Protein 2JTR (pdb70)

Secondary structure (DSSP, 8-state):
-EEEEE-S-HHHHTT-EETT-EE--HHHHTTTHHHH---TTSEEEEEESSSHHHHHHHHHHHHHT-S-EEEEEETTT--S-EE--

Radius of gyration: 11.5 Å; Cα contacts (8 Å, |Δi|>4): 166; chains: 1; bounding box: 31×26×20 Å

Structure (mmCIF, N/CA/C/O backbone):
data_2JTR
#
_entry.id   2JTR
#
loop_
_atom_site.group_PDB
_atom_site.id
_atom_site.type_symbol
_atom_site.label_atom_id
_atom_site.label_alt_id
_atom_site.label_comp_id
_atom_site.label_asym_id
_atom_site.label_entity_id
_atom_site.label_seq_id
_atom_site.pdbx_PDB_ins_code
_atom_site.Cartn_x
_atom_site.Cartn_y
_atom_site.Cartn_z
_atom_site.occupancy
_atom_site.B_iso_or_equiv
_atom_site.auth_seq_id
_atom_site.auth_comp_id
_atom_site.auth_asym_id
_atom_site.auth_atom_id
_atom_site.pdbx_PDB_model_num
ATOM 1 N N . ALA A 1 1 ? 4.697 -0.699 -2.823 1.00 0.00 1 ALA A N 1
ATOM 2 C CA . ALA A 1 1 ? 3.298 -0.469 -2.401 1.00 0.00 1 ALA A CA 1
ATOM 3 C C . ALA A 1 1 ? 2.579 0.070 -3.635 1.00 0.00 1 ALA A C 1
ATOM 4 O O . ALA A 1 1 ? 3.186 0.055 -4.714 1.00 0.00 1 ALA A O 1
ATOM 13 N N . GLU A 1 2 ? 1.297 0.423 -3.531 1.00 0.00 2 GLU A N 1
ATOM 14 C CA . GLU A 1 2 ? 0.595 1.076 -4.618 1.00 0.00 2 GLU A CA 1
ATOM 15 C C . GLU A 1 2 ? -0.521 1.927 -4.023 1.00 0.00 2 GLU A C 1
ATOM 16 O O . GLU A 1 2 ? -0.946 1.677 -2.890 1.00 0.00 2 GLU A O 1
ATOM 28 N N . HIS A 1 3 ? -1.050 2.851 -4.821 1.00 0.00 3 HIS A N 1
ATOM 29 C CA . HIS A 1 3 ? -2.237 3.635 -4.515 1.00 0.00 3 HIS A CA 1
ATOM 30 C C . HIS A 1 3 ? -3.106 3.705 -5.774 1.00 0.00 3 HIS A C 1
ATOM 31 O O . HIS A 1 3 ? -2.584 3.856 -6.879 1.00 0.00 3 HIS A O 1
ATOM 45 N N . TRP A 1 4 ? -4.432 3.656 -5.615 1.00 0.00 4 TRP A N 1
ATOM 46 C CA . TRP A 1 4 ? -5.392 3.870 -6.691 1.00 0.00 4 TRP A CA 1
ATOM 47 C C . TRP A 1 4 ? -5.855 5.314 -6.590 1.00 0.00 4 TRP A C 1
ATOM 48 O O . TRP A 1 4 ? -6.409 5.706 -5.563 1.00 0.00 4 TRP A O 1
ATOM 69 N N . ILE A 1 5 ? -5.636 6.113 -7.628 1.00 0.00 5 ILE A N 1
ATOM 70 C CA . ILE A 1 5 ? -5.933 7.542 -7.645 1.00 0.00 5 ILE A CA 1
ATOM 71 C C . ILE A 1 5 ? -6.824 7.748 -8.863 1.00 0.00 5 ILE A C 1
ATOM 72 O O . ILE A 1 5 ? -6.410 7.581 -10.007 1.00 0.00 5 ILE A O 1
ATOM 88 N N . ASP A 1 6 ? -8.090 8.041 -8.610 1.00 0.00 6 ASP A N 1
ATOM 89 C CA . ASP A 1 6 ? -8.994 8.516 -9.641 1.00 0.00 6 ASP A CA 1
ATOM 90 C C . ASP A 1 6 ? -8.549 9.944 -9.986 1.00 0.00 6 ASP A C 1
ATOM 91 O O . ASP A 1 6 ? -8.340 10.753 -9.074 1.00 0.00 6 ASP A O 1
ATOM 100 N N . VAL A 1 7 ? -8.420 10.270 -11.272 1.00 0.00 7 VAL A N 1
ATOM 101 C CA . VAL A 1 7 ? -7.976 11.588 -11.732 1.00 0.00 7 VAL A CA 1
ATOM 102 C C . VAL A 1 7 ? -9.042 12.276 -12.598 1.00 0.00 7 VAL A C 1
ATOM 103 O O . VAL A 1 7 ? -8.738 13.296 -13.228 1.00 0.00 7 VAL A O 1
ATOM 116 N N . ARG A 1 8 ? -10.289 11.768 -12.672 1.00 0.00 8 ARG A N 1
ATOM 117 C CA . ARG A 1 8 ? -11.319 12.531 -13.394 1.00 0.00 8 ARG A CA 1
ATOM 118 C C . ARG A 1 8 ? -11.621 13.808 -12.612 1.00 0.00 8 ARG A C 1
ATOM 119 O O . ARG A 1 8 ? -11.152 13.984 -11.488 1.00 0.00 8 ARG A O 1
ATOM 140 N N . VAL A 1 9 ? -12.384 14.725 -13.191 1.00 0.00 9 VAL A N 1
ATOM 141 C CA . VAL A 1 9 ? -12.780 15.956 -12.521 1.00 0.00 9 VAL A CA 1
ATOM 142 C C . VAL A 1 9 ? -13.538 15.650 -11.203 1.00 0.00 9 VAL A C 1
ATOM 143 O O . VAL A 1 9 ? -14.235 14.634 -11.127 1.00 0.00 9 VAL A O 1
ATOM 156 N N . PRO A 1 10 ? -13.478 16.512 -10.168 1.00 0.00 10 PRO A N 1
ATOM 157 C CA . PRO A 1 10 ? -13.942 16.160 -8.822 1.00 0.00 10 PRO A CA 1
ATOM 158 C C . PRO A 1 10 ? -15.451 15.875 -8.769 1.00 0.00 10 PRO A C 1
ATOM 159 O O . PRO A 1 10 ? -15.908 14.998 -8.031 1.00 0.00 10 PRO A O 1
ATOM 170 N N . GLU A 1 11 ? -16.243 16.583 -9.578 1.00 0.00 11 GLU A N 1
ATOM 171 C CA . GLU A 1 11 ? -17.685 16.374 -9.653 1.00 0.00 11 GLU A CA 1
ATOM 172 C C . GLU A 1 11 ? -18.015 14.994 -10.218 1.00 0.00 11 GLU A C 1
ATOM 173 O O . GLU A 1 11 ? -19.041 14.424 -9.862 1.00 0.00 11 GLU A O 1
ATOM 185 N N . GLN A 1 12 ? -17.146 14.410 -11.048 1.00 0.00 12 GLN A N 1
ATOM 186 C CA . GLN A 1 12 ? -17.389 13.098 -11.626 1.00 0.00 12 GLN A CA 1
ATOM 187 C C . GLN A 1 12 ? -16.882 11.958 -10.748 1.00 0.00 12 GLN A C 1
ATOM 188 O O . GLN A 1 12 ? -17.473 10.876 -10.772 1.00 0.00 12 GLN A O 1
ATOM 202 N N . TYR A 1 13 ? -15.814 12.184 -9.981 1.00 0.00 13 TYR A N 1
ATOM 203 C CA . TYR A 1 13 ? -15.365 11.255 -8.957 1.00 0.00 13 TYR A CA 1
ATOM 204 C C . TYR A 1 13 ? -16.531 10.942 -8.014 1.00 0.00 13 TYR A C 1
ATOM 205 O O . TYR A 1 13 ? -16.837 9.772 -7.784 1.00 0.00 13 TYR A O 1
ATOM 223 N N . GLN A 1 14 ? -17.240 11.986 -7.559 1.00 0.00 14 GLN A N 1
ATOM 224 C CA . GLN A 1 14 ? -18.313 11.841 -6.584 1.00 0.00 14 GLN A CA 1
ATOM 225 C C . GLN A 1 14 ? -19.477 11.035 -7.132 1.00 0.00 14 GLN A C 1
ATOM 226 O O . GLN A 1 14 ? -20.235 10.492 -6.344 1.00 0.00 14 GLN A O 1
ATOM 240 N N . GLN A 1 15 ? -19.631 10.897 -8.448 1.00 0.00 15 GLN A N 1
ATOM 241 C CA . GLN A 1 15 ? -20.758 10.127 -8.948 1.00 0.00 15 GLN A CA 1
ATOM 242 C C . GLN A 1 15 ? -20.555 8.673 -8.500 1.00 0.00 15 GLN A C 1
ATOM 243 O O . GLN A 1 15 ? -21.463 8.082 -7.924 1.00 0.00 15 GLN A O 1
ATOM 257 N N . GLU A 1 16 ? -19.361 8.105 -8.724 1.00 0.00 16 GLU A N 1
ATOM 258 C CA . GLU A 1 16 ? -19.062 6.693 -8.512 1.00 0.00 16 GLU A CA 1
ATOM 259 C C . GLU A 1 16 ? -17.585 6.475 -8.861 1.00 0.00 16 GLU A C 1
ATOM 260 O O . GLU A 1 16 ? -17.118 6.991 -9.879 1.00 0.00 16 GLU A O 1
ATOM 272 N N . HIS A 1 17 ? -16.830 5.752 -8.030 1.00 0.00 17 HIS A N 1
ATOM 273 C CA . HIS A 1 17 ? -15.406 5.503 -8.212 1.00 0.00 17 HIS A CA 1
ATOM 274 C C . HIS A 1 17 ? -15.037 4.128 -7.649 1.00 0.00 17 HIS A C 1
ATOM 275 O O . HIS A 1 17 ? -15.773 3.544 -6.847 1.00 0.00 17 HIS A O 1
ATOM 289 N N . VAL A 1 18 ? -13.891 3.599 -8.085 1.00 0.00 18 VAL A N 1
ATOM 290 C CA . VAL A 1 18 ? -13.390 2.340 -7.562 1.00 0.00 18 VAL A CA 1
ATOM 291 C C . VAL A 1 18 ? -13.136 2.537 -6.072 1.00 0.00 18 VAL A C 1
ATOM 292 O O . VAL A 1 18 ? -12.507 3.501 -5.637 1.00 0.00 18 VAL A O 1
ATOM 305 N N . GLN A 1 19 ? -13.660 1.578 -5.323 1.00 0.00 19 GLN A N 1
ATOM 306 C CA . GLN A 1 19 ? -13.617 1.473 -3.885 1.00 0.00 19 GLN A CA 1
ATOM 307 C C . GLN A 1 19 ? -12.168 1.491 -3.404 1.00 0.00 19 GLN A C 1
ATOM 308 O O . GLN A 1 19 ? -11.305 0.842 -3.992 1.00 0.00 19 GLN A O 1
ATOM 322 N N . GLY A 1 20 ? -11.937 2.179 -2.285 1.00 0.00 20 GLY A N 1
ATOM 323 C CA . GLY A 1 20 ? -10.650 2.161 -1.604 1.00 0.00 20 GLY A CA 1
ATOM 324 C C . GLY A 1 20 ? -9.613 3.015 -2.329 1.00 0.00 20 GLY A C 1
ATOM 325 O O . GLY A 1 20 ? -8.432 2.903 -2.014 1.00 0.00 20 GLY A O 1
ATOM 329 N N . ALA A 1 21 ? -10.029 3.844 -3.292 1.00 0.00 21 ALA A N 1
ATOM 330 C CA . ALA A 1 21 ? -9.168 4.779 -3.997 1.00 0.00 21 ALA A CA 1
ATOM 331 C C . ALA A 1 21 ? -9.260 6.161 -3.339 1.00 0.00 21 ALA A C 1
ATOM 332 O O . ALA A 1 21 ? -10.129 6.427 -2.512 1.00 0.00 21 ALA A O 1
ATOM 339 N N . ILE A 1 22 ? -8.411 7.075 -3.791 1.00 0.00 22 ILE A N 1
ATOM 340 C CA . ILE A 1 22 ? -8.482 8.509 -3.507 1.00 0.00 22 ILE A CA 1
ATOM 341 C C . ILE A 1 22 ? -8.813 9.213 -4.838 1.00 0.00 22 ILE A C 1
ATOM 342 O O . ILE A 1 22 ? -8.769 8.578 -5.895 1.00 0.00 22 ILE A O 1
ATOM 358 N N . ASN A 1 23 ? -9.114 10.512 -4.809 1.00 0.00 23 ASN A N 1
ATOM 359 C CA . ASN A 1 23 ? -9.328 11.323 -6.006 1.00 0.00 23 ASN A CA 1
ATOM 360 C C . ASN A 1 23 ? -8.382 12.498 -5.959 1.00 0.00 23 ASN A C 1
ATOM 361 O O . ASN A 1 23 ? -8.332 13.220 -4.963 1.00 0.00 23 ASN A O 1
ATOM 372 N N . ILE A 1 24 ? -7.631 12.682 -7.036 1.00 0.00 24 ILE A N 1
ATOM 373 C CA . ILE A 1 24 ? -6.784 13.832 -7.242 1.00 0.00 24 ILE A CA 1
ATOM 374 C C . ILE A 1 24 ? -7.000 14.225 -8.707 1.00 0.00 24 ILE A C 1
ATOM 375 O O . ILE A 1 24 ? -6.275 13.729 -9.563 1.00 0.00 24 ILE A O 1
ATOM 391 N N . PRO A 1 25 ? -8.012 15.049 -9.026 1.00 0.00 25 PRO A N 1
ATOM 392 C CA . PRO A 1 25 ? -8.337 15.400 -10.401 1.00 0.00 25 PRO A CA 1
ATOM 393 C C . PRO A 1 25 ? -7.108 15.859 -11.178 1.00 0.00 25 PRO A C 1
ATOM 394 O O . PRO A 1 25 ? -6.248 16.521 -10.602 1.00 0.00 25 PRO A O 1
ATOM 405 N N . LEU A 1 26 ? -7.064 15.624 -12.496 1.00 0.00 26 LEU A N 1
ATOM 406 C CA . LEU A 1 26 ? -5.968 16.064 -13.374 1.00 0.00 26 LEU A CA 1
ATOM 407 C C . LEU A 1 26 ? -5.574 17.538 -13.141 1.00 0.00 26 LEU A C 1
ATOM 408 O O . LEU A 1 26 ? -4.397 17.894 -13.144 1.00 0.00 26 LEU A O 1
ATOM 424 N N . LYS A 1 27 ? -6.582 18.374 -12.883 1.00 0.00 27 LYS A N 1
ATOM 425 C CA . LYS A 1 27 ? -6.429 19.802 -12.615 1.00 0.00 27 LYS A CA 1
ATOM 426 C C . LYS A 1 27 ? -5.613 20.132 -11.371 1.00 0.00 27 LYS A C 1
ATOM 427 O O . LYS A 1 27 ? -5.006 21.195 -11.322 1.00 0.00 27 LYS A O 1
ATOM 446 N N . GLU A 1 28 ? -5.624 19.237 -10.398 1.00 0.00 28 GLU A N 1
ATOM 447 C CA . GLU A 1 28 ? -5.165 19.439 -9.036 1.00 0.00 28 GLU A CA 1
ATOM 448 C C . GLU A 1 28 ? -3.927 18.569 -8.802 1.00 0.00 28 GLU A C 1
ATOM 449 O O . GLU A 1 28 ? -3.205 18.745 -7.821 1.00 0.00 28 GLU A O 1
ATOM 461 N N . VAL A 1 29 ? -3.704 17.573 -9.673 1.00 0.00 29 VAL A N 1
ATOM 462 C CA . VAL A 1 29 ? -2.730 16.517 -9.457 1.00 0.00 29 VAL A CA 1
ATOM 463 C C . VAL A 1 29 ? -1.349 17.110 -9.196 1.00 0.00 29 VAL A C 1
ATOM 464 O O . VAL A 1 29 ? -0.676 16.688 -8.259 1.00 0.00 29 VAL A O 1
ATOM 477 N N . LYS A 1 30 ? -0.960 18.149 -9.942 1.00 0.00 30 LYS A N 1
ATOM 478 C CA . LYS A 1 30 ? 0.351 18.791 -9.837 1.00 0.00 30 LYS A CA 1
ATOM 479 C C . LYS A 1 30 ? 0.661 19.315 -8.446 1.00 0.00 30 LYS A C 1
ATOM 480 O O . LYS A 1 30 ? 1.824 19.327 -8.044 1.00 0.00 30 LYS A O 1
ATOM 499 N N . GLU A 1 31 ? -0.369 19.782 -7.756 1.00 0.00 31 GLU A N 1
ATOM 500 C CA . GLU A 1 31 ? -0.230 20.511 -6.508 1.00 0.00 31 GLU A CA 1
ATOM 501 C C . GLU A 1 31 ? -0.191 19.516 -5.334 1.00 0.00 31 GLU A C 1
ATOM 502 O O . GLU A 1 31 ? 0.003 19.905 -4.184 1.00 0.00 31 GLU A O 1
ATOM 514 N N . ARG A 1 32 ? -0.424 18.216 -5.586 1.00 0.00 32 ARG A N 1
ATOM 515 C CA . ARG A 1 32 ? -0.959 17.337 -4.541 1.00 0.00 32 ARG A CA 1
ATOM 516 C C . ARG A 1 32 ? -0.517 15.894 -4.621 1.00 0.00 32 ARG A C 1
ATOM 517 O O . ARG A 1 32 ? -0.552 15.185 -3.615 1.00 0.00 32 ARG A O 1
ATOM 538 N N . ILE A 1 33 ? -0.153 15.427 -5.809 1.00 0.00 33 ILE A N 1
ATOM 539 C CA . ILE A 1 33 ? 0.345 14.079 -5.944 1.00 0.00 33 ILE A CA 1
ATOM 540 C C . ILE A 1 33 ? 1.568 13.910 -5.042 1.00 0.00 33 ILE A C 1
ATOM 541 O O . ILE A 1 33 ? 1.690 12.880 -4.393 1.00 0.00 33 ILE A O 1
ATOM 557 N N . ALA A 1 34 ? 2.391 14.960 -4.910 1.00 0.00 34 ALA A N 1
ATOM 558 C CA . ALA A 1 34 ? 3.558 14.967 -4.041 1.00 0.00 34 ALA A CA 1
ATOM 559 C C . ALA A 1 34 ? 3.190 14.741 -2.568 1.00 0.00 34 ALA A C 1
ATOM 560 O O . ALA A 1 34 ? 4.023 14.267 -1.805 1.00 0.00 34 ALA A O 1
ATOM 567 N N . THR A 1 35 ? 1.968 15.084 -2.158 1.00 0.00 35 THR A N 1
ATOM 568 C CA . THR A 1 35 ? 1.500 14.928 -0.789 1.00 0.00 35 THR A CA 1
ATOM 569 C C . THR A 1 35 ? 0.889 13.536 -0.605 1.00 0.00 35 THR A C 1
ATOM 570 O O . THR A 1 35 ? 1.071 12.923 0.443 1.00 0.00 35 THR A O 1
ATOM 581 N N . ALA A 1 36 ? 0.149 13.044 -1.607 1.00 0.00 36 ALA A N 1
ATOM 582 C CA . ALA A 1 36 ? -0.512 11.743 -1.565 1.00 0.00 36 ALA A CA 1
ATOM 583 C C . ALA A 1 36 ? 0.475 10.583 -1.753 1.00 0.00 36 ALA A C 1
ATOM 584 O O . ALA A 1 36 ? 0.248 9.498 -1.225 1.00 0.00 36 ALA A O 1
ATOM 591 N N . VAL A 1 37 ? 1.540 10.811 -2.523 1.00 0.00 37 VAL A N 1
ATOM 592 C CA . VAL A 1 37 ? 2.519 9.826 -2.951 1.00 0.00 37 VAL A CA 1
ATOM 593 C C . VAL A 1 37 ? 3.903 10.507 -2.874 1.00 0.00 37 VAL A C 1
ATOM 594 O O . VAL A 1 37 ? 4.440 10.962 -3.894 1.00 0.00 37 VAL A O 1
ATOM 607 N N . PRO A 1 38 ? 4.453 10.681 -1.651 1.00 0.00 38 PRO A N 1
ATOM 608 C CA . PRO A 1 38 ? 5.678 11.449 -1.435 1.00 0.00 38 PRO A CA 1
ATOM 609 C C . PRO A 1 38 ? 6.928 10.749 -1.991 1.00 0.00 38 PRO A C 1
ATOM 610 O O . PRO A 1 38 ? 7.950 11.410 -2.182 1.00 0.00 38 PRO A O 1
ATOM 621 N N . ASP A 1 39 ? 6.850 9.436 -2.258 1.00 0.00 39 ASP A N 1
ATOM 622 C CA . ASP A 1 39 ? 7.933 8.623 -2.803 1.00 0.00 39 ASP A CA 1
ATOM 623 C C . ASP A 1 39 ? 7.507 8.190 -4.199 1.00 0.00 39 ASP A C 1
ATOM 624 O O . ASP A 1 39 ? 6.445 7.605 -4.399 1.00 0.00 39 ASP A O 1
ATOM 633 N N . LYS A 1 40 ? 8.348 8.527 -5.164 1.00 0.00 40 LYS A N 1
ATOM 634 C CA . LYS A 1 40 ? 8.113 8.335 -6.584 1.00 0.00 40 LYS A CA 1
ATOM 635 C C . LYS A 1 40 ? 8.170 6.893 -7.005 1.00 0.00 40 LYS A C 1
ATOM 636 O O . LYS A 1 40 ? 7.672 6.575 -8.085 1.00 0.00 40 LYS A O 1
ATOM 655 N N . ASN A 1 41 ? 8.933 6.119 -6.235 1.00 0.00 41 ASN A N 1
ATOM 656 C CA . ASN A 1 41 ? 9.165 4.727 -6.529 1.00 0.00 41 ASN A CA 1
ATOM 657 C C . ASN A 1 41 ? 7.874 3.946 -6.253 1.00 0.00 41 ASN A C 1
ATOM 658 O O . ASN A 1 41 ? 7.764 2.796 -6.672 1.00 0.00 41 ASN A O 1
ATOM 669 N N . ASP A 1 42 ? 6.903 4.544 -5.542 1.00 0.00 42 ASP A N 1
ATOM 670 C CA . ASP A 1 42 ? 5.631 3.892 -5.262 1.00 0.00 42 ASP A CA 1
ATOM 671 C C . ASP A 1 42 ? 4.805 3.740 -6.544 1.00 0.00 42 ASP A C 1
ATOM 672 O O . ASP A 1 42 ? 4.870 4.590 -7.435 1.00 0.00 42 ASP A O 1
ATOM 681 N N . THR A 1 43 ? 4.029 2.662 -6.657 1.00 0.00 43 THR A N 1
ATOM 682 C CA . THR A 1 43 ? 3.233 2.374 -7.840 1.00 0.00 43 THR A CA 1
ATOM 683 C C . THR A 1 43 ? 1.911 3.171 -7.820 1.00 0.00 43 THR A C 1
ATOM 684 O O . THR A 1 43 ? 1.004 2.939 -7.013 1.00 0.00 43 THR A O 1
ATOM 695 N N . VAL A 1 44 ? 1.734 4.041 -8.812 1.00 0.00 44 VAL A N 1
ATOM 696 C CA . VAL A 1 44 ? 0.581 4.924 -8.880 1.00 0.00 44 VAL A CA 1
ATOM 697 C C . VAL A 1 44 ? -0.362 4.377 -9.949 1.00 0.00 44 VAL A C 1
ATOM 698 O O . VAL A 1 44 ? -0.044 4.420 -11.138 1.00 0.00 44 VAL A O 1
ATOM 711 N N . LYS A 1 45 ? -1.525 3.855 -9.563 1.00 0.00 45 LYS A N 1
ATOM 712 C CA . LYS A 1 45 ? -2.514 3.358 -10.511 1.00 0.00 45 LYS A CA 1
ATOM 713 C C . LYS A 1 45 ? -3.499 4.481 -10.743 1.00 0.00 45 LYS A C 1
ATOM 714 O O . LYS A 1 45 ? -4.135 4.910 -9.781 1.00 0.00 45 LYS A O 1
ATOM 733 N N . VAL A 1 46 ? -3.630 4.951 -11.977 1.00 0.00 46 VAL A N 1
ATOM 734 C CA . VAL A 1 46 ? -4.498 6.068 -12.306 1.00 0.00 46 VAL A CA 1
ATOM 735 C C . VAL A 1 46 ? -5.637 5.542 -13.162 1.00 0.00 46 VAL A C 1
ATOM 736 O O . VAL A 1 46 ? -5.437 4.694 -14.039 1.00 0.00 46 VAL A O 1
ATOM 749 N N . TYR A 1 47 ? -6.847 6.047 -12.946 1.00 0.00 47 TYR A N 1
ATOM 750 C CA . TYR A 1 47 ? -7.988 5.800 -13.818 1.00 0.00 47 TYR A CA 1
ATOM 751 C C . TYR A 1 47 ? -8.910 7.020 -13.775 1.00 0.00 47 TYR A C 1
ATOM 752 O O . TYR A 1 47 ? -8.711 7.947 -12.987 1.00 0.00 47 TYR A O 1
ATOM 770 N N . CYS A 1 48 ? -9.917 7.022 -14.648 1.00 0.00 48 CYS A N 1
ATOM 771 C CA . CYS A 1 48 ? -10.939 8.049 -14.729 1.00 0.00 48 CYS A CA 1
ATOM 772 C C . CYS A 1 48 ? -12.092 7.525 -15.595 1.00 0.00 48 CYS A C 1
ATOM 773 O O . CYS A 1 48 ? -12.102 6.369 -16.045 1.00 0.00 48 CYS A O 1
ATOM 781 N N . ASN A 1 49 ? -13.035 8.408 -15.929 1.00 0.00 49 ASN A N 1
ATOM 782 C CA . ASN A 1 49 ? -13.940 8.207 -17.057 1.00 0.00 49 ASN A CA 1
ATOM 783 C C . ASN A 1 49 ? -13.099 8.246 -18.323 1.00 0.00 49 ASN A C 1
ATOM 784 O O . ASN A 1 49 ? -12.683 9.362 -18.735 1.00 0.00 49 ASN A O 1
ATOM 795 N N . ALA A 1 50 ? -12.913 6.961 -18.857 1.00 0.00 50 ALA A N 1
ATOM 796 C CA . ALA A 1 50 ? -12.608 6.865 -20.325 1.00 0.00 50 ALA A CA 1
ATOM 797 C C . ALA A 1 50 ? -11.113 7.024 -20.592 1.00 0.00 50 ALA A C 1
ATOM 798 O O . ALA A 1 50 ? -10.680 7.082 -21.740 1.00 0.00 50 ALA A O 1
ATOM 805 N N . GLY A 1 51 ? -10.331 7.098 -19.511 1.00 0.00 51 GLY A N 1
ATOM 806 C CA . GLY A 1 51 ? -8.888 6.882 -19.527 1.00 0.00 51 GLY A CA 1
ATOM 807 C C . GLY A 1 51 ? -8.103 8.170 -19.724 1.00 0.00 51 GLY A C 1
ATOM 808 O O . GLY A 1 51 ? -6.909 8.214 -19.457 1.00 0.00 51 GLY A O 1
ATOM 812 N N . ARG A 1 52 ? -8.763 9.244 -20.153 1.00 0.00 52 ARG A N 1
ATOM 813 C CA . ARG A 1 52 ? -8.055 10.430 -20.661 1.00 0.00 52 ARG A CA 1
ATOM 814 C C . ARG A 1 52 ? -7.277 11.154 -19.606 1.00 0.00 52 ARG A C 1
ATOM 815 O O . ARG A 1 52 ? -6.094 11.419 -19.779 1.00 0.00 52 ARG A O 1
ATOM 836 N N . GLN A 1 53 ? -7.977 11.463 -18.520 1.00 0.00 53 GLN A N 1
ATOM 837 C CA . GLN A 1 53 ? -7.384 12.188 -17.436 1.00 0.00 53 GLN A CA 1
ATOM 838 C C . GLN A 1 53 ? -6.220 11.327 -16.899 1.00 0.00 53 GLN A C 1
ATOM 839 O O . GLN A 1 53 ? -5.222 11.879 -16.466 1.00 0.00 53 GLN A O 1
ATOM 853 N N . SER A 1 54 ? -6.292 9.994 -17.000 1.00 0.00 54 SER A N 1
ATOM 854 C CA . SER A 1 54 ? -5.221 9.102 -16.590 1.00 0.00 54 SER A CA 1
ATOM 855 C C . SER A 1 54 ? -4.038 9.134 -17.543 1.00 0.00 54 SER A C 1
ATOM 856 O O . SER A 1 54 ? -2.913 9.217 -17.065 1.00 0.00 54 SER A O 1
ATOM 864 N N . GLY A 1 55 ? -4.266 9.075 -18.860 1.00 0.00 55 GLY A N 1
ATOM 865 C CA . GLY A 1 55 ? -3.200 9.131 -19.845 1.00 0.00 55 GLY A CA 1
ATOM 866 C C . GLY A 1 55 ? -2.459 10.461 -19.697 1.00 0.00 55 GLY A C 1
ATOM 867 O O . GLY A 1 55 ? -1.242 10.471 -19.585 1.00 0.00 55 GLY A O 1
ATOM 871 N N . GLN A 1 56 ? -3.211 11.557 -19.572 1.00 0.00 56 GLN A N 1
ATOM 872 C CA . GLN A 1 56 ? -2.706 12.908 -19.345 1.00 0.00 56 GLN A CA 1
ATOM 873 C C . GLN A 1 56 ? -1.960 13.019 -18.015 1.00 0.00 56 GLN A C 1
ATOM 874 O O . GLN A 1 56 ? -0.874 13.599 -17.954 1.00 0.00 56 GLN A O 1
ATOM 888 N N . ALA A 1 57 ? -2.532 12.469 -16.939 1.00 0.00 57 ALA A N 1
ATOM 889 C CA . ALA A 1 57 ? -1.869 12.503 -15.650 1.00 0.00 57 ALA A CA 1
ATOM 890 C C . ALA A 1 57 ? -0.562 11.733 -15.774 1.00 0.00 57 ALA A C 1
ATOM 891 O O . ALA A 1 57 ? 0.459 12.146 -15.243 1.00 0.00 57 ALA A O 1
ATOM 898 N N . LYS A 1 58 ? -0.564 10.629 -16.521 1.00 0.00 58 LYS A N 1
ATOM 899 C CA . LYS A 1 58 ? 0.625 9.832 -16.711 1.00 0.00 58 LYS A CA 1
ATOM 900 C C . LYS A 1 58 ? 1.762 10.653 -17.336 1.00 0.00 58 LYS A C 1
ATOM 901 O O . LYS A 1 58 ? 2.895 10.506 -16.890 1.00 0.00 58 LYS A O 1
ATOM 920 N N . GLU A 1 59 ? 1.492 11.498 -18.333 1.00 0.00 59 GLU A N 1
ATOM 921 C CA . GLU A 1 59 ? 2.516 12.323 -18.977 1.00 0.00 59 GLU A CA 1
ATOM 922 C C . GLU A 1 59 ? 3.179 13.239 -17.945 1.00 0.00 59 GLU A C 1
ATOM 923 O O . GLU A 1 59 ? 4.392 13.173 -17.744 1.00 0.00 59 GLU A O 1
ATOM 935 N N . ILE A 1 60 ? 2.385 14.053 -17.243 1.00 0.00 60 ILE A N 1
ATOM 936 C CA . ILE A 1 60 ? 2.923 15.056 -16.326 1.00 0.00 60 ILE A CA 1
ATOM 937 C C . ILE A 1 60 ? 3.612 14.377 -15.138 1.00 0.00 60 ILE A C 1
ATOM 938 O O . ILE A 1 60 ? 4.599 14.896 -14.632 1.00 0.00 60 ILE A O 1
ATOM 954 N N . LEU A 1 61 ? 3.136 13.203 -14.711 1.00 0.00 61 LEU A N 1
ATOM 955 C CA . LEU A 1 61 ? 3.738 12.476 -13.608 1.00 0.00 61 LEU A CA 1
ATOM 956 C C . LEU A 1 61 ? 5.082 11.882 -14.010 1.00 0.00 61 LEU A C 1
ATOM 957 O O . LEU A 1 61 ? 6.027 12.005 -13.230 1.00 0.00 61 LEU A O 1
ATOM 973 N N . SER A 1 62 ? 5.205 11.315 -15.217 1.00 0.00 62 SER A N 1
ATOM 974 C CA . SER A 1 62 ? 6.504 10.913 -15.747 1.00 0.00 62 SER A CA 1
ATOM 975 C C . SER A 1 62 ? 7.441 12.125 -15.781 1.00 0.00 62 SER A C 1
ATOM 976 O O . SER A 1 62 ? 8.601 11.985 -15.393 1.00 0.00 62 SER A O 1
ATOM 984 N N . GLU A 1 63 ? 6.949 13.305 -16.180 1.00 0.00 63 GLU A N 1
ATOM 985 C CA . GLU A 1 63 ? 7.784 14.505 -16.247 1.00 0.00 63 GLU A CA 1
ATOM 986 C C . GLU A 1 63 ? 8.215 14.945 -14.838 1.00 0.00 63 GLU A C 1
ATOM 987 O O . GLU A 1 63 ? 9.373 15.289 -14.608 1.00 0.00 63 GLU A O 1
ATOM 999 N N . MET A 1 64 ? 7.319 14.845 -13.848 1.00 0.00 64 MET A N 1
ATOM 1000 C CA . MET A 1 64 ? 7.618 15.106 -12.440 1.00 0.00 64 MET A CA 1
ATOM 1001 C C . MET A 1 64 ? 8.569 14.043 -11.865 1.00 0.00 64 MET A C 1
ATOM 1002 O O . MET A 1 64 ? 9.105 14.217 -10.765 1.00 0.00 64 MET A O 1
ATOM 1016 N N . GLY A 1 65 ? 8.815 12.962 -12.606 1.00 0.00 65 GLY A N 1
ATOM 1017 C CA . GLY A 1 65 ? 9.811 11.948 -12.316 1.00 0.00 65 GLY A CA 1
ATOM 1018 C C . GLY A 1 65 ? 9.238 10.722 -11.601 1.00 0.00 65 GLY A C 1
ATOM 1019 O O . GLY A 1 65 ? 10.021 9.977 -11.014 1.00 0.00 65 GLY A O 1
ATOM 1023 N N . TYR A 1 66 ? 7.914 10.547 -11.544 1.00 0.00 66 TYR A N 1
ATOM 1024 C CA . TYR A 1 66 ? 7.331 9.271 -11.134 1.00 0.00 66 TYR A CA 1
ATOM 1025 C C . TYR A 1 66 ? 7.598 8.268 -12.246 1.00 0.00 66 TYR A C 1
ATOM 1026 O O . TYR A 1 66 ? 7.290 8.550 -13.401 1.00 0.00 66 TYR A O 1
ATOM 1044 N N . THR A 1 67 ? 8.124 7.093 -11.915 1.00 0.00 67 THR A N 1
ATOM 1045 C CA . THR A 1 67 ? 8.581 6.117 -12.903 1.00 0.00 67 THR A CA 1
ATOM 1046 C C . THR A 1 67 ? 7.647 4.883 -12.960 1.00 0.00 67 THR A C 1
ATOM 1047 O O . THR A 1 67 ? 7.823 4.021 -13.820 1.00 0.00 67 THR A O 1
ATOM 1058 N N . HIS A 1 68 ? 6.604 4.825 -12.114 1.00 0.00 68 HIS A N 1
ATOM 1059 C CA . HIS A 1 68 ? 5.761 3.647 -11.873 1.00 0.00 68 HIS A CA 1
ATOM 1060 C C . HIS A 1 68 ? 4.281 4.031 -11.946 1.00 0.00 68 HIS A C 1
ATOM 1061 O O . HIS A 1 68 ? 3.464 3.522 -11.182 1.00 0.00 68 HIS A O 1
ATOM 1075 N N . VAL A 1 69 ? 3.928 4.976 -12.814 1.00 0.00 69 VAL A N 1
ATOM 1076 C CA . VAL A 1 69 ? 2.530 5.321 -13.021 1.00 0.00 69 VAL A CA 1
ATOM 1077 C C . VAL A 1 69 ? 1.999 4.342 -14.063 1.00 0.00 69 VAL A C 1
ATOM 1078 O O . VAL A 1 69 ? 2.676 4.089 -15.063 1.00 0.00 69 VAL A O 1
ATOM 1091 N N . GLU A 1 70 ? 0.780 3.849 -13.872 1.00 0.00 70 GLU A N 1
ATOM 1092 C CA . GLU A 1 70 ? 0.127 2.911 -14.764 1.00 0.00 70 GLU A CA 1
ATOM 1093 C C . GLU A 1 70 ? -1.348 3.283 -14.860 1.00 0.00 70 GLU A C 1
ATOM 1094 O O . GLU A 1 70 ? -2.018 3.490 -13.847 1.00 0.00 70 GLU A O 1
ATOM 1106 N N . ASN A 1 71 ? -1.858 3.408 -16.082 1.00 0.00 71 ASN A N 1
ATOM 1107 C CA . ASN A 1 71 ? -3.287 3.573 -16.266 1.00 0.00 71 ASN A CA 1
ATOM 1108 C C . ASN A 1 71 ? -3.927 2.203 -16.081 1.00 0.00 71 ASN A C 1
ATOM 1109 O O . ASN A 1 71 ? -3.743 1.335 -16.924 1.00 0.00 71 ASN A O 1
ATOM 1120 N N . ALA A 1 72 ? -4.657 2.014 -14.978 1.00 0.00 72 ALA A N 1
ATOM 1121 C CA . ALA A 1 72 ? -5.357 0.760 -14.695 1.00 0.00 72 ALA A CA 1
ATOM 1122 C C . ALA A 1 72 ? -6.466 0.474 -15.708 1.00 0.00 72 ALA A C 1
ATOM 1123 O O . ALA A 1 72 ? -6.832 -0.684 -15.870 1.00 0.00 72 ALA A O 1
ATOM 1130 N N . GLY A 1 73 ? -7.044 1.522 -16.304 1.00 0.00 73 GLY A N 1
ATOM 1131 C CA . GLY A 1 73 ? -8.149 1.432 -17.247 1.00 0.00 73 GLY A CA 1
ATOM 1132 C C . GLY A 1 73 ? -9.030 2.669 -17.116 1.00 0.00 73 GLY A C 1
ATOM 1133 O O . GLY A 1 73 ? -8.582 3.729 -16.657 1.00 0.00 73 GLY A O 1
ATOM 1137 N N . GLY A 1 74 ? -10.310 2.521 -17.454 1.00 0.00 74 GLY A N 1
ATOM 1138 C CA . GLY A 1 74 ? -11.348 3.489 -17.125 1.00 0.00 74 GLY A CA 1
ATOM 1139 C C . GLY A 1 74 ? -12.373 2.855 -16.184 1.00 0.00 74 GLY A C 1
ATOM 1140 O O . GLY A 1 74 ? -12.461 1.632 -16.122 1.00 0.00 74 GLY A O 1
ATOM 1144 N N . LEU A 1 75 ? -13.182 3.687 -15.498 1.00 0.00 75 LEU A N 1
ATOM 1145 C CA . LEU A 1 75 ? -14.172 3.310 -14.463 1.00 0.00 75 LEU A CA 1
ATOM 1146 C C . LEU A 1 75 ? -14.862 1.987 -14.824 1.00 0.00 75 LEU A C 1
ATOM 1147 O O . LEU A 1 75 ? -14.958 1.056 -14.026 1.00 0.00 75 LEU A O 1
ATOM 1163 N N . LYS A 1 76 ? -15.365 1.963 -16.054 1.00 0.00 76 LYS A N 1
ATOM 1164 C CA . LYS A 1 76 ? -16.211 0.907 -16.591 1.00 0.00 76 LYS A CA 1
ATOM 1165 C C . LYS A 1 76 ? -15.533 -0.426 -16.807 1.00 0.00 76 LYS A C 1
ATOM 1166 O O . LYS A 1 76 ? -16.153 -1.481 -16.710 1.00 0.00 76 LYS A O 1
ATOM 1185 N N . ASP A 1 77 ? -14.320 -0.310 -17.302 1.00 0.00 77 ASP A N 1
ATOM 1186 C CA . ASP A 1 77 ? -13.558 -1.421 -17.813 1.00 0.00 77 ASP A CA 1
ATOM 1187 C C . ASP A 1 77 ? -12.928 -2.125 -16.614 1.00 0.00 77 ASP A C 1
ATOM 1188 O O . ASP A 1 77 ? -12.858 -3.349 -16.546 1.00 0.00 77 ASP A O 1
ATOM 1197 N N . ILE A 1 78 ? -12.579 -1.343 -15.585 1.00 0.00 78 ILE A N 1
ATOM 1198 C CA . ILE A 1 78 ? -11.998 -1.853 -14.364 1.00 0.00 78 ILE A CA 1
ATOM 1199 C C . ILE A 1 78 ? -13.019 -2.786 -13.703 1.00 0.00 78 ILE A C 1
ATOM 1200 O O . ILE A 1 78 ? -14.137 -2.382 -13.378 1.00 0.00 78 ILE A O 1
ATOM 1216 N N . ALA A 1 79 ? -12.611 -4.030 -13.452 1.00 0.00 79 ALA A N 1
ATOM 1217 C CA . ALA A 1 79 ? -13.482 -5.075 -12.916 1.00 0.00 79 ALA A CA 1
ATOM 1218 C C . ALA A 1 79 ? -13.722 -4.950 -11.403 1.00 0.00 79 ALA A C 1
ATOM 1219 O O . ALA A 1 79 ? -14.536 -5.679 -10.839 1.00 0.00 79 ALA A O 1
ATOM 1226 N N . MET A 1 80 ? -12.994 -4.052 -10.733 1.00 0.00 80 MET A N 1
ATOM 1227 C CA . MET A 1 80 ? -13.102 -3.841 -9.290 1.00 0.00 80 MET A CA 1
ATOM 1228 C C . MET A 1 80 ? -14.482 -3.260 -8.920 1.00 0.00 80 MET A C 1
ATOM 1229 O O . MET A 1 80 ? -15.101 -2.594 -9.760 1.00 0.00 80 MET A O 1
ATOM 1243 N N . PRO A 1 81 ? -14.981 -3.505 -7.694 1.00 0.00 81 PRO A N 1
ATOM 1244 C CA . PRO A 1 81 ? -16.191 -2.873 -7.185 1.00 0.00 81 PRO A CA 1
ATOM 1245 C C . PRO A 1 81 ? -16.055 -1.344 -7.098 1.00 0.00 81 PRO A C 1
ATOM 1246 O O . PRO A 1 81 ? -14.955 -0.782 -7.098 1.00 0.00 81 PRO A O 1
ATOM 1257 N N . LYS A 1 82 ? -17.201 -0.661 -7.005 1.00 0.00 82 LYS A N 1
ATOM 1258 C CA . LYS A 1 82 ? -17.285 0.796 -6.973 1.00 0.00 82 LYS A CA 1
ATOM 1259 C C . LYS A 1 82 ? -18.165 1.206 -5.807 1.00 0.00 82 LYS A C 1
ATOM 1260 O O . LYS A 1 82 ? -19.033 0.440 -5.393 1.00 0.00 82 LYS A O 1
ATOM 1279 N N . VAL A 1 83 ? -17.977 2.427 -5.330 1.00 0.00 83 VAL A N 1
ATOM 1280 C CA . VAL A 1 83 ? -18.845 3.082 -4.370 1.00 0.00 83 VAL A CA 1
ATOM 1281 C C . VAL A 1 83 ? -19.060 4.514 -4.862 1.00 0.00 83 VAL A C 1
ATOM 1282 O O . VAL A 1 83 ? -18.300 5.018 -5.696 1.00 0.00 83 VAL A O 1
ATOM 1295 N N . LYS A 1 84 ? -20.092 5.160 -4.336 1.00 0.00 84 LYS A N 1
ATOM 1296 C CA . LYS A 1 84 ? -20.539 6.489 -4.728 1.00 0.00 84 LYS A CA 1
ATOM 1297 C C . LYS A 1 84 ? -19.896 7.484 -3.728 1.00 0.00 84 LYS A C 1
ATOM 1298 O O . LYS A 1 84 ? -19.440 7.061 -2.654 1.00 0.00 84 LYS A O 1
ATOM 1317 N N . GLY A 1 85 ? -19.779 8.752 -4.128 1.00 0.00 85 GLY A N 1
ATOM 1318 C CA . GLY A 1 85 ? -19.478 9.842 -3.209 1.00 0.00 85 GLY A CA 1
ATOM 1319 C C . GLY A 1 85 ? -20.734 10.078 -2.362 1.00 0.00 85 GLY A C 1
ATOM 1320 O O . GLY A 1 85 ? -21.836 9.972 -2.950 1.00 0.00 85 GLY A O 1
ATOM 1325 N N . ALA A 1 1 ? 4.535 0.353 -2.308 1.00 0.00 1 ALA A N 2
ATOM 1326 C CA . ALA A 1 1 ? 3.093 0.036 -2.265 1.00 0.00 1 ALA A CA 2
ATOM 1327 C C . ALA A 1 1 ? 2.453 0.421 -3.607 1.00 0.00 1 ALA A C 2
ATOM 1328 O O . ALA A 1 1 ? 3.157 0.570 -4.611 1.00 0.00 1 ALA A O 2
ATOM 1337 N N . GLU A 1 2 ? 1.126 0.566 -3.659 1.00 0.00 2 GLU A N 2
ATOM 1338 C CA . GLU A 1 2 ? 0.392 1.128 -4.786 1.00 0.00 2 GLU A CA 2
ATOM 1339 C C . GLU A 1 2 ? -0.861 1.823 -4.240 1.00 0.00 2 GLU A C 2
ATOM 1340 O O . GLU A 1 2 ? -1.271 1.546 -3.107 1.00 0.00 2 GLU A O 2
ATOM 1352 N N . HIS A 1 3 ? -1.482 2.693 -5.042 1.00 0.00 3 HIS A N 2
ATOM 1353 C CA . HIS A 1 3 ? -2.705 3.409 -4.691 1.00 0.00 3 HIS A CA 2
ATOM 1354 C C . HIS A 1 3 ? -3.555 3.585 -5.948 1.00 0.00 3 HIS A C 2
ATOM 1355 O O . HIS A 1 3 ? -3.015 3.881 -7.020 1.00 0.00 3 HIS A O 2
ATOM 1369 N N . TRP A 1 4 ? -4.874 3.433 -5.803 1.00 0.00 4 TRP A N 2
ATOM 1370 C CA . TRP A 1 4 ? -5.850 3.790 -6.823 1.00 0.00 4 TRP A CA 2
ATOM 1371 C C . TRP A 1 4 ? -6.049 5.297 -6.722 1.00 0.00 4 TRP A C 2
ATOM 1372 O O . TRP A 1 4 ? -6.719 5.766 -5.797 1.00 0.00 4 TRP A O 2
ATOM 1393 N N . ILE A 1 5 ? -5.448 6.048 -7.643 1.00 0.00 5 ILE A N 2
ATOM 1394 C CA . ILE A 1 5 ? -5.550 7.498 -7.697 1.00 0.00 5 ILE A CA 2
ATOM 1395 C C . ILE A 1 5 ? -6.343 7.793 -8.962 1.00 0.00 5 ILE A C 2
ATOM 1396 O O . ILE A 1 5 ? -5.799 7.802 -10.067 1.00 0.00 5 ILE A O 2
ATOM 1412 N N . ASP A 1 6 ? -7.654 7.954 -8.805 1.00 0.00 6 ASP A N 2
ATOM 1413 C CA . ASP A 1 6 ? -8.477 8.480 -9.881 1.00 0.00 6 ASP A CA 2
ATOM 1414 C C . ASP A 1 6 ? -8.047 9.937 -10.124 1.00 0.00 6 ASP A C 2
ATOM 1415 O O . ASP A 1 6 ? -7.485 10.589 -9.230 1.00 0.00 6 ASP A O 2
ATOM 1424 N N . VAL A 1 7 ? -8.292 10.453 -11.324 1.00 0.00 7 VAL A N 2
ATOM 1425 C CA . VAL A 1 7 ? -7.932 11.810 -11.726 1.00 0.00 7 VAL A CA 2
ATOM 1426 C C . VAL A 1 7 ? -9.063 12.486 -12.527 1.00 0.00 7 VAL A C 2
ATOM 1427 O O . VAL A 1 7 ? -8.837 13.493 -13.205 1.00 0.00 7 VAL A O 2
ATOM 1440 N N . ARG A 1 8 ? -10.284 11.943 -12.474 1.00 0.00 8 ARG A N 2
ATOM 1441 C CA . ARG A 1 8 ? -11.493 12.547 -13.034 1.00 0.00 8 ARG A CA 2
ATOM 1442 C C . ARG A 1 8 ? -11.721 13.957 -12.500 1.00 0.00 8 ARG A C 2
ATOM 1443 O O . ARG A 1 8 ? -11.255 14.306 -11.409 1.00 0.00 8 ARG A O 2
ATOM 1464 N N . VAL A 1 9 ? -12.519 14.737 -13.231 1.00 0.00 9 VAL A N 2
ATOM 1465 C CA . VAL A 1 9 ? -13.005 16.029 -12.756 1.00 0.00 9 VAL A CA 2
ATOM 1466 C C . VAL A 1 9 ? -13.696 15.834 -11.386 1.00 0.00 9 VAL A C 2
ATOM 1467 O O . VAL A 1 9 ? -14.331 14.796 -11.172 1.00 0.00 9 VAL A O 2
ATOM 1480 N N . PRO A 1 10 ? -13.616 16.801 -10.454 1.00 0.00 10 PRO A N 2
ATOM 1481 C CA . PRO A 1 10 ? -13.990 16.583 -9.056 1.00 0.00 10 PRO A CA 2
ATOM 1482 C C . PRO A 1 10 ? -15.445 16.155 -8.861 1.00 0.00 10 PRO A C 2
ATOM 1483 O O . PRO A 1 10 ? -15.723 15.283 -8.037 1.00 0.00 10 PRO A O 2
ATOM 1494 N N . GLU A 1 11 ? -16.376 16.704 -9.644 1.00 0.00 11 GLU A N 2
ATOM 1495 C CA . GLU A 1 11 ? -17.798 16.387 -9.521 1.00 0.00 11 GLU A CA 2
ATOM 1496 C C . GLU A 1 11 ? -18.111 14.929 -9.865 1.00 0.00 11 GLU A C 2
ATOM 1497 O O . GLU A 1 11 ? -19.179 14.437 -9.492 1.00 0.00 11 GLU A O 2
ATOM 1509 N N . GLN A 1 12 ? -17.211 14.222 -10.555 1.00 0.00 12 GLN A N 2
ATOM 1510 C CA . GLN A 1 12 ? -17.405 12.824 -10.902 1.00 0.00 12 GLN A CA 2
ATOM 1511 C C . GLN A 1 12 ? -16.880 11.906 -9.793 1.00 0.00 12 GLN A C 2
ATOM 1512 O O . GLN A 1 12 ? -17.161 10.712 -9.836 1.00 0.00 12 GLN A O 2
ATOM 1526 N N . TYR A 1 13 ? -16.149 12.404 -8.786 1.00 0.00 13 TYR A N 2
ATOM 1527 C CA . TYR A 1 13 ? -15.780 11.596 -7.614 1.00 0.00 13 TYR A CA 2
ATOM 1528 C C . TYR A 1 13 ? -16.997 11.354 -6.708 1.00 0.00 13 TYR A C 2
ATOM 1529 O O . TYR A 1 13 ? -17.036 10.380 -5.959 1.00 0.00 13 TYR A O 2
ATOM 1547 N N . GLN A 1 14 ? -18.032 12.194 -6.831 1.00 0.00 14 GLN A N 2
ATOM 1548 C CA . GLN A 1 14 ? -19.340 11.967 -6.219 1.00 0.00 14 GLN A CA 2
ATOM 1549 C C . GLN A 1 14 ? -20.048 10.754 -6.851 1.00 0.00 14 GLN A C 2
ATOM 1550 O O . GLN A 1 14 ? -21.062 10.292 -6.326 1.00 0.00 14 GLN A O 2
ATOM 1564 N N . GLN A 1 15 ? -19.544 10.253 -7.982 1.00 0.00 15 GLN A N 2
ATOM 1565 C CA . GLN A 1 15 ? -20.202 9.291 -8.852 1.00 0.00 15 GLN A CA 2
ATOM 1566 C C . GLN A 1 15 ? -19.392 7.981 -8.836 1.00 0.00 15 GLN A C 2
ATOM 1567 O O . GLN A 1 15 ? -18.494 7.820 -8.007 1.00 0.00 15 GLN A O 2
ATOM 1581 N N . GLU A 1 16 ? -19.744 7.017 -9.691 1.00 0.00 16 GLU A N 2
ATOM 1582 C CA . GLU A 1 16 ? -19.219 5.649 -9.652 1.00 0.00 16 GLU A CA 2
ATOM 1583 C C . GLU A 1 16 ? -17.689 5.633 -9.791 1.00 0.00 16 GLU A C 2
ATOM 1584 O O . GLU A 1 16 ? -17.163 6.050 -10.823 1.00 0.00 16 GLU A O 2
ATOM 1596 N N . HIS A 1 17 ? -16.964 5.151 -8.780 1.00 0.00 17 HIS A N 2
ATOM 1597 C CA . HIS A 1 17 ? -15.504 5.052 -8.775 1.00 0.00 17 HIS A CA 2
ATOM 1598 C C . HIS A 1 17 ? -15.078 3.829 -7.955 1.00 0.00 17 HIS A C 2
ATOM 1599 O O . HIS A 1 17 ? -15.875 3.304 -7.179 1.00 0.00 17 HIS A O 2
ATOM 1613 N N . VAL A 1 18 ? -13.848 3.346 -8.145 1.00 0.00 18 VAL A N 2
ATOM 1614 C CA . VAL A 1 18 ? -13.341 2.134 -7.503 1.00 0.00 18 VAL A CA 2
ATOM 1615 C C . VAL A 1 18 ? -13.391 2.299 -5.980 1.00 0.00 18 VAL A C 2
ATOM 1616 O O . VAL A 1 18 ? -13.068 3.364 -5.443 1.00 0.00 18 VAL A O 2
ATOM 1629 N N . GLN A 1 19 ? -13.792 1.224 -5.295 1.00 0.00 19 GLN A N 2
ATOM 1630 C CA . GLN A 1 19 ? -13.912 1.156 -3.846 1.00 0.00 19 GLN A CA 2
ATOM 1631 C C . GLN A 1 19 ? -12.616 1.645 -3.186 1.00 0.00 19 GLN A C 2
ATOM 1632 O O . GLN A 1 19 ? -11.546 1.074 -3.405 1.00 0.00 19 GLN A O 2
ATOM 1646 N N . GLY A 1 20 ? -12.724 2.701 -2.373 1.00 0.00 20 GLY A N 2
ATOM 1647 C CA . GLY A 1 20 ? -11.638 3.206 -1.541 1.00 0.00 20 GLY A CA 2
ATOM 1648 C C . GLY A 1 20 ? -10.580 4.015 -2.298 1.00 0.00 20 GLY A C 2
ATOM 1649 O O . GLY A 1 20 ? -9.581 4.400 -1.687 1.00 0.00 20 GLY A O 2
ATOM 1653 N N . ALA A 1 21 ? -10.755 4.273 -3.600 1.00 0.00 21 ALA A N 2
ATOM 1654 C CA . ALA A 1 21 ? -9.827 5.102 -4.362 1.00 0.00 21 ALA A CA 2
ATOM 1655 C C . ALA A 1 21 ? -9.886 6.559 -3.885 1.00 0.00 21 ALA A C 2
ATOM 1656 O O . ALA A 1 21 ? -10.935 7.039 -3.443 1.00 0.00 21 ALA A O 2
ATOM 1663 N N . ILE A 1 22 ? -8.768 7.273 -4.021 1.00 0.00 22 ILE A N 2
ATOM 1664 C CA . ILE A 1 22 ? -8.712 8.725 -3.857 1.00 0.00 22 ILE A CA 2
ATOM 1665 C C . ILE A 1 22 ? -8.964 9.336 -5.244 1.00 0.00 22 ILE A C 2
ATOM 1666 O O . ILE A 1 22 ? -8.750 8.667 -6.259 1.00 0.00 22 ILE A O 2
ATOM 1682 N N . ASN A 1 23 ? -9.374 10.605 -5.311 1.00 0.00 23 ASN A N 2
ATOM 1683 C CA . ASN A 1 23 ? -9.440 11.351 -6.562 1.00 0.00 23 ASN A CA 2
ATOM 1684 C C . ASN A 1 23 ? -8.651 12.634 -6.423 1.00 0.00 23 ASN A C 2
ATOM 1685 O O . ASN A 1 23 ? -8.805 13.355 -5.434 1.00 0.00 23 ASN A O 2
ATOM 1696 N N . ILE A 1 24 ? -7.818 12.917 -7.419 1.00 0.00 24 ILE A N 2
ATOM 1697 C CA . ILE A 1 24 ? -6.982 14.101 -7.484 1.00 0.00 24 ILE A CA 2
ATOM 1698 C C . ILE A 1 24 ? -7.115 14.585 -8.938 1.00 0.00 24 ILE A C 2
ATOM 1699 O O . ILE A 1 24 ? -6.380 14.098 -9.795 1.00 0.00 24 ILE A O 2
ATOM 1715 N N . PRO A 1 25 ? -8.109 15.439 -9.257 1.00 0.00 25 PRO A N 2
ATOM 1716 C CA . PRO A 1 25 ? -8.458 15.775 -10.634 1.00 0.00 25 PRO A CA 2
ATOM 1717 C C . PRO A 1 25 ? -7.265 16.214 -11.469 1.00 0.00 25 PRO A C 2
ATOM 1718 O O . PRO A 1 25 ? -6.427 16.960 -10.973 1.00 0.00 25 PRO A O 2
ATOM 1729 N N . LEU A 1 26 ? -7.233 15.872 -12.760 1.00 0.00 26 LEU A N 2
ATOM 1730 C CA . LEU A 1 26 ? -6.189 16.313 -13.692 1.00 0.00 26 LEU A CA 2
ATOM 1731 C C . LEU A 1 26 ? -5.993 17.841 -13.680 1.00 0.00 26 LEU A C 2
ATOM 1732 O O . LEU A 1 26 ? -4.874 18.319 -13.851 1.00 0.00 26 LEU A O 2
ATOM 1748 N N . LYS A 1 27 ? -7.059 18.614 -13.439 1.00 0.00 27 LYS A N 2
ATOM 1749 C CA . LYS A 1 27 ? -6.994 20.076 -13.350 1.00 0.00 27 LYS A CA 2
ATOM 1750 C C . LYS A 1 27 ? -6.223 20.572 -12.115 1.00 0.00 27 LYS A C 2
ATOM 1751 O O . LYS A 1 27 ? -5.855 21.745 -12.069 1.00 0.00 27 LYS A O 2
ATOM 1770 N N . GLU A 1 28 ? -5.979 19.714 -11.122 1.00 0.00 28 GLU A N 2
ATOM 1771 C CA . GLU A 1 28 ? -5.463 20.074 -9.800 1.00 0.00 28 GLU A CA 2
ATOM 1772 C C . GLU A 1 28 ? -4.281 19.180 -9.376 1.00 0.00 28 GLU A C 2
ATOM 1773 O O . GLU A 1 28 ? -3.557 19.522 -8.441 1.00 0.00 28 GLU A O 2
ATOM 1785 N N . VAL A 1 29 ? -4.068 18.047 -10.055 1.00 0.00 29 VAL A N 2
ATOM 1786 C CA . VAL A 1 29 ? -3.183 16.959 -9.642 1.00 0.00 29 VAL A CA 2
ATOM 1787 C C . VAL A 1 29 ? -1.777 17.412 -9.262 1.00 0.00 29 VAL A C 2
ATOM 1788 O O . VAL A 1 29 ? -1.278 16.986 -8.222 1.00 0.00 29 VAL A O 2
ATOM 1801 N N . LYS A 1 30 ? -1.149 18.312 -10.024 1.00 0.00 30 LYS A N 2
ATOM 1802 C CA . LYS A 1 30 ? 0.238 18.708 -9.767 1.00 0.00 30 LYS A CA 2
ATOM 1803 C C . LYS A 1 30 ? 0.408 19.386 -8.401 1.00 0.00 30 LYS A C 2
ATOM 1804 O O . LYS A 1 30 ? 1.516 19.394 -7.867 1.00 0.00 30 LYS A O 2
ATOM 1823 N N . GLU A 1 31 ? -0.662 19.938 -7.823 1.00 0.00 31 GLU A N 2
ATOM 1824 C CA . GLU A 1 31 ? -0.624 20.626 -6.537 1.00 0.00 31 GLU A CA 2
ATOM 1825 C C . GLU A 1 31 ? -0.720 19.645 -5.354 1.00 0.00 31 GLU A C 2
ATOM 1826 O O . GLU A 1 31 ? -0.367 20.010 -4.230 1.00 0.00 31 GLU A O 2
ATOM 1838 N N . ARG A 1 32 ? -1.183 18.406 -5.578 1.00 0.00 32 ARG A N 2
ATOM 1839 C CA . ARG A 1 32 ? -1.594 17.501 -4.494 1.00 0.00 32 ARG A CA 2
ATOM 1840 C C . ARG A 1 32 ? -1.080 16.068 -4.648 1.00 0.00 32 ARG A C 2
ATOM 1841 O O . ARG A 1 32 ? -1.040 15.338 -3.658 1.00 0.00 32 ARG A O 2
ATOM 1862 N N . ILE A 1 33 ? -0.628 15.655 -5.833 1.00 0.00 33 ILE A N 2
ATOM 1863 C CA . ILE A 1 33 ? -0.078 14.317 -6.038 1.00 0.00 33 ILE A CA 2
ATOM 1864 C C . ILE A 1 33 ? 1.148 14.080 -5.148 1.00 0.00 33 ILE A C 2
ATOM 1865 O O . ILE A 1 33 ? 1.311 12.977 -4.632 1.00 0.00 33 ILE A O 2
ATOM 1881 N N . ALA A 1 34 ? 1.960 15.114 -4.891 1.00 0.00 34 ALA A N 2
ATOM 1882 C CA . ALA A 1 34 ? 3.105 15.012 -3.992 1.00 0.00 34 ALA A CA 2
ATOM 1883 C C . ALA A 1 34 ? 2.676 14.646 -2.566 1.00 0.00 34 ALA A C 2
ATOM 1884 O O . ALA A 1 34 ? 3.383 13.906 -1.884 1.00 0.00 34 ALA A O 2
ATOM 1891 N N . THR A 1 35 ? 1.522 15.138 -2.110 1.00 0.00 35 THR A N 2
ATOM 1892 C CA . THR A 1 35 ? 0.979 14.819 -0.797 1.00 0.00 35 THR A CA 2
ATOM 1893 C C . THR A 1 35 ? 0.545 13.345 -0.761 1.00 0.00 35 THR A C 2
ATOM 1894 O O . THR A 1 35 ? 0.822 12.641 0.213 1.00 0.00 35 THR A O 2
ATOM 1905 N N . ALA A 1 36 ? -0.110 12.865 -1.827 1.00 0.00 36 ALA A N 2
ATOM 1906 C CA . ALA A 1 36 ? -0.611 11.496 -1.906 1.00 0.00 36 ALA A CA 2
ATOM 1907 C C . ALA A 1 36 ? 0.506 10.468 -2.134 1.00 0.00 36 ALA A C 2
ATOM 1908 O O . ALA A 1 36 ? 0.370 9.322 -1.704 1.00 0.00 36 ALA A O 2
ATOM 1915 N N . VAL A 1 37 ? 1.598 10.859 -2.796 1.00 0.00 37 VAL A N 2
ATOM 1916 C CA . VAL A 1 37 ? 2.679 9.976 -3.227 1.00 0.00 37 VAL A CA 2
ATOM 1917 C C . VAL A 1 37 ? 3.997 10.686 -2.862 1.00 0.00 37 VAL A C 2
ATOM 1918 O O . VAL A 1 37 ? 4.588 11.374 -3.701 1.00 0.00 37 VAL A O 2
ATOM 1931 N N . PRO A 1 38 ? 4.442 10.586 -1.594 1.00 0.00 38 PRO A N 2
ATOM 1932 C CA . PRO A 1 38 ? 5.538 11.392 -1.061 1.00 0.00 38 PRO A CA 2
ATOM 1933 C C . PRO A 1 38 ? 6.932 10.980 -1.556 1.00 0.00 38 PRO A C 2
ATOM 1934 O O . PRO A 1 38 ? 7.903 11.673 -1.244 1.00 0.00 38 PRO A O 2
ATOM 1945 N N . ASP A 1 39 ? 7.067 9.886 -2.313 1.00 0.00 39 ASP A N 2
ATOM 1946 C CA . ASP A 1 39 ? 8.341 9.446 -2.880 1.00 0.00 39 ASP A CA 2
ATOM 1947 C C . ASP A 1 39 ? 8.096 8.881 -4.276 1.00 0.00 39 ASP A C 2
ATOM 1948 O O . ASP A 1 39 ? 7.128 8.148 -4.498 1.00 0.00 39 ASP A O 2
ATOM 1957 N N . LYS A 1 40 ? 8.961 9.247 -5.226 1.00 0.00 40 LYS A N 2
ATOM 1958 C CA . LYS A 1 40 ? 8.760 8.967 -6.645 1.00 0.00 40 LYS A CA 2
ATOM 1959 C C . LYS A 1 40 ? 8.792 7.476 -6.980 1.00 0.00 40 LYS A C 2
ATOM 1960 O O . LYS A 1 40 ? 8.254 7.097 -8.021 1.00 0.00 40 LYS A O 2
ATOM 1979 N N . ASN A 1 41 ? 9.416 6.631 -6.148 1.00 0.00 41 ASN A N 2
ATOM 1980 C CA . ASN A 1 41 ? 9.513 5.200 -6.433 1.00 0.00 41 ASN A CA 2
ATOM 1981 C C . ASN A 1 41 ? 8.184 4.472 -6.198 1.00 0.00 41 ASN A C 2
ATOM 1982 O O . ASN A 1 41 ? 8.021 3.353 -6.685 1.00 0.00 41 ASN A O 2
ATOM 1993 N N . ASP A 1 42 ? 7.255 5.051 -5.428 1.00 0.00 42 ASP A N 2
ATOM 1994 C CA . ASP A 1 42 ? 6.021 4.358 -5.061 1.00 0.00 42 ASP A CA 2
ATOM 1995 C C . ASP A 1 42 ? 5.094 4.226 -6.273 1.00 0.00 42 ASP A C 2
ATOM 1996 O O . ASP A 1 42 ? 5.044 5.120 -7.124 1.00 0.00 42 ASP A O 2
ATOM 2005 N N . THR A 1 43 ? 4.377 3.108 -6.371 1.00 0.00 43 THR A N 2
ATOM 2006 C CA . THR A 1 43 ? 3.565 2.792 -7.544 1.00 0.00 43 THR A CA 2
ATOM 2007 C C . THR A 1 43 ? 2.262 3.600 -7.497 1.00 0.00 43 THR A C 2
ATOM 2008 O O . THR A 1 43 ? 1.751 3.898 -6.414 1.00 0.00 43 THR A O 2
ATOM 2019 N N . VAL A 1 44 ? 1.668 3.888 -8.657 1.00 0.00 44 VAL A N 2
ATOM 2020 C CA . VAL A 1 44 ? 0.361 4.528 -8.749 1.00 0.00 44 VAL A CA 2
ATOM 2021 C C . VAL A 1 44 ? -0.420 3.832 -9.861 1.00 0.00 44 VAL A C 2
ATOM 2022 O O . VAL A 1 44 ? 0.128 3.565 -10.933 1.00 0.00 44 VAL A O 2
ATOM 2035 N N . LYS A 1 45 ? -1.705 3.572 -9.619 1.00 0.00 45 LYS A N 2
ATOM 2036 C CA . LYS A 1 45 ? -2.634 3.057 -10.614 1.00 0.00 45 LYS A CA 2
ATOM 2037 C C . LYS A 1 45 ? -3.591 4.200 -10.906 1.00 0.00 45 LYS A C 2
ATOM 2038 O O . LYS A 1 45 ? -4.445 4.511 -10.071 1.00 0.00 45 LYS A O 2
ATOM 2057 N N . VAL A 1 46 ? -3.406 4.865 -12.045 1.00 0.00 46 VAL A N 2
ATOM 2058 C CA . VAL A 1 46 ? -4.287 5.948 -12.457 1.00 0.00 46 VAL A CA 2
ATOM 2059 C C . VAL A 1 46 ? -5.380 5.370 -13.347 1.00 0.00 46 VAL A C 2
ATOM 2060 O O . VAL A 1 46 ? -5.131 4.497 -14.182 1.00 0.00 46 VAL A O 2
ATOM 2073 N N . TYR A 1 47 ? -6.596 5.870 -13.191 1.00 0.00 47 TYR A N 2
ATOM 2074 C CA . TYR A 1 47 ? -7.745 5.583 -14.036 1.00 0.00 47 TYR A CA 2
ATOM 2075 C C . TYR A 1 47 ? -8.679 6.793 -13.918 1.00 0.00 47 TYR A C 2
ATOM 2076 O O . TYR A 1 47 ? -8.413 7.699 -13.120 1.00 0.00 47 TYR A O 2
ATOM 2094 N N . CYS A 1 48 ? -9.754 6.833 -14.702 1.00 0.00 48 CYS A N 2
ATOM 2095 C CA . CYS A 1 48 ? -10.827 7.803 -14.537 1.00 0.00 48 CYS A CA 2
ATOM 2096 C C . CYS A 1 48 ? -12.069 7.296 -15.262 1.00 0.00 48 CYS A C 2
ATOM 2097 O O . CYS A 1 48 ? -12.052 6.212 -15.853 1.00 0.00 48 CYS A O 2
ATOM 2105 N N . ASN A 1 49 ? -13.129 8.109 -15.256 1.00 0.00 49 ASN A N 2
ATOM 2106 C CA . ASN A 1 49 ? -14.417 7.819 -15.884 1.00 0.00 49 ASN A CA 2
ATOM 2107 C C . ASN A 1 49 ? -14.257 7.309 -17.323 1.00 0.00 49 ASN A C 2
ATOM 2108 O O . ASN A 1 49 ? -14.942 6.365 -17.709 1.00 0.00 49 ASN A O 2
ATOM 2119 N N . ALA A 1 50 ? -13.386 7.937 -18.117 1.00 0.00 50 ALA A N 2
ATOM 2120 C CA . ALA A 1 50 ? -13.268 7.702 -19.559 1.00 0.00 50 ALA A CA 2
ATOM 2121 C C . ALA A 1 50 ? -11.815 7.467 -20.011 1.00 0.00 50 ALA A C 2
ATOM 2122 O O . ALA A 1 50 ? -11.509 7.606 -21.196 1.00 0.00 50 ALA A O 2
ATOM 2129 N N . GLY A 1 51 ? -10.901 7.156 -19.087 1.00 0.00 51 GLY A N 2
ATOM 2130 C CA . GLY A 1 51 ? -9.495 6.844 -19.363 1.00 0.00 51 GLY A CA 2
ATOM 2131 C C . GLY A 1 51 ? -8.622 8.055 -19.724 1.00 0.00 51 GLY A C 2
ATOM 2132 O O . GLY A 1 51 ? -7.437 8.069 -19.385 1.00 0.00 51 GLY A O 2
ATOM 2136 N N . ARG A 1 52 ? -9.171 9.092 -20.368 1.00 0.00 52 ARG A N 2
ATOM 2137 C CA . ARG A 1 52 ? -8.380 10.218 -20.879 1.00 0.00 52 ARG A CA 2
ATOM 2138 C C . ARG A 1 52 ? -7.672 10.999 -19.796 1.00 0.00 52 ARG A C 2
ATOM 2139 O O . ARG A 1 52 ? -6.504 11.316 -20.000 1.00 0.00 52 ARG A O 2
ATOM 2160 N N . GLN A 1 53 ? -8.312 11.304 -18.666 1.00 0.00 53 GLN A N 2
ATOM 2161 C CA . GLN A 1 53 ? -7.645 12.071 -17.612 1.00 0.00 53 GLN A CA 2
ATOM 2162 C C . GLN A 1 53 ? -6.445 11.280 -17.088 1.00 0.00 53 GLN A C 2
ATOM 2163 O O . GLN A 1 53 ? -5.409 11.870 -16.798 1.00 0.00 53 GLN A O 2
ATOM 2177 N N . SER A 1 54 ? -6.560 9.955 -16.998 1.00 0.00 54 SER A N 2
ATOM 2178 C CA . SER A 1 54 ? -5.498 9.092 -16.492 1.00 0.00 54 SER A CA 2
ATOM 2179 C C . SER A 1 54 ? -4.366 8.896 -17.495 1.00 0.00 54 SER A C 2
ATOM 2180 O O . SER A 1 54 ? -3.208 8.885 -17.082 1.00 0.00 54 SER A O 2
ATOM 2188 N N . GLY A 1 55 ? -4.657 8.807 -18.797 1.00 0.00 55 GLY A N 2
ATOM 2189 C CA . GLY A 1 55 ? -3.615 8.803 -19.819 1.00 0.00 55 GLY A CA 2
ATOM 2190 C C . GLY A 1 55 ? -2.838 10.119 -19.772 1.00 0.00 55 GLY A C 2
ATOM 2191 O O . GLY A 1 55 ? -1.606 10.122 -19.755 1.00 0.00 55 GLY A O 2
ATOM 2195 N N . GLN A 1 56 ? -3.567 11.233 -19.659 1.00 0.00 56 GLN A N 2
ATOM 2196 C CA . GLN A 1 56 ? -3.009 12.568 -19.498 1.00 0.00 56 GLN A CA 2
ATOM 2197 C C . GLN A 1 56 ? -2.125 12.634 -18.241 1.00 0.00 56 GLN A C 2
ATOM 2198 O O . GLN A 1 56 ? -0.982 13.091 -18.309 1.00 0.00 56 GLN A O 2
ATOM 2212 N N . ALA A 1 57 ? -2.627 12.147 -17.101 1.00 0.00 57 ALA A N 2
ATOM 2213 C CA . ALA A 1 57 ? -1.903 12.168 -15.838 1.00 0.00 57 ALA A CA 2
ATOM 2214 C C . ALA A 1 57 ? -0.647 11.294 -15.894 1.00 0.00 57 ALA A C 2
ATOM 2215 O O . ALA A 1 57 ? 0.391 11.699 -15.378 1.00 0.00 57 ALA A O 2
ATOM 2222 N N . LYS A 1 58 ? -0.696 10.118 -16.531 1.00 0.00 58 LYS A N 2
ATOM 2223 C CA . LYS A 1 58 ? 0.475 9.249 -16.636 1.00 0.00 58 LYS A CA 2
ATOM 2224 C C . LYS A 1 58 ? 1.634 10.007 -17.280 1.00 0.00 58 LYS A C 2
ATOM 2225 O O . LYS A 1 58 ? 2.760 9.899 -16.794 1.00 0.00 58 LYS A O 2
ATOM 2244 N N . GLU A 1 59 ? 1.375 10.792 -18.329 1.00 0.00 59 GLU A N 2
ATOM 2245 C CA . GLU A 1 59 ? 2.428 11.532 -19.012 1.00 0.00 59 GLU A CA 2
ATOM 2246 C C . GLU A 1 59 ? 3.057 12.571 -18.080 1.00 0.00 59 GLU A C 2
ATOM 2247 O O . GLU A 1 59 ? 4.278 12.556 -17.907 1.00 0.00 59 GLU A O 2
ATOM 2259 N N . ILE A 1 60 ? 2.267 13.452 -17.446 1.00 0.00 60 ILE A N 2
ATOM 2260 C CA . ILE A 1 60 ? 2.843 14.516 -16.632 1.00 0.00 60 ILE A CA 2
ATOM 2261 C C . ILE A 1 60 ? 3.540 13.944 -15.395 1.00 0.00 60 ILE A C 2
ATOM 2262 O O . ILE A 1 60 ? 4.583 14.457 -15.003 1.00 0.00 60 ILE A O 2
ATOM 2278 N N . LEU A 1 61 ? 3.015 12.870 -14.794 1.00 0.00 61 LEU A N 2
ATOM 2279 C CA . LEU A 1 61 ? 3.623 12.294 -13.603 1.00 0.00 61 LEU A CA 2
ATOM 2280 C C . LEU A 1 61 ? 4.925 11.581 -13.958 1.00 0.00 61 LEU A C 2
ATOM 2281 O O . LEU A 1 61 ? 5.877 11.649 -13.179 1.00 0.00 61 LEU A O 2
ATOM 2297 N N . SER A 1 62 ? 5.009 10.959 -15.138 1.00 0.00 62 SER A N 2
ATOM 2298 C CA . SER A 1 62 ? 6.262 10.403 -15.632 1.00 0.00 62 SER A CA 2
ATOM 2299 C C . SER A 1 62 ? 7.285 11.524 -15.853 1.00 0.00 62 SER A C 2
ATOM 2300 O O . SER A 1 62 ? 8.447 11.367 -15.478 1.00 0.00 62 SER A O 2
ATOM 2308 N N . GLU A 1 63 ? 6.867 12.675 -16.394 1.00 0.00 63 GLU A N 2
ATOM 2309 C CA . GLU A 1 63 ? 7.741 13.834 -16.580 1.00 0.00 63 GLU A CA 2
ATOM 2310 C C . GLU A 1 63 ? 8.201 14.394 -15.222 1.00 0.00 63 GLU A C 2
ATOM 2311 O O . GLU A 1 63 ? 9.367 14.761 -15.067 1.00 0.00 63 GLU A O 2
ATOM 2323 N N . MET A 1 64 ? 7.318 14.393 -14.216 1.00 0.00 64 MET A N 2
ATOM 2324 C CA . MET A 1 64 ? 7.629 14.742 -12.827 1.00 0.00 64 MET A CA 2
ATOM 2325 C C . MET A 1 64 ? 8.496 13.674 -12.136 1.00 0.00 64 MET A C 2
ATOM 2326 O O . MET A 1 64 ? 8.888 13.865 -10.984 1.00 0.00 64 MET A O 2
ATOM 2340 N N . GLY A 1 65 ? 8.814 12.562 -12.804 1.00 0.00 65 GLY A N 2
ATOM 2341 C CA . GLY A 1 65 ? 9.797 11.588 -12.351 1.00 0.00 65 GLY A CA 2
ATOM 2342 C C . GLY A 1 65 ? 9.194 10.402 -11.602 1.00 0.00 65 GLY A C 2
ATOM 2343 O O . GLY A 1 65 ? 9.955 9.573 -11.106 1.00 0.00 65 GLY A O 2
ATOM 2347 N N . TYR A 1 66 ? 7.864 10.293 -11.498 1.00 0.00 66 TYR A N 2
ATOM 2348 C CA . TYR A 1 66 ? 7.214 9.111 -10.942 1.00 0.00 66 TYR A CA 2
ATOM 2349 C C . TYR A 1 66 ? 7.282 7.993 -11.984 1.00 0.00 66 TYR A C 2
ATOM 2350 O O . TYR A 1 66 ? 6.369 7.813 -12.789 1.00 0.00 66 TYR A O 2
ATOM 2368 N N . THR A 1 67 ? 8.378 7.243 -11.994 1.00 0.00 67 THR A N 2
ATOM 2369 C CA . THR A 1 67 ? 8.670 6.188 -12.960 1.00 0.00 67 THR A CA 2
ATOM 2370 C C . THR A 1 67 ? 7.796 4.923 -12.790 1.00 0.00 67 THR A C 2
ATOM 2371 O O . THR A 1 67 ? 8.074 3.903 -13.424 1.00 0.00 67 THR A O 2
ATOM 2382 N N . HIS A 1 68 ? 6.751 4.962 -11.948 1.00 0.00 68 HIS A N 2
ATOM 2383 C CA . HIS A 1 68 ? 5.967 3.794 -11.532 1.00 0.00 68 HIS A CA 2
ATOM 2384 C C . HIS A 1 68 ? 4.462 4.086 -11.548 1.00 0.00 68 HIS A C 2
ATOM 2385 O O . HIS A 1 68 ? 3.689 3.506 -10.784 1.00 0.00 68 HIS A O 2
ATOM 2399 N N . VAL A 1 69 ? 4.044 5.008 -12.409 1.00 0.00 69 VAL A N 2
ATOM 2400 C CA . VAL A 1 69 ? 2.634 5.238 -12.694 1.00 0.00 69 VAL A CA 2
ATOM 2401 C C . VAL A 1 69 ? 2.259 4.291 -13.835 1.00 0.00 69 VAL A C 2
ATOM 2402 O O . VAL A 1 69 ? 3.010 4.162 -14.806 1.00 0.00 69 VAL A O 2
ATOM 2415 N N . GLU A 1 70 ? 1.090 3.662 -13.748 1.00 0.00 70 GLU A N 2
ATOM 2416 C CA . GLU A 1 70 ? 0.513 2.887 -14.834 1.00 0.00 70 GLU A CA 2
ATOM 2417 C C . GLU A 1 70 ? -0.972 3.225 -14.913 1.00 0.00 70 GLU A C 2
ATOM 2418 O O . GLU A 1 70 ? -1.619 3.457 -13.887 1.00 0.00 70 GLU A O 2
ATOM 2430 N N . ASN A 1 71 ? -1.512 3.267 -16.132 1.00 0.00 71 ASN A N 2
ATOM 2431 C CA . ASN A 1 71 ? -2.938 3.446 -16.341 1.00 0.00 71 ASN A CA 2
ATOM 2432 C C . ASN A 1 71 ? -3.605 2.078 -16.256 1.00 0.00 71 ASN A C 2
ATOM 2433 O O . ASN A 1 71 ? -3.403 1.237 -17.133 1.00 0.00 71 ASN A O 2
ATOM 2444 N N . ALA A 1 72 ? -4.388 1.854 -15.198 1.00 0.00 72 ALA A N 2
ATOM 2445 C CA . ALA A 1 72 ? -5.098 0.596 -14.994 1.00 0.00 72 ALA A CA 2
ATOM 2446 C C . ALA A 1 72 ? -6.161 0.361 -16.077 1.00 0.00 72 ALA A C 2
ATOM 2447 O O . ALA A 1 72 ? -6.424 -0.789 -16.431 1.00 0.00 72 ALA A O 2
ATOM 2454 N N . GLY A 1 73 ? -6.769 1.431 -16.598 1.00 0.00 73 GLY A N 2
ATOM 2455 C CA . GLY A 1 73 ? -7.821 1.378 -17.603 1.00 0.00 73 GLY A CA 2
ATOM 2456 C C . GLY A 1 73 ? -8.726 2.596 -17.461 1.00 0.00 73 GLY A C 2
ATOM 2457 O O . GLY A 1 73 ? -8.302 3.633 -16.942 1.00 0.00 73 GLY A O 2
ATOM 2461 N N . GLY A 1 74 ? -9.973 2.458 -17.902 1.00 0.00 74 GLY A N 2
ATOM 2462 C CA . GLY A 1 74 ? -11.048 3.402 -17.632 1.00 0.00 74 GLY A CA 2
ATOM 2463 C C . GLY A 1 74 ? -12.068 2.702 -16.741 1.00 0.00 74 GLY A C 2
ATOM 2464 O O . GLY A 1 74 ? -12.073 1.473 -16.649 1.00 0.00 74 GLY A O 2
ATOM 2468 N N . LEU A 1 75 ? -12.932 3.476 -16.084 1.00 0.00 75 LEU A N 2
ATOM 2469 C CA . LEU A 1 75 ? -13.841 3.036 -15.021 1.00 0.00 75 LEU A CA 2
ATOM 2470 C C . LEU A 1 75 ? -14.552 1.707 -15.302 1.00 0.00 75 LEU A C 2
ATOM 2471 O O . LEU A 1 75 ? -14.579 0.828 -14.440 1.00 0.00 75 LEU A O 2
ATOM 2487 N N . LYS A 1 76 ? -15.138 1.556 -16.493 1.00 0.00 76 LYS A N 2
ATOM 2488 C CA . LYS A 1 76 ? -15.943 0.379 -16.822 1.00 0.00 76 LYS A CA 2
ATOM 2489 C C . LYS A 1 76 ? -15.081 -0.865 -17.060 1.00 0.00 76 LYS A C 2
ATOM 2490 O O . LYS A 1 76 ? -15.607 -1.977 -17.012 1.00 0.00 76 LYS A O 2
ATOM 2509 N N . ASP A 1 77 ? -13.782 -0.704 -17.321 1.00 0.00 77 ASP A N 2
ATOM 2510 C CA . ASP A 1 77 ? -12.866 -1.806 -17.609 1.00 0.00 77 ASP A CA 2
ATOM 2511 C C . ASP A 1 77 ? -12.203 -2.347 -16.338 1.00 0.00 77 ASP A C 2
ATOM 2512 O O . ASP A 1 77 ? -11.766 -3.498 -16.329 1.00 0.00 77 ASP A O 2
ATOM 2521 N N . ILE A 1 78 ? -12.133 -1.551 -15.260 1.00 0.00 78 ILE A N 2
ATOM 2522 C CA . ILE A 1 78 ? -11.509 -1.976 -14.006 1.00 0.00 78 ILE A CA 2
ATOM 2523 C C . ILE A 1 78 ? -12.314 -3.159 -13.446 1.00 0.00 78 ILE A C 2
ATOM 2524 O O . ILE A 1 78 ? -13.542 -3.081 -13.365 1.00 0.00 78 ILE A O 2
ATOM 2540 N N . ALA A 1 79 ? -11.640 -4.235 -13.026 1.00 0.00 79 ALA A N 2
ATOM 2541 C CA . ALA A 1 79 ? -12.298 -5.414 -12.459 1.00 0.00 79 ALA A CA 2
ATOM 2542 C C . ALA A 1 79 ? -12.759 -5.203 -11.005 1.00 0.00 79 ALA A C 2
ATOM 2543 O O . ALA A 1 79 ? -13.571 -5.981 -10.502 1.00 0.00 79 ALA A O 2
ATOM 2550 N N . MET A 1 80 ? -12.222 -4.190 -10.317 1.00 0.00 80 MET A N 2
ATOM 2551 C CA . MET A 1 80 ? -12.485 -3.926 -8.901 1.00 0.00 80 MET A CA 2
ATOM 2552 C C . MET A 1 80 ? -13.950 -3.517 -8.663 1.00 0.00 80 MET A C 2
ATOM 2553 O O . MET A 1 80 ? -14.587 -2.996 -9.587 1.00 0.00 80 MET A O 2
ATOM 2567 N N . PRO A 1 81 ? -14.491 -3.704 -7.442 1.00 0.00 81 PRO A N 2
ATOM 2568 C CA . PRO A 1 81 ? -15.775 -3.135 -7.032 1.00 0.00 81 PRO A CA 2
ATOM 2569 C C . PRO A 1 81 ? -15.781 -1.603 -7.118 1.00 0.00 81 PRO A C 2
ATOM 2570 O O . PRO A 1 81 ? -14.723 -0.964 -7.092 1.00 0.00 81 PRO A O 2
ATOM 2581 N N . LYS A 1 82 ? -16.975 -1.000 -7.138 1.00 0.00 82 LYS A N 2
ATOM 2582 C CA . LYS A 1 82 ? -17.157 0.451 -7.196 1.00 0.00 82 LYS A CA 2
ATOM 2583 C C . LYS A 1 82 ? -18.132 0.910 -6.114 1.00 0.00 82 LYS A C 2
ATOM 2584 O O . LYS A 1 82 ? -18.929 0.117 -5.608 1.00 0.00 82 LYS A O 2
ATOM 2603 N N . VAL A 1 83 ? -18.074 2.199 -5.796 1.00 0.00 83 VAL A N 2
ATOM 2604 C CA . VAL A 1 83 ? -18.893 2.911 -4.821 1.00 0.00 83 VAL A CA 2
ATOM 2605 C C . VAL A 1 83 ? -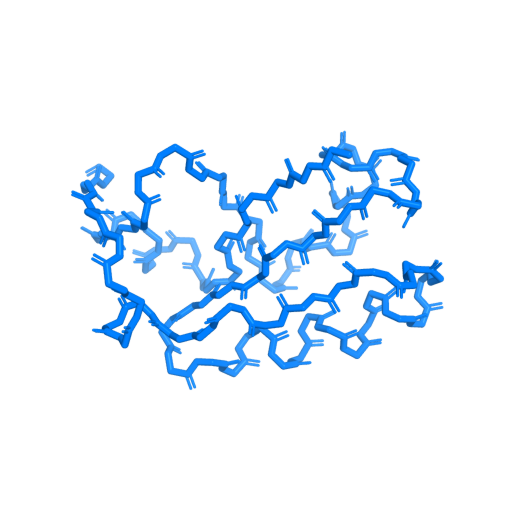19.217 4.297 -5.403 1.00 0.00 83 VAL A C 2
ATOM 2606 O O . VAL A 1 83 ? -18.757 4.636 -6.497 1.00 0.00 83 VAL A O 2
ATOM 2619 N N . LYS A 1 84 ? -19.989 5.111 -4.678 1.00 0.00 84 LYS A N 2
ATOM 2620 C CA . LYS A 1 84 ? -20.334 6.489 -5.039 1.00 0.00 84 LYS A CA 2
ATOM 2621 C C . LYS A 1 84 ? -20.110 7.385 -3.818 1.00 0.00 84 LYS A C 2
ATOM 2622 O O . LYS A 1 84 ? -19.805 6.882 -2.731 1.00 0.00 84 LYS A O 2
ATOM 2641 N N . GLY A 1 85 ? -20.237 8.702 -3.996 1.00 0.00 85 GLY A N 2
ATOM 2642 C CA . GLY A 1 85 ? -20.168 9.673 -2.910 1.00 0.00 85 GLY A CA 2
ATOM 2643 C C . GLY A 1 85 ? -21.209 9.344 -1.845 1.00 0.00 85 GLY A C 2
ATOM 2644 O O . GLY A 1 85 ? -22.373 9.074 -2.208 1.00 0.00 85 GLY A O 2
ATOM 2649 N N . ALA A 1 1 ? 3.677 -2.179 -3.849 1.00 0.00 1 ALA A N 3
ATOM 2650 C CA . ALA A 1 1 ? 3.079 -0.898 -3.410 1.00 0.00 1 ALA A CA 3
ATOM 2651 C C . ALA A 1 1 ? 2.301 -0.277 -4.569 1.00 0.00 1 ALA A C 3
ATOM 2652 O O . ALA A 1 1 ? 2.859 -0.080 -5.653 1.00 0.00 1 ALA A O 3
ATOM 2661 N N . GLU A 1 2 ? 1.017 0.028 -4.371 1.00 0.00 2 GLU A N 3
ATOM 2662 C CA . GLU A 1 2 ? 0.180 0.695 -5.362 1.00 0.00 2 GLU A CA 3
ATOM 2663 C C . GLU A 1 2 ? -0.794 1.642 -4.657 1.00 0.00 2 GLU A C 3
ATOM 2664 O O . GLU A 1 2 ? -1.142 1.422 -3.491 1.00 0.00 2 GLU A O 3
ATOM 2676 N N . HIS A 1 3 ? -1.288 2.639 -5.393 1.00 0.00 3 HIS A N 3
ATOM 2677 C CA . HIS A 1 3 ? -2.387 3.503 -4.989 1.00 0.00 3 HIS A CA 3
ATOM 2678 C C . HIS A 1 3 ? -3.248 3.726 -6.229 1.00 0.00 3 HIS A C 3
ATOM 2679 O O . HIS A 1 3 ? -2.754 4.200 -7.255 1.00 0.00 3 HIS A O 3
ATOM 2693 N N . TRP A 1 4 ? -4.528 3.362 -6.132 1.00 0.00 4 TRP A N 3
ATOM 2694 C CA . TRP A 1 4 ? -5.526 3.664 -7.147 1.00 0.00 4 TRP A CA 3
ATOM 2695 C C . TRP A 1 4 ? -5.922 5.117 -6.933 1.00 0.00 4 TRP A C 3
ATOM 2696 O O . TRP A 1 4 ? -6.399 5.472 -5.853 1.00 0.00 4 TRP A O 3
ATOM 2717 N N . ILE A 1 5 ? -5.694 5.957 -7.937 1.00 0.00 5 ILE A N 3
ATOM 2718 C CA . ILE A 1 5 ? -5.830 7.401 -7.848 1.00 0.00 5 ILE A CA 3
ATOM 2719 C C . ILE A 1 5 ? -6.742 7.788 -9.006 1.00 0.00 5 ILE A C 3
ATOM 2720 O O . ILE A 1 5 ? -6.347 7.767 -10.173 1.00 0.00 5 ILE A O 3
ATOM 2736 N N . ASP A 1 6 ? -7.993 8.087 -8.676 1.00 0.00 6 ASP A N 3
ATOM 2737 C CA . ASP A 1 6 ? -8.931 8.673 -9.611 1.00 0.00 6 ASP A CA 3
ATOM 2738 C C . ASP A 1 6 ? -8.458 10.097 -9.897 1.00 0.00 6 ASP A C 3
ATOM 2739 O O . ASP A 1 6 ? -8.292 10.879 -8.956 1.00 0.00 6 ASP A O 3
ATOM 2748 N N . VAL A 1 7 ? -8.247 10.456 -11.158 1.00 0.00 7 VAL A N 3
ATOM 2749 C CA . VAL A 1 7 ? -7.825 11.793 -11.567 1.00 0.00 7 VAL A CA 3
ATOM 2750 C C . VAL A 1 7 ? -8.946 12.518 -12.325 1.00 0.00 7 VAL A C 3
ATOM 2751 O O . VAL A 1 7 ? -8.724 13.619 -12.834 1.00 0.00 7 VAL A O 3
ATOM 2764 N N . ARG A 1 8 ? -10.157 11.946 -12.406 1.00 0.00 8 ARG A N 3
ATOM 2765 C CA . ARG A 1 8 ? -11.312 12.675 -12.930 1.00 0.00 8 ARG A CA 3
ATOM 2766 C C . ARG A 1 8 ? -11.635 13.860 -12.026 1.00 0.00 8 ARG A C 3
ATOM 2767 O O . ARG A 1 8 ? -11.214 13.900 -10.862 1.00 0.00 8 ARG A O 3
ATOM 2788 N N . VAL A 1 9 ? -12.374 14.824 -12.577 1.00 0.00 9 VAL A N 3
ATOM 2789 C CA . VAL A 1 9 ? -12.751 16.033 -11.855 1.00 0.00 9 VAL A CA 3
ATOM 2790 C C . VAL A 1 9 ? -13.507 15.633 -10.568 1.00 0.00 9 VAL A C 3
ATOM 2791 O O . VAL A 1 9 ? -14.218 14.622 -10.576 1.00 0.00 9 VAL A O 3
ATOM 2804 N N . PRO A 1 10 ? -13.407 16.394 -9.464 1.00 0.00 10 PRO A N 3
ATOM 2805 C CA . PRO A 1 10 ? -13.867 15.925 -8.157 1.00 0.00 10 PRO A CA 3
ATOM 2806 C C . PRO A 1 10 ? -15.374 15.669 -8.106 1.00 0.00 10 PRO A C 3
ATOM 2807 O O . PRO A 1 10 ? -15.829 14.750 -7.421 1.00 0.00 10 PRO A O 3
ATOM 2818 N N . GLU A 1 11 ? -16.165 16.444 -8.848 1.00 0.00 11 GLU A N 3
ATOM 2819 C CA . GLU A 1 11 ? -17.611 16.263 -8.918 1.00 0.00 11 GLU A CA 3
ATOM 2820 C C . GLU A 1 11 ? -17.989 14.987 -9.672 1.00 0.00 11 GLU A C 3
ATOM 2821 O O . GLU A 1 11 ? -19.041 14.416 -9.388 1.00 0.00 11 GLU A O 3
ATOM 2833 N N . GLN A 1 12 ? -17.154 14.521 -10.610 1.00 0.00 12 GLN A N 3
ATOM 2834 C CA . GLN A 1 12 ? -17.423 13.302 -11.362 1.00 0.00 12 GLN A CA 3
ATOM 2835 C C . GLN A 1 12 ? -16.943 12.109 -10.538 1.00 0.00 12 GLN A C 3
ATOM 2836 O O . GLN A 1 12 ? -17.586 11.062 -10.562 1.00 0.00 12 GLN A O 3
ATOM 2850 N N . TYR A 1 13 ? -15.846 12.261 -9.785 1.00 0.00 13 TYR A N 3
ATOM 2851 C CA . TYR A 1 13 ? -15.310 11.205 -8.931 1.00 0.00 13 TYR A CA 3
ATOM 2852 C C . TYR A 1 13 ? -16.381 10.702 -7.959 1.00 0.00 13 TYR A C 3
ATOM 2853 O O . TYR A 1 13 ? -16.585 9.495 -7.829 1.00 0.00 13 TYR A O 3
ATOM 2871 N N . GLN A 1 14 ? -17.098 11.631 -7.318 1.00 0.00 14 GLN A N 3
ATOM 2872 C CA . GLN A 1 14 ? -18.074 11.307 -6.282 1.00 0.00 14 GLN A CA 3
ATOM 2873 C C . GLN A 1 14 ? -19.242 10.461 -6.808 1.00 0.00 14 GLN A C 3
ATOM 2874 O O . GLN A 1 14 ? -19.897 9.789 -6.009 1.00 0.00 14 GLN A O 3
ATOM 2888 N N . GLN A 1 15 ? -19.522 10.492 -8.118 1.00 0.00 15 GLN A N 3
ATOM 2889 C CA . GLN A 1 15 ? -20.709 9.860 -8.680 1.00 0.00 15 GLN A CA 3
ATOM 2890 C C . GLN A 1 15 ? -20.645 8.337 -8.509 1.00 0.00 15 GLN A C 3
ATOM 2891 O O . GLN A 1 15 ? -21.628 7.744 -8.073 1.00 0.00 15 GLN A O 3
ATOM 2905 N N . GLU A 1 16 ? -19.495 7.715 -8.797 1.00 0.00 16 GLU A N 3
ATOM 2906 C CA . GLU A 1 16 ? -19.188 6.310 -8.525 1.00 0.00 16 GLU A CA 3
ATOM 2907 C C . GLU A 1 16 ? -17.708 6.104 -8.854 1.00 0.00 16 GLU A C 3
ATOM 2908 O O . GLU A 1 16 ? -17.244 6.620 -9.873 1.00 0.00 16 GLU A O 3
ATOM 2920 N N . HIS A 1 17 ? -16.958 5.362 -8.035 1.00 0.00 17 HIS A N 3
ATOM 2921 C CA . HIS A 1 17 ? -15.514 5.182 -8.177 1.00 0.00 17 HIS A CA 3
ATOM 2922 C C . HIS A 1 17 ? -15.093 3.789 -7.708 1.00 0.00 17 HIS A C 3
ATOM 2923 O O . HIS A 1 17 ? -15.835 3.138 -6.972 1.00 0.00 17 HIS A O 3
ATOM 2937 N N . VAL A 1 18 ? -13.914 3.331 -8.132 1.00 0.00 18 VAL A N 3
ATOM 2938 C CA . VAL A 1 18 ? -13.355 2.047 -7.724 1.00 0.00 18 VAL A CA 3
ATOM 2939 C C . VAL A 1 18 ? -13.139 2.095 -6.209 1.00 0.00 18 VAL A C 3
ATOM 2940 O O . VAL A 1 18 ? -12.522 3.036 -5.700 1.00 0.00 18 VAL A O 3
ATOM 2953 N N . GLN A 1 19 ? -13.661 1.101 -5.485 1.00 0.00 19 GLN A N 3
ATOM 2954 C CA . GLN A 1 19 ? -13.587 1.097 -4.028 1.00 0.00 19 GLN A CA 3
ATOM 2955 C C . GLN A 1 19 ? -12.127 1.073 -3.553 1.00 0.00 19 GLN A C 3
ATOM 2956 O O . GLN A 1 19 ? -11.265 0.455 -4.185 1.00 0.00 19 GLN A O 3
ATOM 2970 N N . GLY A 1 20 ? -11.853 1.741 -2.430 1.00 0.00 20 GLY A N 3
ATOM 2971 C CA . GLY A 1 20 ? -10.536 1.783 -1.800 1.00 0.00 20 GLY A CA 3
ATOM 2972 C C . GLY A 1 20 ? -9.556 2.760 -2.462 1.00 0.00 20 GLY A C 3
ATOM 2973 O O . GLY A 1 20 ? -8.467 2.973 -1.923 1.00 0.00 20 GLY A O 3
ATOM 2977 N N . ALA A 1 21 ? -9.909 3.358 -3.606 1.00 0.00 21 ALA A N 3
ATOM 2978 C CA . ALA A 1 21 ? -9.100 4.378 -4.264 1.00 0.00 21 ALA A CA 3
ATOM 2979 C C . ALA A 1 21 ? -9.130 5.705 -3.485 1.00 0.00 21 ALA A C 3
ATOM 2980 O O . ALA A 1 21 ? -9.909 5.883 -2.543 1.00 0.00 21 ALA A O 3
ATOM 2987 N N . ILE A 1 22 ? -8.316 6.658 -3.935 1.00 0.00 22 ILE A N 3
ATOM 2988 C CA . ILE A 1 22 ? -8.323 8.061 -3.523 1.00 0.00 22 ILE A CA 3
ATOM 2989 C C . ILE A 1 22 ? -8.627 8.883 -4.786 1.00 0.00 22 ILE A C 3
ATOM 2990 O O . ILE A 1 22 ? -8.535 8.354 -5.897 1.00 0.00 22 ILE A O 3
ATOM 3006 N N . ASN A 1 23 ? -8.961 10.170 -4.652 1.00 0.00 23 ASN A N 3
ATOM 3007 C CA . ASN A 1 23 ? -9.150 11.064 -5.791 1.00 0.00 23 ASN A CA 3
ATOM 3008 C C . ASN A 1 23 ? -8.235 12.257 -5.643 1.00 0.00 23 ASN A C 3
ATOM 3009 O O . ASN A 1 23 ? -8.211 12.913 -4.598 1.00 0.00 23 ASN A O 3
ATOM 3020 N N . ILE A 1 24 ? -7.487 12.526 -6.705 1.00 0.00 24 ILE A N 3
ATOM 3021 C CA . ILE A 1 24 ? -6.567 13.637 -6.822 1.00 0.00 24 ILE A CA 3
ATOM 3022 C C . ILE A 1 24 ? -6.789 14.129 -8.260 1.00 0.00 24 ILE A C 3
ATOM 3023 O O . ILE A 1 24 ? -6.129 13.632 -9.170 1.00 0.00 24 ILE A O 3
ATOM 3039 N N . PRO A 1 25 ? -7.798 14.988 -8.504 1.00 0.00 25 PRO A N 3
ATOM 3040 C CA . PRO A 1 25 ? -8.190 15.407 -9.847 1.00 0.00 25 PRO A CA 3
ATOM 3041 C C . PRO A 1 25 ? -7.017 15.931 -10.669 1.00 0.00 25 PRO A C 3
ATOM 3042 O O . PRO A 1 25 ? -6.096 16.517 -10.108 1.00 0.00 25 PRO A O 3
ATOM 3053 N N . LEU A 1 26 ? -7.092 15.842 -11.999 1.00 0.00 26 LEU A N 3
ATOM 3054 C CA . LEU A 1 26 ? -6.078 16.383 -12.911 1.00 0.00 26 LEU A CA 3
ATOM 3055 C C . LEU A 1 26 ? -5.749 17.858 -12.622 1.00 0.00 26 LEU A C 3
ATOM 3056 O O . LEU A 1 26 ? -4.593 18.264 -12.729 1.00 0.00 26 LEU A O 3
ATOM 3072 N N . LYS A 1 27 ? -6.745 18.659 -12.224 1.00 0.00 27 LYS A N 3
ATOM 3073 C CA . LYS A 1 27 ? -6.557 20.071 -11.880 1.00 0.00 27 LYS A CA 3
ATOM 3074 C C . LYS A 1 27 ? -5.701 20.259 -10.615 1.00 0.00 27 LYS A C 3
ATOM 3075 O O . LYS A 1 27 ? -5.098 21.317 -10.438 1.00 0.00 27 LYS A O 3
ATOM 3094 N N . GLU A 1 28 ? -5.623 19.248 -9.747 1.00 0.00 28 GLU A N 3
ATOM 3095 C CA . GLU A 1 28 ? -5.049 19.334 -8.406 1.00 0.00 28 GLU A CA 3
ATOM 3096 C C . GLU A 1 28 ? -3.785 18.472 -8.271 1.00 0.00 28 GLU A C 3
ATOM 3097 O O . GLU A 1 28 ? -2.910 18.786 -7.465 1.00 0.00 28 GLU A O 3
ATOM 3109 N N . VAL A 1 29 ? -3.667 17.392 -9.050 1.00 0.00 29 VAL A N 3
ATOM 3110 C CA . VAL A 1 29 ? -2.654 16.354 -8.874 1.00 0.00 29 VAL A CA 3
ATOM 3111 C C . VAL A 1 29 ? -1.230 16.903 -8.902 1.00 0.00 29 VAL A C 3
ATOM 3112 O O . VAL A 1 29 ? -0.427 16.502 -8.062 1.00 0.00 29 VAL A O 3
ATOM 3125 N N . LYS A 1 30 ? -0.922 17.877 -9.766 1.00 0.00 30 LYS A N 3
ATOM 3126 C CA . LYS A 1 30 ? 0.431 18.427 -9.865 1.00 0.00 30 LYS A CA 3
ATOM 3127 C C . LYS A 1 30 ? 0.881 19.115 -8.567 1.00 0.00 30 LYS A C 3
ATOM 3128 O O . LYS A 1 30 ? 2.080 19.280 -8.350 1.00 0.00 30 LYS A O 3
ATOM 3147 N N . GLU A 1 31 ? -0.057 19.492 -7.693 1.00 0.00 31 GLU A N 3
ATOM 3148 C CA . GLU A 1 31 ? 0.211 20.177 -6.432 1.00 0.00 31 GLU A CA 3
ATOM 3149 C C . GLU A 1 31 ? 0.088 19.230 -5.227 1.00 0.00 31 GLU A C 3
ATOM 3150 O O . GLU A 1 31 ? 0.377 19.646 -4.103 1.00 0.00 31 GLU A O 3
ATOM 3162 N N . ARG A 1 32 ? -0.340 17.974 -5.427 1.00 0.00 32 ARG A N 3
ATOM 3163 C CA . ARG A 1 32 ? -0.748 17.092 -4.326 1.00 0.00 32 ARG A CA 3
ATOM 3164 C C . ARG A 1 32 ? -0.192 15.674 -4.426 1.00 0.00 32 ARG A C 3
ATOM 3165 O O . ARG A 1 32 ? -0.107 15.005 -3.396 1.00 0.00 32 ARG A O 3
ATOM 3186 N N . ILE A 1 33 ? 0.217 15.198 -5.606 1.00 0.00 33 ILE A N 3
ATOM 3187 C CA . ILE A 1 33 ? 0.672 13.816 -5.747 1.00 0.00 33 ILE A CA 3
ATOM 3188 C C . ILE A 1 33 ? 1.886 13.531 -4.859 1.00 0.00 33 ILE A C 3
ATOM 3189 O O . ILE A 1 33 ? 1.922 12.478 -4.230 1.00 0.00 33 ILE A O 3
ATOM 3205 N N . ALA A 1 34 ? 2.826 14.475 -4.723 1.00 0.00 34 ALA A N 3
ATOM 3206 C CA . ALA A 1 34 ? 3.991 14.293 -3.860 1.00 0.00 34 ALA A CA 3
ATOM 3207 C C . ALA A 1 34 ? 3.589 14.085 -2.393 1.00 0.00 34 ALA A C 3
ATOM 3208 O O . ALA A 1 34 ? 4.243 13.327 -1.677 1.00 0.00 34 ALA A O 3
ATOM 3215 N N . THR A 1 35 ? 2.517 14.740 -1.941 1.00 0.00 35 THR A N 3
ATOM 3216 C CA . THR A 1 35 ? 1.999 14.602 -0.587 1.00 0.00 35 THR A CA 3
ATOM 3217 C C . THR A 1 35 ? 1.341 13.223 -0.424 1.00 0.00 35 THR A C 3
ATOM 3218 O O . THR A 1 35 ? 1.585 12.535 0.569 1.00 0.00 35 THR A O 3
ATOM 3229 N N . ALA A 1 36 ? 0.527 12.803 -1.402 1.00 0.00 36 ALA A N 3
ATOM 3230 C CA . ALA A 1 36 ? -0.195 11.535 -1.351 1.00 0.00 36 ALA A CA 3
ATOM 3231 C C . ALA A 1 36 ? 0.734 10.325 -1.528 1.00 0.00 36 ALA A C 3
ATOM 3232 O O . ALA A 1 36 ? 0.454 9.256 -0.985 1.00 0.00 36 ALA A O 3
ATOM 3239 N N . VAL A 1 37 ? 1.822 10.484 -2.283 1.00 0.00 37 VAL A N 3
ATOM 3240 C CA . VAL A 1 37 ? 2.712 9.419 -2.725 1.00 0.00 37 VAL A CA 3
ATOM 3241 C C . VAL A 1 37 ? 4.150 9.932 -2.525 1.00 0.00 37 VAL A C 3
ATOM 3242 O O . VAL A 1 37 ? 4.734 10.518 -3.440 1.00 0.00 37 VAL A O 3
ATOM 3255 N N . PRO A 1 38 ? 4.729 9.765 -1.321 1.00 0.00 38 PRO A N 3
ATOM 3256 C CA . PRO A 1 38 ? 6.041 10.312 -0.981 1.00 0.00 38 PRO A CA 3
ATOM 3257 C C . PRO A 1 38 ? 7.215 9.540 -1.612 1.00 0.00 38 PRO A C 3
ATOM 3258 O O . PRO A 1 38 ? 8.368 9.932 -1.416 1.00 0.00 38 PRO A O 3
ATOM 3269 N N . ASP A 1 39 ? 6.962 8.457 -2.357 1.00 0.00 39 ASP A N 3
ATOM 3270 C CA . ASP A 1 39 ? 7.987 7.608 -2.964 1.00 0.00 39 ASP A CA 3
ATOM 3271 C C . ASP A 1 39 ? 7.545 7.243 -4.379 1.00 0.00 39 ASP A C 3
ATOM 3272 O O . ASP A 1 39 ? 6.538 6.557 -4.567 1.00 0.00 39 ASP A O 3
ATOM 3281 N N . LYS A 1 40 ? 8.296 7.714 -5.380 1.00 0.00 40 LYS A N 3
ATOM 3282 C CA . LYS A 1 40 ? 7.988 7.522 -6.798 1.00 0.00 40 LYS A CA 3
ATOM 3283 C C . LYS A 1 40 ? 7.995 6.046 -7.215 1.00 0.00 40 LYS A C 3
ATOM 3284 O O . LYS A 1 40 ? 7.490 5.740 -8.294 1.00 0.00 40 LYS A O 3
ATOM 3303 N N . ASN A 1 41 ? 8.561 5.139 -6.408 1.00 0.00 41 ASN A N 3
ATOM 3304 C CA . ASN A 1 41 ? 8.538 3.700 -6.676 1.00 0.00 41 ASN A CA 3
ATOM 3305 C C . ASN A 1 41 ? 7.120 3.116 -6.602 1.00 0.00 41 ASN A C 3
ATOM 3306 O O . ASN A 1 41 ? 6.869 2.048 -7.161 1.00 0.00 41 ASN A O 3
ATOM 3317 N N . ASP A 1 42 ? 6.199 3.775 -5.891 1.00 0.00 42 ASP A N 3
ATOM 3318 C CA . ASP A 1 42 ? 4.811 3.329 -5.776 1.00 0.00 42 ASP A CA 3
ATOM 3319 C C . ASP A 1 42 ? 4.136 3.264 -7.147 1.00 0.00 42 ASP A C 3
ATOM 3320 O O . ASP A 1 42 ? 4.370 4.120 -8.001 1.00 0.00 42 ASP A O 3
ATOM 3329 N N . THR A 1 43 ? 3.287 2.259 -7.344 1.00 0.00 43 THR A N 3
ATOM 3330 C CA . THR A 1 43 ? 2.548 2.073 -8.586 1.00 0.00 43 THR A CA 3
ATOM 3331 C C . THR A 1 43 ? 1.366 3.052 -8.601 1.00 0.00 43 THR A C 3
ATOM 3332 O O . THR A 1 43 ? 0.324 2.789 -7.991 1.00 0.00 43 THR A O 3
ATOM 3343 N N . VAL A 1 44 ? 1.538 4.188 -9.278 1.00 0.00 44 VAL A N 3
ATOM 3344 C CA . VAL A 1 44 ? 0.541 5.245 -9.379 1.00 0.00 44 VAL A CA 3
ATOM 3345 C C . VAL A 1 44 ? -0.502 4.783 -10.406 1.00 0.00 44 VAL A C 3
ATOM 3346 O O . VAL A 1 44 ? -0.343 5.016 -11.607 1.00 0.00 44 VAL A O 3
ATOM 3359 N N . LYS A 1 45 ? -1.531 4.056 -9.960 1.00 0.00 45 LYS A N 3
ATOM 3360 C CA . LYS A 1 45 ? -2.569 3.513 -10.833 1.00 0.00 45 LYS A CA 3
ATOM 3361 C C . LYS A 1 45 ? -3.596 4.608 -11.107 1.00 0.00 45 LYS A C 3
ATOM 3362 O O . LYS A 1 45 ? -4.547 4.769 -10.338 1.00 0.00 45 LYS A O 3
ATOM 3381 N N . VAL A 1 46 ? -3.387 5.392 -12.162 1.00 0.00 46 VAL A N 3
ATOM 3382 C CA . VAL A 1 46 ? -4.282 6.483 -12.526 1.00 0.00 46 VAL A CA 3
ATOM 3383 C C . VAL A 1 46 ? -5.461 5.939 -13.337 1.00 0.00 46 VAL A C 3
ATOM 3384 O O . VAL A 1 46 ? -5.285 5.088 -14.217 1.00 0.00 46 VAL A O 3
ATOM 3397 N N . TYR A 1 47 ? -6.661 6.455 -13.081 1.00 0.00 47 TYR A N 3
ATOM 3398 C CA . TYR A 1 47 ? -7.845 6.225 -13.902 1.00 0.00 47 TYR A CA 3
ATOM 3399 C C . TYR A 1 47 ? -8.745 7.456 -13.811 1.00 0.00 47 TYR A C 3
ATOM 3400 O O . TYR A 1 47 ? -8.536 8.311 -12.950 1.00 0.00 47 TYR A O 3
ATOM 3418 N N . CYS A 1 48 ? -9.757 7.553 -14.670 1.00 0.00 48 CYS A N 3
ATOM 3419 C CA . CYS A 1 48 ? -10.776 8.591 -14.592 1.00 0.00 48 CYS A CA 3
ATOM 3420 C C . CYS A 1 48 ? -12.076 8.031 -15.163 1.00 0.00 48 CYS A C 3
ATOM 3421 O O . CYS A 1 48 ? -12.270 6.816 -15.143 1.00 0.00 48 CYS A O 3
ATOM 3429 N N . ASN A 1 49 ? -12.975 8.879 -15.677 1.00 0.00 49 ASN A N 3
ATOM 3430 C CA . ASN A 1 49 ? -14.241 8.412 -16.242 1.00 0.00 49 ASN A CA 3
ATOM 3431 C C . ASN A 1 49 ? -13.992 7.441 -17.403 1.00 0.00 49 ASN A C 3
ATOM 3432 O O . ASN A 1 49 ? -14.628 6.389 -17.455 1.00 0.00 49 ASN A O 3
ATOM 3443 N N . ALA A 1 50 ? -13.103 7.794 -18.339 1.00 0.00 50 ALA A N 3
ATOM 3444 C CA . ALA A 1 50 ? -12.910 7.046 -19.586 1.00 0.00 50 ALA A CA 3
ATOM 3445 C C . ALA A 1 50 ? -11.448 6.942 -20.052 1.00 0.00 50 ALA A C 3
ATOM 3446 O O . ALA A 1 50 ? -11.134 6.005 -20.788 1.00 0.00 50 ALA A O 3
ATOM 3453 N N . GLY A 1 51 ? -10.553 7.852 -19.642 1.00 0.00 51 GLY A N 3
ATOM 3454 C CA . GLY A 1 51 ? -9.115 7.735 -19.912 1.00 0.00 51 GLY A CA 3
ATOM 3455 C C . GLY A 1 51 ? -8.385 9.068 -20.093 1.00 0.00 51 GLY A C 3
ATOM 3456 O O . GLY A 1 51 ? -7.182 9.134 -19.843 1.00 0.00 51 GLY A O 3
ATOM 3460 N N . ARG A 1 52 ? -9.065 10.145 -20.515 1.00 0.00 52 ARG A N 3
ATOM 3461 C CA . ARG A 1 52 ? -8.368 11.388 -20.880 1.00 0.00 52 ARG A CA 3
ATOM 3462 C C . ARG A 1 52 ? -7.662 12.033 -19.709 1.00 0.00 52 ARG A C 3
ATOM 3463 O O . ARG A 1 52 ? -6.504 12.405 -19.878 1.00 0.00 52 ARG A O 3
ATOM 3484 N N . GLN A 1 53 ? -8.292 12.150 -18.539 1.00 0.00 53 GLN A N 3
ATOM 3485 C CA . GLN A 1 53 ? -7.602 12.732 -17.387 1.00 0.00 53 GLN A CA 3
ATOM 3486 C C . GLN A 1 53 ? -6.428 11.830 -16.986 1.00 0.00 53 GLN A C 3
ATOM 3487 O O . GLN A 1 53 ? -5.412 12.342 -16.533 1.00 0.00 53 GLN A O 3
ATOM 3501 N N . SER A 1 54 ? -6.537 10.514 -17.188 1.00 0.00 54 SER A N 3
ATOM 3502 C CA . SER A 1 54 ? -5.488 9.549 -16.861 1.00 0.00 54 SER A CA 3
ATOM 3503 C C . SER A 1 54 ? -4.246 9.776 -17.723 1.00 0.00 54 SER A C 3
ATOM 3504 O O . SER A 1 54 ? -3.142 9.882 -17.191 1.00 0.00 54 SER A O 3
ATOM 3512 N N . GLY A 1 55 ? -4.418 9.890 -19.045 1.00 0.00 55 GLY A N 3
ATOM 3513 C CA . GLY A 1 55 ? -3.308 10.121 -19.963 1.00 0.00 55 GLY A CA 3
ATOM 3514 C C . GLY A 1 55 ? -2.688 11.493 -19.714 1.00 0.00 55 GLY A C 3
ATOM 3515 O O . GLY A 1 55 ? -1.467 11.629 -19.645 1.00 0.00 55 GLY A O 3
ATOM 3519 N N . GLN A 1 56 ? -3.535 12.501 -19.497 1.00 0.00 56 GLN A N 3
ATOM 3520 C CA . GLN A 1 56 ? -3.107 13.852 -19.166 1.00 0.00 56 GLN A CA 3
ATOM 3521 C C . GLN A 1 56 ? -2.293 13.859 -17.862 1.00 0.00 56 GLN A C 3
ATOM 3522 O O . GLN A 1 56 ? -1.246 14.504 -17.796 1.00 0.00 56 GLN A O 3
ATOM 3536 N N . ALA A 1 57 ? -2.732 13.113 -16.842 1.00 0.00 57 ALA A N 3
ATOM 3537 C CA . ALA A 1 57 ? -2.006 12.979 -15.587 1.00 0.00 57 ALA A CA 3
ATOM 3538 C C . ALA A 1 57 ? -0.675 12.261 -15.816 1.00 0.00 57 ALA A C 3
ATOM 3539 O O . ALA A 1 57 ? 0.344 12.694 -15.287 1.00 0.00 57 ALA A O 3
ATOM 3546 N N . LYS A 1 58 ? -0.644 11.195 -16.624 1.00 0.00 58 LYS A N 3
ATOM 3547 C CA . LYS A 1 58 ? 0.592 10.466 -16.907 1.00 0.00 58 LYS A CA 3
ATOM 3548 C C . LYS A 1 58 ? 1.654 11.391 -17.501 1.00 0.00 58 LYS A C 3
ATOM 3549 O O . LYS A 1 58 ? 2.823 11.257 -17.140 1.00 0.00 58 LYS A O 3
ATOM 3568 N N . GLU A 1 59 ? 1.276 12.343 -18.359 1.00 0.00 59 GLU A N 3
ATOM 3569 C CA . GLU A 1 59 ? 2.231 13.283 -18.937 1.00 0.00 59 GLU A CA 3
ATOM 3570 C C . GLU A 1 59 ? 2.886 14.133 -17.842 1.00 0.00 59 GLU A C 3
ATOM 3571 O O . GLU A 1 59 ? 4.115 14.160 -17.753 1.00 0.00 59 GLU A O 3
ATOM 3583 N N . ILE A 1 60 ? 2.110 14.796 -16.975 1.00 0.00 60 ILE A N 3
ATOM 3584 C CA . ILE A 1 60 ? 2.689 15.640 -15.936 1.00 0.00 60 ILE A CA 3
ATOM 3585 C C . ILE A 1 60 ? 3.406 14.808 -14.870 1.00 0.00 60 ILE A C 3
ATOM 3586 O O . ILE A 1 60 ? 4.401 15.271 -14.323 1.00 0.00 60 ILE A O 3
ATOM 3602 N N . LEU A 1 61 ? 2.972 13.576 -14.597 1.00 0.00 61 LEU A N 3
ATOM 3603 C CA . LEU A 1 61 ? 3.670 12.694 -13.668 1.00 0.00 61 LEU A CA 3
ATOM 3604 C C . LEU A 1 61 ? 5.028 12.294 -14.242 1.00 0.00 61 LEU A C 3
ATOM 3605 O O . LEU A 1 61 ? 6.006 12.226 -13.497 1.00 0.00 61 LEU A O 3
ATOM 3621 N N . SER A 1 62 ? 5.115 12.082 -15.556 1.00 0.00 62 SER A N 3
ATOM 3622 C CA . SER A 1 62 ? 6.382 11.822 -16.224 1.00 0.00 62 SER A CA 3
ATOM 3623 C C . SER A 1 62 ? 7.281 13.065 -16.158 1.00 0.00 62 SER A C 3
ATOM 3624 O O . SER A 1 62 ? 8.481 12.934 -15.921 1.00 0.00 62 SER A O 3
ATOM 3632 N N . GLU A 1 63 ? 6.718 14.272 -16.295 1.00 0.00 63 GLU A N 3
ATOM 3633 C CA . GLU A 1 63 ? 7.463 15.522 -16.137 1.00 0.00 63 GLU A CA 3
ATOM 3634 C C . GLU A 1 63 ? 7.974 15.667 -14.693 1.00 0.00 63 GLU A C 3
ATOM 3635 O O . GLU A 1 63 ? 9.117 16.072 -14.477 1.00 0.00 63 GLU A O 3
ATOM 3647 N N . MET A 1 64 ? 7.165 15.265 -13.706 1.00 0.00 64 MET A N 3
ATOM 3648 C CA . MET A 1 64 ? 7.533 15.183 -12.291 1.00 0.00 64 MET A CA 3
ATOM 3649 C C . MET A 1 64 ? 8.437 13.972 -11.992 1.00 0.00 64 MET A C 3
ATOM 3650 O O . MET A 1 64 ? 8.734 13.699 -10.826 1.00 0.00 64 MET A O 3
ATOM 3664 N N . GLY A 1 65 ? 8.883 13.231 -13.010 1.00 0.00 65 GLY A N 3
ATOM 3665 C CA . GLY A 1 65 ? 9.909 12.208 -12.886 1.00 0.00 65 GLY A CA 3
ATOM 3666 C C . GLY A 1 65 ? 9.426 10.902 -12.257 1.00 0.00 65 GLY A C 3
ATOM 3667 O O . GLY A 1 65 ? 10.270 10.092 -11.871 1.00 0.00 65 GLY A O 3
ATOM 3671 N N . TYR A 1 66 ? 8.113 10.674 -12.124 1.00 0.00 66 TYR A N 3
ATOM 3672 C CA . TYR A 1 66 ? 7.617 9.356 -11.734 1.00 0.00 66 TYR A CA 3
ATOM 3673 C C . TYR A 1 66 ? 7.862 8.385 -12.891 1.00 0.00 66 TYR A C 3
ATOM 3674 O O . TYR A 1 66 ? 7.780 8.761 -14.064 1.00 0.00 66 TYR A O 3
ATOM 3692 N N . THR A 1 67 ? 8.115 7.123 -12.552 1.00 0.00 67 THR A N 3
ATOM 3693 C CA . THR A 1 67 ? 8.540 6.081 -13.487 1.00 0.00 67 THR A CA 3
ATOM 3694 C C . THR A 1 67 ? 7.723 4.788 -13.295 1.00 0.00 67 THR A C 3
ATOM 3695 O O . THR A 1 67 ? 8.032 3.760 -13.900 1.00 0.00 67 THR A O 3
ATOM 3706 N N . HIS A 1 68 ? 6.665 4.839 -12.472 1.00 0.00 68 HIS A N 3
ATOM 3707 C CA . HIS A 1 68 ? 5.829 3.699 -12.089 1.00 0.00 68 HIS A CA 3
ATOM 3708 C C . HIS A 1 68 ? 4.345 4.077 -12.193 1.00 0.00 68 HIS A C 3
ATOM 3709 O O . HIS A 1 68 ? 3.503 3.607 -11.426 1.00 0.00 68 HIS A O 3
ATOM 3723 N N . VAL A 1 69 ? 4.025 4.979 -13.119 1.00 0.00 69 VAL A N 3
ATOM 3724 C CA . VAL A 1 69 ? 2.648 5.332 -13.432 1.00 0.00 69 VAL A CA 3
ATOM 3725 C C . VAL A 1 69 ? 2.083 4.198 -14.291 1.00 0.00 69 VAL A C 3
ATOM 3726 O O . VAL A 1 69 ? 2.771 3.686 -15.178 1.00 0.00 69 VAL A O 3
ATOM 3739 N N . GLU A 1 70 ? 0.829 3.824 -14.058 1.00 0.00 70 GLU A N 3
ATOM 3740 C CA . GLU A 1 70 ? 0.113 2.826 -14.836 1.00 0.00 70 GLU A CA 3
ATOM 3741 C C . GLU A 1 70 ? -1.297 3.370 -15.022 1.00 0.00 70 GLU A C 3
ATOM 3742 O O . GLU A 1 70 ? -1.924 3.784 -14.047 1.00 0.00 70 GLU A O 3
ATOM 3754 N N . ASN A 1 71 ? -1.814 3.394 -16.252 1.00 0.00 71 ASN A N 3
ATOM 3755 C CA . ASN A 1 71 ? -3.226 3.692 -16.447 1.00 0.00 71 ASN A CA 3
ATOM 3756 C C . ASN A 1 71 ? -4.005 2.398 -16.236 1.00 0.00 71 ASN A C 3
ATOM 3757 O O . ASN A 1 71 ? -3.925 1.493 -17.068 1.00 0.00 71 ASN A O 3
ATOM 3768 N N . ALA A 1 72 ? -4.745 2.305 -15.127 1.00 0.00 72 ALA A N 3
ATOM 3769 C CA . ALA A 1 72 ? -5.579 1.141 -14.842 1.00 0.00 72 ALA A CA 3
ATOM 3770 C C . ALA A 1 72 ? -6.714 1.002 -15.869 1.00 0.00 72 ALA A C 3
ATOM 3771 O O . ALA A 1 72 ? -7.125 -0.118 -16.175 1.00 0.00 72 ALA A O 3
ATOM 3778 N N . GLY A 1 73 ? -7.209 2.123 -16.404 1.00 0.00 73 GLY A N 3
ATOM 3779 C CA . GLY A 1 73 ? -8.262 2.177 -17.407 1.00 0.00 73 GLY A CA 3
ATOM 3780 C C . GLY A 1 73 ? -9.109 3.420 -17.171 1.00 0.00 73 GLY A C 3
ATOM 3781 O O . GLY A 1 73 ? -8.580 4.482 -16.825 1.00 0.00 73 GLY A O 3
ATOM 3785 N N . GLY A 1 74 ? -10.421 3.270 -17.320 1.00 0.00 74 GLY A N 3
ATOM 3786 C CA . GLY A 1 74 ? -11.420 4.247 -16.921 1.00 0.00 74 GLY A CA 3
ATOM 3787 C C . GLY A 1 74 ? -12.528 3.505 -16.179 1.00 0.00 74 GLY A C 3
ATOM 3788 O O . GLY A 1 74 ? -12.608 2.279 -16.267 1.00 0.00 74 GLY A O 3
ATOM 3792 N N . LEU A 1 75 ? -13.368 4.234 -15.443 1.00 0.00 75 LEU A N 3
ATOM 3793 C CA . LEU A 1 75 ? -14.344 3.699 -14.491 1.00 0.00 75 LEU A CA 3
ATOM 3794 C C . LEU A 1 75 ? -15.179 2.563 -15.088 1.00 0.00 75 LEU A C 3
ATOM 3795 O O . LEU A 1 75 ? -15.312 1.506 -14.469 1.00 0.00 75 LEU A O 3
ATOM 3811 N N . LYS A 1 76 ? -15.718 2.764 -16.295 1.00 0.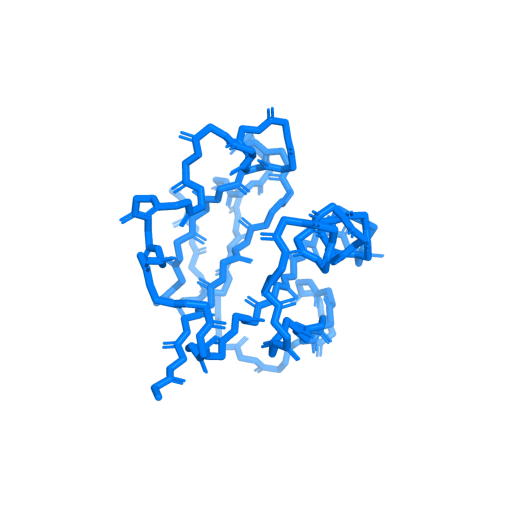00 76 LYS A N 3
ATOM 3812 C CA . LYS A 1 76 ? -16.562 1.771 -16.959 1.00 0.00 76 LYS A CA 3
ATOM 3813 C C . LYS A 1 76 ? -15.754 0.538 -17.379 1.00 0.00 76 LYS A C 3
ATOM 3814 O O . LYS A 1 76 ? -16.263 -0.580 -17.309 1.00 0.00 76 LYS A O 3
ATOM 3833 N N . ASP A 1 77 ? -14.516 0.735 -17.839 1.00 0.00 77 ASP A N 3
ATOM 3834 C CA . ASP A 1 77 ? -13.685 -0.325 -18.408 1.00 0.00 77 ASP A CA 3
ATOM 3835 C C . ASP A 1 77 ? -13.060 -1.208 -17.324 1.00 0.00 77 ASP A C 3
ATOM 3836 O O . ASP A 1 77 ? -12.938 -2.419 -17.514 1.00 0.00 77 ASP A O 3
ATOM 3845 N N . ILE A 1 78 ? -12.670 -0.614 -16.192 1.00 0.00 78 ILE A N 3
ATOM 3846 C CA . ILE A 1 78 ? -12.045 -1.306 -15.069 1.00 0.00 78 ILE A CA 3
ATOM 3847 C C . ILE A 1 78 ? -13.012 -2.376 -14.541 1.00 0.00 78 ILE A C 3
ATOM 3848 O O . ILE A 1 78 ? -14.190 -2.097 -14.309 1.00 0.00 78 ILE A O 3
ATOM 3864 N N . ALA A 1 79 ? -12.508 -3.597 -14.326 1.00 0.00 79 ALA A N 3
ATOM 3865 C CA . ALA A 1 79 ? -13.305 -4.736 -13.869 1.00 0.00 79 ALA A CA 3
ATOM 3866 C C . ALA A 1 79 ? -13.517 -4.756 -12.345 1.00 0.00 79 ALA A C 3
ATOM 3867 O O . ALA A 1 79 ? -14.353 -5.520 -11.859 1.00 0.00 79 ALA A O 3
ATOM 3874 N N . MET A 1 80 ? -12.759 -3.954 -11.587 1.00 0.00 80 MET A N 3
ATOM 3875 C CA . MET A 1 80 ? -12.863 -3.876 -10.126 1.00 0.00 80 MET A CA 3
ATOM 3876 C C . MET A 1 80 ? -14.260 -3.387 -9.705 1.00 0.00 80 MET A C 3
ATOM 3877 O O . MET A 1 80 ? -14.903 -2.669 -10.478 1.00 0.00 80 MET A O 3
ATOM 3891 N N . PRO A 1 81 ? -14.737 -3.730 -8.493 1.00 0.00 81 PRO A N 3
ATOM 3892 C CA . PRO A 1 81 ? -15.997 -3.220 -7.957 1.00 0.00 81 PRO A CA 3
ATOM 3893 C C . PRO A 1 81 ? -15.916 -1.722 -7.622 1.00 0.00 81 PRO A C 3
ATOM 3894 O O . PRO A 1 81 ? -14.829 -1.152 -7.470 1.00 0.00 81 PRO A O 3
ATOM 3905 N N . LYS A 1 82 ? -17.081 -1.078 -7.478 1.00 0.00 82 LYS A N 3
ATOM 3906 C CA . LYS A 1 82 ? -17.204 0.368 -7.296 1.00 0.00 82 LYS A CA 3
ATOM 3907 C C . LYS A 1 82 ? -18.166 0.691 -6.157 1.00 0.00 82 LYS A C 3
ATOM 3908 O O . LYS A 1 82 ? -19.030 -0.125 -5.830 1.00 0.00 82 LYS A O 3
ATOM 3927 N N . VAL A 1 83 ? -18.060 1.907 -5.618 1.00 0.00 83 VAL A N 3
ATOM 3928 C CA . VAL A 1 83 ? -18.978 2.488 -4.642 1.00 0.00 83 VAL A CA 3
ATOM 3929 C C . VAL A 1 83 ? -19.124 3.989 -4.934 1.00 0.00 83 VAL A C 3
ATOM 3930 O O . VAL A 1 83 ? -18.288 4.590 -5.620 1.00 0.00 83 VAL A O 3
ATOM 3943 N N . LYS A 1 84 ? -20.177 4.618 -4.406 1.00 0.00 84 LYS A N 3
ATOM 3944 C CA . LYS A 1 84 ? -20.324 6.077 -4.425 1.00 0.00 84 LYS A CA 3
ATOM 3945 C C . LYS A 1 84 ? -19.208 6.716 -3.587 1.00 0.00 84 LYS A C 3
ATOM 3946 O O . LYS A 1 84 ? -18.641 6.065 -2.703 1.00 0.00 84 LYS A O 3
ATOM 3965 N N . GLY A 1 85 ? -18.892 7.982 -3.873 1.00 0.00 85 GLY A N 3
ATOM 3966 C CA . GLY A 1 85 ? -17.946 8.768 -3.091 1.00 0.00 85 GLY A CA 3
ATOM 3967 C C . GLY A 1 85 ? -18.378 8.807 -1.628 1.00 0.00 85 GLY A C 3
ATOM 3968 O O . GLY A 1 85 ? -19.573 9.057 -1.363 1.00 0.00 85 GLY A O 3
ATOM 3973 N N . ALA A 1 1 ? 4.844 0.460 -1.852 1.00 0.00 1 ALA A N 4
ATOM 3974 C CA . ALA A 1 1 ? 3.399 0.291 -1.602 1.00 0.00 1 ALA A CA 4
ATOM 3975 C C . ALA A 1 1 ? 2.630 0.530 -2.911 1.00 0.00 1 ALA A C 4
ATOM 3976 O O . ALA A 1 1 ? 3.186 0.356 -4.001 1.00 0.00 1 ALA A O 4
ATOM 3985 N N . GLU A 1 2 ? 1.344 0.886 -2.836 1.00 0.00 2 GLU A N 4
ATOM 3986 C CA . GLU A 1 2 ? 0.487 1.178 -3.977 1.00 0.00 2 GLU A CA 4
ATOM 3987 C C . GLU A 1 2 ? -0.589 2.163 -3.504 1.00 0.00 2 GLU A C 4
ATOM 3988 O O . GLU A 1 2 ? -1.003 2.108 -2.341 1.00 0.00 2 GLU A O 4
ATOM 4000 N N . HIS A 1 3 ? -1.064 3.027 -4.403 1.00 0.00 3 HIS A N 4
ATOM 4001 C CA . HIS A 1 3 ? -2.214 3.903 -4.204 1.00 0.00 3 HIS A CA 4
ATOM 4002 C C . HIS A 1 3 ? -3.033 3.896 -5.493 1.00 0.00 3 HIS A C 4
ATOM 4003 O O . HIS A 1 3 ? -2.474 3.721 -6.579 1.00 0.00 3 HIS A O 4
ATOM 4017 N N . TRP A 1 4 ? -4.341 4.128 -5.373 1.00 0.00 4 TRP A N 4
ATOM 4018 C CA . TRP A 1 4 ? -5.264 4.225 -6.494 1.00 0.00 4 TRP A CA 4
ATOM 4019 C C . TRP A 1 4 ? -5.863 5.620 -6.440 1.00 0.00 4 TRP A C 4
ATOM 4020 O O . TRP A 1 4 ? -6.477 5.980 -5.433 1.00 0.00 4 TRP A O 4
ATOM 4041 N N . ILE A 1 5 ? -5.674 6.402 -7.501 1.00 0.00 5 ILE A N 4
ATOM 4042 C CA . ILE A 1 5 ? -6.112 7.787 -7.572 1.00 0.00 5 ILE A CA 4
ATOM 4043 C C . ILE A 1 5 ? -6.971 7.888 -8.830 1.00 0.00 5 ILE A C 4
ATOM 4044 O O . ILE A 1 5 ? -6.474 7.755 -9.948 1.00 0.00 5 ILE A O 4
ATOM 4060 N N . ASP A 1 6 ? -8.275 8.071 -8.648 1.00 0.00 6 ASP A N 4
ATOM 4061 C CA . ASP A 1 6 ? -9.170 8.463 -9.725 1.00 0.00 6 ASP A CA 4
ATOM 4062 C C . ASP A 1 6 ? -8.791 9.895 -10.100 1.00 0.00 6 ASP A C 4
ATOM 4063 O O . ASP A 1 6 ? -8.631 10.735 -9.210 1.00 0.00 6 ASP A O 4
ATOM 4072 N N . VAL A 1 7 ? -8.652 10.202 -11.385 1.00 0.00 7 VAL A N 4
ATOM 4073 C CA . VAL A 1 7 ? -8.143 11.497 -11.843 1.00 0.00 7 VAL A CA 4
ATOM 4074 C C . VAL A 1 7 ? -9.250 12.279 -12.573 1.00 0.00 7 VAL A C 4
ATOM 4075 O O . VAL A 1 7 ? -9.002 13.365 -13.103 1.00 0.00 7 VAL A O 4
ATOM 4088 N N . ARG A 1 8 ? -10.491 11.767 -12.579 1.00 0.00 8 ARG A N 4
ATOM 4089 C CA . ARG A 1 8 ? -11.640 12.475 -13.134 1.00 0.00 8 ARG A CA 4
ATOM 4090 C C . ARG A 1 8 ? -11.828 13.821 -12.461 1.00 0.00 8 ARG A C 4
ATOM 4091 O O . ARG A 1 8 ? -11.427 14.015 -11.308 1.00 0.00 8 ARG A O 4
ATOM 4112 N N . VAL A 1 9 ? -12.512 14.716 -13.177 1.00 0.00 9 VAL A N 4
ATOM 4113 C CA . VAL A 1 9 ? -13.015 15.955 -12.604 1.00 0.00 9 VAL A CA 4
ATOM 4114 C C . VAL A 1 9 ? -13.858 15.588 -11.363 1.00 0.00 9 VAL A C 4
ATOM 4115 O O . VAL A 1 9 ? -14.493 14.525 -11.350 1.00 0.00 9 VAL A O 4
ATOM 4128 N N . PRO A 1 10 ? -13.906 16.434 -10.321 1.00 0.00 10 PRO A N 4
ATOM 4129 C CA . PRO A 1 10 ? -14.442 16.037 -9.020 1.00 0.00 10 PRO A CA 4
ATOM 4130 C C . PRO A 1 10 ? -15.934 15.693 -9.057 1.00 0.00 10 PRO A C 4
ATOM 4131 O O . PRO A 1 10 ? -16.407 14.883 -8.258 1.00 0.00 10 PRO A O 4
ATOM 4142 N N . GLU A 1 11 ? -16.689 16.267 -9.992 1.00 0.00 11 GLU A N 4
ATOM 4143 C CA . GLU A 1 11 ? -18.100 15.952 -10.178 1.00 0.00 11 GLU A CA 4
ATOM 4144 C C . GLU A 1 11 ? -18.301 14.586 -10.842 1.00 0.00 11 GLU A C 4
ATOM 4145 O O . GLU A 1 11 ? -19.317 13.942 -10.585 1.00 0.00 11 GLU A O 4
ATOM 4157 N N . GLN A 1 12 ? -17.358 14.119 -11.672 1.00 0.00 12 GLN A N 4
ATOM 4158 C CA . GLN A 1 12 ? -17.456 12.818 -12.330 1.00 0.00 12 GLN A CA 4
ATOM 4159 C C . GLN A 1 12 ? -16.983 11.731 -11.366 1.00 0.00 12 GLN A C 4
ATOM 4160 O O . GLN A 1 12 ? -17.566 10.649 -11.345 1.00 0.00 12 GLN A O 4
ATOM 4174 N N . TYR A 1 13 ? -15.997 12.039 -10.515 1.00 0.00 13 TYR A N 4
ATOM 4175 C CA . TYR A 1 13 ? -15.557 11.165 -9.433 1.00 0.00 13 TYR A CA 4
ATOM 4176 C C . TYR A 1 13 ? -16.738 10.677 -8.591 1.00 0.00 13 TYR A C 4
ATOM 4177 O O . TYR A 1 13 ? -16.893 9.475 -8.370 1.00 0.00 13 TYR A O 4
ATOM 4195 N N . GLN A 1 14 ? -17.586 11.611 -8.146 1.00 0.00 14 GLN A N 4
ATOM 4196 C CA . GLN A 1 14 ? -18.656 11.327 -7.195 1.00 0.00 14 GLN A CA 4
ATOM 4197 C C . GLN A 1 14 ? -19.738 10.403 -7.766 1.00 0.00 14 GLN A C 4
ATOM 4198 O O . GLN A 1 14 ? -20.483 9.810 -6.983 1.00 0.00 14 GLN A O 4
ATOM 4212 N N . GLN A 1 15 ? -19.852 10.277 -9.096 1.00 0.00 15 GLN A N 4
ATOM 4213 C CA . GLN A 1 15 ? -20.933 9.516 -9.716 1.00 0.00 15 GLN A CA 4
ATOM 4214 C C . GLN A 1 15 ? -20.833 8.036 -9.328 1.00 0.00 15 GLN A C 4
ATOM 4215 O O . GLN A 1 15 ? -21.837 7.445 -8.936 1.00 0.00 15 GLN A O 4
ATOM 4229 N N . GLU A 1 16 ? -19.629 7.466 -9.384 1.00 0.00 16 GLU A N 4
ATOM 4230 C CA . GLU A 1 16 ? -19.230 6.152 -8.879 1.00 0.00 16 GLU A CA 4
ATOM 4231 C C . GLU A 1 16 ? -17.720 6.066 -9.119 1.00 0.00 16 GLU A C 4
ATOM 4232 O O . GLU A 1 16 ? -17.243 6.627 -10.108 1.00 0.00 16 GLU A O 4
ATOM 4244 N N . HIS A 1 17 ? -16.957 5.376 -8.272 1.00 0.00 17 HIS A N 4
ATOM 4245 C CA . HIS A 1 17 ? -15.520 5.166 -8.456 1.00 0.00 17 HIS A CA 4
ATOM 4246 C C . HIS A 1 17 ? -15.129 3.809 -7.870 1.00 0.00 17 HIS A C 4
ATOM 4247 O O . HIS A 1 17 ? -15.861 3.275 -7.036 1.00 0.00 17 HIS A O 4
ATOM 4261 N N . VAL A 1 18 ? -14.007 3.239 -8.311 1.00 0.00 18 VAL A N 4
ATOM 4262 C CA . VAL A 1 18 ? -13.533 1.936 -7.858 1.00 0.00 18 VAL A CA 4
ATOM 4263 C C . VAL A 1 18 ? -13.286 1.998 -6.346 1.00 0.00 18 VAL A C 4
ATOM 4264 O O . VAL A 1 18 ? -12.700 2.956 -5.837 1.00 0.00 18 VAL A O 4
ATOM 4277 N N . GLN A 1 19 ? -13.754 0.969 -5.634 1.00 0.00 19 GLN A N 4
ATOM 4278 C CA . GLN A 1 19 ? -13.618 0.844 -4.190 1.00 0.00 19 GLN A CA 4
ATOM 4279 C C . GLN A 1 19 ? -12.131 0.876 -3.793 1.00 0.00 19 GLN A C 4
ATOM 4280 O O . GLN A 1 19 ? -11.289 0.293 -4.482 1.00 0.00 19 GLN A O 4
ATOM 4294 N N . GLY A 1 20 ? -11.816 1.506 -2.655 1.00 0.00 20 GLY A N 4
ATOM 4295 C CA . GLY A 1 20 ? -10.469 1.502 -2.090 1.00 0.00 20 GLY A CA 4
ATOM 4296 C C . GLY A 1 20 ? -9.518 2.427 -2.852 1.00 0.00 20 GLY A C 4
ATOM 4297 O O . GLY A 1 20 ? -8.397 2.025 -3.169 1.00 0.00 20 GLY A O 4
ATOM 4301 N N . ALA A 1 21 ? -9.964 3.647 -3.169 1.00 0.00 21 ALA A N 4
ATOM 4302 C CA . ALA A 1 21 ? -9.200 4.658 -3.896 1.00 0.00 21 ALA A CA 4
ATOM 4303 C C . ALA A 1 21 ? -9.457 6.048 -3.293 1.00 0.00 21 ALA A C 4
ATOM 4304 O O . ALA A 1 21 ? -10.290 6.207 -2.396 1.00 0.00 21 ALA A O 4
ATOM 4311 N N . ILE A 1 22 ? -8.756 7.054 -3.814 1.00 0.00 22 ILE A N 4
ATOM 4312 C CA . ILE A 1 22 ? -8.976 8.479 -3.563 1.00 0.00 22 ILE A CA 4
ATOM 4313 C C . ILE A 1 22 ? -9.254 9.123 -4.931 1.00 0.00 22 ILE A C 4
ATOM 4314 O O . ILE A 1 22 ? -9.063 8.475 -5.963 1.00 0.00 22 ILE A O 4
ATOM 4330 N N . ASN A 1 23 ? -9.666 10.391 -4.975 1.00 0.00 23 ASN A N 4
ATOM 4331 C CA . ASN A 1 23 ? -9.735 11.162 -6.213 1.00 0.00 23 ASN A CA 4
ATOM 4332 C C . ASN A 1 23 ? -8.931 12.429 -6.035 1.00 0.00 23 ASN A C 4
ATOM 4333 O O . ASN A 1 23 ? -9.105 13.139 -5.044 1.00 0.00 23 ASN A O 4
ATOM 4344 N N . ILE A 1 24 ? -8.081 12.712 -7.016 1.00 0.00 24 ILE A N 4
ATOM 4345 C CA . ILE A 1 24 ? -7.373 13.969 -7.131 1.00 0.00 24 ILE A CA 4
ATOM 4346 C C . ILE A 1 24 ? -7.428 14.292 -8.632 1.00 0.00 24 ILE A C 4
ATOM 4347 O O . ILE A 1 24 ? -6.715 13.646 -9.399 1.00 0.00 24 ILE A O 4
ATOM 4363 N N . PRO A 1 25 ? -8.332 15.186 -9.075 1.00 0.00 25 PRO A N 4
ATOM 4364 C CA . PRO A 1 25 ? -8.546 15.493 -10.487 1.00 0.00 25 PRO A CA 4
ATOM 4365 C C . PRO A 1 25 ? -7.274 15.885 -11.240 1.00 0.00 25 PRO A C 4
ATOM 4366 O O . PRO A 1 25 ? -6.337 16.406 -10.642 1.00 0.00 25 PRO A O 4
ATOM 4377 N N . LEU A 1 26 ? -7.271 15.769 -12.572 1.00 0.00 26 LEU A N 4
ATOM 4378 C CA . LEU A 1 26 ? -6.144 16.205 -13.410 1.00 0.00 26 LEU A CA 4
ATOM 4379 C C . LEU A 1 26 ? -5.787 17.681 -13.176 1.00 0.00 26 LEU A C 4
ATOM 4380 O O . LEU A 1 26 ? -4.611 18.040 -13.170 1.00 0.00 26 LEU A O 4
ATOM 4396 N N . LYS A 1 27 ? -6.790 18.532 -12.931 1.00 0.00 27 LYS A N 4
ATOM 4397 C CA . LYS A 1 27 ? -6.596 19.959 -12.646 1.00 0.00 27 LYS A CA 4
ATOM 4398 C C . LYS A 1 27 ? -6.067 20.217 -11.225 1.00 0.00 27 LYS A C 4
ATOM 4399 O O . LYS A 1 27 ? -5.829 21.370 -10.868 1.00 0.00 27 LYS A O 4
ATOM 4418 N N . GLU A 1 28 ? -5.900 19.179 -10.402 1.00 0.00 28 GLU A N 4
ATOM 4419 C CA . GLU A 1 28 ? -5.642 19.280 -8.967 1.00 0.00 28 GLU A CA 4
ATOM 4420 C C . GLU A 1 28 ? -4.482 18.375 -8.517 1.00 0.00 28 GLU A C 4
ATOM 4421 O O . GLU A 1 28 ? -3.936 18.581 -7.431 1.00 0.00 28 GLU A O 4
ATOM 4433 N N . VAL A 1 29 ? -4.096 17.378 -9.323 1.00 0.00 29 VAL A N 4
ATOM 4434 C CA . VAL A 1 29 ? -3.131 16.348 -8.945 1.00 0.00 29 VAL A CA 4
ATOM 4435 C C . VAL A 1 29 ? -1.720 16.914 -8.796 1.00 0.00 29 VAL A C 4
ATOM 4436 O O . VAL A 1 29 ? -1.016 16.535 -7.861 1.00 0.00 29 VAL A O 4
ATOM 4449 N N . LYS A 1 30 ? -1.315 17.870 -9.640 1.00 0.00 30 LYS A N 4
ATOM 4450 C CA . LYS A 1 30 ? 0.026 18.458 -9.582 1.00 0.00 30 LYS A CA 4
ATOM 4451 C C . LYS A 1 30 ? 0.294 19.104 -8.217 1.00 0.00 30 LYS A C 4
ATOM 4452 O O . LYS A 1 30 ? 1.427 19.085 -7.740 1.00 0.00 30 LYS A O 4
ATOM 4471 N N . GLU A 1 31 ? -0.745 19.631 -7.567 1.00 0.00 31 GLU A N 4
ATOM 4472 C CA . GLU A 1 31 ? -0.631 20.316 -6.283 1.00 0.00 31 GLU A CA 4
ATOM 4473 C C . GLU A 1 31 ? -0.489 19.338 -5.106 1.00 0.00 31 GLU A C 4
ATOM 4474 O O . GLU A 1 31 ? -0.140 19.767 -4.004 1.00 0.00 31 GLU A O 4
ATOM 4486 N N . ARG A 1 32 ? -0.767 18.040 -5.303 1.00 0.00 32 ARG A N 4
ATOM 4487 C CA . ARG A 1 32 ? -0.936 17.077 -4.205 1.00 0.00 32 ARG A CA 4
ATOM 4488 C C . ARG A 1 32 ? -0.128 15.801 -4.381 1.00 0.00 32 ARG A C 4
ATOM 4489 O O . ARG A 1 32 ? 0.156 15.146 -3.382 1.00 0.00 32 ARG A O 4
ATOM 4510 N N . ILE A 1 33 ? 0.274 15.438 -5.601 1.00 0.00 33 ILE A N 4
ATOM 4511 C CA . ILE A 1 33 ? 1.022 14.209 -5.849 1.00 0.00 33 ILE A CA 4
ATOM 4512 C C . ILE A 1 33 ? 2.293 14.152 -4.986 1.00 0.00 33 ILE A C 4
ATOM 4513 O O . ILE A 1 33 ? 2.609 13.090 -4.453 1.00 0.00 33 ILE A O 4
ATOM 4529 N N . ALA A 1 34 ? 2.944 15.304 -4.767 1.00 0.00 34 ALA A N 4
ATOM 4530 C CA . ALA A 1 34 ? 4.167 15.440 -3.981 1.00 0.00 34 ALA A CA 4
ATOM 4531 C C . ALA A 1 34 ? 4.061 14.884 -2.552 1.00 0.00 34 ALA A C 4
ATOM 4532 O O . ALA A 1 34 ? 5.088 14.525 -1.973 1.00 0.00 34 ALA A O 4
ATOM 4539 N N . THR A 1 35 ? 2.859 14.813 -1.976 1.00 0.00 35 THR A N 4
ATOM 4540 C CA . THR A 1 35 ? 2.624 14.401 -0.600 1.00 0.00 35 THR A CA 4
ATOM 4541 C C . THR A 1 35 ? 1.667 13.204 -0.543 1.00 0.00 35 THR A C 4
ATOM 4542 O O . THR A 1 35 ? 1.811 12.353 0.337 1.00 0.00 35 THR A O 4
ATOM 4553 N N . ALA A 1 36 ? 0.743 13.079 -1.506 1.00 0.00 36 ALA A N 4
ATOM 4554 C CA . ALA A 1 36 ? -0.097 11.900 -1.675 1.00 0.00 36 ALA A CA 4
ATOM 4555 C C . ALA A 1 36 ? 0.751 10.660 -1.998 1.00 0.00 36 ALA A C 4
ATOM 4556 O O . ALA A 1 36 ? 0.391 9.554 -1.593 1.00 0.00 36 ALA A O 4
ATOM 4563 N N . VAL A 1 37 ? 1.882 10.843 -2.688 1.00 0.00 37 VAL A N 4
ATOM 4564 C CA . VAL A 1 37 ? 2.845 9.802 -3.023 1.00 0.00 37 VAL A CA 4
ATOM 4565 C C . VAL A 1 37 ? 4.218 10.423 -2.699 1.00 0.00 37 VAL A C 4
ATOM 4566 O O . VAL A 1 37 ? 4.790 11.129 -3.530 1.00 0.00 37 VAL A O 4
ATOM 4579 N N . PRO A 1 38 ? 4.735 10.241 -1.469 1.00 0.00 38 PRO A N 4
ATOM 4580 C CA . PRO A 1 38 ? 5.874 11.004 -0.961 1.00 0.00 38 PRO A CA 4
ATOM 4581 C C . PRO A 1 38 ? 7.234 10.679 -1.601 1.00 0.00 38 PRO A C 4
ATOM 4582 O O . PRO A 1 38 ? 8.210 11.370 -1.296 1.00 0.00 38 PRO A O 4
ATOM 4593 N N . ASP A 1 39 ? 7.343 9.665 -2.466 1.00 0.00 39 ASP A N 4
ATOM 4594 C CA . ASP A 1 39 ? 8.592 9.315 -3.146 1.00 0.00 39 ASP A CA 4
ATOM 4595 C C . ASP A 1 39 ? 8.275 8.777 -4.539 1.00 0.00 39 ASP A C 4
ATOM 4596 O O . ASP A 1 39 ? 7.311 8.024 -4.705 1.00 0.00 39 ASP A O 4
ATOM 4605 N N . LYS A 1 40 ? 9.071 9.166 -5.544 1.00 0.00 40 LYS A N 4
ATOM 4606 C CA . LYS A 1 40 ? 8.816 8.826 -6.945 1.00 0.00 40 LYS A CA 4
ATOM 4607 C C . LYS A 1 40 ? 8.783 7.326 -7.226 1.00 0.00 40 LYS A C 4
ATOM 4608 O O . LYS A 1 40 ? 8.187 6.935 -8.227 1.00 0.00 40 LYS A O 4
ATOM 4627 N N . ASN A 1 41 ? 9.432 6.497 -6.403 1.00 0.00 41 ASN A N 4
ATOM 4628 C CA . ASN A 1 41 ? 9.529 5.058 -6.635 1.00 0.00 41 ASN A CA 4
ATOM 4629 C C . ASN A 1 41 ? 8.223 4.341 -6.290 1.00 0.00 41 ASN A C 4
ATOM 4630 O O . ASN A 1 41 ? 7.988 3.232 -6.769 1.00 0.00 41 ASN A O 4
ATOM 4641 N N . ASP A 1 42 ? 7.396 4.929 -5.421 1.00 0.00 42 ASP A N 4
ATOM 4642 C CA . ASP A 1 42 ? 6.197 4.263 -4.923 1.00 0.00 42 ASP A CA 4
ATOM 4643 C C . ASP A 1 42 ? 5.151 4.127 -6.034 1.00 0.00 42 ASP A C 4
ATOM 4644 O O . ASP A 1 42 ? 5.034 5.000 -6.899 1.00 0.00 42 ASP A O 4
ATOM 4653 N N . THR A 1 43 ? 4.413 3.019 -6.033 1.00 0.00 43 THR A N 4
ATOM 4654 C CA . THR A 1 43 ? 3.535 2.649 -7.137 1.00 0.00 43 THR A CA 4
ATOM 4655 C C . THR A 1 43 ? 2.250 3.479 -7.076 1.00 0.00 43 THR A C 4
ATOM 4656 O O . THR A 1 43 ? 1.714 3.724 -5.990 1.00 0.00 43 THR A O 4
ATOM 4667 N N . VAL A 1 44 ? 1.699 3.842 -8.235 1.00 0.00 44 VAL A N 4
ATOM 4668 C CA . VAL A 1 44 ? 0.426 4.543 -8.336 1.00 0.00 44 VAL A CA 4
ATOM 4669 C C . VAL A 1 44 ? -0.348 3.909 -9.488 1.00 0.00 44 VAL A C 4
ATOM 4670 O O . VAL A 1 44 ? 0.233 3.595 -10.529 1.00 0.00 44 VAL A O 4
ATOM 4683 N N . LYS A 1 45 ? -1.660 3.755 -9.328 1.00 0.00 45 LYS A N 4
ATOM 4684 C CA . LYS A 1 45 ? -2.554 3.282 -10.373 1.00 0.00 45 LYS A CA 4
ATOM 4685 C C . LYS A 1 45 ? -3.638 4.329 -10.555 1.00 0.00 45 LYS A C 4
ATOM 4686 O O . LYS A 1 45 ? -4.133 4.887 -9.573 1.00 0.00 45 LYS A O 4
ATOM 4705 N N . VAL A 1 46 ? -3.980 4.624 -11.805 1.00 0.00 46 VAL A N 4
ATOM 4706 C CA . VAL A 1 46 ? -4.860 5.732 -12.150 1.00 0.00 46 VAL A CA 4
ATOM 4707 C C . VAL A 1 46 ? -5.853 5.266 -13.212 1.00 0.00 46 VAL A C 4
ATOM 4708 O O . VAL A 1 46 ? -5.496 4.488 -14.100 1.00 0.00 46 VAL A O 4
ATOM 4721 N N . TYR A 1 47 ? -7.098 5.729 -13.136 1.00 0.00 47 TYR A N 4
ATOM 4722 C CA . TYR A 1 47 ? -8.176 5.387 -14.060 1.00 0.00 47 TYR A CA 4
ATOM 4723 C C . TYR A 1 47 ? -9.190 6.529 -14.051 1.00 0.00 47 TYR A C 4
ATOM 4724 O O . TYR A 1 47 ? -9.273 7.248 -13.051 1.00 0.00 47 TYR A O 4
ATOM 4742 N N . CYS A 1 48 ? -9.951 6.681 -15.144 1.00 0.00 48 CYS A N 4
ATOM 4743 C CA . CYS A 1 48 ? -11.001 7.685 -15.336 1.00 0.00 48 CYS A CA 4
ATOM 4744 C C . CYS A 1 48 ? -11.998 7.186 -16.384 1.00 0.00 48 CYS A C 4
ATOM 4745 O O . CYS A 1 48 ? -11.873 6.073 -16.901 1.00 0.00 48 CYS A O 4
ATOM 4753 N N . ASN A 1 49 ? -12.950 8.043 -16.762 1.00 0.00 49 ASN A N 4
ATOM 4754 C CA . ASN A 1 49 ? -13.781 7.824 -17.938 1.00 0.00 49 ASN A CA 4
ATOM 4755 C C . ASN A 1 49 ? -12.860 7.811 -19.162 1.00 0.00 49 ASN A C 4
ATOM 4756 O O . ASN A 1 49 ? -12.026 8.712 -19.307 1.00 0.00 49 ASN A O 4
ATOM 4767 N N . ALA A 1 50 ? -12.971 6.775 -20.001 1.00 0.00 50 ALA A N 4
ATOM 4768 C CA . ALA A 1 50 ? -12.069 6.478 -21.119 1.00 0.00 50 ALA A CA 4
ATOM 4769 C C . ALA A 1 50 ? -10.568 6.516 -20.752 1.00 0.00 50 ALA A C 4
ATOM 4770 O O . ALA A 1 50 ? -9.723 6.643 -21.639 1.00 0.00 50 ALA A O 4
ATOM 4777 N N . GLY A 1 51 ? -10.224 6.435 -19.460 1.00 0.00 51 GLY A N 4
ATOM 4778 C CA . GLY A 1 51 ? -8.866 6.579 -18.947 1.00 0.00 51 GLY A CA 4
ATOM 4779 C C . GLY A 1 51 ? -8.183 7.915 -19.279 1.00 0.00 51 GLY A C 4
ATOM 4780 O O . GLY A 1 51 ? -6.972 8.013 -19.081 1.00 0.00 51 GLY A O 4
ATOM 4784 N N . ARG A 1 52 ? -8.888 8.944 -19.779 1.00 0.00 52 ARG A N 4
ATOM 4785 C CA . ARG A 1 52 ? -8.224 10.144 -20.308 1.00 0.00 52 ARG A CA 4
ATOM 4786 C C . ARG A 1 52 ? -7.526 10.959 -19.247 1.00 0.00 52 ARG A C 4
ATOM 4787 O O . ARG A 1 52 ? -6.325 11.165 -19.373 1.00 0.00 52 ARG A O 4
ATOM 4808 N N . GLN A 1 53 ? -8.231 11.425 -18.217 1.00 0.00 53 GLN A N 4
ATOM 4809 C CA . GLN A 1 53 ? -7.616 12.316 -17.231 1.00 0.00 53 GLN A CA 4
ATOM 4810 C C . GLN A 1 53 ? -6.448 11.594 -16.536 1.00 0.00 53 GLN A C 4
ATOM 4811 O O . GLN A 1 53 ? -5.454 12.222 -16.179 1.00 0.00 53 GLN A O 4
ATOM 4825 N N . SER A 1 54 ? -6.536 10.268 -16.406 1.00 0.00 54 SER A N 4
ATOM 4826 C CA . SER A 1 54 ? -5.509 9.431 -15.799 1.00 0.00 54 SER A CA 4
ATOM 4827 C C . SER A 1 54 ? -4.301 9.243 -16.716 1.00 0.00 54 SER A C 4
ATOM 4828 O O . SER A 1 54 ? -3.173 9.353 -16.244 1.00 0.00 54 SER A O 4
ATOM 4836 N N . GLY A 1 55 ? -4.499 9.004 -18.015 1.00 0.00 55 GLY A N 4
ATOM 4837 C CA . GLY A 1 55 ? -3.401 8.888 -18.970 1.00 0.00 55 GLY A CA 4
ATOM 4838 C C . GLY A 1 55 ? -2.722 10.242 -19.160 1.00 0.00 55 GLY A C 4
ATOM 4839 O O . GLY A 1 55 ? -1.495 10.335 -19.167 1.00 0.00 55 GLY A O 4
ATOM 4843 N N . GLN A 1 56 ? -3.522 11.307 -19.225 1.00 0.00 56 GLN A N 4
ATOM 4844 C CA . GLN A 1 56 ? -3.055 12.682 -19.263 1.00 0.00 56 GLN A CA 4
ATOM 4845 C C . GLN A 1 56 ? -2.201 12.987 -18.023 1.00 0.00 56 GLN A C 4
ATOM 4846 O O . GLN A 1 56 ? -1.131 13.581 -18.155 1.00 0.00 56 GLN A O 4
ATOM 4860 N N . ALA A 1 57 ? -2.610 12.532 -16.832 1.00 0.00 57 ALA A N 4
ATOM 4861 C CA . ALA A 1 57 ? -1.783 12.661 -15.639 1.00 0.00 57 ALA A CA 4
ATOM 4862 C C . ALA A 1 57 ? -0.541 11.770 -15.707 1.00 0.00 57 ALA A C 4
ATOM 4863 O O . ALA A 1 57 ? 0.527 12.218 -15.310 1.00 0.00 57 ALA A O 4
ATOM 4870 N N . LYS A 1 58 ? -0.623 10.538 -16.218 1.00 0.00 58 LYS A N 4
ATOM 4871 C CA . LYS A 1 58 ? 0.552 9.671 -16.330 1.00 0.00 58 LYS A CA 4
ATOM 4872 C C . LYS A 1 58 ? 1.665 10.386 -17.097 1.00 0.00 58 LYS A C 4
ATOM 4873 O O . LYS A 1 58 ? 2.822 10.278 -16.692 1.00 0.00 58 LYS A O 4
ATOM 4892 N N . GLU A 1 59 ? 1.335 11.147 -18.144 1.00 0.00 59 GLU A N 4
ATOM 4893 C CA . GLU A 1 59 ? 2.323 11.929 -18.878 1.00 0.00 59 GLU A CA 4
ATOM 4894 C C . GLU A 1 59 ? 2.995 12.958 -17.959 1.00 0.00 59 GLU A C 4
ATOM 4895 O O . GLU A 1 59 ? 4.217 12.898 -17.795 1.00 0.00 59 GLU A O 4
ATOM 4907 N N . ILE A 1 60 ? 2.243 13.877 -17.329 1.00 0.00 60 ILE A N 4
ATOM 4908 C CA . ILE A 1 60 ? 2.858 14.943 -16.544 1.00 0.00 60 ILE A CA 4
ATOM 4909 C C . ILE A 1 60 ? 3.609 14.362 -15.340 1.00 0.00 60 ILE A C 4
ATOM 4910 O O . ILE A 1 60 ? 4.684 14.847 -14.997 1.00 0.00 60 ILE A O 4
ATOM 4926 N N . LEU A 1 61 ? 3.077 13.307 -14.715 1.00 0.00 61 LEU A N 4
ATOM 4927 C CA . LEU A 1 61 ? 3.665 12.717 -13.525 1.00 0.00 61 LEU A CA 4
ATOM 4928 C C . LEU A 1 61 ? 4.970 12.008 -13.877 1.00 0.00 61 LEU A C 4
ATOM 4929 O O . LEU A 1 61 ? 5.929 12.118 -13.113 1.00 0.00 61 LEU A O 4
ATOM 4945 N N . SER A 1 62 ? 5.049 11.346 -15.036 1.00 0.00 62 SER A N 4
ATOM 4946 C CA . SER A 1 62 ? 6.296 10.751 -15.502 1.00 0.00 62 SER A CA 4
ATOM 4947 C C . SER A 1 62 ? 7.354 11.838 -15.728 1.00 0.00 62 SER A C 4
ATOM 4948 O O . SER A 1 62 ? 8.510 11.641 -15.352 1.00 0.00 62 SER A O 4
ATOM 4956 N N . GLU A 1 63 ? 6.973 12.996 -16.283 1.00 0.00 63 GLU A N 4
ATOM 4957 C CA . GLU A 1 63 ? 7.897 14.112 -16.485 1.00 0.00 63 GLU A CA 4
ATOM 4958 C C . GLU A 1 63 ? 8.331 14.723 -15.144 1.00 0.00 63 GLU A C 4
ATOM 4959 O O . GLU A 1 63 ? 9.500 15.082 -14.988 1.00 0.00 63 GLU A O 4
ATOM 4971 N N . MET A 1 64 ? 7.424 14.811 -14.162 1.00 0.00 64 MET A N 4
ATOM 4972 C CA . MET A 1 64 ? 7.742 15.267 -12.808 1.00 0.00 64 MET A CA 4
ATOM 4973 C C . MET A 1 64 ? 8.712 14.298 -12.116 1.00 0.00 64 MET A C 4
ATOM 4974 O O . MET A 1 64 ? 9.542 14.739 -11.318 1.00 0.00 64 MET A O 4
ATOM 4988 N N . GLY A 1 65 ? 8.641 13.001 -12.435 1.00 0.00 65 GLY A N 4
ATOM 4989 C CA . GLY A 1 65 ? 9.620 11.995 -12.035 1.00 0.00 65 GLY A CA 4
ATOM 4990 C C . GLY A 1 65 ? 8.994 10.668 -11.613 1.00 0.00 65 GLY A C 4
ATOM 4991 O O . GLY A 1 65 ? 9.723 9.700 -11.411 1.00 0.00 65 GLY A O 4
ATOM 4995 N N . TYR A 1 66 ? 7.670 10.595 -11.458 1.00 0.00 66 TYR A N 4
ATOM 4996 C CA . TYR A 1 66 ? 6.953 9.406 -11.012 1.00 0.00 66 TYR A CA 4
ATOM 4997 C C . TYR A 1 66 ? 6.839 8.402 -12.163 1.00 0.00 66 TYR A C 4
ATOM 4998 O O . TYR A 1 66 ? 5.766 8.193 -12.727 1.00 0.00 66 TYR A O 4
ATOM 5016 N N . THR A 1 67 ? 7.943 7.752 -12.517 1.00 0.00 67 THR A N 4
ATOM 5017 C CA . THR A 1 67 ? 8.025 6.728 -13.558 1.00 0.00 67 THR A CA 4
ATOM 5018 C C . THR A 1 67 ? 7.329 5.402 -13.156 1.00 0.00 67 THR A C 4
ATOM 5019 O O . THR A 1 67 ? 7.606 4.354 -13.742 1.00 0.00 67 THR A O 4
ATOM 5030 N N . HIS A 1 68 ? 6.448 5.427 -12.143 1.00 0.00 68 HIS A N 4
ATOM 5031 C CA . HIS A 1 68 ? 5.836 4.263 -11.496 1.00 0.00 68 HIS A CA 4
ATOM 5032 C C . HIS A 1 68 ? 4.316 4.446 -11.362 1.00 0.00 68 HIS A C 4
ATOM 5033 O O . HIS A 1 68 ? 3.670 3.868 -10.484 1.00 0.00 68 HIS A O 4
ATOM 5047 N N . VAL A 1 69 ? 3.754 5.275 -12.239 1.00 0.00 69 VAL A N 4
ATOM 5048 C CA . VAL A 1 69 ? 2.319 5.442 -12.430 1.00 0.00 69 VAL A CA 4
ATOM 5049 C C . VAL A 1 69 ? 1.922 4.463 -13.541 1.00 0.00 69 VAL A C 4
ATOM 5050 O O . VAL A 1 69 ? 2.657 4.317 -14.521 1.00 0.00 69 VAL A O 4
ATOM 5063 N N . GLU A 1 70 ? 0.759 3.823 -13.424 1.00 0.00 70 GLU A N 4
ATOM 5064 C CA . GLU A 1 70 ? 0.215 2.923 -14.434 1.00 0.00 70 GLU A CA 4
ATOM 5065 C C . GLU A 1 70 ? -1.259 3.266 -14.627 1.00 0.00 70 GLU A C 4
ATOM 5066 O O . GLU A 1 70 ? -1.994 3.423 -13.649 1.00 0.00 70 GLU A O 4
ATOM 5078 N N . ASN A 1 71 ? -1.713 3.379 -15.879 1.00 0.00 71 ASN A N 4
ATOM 5079 C CA . ASN A 1 71 ? -3.142 3.483 -16.146 1.00 0.00 71 ASN A CA 4
ATOM 5080 C C . ASN A 1 71 ? -3.747 2.089 -15.989 1.00 0.00 71 ASN A C 4
ATOM 5081 O O . ASN A 1 71 ? -3.472 1.205 -16.802 1.00 0.00 71 ASN A O 4
ATOM 5092 N N . ALA A 1 72 ? -4.540 1.887 -14.934 1.00 0.00 72 ALA A N 4
ATOM 5093 C CA . ALA A 1 72 ? -5.152 0.597 -14.635 1.00 0.00 72 ALA A CA 4
ATOM 5094 C C . ALA A 1 72 ? -6.199 0.210 -15.689 1.00 0.00 72 ALA A C 4
ATOM 5095 O O . ALA A 1 72 ? -6.400 -0.979 -15.941 1.00 0.00 72 ALA A O 4
ATOM 5102 N N . GLY A 1 73 ? -6.866 1.196 -16.294 1.00 0.00 73 GLY A N 4
ATOM 5103 C CA . GLY A 1 73 ? -7.931 0.996 -17.266 1.00 0.00 73 GLY A CA 4
ATOM 5104 C C . GLY A 1 73 ? -8.856 2.205 -17.267 1.00 0.00 73 GLY A C 4
ATOM 5105 O O . GLY A 1 73 ? -8.444 3.308 -16.893 1.00 0.00 73 GLY A O 4
ATOM 5109 N N . GLY A 1 74 ? -10.110 1.989 -17.659 1.00 0.00 74 GLY A N 4
ATOM 5110 C CA . GLY A 1 74 ? -11.175 2.975 -17.552 1.00 0.00 74 GLY A CA 4
ATOM 5111 C C . GLY A 1 74 ? -12.264 2.460 -16.618 1.00 0.00 74 GLY A C 4
ATOM 5112 O O . GLY A 1 74 ? -12.311 1.265 -16.315 1.00 0.00 74 GLY A O 4
ATOM 5116 N N . LEU A 1 75 ? -13.143 3.363 -16.177 1.00 0.00 75 LEU A N 4
ATOM 5117 C CA . LEU A 1 75 ? -14.130 3.135 -15.114 1.00 0.00 75 LEU A CA 4
ATOM 5118 C C . LEU A 1 75 ? -14.892 1.812 -15.256 1.00 0.00 75 LEU A C 4
ATOM 5119 O O . LEU A 1 75 ? -14.998 1.057 -14.289 1.00 0.00 75 LEU A O 4
ATOM 5135 N N . LYS A 1 76 ? -15.436 1.536 -16.446 1.00 0.00 76 LYS A N 4
ATOM 5136 C CA . LYS A 1 76 ? -16.259 0.347 -16.684 1.00 0.00 76 LYS A CA 4
ATOM 5137 C C . LYS A 1 76 ? -15.425 -0.840 -17.167 1.00 0.00 76 LYS A C 4
ATOM 5138 O O . LYS A 1 76 ? -15.883 -1.977 -17.065 1.00 0.00 76 LYS A O 4
ATOM 5157 N N . ASP A 1 77 ? -14.223 -0.599 -17.699 1.00 0.00 77 ASP A N 4
ATOM 5158 C CA . ASP A 1 77 ? -13.330 -1.664 -18.158 1.00 0.00 77 ASP A CA 4
ATOM 5159 C C . ASP A 1 77 ? -12.738 -2.416 -16.964 1.00 0.00 77 ASP A C 4
ATOM 5160 O O . ASP A 1 77 ? -12.601 -3.639 -17.008 1.00 0.00 77 ASP A O 4
ATOM 5169 N N . ILE A 1 78 ? -12.421 -1.693 -15.886 1.00 0.00 78 ILE A N 4
ATOM 5170 C CA . ILE A 1 78 ? -11.945 -2.261 -14.631 1.00 0.00 78 ILE A CA 4
ATOM 5171 C C . ILE A 1 78 ? -13.099 -3.072 -14.025 1.00 0.00 78 ILE A C 4
ATOM 5172 O O . ILE A 1 78 ? -14.190 -2.539 -13.812 1.00 0.00 78 ILE A O 4
ATOM 5188 N N . ALA A 1 79 ? -12.855 -4.355 -13.734 1.00 0.00 79 ALA A N 4
ATOM 5189 C CA . ALA A 1 79 ? -13.869 -5.282 -13.229 1.00 0.00 79 ALA A CA 4
ATOM 5190 C C . ALA A 1 79 ? -14.098 -5.166 -11.711 1.00 0.00 79 ALA A C 4
ATOM 5191 O O . ALA A 1 79 ? -15.031 -5.780 -11.190 1.00 0.00 79 ALA A O 4
ATOM 5198 N N . MET A 1 80 ? -13.250 -4.418 -10.995 1.00 0.00 80 MET A N 4
ATOM 5199 C CA . MET A 1 80 ? -13.362 -4.209 -9.547 1.00 0.00 80 MET A CA 4
ATOM 5200 C C . MET A 1 80 ? -14.696 -3.519 -9.200 1.00 0.00 80 MET A C 4
ATOM 5201 O O . MET A 1 80 ? -15.241 -2.803 -10.050 1.00 0.00 80 MET A O 4
ATOM 5215 N N . PRO A 1 81 ? -15.225 -3.694 -7.974 1.00 0.00 81 PRO A N 4
ATOM 5216 C CA . PRO A 1 81 ? -16.463 -3.051 -7.544 1.00 0.00 81 PRO A CA 4
ATOM 5217 C C . PRO A 1 81 ? -16.287 -1.538 -7.375 1.00 0.00 81 PRO A C 4
ATOM 5218 O O . PRO A 1 81 ? -15.165 -1.030 -7.271 1.00 0.00 81 PRO A O 4
ATOM 5229 N N . LYS A 1 82 ? -17.410 -0.816 -7.306 1.00 0.00 82 LYS A N 4
ATOM 5230 C CA . LYS A 1 82 ? -17.442 0.640 -7.202 1.00 0.00 82 LYS A CA 4
ATOM 5231 C C . LYS A 1 82 ? -18.287 1.060 -6.004 1.00 0.00 82 LYS A C 4
ATOM 5232 O O . LYS A 1 82 ? -19.170 0.316 -5.571 1.00 0.00 82 LYS A O 4
ATOM 5251 N N . VAL A 1 83 ? -18.044 2.273 -5.513 1.00 0.00 83 VAL A N 4
ATOM 5252 C CA . VAL A 1 83 ? -18.815 2.949 -4.475 1.00 0.00 83 VAL A CA 4
ATOM 5253 C C . VAL A 1 83 ? -18.995 4.410 -4.909 1.00 0.00 83 VAL A C 4
ATOM 5254 O O . VAL A 1 83 ? -18.231 4.915 -5.742 1.00 0.00 83 VAL A O 4
ATOM 5267 N N . LYS A 1 84 ? -20.002 5.097 -4.368 1.00 0.00 84 LYS A N 4
ATOM 5268 C CA . LYS A 1 84 ? -20.446 6.410 -4.846 1.00 0.00 84 LYS A CA 4
ATOM 5269 C C . LYS A 1 84 ? -20.109 7.492 -3.820 1.00 0.00 84 LYS A C 4
ATOM 5270 O O . LYS A 1 84 ? -19.855 7.185 -2.651 1.00 0.00 84 LYS A O 4
ATOM 5289 N N . GLY A 1 85 ? -20.098 8.752 -4.264 1.00 0.00 85 GLY A N 4
ATOM 5290 C CA . GLY A 1 85 ? -19.896 9.913 -3.408 1.00 0.00 85 GLY A CA 4
ATOM 5291 C C . GLY A 1 85 ? -20.941 9.934 -2.298 1.00 0.00 85 GLY A C 4
ATOM 5292 O O . GLY A 1 85 ? -22.140 9.756 -2.600 1.00 0.00 85 GLY A O 4
ATOM 5297 N N . ALA A 1 1 ? 4.577 -0.710 -2.805 1.00 0.00 1 ALA A N 5
ATOM 5298 C CA . ALA A 1 1 ? 3.115 -0.618 -2.610 1.00 0.00 1 ALA A CA 5
ATOM 5299 C C . ALA A 1 1 ? 2.485 0.062 -3.835 1.00 0.00 1 ALA A C 5
ATOM 5300 O O . ALA A 1 1 ? 3.108 0.128 -4.899 1.00 0.00 1 ALA A O 5
ATOM 5309 N N . GLU A 1 2 ? 1.245 0.550 -3.730 1.00 0.00 2 GLU A N 5
ATOM 5310 C CA . GLU A 1 2 ? 0.614 1.382 -4.744 1.00 0.00 2 GLU A CA 5
ATOM 5311 C C . GLU A 1 2 ? -0.403 2.319 -4.079 1.00 0.00 2 GLU A C 5
ATOM 5312 O O . GLU A 1 2 ? -0.721 2.160 -2.897 1.00 0.00 2 GLU A O 5
ATOM 5324 N N . HIS A 1 3 ? -0.950 3.251 -4.861 1.00 0.00 3 HIS A N 5
ATOM 5325 C CA . HIS A 1 3 ? -2.080 4.098 -4.502 1.00 0.00 3 HIS A CA 5
ATOM 5326 C C . HIS A 1 3 ? -3.000 4.128 -5.721 1.00 0.00 3 HIS A C 5
ATOM 5327 O O . HIS A 1 3 ? -2.517 4.343 -6.835 1.00 0.00 3 HIS A O 5
ATOM 5341 N N . TRP A 1 4 ? -4.301 3.913 -5.521 1.00 0.00 4 TRP A N 5
ATOM 5342 C CA . TRP A 1 4 ? -5.304 4.046 -6.571 1.00 0.00 4 TRP A CA 5
ATOM 5343 C C . TRP A 1 4 ? -5.875 5.451 -6.468 1.00 0.00 4 TRP A C 5
ATOM 5344 O O . TRP A 1 4 ? -6.501 5.792 -5.462 1.00 0.00 4 TRP A O 5
ATOM 5365 N N . ILE A 1 5 ? -5.651 6.262 -7.498 1.00 0.00 5 ILE A N 5
ATOM 5366 C CA . ILE A 1 5 ? -6.025 7.665 -7.530 1.00 0.00 5 ILE A CA 5
ATOM 5367 C C . ILE A 1 5 ? -6.828 7.843 -8.816 1.00 0.00 5 ILE A C 5
ATOM 5368 O O . ILE A 1 5 ? -6.278 7.776 -9.917 1.00 0.00 5 ILE A O 5
ATOM 5384 N N . ASP A 1 6 ? -8.142 8.013 -8.688 1.00 0.00 6 ASP A N 5
ATOM 5385 C CA . ASP A 1 6 ? -8.964 8.460 -9.803 1.00 0.00 6 ASP A CA 5
ATOM 5386 C C . ASP A 1 6 ? -8.530 9.896 -10.130 1.00 0.00 6 ASP A C 5
ATOM 5387 O O . ASP A 1 6 ? -8.236 10.667 -9.212 1.00 0.00 6 ASP A O 5
ATOM 5396 N N . VAL A 1 7 ? -8.492 10.280 -11.403 1.00 0.00 7 VAL A N 5
ATOM 5397 C CA . VAL A 1 7 ? -8.036 11.608 -11.825 1.00 0.00 7 VAL A CA 5
ATOM 5398 C C . VAL A 1 7 ? -9.093 12.342 -12.663 1.00 0.00 7 VAL A C 5
ATOM 5399 O O . VAL A 1 7 ? -8.799 13.374 -13.271 1.00 0.00 7 VAL A O 5
ATOM 5412 N N . ARG A 1 8 ? -10.331 11.838 -12.711 1.00 0.00 8 ARG A N 5
ATOM 5413 C CA . ARG A 1 8 ? -11.448 12.543 -13.340 1.00 0.00 8 ARG A CA 5
ATOM 5414 C C . ARG A 1 8 ? -11.770 13.808 -12.546 1.00 0.00 8 ARG A C 5
ATOM 5415 O O . ARG A 1 8 ? -11.337 13.955 -11.399 1.00 0.00 8 ARG A O 5
ATOM 5436 N N . VAL A 1 9 ? -12.507 14.732 -13.168 1.00 0.00 9 VAL A N 5
ATOM 5437 C CA . VAL A 1 9 ? -12.842 15.998 -12.525 1.00 0.00 9 VAL A CA 5
ATOM 5438 C C . VAL A 1 9 ? -13.617 15.703 -11.218 1.00 0.00 9 VAL A C 5
ATOM 5439 O O . VAL A 1 9 ? -14.346 14.705 -11.161 1.00 0.00 9 VAL A O 5
ATOM 5452 N N . PRO A 1 10 ? -13.510 16.535 -10.166 1.00 0.00 10 PRO A N 5
ATOM 5453 C CA . PRO A 1 10 ? -13.959 16.150 -8.826 1.00 0.00 10 PRO A CA 5
ATOM 5454 C C . PRO A 1 10 ? -15.464 15.901 -8.720 1.00 0.00 10 PRO A C 5
ATOM 5455 O O . PRO A 1 10 ? -15.898 15.037 -7.955 1.00 0.00 10 PRO A O 5
ATOM 5466 N N . GLU A 1 11 ? -16.279 16.625 -9.487 1.00 0.00 11 GLU A N 5
ATOM 5467 C CA . GLU A 1 11 ? -17.725 16.427 -9.497 1.00 0.00 11 GLU A CA 5
ATOM 5468 C C . GLU A 1 11 ? -18.102 15.100 -10.156 1.00 0.00 11 GLU A C 5
ATOM 5469 O O . GLU A 1 11 ? -19.104 14.495 -9.775 1.00 0.00 11 GLU A O 5
ATOM 5481 N N . GLN A 1 12 ? -17.303 14.627 -11.119 1.00 0.00 12 GLN A N 5
ATOM 5482 C CA . GLN A 1 12 ? -17.582 13.402 -11.854 1.00 0.00 12 GLN A CA 5
ATOM 5483 C C . GLN A 1 12 ? -17.113 12.219 -11.019 1.00 0.00 12 GLN A C 5
ATOM 5484 O O . GLN A 1 12 ? -17.732 11.158 -11.059 1.00 0.00 12 GLN A O 5
ATOM 5498 N N . TYR A 1 13 ? -16.027 12.393 -10.263 1.00 0.00 13 TYR A N 5
ATOM 5499 C CA . TYR A 1 13 ? -15.490 11.363 -9.380 1.00 0.00 13 TYR A CA 5
ATOM 5500 C C . TYR A 1 13 ? -16.559 10.845 -8.419 1.00 0.00 13 TYR A C 5
ATOM 5501 O O . TYR A 1 13 ? -16.754 9.634 -8.299 1.00 0.00 13 TYR A O 5
ATOM 5519 N N . GLN A 1 14 ? -17.271 11.768 -7.768 1.00 0.00 14 GLN A N 5
ATOM 5520 C CA . GLN A 1 14 ? -18.198 11.444 -6.688 1.00 0.00 14 GLN A CA 5
ATOM 5521 C C . GLN A 1 14 ? -19.346 10.542 -7.156 1.00 0.00 14 GLN A C 5
ATOM 5522 O O . GLN A 1 14 ? -19.973 9.877 -6.329 1.00 0.00 14 GLN A O 5
ATOM 5536 N N . GLN A 1 15 ? -19.626 10.516 -8.464 1.00 0.00 15 GLN A N 5
ATOM 5537 C CA . GLN A 1 15 ? -20.794 9.851 -9.012 1.00 0.00 15 GLN A CA 5
ATOM 5538 C C . GLN A 1 15 ? -20.712 8.323 -8.893 1.00 0.00 15 GLN A C 5
ATOM 5539 O O . GLN A 1 15 ? -21.769 7.699 -8.861 1.00 0.00 15 GLN A O 5
ATOM 5553 N N . GLU A 1 16 ? -19.505 7.738 -8.798 1.00 0.00 16 GLU A N 5
ATOM 5554 C CA . GLU A 1 16 ? -19.192 6.315 -8.578 1.00 0.00 16 GLU A CA 5
ATOM 5555 C C . GLU A 1 16 ? -17.698 6.137 -8.877 1.00 0.00 16 GLU A C 5
ATOM 5556 O O . GLU A 1 16 ? -17.223 6.651 -9.887 1.00 0.00 16 GLU A O 5
ATOM 5568 N N . HIS A 1 17 ? -16.938 5.410 -8.055 1.00 0.00 17 HIS A N 5
ATOM 5569 C CA . HIS A 1 17 ? -15.513 5.163 -8.278 1.00 0.00 17 HIS A CA 5
ATOM 5570 C C . HIS A 1 17 ? -15.119 3.791 -7.726 1.00 0.00 17 HIS A C 5
ATOM 5571 O O . HIS A 1 17 ? -15.872 3.202 -6.952 1.00 0.00 17 HIS A O 5
ATOM 5585 N N . VAL A 1 18 ? -13.970 3.260 -8.144 1.00 0.00 18 VAL A N 5
ATOM 5586 C CA . VAL A 1 18 ? -13.506 1.935 -7.749 1.00 0.00 18 VAL A CA 5
ATOM 5587 C C . VAL A 1 18 ? -13.277 1.924 -6.232 1.00 0.00 18 VAL A C 5
ATOM 5588 O O . VAL A 1 18 ? -12.744 2.879 -5.664 1.00 0.00 18 VAL A O 5
ATOM 5601 N N . GLN A 1 19 ? -13.701 0.840 -5.579 1.00 0.00 19 GLN A N 5
ATOM 5602 C CA . GLN A 1 19 ? -13.560 0.653 -4.142 1.00 0.00 19 GLN A CA 5
ATOM 5603 C C . GLN A 1 19 ? -12.071 0.677 -3.754 1.00 0.00 19 GLN A C 5
ATOM 5604 O O . GLN A 1 19 ? -11.230 0.132 -4.474 1.00 0.00 19 GLN A O 5
ATOM 5618 N N . GLY A 1 20 ? -11.752 1.264 -2.594 1.00 0.00 20 GLY A N 5
ATOM 5619 C CA . GLY A 1 20 ? -10.396 1.273 -2.054 1.00 0.00 20 GLY A CA 5
ATOM 5620 C C . GLY A 1 20 ? -9.472 2.216 -2.828 1.00 0.00 20 GLY A C 5
ATOM 5621 O O . GLY A 1 20 ? -8.345 1.837 -3.151 1.00 0.00 20 GLY A O 5
ATOM 5625 N N . ALA A 1 21 ? -9.949 3.423 -3.150 1.00 0.00 21 ALA A N 5
ATOM 5626 C CA . ALA A 1 21 ? -9.221 4.440 -3.902 1.00 0.00 21 ALA A CA 5
ATOM 5627 C C . ALA A 1 21 ? -9.485 5.832 -3.306 1.00 0.00 21 ALA A C 5
ATOM 5628 O O . ALA A 1 21 ? -10.251 5.979 -2.348 1.00 0.00 21 ALA A O 5
ATOM 5635 N N . ILE A 1 22 ? -8.864 6.851 -3.897 1.00 0.00 22 ILE A N 5
ATOM 5636 C CA . ILE A 1 22 ? -9.093 8.273 -3.644 1.00 0.00 22 ILE A CA 5
ATOM 5637 C C . ILE A 1 22 ? -9.285 8.936 -5.020 1.00 0.00 22 ILE A C 5
ATOM 5638 O O . ILE A 1 22 ? -9.140 8.269 -6.048 1.00 0.00 22 ILE A O 5
ATOM 5654 N N . ASN A 1 23 ? -9.570 10.238 -5.072 1.00 0.00 23 ASN A N 5
ATOM 5655 C CA . ASN A 1 23 ? -9.558 11.016 -6.307 1.00 0.00 23 ASN A CA 5
ATOM 5656 C C . ASN A 1 23 ? -8.721 12.262 -6.091 1.00 0.00 23 ASN A C 5
ATOM 5657 O O . ASN A 1 23 ? -8.831 12.918 -5.054 1.00 0.00 23 ASN A O 5
ATOM 5668 N N . ILE A 1 24 ? -7.904 12.575 -7.089 1.00 0.00 24 ILE A N 5
ATOM 5669 C CA . ILE A 1 24 ? -7.105 13.779 -7.178 1.00 0.00 24 ILE A CA 5
ATOM 5670 C C . ILE A 1 24 ? -7.202 14.155 -8.662 1.00 0.00 24 ILE A C 5
ATOM 5671 O O . ILE A 1 24 ? -6.516 13.537 -9.473 1.00 0.00 24 ILE A O 5
ATOM 5687 N N . PRO A 1 25 ? -8.099 15.078 -9.046 1.00 0.00 25 PRO A N 5
ATOM 5688 C CA . PRO A 1 25 ? -8.369 15.408 -10.442 1.00 0.00 25 PRO A CA 5
ATOM 5689 C C . PRO A 1 25 ? -7.111 15.766 -11.228 1.00 0.00 25 PRO A C 5
ATOM 5690 O O . PRO A 1 25 ? -6.154 16.277 -10.653 1.00 0.00 25 PRO A O 5
ATOM 5701 N N . LEU A 1 26 ? -7.140 15.633 -12.556 1.00 0.00 26 LEU A N 5
ATOM 5702 C CA . LEU A 1 26 ? -6.044 16.066 -13.430 1.00 0.00 26 LEU A CA 5
ATOM 5703 C C . LEU A 1 26 ? -5.647 17.534 -13.184 1.00 0.00 26 LEU A C 5
ATOM 5704 O O . LEU A 1 26 ? -4.463 17.866 -13.226 1.00 0.00 26 LEU A O 5
ATOM 5720 N N . LYS A 1 27 ? -6.616 18.409 -12.880 1.00 0.00 27 LYS A N 5
ATOM 5721 C CA . LYS A 1 27 ? -6.364 19.823 -12.569 1.00 0.00 27 LYS A CA 5
ATOM 5722 C C . LYS A 1 27 ? -5.644 20.032 -11.229 1.00 0.00 27 LYS A C 5
ATOM 5723 O O . LYS A 1 27 ? -5.162 21.134 -10.969 1.00 0.00 27 LYS A O 5
ATOM 5742 N N . GLU A 1 28 ? -5.571 19.011 -10.376 1.00 0.00 28 GLU A N 5
ATOM 5743 C CA . GLU A 1 28 ? -5.100 19.099 -8.996 1.00 0.00 28 GLU A CA 5
ATOM 5744 C C . GLU A 1 28 ? -3.833 18.254 -8.814 1.00 0.00 28 GLU A C 5
ATOM 5745 O O . GLU A 1 28 ? -2.922 18.643 -8.081 1.00 0.00 28 GLU A O 5
ATOM 5757 N N . VAL A 1 29 ? -3.750 17.106 -9.494 1.00 0.00 29 VAL A N 5
ATOM 5758 C CA . VAL A 1 29 ? -2.722 16.093 -9.279 1.00 0.00 29 VAL A CA 5
ATOM 5759 C C . VAL A 1 29 ? -1.319 16.661 -9.479 1.00 0.00 29 VAL A C 5
ATOM 5760 O O . VAL A 1 29 ? -0.418 16.281 -8.738 1.00 0.00 29 VAL A O 5
ATOM 5773 N N . LYS A 1 30 ? -1.140 17.624 -10.391 1.00 0.00 30 LYS A N 5
ATOM 5774 C CA . LYS A 1 30 ? 0.172 18.186 -10.704 1.00 0.00 30 LYS A CA 5
ATOM 5775 C C . LYS A 1 30 ? 0.838 18.865 -9.505 1.00 0.00 30 LYS A C 5
ATOM 5776 O O . LYS A 1 30 ? 2.064 18.968 -9.478 1.00 0.00 30 LYS A O 5
ATOM 5795 N N . GLU A 1 31 ? 0.066 19.293 -8.505 1.00 0.00 31 GLU A N 5
ATOM 5796 C CA . GLU A 1 31 ? 0.609 19.837 -7.264 1.00 0.00 31 GLU A CA 5
ATOM 5797 C C . GLU A 1 31 ? 0.325 18.893 -6.095 1.00 0.00 31 GLU A C 5
ATOM 5798 O O . GLU A 1 31 ? 1.124 18.814 -5.160 1.00 0.00 31 GLU A O 5
ATOM 5810 N N . ARG A 1 32 ? -0.788 18.151 -6.133 1.00 0.00 32 ARG A N 5
ATOM 5811 C CA . ARG A 1 32 ? -1.251 17.401 -4.962 1.00 0.00 32 ARG A CA 5
ATOM 5812 C C . ARG A 1 32 ? -0.574 16.039 -4.845 1.00 0.00 32 ARG A C 5
ATOM 5813 O O . ARG A 1 32 ? -0.426 15.543 -3.726 1.00 0.00 32 ARG A O 5
ATOM 5834 N N . ILE A 1 33 ? -0.108 15.436 -5.946 1.00 0.00 33 ILE A N 5
ATOM 5835 C CA . ILE A 1 33 ? 0.558 14.135 -5.877 1.00 0.00 33 ILE A CA 5
ATOM 5836 C C . ILE A 1 33 ? 1.822 14.214 -5.013 1.00 0.00 33 ILE A C 5
ATOM 5837 O O . ILE A 1 33 ? 2.090 13.284 -4.257 1.00 0.00 33 ILE A O 5
ATOM 5853 N N . ALA A 1 34 ? 2.526 15.352 -5.024 1.00 0.00 34 ALA A N 5
ATOM 5854 C CA . ALA A 1 34 ? 3.717 15.575 -4.209 1.00 0.00 34 ALA A CA 5
ATOM 5855 C C . ALA A 1 34 ? 3.436 15.544 -2.695 1.00 0.00 34 ALA A C 5
ATOM 5856 O O . ALA A 1 34 ? 4.385 15.544 -1.911 1.00 0.00 34 ALA A O 5
ATOM 5863 N N . THR A 1 35 ? 2.165 15.509 -2.276 1.00 0.00 35 THR A N 5
ATOM 5864 C CA . THR A 1 35 ? 1.756 15.411 -0.878 1.00 0.00 35 THR A CA 5
ATOM 5865 C C . THR A 1 35 ? 1.022 14.080 -0.639 1.00 0.00 35 THR A C 5
ATOM 5866 O O . THR A 1 35 ? 1.224 13.456 0.404 1.00 0.00 35 THR A O 5
ATOM 5877 N N . ALA A 1 36 ? 0.215 13.607 -1.600 1.00 0.00 36 ALA A N 5
ATOM 5878 C CA . ALA A 1 36 ? -0.496 12.335 -1.484 1.00 0.00 36 ALA A CA 5
ATOM 5879 C C . ALA A 1 36 ? 0.452 11.131 -1.582 1.00 0.00 36 ALA A C 5
ATOM 5880 O O . ALA A 1 36 ? 0.262 10.143 -0.872 1.00 0.00 36 ALA A O 5
ATOM 5887 N N . VAL A 1 37 ? 1.466 11.214 -2.448 1.00 0.00 37 VAL A N 5
ATOM 5888 C CA . VAL A 1 37 ? 2.434 10.160 -2.733 1.00 0.00 37 VAL A CA 5
ATOM 5889 C C . VAL A 1 37 ? 3.801 10.856 -2.871 1.00 0.00 37 VAL A C 5
ATOM 5890 O O . VAL A 1 37 ? 4.289 11.055 -3.986 1.00 0.00 37 VAL A O 5
ATOM 5903 N N . PRO A 1 38 ? 4.410 11.311 -1.759 1.00 0.00 38 PRO A N 5
ATOM 5904 C CA . PRO A 1 38 ? 5.650 12.078 -1.809 1.00 0.00 38 PRO A CA 5
ATOM 5905 C C . PRO A 1 38 ? 6.837 11.222 -2.276 1.00 0.00 38 PRO A C 5
ATOM 5906 O O . PRO A 1 38 ? 7.790 11.755 -2.847 1.00 0.00 38 PRO A O 5
ATOM 5917 N N . ASP A 1 39 ? 6.795 9.904 -2.043 1.00 0.00 39 ASP A N 5
ATOM 5918 C CA . ASP A 1 39 ? 7.797 8.967 -2.539 1.00 0.00 39 ASP A CA 5
ATOM 5919 C C . ASP A 1 39 ? 7.546 8.716 -4.027 1.00 0.00 39 ASP A C 5
ATOM 5920 O O . ASP A 1 39 ? 6.636 7.970 -4.396 1.00 0.00 39 ASP A O 5
ATOM 5929 N N . LYS A 1 40 ? 8.342 9.351 -4.893 1.00 0.00 40 LYS A N 5
ATOM 5930 C CA . LYS A 1 40 ? 8.217 9.204 -6.345 1.00 0.00 40 LYS A CA 5
ATOM 5931 C C . LYS A 1 40 ? 8.653 7.821 -6.846 1.00 0.00 40 LYS A C 5
ATOM 5932 O O . LYS A 1 40 ? 8.501 7.543 -8.036 1.00 0.00 40 LYS A O 5
ATOM 5951 N N . ASN A 1 41 ? 9.177 6.949 -5.979 1.00 0.00 41 ASN A N 5
ATOM 5952 C CA . ASN A 1 41 ? 9.620 5.603 -6.324 1.00 0.00 41 ASN A CA 5
ATOM 5953 C C . ASN A 1 41 ? 8.694 4.564 -5.679 1.00 0.00 41 ASN A C 5
ATOM 5954 O O . ASN A 1 41 ? 9.138 3.533 -5.170 1.00 0.00 41 ASN A O 5
ATOM 5965 N N . ASP A 1 42 ? 7.391 4.856 -5.676 1.00 0.00 42 ASP A N 5
ATOM 5966 C CA . ASP A 1 42 ? 6.326 3.924 -5.314 1.00 0.00 42 ASP A CA 5
ATOM 5967 C C . ASP A 1 42 ? 5.216 4.039 -6.360 1.00 0.00 42 ASP A C 5
ATOM 5968 O O . ASP A 1 42 ? 5.047 5.102 -6.969 1.00 0.00 42 ASP A O 5
ATOM 5977 N N . THR A 1 43 ? 4.493 2.947 -6.602 1.00 0.00 43 THR A N 5
ATOM 5978 C CA . THR A 1 43 ? 3.579 2.829 -7.728 1.00 0.00 43 THR A CA 5
ATOM 5979 C C . THR A 1 43 ? 2.363 3.747 -7.554 1.00 0.00 43 THR A C 5
ATOM 5980 O O . THR A 1 43 ? 1.912 4.002 -6.433 1.00 0.00 43 THR A O 5
ATOM 5991 N N . VAL A 1 44 ? 1.753 4.154 -8.668 1.00 0.00 44 VAL A N 5
ATOM 5992 C CA . VAL A 1 44 ? 0.460 4.824 -8.680 1.00 0.00 44 VAL A CA 5
ATOM 5993 C C . VAL A 1 44 ? -0.360 4.150 -9.780 1.00 0.00 44 VAL A C 5
ATOM 5994 O O . VAL A 1 44 ? 0.162 3.863 -10.862 1.00 0.00 44 VAL A O 5
ATOM 6007 N N . LYS A 1 45 ? -1.635 3.887 -9.505 1.00 0.00 45 LYS A N 5
ATOM 6008 C CA . LYS A 1 45 ? -2.593 3.371 -10.472 1.00 0.00 45 LYS A CA 5
ATOM 6009 C C . LYS A 1 45 ? -3.570 4.510 -10.721 1.00 0.00 45 LYS A C 5
ATOM 6010 O O . LYS A 1 45 ? -4.122 5.049 -9.757 1.00 0.00 45 LYS A O 5
ATOM 6029 N N . VAL A 1 46 ? -3.781 4.882 -11.982 1.00 0.00 46 VAL A N 5
ATOM 6030 C CA . VAL A 1 46 ? -4.631 6.012 -12.342 1.00 0.00 46 VAL A CA 5
ATOM 6031 C C . VAL A 1 46 ? -5.755 5.527 -13.247 1.00 0.00 46 VAL A C 5
ATOM 6032 O O . VAL A 1 46 ? -5.546 4.661 -14.102 1.00 0.00 46 VAL A O 5
ATOM 6045 N N . TYR A 1 47 ? -6.952 6.077 -13.068 1.00 0.00 47 TYR A N 5
ATOM 6046 C CA . TYR A 1 47 ? -8.119 5.801 -13.893 1.00 0.00 47 TYR A CA 5
ATOM 6047 C C . TYR A 1 47 ? -9.040 7.021 -13.834 1.00 0.00 47 TYR A C 5
ATOM 6048 O O . TYR A 1 47 ? -8.812 7.946 -13.050 1.00 0.00 47 TYR A O 5
ATOM 6066 N N . CYS A 1 48 ? -10.050 7.060 -14.695 1.00 0.00 48 CYS A N 5
ATOM 6067 C CA . CYS A 1 48 ? -11.078 8.086 -14.699 1.00 0.00 48 CYS A CA 5
ATOM 6068 C C . CYS A 1 48 ? -12.329 7.472 -15.329 1.00 0.00 48 CYS A C 5
ATOM 6069 O O . CYS A 1 48 ? -12.484 6.249 -15.325 1.00 0.00 48 CYS A O 5
ATOM 6077 N N . ASN A 1 49 ? -13.217 8.298 -15.890 1.00 0.00 49 ASN A N 5
ATOM 6078 C CA . ASN A 1 49 ? -14.428 7.834 -16.563 1.00 0.00 49 ASN A CA 5
ATOM 6079 C C . ASN A 1 49 ? -14.095 6.829 -17.676 1.00 0.00 49 ASN A C 5
ATOM 6080 O O . ASN A 1 49 ? -14.751 5.792 -17.769 1.00 0.00 49 ASN A O 5
ATOM 6091 N N . ALA A 1 50 ? -13.111 7.139 -18.527 1.00 0.00 50 ALA A N 5
ATOM 6092 C CA . ALA A 1 50 ? -12.799 6.355 -19.726 1.00 0.00 50 ALA A CA 5
ATOM 6093 C C . ALA A 1 50 ? -11.295 6.192 -19.996 1.00 0.00 50 ALA A C 5
ATOM 6094 O O . ALA A 1 50 ? -10.893 5.112 -20.430 1.00 0.00 50 ALA A O 5
ATOM 6101 N N . GLY A 1 51 ? -10.460 7.210 -19.738 1.00 0.00 51 GLY A N 5
ATOM 6102 C CA . GLY A 1 51 ? -9.002 7.068 -19.815 1.00 0.00 51 GLY A CA 5
ATOM 6103 C C . GLY A 1 51 ? -8.224 8.360 -20.085 1.00 0.00 51 GLY A C 5
ATOM 6104 O O . GLY A 1 51 ? -7.046 8.421 -19.738 1.00 0.00 51 GLY A O 5
ATOM 6108 N N . ARG A 1 52 ? -8.828 9.402 -20.681 1.00 0.00 52 ARG A N 5
ATOM 6109 C CA . ARG A 1 52 ? -8.091 10.618 -21.077 1.00 0.00 52 ARG A CA 5
ATOM 6110 C C . ARG A 1 52 ? -7.408 11.287 -19.906 1.00 0.00 52 ARG A C 5
ATOM 6111 O O . ARG A 1 52 ? -6.197 11.483 -19.975 1.00 0.00 52 ARG A O 5
ATOM 6132 N N . GLN A 1 53 ? -8.135 11.565 -18.823 1.00 0.00 53 GLN A N 5
ATOM 6133 C CA . GLN A 1 53 ? -7.534 12.198 -17.652 1.00 0.00 53 GLN A CA 5
ATOM 6134 C C . GLN A 1 53 ? -6.391 11.326 -17.108 1.00 0.00 53 GLN A C 5
ATOM 6135 O O . GLN A 1 53 ? -5.410 11.868 -16.614 1.00 0.00 53 GLN A O 5
ATOM 6149 N N . SER A 1 54 ? -6.478 9.997 -17.224 1.00 0.00 54 SER A N 5
ATOM 6150 C CA . SER A 1 54 ? -5.472 9.057 -16.739 1.00 0.00 54 SER A CA 5
ATOM 6151 C C . SER A 1 54 ? -4.210 9.058 -17.593 1.00 0.00 54 SER A C 5
ATOM 6152 O O . SER A 1 54 ? -3.113 9.106 -17.041 1.00 0.00 54 SER A O 5
ATOM 6160 N N . GLY A 1 55 ? -4.338 9.045 -18.922 1.00 0.00 55 GLY A N 5
ATOM 6161 C CA . GLY A 1 55 ? -3.190 9.141 -19.816 1.00 0.00 55 GLY A CA 5
ATOM 6162 C C . GLY A 1 55 ? -2.517 10.499 -19.642 1.00 0.00 55 GLY A C 5
ATOM 6163 O O . GLY A 1 55 ? -1.302 10.581 -19.462 1.00 0.00 55 GLY A O 5
ATOM 6167 N N . GLN A 1 56 ? -3.327 11.558 -19.601 1.00 0.00 56 GLN A N 5
ATOM 6168 C CA . GLN A 1 56 ? -2.885 12.919 -19.348 1.00 0.00 56 GLN A CA 5
ATOM 6169 C C . GLN A 1 56 ? -2.144 13.016 -18.003 1.00 0.00 56 GLN A C 5
ATOM 6170 O O . GLN A 1 56 ? -1.077 13.630 -17.935 1.00 0.00 56 GLN A O 5
ATOM 6184 N N . ALA A 1 57 ? -2.661 12.380 -16.944 1.00 0.00 57 ALA A N 5
ATOM 6185 C CA . ALA A 1 57 ? -2.009 12.349 -15.641 1.00 0.00 57 ALA A CA 5
ATOM 6186 C C . ALA A 1 57 ? -0.701 11.557 -15.704 1.00 0.00 57 ALA A C 5
ATOM 6187 O O . ALA A 1 57 ? 0.304 12.001 -15.156 1.00 0.00 57 ALA A O 5
ATOM 6194 N N . LYS A 1 58 ? -0.673 10.404 -16.382 1.00 0.00 58 LYS A N 5
ATOM 6195 C CA . LYS A 1 58 ? 0.544 9.604 -16.495 1.00 0.00 58 LYS A CA 5
ATOM 6196 C C . LYS A 1 58 ? 1.656 10.411 -17.161 1.00 0.00 58 LYS A C 5
ATOM 6197 O O . LYS A 1 58 ? 2.804 10.296 -16.732 1.00 0.00 58 LYS A O 5
ATOM 6216 N N . GLU A 1 59 ? 1.348 11.236 -18.164 1.00 0.00 59 GLU A N 5
ATOM 6217 C CA . GLU A 1 59 ? 2.356 12.056 -18.828 1.00 0.00 59 GLU A CA 5
ATOM 6218 C C . GLU A 1 59 ? 3.012 13.019 -17.832 1.00 0.00 59 GLU A C 5
ATOM 6219 O O . GLU A 1 59 ? 4.239 13.013 -17.713 1.00 0.00 59 GLU A O 5
ATOM 6231 N N . ILE A 1 60 ? 2.238 13.813 -17.078 1.00 0.00 60 ILE A N 5
ATOM 6232 C CA . ILE A 1 60 ? 2.826 14.753 -16.133 1.00 0.00 60 ILE A CA 5
ATOM 6233 C C . ILE A 1 60 ? 3.506 14.023 -14.971 1.00 0.00 60 ILE A C 5
ATOM 6234 O O . ILE A 1 60 ? 4.538 14.490 -14.504 1.00 0.00 60 ILE A O 5
ATOM 6250 N N . LEU A 1 61 ? 2.998 12.868 -14.532 1.00 0.00 61 LEU A N 5
ATOM 6251 C CA . LEU A 1 61 ? 3.634 12.091 -13.471 1.00 0.00 61 LEU A CA 5
ATOM 6252 C C . LEU A 1 61 ? 4.993 11.571 -13.937 1.00 0.00 61 LEU A C 5
ATOM 6253 O O . LEU A 1 61 ? 5.961 11.613 -13.176 1.00 0.00 61 LEU A O 5
ATOM 6269 N N . SER A 1 62 ? 5.088 11.129 -15.192 1.00 0.00 62 SER A N 5
ATOM 6270 C CA . SER A 1 62 ? 6.346 10.697 -15.781 1.00 0.00 62 SER A CA 5
ATOM 6271 C C . SER A 1 62 ? 7.316 11.882 -15.868 1.00 0.00 62 SER A C 5
ATOM 6272 O O . SER A 1 62 ? 8.490 11.734 -15.531 1.00 0.00 62 SER A O 5
ATOM 6280 N N . GLU A 1 63 ? 6.834 13.071 -16.251 1.00 0.00 63 GLU A N 5
ATOM 6281 C CA . GLU A 1 63 ? 7.649 14.283 -16.327 1.00 0.00 63 GLU A CA 5
ATOM 6282 C C . GLU A 1 63 ? 8.143 14.704 -14.932 1.00 0.00 63 GLU A C 5
ATOM 6283 O O . GLU A 1 63 ? 9.305 15.084 -14.776 1.00 0.00 63 GLU A O 5
ATOM 6295 N N . MET A 1 64 ? 7.290 14.587 -13.907 1.00 0.00 64 MET A N 5
ATOM 6296 C CA . MET A 1 64 ? 7.634 14.838 -12.507 1.00 0.00 64 MET A CA 5
ATOM 6297 C C . MET A 1 64 ? 8.608 13.786 -11.958 1.00 0.00 64 MET A C 5
ATOM 6298 O O . MET A 1 64 ? 9.215 14.012 -10.910 1.00 0.00 64 MET A O 5
ATOM 6312 N N . GLY A 1 65 ? 8.790 12.656 -12.646 1.00 0.00 65 GLY A N 5
ATOM 6313 C CA . GLY A 1 65 ? 9.805 11.668 -12.320 1.00 0.00 65 GLY A CA 5
ATOM 6314 C C . GLY A 1 65 ? 9.277 10.525 -11.457 1.00 0.00 65 GLY A C 5
ATOM 6315 O O . GLY A 1 65 ? 10.081 9.860 -10.803 1.00 0.00 65 GLY A O 5
ATOM 6319 N N . TYR A 1 66 ? 7.958 10.291 -11.415 1.00 0.00 66 TYR A N 5
ATOM 6320 C CA . TYR A 1 66 ? 7.422 9.078 -10.803 1.00 0.00 66 TYR A CA 5
ATOM 6321 C C . TYR A 1 66 ? 7.923 7.902 -11.640 1.00 0.00 66 TYR A C 5
ATOM 6322 O O . TYR A 1 66 ? 7.676 7.852 -12.848 1.00 0.00 66 TYR A O 5
ATOM 6340 N N . THR A 1 67 ? 8.670 6.987 -11.022 1.00 0.00 67 THR A N 5
ATOM 6341 C CA . THR A 1 67 ? 9.423 5.961 -11.740 1.00 0.00 67 THR A CA 5
ATOM 6342 C C . THR A 1 67 ? 8.514 4.926 -12.416 1.00 0.00 67 THR A C 5
ATOM 6343 O O . THR A 1 67 ? 8.896 4.356 -13.441 1.00 0.00 67 THR A O 5
ATOM 6354 N N . HIS A 1 68 ? 7.316 4.691 -11.870 1.00 0.00 68 HIS A N 5
ATOM 6355 C CA . HIS A 1 68 ? 6.363 3.712 -12.368 1.00 0.00 68 HIS A CA 5
ATOM 6356 C C . HIS A 1 68 ? 4.945 4.137 -11.991 1.00 0.00 68 HIS A C 5
ATOM 6357 O O . HIS A 1 68 ? 4.642 4.393 -10.824 1.00 0.00 68 HIS A O 5
ATOM 6371 N N . VAL A 1 69 ? 4.084 4.215 -13.004 1.00 0.00 69 VAL A N 5
ATOM 6372 C CA . VAL A 1 69 ? 2.672 4.564 -12.929 1.00 0.00 69 VAL A CA 5
ATOM 6373 C C . VAL A 1 69 ? 1.997 3.700 -13.999 1.00 0.00 69 VAL A C 5
ATOM 6374 O O . VAL A 1 69 ? 2.621 3.395 -15.021 1.00 0.00 69 VAL A O 5
ATOM 6387 N N . GLU A 1 70 ? 0.736 3.319 -13.802 1.00 0.00 70 GLU A N 5
ATOM 6388 C CA . GLU A 1 70 ? -0.013 2.520 -14.763 1.00 0.00 70 GLU A CA 5
ATOM 6389 C C . GLU A 1 70 ? -1.441 3.051 -14.834 1.00 0.00 70 GLU A C 5
ATOM 6390 O O . GLU A 1 70 ? -2.062 3.320 -13.803 1.00 0.00 70 GLU A O 5
ATOM 6402 N N . ASN A 1 71 ? -1.971 3.201 -16.051 1.00 0.00 71 ASN A N 5
ATOM 6403 C CA . ASN A 1 71 ? -3.391 3.461 -16.230 1.00 0.00 71 ASN A CA 5
ATOM 6404 C C . ASN A 1 71 ? -4.121 2.128 -16.085 1.00 0.00 71 ASN A C 5
ATOM 6405 O O . ASN A 1 71 ? -3.978 1.254 -16.942 1.00 0.00 71 ASN A O 5
ATOM 6416 N N . ALA A 1 72 ? -4.884 1.965 -15.002 1.00 0.00 72 ALA A N 5
ATOM 6417 C CA . ALA A 1 72 ? -5.624 0.737 -14.734 1.00 0.00 72 ALA A CA 5
ATOM 6418 C C . ALA A 1 72 ? -6.727 0.493 -15.775 1.00 0.00 72 ALA A C 5
ATOM 6419 O O . ALA A 1 72 ? -7.071 -0.659 -16.040 1.00 0.00 72 ALA A O 5
ATOM 6426 N N . GLY A 1 73 ? -7.285 1.561 -16.354 1.00 0.00 73 GLY A N 5
ATOM 6427 C CA . GLY A 1 73 ? -8.380 1.512 -17.310 1.00 0.00 73 GLY A CA 5
ATOM 6428 C C . GLY A 1 73 ? -9.264 2.735 -17.105 1.00 0.00 73 GLY A C 5
ATOM 6429 O O . GLY A 1 73 ? -8.763 3.820 -16.795 1.00 0.00 73 GLY A O 5
ATOM 6433 N N . GLY A 1 74 ? -10.575 2.549 -17.224 1.00 0.00 74 GLY A N 5
ATOM 6434 C CA . GLY A 1 74 ? -11.570 3.541 -16.857 1.00 0.00 74 GLY A CA 5
ATOM 6435 C C . GLY A 1 74 ? -12.722 2.852 -16.141 1.00 0.00 74 GLY A C 5
ATOM 6436 O O . GLY A 1 74 ? -12.817 1.621 -16.139 1.00 0.00 74 GLY A O 5
ATOM 6440 N N . LEU A 1 75 ? -13.603 3.643 -15.529 1.00 0.00 75 LEU A N 5
ATOM 6441 C CA . LEU A 1 75 ? -14.691 3.176 -14.672 1.00 0.00 75 LEU A CA 5
ATOM 6442 C C . LEU A 1 75 ? -15.580 2.144 -15.373 1.00 0.00 75 LEU A C 5
ATOM 6443 O O . LEU A 1 75 ? -16.049 1.198 -14.741 1.00 0.00 75 LEU A O 5
ATOM 6459 N N . LYS A 1 76 ? -15.794 2.322 -16.681 1.00 0.00 76 LYS A N 5
ATOM 6460 C CA . LYS A 1 76 ? -16.642 1.455 -17.497 1.00 0.00 76 LYS A CA 5
ATOM 6461 C C . LYS A 1 76 ? -15.993 0.099 -17.809 1.00 0.00 76 LYS A C 5
ATOM 6462 O O . LYS A 1 76 ? -16.674 -0.767 -18.361 1.00 0.00 76 LYS A O 5
ATOM 6481 N N . ASP A 1 77 ? -14.708 -0.103 -17.496 1.00 0.00 77 ASP A N 5
ATOM 6482 C CA . ASP A 1 77 ? -13.932 -1.258 -17.962 1.00 0.00 77 ASP A CA 5
ATOM 6483 C C . ASP A 1 77 ? -13.200 -1.989 -16.834 1.00 0.00 77 ASP A C 5
ATOM 6484 O O . ASP A 1 77 ? -13.041 -3.208 -16.912 1.00 0.00 77 ASP A O 5
ATOM 6493 N N . ILE A 1 78 ? -12.782 -1.283 -15.777 1.00 0.00 78 ILE A N 5
ATOM 6494 C CA . ILE A 1 78 ? -12.144 -1.890 -14.607 1.00 0.00 78 ILE A CA 5
ATOM 6495 C C . ILE A 1 78 ? -13.147 -2.864 -13.968 1.00 0.00 78 ILE A C 5
ATOM 6496 O O . ILE A 1 78 ? -14.299 -2.499 -13.724 1.00 0.00 78 ILE A O 5
ATOM 6512 N N . ALA A 1 79 ? -12.715 -4.101 -13.699 1.00 0.00 79 ALA A N 5
ATOM 6513 C CA . ALA A 1 79 ? -13.587 -5.181 -13.235 1.00 0.00 79 ALA A CA 5
ATOM 6514 C C . ALA A 1 79 ? -13.845 -5.152 -11.718 1.00 0.00 79 ALA A C 5
ATOM 6515 O O . ALA A 1 79 ? -14.731 -5.861 -11.239 1.00 0.00 79 ALA A O 5
ATOM 6522 N N . MET A 1 80 ? -13.070 -4.370 -10.958 1.00 0.00 80 MET A N 5
ATOM 6523 C CA . MET A 1 80 ? -13.212 -4.236 -9.505 1.00 0.00 80 MET A CA 5
ATOM 6524 C C . MET A 1 80 ? -14.588 -3.650 -9.133 1.00 0.00 80 MET A C 5
ATOM 6525 O O . MET A 1 80 ? -15.208 -2.986 -9.971 1.00 0.00 80 MET A O 5
ATOM 6539 N N . PRO A 1 81 ? -15.071 -3.852 -7.891 1.00 0.00 81 PRO A N 5
ATOM 6540 C CA . PRO A 1 81 ? -16.300 -3.230 -7.405 1.00 0.00 81 PRO A CA 5
ATOM 6541 C C . PRO A 1 81 ? -16.144 -1.710 -7.265 1.00 0.00 81 PRO A C 5
ATOM 6542 O O . PRO A 1 81 ? -15.029 -1.178 -7.244 1.00 0.00 81 PRO A O 5
ATOM 6553 N N . LYS A 1 82 ? -17.272 -1.003 -7.134 1.00 0.00 82 LYS A N 5
ATOM 6554 C CA . LYS A 1 82 ? -17.320 0.456 -7.065 1.00 0.00 82 LYS A CA 5
ATOM 6555 C C . LYS A 1 82 ? -18.215 0.902 -5.910 1.00 0.00 82 LYS A C 5
ATOM 6556 O O . LYS A 1 82 ? -19.098 0.153 -5.486 1.00 0.00 82 LYS A O 5
ATOM 6575 N N . VAL A 1 83 ? -18.011 2.133 -5.443 1.00 0.00 83 VAL A N 5
ATOM 6576 C CA . VAL A 1 83 ? -18.782 2.801 -4.399 1.00 0.00 83 VAL A CA 5
ATOM 6577 C C . VAL A 1 83 ? -18.891 4.291 -4.761 1.00 0.00 83 VAL A C 5
ATOM 6578 O O . VAL A 1 83 ? -18.070 4.817 -5.522 1.00 0.00 83 VAL A O 5
ATOM 6591 N N . LYS A 1 84 ? -19.893 4.993 -4.227 1.00 0.00 84 LYS A N 5
ATOM 6592 C CA . LYS A 1 84 ? -20.025 6.443 -4.403 1.00 0.00 84 LYS A CA 5
ATOM 6593 C C . LYS A 1 84 ? -18.872 7.175 -3.705 1.00 0.00 84 LYS A C 5
ATOM 6594 O O . LYS A 1 84 ? -18.206 6.606 -2.834 1.00 0.00 84 LYS A O 5
ATOM 6613 N N . GLY A 1 85 ? -18.646 8.436 -4.087 1.00 0.00 85 GLY A N 5
ATOM 6614 C CA . GLY A 1 85 ? -17.721 9.322 -3.389 1.00 0.00 85 GLY A CA 5
ATOM 6615 C C . GLY A 1 85 ? -18.102 9.416 -1.915 1.00 0.00 85 GLY A C 5
ATOM 6616 O O . GLY A 1 85 ? -17.204 9.313 -1.056 1.00 0.00 85 GLY A O 5
ATOM 6621 N N . ALA A 1 1 ? 5.121 0.098 -2.546 1.00 0.00 1 ALA A N 6
ATOM 6622 C CA . ALA A 1 1 ? 3.683 -0.010 -2.228 1.00 0.00 1 ALA A CA 6
ATOM 6623 C C . ALA A 1 1 ? 2.861 0.250 -3.501 1.00 0.00 1 ALA A C 6
ATOM 6624 O O . ALA A 1 1 ? 3.361 0.057 -4.614 1.00 0.00 1 ALA A O 6
ATOM 6633 N N . GLU A 1 2 ? 1.589 0.641 -3.369 1.00 0.00 2 GLU A N 6
ATOM 6634 C CA . GLU A 1 2 ? 0.678 0.936 -4.468 1.00 0.00 2 GLU A CA 6
ATOM 6635 C C . GLU A 1 2 ? -0.348 1.953 -3.950 1.00 0.00 2 GLU A C 6
ATOM 6636 O O . GLU A 1 2 ? -0.663 1.958 -2.755 1.00 0.00 2 GLU A O 6
ATOM 6648 N N . HIS A 1 3 ? -0.889 2.782 -4.844 1.00 0.00 3 HIS A N 6
ATOM 6649 C CA . HIS A 1 3 ? -1.996 3.700 -4.593 1.00 0.00 3 HIS A CA 6
ATOM 6650 C C . HIS A 1 3 ? -2.900 3.664 -5.824 1.00 0.00 3 HIS A C 6
ATOM 6651 O O . HIS A 1 3 ? -2.401 3.484 -6.937 1.00 0.00 3 HIS A O 6
ATOM 6665 N N . TRP A 1 4 ? -4.203 3.883 -5.633 1.00 0.00 4 TRP A N 6
ATOM 6666 C CA . TRP A 1 4 ? -5.190 3.987 -6.702 1.00 0.00 4 TRP A CA 6
ATOM 6667 C C . TRP A 1 4 ? -5.781 5.379 -6.594 1.00 0.00 4 TRP A C 6
ATOM 6668 O O . TRP A 1 4 ? -6.442 5.683 -5.600 1.00 0.00 4 TRP A O 6
ATOM 6689 N N . ILE A 1 5 ? -5.521 6.226 -7.586 1.00 0.00 5 ILE A N 6
ATOM 6690 C CA . ILE A 1 5 ? -5.896 7.630 -7.571 1.00 0.00 5 ILE A CA 6
ATOM 6691 C C . ILE A 1 5 ? -6.751 7.837 -8.818 1.00 0.00 5 ILE A C 6
ATOM 6692 O O . ILE A 1 5 ? -6.251 7.784 -9.942 1.00 0.00 5 ILE A O 6
ATOM 6708 N N . ASP A 1 6 ? -8.056 8.007 -8.628 1.00 0.00 6 ASP A N 6
ATOM 6709 C CA . ASP A 1 6 ? -8.938 8.464 -9.691 1.00 0.00 6 ASP A CA 6
ATOM 6710 C C . ASP A 1 6 ? -8.524 9.896 -10.043 1.00 0.00 6 ASP A C 6
ATOM 6711 O O . ASP A 1 6 ? -8.130 10.666 -9.158 1.00 0.00 6 ASP A O 6
ATOM 6720 N N . VAL A 1 7 ? -8.576 10.243 -11.327 1.00 0.00 7 VAL A N 6
ATOM 6721 C CA . VAL A 1 7 ? -8.136 11.536 -11.844 1.00 0.00 7 VAL A CA 6
ATOM 6722 C C . VAL A 1 7 ? -9.200 12.182 -12.741 1.00 0.00 7 VAL A C 6
ATOM 6723 O O . VAL A 1 7 ? -8.926 13.214 -13.359 1.00 0.00 7 VAL A O 6
ATOM 6736 N N . ARG A 1 8 ? -10.413 11.618 -12.844 1.00 0.00 8 ARG A N 6
ATOM 6737 C CA . ARG A 1 8 ? -11.509 12.298 -13.545 1.00 0.00 8 ARG A CA 6
ATOM 6738 C C . ARG A 1 8 ? -11.882 13.596 -12.824 1.00 0.00 8 ARG A C 6
ATOM 6739 O O . ARG A 1 8 ? -11.478 13.818 -11.680 1.00 0.00 8 ARG A O 6
ATOM 6760 N N . VAL A 1 9 ? -12.650 14.456 -13.497 1.00 0.00 9 VAL A N 6
ATOM 6761 C CA . VAL A 1 9 ? -13.085 15.721 -12.910 1.00 0.00 9 VAL A CA 6
ATOM 6762 C C . VAL A 1 9 ? -13.875 15.423 -11.614 1.00 0.00 9 VAL A C 6
ATOM 6763 O O . VAL A 1 9 ? -14.558 14.395 -11.549 1.00 0.00 9 VAL A O 6
ATOM 6776 N N . PRO A 1 10 ? -13.834 16.286 -10.583 1.00 0.00 10 PRO A N 6
ATOM 6777 C CA . PRO A 1 10 ? -14.331 15.931 -9.253 1.00 0.00 10 PRO A CA 6
ATOM 6778 C C . PRO A 1 10 ? -15.819 15.568 -9.244 1.00 0.00 10 PRO A C 6
ATOM 6779 O O . PRO A 1 10 ? -16.220 14.613 -8.579 1.00 0.00 10 PRO A O 6
ATOM 6790 N N . GLU A 1 11 ? -16.633 16.270 -10.032 1.00 0.00 11 GLU A N 6
ATOM 6791 C CA . GLU A 1 11 ? -18.064 16.003 -10.115 1.00 0.00 11 GLU A CA 6
ATOM 6792 C C . GLU A 1 11 ? -18.363 14.653 -10.772 1.00 0.00 11 GLU A C 6
ATOM 6793 O O . GLU A 1 11 ? -19.405 14.068 -10.476 1.00 0.00 11 GLU A O 6
ATOM 6805 N N . GLN A 1 12 ? -17.480 14.138 -11.639 1.00 0.00 12 GLN A N 6
ATOM 6806 C CA . GLN A 1 12 ? -17.660 12.826 -12.243 1.00 0.00 12 GLN A CA 6
ATOM 6807 C C . GLN A 1 12 ? -17.196 11.767 -11.244 1.00 0.00 12 GLN A C 6
ATOM 6808 O O . GLN A 1 12 ? -17.788 10.691 -11.185 1.00 0.00 12 GLN A O 6
ATOM 6822 N N . TYR A 1 13 ? -16.156 12.055 -10.452 1.00 0.00 13 TYR A N 6
ATOM 6823 C CA . TYR A 1 13 ? -15.615 11.114 -9.478 1.00 0.00 13 TYR A CA 6
ATOM 6824 C C . TYR A 1 13 ? -16.693 10.679 -8.484 1.00 0.00 13 TYR A C 6
ATOM 6825 O O . TYR A 1 13 ? -16.849 9.484 -8.226 1.00 0.00 13 TYR A O 6
ATOM 6843 N N . GLN A 1 14 ? -17.465 11.642 -7.970 1.00 0.00 14 GLN A N 6
ATOM 6844 C CA . GLN A 1 14 ? -18.464 11.390 -6.937 1.00 0.00 14 GLN A CA 6
ATOM 6845 C C . GLN A 1 14 ? -19.561 10.414 -7.385 1.00 0.00 14 GLN A C 6
ATOM 6846 O O . GLN A 1 14 ? -20.214 9.818 -6.526 1.00 0.00 14 GLN A O 6
ATOM 6860 N N . GLN A 1 15 ? -19.784 10.259 -8.698 1.00 0.00 15 GLN A N 6
ATOM 6861 C CA . GLN A 1 15 ? -20.908 9.497 -9.230 1.00 0.00 15 GLN A CA 6
ATOM 6862 C C . GLN A 1 15 ? -20.774 7.998 -8.919 1.00 0.00 15 GLN A C 6
ATOM 6863 O O . GLN A 1 15 ? -21.788 7.357 -8.648 1.00 0.00 15 GLN A O 6
ATOM 6877 N N . GLU A 1 16 ? -19.547 7.462 -8.925 1.00 0.00 16 GLU A N 6
ATOM 6878 C CA . GLU A 1 16 ? -19.137 6.130 -8.463 1.00 0.00 16 GLU A CA 6
ATOM 6879 C C . GLU A 1 16 ? -17.643 5.996 -8.769 1.00 0.00 16 GLU A C 6
ATOM 6880 O O . GLU A 1 16 ? -17.206 6.450 -9.826 1.00 0.00 16 GLU A O 6
ATOM 6892 N N . HIS A 1 17 ? -16.850 5.369 -7.900 1.00 0.00 17 HIS A N 6
ATOM 6893 C CA . HIS A 1 17 ? -15.416 5.152 -8.094 1.00 0.00 17 HIS A CA 6
ATOM 6894 C C . HIS A 1 17 ? -14.995 3.845 -7.417 1.00 0.00 17 HIS A C 6
ATOM 6895 O O . HIS A 1 17 ? -15.679 3.378 -6.505 1.00 0.00 17 HIS A O 6
ATOM 6909 N N . VAL A 1 18 ? -13.907 3.237 -7.889 1.00 0.00 18 VAL A N 6
ATOM 6910 C CA . VAL A 1 18 ? -13.457 1.918 -7.459 1.00 0.00 18 VAL A CA 6
ATOM 6911 C C . VAL A 1 18 ? -13.196 1.940 -5.947 1.00 0.00 18 VAL A C 6
ATOM 6912 O O . VAL A 1 18 ? -12.570 2.867 -5.425 1.00 0.00 18 VAL A O 6
ATOM 6925 N N . GLN A 1 19 ? -13.688 0.915 -5.246 1.00 0.00 19 GLN A N 6
ATOM 6926 C CA . GLN A 1 19 ? -13.564 0.801 -3.800 1.00 0.00 19 GLN A CA 6
ATOM 6927 C C . GLN A 1 19 ? -12.082 0.828 -3.391 1.00 0.00 19 GLN A C 6
ATOM 6928 O O . GLN A 1 19 ? -11.229 0.242 -4.062 1.00 0.00 19 GLN A O 6
ATOM 6942 N N . GLY A 1 20 ? -11.787 1.499 -2.275 1.00 0.00 20 GLY A N 6
ATOM 6943 C CA . GLY A 1 20 ? -10.459 1.565 -1.672 1.00 0.00 20 GLY A CA 6
ATOM 6944 C C . GLY A 1 20 ? -9.531 2.608 -2.306 1.00 0.00 20 GLY A C 6
ATOM 6945 O O . GLY A 1 20 ? -8.460 2.871 -1.754 1.00 0.00 20 GLY A O 6
ATOM 6949 N N . ALA A 1 21 ? -9.909 3.207 -3.441 1.00 0.00 21 ALA A N 6
ATOM 6950 C CA . ALA A 1 21 ? -9.143 4.265 -4.089 1.00 0.00 21 ALA A CA 6
ATOM 6951 C C . ALA A 1 21 ? -9.295 5.606 -3.349 1.00 0.00 21 ALA A C 6
ATOM 6952 O O . ALA A 1 21 ? -10.061 5.733 -2.388 1.00 0.00 21 ALA A O 6
ATOM 6959 N N . ILE A 1 22 ? -8.585 6.618 -3.843 1.00 0.00 22 ILE A N 6
ATOM 6960 C CA . ILE A 1 22 ? -8.722 8.031 -3.496 1.00 0.00 22 ILE A CA 6
ATOM 6961 C C . ILE A 1 22 ? -8.927 8.772 -4.832 1.00 0.00 22 ILE A C 6
ATOM 6962 O O . ILE A 1 22 ? -8.866 8.153 -5.899 1.00 0.00 22 ILE A O 6
ATOM 6978 N N . ASN A 1 23 ? -9.169 10.082 -4.815 1.00 0.00 23 ASN A N 6
ATOM 6979 C CA . ASN A 1 23 ? -9.353 10.877 -6.023 1.00 0.00 23 ASN A CA 6
ATOM 6980 C C . ASN A 1 23 ? -8.637 12.206 -5.883 1.00 0.00 23 ASN A C 6
ATOM 6981 O O . ASN A 1 23 ? -8.793 12.888 -4.869 1.00 0.00 23 ASN A O 6
ATOM 6992 N N . ILE A 1 24 ? -7.891 12.577 -6.919 1.00 0.00 24 ILE A N 6
ATOM 6993 C CA . ILE A 1 24 ? -7.239 13.867 -7.061 1.00 0.00 24 ILE A CA 6
ATOM 6994 C C . ILE A 1 24 ? -7.430 14.189 -8.551 1.00 0.00 24 ILE A C 6
ATOM 6995 O O . ILE A 1 24 ? -6.758 13.563 -9.370 1.00 0.00 24 ILE A O 6
ATOM 7011 N N . PRO A 1 25 ? -8.381 15.059 -8.939 1.00 0.00 25 PRO A N 6
ATOM 7012 C CA . PRO A 1 25 ? -8.674 15.322 -10.347 1.00 0.00 25 PRO A CA 6
ATOM 7013 C C . PRO A 1 25 ? -7.424 15.735 -11.119 1.00 0.00 25 PRO A C 6
ATOM 7014 O O . PRO A 1 25 ? -6.555 16.387 -10.549 1.00 0.00 25 PRO A O 6
ATOM 7025 N N . LEU A 1 26 ? -7.356 15.447 -12.421 1.00 0.00 26 LEU A N 6
ATOM 7026 C CA . LEU A 1 26 ? -6.213 15.770 -13.284 1.00 0.00 26 LEU A CA 6
ATOM 7027 C C . LEU A 1 26 ? -5.715 17.210 -13.104 1.00 0.00 26 LEU A C 6
ATOM 7028 O O . LEU A 1 26 ? -4.512 17.426 -12.960 1.00 0.00 26 LEU A O 6
ATOM 7044 N N . LYS A 1 27 ? -6.627 18.190 -13.069 1.00 0.00 27 LYS A N 6
ATOM 7045 C CA . LYS A 1 27 ? -6.283 19.612 -12.925 1.00 0.00 27 LYS A CA 6
ATOM 7046 C C . LYS A 1 27 ? -5.695 19.948 -11.545 1.00 0.00 27 LYS A C 6
ATOM 7047 O O . LYS A 1 27 ? -5.194 21.053 -11.344 1.00 0.00 27 LYS A O 6
ATOM 7066 N N . GLU A 1 28 ? -5.753 19.016 -10.597 1.00 0.00 28 GLU A N 6
ATOM 7067 C CA . GLU A 1 28 ? -5.435 19.188 -9.188 1.00 0.00 28 GLU A CA 6
ATOM 7068 C C . GLU A 1 28 ? -4.272 18.270 -8.765 1.00 0.00 28 GLU A C 6
ATOM 7069 O O . GLU A 1 28 ? -3.706 18.495 -7.694 1.00 0.00 28 GLU A O 6
ATOM 7081 N N . VAL A 1 29 ? -3.898 17.273 -9.589 1.00 0.00 29 VAL A N 6
ATOM 7082 C CA . VAL A 1 29 ? -2.879 16.253 -9.299 1.00 0.00 29 VAL A CA 6
ATOM 7083 C C . VAL A 1 29 ? -1.590 16.887 -8.784 1.00 0.00 29 VAL A C 6
ATOM 7084 O O . VAL A 1 29 ? -1.145 16.551 -7.686 1.00 0.00 29 VAL A O 6
ATOM 7097 N N . LYS A 1 30 ? -0.995 17.808 -9.551 1.00 0.00 30 LYS A N 6
ATOM 7098 C CA . LYS A 1 30 ? 0.350 18.322 -9.276 1.00 0.00 30 LYS A CA 6
ATOM 7099 C C . LYS A 1 30 ? 0.485 18.948 -7.889 1.00 0.00 30 LYS A C 6
ATOM 7100 O O . LYS A 1 30 ? 1.553 18.885 -7.284 1.00 0.00 30 LYS A O 6
ATOM 7119 N N . GLU A 1 31 ? -0.598 19.530 -7.380 1.00 0.00 31 GLU A N 6
ATOM 7120 C CA . GLU A 1 31 ? -0.619 20.211 -6.091 1.00 0.00 31 GLU A CA 6
ATOM 7121 C C . GLU A 1 31 ? -0.574 19.226 -4.914 1.00 0.00 31 GLU A C 6
ATOM 7122 O O . GLU A 1 31 ? -0.150 19.611 -3.823 1.00 0.00 31 GLU A O 6
ATOM 7134 N N . ARG A 1 32 ? -1.024 17.975 -5.098 1.00 0.00 32 ARG A N 6
ATOM 7135 C CA . ARG A 1 32 ? -1.248 17.027 -3.995 1.00 0.00 32 ARG A CA 6
ATOM 7136 C C . ARG A 1 32 ? -0.405 15.767 -4.133 1.00 0.00 32 ARG A C 6
ATOM 7137 O O . ARG A 1 32 ? -0.047 15.182 -3.110 1.00 0.00 32 ARG A O 6
ATOM 7158 N N . ILE A 1 33 ? -0.076 15.323 -5.349 1.00 0.00 33 ILE A N 6
ATOM 7159 C CA . ILE A 1 33 ? 0.577 14.030 -5.550 1.00 0.00 33 ILE A CA 6
ATOM 7160 C C . ILE A 1 33 ? 1.925 13.961 -4.821 1.00 0.00 33 ILE A C 6
ATOM 7161 O O . ILE A 1 33 ? 2.239 12.926 -4.239 1.00 0.00 33 ILE A O 6
ATOM 7177 N N . ALA A 1 34 ? 2.652 15.083 -4.739 1.00 0.00 34 ALA A N 6
ATOM 7178 C CA . ALA A 1 34 ? 3.922 15.192 -4.021 1.00 0.00 34 ALA A CA 6
ATOM 7179 C C . ALA A 1 34 ? 3.808 14.934 -2.505 1.00 0.00 34 ALA A C 6
ATOM 7180 O O . ALA A 1 34 ? 4.838 14.835 -1.837 1.00 0.00 34 ALA A O 6
ATOM 7187 N N . THR A 1 35 ? 2.593 14.819 -1.959 1.00 0.00 35 THR A N 6
ATOM 7188 C CA . THR A 1 35 ? 2.336 14.520 -0.552 1.00 0.00 35 THR A CA 6
ATOM 7189 C C . THR A 1 35 ? 1.511 13.227 -0.430 1.00 0.00 35 THR A C 6
ATOM 7190 O O . THR A 1 35 ? 1.745 12.447 0.493 1.00 0.00 35 THR A O 6
ATOM 7201 N N . ALA A 1 36 ? 0.595 12.951 -1.372 1.00 0.00 36 ALA A N 6
ATOM 7202 C CA . ALA A 1 36 ? -0.157 11.698 -1.411 1.00 0.00 36 ALA A CA 6
ATOM 7203 C C . ALA A 1 36 ? 0.760 10.500 -1.699 1.00 0.00 36 ALA A C 6
ATOM 7204 O O . ALA A 1 36 ? 0.547 9.421 -1.145 1.00 0.00 36 ALA A O 6
ATOM 7211 N N . VAL A 1 37 ? 1.785 10.693 -2.535 1.00 0.00 37 VAL A N 6
ATOM 7212 C CA . VAL A 1 37 ? 2.783 9.697 -2.907 1.00 0.00 37 VAL A CA 6
ATOM 7213 C C . VAL A 1 37 ? 4.137 10.429 -2.864 1.00 0.00 37 VAL A C 6
ATOM 7214 O O . VAL A 1 37 ? 4.638 10.873 -3.899 1.00 0.00 37 VAL A O 6
ATOM 7227 N N . PRO A 1 38 ? 4.723 10.627 -1.669 1.00 0.00 38 PRO A N 6
ATOM 7228 C CA . PRO A 1 38 ? 5.885 11.491 -1.462 1.00 0.00 38 PRO A CA 6
ATOM 7229 C C . PRO A 1 38 ? 7.214 10.860 -1.927 1.00 0.00 38 PRO A C 6
ATOM 7230 O O . PRO A 1 38 ? 8.287 11.297 -1.503 1.00 0.00 38 PRO A O 6
ATOM 7241 N N . ASP A 1 39 ? 7.175 9.830 -2.777 1.00 0.00 39 ASP A N 6
ATOM 7242 C CA . ASP A 1 39 ? 8.342 9.110 -3.275 1.00 0.00 39 ASP A CA 6
ATOM 7243 C C . ASP A 1 39 ? 8.086 8.739 -4.732 1.00 0.00 39 ASP A C 6
ATOM 7244 O O . ASP A 1 39 ? 7.203 7.931 -5.025 1.00 0.00 39 ASP A O 6
ATOM 7253 N N . LYS A 1 40 ? 8.855 9.335 -5.649 1.00 0.00 40 LYS A N 6
ATOM 7254 C CA . LYS A 1 40 ? 8.721 9.102 -7.086 1.00 0.00 40 LYS A CA 6
ATOM 7255 C C . LYS A 1 40 ? 8.941 7.643 -7.498 1.00 0.00 40 LYS A C 6
ATOM 7256 O O . LYS A 1 40 ? 8.543 7.272 -8.603 1.00 0.00 40 LYS A O 6
ATOM 7275 N N . ASN A 1 41 ? 9.605 6.833 -6.667 1.00 0.00 41 ASN A N 6
ATOM 7276 C CA . ASN A 1 41 ? 9.855 5.422 -6.951 1.00 0.00 41 ASN A CA 6
ATOM 7277 C C . ASN A 1 41 ? 8.617 4.559 -6.672 1.00 0.00 41 ASN A C 6
ATOM 7278 O O . ASN A 1 41 ? 8.537 3.433 -7.162 1.00 0.00 41 ASN A O 6
ATOM 7289 N N . ASP A 1 42 ? 7.668 5.039 -5.862 1.00 0.00 42 ASP A N 6
ATOM 7290 C CA . ASP A 1 42 ? 6.530 4.225 -5.434 1.00 0.00 42 ASP A CA 6
ATOM 7291 C C . ASP A 1 42 ? 5.505 4.066 -6.563 1.00 0.00 42 ASP A C 6
ATOM 7292 O O . ASP A 1 42 ? 5.353 4.960 -7.401 1.00 0.00 42 ASP A O 6
ATOM 7301 N N . THR A 1 43 ? 4.810 2.929 -6.602 1.00 0.00 43 THR A N 6
ATOM 7302 C CA . THR A 1 43 ? 3.873 2.589 -7.666 1.00 0.00 43 THR A CA 6
ATOM 7303 C C . THR A 1 43 ? 2.593 3.420 -7.518 1.00 0.00 43 THR A C 6
ATOM 7304 O O . THR A 1 43 ? 2.119 3.642 -6.399 1.00 0.00 43 THR A O 6
ATOM 7315 N N . VAL A 1 44 ? 1.978 3.807 -8.638 1.00 0.00 44 VAL A N 6
ATOM 7316 C CA . VAL A 1 44 ? 0.700 4.508 -8.662 1.00 0.00 44 VAL A CA 6
ATOM 7317 C C . VAL A 1 44 ? -0.124 3.903 -9.797 1.00 0.00 44 VAL A C 6
ATOM 7318 O O . VAL A 1 44 ? 0.408 3.611 -10.870 1.00 0.00 44 VAL A O 6
ATOM 7331 N N . LYS A 1 45 ? -1.428 3.745 -9.584 1.00 0.00 45 LYS A N 6
ATOM 7332 C CA . LYS A 1 45 ? -2.376 3.338 -10.608 1.00 0.00 45 LYS A CA 6
ATOM 7333 C C . LYS A 1 45 ? -3.412 4.441 -10.719 1.00 0.00 45 LYS A C 6
ATOM 7334 O O . LYS A 1 45 ? -3.880 4.958 -9.701 1.00 0.00 45 LYS A O 6
ATOM 7353 N N . VAL A 1 46 ? -3.759 4.805 -11.949 1.00 0.00 46 VAL A N 6
ATOM 7354 C CA . VAL A 1 46 ? -4.679 5.893 -12.237 1.00 0.00 46 VAL A CA 6
ATOM 7355 C C . VAL A 1 46 ? -5.750 5.386 -13.195 1.00 0.00 46 VAL A C 6
ATOM 7356 O O . VAL A 1 46 ? -5.474 4.563 -14.074 1.00 0.00 46 VAL A O 6
ATOM 7369 N N . TYR A 1 47 ? -6.976 5.870 -13.029 1.00 0.00 47 TYR A N 6
ATOM 7370 C CA . TYR A 1 47 ? -8.114 5.566 -13.884 1.00 0.00 47 TYR A CA 6
ATOM 7371 C C . TYR A 1 47 ? -9.053 6.771 -13.859 1.00 0.00 47 TYR A C 6
ATOM 7372 O O . TYR A 1 47 ? -8.896 7.665 -13.021 1.00 0.00 47 TYR A O 6
ATOM 7390 N N . CYS A 1 48 ? -10.005 6.811 -14.791 1.00 0.00 48 CYS A N 6
ATOM 7391 C CA . CYS A 1 48 ? -10.987 7.878 -14.916 1.00 0.00 48 CYS A CA 6
ATOM 7392 C C . CYS A 1 48 ? -12.065 7.457 -15.920 1.00 0.00 48 CYS A C 6
ATOM 7393 O O . CYS A 1 48 ? -12.043 6.336 -16.438 1.00 0.00 48 CYS A O 6
ATOM 7401 N N . ASN A 1 49 ? -12.990 8.366 -16.241 1.00 0.00 49 ASN A N 6
ATOM 7402 C CA . ASN A 1 49 ? -13.910 8.181 -17.357 1.00 0.00 49 ASN A CA 6
ATOM 7403 C C . ASN A 1 49 ? -13.108 8.173 -18.664 1.00 0.00 49 ASN A C 6
ATOM 7404 O O . ASN A 1 49 ? -12.365 9.121 -18.936 1.00 0.00 49 ASN A O 6
ATOM 7415 N N . ALA A 1 50 ? -13.276 7.108 -19.456 1.00 0.00 50 ALA A N 6
ATOM 7416 C CA . ALA A 1 50 ? -12.658 6.861 -20.761 1.00 0.00 50 ALA A CA 6
ATOM 7417 C C . ALA A 1 50 ? -11.121 6.981 -20.806 1.00 0.00 50 ALA A C 6
ATOM 7418 O O . ALA A 1 50 ? -10.554 7.116 -21.891 1.00 0.00 50 ALA A O 6
ATOM 7425 N N . GLY A 1 51 ? -10.427 6.937 -19.663 1.00 0.00 51 GLY A N 6
ATOM 7426 C CA . GLY A 1 51 ? -8.966 6.870 -19.598 1.00 0.00 51 GLY A CA 6
ATOM 7427 C C . GLY A 1 51 ? -8.235 8.173 -19.959 1.00 0.00 51 GLY A C 6
ATOM 7428 O O . GLY A 1 51 ? -7.025 8.247 -19.747 1.00 0.00 51 GLY A O 6
ATOM 7432 N N . ARG A 1 52 ? -8.921 9.214 -20.462 1.00 0.00 52 ARG A N 6
ATOM 7433 C CA . ARG A 1 52 ? -8.282 10.443 -20.968 1.00 0.00 52 ARG A CA 6
ATOM 7434 C C . ARG A 1 52 ? -7.411 11.085 -19.906 1.00 0.00 52 ARG A C 6
ATOM 7435 O O . ARG A 1 52 ? -6.233 11.348 -20.131 1.00 0.00 52 ARG A O 6
ATOM 7456 N N . GLN A 1 53 ? -8.004 11.324 -18.740 1.00 0.00 53 GLN A N 6
ATOM 7457 C CA . GLN A 1 53 ? -7.359 12.029 -17.650 1.00 0.00 53 GLN A CA 6
ATOM 7458 C C . GLN A 1 53 ? -6.184 11.209 -17.105 1.00 0.00 53 GLN A C 6
ATOM 7459 O O . GLN A 1 53 ? -5.215 11.792 -16.638 1.00 0.00 53 GLN A O 6
ATOM 7473 N N . SER A 1 54 ? -6.226 9.879 -17.200 1.00 0.00 54 SER A N 6
ATOM 7474 C CA . SER A 1 54 ? -5.147 8.997 -16.769 1.00 0.00 54 SER A CA 6
ATOM 7475 C C . SER A 1 54 ? -3.994 9.027 -17.764 1.00 0.00 54 SER A C 6
ATOM 7476 O O . SER A 1 54 ? -2.847 9.202 -17.356 1.00 0.00 54 SER A O 6
ATOM 7484 N N . GLY A 1 55 ? -4.289 8.926 -19.064 1.00 0.00 55 GLY A N 6
ATOM 7485 C CA . GLY A 1 55 ? -3.298 9.103 -20.114 1.00 0.00 55 GLY A CA 6
ATOM 7486 C C . GLY A 1 55 ? -2.623 10.462 -19.965 1.00 0.00 55 GLY A C 6
ATOM 7487 O O . GLY A 1 55 ? -1.397 10.557 -20.023 1.00 0.00 55 GLY A O 6
ATOM 7491 N N . GLN A 1 56 ? -3.414 11.504 -19.691 1.00 0.00 56 GLN A N 6
ATOM 7492 C CA . GLN A 1 56 ? -2.903 12.841 -19.502 1.00 0.00 56 GLN A CA 6
ATOM 7493 C C . GLN A 1 56 ? -2.046 12.940 -18.234 1.00 0.00 56 GLN A C 6
ATOM 7494 O O . GLN A 1 56 ? -0.994 13.583 -18.254 1.00 0.00 56 GLN A O 6
ATOM 7508 N N . ALA A 1 57 ? -2.484 12.312 -17.138 1.00 0.00 57 ALA A N 6
ATOM 7509 C CA . ALA A 1 57 ? -1.782 12.337 -15.865 1.00 0.00 57 ALA A CA 6
ATOM 7510 C C . ALA A 1 57 ? -0.438 11.613 -15.962 1.00 0.00 57 ALA A C 6
ATOM 7511 O O . ALA A 1 57 ? 0.522 12.050 -15.333 1.00 0.00 57 ALA A O 6
ATOM 7518 N N . LYS A 1 58 ? -0.314 10.551 -16.769 1.00 0.00 58 LYS A N 6
ATOM 7519 C CA . LYS A 1 58 ? 0.989 9.917 -16.979 1.00 0.00 58 LYS A CA 6
ATOM 7520 C C . LYS A 1 58 ? 2.006 10.926 -17.509 1.00 0.00 58 LYS A C 6
ATOM 7521 O O . LYS A 1 58 ? 3.162 10.866 -17.092 1.00 0.00 58 LYS A O 6
ATOM 7540 N N . GLU A 1 59 ? 1.610 11.861 -18.380 1.00 0.00 59 GLU A N 6
ATOM 7541 C CA . GLU A 1 59 ? 2.548 12.842 -18.918 1.00 0.00 59 GLU A CA 6
ATOM 7542 C C . GLU A 1 59 ? 3.035 13.766 -17.800 1.00 0.00 59 GLU A C 6
ATOM 7543 O O . GLU A 1 59 ? 4.242 13.870 -17.580 1.00 0.00 59 GLU A O 6
ATOM 7555 N N . ILE A 1 60 ? 2.121 14.412 -17.063 1.00 0.00 60 ILE A N 6
ATOM 7556 C CA . ILE A 1 60 ? 2.510 15.399 -16.061 1.00 0.00 60 ILE A CA 6
ATOM 7557 C C . ILE A 1 60 ? 3.294 14.730 -14.924 1.00 0.00 60 ILE A C 6
ATOM 7558 O O . ILE A 1 60 ? 4.246 15.311 -14.411 1.00 0.00 60 ILE A O 6
ATOM 7574 N N . LEU A 1 61 ? 2.947 13.491 -14.560 1.00 0.00 61 LEU A N 6
ATOM 7575 C CA . LEU A 1 61 ? 3.641 12.760 -13.510 1.00 0.00 61 LEU A CA 6
ATOM 7576 C C . LEU A 1 61 ? 5.036 12.349 -13.972 1.00 0.00 61 LEU A C 6
ATOM 7577 O O . LEU A 1 61 ? 5.967 12.400 -13.166 1.00 0.00 61 LEU A O 6
ATOM 7593 N N . SER A 1 62 ? 5.216 12.007 -15.251 1.00 0.00 62 SER A N 6
ATOM 7594 C CA . SER A 1 62 ? 6.540 11.747 -15.804 1.00 0.00 62 SER A CA 6
ATOM 7595 C C . SER A 1 62 ? 7.397 13.017 -15.771 1.00 0.00 62 SER A C 6
ATOM 7596 O O . SER A 1 62 ? 8.584 12.939 -15.452 1.00 0.00 62 SER A O 6
ATOM 7604 N N . GLU A 1 63 ? 6.810 14.189 -16.046 1.00 0.00 63 GLU A N 6
ATOM 7605 C CA . GLU A 1 63 ? 7.522 15.463 -15.967 1.00 0.00 63 GLU A CA 6
ATOM 7606 C C . GLU A 1 63 ? 7.885 15.798 -14.513 1.00 0.00 63 GLU A C 6
ATOM 7607 O O . GLU A 1 63 ? 8.982 16.301 -14.263 1.00 0.00 63 GLU A O 6
ATOM 7619 N N . MET A 1 64 ? 7.007 15.493 -13.547 1.00 0.00 64 MET A N 6
ATOM 7620 C CA . MET A 1 64 ? 7.305 15.651 -12.122 1.00 0.00 64 MET A CA 6
ATOM 7621 C C . MET A 1 64 ? 8.417 14.687 -11.681 1.00 0.00 64 MET A C 6
ATOM 7622 O O . MET A 1 64 ? 9.229 15.054 -10.829 1.00 0.00 64 MET A O 6
ATOM 7636 N N . GLY A 1 65 ? 8.483 13.487 -12.268 1.00 0.00 65 GLY A N 6
ATOM 7637 C CA . GLY A 1 65 ? 9.598 12.554 -12.119 1.00 0.00 65 GLY A CA 6
ATOM 7638 C C . GLY A 1 65 ? 9.177 11.126 -11.777 1.00 0.00 65 GLY A C 6
ATOM 7639 O O . GLY A 1 65 ? 10.051 10.267 -11.650 1.00 0.00 65 GLY A O 6
ATOM 7643 N N . TYR A 1 66 ? 7.883 10.849 -11.593 1.00 0.00 66 TYR A N 6
ATOM 7644 C CA . TYR A 1 66 ? 7.400 9.504 -11.295 1.00 0.00 66 TYR A CA 6
ATOM 7645 C C . TYR A 1 66 ? 7.643 8.604 -12.508 1.00 0.00 66 TYR A C 6
ATOM 7646 O O . TYR A 1 66 ? 7.453 9.029 -13.650 1.00 0.00 66 TYR A O 6
ATOM 7664 N N . THR A 1 67 ? 8.014 7.348 -12.261 1.00 0.00 67 THR A N 6
ATOM 7665 C CA . THR A 1 67 ? 8.402 6.393 -13.304 1.00 0.00 67 THR A CA 6
ATOM 7666 C C . THR A 1 67 ? 7.675 5.044 -13.150 1.00 0.00 67 THR A C 6
ATOM 7667 O O . THR A 1 67 ? 8.012 4.076 -13.834 1.00 0.00 67 THR A O 6
ATOM 7678 N N . HIS A 1 68 ? 6.665 4.978 -12.270 1.00 0.00 68 HIS A N 6
ATOM 7679 C CA . HIS A 1 68 ? 5.970 3.747 -11.880 1.00 0.00 68 HIS A CA 6
ATOM 7680 C C . HIS A 1 68 ? 4.455 3.988 -11.834 1.00 0.00 68 HIS A C 6
ATOM 7681 O O . HIS A 1 68 ? 3.745 3.434 -10.993 1.00 0.00 68 HIS A O 6
ATOM 7695 N N . VAL A 1 69 ? 3.972 4.868 -12.713 1.00 0.00 69 VAL A N 6
ATOM 7696 C CA . VAL A 1 69 ? 2.553 5.133 -12.904 1.00 0.00 69 VAL A CA 6
ATOM 7697 C C . VAL A 1 69 ? 2.052 4.145 -13.965 1.00 0.00 69 VAL A C 6
ATOM 7698 O O . VAL A 1 69 ? 2.752 3.891 -14.950 1.00 0.00 69 VAL A O 6
ATOM 7711 N N . GLU A 1 70 ? 0.836 3.624 -13.805 1.00 0.00 70 GLU A N 6
ATOM 7712 C CA . GLU A 1 70 ? 0.163 2.786 -14.790 1.00 0.00 70 GLU A CA 6
ATOM 7713 C C . GLU A 1 70 ? -1.288 3.248 -14.895 1.00 0.00 70 GLU A C 6
ATOM 7714 O O . GLU A 1 70 ? -1.908 3.586 -13.884 1.00 0.00 70 GLU A O 6
ATOM 7726 N N . ASN A 1 71 ? -1.853 3.254 -16.106 1.00 0.00 71 ASN A N 6
ATOM 7727 C CA . ASN A 1 71 ? -3.289 3.445 -16.263 1.00 0.00 71 ASN A CA 6
ATOM 7728 C C . ASN A 1 71 ? -3.947 2.080 -16.080 1.00 0.00 71 ASN A C 6
ATOM 7729 O O . ASN A 1 71 ? -3.746 1.190 -16.908 1.00 0.00 71 ASN A O 6
ATOM 7740 N N . ALA A 1 72 ? -4.708 1.909 -14.997 1.00 0.00 72 ALA A N 6
ATOM 7741 C CA . ALA A 1 72 ? -5.388 0.651 -14.708 1.00 0.00 72 ALA A CA 6
ATOM 7742 C C . ALA A 1 72 ? -6.486 0.349 -15.739 1.00 0.00 72 ALA A C 6
ATOM 7743 O O . ALA A 1 72 ? -6.766 -0.820 -16.006 1.00 0.00 72 ALA A O 6
ATOM 7750 N N . GLY A 1 73 ? -7.106 1.386 -16.312 1.00 0.00 73 GLY A N 6
ATOM 7751 C CA . GLY A 1 73 ? -8.195 1.276 -17.272 1.00 0.00 73 GLY A CA 6
ATOM 7752 C C . GLY A 1 73 ? -9.127 2.470 -17.123 1.00 0.00 73 GLY A C 6
ATOM 7753 O O . GLY A 1 73 ? -8.682 3.565 -16.766 1.00 0.00 73 GLY A O 6
ATOM 7757 N N . GLY A 1 74 ? -10.417 2.252 -17.370 1.00 0.00 74 GLY A N 6
ATOM 7758 C CA . GLY A 1 74 ? -11.466 3.236 -17.151 1.00 0.00 74 GLY A CA 6
ATOM 7759 C C . GLY A 1 74 ? -12.575 2.635 -16.296 1.00 0.00 74 GLY A C 6
ATOM 7760 O O . GLY A 1 74 ? -12.610 1.421 -16.086 1.00 0.00 74 GLY A O 6
ATOM 7764 N N . LEU A 1 75 ? -13.481 3.490 -15.815 1.00 0.00 75 LEU A N 6
ATOM 7765 C CA . LEU A 1 75 ? -14.490 3.180 -14.793 1.00 0.00 75 LEU A CA 6
ATOM 7766 C C . LEU A 1 75 ? -15.203 1.835 -14.986 1.00 0.00 75 LEU A C 6
ATOM 7767 O O . LEU A 1 75 ? -15.310 1.053 -14.039 1.00 0.00 75 LEU A O 6
ATOM 7783 N N . LYS A 1 76 ? -15.717 1.579 -16.193 1.00 0.00 76 LYS A N 6
ATOM 7784 C CA . LYS A 1 76 ? -16.510 0.380 -16.476 1.00 0.00 76 LYS A CA 6
ATOM 7785 C C . LYS A 1 76 ? -15.636 -0.770 -16.976 1.00 0.00 76 LYS A C 6
ATOM 7786 O O . LYS A 1 76 ? -16.032 -1.929 -16.845 1.00 0.00 76 LYS A O 6
ATOM 7805 N N . ASP A 1 77 ? -14.466 -0.474 -17.548 1.00 0.00 77 ASP A N 6
ATOM 7806 C CA . ASP A 1 77 ? -13.527 -1.493 -18.015 1.00 0.00 77 ASP A CA 6
ATOM 7807 C C . ASP A 1 77 ? -12.892 -2.218 -16.826 1.00 0.00 77 ASP A C 6
ATOM 7808 O O . ASP A 1 77 ? -12.707 -3.435 -16.867 1.00 0.00 77 ASP A O 6
ATOM 7817 N N . ILE A 1 78 ? -12.596 -1.480 -15.752 1.00 0.00 78 ILE A N 6
ATOM 7818 C CA . ILE A 1 78 ? -12.118 -2.024 -14.490 1.00 0.00 78 ILE A CA 6
ATOM 7819 C C . ILE A 1 78 ? -13.297 -2.772 -13.856 1.00 0.00 78 ILE A C 6
ATOM 7820 O O . ILE A 1 78 ? -14.295 -2.157 -13.475 1.00 0.00 78 ILE A O 6
ATOM 7836 N N . ALA A 1 79 ? -13.184 -4.098 -13.743 1.00 0.00 79 ALA A N 6
ATOM 7837 C CA . ALA A 1 79 ? -14.244 -4.963 -13.227 1.00 0.00 79 ALA A CA 6
ATOM 7838 C C . ALA A 1 79 ? -14.401 -4.886 -11.698 1.00 0.00 79 ALA A C 6
ATOM 7839 O O . ALA A 1 79 ? -15.346 -5.465 -11.156 1.00 0.00 79 ALA A O 6
ATOM 7846 N N . MET A 1 80 ? -13.478 -4.218 -10.994 1.00 0.00 80 MET A N 6
ATOM 7847 C CA . MET A 1 80 ? -13.516 -4.073 -9.537 1.00 0.00 80 MET A CA 6
ATOM 7848 C C . MET A 1 80 ? -14.798 -3.340 -9.100 1.00 0.00 80 MET A C 6
ATOM 7849 O O . MET A 1 80 ? -15.308 -2.509 -9.866 1.00 0.00 80 MET A O 6
ATOM 7863 N N . PRO A 1 81 ? -15.311 -3.605 -7.883 1.00 0.00 81 PRO A N 6
ATOM 7864 C CA . PRO A 1 81 ? -16.503 -2.945 -7.360 1.00 0.00 81 PRO A CA 6
ATOM 7865 C C . PRO A 1 81 ? -16.244 -1.457 -7.106 1.00 0.00 81 PRO A C 6
ATOM 7866 O O . PRO A 1 81 ? -15.098 -1.021 -6.954 1.00 0.00 81 PRO A O 6
ATOM 7877 N N . LYS A 1 82 ? -17.320 -0.672 -7.029 1.00 0.00 82 LYS A N 6
ATOM 7878 C CA . LYS A 1 82 ? -17.262 0.779 -6.897 1.00 0.00 82 LYS A CA 6
ATOM 7879 C C . LYS A 1 82 ? -18.352 1.280 -5.952 1.00 0.00 82 LYS A C 6
ATOM 7880 O O . LYS A 1 82 ? -19.369 0.611 -5.760 1.00 0.00 82 LYS A O 6
ATOM 7899 N N . VAL A 1 83 ? -18.125 2.459 -5.376 1.00 0.00 83 VAL A N 6
ATOM 7900 C CA . VAL A 1 83 ? -18.967 3.122 -4.384 1.00 0.00 83 VAL A CA 6
ATOM 7901 C C . VAL A 1 83 ? -18.989 4.624 -4.697 1.00 0.00 83 VAL A C 6
ATOM 7902 O O . VAL A 1 83 ? -18.096 5.128 -5.387 1.00 0.00 83 VAL A O 6
ATOM 7915 N N . LYS A 1 84 ? -19.994 5.349 -4.203 1.00 0.00 84 LYS A N 6
ATOM 7916 C CA . LYS A 1 84 ? -20.285 6.733 -4.592 1.00 0.00 84 LYS A CA 6
ATOM 7917 C C . LYS A 1 84 ? -20.431 7.634 -3.367 1.00 0.00 84 LYS A C 6
ATOM 7918 O O . LYS A 1 84 ? -20.489 7.142 -2.235 1.00 0.00 84 LYS A O 6
ATOM 7937 N N . GLY A 1 85 ? -20.510 8.947 -3.585 1.00 0.00 85 GLY A N 6
ATOM 7938 C CA . GLY A 1 85 ? -20.661 9.927 -2.520 1.00 0.00 85 GLY A CA 6
ATOM 7939 C C . GLY A 1 85 ? -20.869 11.301 -3.128 1.00 0.00 85 GLY A C 6
ATOM 7940 O O . GLY A 1 85 ? -19.937 12.126 -3.052 1.00 0.00 85 GLY A O 6
ATOM 7945 N N . ALA A 1 1 ? 5.290 0.298 -2.596 1.00 0.00 1 ALA A N 7
ATOM 7946 C CA . ALA A 1 1 ? 3.932 -0.280 -2.567 1.00 0.00 1 ALA A CA 7
ATOM 7947 C C . ALA A 1 1 ? 3.128 0.267 -3.759 1.00 0.00 1 ALA A C 7
ATOM 7948 O O . ALA A 1 1 ? 3.698 0.527 -4.826 1.00 0.00 1 ALA A O 7
ATOM 7957 N N . GLU A 1 2 ? 1.806 0.415 -3.624 1.00 0.00 2 GLU A N 7
ATOM 7958 C CA . GLU A 1 2 ? 0.909 0.862 -4.679 1.00 0.00 2 GLU A CA 7
ATOM 7959 C C . GLU A 1 2 ? -0.236 1.655 -4.045 1.00 0.00 2 GLU A C 7
ATOM 7960 O O . GLU A 1 2 ? -0.661 1.341 -2.928 1.00 0.00 2 GLU A O 7
ATOM 7972 N N . HIS A 1 3 ? -0.768 2.630 -4.784 1.00 0.00 3 HIS A N 7
ATOM 7973 C CA . HIS A 1 3 ? -1.997 3.347 -4.473 1.00 0.00 3 HIS A CA 7
ATOM 7974 C C . HIS A 1 3 ? -2.839 3.436 -5.749 1.00 0.00 3 HIS A C 7
ATOM 7975 O O . HIS A 1 3 ? -2.307 3.360 -6.862 1.00 0.00 3 HIS A O 7
ATOM 7989 N N . TRP A 1 4 ? -4.148 3.619 -5.571 1.00 0.00 4 TRP A N 7
ATOM 7990 C CA . TRP A 1 4 ? -5.129 3.752 -6.638 1.00 0.00 4 TRP A CA 7
ATOM 7991 C C . TRP A 1 4 ? -5.755 5.127 -6.477 1.00 0.00 4 TRP A C 7
ATOM 7992 O O . TRP A 1 4 ? -6.330 5.426 -5.428 1.00 0.00 4 TRP A O 7
ATOM 8013 N N . ILE A 1 5 ? -5.622 5.964 -7.501 1.00 0.00 5 ILE A N 7
ATOM 8014 C CA . ILE A 1 5 ? -6.009 7.364 -7.464 1.00 0.00 5 ILE A CA 7
ATOM 8015 C C . ILE A 1 5 ? -6.835 7.582 -8.728 1.00 0.00 5 ILE A C 7
ATOM 8016 O O . ILE A 1 5 ? -6.303 7.525 -9.837 1.00 0.00 5 ILE A O 7
ATOM 8032 N N . ASP A 1 6 ? -8.143 7.779 -8.580 1.00 0.00 6 ASP A N 7
ATOM 8033 C CA . ASP A 1 6 ? -8.959 8.241 -9.692 1.00 0.00 6 ASP A CA 7
ATOM 8034 C C . ASP A 1 6 ? -8.518 9.673 -10.025 1.00 0.00 6 ASP A C 7
ATOM 8035 O O . ASP A 1 6 ? -8.195 10.436 -9.111 1.00 0.00 6 ASP A O 7
ATOM 8044 N N . VAL A 1 7 ? -8.518 10.070 -11.296 1.00 0.00 7 VAL A N 7
ATOM 8045 C CA . VAL A 1 7 ? -8.062 11.399 -11.709 1.00 0.00 7 VAL A CA 7
ATOM 8046 C C . VAL A 1 7 ? -9.110 12.154 -12.539 1.00 0.00 7 VAL A C 7
ATOM 8047 O O . VAL A 1 7 ? -8.802 13.192 -13.130 1.00 0.00 7 VAL A O 7
ATOM 8060 N N . ARG A 1 8 ? -10.354 11.666 -12.596 1.00 0.00 8 ARG A N 7
ATOM 8061 C CA . ARG A 1 8 ? -11.450 12.387 -13.244 1.00 0.00 8 ARG A CA 7
ATOM 8062 C C . ARG A 1 8 ? -11.800 13.637 -12.434 1.00 0.00 8 ARG A C 7
ATOM 8063 O O . ARG A 1 8 ? -11.399 13.760 -11.272 1.00 0.00 8 ARG A O 7
ATOM 8084 N N . VAL A 1 9 ? -12.536 14.564 -13.057 1.00 0.00 9 VAL A N 7
ATOM 8085 C CA . VAL A 1 9 ? -12.936 15.812 -12.411 1.00 0.00 9 VAL A CA 7
ATOM 8086 C C . VAL A 1 9 ? -13.706 15.480 -11.114 1.00 0.00 9 VAL A C 7
ATOM 8087 O O . VAL A 1 9 ? -14.410 14.465 -11.079 1.00 0.00 9 VAL A O 7
ATOM 8100 N N . PRO A 1 10 ? -13.628 16.298 -10.048 1.00 0.00 10 PRO A N 7
ATOM 8101 C CA . PRO A 1 10 ? -14.092 15.885 -8.723 1.00 0.00 10 PRO A CA 7
ATOM 8102 C C . PRO A 1 10 ? -15.586 15.552 -8.676 1.00 0.00 10 PRO A C 7
ATOM 8103 O O . PRO A 1 10 ? -15.983 14.561 -8.062 1.00 0.00 10 PRO A O 7
ATOM 8114 N N . GLU A 1 11 ? -16.423 16.322 -9.374 1.00 0.00 11 GLU A N 7
ATOM 8115 C CA . GLU A 1 11 ? -17.861 16.070 -9.407 1.00 0.00 11 GLU A CA 7
ATOM 8116 C C . GLU A 1 11 ? -18.200 14.783 -10.159 1.00 0.00 11 GLU A C 7
ATOM 8117 O O . GLU A 1 11 ? -19.234 14.178 -9.877 1.00 0.00 11 GLU A O 7
ATOM 8129 N N . GLN A 1 12 ? -17.353 14.345 -11.097 1.00 0.00 12 GLN A N 7
ATOM 8130 C CA . GLN A 1 12 ? -17.553 13.087 -11.797 1.00 0.00 12 GLN A CA 7
ATOM 8131 C C . GLN A 1 12 ? -17.030 11.963 -10.909 1.00 0.00 12 GLN A C 7
ATOM 8132 O O . GLN A 1 12 ? -17.619 10.883 -10.904 1.00 0.00 12 GLN A O 7
ATOM 8146 N N . TYR A 1 13 ? -15.959 12.193 -10.141 1.00 0.00 13 TYR A N 7
ATOM 8147 C CA . TYR A 1 13 ? -15.427 11.210 -9.206 1.00 0.00 13 TYR A CA 7
ATOM 8148 C C . TYR A 1 13 ? -16.489 10.810 -8.185 1.00 0.00 13 TYR A C 7
ATOM 8149 O O . TYR A 1 13 ? -16.689 9.617 -7.945 1.00 0.00 13 TYR A O 7
ATOM 8167 N N . GLN A 1 14 ? -17.199 11.804 -7.635 1.00 0.00 14 GLN A N 7
ATOM 8168 C CA . GLN A 1 14 ? -18.209 11.601 -6.604 1.00 0.00 14 GLN A CA 7
ATOM 8169 C C . GLN A 1 14 ? -19.246 10.543 -6.991 1.00 0.00 14 GLN A C 7
ATOM 8170 O O . GLN A 1 14 ? -19.796 9.884 -6.106 1.00 0.00 14 GLN A O 7
ATOM 8184 N N . GLN A 1 15 ? -19.508 10.377 -8.291 1.00 0.00 15 GLN A N 7
ATOM 8185 C CA . GLN A 1 15 ? -20.590 9.545 -8.784 1.00 0.00 15 GLN A CA 7
ATOM 8186 C C . GLN A 1 15 ? -20.360 8.049 -8.513 1.00 0.00 15 GLN A C 7
ATOM 8187 O O . GLN A 1 15 ? -21.356 7.333 -8.425 1.00 0.00 15 GLN A O 7
ATOM 8201 N N . GLU A 1 16 ? -19.103 7.609 -8.333 1.00 0.00 16 GLU A N 7
ATOM 8202 C CA . GLU A 1 16 ? -18.616 6.305 -7.841 1.00 0.00 16 GLU A CA 7
ATOM 8203 C C . GLU A 1 16 ? -17.199 6.045 -8.340 1.00 0.00 16 GLU A C 7
ATOM 8204 O O . GLU A 1 16 ? -16.849 6.446 -9.448 1.00 0.00 16 GLU A O 7
ATOM 8216 N N . HIS A 1 17 ? -16.380 5.351 -7.551 1.00 0.00 17 HIS A N 7
ATOM 8217 C CA . HIS A 1 17 ? -14.991 5.028 -7.868 1.00 0.00 17 HIS A CA 7
ATOM 8218 C C . HIS A 1 17 ? -14.605 3.722 -7.165 1.00 0.00 17 HIS A C 7
ATOM 8219 O O . HIS A 1 17 ? -15.378 3.231 -6.342 1.00 0.00 17 HIS A O 7
ATOM 8233 N N . VAL A 1 18 ? -13.450 3.143 -7.496 1.00 0.00 18 VAL A N 7
ATOM 8234 C CA . VAL A 1 18 ? -13.030 1.832 -7.006 1.00 0.00 18 VAL A CA 7
ATOM 8235 C C . VAL A 1 18 ? -12.959 1.841 -5.472 1.00 0.00 18 VAL A C 7
ATOM 8236 O O . VAL A 1 18 ? -12.456 2.786 -4.858 1.00 0.00 18 VAL A O 7
ATOM 8249 N N . GLN A 1 19 ? -13.460 0.768 -4.856 1.00 0.00 19 GLN A N 7
ATOM 8250 C CA . GLN A 1 19 ? -13.455 0.577 -3.414 1.00 0.00 19 GLN A CA 7
ATOM 8251 C C . GLN A 1 19 ? -12.020 0.697 -2.878 1.00 0.00 19 GLN A C 7
ATOM 8252 O O . GLN A 1 19 ? -11.117 0.002 -3.347 1.00 0.00 19 GLN A O 7
ATOM 8266 N N . GLY A 1 20 ? -11.818 1.577 -1.891 1.00 0.00 20 GLY A N 7
ATOM 8267 C CA . GLY A 1 20 ? -10.544 1.748 -1.196 1.00 0.00 20 GLY A CA 7
ATOM 8268 C C . GLY A 1 20 ? -9.558 2.682 -1.910 1.00 0.00 20 GLY A C 7
ATOM 8269 O O . GLY A 1 20 ? -8.462 2.901 -1.389 1.00 0.00 20 GLY A O 7
ATOM 8273 N N . ALA A 1 21 ? -9.910 3.229 -3.079 1.00 0.00 21 ALA A N 7
ATOM 8274 C CA . ALA A 1 21 ? -9.102 4.224 -3.779 1.00 0.00 21 ALA A CA 7
ATOM 8275 C C . ALA A 1 21 ? -9.258 5.617 -3.134 1.00 0.00 21 ALA A C 7
ATOM 8276 O O . ALA A 1 21 ? -9.907 5.780 -2.095 1.00 0.00 21 ALA A O 7
ATOM 8283 N N . ILE A 1 22 ? -8.666 6.625 -3.772 1.00 0.00 22 ILE A N 7
ATOM 8284 C CA . ILE A 1 22 ? -8.831 8.054 -3.498 1.00 0.00 22 ILE A CA 7
ATOM 8285 C C . ILE A 1 22 ? -9.061 8.731 -4.864 1.00 0.00 22 ILE A C 7
ATOM 8286 O O . ILE A 1 22 ? -9.021 8.055 -5.896 1.00 0.00 22 ILE A O 7
ATOM 8302 N N . ASN A 1 23 ? -9.274 10.048 -4.910 1.00 0.00 23 ASN A N 7
ATOM 8303 C CA . ASN A 1 23 ? -9.328 10.815 -6.152 1.00 0.00 23 ASN A CA 7
ATOM 8304 C C . ASN A 1 23 ? -8.496 12.078 -6.001 1.00 0.00 23 ASN A C 7
ATOM 8305 O O . ASN A 1 23 ? -8.577 12.758 -4.977 1.00 0.00 23 ASN A O 7
ATOM 8316 N N . ILE A 1 24 ? -7.717 12.384 -7.035 1.00 0.00 24 ILE A N 7
ATOM 8317 C CA . ILE A 1 24 ? -6.965 13.617 -7.194 1.00 0.00 24 ILE A CA 7
ATOM 8318 C C . ILE A 1 24 ? -7.187 13.979 -8.666 1.00 0.00 24 ILE A C 7
ATOM 8319 O O . ILE A 1 24 ? -6.521 13.403 -9.524 1.00 0.00 24 ILE A O 7
ATOM 8335 N N . PRO A 1 25 ? -8.160 14.849 -8.982 1.00 0.00 25 PRO A N 7
ATOM 8336 C CA . PRO A 1 25 ? -8.475 15.235 -10.351 1.00 0.00 25 PRO A CA 7
ATOM 8337 C C . PRO A 1 25 ? -7.240 15.712 -11.107 1.00 0.00 25 PRO A C 7
ATOM 8338 O O . PRO A 1 25 ? -6.354 16.302 -10.494 1.00 0.00 25 PRO A O 7
ATOM 8349 N N . LEU A 1 26 ? -7.208 15.568 -12.434 1.00 0.00 26 LEU A N 7
ATOM 8350 C CA . LEU A 1 26 ? -6.099 16.031 -13.279 1.00 0.00 26 LEU A CA 7
ATOM 8351 C C . LEU A 1 26 ? -5.674 17.478 -12.967 1.00 0.00 26 LEU A C 7
ATOM 8352 O O . LEU A 1 26 ? -4.479 17.766 -12.913 1.00 0.00 26 LEU A O 7
ATOM 8368 N N . LYS A 1 27 ? -6.634 18.377 -12.716 1.00 0.00 27 LYS A N 7
ATOM 8369 C CA . LYS A 1 27 ? -6.354 19.771 -12.348 1.00 0.00 27 LYS A CA 7
ATOM 8370 C C . LYS A 1 27 ? -5.585 19.871 -11.026 1.00 0.00 27 LYS A C 7
ATOM 8371 O O . LYS A 1 27 ? -4.760 20.767 -10.855 1.00 0.00 27 LYS A O 7
ATOM 8390 N N . GLU A 1 28 ? -5.870 18.969 -10.089 1.00 0.00 28 GLU A N 7
ATOM 8391 C CA . GLU A 1 28 ? -5.337 18.956 -8.736 1.00 0.00 28 GLU A CA 7
ATOM 8392 C C . GLU A 1 28 ? -4.013 18.186 -8.670 1.00 0.00 28 GLU A C 7
ATOM 8393 O O . GLU A 1 28 ? -3.203 18.491 -7.798 1.00 0.00 28 GLU A O 7
ATOM 8405 N N . VAL A 1 29 ? -3.756 17.230 -9.580 1.00 0.00 29 VAL A N 7
ATOM 8406 C CA . VAL A 1 29 ? -2.536 16.408 -9.601 1.00 0.00 29 VAL A CA 7
ATOM 8407 C C . VAL A 1 29 ? -1.298 17.289 -9.420 1.00 0.00 29 VAL A C 7
ATOM 8408 O O . VAL A 1 29 ? -0.486 17.010 -8.539 1.00 0.00 29 VAL A O 7
ATOM 8421 N N . LYS A 1 30 ? -1.205 18.396 -10.165 1.00 0.00 30 LYS A N 7
ATOM 8422 C CA . LYS A 1 30 ? -0.051 19.298 -10.165 1.00 0.00 30 LYS A CA 7
ATOM 8423 C C . LYS A 1 30 ? 0.305 19.856 -8.782 1.00 0.00 30 LYS A C 7
ATOM 8424 O O . LYS A 1 30 ? 1.439 20.298 -8.599 1.00 0.00 30 LYS A O 7
ATOM 8443 N N . GLU A 1 31 ? -0.622 19.854 -7.819 1.00 0.00 31 GLU A N 7
ATOM 8444 C CA . GLU A 1 31 ? -0.445 20.478 -6.508 1.00 0.00 31 GLU A CA 7
ATOM 8445 C C . GLU A 1 31 ? -0.766 19.513 -5.354 1.00 0.00 31 GLU A C 7
ATOM 8446 O O . GLU A 1 31 ? -0.615 19.891 -4.190 1.00 0.00 31 GLU A O 7
ATOM 8458 N N . ARG A 1 32 ? -1.194 18.274 -5.641 1.00 0.00 32 ARG A N 7
ATOM 8459 C CA . ARG A 1 32 ? -1.747 17.367 -4.628 1.00 0.00 32 ARG A CA 7
ATOM 8460 C C . ARG A 1 32 ? -1.212 15.942 -4.739 1.00 0.00 32 ARG A C 7
ATOM 8461 O O . ARG A 1 32 ? -1.272 15.211 -3.753 1.00 0.00 32 ARG A O 7
ATOM 8482 N N . ILE A 1 33 ? -0.672 15.521 -5.889 1.00 0.00 33 ILE A N 7
ATOM 8483 C CA . ILE A 1 33 ? -0.284 14.123 -6.079 1.00 0.00 33 ILE A CA 7
ATOM 8484 C C . ILE A 1 33 ? 0.802 13.685 -5.089 1.00 0.00 33 ILE A C 7
ATOM 8485 O O . ILE A 1 33 ? 0.749 12.560 -4.592 1.00 0.00 33 ILE A O 7
ATOM 8501 N N . ALA A 1 34 ? 1.730 14.579 -4.726 1.00 0.00 34 ALA A N 7
ATOM 8502 C CA . ALA A 1 34 ? 2.798 14.274 -3.778 1.00 0.00 34 ALA A CA 7
ATOM 8503 C C . ALA A 1 34 ? 2.256 13.858 -2.403 1.00 0.00 34 ALA A C 7
ATOM 8504 O O . ALA A 1 34 ? 2.902 13.078 -1.706 1.00 0.00 34 ALA A O 7
ATOM 8511 N N . THR A 1 35 ? 1.077 14.345 -2.006 1.00 0.00 35 THR A N 7
ATOM 8512 C CA . THR A 1 35 ? 0.456 14.000 -0.733 1.00 0.00 35 THR A CA 7
ATOM 8513 C C . THR A 1 35 ? 0.053 12.515 -0.716 1.00 0.00 35 THR A C 7
ATOM 8514 O O . THR A 1 35 ? 0.164 11.859 0.322 1.00 0.00 35 THR A O 7
ATOM 8525 N N . ALA A 1 36 ? -0.379 11.967 -1.861 1.00 0.00 36 ALA A N 7
ATOM 8526 C CA . ALA A 1 36 ? -0.771 10.566 -1.993 1.00 0.00 36 ALA A CA 7
ATOM 8527 C C . ALA A 1 36 ? 0.400 9.674 -2.423 1.00 0.00 36 ALA A C 7
ATOM 8528 O O . ALA A 1 36 ? 0.357 8.464 -2.202 1.00 0.00 36 ALA A O 7
ATOM 8535 N N . VAL A 1 37 ? 1.441 10.256 -3.022 1.00 0.00 37 VAL A N 7
ATOM 8536 C CA . VAL A 1 37 ? 2.593 9.550 -3.569 1.00 0.00 37 VAL A CA 7
ATOM 8537 C C . VAL A 1 37 ? 3.855 10.209 -2.977 1.00 0.00 37 VAL A C 7
ATOM 8538 O O . VAL A 1 37 ? 4.524 10.990 -3.657 1.00 0.00 37 VAL A O 7
ATOM 8551 N N . PRO A 1 38 ? 4.170 9.954 -1.690 1.00 0.00 38 PRO A N 7
ATOM 8552 C CA . PRO A 1 38 ? 5.248 10.639 -0.975 1.00 0.00 38 PRO A CA 7
ATOM 8553 C C . PRO A 1 38 ? 6.654 10.208 -1.426 1.00 0.00 38 PRO A C 7
ATOM 8554 O O . PRO A 1 38 ? 7.640 10.821 -1.011 1.00 0.00 38 PRO A O 7
ATOM 8565 N N . ASP A 1 39 ? 6.768 9.177 -2.268 1.00 0.00 39 ASP A N 7
ATOM 8566 C CA . ASP A 1 39 ? 8.018 8.692 -2.842 1.00 0.00 39 ASP A CA 7
ATOM 8567 C C . ASP A 1 39 ? 7.723 8.372 -4.302 1.00 0.00 39 ASP A C 7
ATOM 8568 O O . ASP A 1 39 ? 6.813 7.590 -4.589 1.00 0.00 39 ASP A O 7
ATOM 8577 N N . LYS A 1 40 ? 8.458 8.992 -5.231 1.00 0.00 40 LYS A N 7
ATOM 8578 C CA . LYS A 1 40 ? 8.242 8.826 -6.668 1.00 0.00 40 LYS A CA 7
ATOM 8579 C C . LYS A 1 40 ? 8.380 7.380 -7.154 1.00 0.00 40 LYS A C 7
ATOM 8580 O O . LYS A 1 40 ? 7.925 7.088 -8.260 1.00 0.00 40 LYS A O 7
ATOM 8599 N N . ASN A 1 41 ? 9.027 6.494 -6.391 1.00 0.00 41 ASN A N 7
ATOM 8600 C CA . ASN A 1 41 ? 9.164 5.083 -6.746 1.00 0.00 41 ASN A CA 7
ATOM 8601 C C . ASN A 1 41 ? 7.874 4.294 -6.478 1.00 0.00 41 ASN A C 7
ATOM 8602 O O . ASN A 1 41 ? 7.711 3.196 -7.008 1.00 0.00 41 ASN A O 7
ATOM 8613 N N . ASP A 1 42 ? 6.963 4.809 -5.647 1.00 0.00 42 ASP A N 7
ATOM 8614 C CA . ASP A 1 42 ? 5.730 4.101 -5.301 1.00 0.00 42 ASP A CA 7
ATOM 8615 C C . ASP A 1 42 ? 4.806 3.998 -6.522 1.00 0.00 42 ASP A C 7
ATOM 8616 O O . ASP A 1 42 ? 4.788 4.901 -7.363 1.00 0.00 42 ASP A O 7
ATOM 8625 N N . THR A 1 43 ? 4.063 2.898 -6.647 1.00 0.00 43 THR A N 7
ATOM 8626 C CA . THR A 1 43 ? 3.279 2.606 -7.847 1.00 0.00 43 THR A CA 7
ATOM 8627 C C . THR A 1 43 ? 1.964 3.397 -7.807 1.00 0.00 43 THR A C 7
ATOM 8628 O O . THR A 1 43 ? 1.309 3.459 -6.764 1.00 0.00 43 THR A O 7
ATOM 8639 N N . VAL A 1 44 ? 1.536 3.956 -8.941 1.00 0.00 44 VAL A N 7
ATOM 8640 C CA . VAL A 1 44 ? 0.377 4.841 -9.007 1.00 0.00 44 VAL A CA 7
ATOM 8641 C C . VAL A 1 44 ? -0.552 4.313 -10.098 1.00 0.00 44 VAL A C 7
ATOM 8642 O O . VAL A 1 44 ? -0.384 4.609 -11.283 1.00 0.00 44 VAL A O 7
ATOM 8655 N N . LYS A 1 45 ? -1.517 3.481 -9.706 1.00 0.00 45 LYS A N 7
ATOM 8656 C CA . LYS A 1 45 ? -2.590 3.071 -10.602 1.00 0.00 45 LYS A CA 7
ATOM 8657 C C . LYS A 1 45 ? -3.511 4.280 -10.750 1.00 0.00 45 LYS A C 7
ATOM 8658 O O . LYS A 1 45 ? -3.995 4.796 -9.738 1.00 0.00 45 LYS A O 7
ATOM 8677 N N . VAL A 1 46 ? -3.766 4.723 -11.979 1.00 0.00 46 VAL A N 7
ATOM 8678 C CA . VAL A 1 46 ? -4.629 5.870 -12.251 1.00 0.00 46 VAL A CA 7
ATOM 8679 C C . VAL A 1 46 ? -5.732 5.454 -13.215 1.00 0.00 46 VAL A C 7
ATOM 8680 O O . VAL A 1 46 ? -5.511 4.624 -14.101 1.00 0.00 46 VAL A O 7
ATOM 8693 N N . TYR A 1 47 ? -6.932 5.994 -13.036 1.00 0.00 47 TYR A N 7
ATOM 8694 C CA . TYR A 1 47 ? -8.088 5.700 -13.870 1.00 0.00 47 TYR A CA 7
ATOM 8695 C C . TYR A 1 47 ? -9.039 6.893 -13.826 1.00 0.00 47 TYR A C 7
ATOM 8696 O O . TYR A 1 47 ? -8.948 7.739 -12.931 1.00 0.00 47 TYR A O 7
ATOM 8714 N N . CYS A 1 48 ? -9.942 6.979 -14.801 1.00 0.00 48 CYS A N 7
ATOM 8715 C CA . CYS A 1 48 ? -10.960 8.013 -14.884 1.00 0.00 48 CYS A CA 7
ATOM 8716 C C . CYS A 1 48 ? -12.025 7.562 -15.882 1.00 0.00 48 CYS A C 7
ATOM 8717 O O . CYS A 1 48 ? -11.901 6.503 -16.504 1.00 0.00 48 CYS A O 7
ATOM 8725 N N . ASN A 1 49 ? -13.051 8.388 -16.086 1.00 0.00 49 ASN A N 7
ATOM 8726 C CA . ASN A 1 49 ? -13.965 8.197 -17.204 1.00 0.00 49 ASN A CA 7
ATOM 8727 C C . ASN A 1 49 ? -13.174 8.391 -18.503 1.00 0.00 49 ASN A C 7
ATOM 8728 O O . ASN A 1 49 ? -12.389 9.337 -18.602 1.00 0.00 49 ASN A O 7
ATOM 8739 N N . ALA A 1 50 ? -13.380 7.505 -19.482 1.00 0.00 50 ALA A N 7
ATOM 8740 C CA . ALA A 1 50 ? -12.810 7.547 -20.832 1.00 0.00 50 ALA A CA 7
ATOM 8741 C C . ALA A 1 50 ? -11.271 7.647 -20.915 1.00 0.00 50 ALA A C 7
ATOM 8742 O O . ALA A 1 50 ? -10.746 7.969 -21.982 1.00 0.00 50 ALA A O 7
ATOM 8749 N N . GLY A 1 51 ? -10.532 7.374 -19.833 1.00 0.00 51 GLY A N 7
ATOM 8750 C CA . GLY A 1 51 ? -9.071 7.237 -19.828 1.00 0.00 51 GLY A CA 7
ATOM 8751 C C . GLY A 1 51 ? -8.270 8.537 -20.022 1.00 0.00 51 GLY A C 7
ATOM 8752 O O . GLY A 1 51 ? -7.116 8.592 -19.594 1.00 0.00 51 GLY A O 7
ATOM 8756 N N . ARG A 1 52 ? -8.839 9.596 -20.617 1.00 0.00 52 ARG A N 7
ATOM 8757 C CA . ARG A 1 52 ? -8.110 10.829 -20.953 1.00 0.00 52 ARG A CA 7
ATOM 8758 C C . ARG A 1 52 ? -7.386 11.431 -19.772 1.00 0.00 52 ARG A C 7
ATOM 8759 O O . ARG A 1 52 ? -6.186 11.665 -19.874 1.00 0.00 52 ARG A O 7
ATOM 8780 N N . GLN A 1 53 ? -8.078 11.658 -18.658 1.00 0.00 53 GLN A N 7
ATOM 8781 C CA . GLN A 1 53 ? -7.460 12.296 -17.500 1.00 0.00 53 GLN A CA 7
ATOM 8782 C C . GLN A 1 53 ? -6.305 11.433 -16.967 1.00 0.00 53 GLN A C 7
ATOM 8783 O O . GLN A 1 53 ? -5.367 11.985 -16.404 1.00 0.00 53 GLN A O 7
ATOM 8797 N N . SER A 1 54 ? -6.320 10.111 -17.178 1.00 0.00 54 SER A N 7
ATOM 8798 C CA . SER A 1 54 ? -5.248 9.215 -16.751 1.00 0.00 54 SER A CA 7
ATOM 8799 C C . SER A 1 54 ? -4.033 9.314 -17.666 1.00 0.00 54 SER A C 7
ATOM 8800 O O . SER A 1 54 ? -2.918 9.425 -17.163 1.00 0.00 54 SER A O 7
ATOM 8808 N N . GLY A 1 55 ? -4.222 9.325 -18.989 1.00 0.00 55 GLY A N 7
ATOM 8809 C CA . GLY A 1 55 ? -3.113 9.517 -19.920 1.00 0.00 55 GLY A CA 7
ATOM 8810 C C . GLY A 1 55 ? -2.498 10.902 -19.724 1.00 0.00 55 GLY A C 7
ATOM 8811 O O . GLY A 1 55 ? -1.280 11.047 -19.614 1.00 0.00 55 GLY A O 7
ATOM 8815 N N . GLN A 1 56 ? -3.360 11.913 -19.598 1.00 0.00 56 GLN A N 7
ATOM 8816 C CA . GLN A 1 56 ? -2.976 13.293 -19.356 1.00 0.00 56 GLN A CA 7
ATOM 8817 C C . GLN A 1 56 ? -2.272 13.450 -17.995 1.00 0.00 56 GLN A C 7
ATOM 8818 O O . GLN A 1 56 ? -1.318 14.223 -17.894 1.00 0.00 56 GLN A O 7
ATOM 8832 N N . ALA A 1 57 ? -2.670 12.700 -16.959 1.00 0.00 57 ALA A N 7
ATOM 8833 C CA . ALA A 1 57 ? -1.960 12.693 -15.683 1.00 0.00 57 ALA A CA 7
ATOM 8834 C C . ALA A 1 57 ? -0.611 11.983 -15.822 1.00 0.00 57 ALA A C 7
ATOM 8835 O O . ALA A 1 57 ? 0.392 12.465 -15.300 1.00 0.00 57 ALA A O 7
ATOM 8842 N N . LYS A 1 58 ? -0.547 10.852 -16.529 1.00 0.00 58 LYS A N 7
ATOM 8843 C CA . LYS A 1 58 ? 0.697 10.107 -16.687 1.00 0.00 58 LYS A CA 7
ATOM 8844 C C . LYS A 1 58 ? 1.758 10.967 -17.365 1.00 0.00 58 LYS A C 7
ATOM 8845 O O . LYS A 1 58 ? 2.909 10.922 -16.932 1.00 0.00 58 LYS A O 7
ATOM 8864 N N . GLU A 1 59 ? 1.414 11.764 -18.382 1.00 0.00 59 GLU A N 7
ATOM 8865 C CA . GLU A 1 59 ? 2.426 12.571 -19.058 1.00 0.00 59 GLU A CA 7
ATOM 8866 C C . GLU A 1 59 ? 2.975 13.678 -18.147 1.00 0.00 59 GLU A C 7
ATOM 8867 O O . GLU A 1 59 ? 4.199 13.821 -18.080 1.00 0.00 59 GLU A O 7
ATOM 8879 N N . ILE A 1 60 ? 2.146 14.418 -17.388 1.00 0.00 60 ILE A N 7
ATOM 8880 C CA . ILE A 1 60 ? 2.680 15.437 -16.492 1.00 0.00 60 ILE A CA 7
ATOM 8881 C C . ILE A 1 60 ? 3.474 14.781 -15.362 1.00 0.00 60 ILE A C 7
ATOM 8882 O O . ILE A 1 60 ? 4.513 15.303 -14.976 1.00 0.00 60 ILE A O 7
ATOM 8898 N N . LEU A 1 61 ? 3.045 13.617 -14.866 1.00 0.00 61 LEU A N 7
ATOM 8899 C CA . LEU A 1 61 ? 3.747 12.928 -13.792 1.00 0.00 61 LEU A CA 7
ATOM 8900 C C . LEU A 1 61 ? 5.102 12.417 -14.272 1.00 0.00 61 LEU A C 7
ATOM 8901 O O . LEU A 1 61 ? 6.076 12.492 -13.523 1.00 0.00 61 LEU A O 7
ATOM 8917 N N . SER A 1 62 ? 5.191 11.959 -15.521 1.00 0.00 62 SER A N 7
ATOM 8918 C CA . SER A 1 62 ? 6.455 11.560 -16.123 1.00 0.00 62 SER A CA 7
ATOM 8919 C C . SER A 1 62 ? 7.405 12.762 -16.220 1.00 0.00 62 SER A C 7
ATOM 8920 O O . SER A 1 62 ? 8.599 12.618 -15.957 1.00 0.00 62 SER A O 7
ATOM 8928 N N . GLU A 1 63 ? 6.888 13.954 -16.543 1.00 0.00 63 GLU A N 7
ATOM 8929 C CA . GLU A 1 63 ? 7.682 15.179 -16.590 1.00 0.00 63 GLU A CA 7
ATOM 8930 C C . GLU A 1 63 ? 8.117 15.596 -15.173 1.00 0.00 63 GLU A C 7
ATOM 8931 O O . GLU A 1 63 ? 9.269 15.985 -14.968 1.00 0.00 63 GLU A O 7
ATOM 8943 N N . MET A 1 64 ? 7.221 15.479 -14.185 1.00 0.00 64 MET A N 7
ATOM 8944 C CA . MET A 1 64 ? 7.491 15.798 -12.781 1.00 0.00 64 MET A CA 7
ATOM 8945 C C . MET A 1 64 ? 8.547 14.850 -12.191 1.00 0.00 64 MET A C 7
ATOM 8946 O O . MET A 1 64 ? 9.315 15.273 -11.324 1.00 0.00 64 MET A O 7
ATOM 8960 N N . GLY A 1 65 ? 8.617 13.600 -12.665 1.00 0.00 65 GLY A N 7
ATOM 8961 C CA . GLY A 1 65 ? 9.700 12.664 -12.367 1.00 0.00 65 GLY A CA 7
ATOM 8962 C C . GLY A 1 65 ? 9.231 11.300 -11.859 1.00 0.00 65 GLY A C 7
ATOM 8963 O O . GLY A 1 65 ? 10.075 10.462 -11.537 1.00 0.00 65 GLY A O 7
ATOM 8967 N N . TYR A 1 66 ? 7.922 11.059 -11.751 1.00 0.00 66 TYR A N 7
ATOM 8968 C CA . TYR A 1 66 ? 7.392 9.758 -11.356 1.00 0.00 66 TYR A CA 7
ATOM 8969 C C . TYR A 1 66 ? 7.601 8.770 -12.506 1.00 0.00 66 TYR A C 7
ATOM 8970 O O . TYR A 1 66 ? 7.501 9.147 -13.676 1.00 0.00 66 TYR A O 7
ATOM 8988 N N . THR A 1 67 ? 7.858 7.503 -12.180 1.00 0.00 67 THR A N 7
ATOM 8989 C CA . THR A 1 67 ? 8.292 6.497 -13.155 1.00 0.00 67 THR A CA 7
ATOM 8990 C C . THR A 1 67 ? 7.500 5.182 -13.042 1.00 0.00 67 THR A C 7
ATOM 8991 O O . THR A 1 67 ? 7.832 4.204 -13.715 1.00 0.00 67 THR A O 7
ATOM 9002 N N . HIS A 1 68 ? 6.440 5.154 -12.219 1.00 0.00 68 HIS A N 7
ATOM 9003 C CA . HIS A 1 68 ? 5.668 3.948 -11.898 1.00 0.00 68 HIS A CA 7
ATOM 9004 C C . HIS A 1 68 ? 4.164 4.254 -11.913 1.00 0.00 68 HIS A C 7
ATOM 9005 O O . HIS A 1 68 ? 3.385 3.678 -11.151 1.00 0.00 68 HIS A O 7
ATOM 9019 N N . VAL A 1 69 ? 3.764 5.206 -12.755 1.00 0.00 69 VAL A N 7
ATOM 9020 C CA . VAL A 1 69 ? 2.367 5.547 -12.994 1.00 0.00 69 VAL A CA 7
ATOM 9021 C C . VAL A 1 69 ? 1.883 4.627 -14.116 1.00 0.00 69 VAL A C 7
ATOM 9022 O O . VAL A 1 69 ? 2.589 4.463 -15.116 1.00 0.00 69 VAL A O 7
ATOM 9035 N N . GLU A 1 70 ? 0.688 4.056 -13.990 1.00 0.00 70 GLU A N 7
ATOM 9036 C CA . GLU A 1 70 ? 0.115 3.171 -14.995 1.00 0.00 70 GLU A CA 7
ATOM 9037 C C . GLU A 1 70 ? -1.394 3.399 -15.030 1.00 0.00 70 GLU A C 7
ATOM 9038 O O . GLU A 1 70 ? -2.046 3.426 -13.983 1.00 0.00 70 GL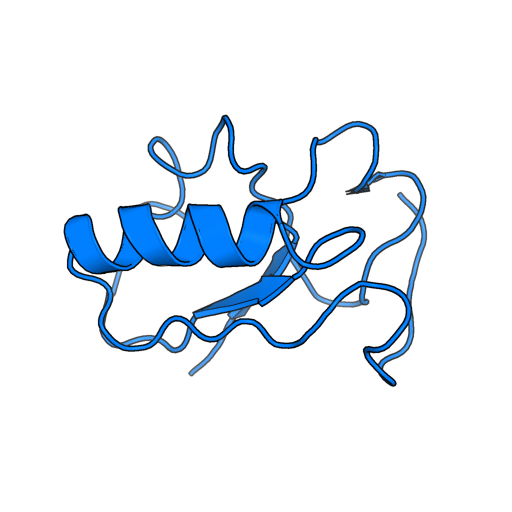U A O 7
ATOM 9050 N N . ASN A 1 71 ? -1.958 3.571 -16.229 1.00 0.00 71 ASN A N 7
ATOM 9051 C CA . ASN A 1 71 ? -3.403 3.661 -16.378 1.00 0.00 71 ASN A CA 7
ATOM 9052 C C . ASN A 1 71 ? -4.008 2.267 -16.210 1.00 0.00 71 ASN A C 7
ATOM 9053 O O . ASN A 1 71 ? -3.794 1.397 -17.056 1.00 0.00 71 ASN A O 7
ATOM 9064 N N . ALA A 1 72 ? -4.761 2.058 -15.127 1.00 0.00 72 ALA A N 7
ATOM 9065 C CA . ALA A 1 72 ? -5.447 0.800 -14.860 1.00 0.00 72 ALA A CA 7
ATOM 9066 C C . ALA A 1 72 ? -6.579 0.547 -15.867 1.00 0.00 72 ALA A C 7
ATOM 9067 O O . ALA A 1 72 ? -6.878 -0.609 -16.170 1.00 0.00 72 ALA A O 7
ATOM 9074 N N . GLY A 1 73 ? -7.208 1.611 -16.376 1.00 0.00 73 GLY A N 7
ATOM 9075 C CA . GLY A 1 73 ? -8.328 1.550 -17.305 1.00 0.00 73 GLY A CA 7
ATOM 9076 C C . GLY A 1 73 ? -9.283 2.694 -17.001 1.00 0.00 73 GLY A C 7
ATOM 9077 O O . GLY A 1 73 ? -8.838 3.818 -16.751 1.00 0.00 73 GLY A O 7
ATOM 9081 N N . GLY A 1 74 ? -10.583 2.406 -16.992 1.00 0.00 74 GLY A N 7
ATOM 9082 C CA . GLY A 1 74 ? -11.617 3.365 -16.646 1.00 0.00 74 GLY A CA 7
ATOM 9083 C C . GLY A 1 74 ? -12.741 2.687 -15.877 1.00 0.00 74 GLY A C 7
ATOM 9084 O O . GLY A 1 74 ? -12.789 1.457 -15.776 1.00 0.00 74 GLY A O 7
ATOM 9088 N N . LEU A 1 75 ? -13.646 3.502 -15.331 1.00 0.00 75 LEU A N 7
ATOM 9089 C CA . LEU A 1 75 ? -14.670 3.090 -14.367 1.00 0.00 75 LEU A CA 7
ATOM 9090 C C . LEU A 1 75 ? -15.512 1.904 -14.846 1.00 0.00 75 LEU A C 7
ATOM 9091 O O . LEU A 1 75 ? -15.813 1.004 -14.061 1.00 0.00 75 LEU A O 7
ATOM 9107 N N . LYS A 1 76 ? -15.888 1.899 -16.130 1.00 0.00 76 LYS A N 7
ATOM 9108 C CA . LYS A 1 76 ? -16.752 0.871 -16.714 1.00 0.00 76 LYS A CA 7
ATOM 9109 C C . LYS A 1 76 ? -16.004 -0.420 -17.066 1.00 0.00 76 LYS A C 7
ATOM 9110 O O . LYS A 1 76 ? -16.651 -1.403 -17.429 1.00 0.00 76 LYS A O 7
ATOM 9129 N N . ASP A 1 77 ? -14.670 -0.431 -16.994 1.00 0.00 77 ASP A N 7
ATOM 9130 C CA . ASP A 1 77 ? -13.835 -1.520 -17.510 1.00 0.00 77 ASP A CA 7
ATOM 9131 C C . ASP A 1 77 ? -13.054 -2.214 -16.395 1.00 0.00 77 ASP A C 7
ATOM 9132 O O . ASP A 1 77 ? -12.850 -3.427 -16.456 1.00 0.00 77 ASP A O 7
ATOM 9141 N N . ILE A 1 78 ? -12.656 -1.474 -15.356 1.00 0.00 78 ILE A N 7
ATOM 9142 C CA . ILE A 1 78 ? -12.030 -2.029 -14.161 1.00 0.00 78 ILE A CA 7
ATOM 9143 C C . ILE A 1 78 ? -13.083 -2.901 -13.464 1.00 0.00 78 ILE A C 7
ATOM 9144 O O . ILE A 1 78 ? -14.183 -2.429 -13.167 1.00 0.00 78 ILE A O 7
ATOM 9160 N N . ALA A 1 79 ? -12.758 -4.172 -13.209 1.00 0.00 79 ALA A N 7
ATOM 9161 C CA . ALA A 1 79 ? -13.707 -5.160 -12.693 1.00 0.00 79 ALA A CA 7
ATOM 9162 C C . ALA A 1 79 ? -13.919 -5.070 -11.171 1.00 0.00 79 ALA A C 7
ATOM 9163 O O . ALA A 1 79 ? -14.814 -5.733 -10.643 1.00 0.00 79 ALA A O 7
ATOM 9170 N N . MET A 1 80 ? -13.092 -4.296 -10.459 1.00 0.00 80 MET A N 7
ATOM 9171 C CA . MET A 1 80 ? -13.143 -4.177 -8.999 1.00 0.00 80 MET A CA 7
ATOM 9172 C C . MET A 1 80 ? -14.477 -3.554 -8.540 1.00 0.00 80 MET A C 7
ATOM 9173 O O . MET A 1 80 ? -15.094 -2.821 -9.321 1.00 0.00 80 MET A O 7
ATOM 9187 N N . PRO A 1 81 ? -14.927 -3.805 -7.293 1.00 0.00 81 PRO A N 7
ATOM 9188 C CA . PRO A 1 81 ? -16.065 -3.112 -6.685 1.00 0.00 81 PRO A CA 7
ATOM 9189 C C . PRO A 1 81 ? -15.887 -1.591 -6.646 1.00 0.00 81 PRO A C 7
ATOM 9190 O O . PRO A 1 81 ? -14.762 -1.085 -6.707 1.00 0.00 81 PRO A O 7
ATOM 9201 N N . LYS A 1 82 ? -16.991 -0.857 -6.462 1.00 0.00 82 LYS A N 7
ATOM 9202 C CA . LYS A 1 82 ? -17.000 0.605 -6.391 1.00 0.00 82 LYS A CA 7
ATOM 9203 C C . LYS A 1 82 ? -17.800 1.082 -5.181 1.00 0.00 82 LYS A C 7
ATOM 9204 O O . LYS A 1 82 ? -18.649 0.352 -4.667 1.00 0.00 82 LYS A O 7
ATOM 9223 N N . VAL A 1 83 ? -17.552 2.325 -4.769 1.00 0.00 83 VAL A N 7
ATOM 9224 C CA . VAL A 1 83 ? -18.250 3.041 -3.706 1.00 0.00 83 VAL A CA 7
ATOM 9225 C C . VAL A 1 83 ? -18.425 4.498 -4.152 1.00 0.00 83 VAL A C 7
ATOM 9226 O O . VAL A 1 83 ? -17.625 5.008 -4.949 1.00 0.00 83 VAL A O 7
ATOM 9239 N N . LYS A 1 84 ? -19.462 5.179 -3.649 1.00 0.00 84 LYS A N 7
ATOM 9240 C CA . LYS A 1 84 ? -19.664 6.611 -3.894 1.00 0.00 84 LYS A CA 7
ATOM 9241 C C . LYS A 1 84 ? -18.520 7.412 -3.268 1.00 0.00 84 LYS A C 7
ATOM 9242 O O . LYS A 1 84 ? -17.895 6.949 -2.308 1.00 0.00 84 LYS A O 7
ATOM 9261 N N . GLY A 1 85 ? -18.249 8.604 -3.808 1.00 0.00 85 GLY A N 7
ATOM 9262 C CA . GLY A 1 85 ? -17.228 9.488 -3.257 1.00 0.00 85 GLY A CA 7
ATOM 9263 C C . GLY A 1 85 ? -17.601 9.889 -1.834 1.00 0.00 85 GLY A C 7
ATOM 9264 O O . GLY A 1 85 ? -16.768 9.722 -0.920 1.00 0.00 85 GLY A O 7
ATOM 9269 N N . ALA A 1 1 ? 4.299 0.144 -1.919 1.00 0.00 1 ALA A N 8
ATOM 9270 C CA . ALA A 1 1 ? 2.847 -0.079 -1.772 1.00 0.00 1 ALA A CA 8
ATOM 9271 C C . ALA A 1 1 ? 2.152 0.237 -3.107 1.00 0.00 1 ALA A C 8
ATOM 9272 O O . ALA A 1 1 ? 2.784 0.172 -4.165 1.00 0.00 1 ALA A O 8
ATOM 9281 N N . GLU A 1 2 ? 0.854 0.554 -3.084 1.00 0.00 2 GLU A N 8
ATOM 9282 C CA . GLU A 1 2 ? 0.048 0.956 -4.231 1.00 0.00 2 GLU A CA 8
ATOM 9283 C C . GLU A 1 2 ? -0.928 2.030 -3.744 1.00 0.00 2 GLU A C 8
ATOM 9284 O O . GLU A 1 2 ? -1.308 2.030 -2.568 1.00 0.00 2 GLU A O 8
ATOM 9296 N N . HIS A 1 3 ? -1.383 2.894 -4.654 1.00 0.00 3 HIS A N 8
ATOM 9297 C CA . HIS A 1 3 ? -2.476 3.831 -4.433 1.00 0.00 3 HIS A CA 8
ATOM 9298 C C . HIS A 1 3 ? -3.282 3.893 -5.726 1.00 0.00 3 HIS A C 8
ATOM 9299 O O . HIS A 1 3 ? -2.721 4.166 -6.792 1.00 0.00 3 HIS A O 8
ATOM 9313 N N . TRP A 1 4 ? -4.585 3.627 -5.623 1.00 0.00 4 TRP A N 8
ATOM 9314 C CA . TRP A 1 4 ? -5.538 3.872 -6.694 1.00 0.00 4 TRP A CA 8
ATOM 9315 C C . TRP A 1 4 ? -5.960 5.323 -6.529 1.00 0.00 4 TRP A C 8
ATOM 9316 O O . TRP A 1 4 ? -6.526 5.679 -5.492 1.00 0.00 4 TRP A O 8
ATOM 9337 N N . ILE A 1 5 ? -5.664 6.151 -7.525 1.00 0.00 5 ILE A N 8
ATOM 9338 C CA . ILE A 1 5 ? -5.953 7.573 -7.513 1.00 0.00 5 ILE A CA 8
ATOM 9339 C C . ILE A 1 5 ? -6.888 7.792 -8.696 1.00 0.00 5 ILE A C 8
ATOM 9340 O O . ILE A 1 5 ? -6.476 7.694 -9.854 1.00 0.00 5 ILE A O 8
ATOM 9356 N N . ASP A 1 6 ? -8.161 8.040 -8.407 1.00 0.00 6 ASP A N 8
ATOM 9357 C CA . ASP A 1 6 ? -9.085 8.507 -9.422 1.00 0.00 6 ASP A CA 8
ATOM 9358 C C . ASP A 1 6 ? -8.617 9.900 -9.823 1.00 0.00 6 ASP A C 8
ATOM 9359 O O . ASP A 1 6 ? -8.342 10.722 -8.941 1.00 0.00 6 ASP A O 8
ATOM 9368 N N . VAL A 1 7 ? -8.561 10.211 -11.111 1.00 0.00 7 VAL A N 8
ATOM 9369 C CA . VAL A 1 7 ? -8.217 11.549 -11.577 1.00 0.00 7 VAL A CA 8
ATOM 9370 C C . VAL A 1 7 ? -9.366 12.167 -12.388 1.00 0.00 7 VAL A C 8
ATOM 9371 O O . VAL A 1 7 ? -9.178 13.223 -12.999 1.00 0.00 7 VAL A O 8
ATOM 9384 N N . ARG A 1 8 ? -10.559 11.547 -12.397 1.00 0.00 8 ARG A N 8
ATOM 9385 C CA . ARG A 1 8 ? -11.768 12.191 -12.917 1.00 0.00 8 ARG A CA 8
ATOM 9386 C C . ARG A 1 8 ? -12.068 13.438 -12.087 1.00 0.00 8 ARG A C 8
ATOM 9387 O O . ARG A 1 8 ? -11.560 13.587 -10.968 1.00 0.00 8 ARG A O 8
ATOM 9408 N N . VAL A 1 9 ? -12.883 14.334 -12.648 1.00 0.00 9 VAL A N 8
ATOM 9409 C CA . VAL A 1 9 ? -13.216 15.598 -12.002 1.00 0.00 9 VAL A CA 8
ATOM 9410 C C . VAL A 1 9 ? -13.842 15.308 -10.619 1.00 0.00 9 VAL A C 8
ATOM 9411 O O . VAL A 1 9 ? -14.486 14.264 -10.453 1.00 0.00 9 VAL A O 8
ATOM 9424 N N . PRO A 1 10 ? -13.703 16.191 -9.613 1.00 0.00 10 PRO A N 8
ATOM 9425 C CA . PRO A 1 10 ? -14.064 15.840 -8.239 1.00 0.00 10 PRO A CA 8
ATOM 9426 C C . PRO A 1 10 ? -15.568 15.609 -8.072 1.00 0.00 10 PRO A C 8
ATOM 9427 O O . PRO A 1 10 ? -15.990 14.770 -7.273 1.00 0.00 10 PRO A O 8
ATOM 9438 N N . GLU A 1 11 ? -16.390 16.309 -8.855 1.00 0.00 11 GLU A N 8
ATOM 9439 C CA . GLU A 1 11 ? -17.839 16.143 -8.863 1.00 0.00 11 GLU A CA 8
ATOM 9440 C C . GLU A 1 11 ? -18.269 14.833 -9.535 1.00 0.00 11 GLU A C 8
ATOM 9441 O O . GLU A 1 11 ? -19.435 14.462 -9.423 1.00 0.00 11 GLU A O 8
ATOM 9453 N N . GLN A 1 12 ? -17.369 14.111 -10.215 1.00 0.00 12 GLN A N 8
ATOM 9454 C CA . GLN A 1 12 ? -17.665 12.812 -10.805 1.00 0.00 12 GLN A CA 8
ATOM 9455 C C . GLN A 1 12 ? -17.128 11.690 -9.914 1.00 0.00 12 GLN A C 8
ATOM 9456 O O . GLN A 1 12 ? -17.770 10.648 -9.816 1.00 0.00 12 GLN A O 8
ATOM 9470 N N . TYR A 1 13 ? -16.007 11.898 -9.215 1.00 0.00 13 TYR A N 8
ATOM 9471 C CA . TYR A 1 13 ? -15.498 10.933 -8.238 1.00 0.00 13 TYR A CA 8
ATOM 9472 C C . TYR A 1 13 ? -16.548 10.651 -7.156 1.00 0.00 13 TYR A C 8
ATOM 9473 O O . TYR A 1 13 ? -16.760 9.499 -6.769 1.00 0.00 13 TYR A O 8
ATOM 9491 N N . GLN A 1 14 ? -17.253 11.695 -6.708 1.00 0.00 14 GLN A N 8
ATOM 9492 C CA . GLN A 1 14 ? -18.331 11.560 -5.734 1.00 0.00 14 GLN A CA 8
ATOM 9493 C C . GLN A 1 14 ? -19.484 10.713 -6.293 1.00 0.00 14 GLN A C 8
ATOM 9494 O O . GLN A 1 14 ? -20.119 9.973 -5.540 1.00 0.00 14 GLN A O 8
ATOM 9508 N N . GLN A 1 15 ? -19.754 10.797 -7.602 1.00 0.00 15 GLN A N 8
ATOM 9509 C CA . GLN A 1 15 ? -20.827 10.036 -8.229 1.00 0.00 15 GLN A CA 8
ATOM 9510 C C . GLN A 1 15 ? -20.452 8.556 -8.317 1.00 0.00 15 GLN A C 8
ATOM 9511 O O . GLN A 1 15 ? -21.311 7.717 -8.047 1.00 0.00 15 GLN A O 8
ATOM 9525 N N . GLU A 1 16 ? -19.207 8.212 -8.673 1.00 0.00 16 GLU A N 8
ATOM 9526 C CA . GLU A 1 16 ? -18.716 6.834 -8.661 1.00 0.00 16 GLU A CA 8
ATOM 9527 C C . GLU A 1 16 ? -17.187 6.835 -8.753 1.00 0.00 16 GLU A C 8
ATOM 9528 O O . GLU A 1 16 ? -16.620 7.624 -9.513 1.00 0.00 16 GLU A O 8
ATOM 9540 N N . HIS A 1 17 ? -16.524 5.929 -8.033 1.00 0.00 17 HIS A N 8
ATOM 9541 C CA . HIS A 1 17 ? -15.087 5.689 -8.132 1.00 0.00 17 HIS A CA 8
ATOM 9542 C C . HIS A 1 17 ? -14.782 4.258 -7.675 1.00 0.00 17 HIS A C 8
ATOM 9543 O O . HIS A 1 17 ? -15.634 3.612 -7.060 1.00 0.00 17 HIS A O 8
ATOM 9557 N N . VAL A 1 18 ? -13.585 3.746 -7.981 1.00 0.00 18 VAL A N 8
ATOM 9558 C CA . VAL A 1 18 ? -13.109 2.444 -7.521 1.00 0.00 18 VAL A CA 8
ATOM 9559 C C . VAL A 1 18 ? -13.121 2.442 -5.989 1.00 0.00 18 VAL A C 8
ATOM 9560 O O . VAL A 1 18 ? -12.750 3.430 -5.354 1.00 0.00 18 VAL A O 8
ATOM 9573 N N . GLN A 1 19 ? -13.571 1.335 -5.397 1.00 0.00 19 GLN A N 8
ATOM 9574 C CA . GLN A 1 19 ? -13.827 1.233 -3.970 1.00 0.00 19 GLN A CA 8
ATOM 9575 C C . GLN A 1 19 ? -12.542 1.524 -3.185 1.00 0.00 19 GLN A C 8
ATOM 9576 O O . GLN A 1 19 ? -11.549 0.804 -3.317 1.00 0.00 19 GLN A O 8
ATOM 9590 N N . GLY A 1 20 ? -12.564 2.591 -2.383 1.00 0.00 20 GLY A N 8
ATOM 9591 C CA . GLY A 1 20 ? -11.458 2.988 -1.519 1.00 0.00 20 GLY A CA 8
ATOM 9592 C C . GLY A 1 20 ? -10.350 3.773 -2.232 1.00 0.00 20 GLY A C 8
ATOM 9593 O O . GLY A 1 20 ? -9.358 4.114 -1.584 1.00 0.00 20 GLY A O 8
ATOM 9597 N N . ALA A 1 21 ? -10.476 4.066 -3.534 1.00 0.00 21 ALA A N 8
ATOM 9598 C CA . ALA A 1 21 ? -9.523 4.922 -4.235 1.00 0.00 21 ALA A CA 8
ATOM 9599 C C . ALA A 1 21 ? -9.606 6.351 -3.682 1.00 0.00 21 ALA A C 8
ATOM 9600 O O . ALA A 1 21 ? -10.699 6.840 -3.382 1.00 0.00 21 ALA A O 8
ATOM 9607 N N . ILE A 1 22 ? -8.460 7.026 -3.561 1.00 0.00 22 ILE A N 8
ATOM 9608 C CA . ILE A 1 22 ? -8.421 8.468 -3.304 1.00 0.00 22 ILE A CA 8
ATOM 9609 C C . ILE A 1 22 ? -8.770 9.163 -4.635 1.00 0.00 22 ILE A C 8
ATOM 9610 O O . ILE A 1 22 ? -8.781 8.515 -5.685 1.00 0.00 22 ILE A O 8
ATOM 9626 N N . ASN A 1 23 ? -9.018 10.475 -4.635 1.00 0.00 23 ASN A N 8
ATOM 9627 C CA . ASN A 1 23 ? -9.206 11.240 -5.863 1.00 0.00 23 ASN A CA 8
ATOM 9628 C C . ASN A 1 23 ? -8.361 12.495 -5.821 1.00 0.00 23 ASN A C 8
ATOM 9629 O O . ASN A 1 23 ? -8.427 13.263 -4.861 1.00 0.00 23 ASN A O 8
ATOM 9640 N N . ILE A 1 24 ? -7.588 12.693 -6.883 1.00 0.00 24 ILE A N 8
ATOM 9641 C CA . ILE A 1 24 ? -6.815 13.891 -7.141 1.00 0.00 24 ILE A CA 8
ATOM 9642 C C . ILE A 1 24 ? -7.077 14.166 -8.626 1.00 0.00 24 ILE A C 8
ATOM 9643 O O . ILE A 1 24 ? -6.400 13.583 -9.469 1.00 0.00 24 ILE A O 8
ATOM 9659 N N . PRO A 1 25 ? -8.113 14.952 -8.968 1.00 0.00 25 PRO A N 8
ATOM 9660 C CA . PRO A 1 25 ? -8.455 15.277 -10.350 1.00 0.00 25 PRO A CA 8
ATOM 9661 C C . PRO A 1 25 ? -7.243 15.775 -11.133 1.00 0.00 25 PRO A C 8
ATOM 9662 O O . PRO A 1 25 ? -6.364 16.393 -10.540 1.00 0.00 25 PRO A O 8
ATOM 9673 N N . LEU A 1 26 ? -7.215 15.596 -12.459 1.00 0.00 26 LEU A N 8
ATOM 9674 C CA . LEU A 1 26 ? -6.074 15.976 -13.307 1.00 0.00 26 LEU A CA 8
ATOM 9675 C C . LEU A 1 26 ? -5.541 17.389 -13.014 1.00 0.00 26 LEU A C 8
ATOM 9676 O O . LEU A 1 26 ? -4.330 17.573 -12.903 1.00 0.00 26 LEU A O 8
ATOM 9692 N N . LYS A 1 27 ? -6.426 18.380 -12.850 1.00 0.00 27 LYS A N 8
ATOM 9693 C CA . LYS A 1 27 ? -6.021 19.762 -12.561 1.00 0.00 27 LYS A CA 8
ATOM 9694 C C . LYS A 1 27 ? -5.307 19.883 -11.210 1.00 0.00 27 LYS A C 8
ATOM 9695 O O . LYS A 1 27 ? -4.456 20.753 -11.037 1.00 0.00 27 LYS A O 8
ATOM 9714 N N . GLU A 1 28 ? -5.658 19.025 -10.255 1.00 0.00 28 GLU A N 8
ATOM 9715 C CA . GLU A 1 28 ? -5.179 19.040 -8.882 1.00 0.00 28 GLU A CA 8
ATOM 9716 C C . GLU A 1 28 ? -3.890 18.215 -8.737 1.00 0.00 28 GLU A C 8
ATOM 9717 O O . GLU A 1 28 ? -3.132 18.457 -7.796 1.00 0.00 28 GLU A O 8
ATOM 9729 N N . VAL A 1 29 ? -3.605 17.272 -9.654 1.00 0.00 29 VAL A N 8
ATOM 9730 C CA . VAL A 1 29 ? -2.423 16.396 -9.613 1.00 0.00 29 VAL A CA 8
ATOM 9731 C C . VAL A 1 29 ? -1.161 17.226 -9.378 1.00 0.00 29 VAL A C 8
ATOM 9732 O O . VAL A 1 29 ? -0.405 16.928 -8.454 1.00 0.00 29 VAL A O 8
ATOM 9745 N N . LYS A 1 30 ? -0.980 18.314 -10.136 1.00 0.00 30 LYS A N 8
ATOM 9746 C CA . LYS A 1 30 ? 0.220 19.151 -10.091 1.00 0.00 30 LYS A CA 8
ATOM 9747 C C . LYS A 1 30 ? 0.498 19.762 -8.712 1.00 0.00 30 LYS A C 8
ATOM 9748 O O . LYS A 1 30 ? 1.615 20.227 -8.487 1.00 0.00 30 LYS A O 8
ATOM 9767 N N . GLU A 1 31 ? -0.476 19.778 -7.797 1.00 0.00 31 GLU A N 8
ATOM 9768 C CA . GLU A 1 31 ? -0.371 20.450 -6.504 1.00 0.00 31 GLU A CA 8
ATOM 9769 C C . GLU A 1 31 ? -0.595 19.487 -5.328 1.00 0.00 31 GLU A C 8
ATOM 9770 O O . GLU A 1 31 ? -0.469 19.909 -4.175 1.00 0.00 31 GLU A O 8
ATOM 9782 N N . ARG A 1 32 ? -0.915 18.206 -5.576 1.00 0.00 32 ARG A N 8
ATOM 9783 C CA . ARG A 1 32 ? -1.324 17.278 -4.512 1.00 0.00 32 ARG A CA 8
ATOM 9784 C C . ARG A 1 32 ? -0.803 15.856 -4.699 1.00 0.00 32 ARG A C 8
ATOM 9785 O O . ARG A 1 32 ? -0.847 15.080 -3.746 1.00 0.00 32 ARG A O 8
ATOM 9806 N N . ILE A 1 33 ? -0.288 15.478 -5.874 1.00 0.00 33 ILE A N 8
ATOM 9807 C CA . ILE A 1 33 ? 0.134 14.096 -6.102 1.00 0.00 33 ILE A CA 8
ATOM 9808 C C . ILE A 1 33 ? 1.232 13.662 -5.123 1.00 0.00 33 ILE A C 8
ATOM 9809 O O . ILE A 1 33 ? 1.204 12.529 -4.648 1.00 0.00 33 ILE A O 8
ATOM 9825 N N . ALA A 1 34 ? 2.139 14.569 -4.741 1.00 0.00 34 ALA A N 8
ATOM 9826 C CA . ALA A 1 34 ? 3.194 14.275 -3.776 1.00 0.00 34 ALA A CA 8
ATOM 9827 C C . ALA A 1 34 ? 2.636 13.854 -2.408 1.00 0.00 34 ALA A C 8
ATOM 9828 O O . ALA A 1 34 ? 3.295 13.104 -1.690 1.00 0.00 34 ALA A O 8
ATOM 9835 N N . THR A 1 35 ? 1.435 14.304 -2.033 1.00 0.00 35 THR A N 8
ATOM 9836 C CA . THR A 1 35 ? 0.798 13.919 -0.779 1.00 0.00 35 THR A CA 8
ATOM 9837 C C . THR A 1 35 ? 0.392 12.436 -0.825 1.00 0.00 35 THR A C 8
ATOM 9838 O O . THR A 1 35 ? 0.556 11.723 0.168 1.00 0.00 35 THR A O 8
ATOM 9849 N N . ALA A 1 36 ? -0.099 11.951 -1.974 1.00 0.00 36 ALA A N 8
ATOM 9850 C CA . ALA A 1 36 ? -0.470 10.549 -2.158 1.00 0.00 36 ALA A CA 8
ATOM 9851 C C . ALA A 1 36 ? 0.742 9.668 -2.489 1.00 0.00 36 ALA A C 8
ATOM 9852 O O . ALA A 1 36 ? 0.698 8.461 -2.254 1.00 0.00 36 ALA A O 8
ATOM 9859 N N . VAL A 1 37 ? 1.814 10.254 -3.026 1.00 0.00 37 VAL A N 8
ATOM 9860 C CA . VAL A 1 37 ? 2.983 9.551 -3.543 1.00 0.00 37 VAL A CA 8
ATOM 9861 C C . VAL A 1 37 ? 4.224 10.211 -2.913 1.00 0.00 37 VAL A C 8
ATOM 9862 O O . VAL A 1 37 ? 4.889 11.024 -3.561 1.00 0.00 37 VAL A O 8
ATOM 9875 N N . PRO A 1 38 ? 4.516 9.931 -1.626 1.00 0.00 38 PRO A N 8
ATOM 9876 C CA . PRO A 1 38 ? 5.531 10.653 -0.860 1.00 0.00 38 PRO A CA 8
ATOM 9877 C C . PRO A 1 38 ? 6.968 10.378 -1.328 1.00 0.00 38 PRO A C 8
ATOM 9878 O O . PRO A 1 38 ? 7.874 11.136 -0.973 1.00 0.00 38 PRO A O 8
ATOM 9889 N N . ASP A 1 39 ? 7.194 9.336 -2.132 1.00 0.00 39 ASP A N 8
ATOM 9890 C CA . ASP A 1 39 ? 8.461 9.070 -2.807 1.00 0.00 39 ASP A CA 8
ATOM 9891 C C . ASP A 1 39 ? 8.136 8.444 -4.160 1.00 0.00 39 ASP A C 8
ATOM 9892 O O . ASP A 1 39 ? 7.230 7.609 -4.250 1.00 0.00 39 ASP A O 8
ATOM 9901 N N . LYS A 1 40 ? 8.850 8.855 -5.214 1.00 0.00 40 LYS A N 8
ATOM 9902 C CA . LYS A 1 40 ? 8.574 8.432 -6.588 1.00 0.00 40 LYS A CA 8
ATOM 9903 C C . LYS A 1 40 ? 8.613 6.915 -6.790 1.00 0.00 40 LYS A C 8
ATOM 9904 O O . LYS A 1 40 ? 8.014 6.442 -7.754 1.00 0.00 40 LYS A O 8
ATOM 9923 N N . ASN A 1 41 ? 9.323 6.161 -5.945 1.00 0.00 41 ASN A N 8
ATOM 9924 C CA . ASN A 1 41 ? 9.435 4.710 -6.073 1.00 0.00 41 ASN A CA 8
ATOM 9925 C C . ASN A 1 41 ? 8.101 4.004 -5.808 1.00 0.00 41 ASN A C 8
ATOM 9926 O O . ASN A 1 41 ? 7.899 2.887 -6.284 1.00 0.00 41 ASN A O 8
ATOM 9937 N N . ASP A 1 42 ? 7.207 4.611 -5.019 1.00 0.00 42 ASP A N 8
ATOM 9938 C CA . ASP A 1 42 ? 5.942 3.977 -4.653 1.00 0.00 42 ASP A CA 8
ATOM 9939 C C . ASP A 1 42 ? 5.022 3.859 -5.871 1.00 0.00 42 ASP A C 8
ATOM 9940 O O . ASP A 1 42 ? 5.016 4.739 -6.736 1.00 0.00 42 ASP A O 8
ATOM 9949 N N . THR A 1 43 ? 4.259 2.771 -5.956 1.00 0.00 43 THR A N 8
ATOM 9950 C CA . THR A 1 43 ? 3.463 2.455 -7.138 1.00 0.00 43 THR A CA 8
ATOM 9951 C C . THR A 1 43 ? 2.195 3.314 -7.144 1.00 0.00 43 THR A C 8
ATOM 9952 O O . THR A 1 43 ? 1.599 3.560 -6.091 1.00 0.00 43 THR A O 8
ATOM 9963 N N . VAL A 1 44 ? 1.733 3.710 -8.330 1.00 0.00 44 VAL A N 8
ATOM 9964 C CA . VAL A 1 44 ? 0.555 4.546 -8.503 1.00 0.00 44 VAL A CA 8
ATOM 9965 C C . VAL A 1 44 ? -0.256 3.960 -9.655 1.00 0.00 44 VAL A C 8
ATOM 9966 O O . VAL A 1 44 ? 0.303 3.606 -10.697 1.00 0.00 44 VAL A O 8
ATOM 9979 N N . LYS A 1 45 ? -1.575 3.884 -9.486 1.00 0.00 45 LYS A N 8
ATOM 9980 C CA . LYS A 1 45 ? -2.501 3.446 -10.521 1.00 0.00 45 LYS A CA 8
ATOM 9981 C C . LYS A 1 45 ? -3.500 4.572 -10.698 1.00 0.00 45 LYS A C 8
ATOM 9982 O O . LYS A 1 45 ? -4.164 4.954 -9.733 1.00 0.00 45 LYS A O 8
ATOM 10001 N N . VAL A 1 46 ? -3.588 5.112 -11.910 1.00 0.00 46 VAL A N 8
ATOM 10002 C CA . VAL A 1 46 ? -4.469 6.228 -12.222 1.00 0.00 46 VAL A CA 8
ATOM 10003 C C . VAL A 1 46 ? -5.526 5.745 -13.204 1.00 0.00 46 VAL A C 8
ATOM 10004 O O . VAL A 1 46 ? -5.240 4.961 -14.113 1.00 0.00 46 VAL A O 8
ATOM 10017 N N . TYR A 1 47 ? -6.754 6.217 -13.045 1.00 0.00 47 TYR A N 8
ATOM 10018 C CA . TYR A 1 47 ? -7.848 5.977 -13.972 1.00 0.00 47 TYR A CA 8
ATOM 10019 C C . TYR A 1 47 ? -8.806 7.164 -13.867 1.00 0.00 47 TYR A C 8
ATOM 10020 O O . TYR A 1 47 ? -8.677 8.001 -12.968 1.00 0.00 47 TYR A O 8
ATOM 10038 N N . CYS A 1 48 ? -9.778 7.229 -14.770 1.00 0.00 48 CYS A N 8
ATOM 10039 C CA . CYS A 1 48 ? -10.904 8.146 -14.697 1.00 0.00 48 CYS A CA 8
ATOM 10040 C C . CYS A 1 48 ? -12.064 7.513 -15.470 1.00 0.00 48 CYS A C 8
ATOM 10041 O O . CYS A 1 48 ? -12.007 6.328 -15.801 1.00 0.00 48 CYS A O 8
ATOM 10049 N N . ASN A 1 49 ? -13.102 8.293 -15.789 1.00 0.00 49 ASN A N 8
ATOM 10050 C CA . ASN A 1 49 ? -14.297 7.814 -16.486 1.00 0.00 49 ASN A CA 8
ATOM 10051 C C . ASN A 1 49 ? -13.940 7.070 -17.779 1.00 0.00 49 ASN A C 8
ATOM 10052 O O . ASN A 1 49 ? -14.422 5.958 -17.993 1.00 0.00 49 ASN A O 8
ATOM 10063 N N . ALA A 1 50 ? -13.139 7.700 -18.638 1.00 0.00 50 ALA A N 8
ATOM 10064 C CA . ALA A 1 50 ? -12.865 7.265 -20.009 1.00 0.00 50 ALA A CA 8
ATOM 10065 C C . ALA A 1 50 ? -11.371 7.388 -20.347 1.00 0.00 50 ALA A C 8
ATOM 10066 O O . ALA A 1 50 ? -11.000 7.698 -21.481 1.00 0.00 50 ALA A O 8
ATOM 10073 N N . GLY A 1 51 ? -10.500 7.214 -19.353 1.00 0.00 51 GLY A N 8
ATOM 10074 C CA . GLY A 1 51 ? -9.055 7.103 -19.536 1.00 0.00 51 GLY A CA 8
ATOM 10075 C C . GLY A 1 51 ? -8.323 8.425 -19.788 1.00 0.00 51 GLY A C 8
ATOM 10076 O O . GLY A 1 51 ? -7.133 8.506 -19.491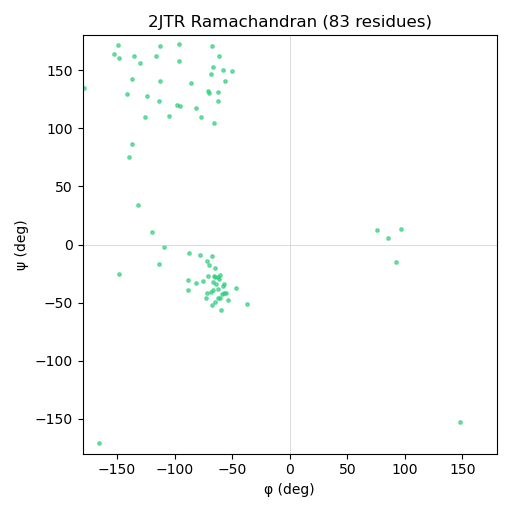 1.00 0.00 51 GLY A O 8
ATOM 10080 N N . ARG A 1 52 ? -8.980 9.474 -20.300 1.00 0.00 52 ARG A N 8
ATOM 10081 C CA . ARG A 1 52 ? -8.281 10.682 -20.762 1.00 0.00 52 ARG A CA 8
ATOM 10082 C C . ARG A 1 52 ? -7.609 11.455 -19.651 1.00 0.00 52 ARG A C 8
ATOM 10083 O O . ARG A 1 52 ? -6.473 11.871 -19.851 1.00 0.00 52 ARG A O 8
ATOM 10104 N N . GLN A 1 53 ? -8.258 11.673 -18.510 1.00 0.00 53 GLN A N 8
ATOM 10105 C CA . GLN A 1 53 ? -7.631 12.385 -17.398 1.00 0.00 53 GLN A CA 8
ATOM 10106 C C . GLN A 1 53 ? -6.438 11.569 -16.882 1.00 0.00 53 GLN A C 8
ATOM 10107 O O . GLN A 1 53 ? -5.440 12.158 -16.486 1.00 0.00 53 GLN A O 8
ATOM 10121 N N . SER A 1 54 ? -6.501 10.235 -16.910 1.00 0.00 54 SER A N 8
ATOM 10122 C CA . SER A 1 54 ? -5.445 9.367 -16.396 1.00 0.00 54 SER A CA 8
ATOM 10123 C C . SER A 1 54 ? -4.274 9.202 -17.359 1.00 0.00 54 SER A C 8
ATOM 10124 O O . SER A 1 54 ? -3.134 9.170 -16.901 1.00 0.00 54 SER A O 8
ATOM 10132 N N . GLY A 1 55 ? -4.513 9.162 -18.671 1.00 0.00 55 GLY A N 8
ATOM 10133 C CA . GLY A 1 55 ? -3.442 9.216 -19.657 1.00 0.00 55 GLY A CA 8
ATOM 10134 C C . GLY A 1 55 ? -2.728 10.559 -19.545 1.00 0.00 55 GLY A C 8
ATOM 10135 O O . GLY A 1 55 ? -1.505 10.609 -19.427 1.00 0.00 55 GLY A O 8
ATOM 10139 N N . GLN A 1 56 ? -3.506 11.644 -19.472 1.00 0.00 56 GLN A N 8
ATOM 10140 C CA . GLN A 1 56 ? -2.998 12.988 -19.243 1.00 0.00 56 GLN A CA 8
ATOM 10141 C C . GLN A 1 56 ? -2.184 13.064 -17.939 1.00 0.00 56 GLN A C 8
ATOM 10142 O O . GLN A 1 56 ? -1.092 13.632 -17.931 1.00 0.00 56 GLN A O 8
ATOM 10156 N N . ALA A 1 57 ? -2.670 12.459 -16.849 1.00 0.00 57 ALA A N 8
ATOM 10157 C CA . ALA A 1 57 ? -1.964 12.440 -15.573 1.00 0.00 57 ALA A CA 8
ATOM 10158 C C . ALA A 1 57 ? -0.661 11.641 -15.683 1.00 0.00 57 ALA A C 8
ATOM 10159 O O . ALA A 1 57 ? 0.376 12.099 -15.211 1.00 0.00 57 ALA A O 8
ATOM 10166 N N . LYS A 1 58 ? -0.672 10.471 -16.329 1.00 0.00 58 LYS A N 8
ATOM 10167 C CA . LYS A 1 58 ? 0.542 9.683 -16.528 1.00 0.00 58 LYS A CA 8
ATOM 10168 C C . LYS A 1 58 ? 1.573 10.502 -17.307 1.00 0.00 58 LYS A C 8
ATOM 10169 O O . LYS A 1 58 ? 2.753 10.464 -16.959 1.00 0.00 58 LYS A O 8
ATOM 10188 N N . GLU A 1 59 ? 1.150 11.263 -18.320 1.00 0.00 59 GLU A N 8
ATOM 10189 C CA . GLU A 1 59 ? 2.054 12.096 -19.102 1.00 0.00 59 GLU A CA 8
ATOM 10190 C C . GLU A 1 59 ? 2.707 13.173 -18.228 1.00 0.00 59 GLU A C 8
ATOM 10191 O O . GLU A 1 59 ? 3.939 13.238 -18.204 1.00 0.00 59 GLU A O 8
ATOM 10203 N N . ILE A 1 60 ? 1.946 13.990 -17.479 1.00 0.00 60 ILE A N 8
ATOM 10204 C CA . ILE A 1 60 ? 2.568 15.036 -16.675 1.00 0.00 60 ILE A CA 8
ATOM 10205 C C . ILE A 1 60 ? 3.436 14.429 -15.573 1.00 0.00 60 ILE A C 8
ATOM 10206 O O . ILE A 1 60 ? 4.490 14.977 -15.273 1.00 0.00 60 ILE A O 8
ATOM 10222 N N . LEU A 1 61 ? 3.050 13.286 -14.998 1.00 0.00 61 LEU A N 8
ATOM 10223 C CA . LEU A 1 61 ? 3.826 12.657 -13.937 1.00 0.00 61 LEU A CA 8
ATOM 10224 C C . LEU A 1 61 ? 5.137 12.103 -14.482 1.00 0.00 61 LEU A C 8
ATOM 10225 O O . LEU A 1 61 ? 6.163 12.215 -13.810 1.00 0.00 61 LEU A O 8
ATOM 10241 N N . SER A 1 62 ? 5.137 11.574 -15.707 1.00 0.00 62 SER A N 8
ATOM 10242 C CA . SER A 1 62 ? 6.360 11.156 -16.376 1.00 0.00 62 SER A CA 8
ATOM 10243 C C . SER A 1 62 ? 7.281 12.362 -16.608 1.00 0.00 62 SER A C 8
ATOM 10244 O O . SER A 1 62 ? 8.493 12.250 -16.419 1.00 0.00 62 SER A O 8
ATOM 10252 N N . GLU A 1 63 ? 6.722 13.524 -16.968 1.00 0.00 63 GLU A N 8
ATOM 10253 C CA . GLU A 1 63 ? 7.485 14.753 -17.173 1.00 0.00 63 GLU A CA 8
ATOM 10254 C C . GLU A 1 63 ? 8.049 15.262 -15.835 1.00 0.00 63 GLU A C 8
ATOM 10255 O O . GLU A 1 63 ? 9.219 15.638 -15.763 1.00 0.00 63 GLU A O 8
ATOM 10267 N N . MET A 1 64 ? 7.244 15.222 -14.765 1.00 0.00 64 MET A N 8
ATOM 10268 C CA . MET A 1 64 ? 7.642 15.613 -13.412 1.00 0.00 64 MET A CA 8
ATOM 10269 C C . MET A 1 64 ? 8.749 14.695 -12.875 1.00 0.00 64 MET A C 8
ATOM 10270 O O . MET A 1 64 ? 9.587 15.154 -12.096 1.00 0.00 64 MET A O 8
ATOM 10284 N N . GLY A 1 65 ? 8.781 13.427 -13.302 1.00 0.00 65 GLY A N 8
ATOM 10285 C CA . GLY A 1 65 ? 9.891 12.508 -13.066 1.00 0.00 65 GLY A CA 8
ATOM 10286 C C . GLY A 1 65 ? 9.489 11.205 -12.377 1.00 0.00 65 GLY A C 8
ATOM 10287 O O . GLY A 1 65 ? 10.374 10.433 -12.009 1.00 0.00 65 GLY A O 8
ATOM 10291 N N . TYR A 1 66 ? 8.196 10.947 -12.160 1.00 0.00 66 TYR A N 8
ATOM 10292 C CA . TYR A 1 66 ? 7.742 9.674 -11.606 1.00 0.00 66 TYR A CA 8
ATOM 10293 C C . TYR A 1 66 ? 7.929 8.573 -12.656 1.00 0.00 66 TYR A C 8
ATOM 10294 O O . TYR A 1 66 ? 7.784 8.822 -13.856 1.00 0.00 66 TYR A O 8
ATOM 10312 N N . THR A 1 67 ? 8.206 7.347 -12.204 1.00 0.00 67 THR A N 8
ATOM 10313 C CA . THR A 1 67 ? 8.556 6.216 -13.071 1.00 0.00 67 THR A CA 8
ATOM 10314 C C . THR A 1 67 ? 7.785 4.935 -12.692 1.00 0.00 67 THR A C 8
ATOM 10315 O O . THR A 1 67 ? 8.088 3.856 -13.205 1.00 0.00 67 THR A O 8
ATOM 10326 N N . HIS A 1 68 ? 6.782 5.042 -11.807 1.00 0.00 68 HIS A N 8
ATOM 10327 C CA . HIS A 1 68 ? 6.044 3.913 -11.228 1.00 0.00 68 HIS A CA 8
ATOM 10328 C C . HIS A 1 68 ? 4.533 4.187 -11.274 1.00 0.00 68 HIS A C 8
ATOM 10329 O O . HIS A 1 68 ? 3.784 3.787 -10.380 1.00 0.00 68 HIS A O 8
ATOM 10343 N N . VAL A 1 69 ? 4.092 4.899 -12.312 1.00 0.00 69 VAL A N 8
ATOM 10344 C CA . VAL A 1 69 ? 2.699 5.259 -12.550 1.00 0.00 69 VAL A CA 8
ATOM 10345 C C . VAL A 1 69 ? 2.228 4.418 -13.735 1.00 0.00 69 VAL A C 8
ATOM 10346 O O . VAL A 1 69 ? 2.957 4.278 -14.722 1.00 0.00 69 VAL A O 8
ATOM 10359 N N . GLU A 1 70 ? 1.006 3.890 -13.671 1.00 0.00 70 GLU A N 8
ATOM 10360 C CA . GLU A 1 70 ? 0.379 3.199 -14.786 1.00 0.00 70 GLU A CA 8
ATOM 10361 C C . GLU A 1 70 ? -1.091 3.608 -14.853 1.00 0.00 70 GLU A C 8
ATOM 10362 O O . GLU A 1 70 ? -1.724 3.853 -13.822 1.00 0.00 70 GLU A O 8
ATOM 10374 N N . ASN A 1 71 ? -1.638 3.684 -16.069 1.00 0.00 71 ASN A N 8
ATOM 10375 C CA . ASN A 1 71 ? -3.067 3.865 -16.260 1.00 0.00 71 ASN A CA 8
ATOM 10376 C C . ASN A 1 71 ? -3.734 2.496 -16.158 1.00 0.00 71 ASN A C 8
ATOM 10377 O O . ASN A 1 71 ? -3.522 1.644 -17.022 1.00 0.00 71 ASN A O 8
ATOM 10388 N N . ALA A 1 72 ? -4.529 2.282 -15.106 1.00 0.00 72 ALA A N 8
ATOM 10389 C CA . ALA A 1 72 ? -5.210 1.011 -14.878 1.00 0.00 72 ALA A CA 8
ATOM 10390 C C . ALA A 1 72 ? -6.261 0.712 -15.959 1.00 0.00 72 ALA A C 8
ATOM 10391 O O . ALA A 1 72 ? -6.539 -0.458 -16.226 1.00 0.00 72 ALA A O 8
ATOM 10398 N N . GLY A 1 73 ? -6.847 1.746 -16.570 1.00 0.00 73 GLY A N 8
ATOM 10399 C CA . GLY A 1 73 ? -7.910 1.630 -17.560 1.00 0.00 73 GLY A CA 8
ATOM 10400 C C . GLY A 1 73 ? -8.856 2.819 -17.432 1.00 0.00 73 GLY A C 8
ATOM 10401 O O . GLY A 1 73 ? -8.442 3.900 -17.001 1.00 0.00 73 GLY A O 8
ATOM 10405 N N . GLY A 1 74 ? -10.126 2.607 -17.774 1.00 0.00 74 GLY A N 8
ATOM 10406 C CA . GLY A 1 74 ? -11.213 3.537 -17.503 1.00 0.00 74 GLY A CA 8
ATOM 10407 C C . GLY A 1 74 ? -12.196 2.857 -16.555 1.00 0.00 74 GLY A C 8
ATOM 10408 O O . GLY A 1 74 ? -12.252 1.627 -16.497 1.00 0.00 74 GLY A O 8
ATOM 10412 N N . LEU A 1 75 ? -12.969 3.645 -15.808 1.00 0.00 75 LEU A N 8
ATOM 10413 C CA . LEU A 1 75 ? -13.796 3.183 -14.690 1.00 0.00 75 LEU A CA 8
ATOM 10414 C C . LEU A 1 75 ? -14.738 2.032 -15.063 1.00 0.00 75 LEU A C 8
ATOM 10415 O O . LEU A 1 75 ? -14.913 1.104 -14.272 1.00 0.00 75 LEU A O 8
ATOM 10431 N N . LYS A 1 76 ? -15.335 2.073 -16.259 1.00 0.00 76 LYS A N 8
ATOM 10432 C CA . LYS A 1 76 ? -16.251 1.023 -16.713 1.00 0.00 76 LYS A CA 8
ATOM 10433 C C . LYS A 1 76 ? -15.506 -0.260 -17.088 1.00 0.00 76 LYS A C 8
ATOM 10434 O O . LYS A 1 76 ? -16.065 -1.347 -16.944 1.00 0.00 76 LYS A O 8
ATOM 10453 N N . ASP A 1 77 ? -14.273 -0.151 -17.591 1.00 0.00 77 ASP A N 8
ATOM 10454 C CA . ASP A 1 77 ? -13.487 -1.295 -18.057 1.00 0.00 77 ASP A CA 8
ATOM 10455 C C . ASP A 1 77 ? -12.788 -2.002 -16.893 1.00 0.00 77 ASP A C 8
ATOM 10456 O O . ASP A 1 77 ? -12.665 -3.227 -16.897 1.00 0.00 77 ASP A O 8
ATOM 10465 N N . ILE A 1 78 ? -12.346 -1.234 -15.892 1.00 0.00 78 ILE A N 8
ATOM 10466 C CA . ILE A 1 78 ? -11.664 -1.727 -14.700 1.00 0.00 78 ILE A CA 8
ATOM 10467 C C . ILE A 1 78 ? -12.595 -2.702 -13.966 1.00 0.00 78 ILE A C 8
ATOM 10468 O O . ILE A 1 78 ? -13.746 -2.371 -13.674 1.00 0.00 78 ILE A O 8
ATOM 10484 N N . ALA A 1 79 ? -12.083 -3.896 -13.646 1.00 0.00 79 ALA A N 8
ATOM 10485 C CA . ALA A 1 79 ? -12.849 -4.973 -13.018 1.00 0.00 79 ALA A CA 8
ATOM 10486 C C . ALA A 1 79 ? -12.976 -4.819 -11.491 1.00 0.00 79 ALA A C 8
ATOM 10487 O O . ALA A 1 79 ? -13.694 -5.600 -10.862 1.00 0.00 79 ALA A O 8
ATOM 10494 N N . MET A 1 80 ? -12.276 -3.852 -10.885 1.00 0.00 80 MET A N 8
ATOM 10495 C CA . MET A 1 80 ? -12.350 -3.579 -9.447 1.00 0.00 80 MET A CA 8
ATOM 10496 C C . MET A 1 80 ? -13.786 -3.205 -9.043 1.00 0.00 80 MET A C 8
ATOM 10497 O O . MET A 1 80 ? -14.527 -2.673 -9.879 1.00 0.00 80 MET A O 8
ATOM 10511 N N . PRO A 1 81 ? -14.185 -3.419 -7.775 1.00 0.00 81 PRO A N 8
ATOM 10512 C CA . PRO A 1 81 ? -15.446 -2.910 -7.248 1.00 0.00 81 PRO A CA 8
ATOM 10513 C C . PRO A 1 81 ? -15.425 -1.378 -7.156 1.00 0.00 81 PRO A C 8
ATOM 10514 O O . PRO A 1 81 ? -14.369 -0.744 -7.246 1.00 0.00 81 PRO A O 8
ATOM 10525 N N . LYS A 1 82 ? -16.596 -0.773 -6.940 1.00 0.00 82 LYS A N 8
ATOM 10526 C CA . LYS A 1 82 ? -16.784 0.678 -6.904 1.00 0.00 82 LYS A CA 8
ATOM 10527 C C . LYS A 1 82 ? -17.524 1.080 -5.630 1.00 0.00 82 LYS A C 8
ATOM 10528 O O . LYS A 1 82 ? -17.972 0.225 -4.862 1.00 0.00 82 LYS A O 8
ATOM 10547 N N . VAL A 1 83 ? -17.646 2.383 -5.406 1.00 0.00 83 VAL A N 8
ATOM 10548 C CA . VAL A 1 83 ? -18.511 2.990 -4.405 1.00 0.00 83 VAL A CA 8
ATOM 10549 C C . VAL A 1 83 ? -18.994 4.320 -4.978 1.00 0.00 83 VAL A C 8
ATOM 10550 O O . VAL A 1 83 ? -18.474 4.817 -5.983 1.00 0.00 83 VAL A O 8
ATOM 10563 N N . LYS A 1 84 ? -20.037 4.855 -4.356 1.00 0.00 84 LYS A N 8
ATOM 10564 C CA . LYS A 1 84 ? -20.823 5.996 -4.824 1.00 0.00 84 LYS A CA 8
ATOM 10565 C C . LYS A 1 84 ? -21.285 6.789 -3.603 1.00 0.00 84 LYS A C 8
ATOM 10566 O O . LYS A 1 84 ? -21.402 6.219 -2.513 1.00 0.00 84 LYS A O 8
ATOM 10585 N N . GLY A 1 85 ? -21.587 8.075 -3.772 1.00 0.00 85 GLY A N 8
ATOM 10586 C CA . GLY A 1 85 ? -22.116 8.924 -2.714 1.00 0.00 85 GLY A CA 8
ATOM 10587 C C . GLY A 1 85 ? -22.619 10.226 -3.315 1.00 0.00 85 GLY A C 8
ATOM 10588 O O . GLY A 1 85 ? -23.472 10.169 -4.225 1.00 0.00 85 GLY A O 8
ATOM 10593 N N . ALA A 1 1 ? 4.790 -0.185 -2.081 1.00 0.00 1 ALA A N 9
ATOM 10594 C CA . ALA A 1 1 ? 3.315 -0.179 -1.994 1.00 0.00 1 ALA A CA 9
ATOM 10595 C C . ALA A 1 1 ? 2.723 0.274 -3.339 1.00 0.00 1 ALA A C 9
ATOM 10596 O O . ALA A 1 1 ? 3.412 0.256 -4.363 1.00 0.00 1 ALA A O 9
ATOM 10605 N N . GLU A 1 2 ? 1.443 0.657 -3.372 1.00 0.00 2 GLU A N 9
ATOM 10606 C CA . GLU A 1 2 ? 0.813 1.292 -4.522 1.00 0.00 2 GLU A CA 9
ATOM 10607 C C . GLU A 1 2 ? -0.252 2.277 -4.027 1.00 0.00 2 GLU A C 9
ATOM 10608 O O . GLU A 1 2 ? -0.675 2.204 -2.868 1.00 0.00 2 GLU A O 9
ATOM 10620 N N . HIS A 1 3 ? -0.717 3.158 -4.916 1.00 0.00 3 HIS A N 9
ATOM 10621 C CA . HIS A 1 3 ? -1.828 4.073 -4.682 1.00 0.00 3 HIS A CA 9
ATOM 10622 C C . HIS A 1 3 ? -2.712 4.045 -5.924 1.00 0.00 3 HIS A C 9
ATOM 10623 O O . HIS A 1 3 ? -2.215 4.256 -7.033 1.00 0.00 3 HIS A O 9
ATOM 10637 N N . TRP A 1 4 ? -4.008 3.792 -5.739 1.00 0.00 4 TRP A N 9
ATOM 10638 C CA . TRP A 1 4 ? -5.004 3.955 -6.788 1.00 0.00 4 TRP A CA 9
ATOM 10639 C C . TRP A 1 4 ? -5.505 5.384 -6.672 1.00 0.00 4 TRP A C 9
ATOM 10640 O O . TRP A 1 4 ? -6.011 5.766 -5.614 1.00 0.00 4 TRP A O 9
ATOM 10661 N N . ILE A 1 5 ? -5.368 6.166 -7.738 1.00 0.00 5 ILE A N 9
ATOM 10662 C CA . ILE A 1 5 ? -5.752 7.566 -7.754 1.00 0.00 5 ILE A CA 9
ATOM 10663 C C . ILE A 1 5 ? -6.742 7.722 -8.904 1.00 0.00 5 ILE A C 9
ATOM 10664 O O . ILE A 1 5 ? -6.386 7.567 -10.075 1.00 0.00 5 ILE A O 9
ATOM 10680 N N . ASP A 1 6 ? -7.997 7.992 -8.562 1.00 0.00 6 ASP A N 9
ATOM 10681 C CA . ASP A 1 6 ? -8.978 8.437 -9.532 1.00 0.00 6 ASP A CA 9
ATOM 10682 C C . ASP A 1 6 ? -8.578 9.860 -9.899 1.00 0.00 6 ASP A C 9
ATOM 10683 O O . ASP A 1 6 ? -8.432 10.707 -9.012 1.00 0.00 6 ASP A O 9
ATOM 10692 N N . VAL A 1 7 ? -8.392 10.149 -11.178 1.00 0.00 7 VAL A N 9
ATOM 10693 C CA . VAL A 1 7 ? -7.980 11.467 -11.644 1.00 0.00 7 VAL A CA 9
ATOM 10694 C C . VAL A 1 7 ? -9.128 12.167 -12.388 1.00 0.00 7 VAL A C 9
ATOM 10695 O O . VAL A 1 7 ? -8.901 13.201 -13.018 1.00 0.00 7 VAL A O 9
ATOM 10708 N N . ARG A 1 8 ? -10.367 11.655 -12.298 1.00 0.00 8 ARG A N 9
ATOM 10709 C CA . ARG A 1 8 ? -11.557 12.373 -12.767 1.00 0.00 8 ARG A CA 9
ATOM 10710 C C . ARG A 1 8 ? -11.659 13.747 -12.137 1.00 0.00 8 ARG A C 9
ATOM 10711 O O . ARG A 1 8 ? -11.175 13.960 -11.021 1.00 0.00 8 ARG A O 9
ATOM 10732 N N . VAL A 1 9 ? -12.386 14.628 -12.829 1.00 0.00 9 VAL A N 9
ATOM 10733 C CA . VAL A 1 9 ? -12.844 15.890 -12.267 1.00 0.00 9 VAL A CA 9
ATOM 10734 C C . VAL A 1 9 ? -13.563 15.565 -10.939 1.00 0.00 9 VAL A C 9
ATOM 10735 O O . VAL A 1 9 ? -14.237 14.529 -10.857 1.00 0.00 9 VAL A O 9
ATOM 10748 N N . PRO A 1 10 ? -13.447 16.409 -9.900 1.00 0.00 10 PRO A N 9
ATOM 10749 C CA . PRO A 1 10 ? -13.842 16.020 -8.551 1.00 0.00 10 PRO A CA 9
ATOM 10750 C C . PRO A 1 10 ? -15.321 15.639 -8.424 1.00 0.00 10 PRO A C 9
ATOM 10751 O O . PRO A 1 10 ? -15.650 14.719 -7.676 1.00 0.00 10 PRO A O 9
ATOM 10762 N N . GLU A 1 11 ? -16.216 16.276 -9.185 1.00 0.00 11 GLU A N 9
ATOM 10763 C CA . GLU A 1 11 ? -17.634 15.933 -9.136 1.00 0.00 11 GLU A CA 9
ATOM 10764 C C . GLU A 1 11 ? -17.884 14.535 -9.705 1.00 0.00 11 GLU A C 9
ATOM 10765 O O . GLU A 1 11 ? -18.739 13.817 -9.189 1.00 0.00 11 GLU A O 9
ATOM 10777 N N . GLN A 1 12 ? -17.155 14.138 -10.758 1.00 0.00 12 GLN A N 9
ATOM 10778 C CA . GLN A 1 12 ? -17.412 12.893 -11.470 1.00 0.00 12 GLN A CA 9
ATOM 10779 C C . GLN A 1 12 ? -16.856 11.740 -10.638 1.00 0.00 12 GLN A C 9
ATOM 10780 O O . GLN A 1 12 ? -17.453 10.666 -10.610 1.00 0.00 12 GLN A O 9
ATOM 10794 N N . TYR A 1 13 ? -15.757 11.983 -9.912 1.00 0.00 13 TYR A N 9
ATOM 10795 C CA . TYR A 1 13 ? -15.220 11.055 -8.930 1.00 0.00 13 TYR A CA 9
ATOM 10796 C C . TYR A 1 13 ? -16.312 10.616 -7.948 1.00 0.00 13 TYR A C 9
ATOM 10797 O O . TYR A 1 13 ? -16.516 9.417 -7.748 1.00 0.00 13 TYR A O 9
ATOM 10815 N N . GLN A 1 14 ? -17.039 11.578 -7.369 1.00 0.00 14 GLN A N 9
ATOM 10816 C CA . GLN A 1 14 ? -18.001 11.305 -6.306 1.00 0.00 14 GLN A CA 9
ATOM 10817 C C . GLN A 1 14 ? -19.165 10.416 -6.762 1.00 0.00 14 GLN A C 9
ATOM 10818 O O . GLN A 1 14 ? -19.778 9.758 -5.918 1.00 0.00 14 GLN A O 9
ATOM 10832 N N . GLN A 1 15 ? -19.486 10.404 -8.064 1.00 0.00 15 GLN A N 9
ATOM 10833 C CA . GLN A 1 15 ? -20.690 9.754 -8.570 1.00 0.00 15 GLN A CA 9
ATOM 10834 C C . GLN A 1 15 ? -20.648 8.237 -8.345 1.00 0.00 15 GLN A C 9
ATOM 10835 O O . GLN A 1 15 ? -21.677 7.663 -7.993 1.00 0.00 15 GLN A O 9
ATOM 10849 N N . GLU A 1 16 ? -19.478 7.609 -8.516 1.00 0.00 16 GLU A N 9
ATOM 10850 C CA . GLU A 1 16 ? -19.171 6.205 -8.228 1.00 0.00 16 GLU A CA 9
ATOM 10851 C C . GLU A 1 16 ? -17.702 6.002 -8.599 1.00 0.00 16 GLU A C 9
ATOM 10852 O O . GLU A 1 16 ? -17.294 6.459 -9.668 1.00 0.00 16 GLU A O 9
ATOM 10864 N N . HIS A 1 17 ? -16.902 5.328 -7.768 1.00 0.00 17 HIS A N 9
ATOM 10865 C CA . HIS A 1 17 ? -15.475 5.096 -7.996 1.00 0.00 17 HIS A CA 9
ATOM 10866 C C . HIS A 1 17 ? -15.059 3.728 -7.453 1.00 0.00 17 HIS A C 9
ATOM 10867 O O . HIS A 1 17 ? -15.790 3.133 -6.660 1.00 0.00 17 HIS A O 9
ATOM 10881 N N . VAL A 1 18 ? -13.901 3.222 -7.882 1.00 0.00 18 VAL A N 9
ATOM 10882 C CA . VAL A 1 18 ? -13.342 1.963 -7.397 1.00 0.00 18 VAL A CA 9
ATOM 10883 C C . VAL A 1 18 ? -12.972 2.161 -5.925 1.00 0.00 18 VAL A C 9
ATOM 10884 O O . VAL A 1 18 ? -12.272 3.120 -5.587 1.00 0.00 18 VAL A O 9
ATOM 10897 N N . GLN A 1 19 ? -13.455 1.273 -5.052 1.00 0.00 19 GLN A N 9
ATOM 10898 C CA . GLN A 1 19 ? -13.269 1.421 -3.612 1.00 0.00 19 GLN A CA 9
ATOM 10899 C C . GLN A 1 19 ? -11.782 1.424 -3.225 1.00 0.00 19 GLN A C 9
ATOM 10900 O O . GLN A 1 19 ? -10.949 0.802 -3.890 1.00 0.00 19 GLN A O 9
ATOM 10914 N N . GLY A 1 20 ? -11.458 2.101 -2.120 1.00 0.00 20 GLY A N 9
ATOM 10915 C CA . GLY A 1 20 ? -10.123 2.127 -1.524 1.00 0.00 20 GLY A CA 9
ATOM 10916 C C . GLY A 1 20 ? -9.170 3.139 -2.172 1.00 0.00 20 GLY A C 9
ATOM 10917 O O . GLY A 1 20 ? -8.113 3.420 -1.603 1.00 0.00 20 GLY A O 9
ATOM 10921 N N . ALA A 1 21 ? -9.518 3.694 -3.337 1.00 0.00 21 ALA A N 9
ATOM 10922 C CA . ALA A 1 21 ? -8.733 4.718 -4.016 1.00 0.00 21 ALA A CA 9
ATOM 10923 C C . ALA A 1 21 ? -8.836 6.077 -3.301 1.00 0.00 21 ALA A C 9
ATOM 10924 O O . ALA A 1 21 ? -9.660 6.274 -2.402 1.00 0.00 21 ALA A O 9
ATOM 10931 N N . ILE A 1 22 ? -8.024 7.030 -3.756 1.00 0.00 22 ILE A N 9
ATOM 10932 C CA . ILE A 1 22 ? -8.090 8.456 -3.428 1.00 0.00 22 ILE A CA 9
ATOM 10933 C C . ILE A 1 22 ? -8.476 9.175 -4.734 1.00 0.00 22 ILE A C 9
ATOM 10934 O O . ILE A 1 22 ? -8.392 8.572 -5.808 1.00 0.00 22 ILE A O 9
ATOM 10950 N N . ASN A 1 23 ? -8.868 10.451 -4.685 1.00 0.00 23 ASN A N 9
ATOM 10951 C CA . ASN A 1 23 ? -9.098 11.253 -5.884 1.00 0.00 23 ASN A CA 9
ATOM 10952 C C . ASN A 1 23 ? -8.223 12.487 -5.846 1.00 0.00 23 ASN A C 9
ATOM 10953 O O . ASN A 1 23 ? -8.259 13.254 -4.880 1.00 0.00 23 ASN A O 9
ATOM 10964 N N . ILE A 1 24 ? -7.457 12.677 -6.916 1.00 0.00 24 ILE A N 9
ATOM 10965 C CA . ILE A 1 24 ? -6.630 13.848 -7.138 1.00 0.00 24 ILE A CA 9
ATOM 10966 C C . ILE A 1 24 ? -6.864 14.211 -8.609 1.00 0.00 24 ILE A C 9
ATOM 10967 O O . ILE A 1 24 ? -6.185 13.669 -9.478 1.00 0.00 24 ILE A O 9
ATOM 10983 N N . PRO A 1 25 ? -7.895 15.019 -8.912 1.00 0.00 25 PRO A N 9
ATOM 10984 C CA . PRO A 1 25 ? -8.303 15.311 -10.277 1.00 0.00 25 PRO A CA 9
ATOM 10985 C C . PRO A 1 25 ? -7.150 15.790 -11.148 1.00 0.00 25 PRO A C 9
ATOM 10986 O O . PRO A 1 25 ? -6.350 16.611 -10.706 1.00 0.00 25 PRO A O 9
ATOM 10997 N N . LEU A 1 26 ? -7.131 15.396 -12.421 1.00 0.00 26 LEU A N 9
ATOM 10998 C CA . LEU A 1 26 ? -6.183 15.889 -13.427 1.00 0.00 26 LEU A CA 9
ATOM 10999 C C . LEU A 1 26 ? -6.249 17.427 -13.565 1.00 0.00 26 LEU A C 9
ATOM 11000 O O . LEU A 1 26 ? -5.271 18.061 -13.956 1.00 0.00 26 LEU A O 9
ATOM 11016 N N . LYS A 1 27 ? -7.363 18.046 -13.151 1.00 0.00 27 LYS A N 9
ATOM 11017 C CA . LYS A 1 27 ? -7.516 19.495 -13.010 1.00 0.00 27 LYS A CA 9
ATOM 11018 C C . LYS A 1 27 ? -6.513 20.121 -12.024 1.00 0.00 27 LYS A C 9
ATOM 11019 O O . LYS A 1 27 ? -6.116 21.268 -12.227 1.00 0.00 27 LYS A O 9
ATOM 11038 N N . GLU A 1 28 ? -6.104 19.407 -10.969 1.00 0.00 28 GLU A N 9
ATOM 11039 C CA . GLU A 1 28 ? -5.334 19.955 -9.842 1.00 0.00 28 GLU A CA 9
ATOM 11040 C C . GLU A 1 28 ? -4.149 19.067 -9.418 1.00 0.00 28 GLU A C 9
ATOM 11041 O O . GLU A 1 28 ? -3.386 19.451 -8.531 1.00 0.00 28 GLU A O 9
ATOM 11053 N N . VAL A 1 29 ? -3.962 17.899 -10.041 1.00 0.00 29 VAL A N 9
ATOM 11054 C CA . VAL A 1 29 ? -3.026 16.863 -9.602 1.00 0.00 29 VAL A CA 9
ATOM 11055 C C . VAL A 1 29 ? -1.600 17.368 -9.381 1.00 0.00 29 VAL A C 9
ATOM 11056 O O . VAL A 1 29 ? -0.980 16.975 -8.392 1.00 0.00 29 VAL A O 9
ATOM 11069 N N . LYS A 1 30 ? -1.093 18.281 -10.217 1.00 0.00 30 LYS A N 9
ATOM 11070 C CA . LYS A 1 30 ? 0.275 18.794 -10.094 1.00 0.00 30 LYS A CA 9
ATOM 11071 C C . LYS A 1 30 ? 0.535 19.433 -8.727 1.00 0.00 30 LYS A C 9
ATOM 11072 O O . LYS A 1 30 ? 1.679 19.447 -8.275 1.00 0.00 30 LYS A O 9
ATOM 11091 N N . GLU A 1 31 ? -0.501 19.955 -8.066 1.00 0.00 31 GLU A N 9
ATOM 11092 C CA . GLU A 1 31 ? -0.373 20.672 -6.802 1.00 0.00 31 GLU A CA 9
ATOM 11093 C C . GLU A 1 31 ? -0.514 19.739 -5.590 1.00 0.00 31 GLU A C 9
ATOM 11094 O O . GLU A 1 31 ? -0.289 20.187 -4.463 1.00 0.00 31 GLU A O 9
ATOM 11106 N N . ARG A 1 32 ? -0.888 18.462 -5.779 1.00 0.00 32 ARG A N 9
ATOM 11107 C CA . ARG A 1 32 ? -1.282 17.585 -4.666 1.00 0.00 32 ARG A CA 9
ATOM 11108 C C . ARG A 1 32 ? -0.754 16.154 -4.774 1.00 0.00 32 ARG A C 9
ATOM 11109 O O . ARG A 1 32 ? -0.718 15.458 -3.759 1.00 0.00 32 ARG A O 9
ATOM 11130 N N . ILE A 1 33 ? -0.282 15.709 -5.942 1.00 0.00 33 ILE A N 9
ATOM 11131 C CA . ILE A 1 33 ? 0.312 14.380 -6.084 1.00 0.00 33 ILE A CA 9
ATOM 11132 C C . ILE A 1 33 ? 1.518 14.212 -5.155 1.00 0.00 33 ILE A C 9
ATOM 11133 O O . ILE A 1 33 ? 1.643 13.169 -4.518 1.00 0.00 33 ILE A O 9
ATOM 11149 N N . ALA A 1 34 ? 2.359 15.244 -5.011 1.00 0.00 34 ALA A N 9
ATOM 11150 C CA . ALA A 1 34 ? 3.518 15.191 -4.126 1.00 0.00 34 ALA A CA 9
ATOM 11151 C C . ALA A 1 34 ? 3.101 14.990 -2.664 1.00 0.00 34 ALA A C 9
ATOM 11152 O O . ALA A 1 34 ? 3.814 14.331 -1.911 1.00 0.00 34 ALA A O 9
ATOM 11159 N N . THR A 1 35 ? 1.954 15.537 -2.256 1.00 0.00 35 THR A N 9
ATOM 11160 C CA . THR A 1 35 ? 1.430 15.389 -0.906 1.00 0.00 35 THR A CA 9
ATOM 11161 C C . THR A 1 35 ? 0.993 13.934 -0.672 1.00 0.00 35 THR A C 9
ATOM 11162 O O . THR A 1 35 ? 1.293 13.362 0.378 1.00 0.00 35 THR A O 9
ATOM 11173 N N . ALA A 1 36 ? 0.304 13.325 -1.647 1.00 0.00 36 ALA A N 9
ATOM 11174 C CA . ALA A 1 36 ? -0.215 11.967 -1.521 1.00 0.00 36 ALA A CA 9
ATOM 11175 C C . ALA A 1 36 ? 0.885 10.909 -1.673 1.00 0.00 36 ALA A C 9
ATOM 11176 O O . ALA A 1 36 ? 0.859 9.899 -0.969 1.00 0.00 36 ALA A O 9
ATOM 11183 N N . VAL A 1 37 ? 1.839 11.132 -2.580 1.00 0.00 37 VAL A N 9
ATOM 11184 C CA . VAL A 1 37 ? 2.867 10.173 -2.968 1.00 0.00 37 VAL A CA 9
ATOM 11185 C C . VAL A 1 37 ? 4.190 10.949 -3.093 1.00 0.00 37 VAL A C 9
ATOM 11186 O O . VAL A 1 37 ? 4.587 11.318 -4.202 1.00 0.00 37 VAL A O 9
ATOM 11199 N N . PRO A 1 38 ? 4.870 11.258 -1.974 1.00 0.00 38 PRO A N 9
ATOM 11200 C CA . PRO A 1 38 ? 6.132 11.988 -2.015 1.00 0.00 38 PRO A CA 9
ATOM 11201 C C . PRO A 1 38 ? 7.270 11.129 -2.584 1.00 0.00 38 PRO A C 9
ATOM 11202 O O . PRO A 1 38 ? 8.196 11.667 -3.194 1.00 0.00 38 PRO A O 9
ATOM 11213 N N . ASP A 1 39 ? 7.222 9.806 -2.391 1.00 0.00 39 ASP A N 9
ATOM 11214 C CA . ASP A 1 39 ? 8.250 8.889 -2.873 1.00 0.00 39 ASP A CA 9
ATOM 11215 C C . ASP A 1 39 ? 7.972 8.521 -4.329 1.00 0.00 39 ASP A C 9
ATOM 11216 O O . ASP A 1 39 ? 7.111 7.687 -4.617 1.00 0.00 39 ASP A O 9
ATOM 11225 N N . LYS A 1 40 ? 8.708 9.139 -5.256 1.00 0.00 40 LYS A N 9
ATOM 11226 C CA . LYS A 1 40 ? 8.556 8.910 -6.692 1.00 0.00 40 LYS A CA 9
ATOM 11227 C C . LYS A 1 40 ? 8.867 7.468 -7.115 1.00 0.00 40 LYS A C 9
ATOM 11228 O O . LYS A 1 40 ? 8.494 7.080 -8.224 1.00 0.00 40 LYS A O 9
ATOM 11247 N N . ASN A 1 41 ? 9.540 6.674 -6.272 1.00 0.00 41 ASN A N 9
ATOM 11248 C CA . ASN A 1 41 ? 9.812 5.264 -6.549 1.00 0.00 41 ASN A CA 9
ATOM 11249 C C . ASN A 1 41 ? 8.574 4.388 -6.312 1.00 0.00 41 ASN A C 9
ATOM 11250 O O . ASN A 1 41 ? 8.523 3.263 -6.807 1.00 0.00 41 ASN A O 9
ATOM 11261 N N . ASP A 1 42 ? 7.587 4.851 -5.537 1.00 0.00 42 ASP A N 9
ATOM 11262 C CA . ASP A 1 42 ? 6.425 4.028 -5.193 1.00 0.00 42 ASP A CA 9
ATOM 11263 C C . ASP A 1 42 ? 5.449 3.949 -6.372 1.00 0.00 42 ASP A C 9
ATOM 11264 O O . ASP A 1 42 ? 5.341 4.895 -7.158 1.00 0.00 42 ASP A O 9
ATOM 11273 N N . THR A 1 43 ? 4.754 2.820 -6.521 1.00 0.00 43 THR A N 9
ATOM 11274 C CA . THR A 1 43 ? 3.857 2.573 -7.646 1.00 0.00 43 THR A CA 9
ATOM 11275 C C . THR A 1 43 ? 2.599 3.447 -7.536 1.00 0.00 43 THR A C 9
ATOM 11276 O O . THR A 1 43 ? 2.094 3.700 -6.440 1.00 0.00 43 THR A O 9
ATOM 11287 N N . VAL A 1 44 ? 2.039 3.857 -8.675 1.00 0.00 44 VAL A N 9
ATOM 11288 C CA . VAL A 1 44 ? 0.791 4.603 -8.750 1.00 0.00 44 VAL A CA 9
ATOM 11289 C C . VAL A 1 44 ? -0.011 4.014 -9.912 1.00 0.00 44 VAL A C 9
ATOM 11290 O O . VAL A 1 44 ? 0.549 3.667 -10.955 1.00 0.00 44 VAL A O 9
ATOM 11303 N N . LYS A 1 45 ? -1.326 3.908 -9.742 1.00 0.00 45 LYS A N 9
ATOM 11304 C CA . LYS A 1 45 ? -2.243 3.382 -10.742 1.00 0.00 45 LYS A CA 9
ATOM 11305 C C . LYS A 1 45 ? -3.322 4.435 -10.918 1.00 0.00 45 LYS A C 9
ATOM 11306 O O . LYS A 1 45 ? -3.971 4.807 -9.938 1.00 0.00 45 LYS A O 9
ATOM 11325 N N . VAL A 1 46 ? -3.487 4.944 -12.137 1.00 0.00 46 VAL A N 9
ATOM 11326 C CA . VAL A 1 46 ? -4.392 6.055 -12.410 1.00 0.00 46 VAL A CA 9
ATOM 11327 C C . VAL A 1 46 ? -5.530 5.569 -13.297 1.00 0.00 46 VAL A C 9
ATOM 11328 O O . VAL A 1 46 ? -5.315 4.787 -14.232 1.00 0.00 46 VAL A O 9
ATOM 11341 N N . TYR A 1 47 ? -6.741 6.038 -13.018 1.00 0.00 47 TYR A N 9
ATOM 11342 C CA . TYR A 1 47 ? -7.928 5.771 -13.815 1.00 0.00 47 TYR A CA 9
ATOM 11343 C C . TYR A 1 47 ? -8.835 6.997 -13.748 1.00 0.00 47 TYR A C 9
ATOM 11344 O O . TYR A 1 47 ? -8.654 7.855 -12.881 1.00 0.00 47 TYR A O 9
ATOM 11362 N N . CYS A 1 48 ? -9.820 7.084 -14.640 1.00 0.00 48 CYS A N 9
ATOM 11363 C CA . CYS A 1 48 ? -10.836 8.121 -14.594 1.00 0.00 48 CYS A CA 9
ATOM 11364 C C . CYS A 1 48 ? -12.136 7.558 -15.158 1.00 0.00 48 CYS A C 9
ATOM 11365 O O . CYS A 1 48 ? -12.399 6.371 -14.985 1.00 0.00 48 CYS A O 9
ATOM 11373 N N . ASN A 1 49 ? -12.963 8.375 -15.820 1.00 0.00 49 ASN A N 9
ATOM 11374 C CA . ASN A 1 49 ? -14.231 7.915 -16.381 1.00 0.00 49 ASN A CA 9
ATOM 11375 C C . ASN A 1 49 ? -13.984 6.858 -17.458 1.00 0.00 49 ASN A C 9
ATOM 11376 O O . ASN A 1 49 ? -14.628 5.810 -17.439 1.00 0.00 49 ASN A O 9
ATOM 11387 N N . ALA A 1 50 ? -13.075 7.132 -18.400 1.00 0.00 50 ALA A N 9
ATOM 11388 C CA . ALA A 1 50 ? -12.828 6.266 -19.554 1.00 0.00 50 ALA A CA 9
ATOM 11389 C C . ALA A 1 50 ? -11.365 6.238 -20.029 1.00 0.00 50 ALA A C 9
ATOM 11390 O O . ALA A 1 50 ? -10.986 5.255 -20.669 1.00 0.00 50 ALA A O 9
ATOM 11397 N N . GLY A 1 51 ? -10.534 7.251 -19.733 1.00 0.00 51 GLY A N 9
ATOM 11398 C CA . GLY A 1 51 ? -9.097 7.172 -20.021 1.00 0.00 51 GLY A CA 9
ATOM 11399 C C . GLY A 1 51 ? -8.356 8.506 -20.137 1.00 0.00 51 GLY A C 9
ATOM 11400 O O . GLY A 1 51 ? -7.168 8.541 -19.823 1.00 0.00 51 GLY A O 9
ATOM 11404 N N . ARG A 1 52 ? -8.998 9.602 -20.573 1.00 0.00 52 ARG A N 9
ATOM 11405 C CA . ARG A 1 52 ? -8.295 10.873 -20.846 1.00 0.00 52 ARG A CA 9
ATOM 11406 C C . ARG A 1 52 ? -7.560 11.397 -19.637 1.00 0.00 52 ARG A C 9
ATOM 11407 O O . ARG A 1 52 ? -6.340 11.525 -19.712 1.00 0.00 52 ARG A O 9
ATOM 11428 N N . GLN A 1 53 ? -8.251 11.631 -18.521 1.00 0.00 53 GLN A N 9
ATOM 11429 C CA . GLN A 1 53 ? -7.580 12.156 -17.337 1.00 0.00 53 GLN A CA 9
ATOM 11430 C C . GLN A 1 53 ? -6.483 11.179 -16.890 1.00 0.00 53 GLN A C 9
ATOM 11431 O O . GLN A 1 53 ? -5.442 11.625 -16.418 1.00 0.00 53 GLN A O 9
ATOM 11445 N N . SER A 1 54 ? -6.682 9.870 -17.067 1.00 0.00 54 SER A N 9
ATOM 11446 C CA . SER A 1 54 ? -5.712 8.848 -16.687 1.00 0.00 54 SER A CA 9
ATOM 11447 C C . SER A 1 54 ? -4.420 8.969 -17.494 1.00 0.00 54 SER A C 9
ATOM 11448 O O . SER A 1 54 ? -3.338 9.034 -16.914 1.00 0.00 54 SER A O 9
ATOM 11456 N N . GLY A 1 55 ? -4.521 9.006 -18.825 1.00 0.00 55 GLY A N 9
ATOM 11457 C CA . GLY A 1 55 ? -3.365 9.077 -19.706 1.00 0.00 55 GLY A CA 9
ATOM 11458 C C . GLY A 1 55 ? -2.670 10.420 -19.534 1.00 0.00 55 GLY A C 9
ATOM 11459 O O . GLY A 1 55 ? -1.450 10.472 -19.386 1.00 0.00 55 GLY A O 9
ATOM 11463 N N . GLN A 1 56 ? -3.461 11.493 -19.457 1.00 0.00 56 GLN A N 9
ATOM 11464 C CA . GLN A 1 56 ? -2.987 12.837 -19.178 1.00 0.00 56 GLN A CA 9
ATOM 11465 C C . GLN A 1 56 ? -2.180 12.858 -17.869 1.00 0.00 56 GLN A C 9
ATOM 11466 O O . GLN A 1 56 ? -1.067 13.385 -17.849 1.00 0.00 56 GLN A O 9
ATOM 11480 N N . ALA A 1 57 ? -2.699 12.248 -16.794 1.00 0.00 57 ALA A N 9
ATOM 11481 C CA . ALA A 1 57 ? -2.002 12.154 -15.517 1.00 0.00 57 ALA A CA 9
ATOM 11482 C C . ALA A 1 57 ? -0.725 11.321 -15.647 1.00 0.00 57 ALA A C 9
ATOM 11483 O O . ALA A 1 57 ? 0.333 11.757 -15.200 1.00 0.00 57 ALA A O 9
ATOM 11490 N N . LYS A 1 58 ? -0.788 10.137 -16.266 1.00 0.00 58 LYS A N 9
ATOM 11491 C CA . LYS A 1 58 ? 0.382 9.271 -16.406 1.00 0.00 58 LYS A CA 9
ATOM 11492 C C . LYS A 1 58 ? 1.499 10.019 -17.125 1.00 0.00 58 LYS A C 9
ATOM 11493 O O . LYS A 1 58 ? 2.646 9.937 -16.685 1.00 0.00 58 LYS A O 9
ATOM 11512 N N . GLU A 1 59 ? 1.189 10.764 -18.186 1.00 0.00 59 GLU A N 9
ATOM 11513 C CA . GLU A 1 59 ? 2.185 11.520 -18.932 1.00 0.00 59 GLU A CA 9
ATOM 11514 C C . GLU A 1 59 ? 2.844 12.581 -18.047 1.00 0.00 59 GLU A C 9
ATOM 11515 O O . GLU A 1 59 ? 4.073 12.586 -17.945 1.00 0.00 59 GLU A O 9
ATOM 11527 N N . ILE A 1 60 ? 2.081 13.457 -17.377 1.00 0.00 60 ILE A N 9
ATOM 11528 C CA . ILE A 1 60 ? 2.695 14.520 -16.592 1.00 0.00 60 ILE A CA 9
ATOM 11529 C C . ILE A 1 60 ? 3.448 13.957 -15.386 1.00 0.00 60 ILE A C 9
ATOM 11530 O O . ILE A 1 60 ? 4.501 14.491 -15.054 1.00 0.00 60 ILE A O 9
ATOM 11546 N N . LEU A 1 61 ? 2.978 12.877 -14.751 1.00 0.00 61 LEU A N 9
ATOM 11547 C CA . LEU A 1 61 ? 3.698 12.306 -13.617 1.00 0.00 61 LEU A CA 9
ATOM 11548 C C . LEU A 1 61 ? 5.002 11.663 -14.086 1.00 0.00 61 LEU A C 9
ATOM 11549 O O . LEU A 1 61 ? 6.013 11.774 -13.389 1.00 0.00 61 LEU A O 9
ATOM 11565 N N . SER A 1 62 ? 5.010 11.053 -15.275 1.00 0.00 62 SER A N 9
ATOM 11566 C CA . SER A 1 62 ? 6.236 10.543 -15.873 1.00 0.00 62 SER A CA 9
ATOM 11567 C C . SER A 1 62 ? 7.216 11.699 -16.127 1.00 0.00 62 SER A C 9
ATOM 11568 O O . SER A 1 62 ? 8.397 11.588 -15.797 1.00 0.00 62 SER A O 9
ATOM 11576 N N . GLU A 1 63 ? 6.733 12.837 -16.641 1.00 0.00 63 GLU A N 9
ATOM 11577 C CA . GLU A 1 63 ? 7.552 14.026 -16.877 1.00 0.00 63 GLU A CA 9
ATOM 11578 C C . GLU A 1 63 ? 8.074 14.616 -15.554 1.00 0.00 63 GLU A C 9
ATOM 11579 O O . GLU A 1 63 ? 9.231 15.032 -15.478 1.00 0.00 63 GLU A O 9
ATOM 11591 N N . MET A 1 64 ? 7.254 14.603 -14.497 1.00 0.00 64 MET A N 9
ATOM 11592 C CA . MET A 1 64 ? 7.616 15.043 -13.148 1.00 0.00 64 MET A CA 9
ATOM 11593 C C . MET A 1 64 ? 8.613 14.089 -12.471 1.00 0.00 64 MET A C 9
ATOM 11594 O O . MET A 1 64 ? 9.113 14.407 -11.390 1.00 0.00 64 MET A O 9
ATOM 11608 N N . GLY A 1 65 ? 8.925 12.938 -13.074 1.00 0.00 65 GLY A N 9
ATOM 11609 C CA . GLY A 1 65 ? 10.012 12.070 -12.642 1.00 0.00 65 GLY A CA 9
ATOM 11610 C C . GLY A 1 65 ? 9.545 10.837 -11.872 1.00 0.00 65 GLY A C 9
ATOM 11611 O O . GLY A 1 65 ? 10.395 10.095 -11.376 1.00 0.00 65 GLY A O 9
ATOM 11615 N N . TYR A 1 66 ? 8.235 10.603 -11.738 1.00 0.00 66 TYR A N 9
ATOM 11616 C CA . TYR A 1 66 ? 7.750 9.322 -11.235 1.00 0.00 66 TYR A CA 9
ATOM 11617 C C . TYR A 1 66 ? 8.024 8.282 -12.326 1.00 0.00 66 TYR A C 9
ATOM 11618 O O . TYR A 1 66 ? 7.874 8.576 -13.513 1.00 0.00 66 TYR A O 9
ATOM 11636 N N . THR A 1 67 ? 8.389 7.061 -11.941 1.00 0.00 67 THR A N 9
ATOM 11637 C CA . THR A 1 67 ? 8.857 6.036 -12.880 1.00 0.00 67 THR A CA 9
ATOM 11638 C C . THR A 1 67 ? 8.004 4.757 -12.816 1.00 0.00 67 THR A C 9
ATOM 11639 O O . THR A 1 67 ? 8.337 3.759 -13.458 1.00 0.00 67 THR A O 9
ATOM 11650 N N . HIS A 1 68 ? 6.895 4.785 -12.064 1.00 0.00 68 HIS A N 9
ATOM 11651 C CA . HIS A 1 68 ? 6.086 3.611 -11.729 1.00 0.00 68 HIS A CA 9
ATOM 11652 C C . HIS A 1 68 ? 4.594 3.968 -11.770 1.00 0.00 68 HIS A C 9
ATOM 11653 O O . HIS A 1 68 ? 3.817 3.513 -10.930 1.00 0.00 68 HIS A O 9
ATOM 11667 N N . VAL A 1 69 ? 4.201 4.827 -12.714 1.00 0.00 69 VAL A N 9
ATOM 11668 C CA . VAL A 1 69 ? 2.818 5.257 -12.902 1.00 0.00 69 VAL A CA 9
ATOM 11669 C C . VAL A 1 69 ? 2.300 4.538 -14.140 1.00 0.00 69 VAL A C 9
ATOM 11670 O O . VAL A 1 69 ? 2.956 4.582 -15.186 1.00 0.00 69 VAL A O 9
ATOM 11683 N N . GLU A 1 70 ? 1.126 3.916 -14.051 1.00 0.00 70 GLU A N 9
ATOM 11684 C CA . GLU A 1 70 ? 0.496 3.237 -15.173 1.00 0.00 70 GLU A CA 9
ATOM 11685 C C . GLU A 1 70 ? -1.008 3.505 -15.135 1.00 0.00 70 GLU A C 9
ATOM 11686 O O . GLU A 1 70 ? -1.598 3.671 -14.063 1.00 0.00 70 GLU A O 9
ATOM 11698 N N . ASN A 1 71 ? -1.634 3.564 -16.311 1.00 0.00 71 ASN A N 9
ATOM 11699 C CA . ASN A 1 71 ? -3.081 3.661 -16.423 1.00 0.00 71 ASN A CA 9
ATOM 11700 C C . ASN A 1 71 ? -3.703 2.279 -16.203 1.00 0.00 71 ASN A C 9
ATOM 11701 O O . ASN A 1 71 ? -3.483 1.371 -17.006 1.00 0.00 71 ASN A O 9
ATOM 11712 N N . ALA A 1 72 ? -4.493 2.127 -15.135 1.00 0.00 72 ALA A N 9
ATOM 11713 C CA . ALA A 1 72 ? -5.220 0.891 -14.858 1.00 0.00 72 ALA A CA 9
ATOM 11714 C C . ALA A 1 72 ? -6.387 0.684 -15.836 1.00 0.00 72 ALA A C 9
ATOM 11715 O O . ALA A 1 72 ? -6.658 -0.451 -16.231 1.00 0.00 72 ALA A O 9
ATOM 11722 N N . GLY A 1 73 ? -7.078 1.762 -16.221 1.00 0.00 73 GLY A N 9
ATOM 11723 C CA . GLY A 1 73 ? -8.235 1.733 -17.107 1.00 0.00 73 GLY A CA 9
ATOM 11724 C C . GLY A 1 73 ? -9.103 2.959 -16.853 1.00 0.00 73 GLY A C 9
ATOM 11725 O O . GLY A 1 73 ? -8.579 4.057 -16.638 1.00 0.00 73 GLY A O 9
ATOM 11729 N N . GLY A 1 74 ? -10.419 2.769 -16.831 1.00 0.00 74 GLY A N 9
ATOM 11730 C CA . GLY A 1 74 ? -11.384 3.768 -16.403 1.00 0.00 74 GLY A CA 9
ATOM 11731 C C . GLY A 1 74 ? -12.614 3.072 -15.835 1.00 0.00 74 GLY A C 9
ATOM 11732 O O . GLY A 1 74 ? -12.766 1.858 -15.988 1.00 0.00 74 GLY A O 9
ATOM 11736 N N . LEU A 1 75 ? -13.500 3.829 -15.188 1.00 0.00 75 LEU A N 9
ATOM 11737 C CA . LEU A 1 75 ? -14.732 3.352 -14.555 1.00 0.00 75 LEU A CA 9
ATOM 11738 C C . LEU A 1 75 ? -15.576 2.557 -15.562 1.00 0.00 75 LEU A C 9
ATOM 11739 O O . LEU A 1 75 ? -16.159 1.530 -15.219 1.00 0.00 75 LEU A O 9
ATOM 11755 N N . LYS A 1 76 ? -15.572 2.993 -16.828 1.00 0.00 76 LYS A N 9
ATOM 11756 C CA . LYS A 1 76 ? -16.233 2.330 -17.951 1.00 0.00 76 LYS A CA 9
ATOM 11757 C C . LYS A 1 76 ? -15.814 0.860 -18.132 1.00 0.00 76 LYS A C 9
ATOM 11758 O O . LYS A 1 76 ? -16.579 0.098 -18.723 1.00 0.00 76 LYS A O 9
ATOM 11777 N N . ASP A 1 77 ? -14.640 0.441 -17.644 1.00 0.00 77 ASP A N 9
ATOM 11778 C CA . ASP A 1 77 ? -14.051 -0.866 -17.958 1.00 0.00 77 ASP A CA 9
ATOM 11779 C C . ASP A 1 77 ? -13.571 -1.649 -16.729 1.00 0.00 77 ASP A C 9
ATOM 11780 O O . ASP A 1 77 ? -13.643 -2.878 -16.741 1.00 0.00 77 ASP A O 9
ATOM 11789 N N . ILE A 1 78 ? -13.099 -0.979 -15.671 1.00 0.00 78 ILE A N 9
ATOM 11790 C CA . ILE A 1 78 ? -12.567 -1.639 -14.476 1.00 0.00 78 ILE A CA 9
ATOM 11791 C C . ILE A 1 78 ? -13.706 -2.416 -13.796 1.00 0.00 78 ILE A C 9
ATOM 11792 O O . ILE A 1 78 ? -14.746 -1.840 -13.467 1.00 0.00 78 ILE A O 9
ATOM 11808 N N . ALA A 1 79 ? -13.499 -3.715 -13.554 1.00 0.00 79 ALA A N 9
ATOM 11809 C CA . ALA A 1 79 ? -14.513 -4.619 -13.005 1.00 0.00 79 ALA A CA 9
ATOM 11810 C C . ALA A 1 79 ? -14.488 -4.700 -11.467 1.00 0.00 79 ALA A C 9
ATOM 11811 O O . ALA A 1 79 ? -15.331 -5.382 -10.881 1.00 0.00 79 ALA A O 9
ATOM 11818 N N . MET A 1 80 ? -13.525 -4.043 -10.808 1.00 0.00 80 MET A N 9
ATOM 11819 C CA . MET A 1 80 ? -13.380 -4.051 -9.348 1.00 0.00 80 MET A CA 9
ATOM 11820 C C . MET A 1 80 ? -14.616 -3.432 -8.665 1.00 0.00 80 MET A C 9
ATOM 11821 O O . MET A 1 80 ? -15.283 -2.602 -9.292 1.00 0.00 80 MET A O 9
ATOM 11835 N N . PRO A 1 81 ? -14.927 -3.791 -7.403 1.00 0.00 81 PRO A N 9
ATOM 11836 C CA . PRO A 1 81 ? -16.032 -3.209 -6.640 1.00 0.00 81 PRO A CA 9
ATOM 11837 C C . PRO A 1 81 ? -15.986 -1.678 -6.562 1.00 0.00 81 PRO A C 9
ATOM 11838 O O . PRO A 1 81 ? -14.909 -1.070 -6.585 1.00 0.00 81 PRO A O 9
ATOM 11849 N N . LYS A 1 82 ? -17.156 -1.051 -6.402 1.00 0.00 82 LYS A N 9
ATOM 11850 C CA . LYS A 1 82 ? -17.311 0.402 -6.431 1.00 0.00 82 LYS A CA 9
ATOM 11851 C C . LYS A 1 82 ? -18.053 0.896 -5.190 1.00 0.00 82 LYS A C 9
ATOM 11852 O O . LYS A 1 82 ? -18.850 0.151 -4.618 1.00 0.00 82 LYS A O 9
ATOM 11871 N N . VAL A 1 83 ? -17.858 2.169 -4.841 1.00 0.00 83 VAL A N 9
ATOM 11872 C CA . VAL A 1 83 ? -18.632 2.907 -3.839 1.00 0.00 83 VAL A CA 9
ATOM 11873 C C . VAL A 1 83 ? -18.760 4.364 -4.315 1.00 0.00 83 VAL A C 9
ATOM 11874 O O . VAL A 1 83 ? -18.021 4.798 -5.206 1.00 0.00 83 VAL A O 9
ATOM 11887 N N . LYS A 1 84 ? -19.672 5.139 -3.724 1.00 0.00 84 LYS A N 9
ATOM 11888 C CA . LYS A 1 84 ? -19.967 6.522 -4.113 1.00 0.00 84 LYS A CA 9
ATOM 11889 C C . LYS A 1 84 ? -20.134 7.395 -2.869 1.00 0.00 84 LYS A C 9
ATOM 11890 O O . LYS A 1 84 ? -20.242 6.870 -1.756 1.00 0.00 84 LYS A O 9
ATOM 11909 N N . GLY A 1 85 ? -20.173 8.717 -3.046 1.00 0.00 85 GLY A N 9
ATOM 11910 C CA . GLY A 1 85 ? -20.333 9.661 -1.951 1.00 0.00 85 GLY A CA 9
ATOM 11911 C C . GLY A 1 85 ? -20.427 11.069 -2.508 1.00 0.00 85 GLY A C 9
ATOM 11912 O O . GLY A 1 85 ? -19.438 11.817 -2.382 1.00 0.00 85 GLY A O 9
ATOM 11917 N N . ALA A 1 1 ? 4.822 -0.161 -3.259 1.00 0.00 1 ALA A N 10
ATOM 11918 C CA . ALA A 1 1 ? 3.549 -0.889 -3.423 1.00 0.00 1 ALA A CA 10
ATOM 11919 C C . ALA A 1 1 ? 2.737 -0.213 -4.539 1.00 0.00 1 ALA A C 10
ATOM 11920 O O . ALA A 1 1 ? 3.286 0.060 -5.613 1.00 0.00 1 ALA A O 10
ATOM 11929 N N . GLU A 1 2 ? 1.448 0.069 -4.322 1.00 0.00 2 GLU A N 10
ATOM 11930 C CA . GLU A 1 2 ? 0.601 0.806 -5.248 1.00 0.00 2 GLU A CA 10
ATOM 11931 C C . GLU A 1 2 ? -0.373 1.687 -4.461 1.00 0.00 2 GLU A C 10
ATOM 11932 O O . GLU A 1 2 ? -0.651 1.416 -3.287 1.00 0.00 2 GLU A O 10
ATOM 11944 N N . HIS A 1 3 ? -0.939 2.687 -5.137 1.00 0.00 3 HIS A N 10
ATOM 11945 C CA . HIS A 1 3 ? -2.051 3.511 -4.677 1.00 0.00 3 HIS A CA 10
ATOM 11946 C C . HIS A 1 3 ? -2.911 3.831 -5.901 1.00 0.00 3 HIS A C 10
ATOM 11947 O O . HIS A 1 3 ? -2.394 3.870 -7.021 1.00 0.00 3 HIS A O 10
ATOM 11961 N N . TRP A 1 4 ? -4.206 4.081 -5.689 1.00 0.00 4 TRP A N 10
ATOM 11962 C CA . TRP A 1 4 ? -5.180 4.335 -6.745 1.00 0.00 4 TRP A CA 10
ATOM 11963 C C . TRP A 1 4 ? -5.598 5.790 -6.649 1.00 0.00 4 TRP A C 10
ATOM 11964 O O . TRP A 1 4 ? -6.277 6.171 -5.695 1.00 0.00 4 TRP A O 10
ATOM 11985 N N . ILE A 1 5 ? -5.161 6.604 -7.606 1.00 0.00 5 ILE A N 10
ATOM 11986 C CA . ILE A 1 5 ? -5.412 8.035 -7.644 1.00 0.00 5 ILE A CA 10
ATOM 11987 C C . ILE A 1 5 ? -6.422 8.209 -8.779 1.00 0.00 5 ILE A C 10
ATOM 11988 O O . ILE A 1 5 ? -6.117 7.944 -9.944 1.00 0.00 5 ILE A O 10
ATOM 12004 N N . ASP A 1 6 ? -7.646 8.591 -8.433 1.00 0.00 6 ASP A N 10
ATOM 12005 C CA . ASP A 1 6 ? -8.698 8.865 -9.401 1.00 0.00 6 ASP A CA 10
ATOM 12006 C C . ASP A 1 6 ? -8.506 10.285 -9.931 1.00 0.00 6 ASP A C 10
ATOM 12007 O O . ASP A 1 6 ? -8.431 11.221 -9.124 1.00 0.00 6 ASP A O 10
ATOM 12016 N N . VAL A 1 7 ? -8.417 10.454 -11.255 1.00 0.00 7 VAL A N 10
ATOM 12017 C CA . VAL A 1 7 ? -8.032 11.724 -11.877 1.00 0.00 7 VAL A CA 10
ATOM 12018 C C . VAL A 1 7 ? -9.138 12.337 -12.749 1.00 0.00 7 VAL A C 10
ATOM 12019 O O . VAL A 1 7 ? -8.929 13.423 -13.296 1.00 0.00 7 VAL A O 10
ATOM 12032 N N . ARG A 1 8 ? -10.317 11.707 -12.887 1.00 0.00 8 ARG A N 10
ATOM 12033 C CA . ARG A 1 8 ? -11.469 12.401 -13.495 1.00 0.00 8 ARG A CA 10
ATOM 12034 C C . ARG A 1 8 ? -11.868 13.592 -12.626 1.00 0.00 8 ARG A C 10
ATOM 12035 O O . ARG A 1 8 ? -11.420 13.718 -11.486 1.00 0.00 8 ARG A O 10
ATOM 12056 N N . VAL A 1 9 ? -12.721 14.459 -13.172 1.00 0.00 9 VAL A N 10
ATOM 12057 C CA . VAL A 1 9 ? -13.207 15.629 -12.454 1.00 0.00 9 VAL A CA 10
ATOM 12058 C C . VAL A 1 9 ? -13.894 15.181 -11.141 1.00 0.00 9 VAL A C 10
ATOM 12059 O O . VAL A 1 9 ? -14.433 14.068 -11.082 1.00 0.00 9 VAL A O 10
ATOM 12072 N N . PRO A 1 10 ? -13.931 16.011 -10.083 1.00 0.00 10 PRO A N 10
ATOM 12073 C CA . PRO A 1 10 ? -14.406 15.568 -8.771 1.00 0.00 10 PRO A CA 10
ATOM 12074 C C . PRO A 1 10 ? -15.904 15.241 -8.778 1.00 0.00 10 PRO A C 10
ATOM 12075 O O . PRO A 1 10 ? -16.363 14.376 -8.031 1.00 0.00 10 PRO A O 10
ATOM 12086 N N . GLU A 1 11 ? -16.677 15.882 -9.657 1.00 0.00 11 GLU A N 10
ATOM 12087 C CA . GLU A 1 11 ? -18.094 15.597 -9.880 1.00 0.00 11 GLU A CA 10
ATOM 12088 C C . GLU A 1 11 ? -18.319 14.268 -10.616 1.00 0.00 11 GLU A C 10
ATOM 12089 O O . GLU A 1 11 ? -19.468 13.895 -10.862 1.00 0.00 11 GLU A O 10
ATOM 12101 N N . GLN A 1 12 ? -17.258 13.540 -10.978 1.00 0.00 12 GLN A N 10
ATOM 12102 C CA . GLN A 1 12 ? -17.340 12.206 -11.557 1.00 0.00 12 GLN A CA 10
ATOM 12103 C C . GLN A 1 12 ? -16.766 11.177 -10.577 1.00 0.00 12 GLN A C 10
ATOM 12104 O O . GLN A 1 12 ? -17.343 10.097 -10.473 1.00 0.00 12 GLN A O 10
ATOM 12118 N N . TYR A 1 13 ? -15.747 11.521 -9.772 1.00 0.00 13 TYR A N 10
ATOM 12119 C CA . TYR A 1 13 ? -15.310 10.675 -8.651 1.00 0.00 13 TYR A CA 10
ATOM 12120 C C . TYR A 1 13 ? -16.495 10.345 -7.737 1.00 0.00 13 TYR A C 10
ATOM 12121 O O . TYR A 1 13 ? -16.701 9.184 -7.383 1.00 0.00 13 TYR A O 10
ATOM 12139 N N . GLN A 1 14 ? -17.297 11.360 -7.387 1.00 0.00 14 GLN A N 10
ATOM 12140 C CA . GLN A 1 14 ? -18.386 11.213 -6.424 1.00 0.00 14 GLN A CA 10
ATOM 12141 C C . GLN A 1 14 ? -19.457 10.211 -6.881 1.00 0.00 14 GLN A C 10
ATOM 12142 O O . GLN A 1 14 ? -20.164 9.662 -6.034 1.00 0.00 14 GLN A O 10
ATOM 12156 N N . GLN A 1 15 ? -19.609 9.988 -8.192 1.00 0.00 15 GLN A N 10
ATOM 12157 C CA . GLN A 1 15 ? -20.733 9.224 -8.721 1.00 0.00 15 GLN A CA 10
ATOM 12158 C C . GLN A 1 15 ? -20.582 7.745 -8.346 1.00 0.00 15 GLN A C 10
ATOM 12159 O O . GLN A 1 15 ? -21.499 7.157 -7.778 1.00 0.00 15 GLN A O 10
ATOM 12173 N N . GLU A 1 16 ? -19.413 7.161 -8.610 1.00 0.00 16 GLU A N 10
ATOM 12174 C CA . GLU A 1 16 ? -19.005 5.810 -8.234 1.00 0.00 16 GLU A CA 10
ATOM 12175 C C . GLU A 1 16 ? -17.504 5.749 -8.514 1.00 0.00 16 GLU A C 10
ATOM 12176 O O . GLU A 1 16 ? -17.051 6.352 -9.488 1.00 0.00 16 GLU A O 10
ATOM 12188 N N . HIS A 1 17 ? -16.725 5.058 -7.684 1.00 0.00 17 HIS A N 10
ATOM 12189 C CA . HIS A 1 17 ? -15.268 5.049 -7.730 1.00 0.00 17 HIS A CA 10
ATOM 12190 C C . HIS A 1 17 ? -14.742 3.676 -7.335 1.00 0.00 17 HIS A C 10
ATOM 12191 O O . HIS A 1 17 ? -15.392 2.972 -6.561 1.00 0.00 17 HIS A O 10
ATOM 12205 N N . VAL A 1 18 ? -13.571 3.306 -7.858 1.00 0.00 18 VAL A N 10
ATOM 12206 C CA . VAL A 1 18 ? -12.830 2.124 -7.433 1.00 0.00 18 VAL A CA 10
ATOM 12207 C C . VAL A 1 18 ? -12.650 2.237 -5.920 1.00 0.00 18 VAL A C 10
ATOM 12208 O O . VAL A 1 18 ? -12.160 3.259 -5.437 1.00 0.00 18 VAL A O 10
ATOM 12221 N N . GLN A 1 19 ? -13.076 1.205 -5.190 1.00 0.00 19 GLN A N 10
ATOM 12222 C CA . GLN A 1 19 ? -13.211 1.233 -3.743 1.00 0.00 19 GLN A CA 10
ATOM 12223 C C . GLN A 1 19 ? -11.910 1.696 -3.075 1.00 0.00 19 GLN A C 10
ATOM 12224 O O . GLN A 1 19 ? -10.896 0.996 -3.121 1.00 0.00 19 GLN A O 10
ATOM 12238 N N . GLY A 1 20 ? -11.951 2.874 -2.445 1.00 0.00 20 GLY A N 10
ATOM 12239 C CA . GLY A 1 20 ? -10.862 3.407 -1.637 1.00 0.00 20 GLY A CA 10
ATOM 12240 C C . GLY A 1 20 ? -9.836 4.218 -2.433 1.00 0.00 20 GLY A C 10
ATOM 12241 O O . GLY A 1 20 ? -8.846 4.658 -1.843 1.00 0.00 20 GLY A O 10
ATOM 12245 N N . ALA A 1 21 ? -10.030 4.426 -3.742 1.00 0.00 21 ALA A N 10
ATOM 12246 C CA . ALA A 1 21 ? -9.172 5.310 -4.525 1.00 0.00 21 ALA A CA 10
ATOM 12247 C C . ALA A 1 21 ? -9.273 6.741 -3.984 1.00 0.00 21 ALA A C 10
ATOM 12248 O O . ALA A 1 21 ? -10.364 7.191 -3.622 1.00 0.00 21 ALA A O 10
ATOM 12255 N N . ILE A 1 22 ? -8.152 7.465 -3.944 1.00 0.00 22 ILE A N 10
ATOM 12256 C CA . ILE A 1 22 ? -8.121 8.847 -3.483 1.00 0.00 22 ILE A CA 10
ATOM 12257 C C . ILE A 1 22 ? -8.513 9.762 -4.650 1.00 0.00 22 ILE A C 10
ATOM 12258 O O . ILE A 1 22 ? -8.004 9.630 -5.765 1.00 0.00 22 ILE A O 10
ATOM 12274 N N . ASN A 1 23 ? -9.428 10.694 -4.384 1.00 0.00 23 ASN A N 10
ATOM 12275 C CA . ASN A 1 23 ? -9.823 11.755 -5.303 1.00 0.00 23 ASN A CA 10
ATOM 12276 C C . ASN A 1 23 ? -8.685 12.763 -5.438 1.00 0.00 23 ASN A C 10
ATOM 12277 O O . ASN A 1 23 ? -8.452 13.528 -4.498 1.00 0.00 23 ASN A O 10
ATOM 12288 N N . ILE A 1 24 ? -8.006 12.804 -6.588 1.00 0.00 24 ILE A N 10
ATOM 12289 C CA . ILE A 1 24 ? -7.083 13.888 -6.928 1.00 0.00 24 ILE A CA 10
ATOM 12290 C C . ILE A 1 24 ? -7.226 14.150 -8.445 1.00 0.00 24 ILE A C 10
ATOM 12291 O O . ILE A 1 24 ? -6.422 13.646 -9.228 1.00 0.00 24 ILE A O 10
ATOM 12307 N N . PRO A 1 25 ? -8.281 14.870 -8.882 1.00 0.00 25 PRO A N 10
ATOM 12308 C CA . PRO A 1 25 ? -8.551 15.189 -10.283 1.00 0.00 25 PRO A CA 10
ATOM 12309 C C . PRO A 1 25 ? -7.335 15.737 -11.026 1.00 0.00 25 PRO A C 10
ATOM 12310 O O . PRO A 1 25 ? -6.475 16.365 -10.413 1.00 0.00 25 PRO A O 10
ATOM 12321 N N . LEU A 1 26 ? -7.303 15.623 -12.356 1.00 0.00 26 LEU A N 10
ATOM 12322 C CA . LEU A 1 26 ? -6.231 16.172 -13.195 1.00 0.00 26 LEU A CA 10
ATOM 12323 C C . LEU A 1 26 ? -5.974 17.667 -12.925 1.00 0.00 26 LEU A C 10
ATOM 12324 O O . LEU A 1 26 ? -4.826 18.108 -12.952 1.00 0.00 26 LEU A O 10
ATOM 12340 N N . LYS A 1 27 ? -7.020 18.450 -12.632 1.00 0.00 27 LYS A N 10
ATOM 12341 C CA . LYS A 1 27 ? -6.880 19.876 -12.310 1.00 0.00 27 LYS A CA 10
ATOM 12342 C C . LYS A 1 27 ? -6.211 20.120 -10.948 1.00 0.00 27 LYS A C 10
ATOM 12343 O O . LYS A 1 27 ? -5.749 21.231 -10.694 1.00 0.00 27 LYS A O 10
ATOM 12362 N N . GLU A 1 28 ? -6.141 19.108 -10.082 1.00 0.00 28 GLU A N 10
ATOM 12363 C CA . GLU A 1 28 ? -5.739 19.223 -8.683 1.00 0.00 28 GLU A CA 10
ATOM 12364 C C . GLU A 1 28 ? -4.444 18.441 -8.407 1.00 0.00 28 GLU A C 10
ATOM 12365 O O . GLU A 1 28 ? -3.685 18.807 -7.511 1.00 0.00 28 GLU A O 10
ATOM 12377 N N . VAL A 1 29 ? -4.180 17.375 -9.172 1.00 0.00 29 VAL A N 10
ATOM 12378 C CA . VAL A 1 29 ? -3.144 16.380 -8.899 1.00 0.00 29 VAL A CA 10
ATOM 12379 C C . VAL A 1 29 ? -1.761 16.993 -8.677 1.00 0.00 29 VAL A C 10
ATOM 12380 O O . VAL A 1 29 ? -1.083 16.600 -7.730 1.00 0.00 29 VAL A O 10
ATOM 12393 N N . LYS A 1 30 ? -1.363 18.002 -9.461 1.00 0.00 30 LYS A N 10
ATOM 12394 C CA . LYS A 1 30 ? -0.028 18.602 -9.354 1.00 0.00 30 LYS A CA 10
ATOM 12395 C C . LYS A 1 30 ? 0.235 19.189 -7.965 1.00 0.00 30 LYS A C 10
ATOM 12396 O O . LYS A 1 30 ? 1.387 19.233 -7.534 1.00 0.00 30 LYS A O 10
ATOM 12415 N N . GLU A 1 31 ? -0.807 19.645 -7.267 1.00 0.00 31 GLU A N 10
ATOM 12416 C CA . GLU A 1 31 ? -0.676 20.293 -5.968 1.00 0.00 31 GLU A CA 10
ATOM 12417 C C . GLU A 1 31 ? -0.503 19.268 -4.836 1.00 0.00 31 GLU A C 10
ATOM 12418 O O . GLU A 1 31 ? 0.082 19.594 -3.802 1.00 0.00 31 GLU A O 10
ATOM 12430 N N . ARG A 1 32 ? -0.980 18.028 -5.018 1.00 0.00 32 ARG A N 10
ATOM 12431 C CA . ARG A 1 32 ? -1.137 17.069 -3.917 1.00 0.00 32 ARG A CA 10
ATOM 12432 C C . ARG A 1 32 ? -0.493 15.710 -4.152 1.00 0.00 32 ARG A C 10
ATOM 12433 O O . ARG A 1 32 ? -0.262 15.004 -3.171 1.00 0.00 32 ARG A O 10
ATOM 12454 N N . ILE A 1 33 ? -0.152 15.324 -5.382 1.00 0.00 33 ILE A N 10
ATOM 12455 C CA . ILE A 1 33 ? 0.432 14.007 -5.636 1.00 0.00 33 ILE A CA 10
ATOM 12456 C C . ILE A 1 33 ? 1.757 13.825 -4.884 1.00 0.00 33 ILE A C 10
ATOM 12457 O O . ILE A 1 33 ? 1.992 12.755 -4.328 1.00 0.00 33 ILE A O 10
ATOM 12473 N N . ALA A 1 34 ? 2.554 14.893 -4.754 1.00 0.00 34 ALA A N 10
ATOM 12474 C CA . ALA A 1 34 ? 3.810 14.893 -4.005 1.00 0.00 34 ALA A CA 10
ATOM 12475 C C . ALA A 1 34 ? 3.632 14.631 -2.497 1.00 0.00 34 ALA A C 10
ATOM 12476 O O . ALA A 1 34 ? 4.629 14.438 -1.800 1.00 0.00 34 ALA A O 10
ATOM 12483 N N . THR A 1 35 ? 2.397 14.614 -1.991 1.00 0.00 35 THR A N 10
ATOM 12484 C CA . THR A 1 35 ? 2.074 14.425 -0.581 1.00 0.00 35 THR A CA 10
ATOM 12485 C C . THR A 1 35 ? 1.220 13.158 -0.414 1.00 0.00 35 THR A C 10
ATOM 12486 O O . THR A 1 35 ? 1.403 12.424 0.557 1.00 0.00 35 THR A O 10
ATOM 12497 N N . ALA A 1 36 ? 0.339 12.854 -1.377 1.00 0.00 36 ALA A N 10
ATOM 12498 C CA . ALA A 1 36 ? -0.416 11.608 -1.412 1.00 0.00 36 ALA A CA 10
ATOM 12499 C C . ALA A 1 36 ? 0.507 10.411 -1.676 1.00 0.00 36 ALA A C 10
ATOM 12500 O O . ALA A 1 36 ? 0.323 9.356 -1.068 1.00 0.00 36 ALA A O 10
ATOM 12507 N N . VAL A 1 37 ? 1.507 10.577 -2.550 1.00 0.00 37 VAL A N 10
ATOM 12508 C CA . VAL A 1 37 ? 2.483 9.555 -2.916 1.00 0.00 37 VAL A CA 10
ATOM 12509 C C . VAL A 1 37 ? 3.856 10.244 -3.033 1.00 0.00 37 VAL A C 10
ATOM 12510 O O . VAL A 1 37 ? 4.307 10.540 -4.143 1.00 0.00 37 VAL A O 10
ATOM 12523 N N . PRO A 1 38 ? 4.521 10.571 -1.907 1.00 0.00 38 PRO A N 10
ATOM 12524 C CA . PRO A 1 38 ? 5.849 11.178 -1.930 1.00 0.00 38 PRO A CA 10
ATOM 12525 C C . PRO A 1 38 ? 6.891 10.298 -2.634 1.00 0.00 38 PRO A C 10
ATOM 12526 O O . PRO A 1 38 ? 7.798 10.817 -3.287 1.00 0.00 38 PRO A O 10
ATOM 12537 N N . ASP A 1 39 ? 6.787 8.972 -2.483 1.00 0.00 39 ASP A N 10
ATOM 12538 C CA . ASP A 1 39 ? 7.731 8.018 -3.058 1.00 0.00 39 ASP A CA 10
ATOM 12539 C C . ASP A 1 39 ? 7.431 7.814 -4.543 1.00 0.00 39 ASP A C 10
ATOM 12540 O O . ASP A 1 39 ? 6.505 7.087 -4.907 1.00 0.00 39 ASP A O 10
ATOM 12549 N N . LYS A 1 40 ? 8.226 8.444 -5.410 1.00 0.00 40 LYS A N 10
ATOM 12550 C CA . LYS A 1 40 ? 8.043 8.378 -6.859 1.00 0.00 40 LYS A CA 10
ATOM 12551 C C . LYS A 1 40 ? 8.230 6.968 -7.436 1.00 0.00 40 LYS A C 10
ATOM 12552 O O . LYS A 1 40 ? 7.845 6.747 -8.586 1.00 0.00 40 LYS A O 10
ATOM 12571 N N . ASN A 1 41 ? 8.802 6.019 -6.681 1.00 0.00 41 ASN A N 10
ATOM 12572 C CA . ASN A 1 41 ? 8.926 4.626 -7.112 1.00 0.00 41 ASN A CA 10
ATOM 12573 C C . ASN A 1 41 ? 7.614 3.846 -6.927 1.00 0.00 41 ASN A C 10
ATOM 12574 O O . ASN A 1 41 ? 7.462 2.766 -7.497 1.00 0.00 41 ASN A O 10
ATOM 12585 N N . ASP A 1 42 ? 6.664 4.345 -6.130 1.00 0.00 42 ASP A N 10
ATOM 12586 C CA . ASP A 1 42 ? 5.411 3.633 -5.867 1.00 0.00 42 ASP A CA 10
ATOM 12587 C C . ASP A 1 42 ? 4.524 3.597 -7.121 1.00 0.00 42 ASP A C 10
ATOM 12588 O O . ASP A 1 42 ? 4.564 4.522 -7.936 1.00 0.00 42 ASP A O 10
ATOM 12597 N N . THR A 1 43 ? 3.735 2.534 -7.294 1.00 0.00 43 THR A N 10
ATOM 12598 C CA . THR A 1 43 ? 2.922 2.331 -8.489 1.00 0.00 43 THR A CA 10
ATOM 12599 C C . THR A 1 43 ? 1.661 3.204 -8.411 1.00 0.00 43 THR A C 10
ATOM 12600 O O . THR A 1 43 ? 0.694 2.856 -7.727 1.00 0.00 43 THR A O 10
ATOM 12611 N N . VAL A 1 44 ? 1.656 4.344 -9.104 1.00 0.00 44 VAL A N 10
ATOM 12612 C CA . VAL A 1 44 ? 0.505 5.237 -9.149 1.00 0.00 44 VAL A CA 10
ATOM 12613 C C . VAL A 1 44 ? -0.474 4.662 -10.182 1.00 0.00 44 VAL A C 10
ATOM 12614 O O . VAL A 1 44 ? -0.381 4.951 -11.379 1.00 0.00 44 VAL A O 10
ATOM 12627 N N . LYS A 1 45 ? -1.389 3.796 -9.743 1.00 0.00 45 LYS A N 10
ATOM 12628 C CA . LYS A 1 45 ? -2.500 3.365 -10.582 1.00 0.00 45 LYS A CA 10
ATOM 12629 C C . LYS A 1 45 ? -3.371 4.600 -10.796 1.00 0.00 45 LYS A C 10
ATOM 12630 O O . LYS A 1 45 ? -3.736 5.261 -9.818 1.00 0.00 45 LYS A O 10
ATOM 12649 N N . VAL A 1 46 ? -3.729 4.904 -12.041 1.00 0.00 46 VAL A N 10
ATOM 12650 C CA . VAL A 1 46 ? -4.606 6.023 -12.362 1.00 0.00 46 VAL A CA 10
ATOM 12651 C C . VAL A 1 46 ? -5.732 5.524 -13.256 1.00 0.00 46 VAL A C 10
ATOM 12652 O O . VAL A 1 46 ? -5.528 4.667 -14.120 1.00 0.00 46 VAL A O 10
ATOM 12665 N N . TYR A 1 47 ? -6.927 6.063 -13.062 1.00 0.00 47 TYR A N 10
ATOM 12666 C CA . TYR A 1 47 ? -8.082 5.811 -13.905 1.00 0.00 47 TYR A CA 10
ATOM 12667 C C . TYR A 1 47 ? -8.959 7.057 -13.865 1.00 0.00 47 TYR A C 10
ATOM 12668 O O . TYR A 1 47 ? -8.748 7.951 -13.035 1.00 0.00 47 TYR A O 10
ATOM 12686 N N . CYS A 1 48 ? -9.920 7.128 -14.782 1.00 0.00 48 CYS A N 10
ATOM 12687 C CA . CYS A 1 48 ? -10.828 8.249 -14.895 1.00 0.00 48 CYS A CA 10
ATOM 12688 C C . CYS A 1 48 ? -12.080 7.769 -15.635 1.00 0.00 48 CYS A C 10
ATOM 12689 O O . CYS A 1 48 ? -12.536 6.639 -15.435 1.00 0.00 48 CYS A O 10
ATOM 12697 N N . ASN A 1 49 ? -12.613 8.618 -16.512 1.00 0.00 49 ASN A N 10
ATOM 12698 C CA . ASN A 1 49 ? -13.655 8.296 -17.466 1.00 0.00 49 ASN A CA 10
ATOM 12699 C C . ASN A 1 49 ? -13.090 8.653 -18.840 1.00 0.00 49 ASN A C 10
ATOM 12700 O O . ASN A 1 49 ? -12.488 9.718 -18.994 1.00 0.00 49 ASN A O 10
ATOM 12711 N N . ALA A 1 50 ? -13.258 7.753 -19.812 1.00 0.00 50 ALA A N 10
ATOM 12712 C CA . ALA A 1 50 ? -12.779 7.875 -21.193 1.00 0.00 50 ALA A CA 10
ATOM 12713 C C . ALA A 1 50 ? -11.249 8.015 -21.342 1.00 0.00 50 ALA A C 10
ATOM 12714 O O . ALA A 1 50 ? -10.773 8.404 -22.410 1.00 0.00 50 ALA A O 10
ATOM 12721 N N . GLY A 1 51 ? -10.462 7.704 -20.305 1.00 0.00 51 GLY A N 10
ATOM 12722 C CA . GLY A 1 51 ? -9.004 7.564 -20.362 1.00 0.00 51 GLY A CA 10
ATOM 12723 C C . GLY A 1 51 ? -8.214 8.874 -20.434 1.00 0.00 51 GLY A C 10
ATOM 12724 O O . GLY A 1 51 ? -7.103 8.934 -19.908 1.00 0.00 51 GLY A O 10
ATOM 12728 N N . ARG A 1 52 ? -8.756 9.932 -21.046 1.00 0.00 52 ARG A N 10
ATOM 12729 C CA . ARG A 1 52 ? -8.045 11.196 -21.286 1.00 0.00 52 ARG A CA 10
ATOM 12730 C C . ARG A 1 52 ? -7.421 11.797 -20.041 1.00 0.00 52 ARG A C 10
ATOM 12731 O O . ARG A 1 52 ? -6.231 12.095 -20.084 1.00 0.00 52 ARG A O 10
ATOM 12752 N N . GLN A 1 53 ? -8.151 11.928 -18.932 1.00 0.00 53 GLN A N 10
ATOM 12753 C CA . GLN A 1 53 ? -7.571 12.490 -17.711 1.00 0.00 53 GLN A CA 10
ATOM 12754 C C . GLN A 1 53 ? -6.405 11.625 -17.207 1.00 0.00 53 GLN A C 10
ATOM 12755 O O . GLN A 1 53 ? -5.444 12.178 -16.683 1.00 0.00 53 GLN A O 10
ATOM 12769 N N . SER A 1 54 ? -6.441 10.301 -17.384 1.00 0.00 54 SER A N 10
ATOM 12770 C CA . SER A 1 54 ? -5.353 9.412 -16.981 1.00 0.00 54 SER A CA 10
ATOM 12771 C C . SER A 1 54 ? -4.149 9.492 -17.913 1.00 0.00 54 SER A C 10
ATOM 12772 O O . SER A 1 54 ? -3.022 9.507 -17.422 1.00 0.00 54 SER A O 10
ATOM 12780 N N . GLY A 1 55 ? -4.347 9.584 -19.231 1.00 0.00 55 GLY A N 10
ATOM 12781 C CA . GLY A 1 55 ? -3.241 9.769 -20.167 1.00 0.00 55 GLY A CA 10
ATOM 12782 C C . GLY A 1 55 ? -2.554 11.106 -19.898 1.00 0.00 55 GLY A C 10
ATOM 12783 O O . GLY A 1 55 ? -1.330 11.183 -19.785 1.00 0.00 55 GLY A O 10
ATOM 12787 N N . GLN A 1 56 ? -3.360 12.150 -19.707 1.00 0.00 56 GLN A N 10
ATOM 12788 C CA . GLN A 1 56 ? -2.915 13.477 -19.321 1.00 0.00 56 GLN A CA 10
ATOM 12789 C C . GLN A 1 56 ? -2.182 13.451 -17.971 1.00 0.00 56 GLN A C 10
ATOM 12790 O O . GLN A 1 56 ? -1.122 14.066 -17.842 1.00 0.00 56 GLN A O 10
ATOM 12804 N N . ALA A 1 57 ? -2.690 12.714 -16.977 1.00 0.00 57 ALA A N 10
ATOM 12805 C CA . ALA A 1 57 ? -2.027 12.582 -15.687 1.00 0.00 57 ALA A CA 10
ATOM 12806 C C . ALA A 1 57 ? -0.686 11.859 -15.844 1.00 0.00 57 ALA A C 10
ATOM 12807 O O . ALA A 1 57 ? 0.315 12.307 -15.296 1.00 0.00 57 ALA A O 10
ATOM 12814 N N . LYS A 1 58 ? -0.618 10.772 -16.616 1.00 0.00 58 LYS A N 10
ATOM 12815 C CA . LYS A 1 58 ? 0.636 10.054 -16.838 1.00 0.00 58 LYS A CA 10
ATOM 12816 C C . LYS A 1 58 ? 1.673 10.962 -17.498 1.00 0.00 58 LYS A C 10
ATOM 12817 O O . LYS A 1 58 ? 2.846 10.897 -17.130 1.00 0.00 58 LYS A O 10
ATOM 12836 N N . GLU A 1 59 ? 1.270 11.832 -18.425 1.00 0.00 59 GLU A N 10
ATOM 12837 C CA . GLU A 1 59 ? 2.153 12.744 -19.109 1.00 0.00 59 GLU A CA 10
ATOM 12838 C C . GLU A 1 59 ? 2.758 13.755 -18.121 1.00 0.00 59 GLU A C 10
ATOM 12839 O O . GLU A 1 59 ? 3.981 13.904 -18.095 1.00 0.00 59 GLU A O 10
ATOM 12851 N N . ILE A 1 60 ? 1.959 14.424 -17.276 1.00 0.00 60 ILE A N 10
ATOM 12852 C CA . ILE A 1 60 ? 2.519 15.386 -16.333 1.00 0.00 60 ILE A CA 10
ATOM 12853 C C . ILE A 1 60 ? 3.306 14.676 -15.226 1.00 0.00 60 ILE A C 10
ATOM 12854 O O . ILE A 1 60 ? 4.342 15.180 -14.802 1.00 0.00 60 ILE A O 10
ATOM 12870 N N . LEU A 1 61 ? 2.863 13.502 -14.767 1.00 0.00 61 LEU A N 10
ATOM 12871 C CA . LEU A 1 61 ? 3.509 12.817 -13.655 1.00 0.00 61 LEU A CA 10
ATOM 12872 C C . LEU A 1 61 ? 4.867 12.261 -14.073 1.00 0.00 61 LEU A C 10
ATOM 12873 O O . LEU A 1 61 ? 5.797 12.283 -13.267 1.00 0.00 61 LEU A O 10
ATOM 12889 N N . SER A 1 62 ? 5.018 11.804 -15.320 1.00 0.00 62 SER A N 10
ATOM 12890 C CA . SER A 1 62 ? 6.323 11.388 -15.815 1.00 0.00 62 SER A CA 10
ATOM 12891 C C . SER A 1 62 ? 7.265 12.590 -15.948 1.00 0.00 62 SER A C 10
ATOM 12892 O O . SER A 1 62 ? 8.449 12.464 -15.632 1.00 0.00 62 SER A O 10
ATOM 12900 N N . GLU A 1 63 ? 6.758 13.775 -16.314 1.00 0.00 63 GLU A N 10
ATOM 12901 C CA . GLU A 1 63 ? 7.550 15.005 -16.310 1.00 0.00 63 GLU A CA 10
ATOM 12902 C C . GLU A 1 63 ? 7.954 15.381 -14.872 1.00 0.00 63 GLU A C 10
ATOM 12903 O O . GLU A 1 63 ? 9.093 15.789 -14.639 1.00 0.00 63 GLU A O 10
ATOM 12915 N N . MET A 1 64 ? 7.059 15.181 -13.895 1.00 0.00 64 MET A N 10
ATOM 12916 C CA . MET A 1 64 ? 7.340 15.354 -12.467 1.00 0.00 64 MET A CA 10
ATOM 12917 C C . MET A 1 64 ? 8.289 14.272 -11.921 1.00 0.00 64 MET A C 10
ATOM 12918 O O . MET A 1 64 ? 8.756 14.396 -10.787 1.00 0.00 64 MET A O 10
ATOM 12932 N N . GLY A 1 65 ? 8.602 13.228 -12.694 1.00 0.00 65 GLY A N 10
ATOM 12933 C CA . GLY A 1 65 ? 9.647 12.263 -12.380 1.00 0.00 65 GLY A CA 10
ATOM 12934 C C . GLY A 1 65 ? 9.130 10.946 -11.800 1.00 0.00 65 GLY A C 10
ATOM 12935 O O . GLY A 1 65 ? 9.948 10.126 -11.381 1.00 0.00 65 GLY A O 10
ATOM 12939 N N . TYR A 1 66 ? 7.812 10.720 -11.745 1.00 0.00 66 TYR A N 10
ATOM 12940 C CA . TYR A 1 66 ? 7.280 9.401 -11.409 1.00 0.00 66 TYR A CA 10
ATOM 12941 C C . TYR A 1 66 ? 7.564 8.456 -12.579 1.00 0.00 66 TYR A C 10
ATOM 12942 O O . TYR A 1 66 ? 7.484 8.862 -13.740 1.00 0.00 66 TYR A O 10
ATOM 12960 N N . THR A 1 67 ? 7.851 7.189 -12.286 1.00 0.00 67 THR A N 10
ATOM 12961 C CA . THR A 1 67 ? 8.320 6.222 -13.284 1.00 0.00 67 THR A CA 10
ATOM 12962 C C . THR A 1 67 ? 7.461 4.946 -13.312 1.00 0.00 67 THR A C 10
ATOM 12963 O O . THR A 1 67 ? 7.769 4.015 -14.060 1.00 0.00 67 THR A O 10
ATOM 12974 N N . HIS A 1 68 ? 6.372 4.902 -12.530 1.00 0.00 68 HIS A N 10
ATOM 12975 C CA . HIS A 1 68 ? 5.533 3.713 -12.338 1.00 0.00 68 HIS A CA 10
ATOM 12976 C C . HIS A 1 68 ? 4.051 4.106 -12.323 1.00 0.00 68 HIS A C 10
ATOM 12977 O O . HIS A 1 68 ? 3.239 3.520 -11.607 1.00 0.00 68 HIS A O 10
ATOM 12991 N N . VAL A 1 69 ? 3.705 5.152 -13.073 1.00 0.00 69 VAL A N 10
ATOM 12992 C CA . VAL A 1 69 ? 2.319 5.544 -13.285 1.00 0.00 69 VAL A CA 10
ATOM 12993 C C . VAL A 1 69 ? 1.758 4.579 -14.329 1.00 0.00 69 VAL A C 10
ATOM 12994 O O . VAL A 1 69 ? 2.405 4.350 -15.356 1.00 0.00 69 VAL A O 10
ATOM 13007 N N . GLU A 1 70 ? 0.567 4.031 -14.102 1.00 0.00 70 GLU A N 10
ATOM 13008 C CA . GLU A 1 70 ? -0.042 3.056 -14.995 1.00 0.00 70 GLU A CA 10
ATOM 13009 C C . GLU A 1 70 ? -1.534 3.354 -15.071 1.00 0.00 70 GLU A C 10
ATOM 13010 O O . GLU A 1 70 ? -2.216 3.390 -14.043 1.00 0.00 70 GLU A O 10
ATOM 13022 N N . ASN A 1 71 ? -2.045 3.590 -16.284 1.00 0.00 71 ASN A N 10
ATOM 13023 C CA . ASN A 1 71 ? -3.477 3.753 -16.480 1.00 0.00 71 ASN A CA 10
ATOM 13024 C C . ASN A 1 71 ? -4.144 2.382 -16.424 1.00 0.00 71 ASN A C 10
ATOM 13025 O O . ASN A 1 71 ? -3.954 1.565 -17.327 1.00 0.00 71 ASN A O 10
ATOM 13036 N N . ALA A 1 72 ? -4.921 2.136 -15.369 1.00 0.00 72 ALA A N 10
ATOM 13037 C CA . ALA A 1 72 ? -5.671 0.898 -15.205 1.00 0.00 72 ALA A CA 10
ATOM 13038 C C . ALA A 1 72 ? -6.818 0.786 -16.222 1.00 0.00 72 ALA A C 10
ATOM 13039 O O . ALA A 1 72 ? -7.182 -0.328 -16.601 1.00 0.00 72 ALA A O 10
ATOM 13046 N N . GLY A 1 73 ? -7.385 1.915 -16.662 1.00 0.00 73 GLY A N 10
ATOM 13047 C CA . GLY A 1 73 ? -8.492 1.973 -17.610 1.00 0.00 73 GLY A CA 10
ATOM 13048 C C . GLY A 1 73 ? -9.387 3.162 -17.279 1.00 0.00 73 GLY A C 10
ATOM 13049 O O . GLY A 1 73 ? -8.899 4.210 -16.846 1.00 0.00 73 GLY A O 10
ATOM 13053 N N . GLY A 1 74 ? -10.696 2.981 -17.447 1.00 0.00 74 GLY A N 10
ATOM 13054 C CA . GLY A 1 74 ? -11.729 3.890 -16.967 1.00 0.00 74 GLY A CA 10
ATOM 13055 C C . GLY A 1 74 ? -12.704 3.086 -16.110 1.00 0.00 74 GLY A C 10
ATOM 13056 O O . GLY A 1 74 ? -12.709 1.856 -16.191 1.00 0.00 74 GLY A O 10
ATOM 13060 N N . LEU A 1 75 ? -13.518 3.765 -15.292 1.00 0.00 75 LEU A N 10
ATOM 13061 C CA . LEU A 1 75 ? -14.342 3.163 -14.229 1.00 0.00 75 LEU A CA 10
ATOM 13062 C C . LEU A 1 75 ? -15.032 1.854 -14.637 1.00 0.00 75 LEU A C 10
ATOM 13063 O O . LEU A 1 75 ? -14.970 0.867 -13.901 1.00 0.00 75 LEU A O 10
ATOM 13079 N N . LYS A 1 76 ? -15.688 1.843 -15.802 1.00 0.00 76 LYS A N 10
ATOM 13080 C CA . LYS A 1 76 ? -16.494 0.712 -16.268 1.00 0.00 76 LYS A CA 10
ATOM 13081 C C . LYS A 1 76 ? -15.673 -0.539 -16.601 1.00 0.00 76 LYS A C 10
ATOM 13082 O O . LYS A 1 76 ? -16.259 -1.608 -16.774 1.00 0.00 76 LYS A O 10
ATOM 13101 N N . ASP A 1 77 ? -14.347 -0.428 -16.712 1.00 0.00 77 ASP A N 10
ATOM 13102 C CA . ASP A 1 77 ? -13.473 -1.478 -17.238 1.00 0.00 77 ASP A CA 10
ATOM 13103 C C . ASP A 1 77 ? -12.460 -1.972 -16.199 1.00 0.00 77 ASP A C 10
ATOM 13104 O O . ASP A 1 77 ? -11.840 -3.017 -16.401 1.00 0.00 77 ASP A O 10
ATOM 13113 N N . ILE A 1 78 ? -12.302 -1.266 -15.071 1.00 0.00 78 ILE A N 10
ATOM 13114 C CA . ILE A 1 78 ? -11.411 -1.696 -13.992 1.00 0.00 78 ILE A CA 10
ATOM 13115 C C . ILE A 1 78 ? -11.964 -3.009 -13.420 1.00 0.00 78 ILE A C 10
ATOM 13116 O O . ILE A 1 78 ? -13.161 -3.093 -13.138 1.00 0.00 78 ILE A O 10
ATOM 13132 N N . ALA A 1 79 ? -11.108 -4.014 -13.207 1.00 0.00 79 ALA A N 10
ATOM 13133 C CA . ALA A 1 79 ? -11.510 -5.287 -12.603 1.00 0.00 79 ALA A CA 10
ATOM 13134 C C . ALA A 1 79 ? -11.797 -5.160 -11.095 1.00 0.00 79 ALA A C 10
ATOM 13135 O O . ALA A 1 79 ? -12.463 -6.024 -10.521 1.00 0.00 79 ALA A O 10
ATOM 13142 N N . MET A 1 80 ? -11.279 -4.109 -10.451 1.00 0.00 80 MET A N 10
ATOM 13143 C CA . MET A 1 80 ? -11.462 -3.828 -9.026 1.00 0.00 80 MET A CA 10
ATOM 13144 C C . MET A 1 80 ? -12.945 -3.587 -8.701 1.00 0.00 80 MET A C 10
ATOM 13145 O O . MET A 1 80 ? -13.699 -3.161 -9.583 1.00 0.00 80 MET A O 10
ATOM 13159 N N . PRO A 1 81 ? -13.380 -3.790 -7.443 1.00 0.00 81 PRO A N 10
ATOM 13160 C CA . PRO A 1 81 ? -14.704 -3.375 -7.000 1.00 0.00 81 PRO A CA 10
ATOM 13161 C C . PRO A 1 81 ? -14.803 -1.847 -6.982 1.00 0.00 81 PRO A C 10
ATOM 13162 O O . PRO A 1 81 ? -13.799 -1.136 -6.861 1.00 0.00 81 PRO A O 10
ATOM 13173 N N . LYS A 1 82 ? -16.030 -1.336 -7.068 1.00 0.00 82 LYS A N 10
ATOM 13174 C CA . LYS A 1 82 ? -16.319 0.090 -7.092 1.00 0.00 82 LYS A CA 10
ATOM 13175 C C . LYS A 1 82 ? -17.616 0.349 -6.331 1.00 0.00 82 LYS A C 10
ATOM 13176 O O . LYS A 1 82 ? -18.491 -0.519 -6.295 1.00 0.00 82 LYS A O 10
ATOM 13195 N N . VAL A 1 83 ? -17.722 1.522 -5.710 1.00 0.00 83 VAL A N 10
ATOM 13196 C CA . VAL A 1 83 ? -18.810 1.912 -4.817 1.00 0.00 83 VAL A CA 10
ATOM 13197 C C . VAL A 1 83 ? -19.052 3.419 -4.957 1.00 0.00 83 VAL A C 10
ATOM 13198 O O . VAL A 1 83 ? -18.188 4.145 -5.462 1.00 0.00 83 VAL A O 10
ATOM 13211 N N . LYS A 1 84 ? -20.210 3.909 -4.503 1.00 0.00 84 LYS A N 10
ATOM 13212 C CA . LYS A 1 84 ? -20.531 5.341 -4.491 1.00 0.00 84 LYS A CA 10
ATOM 13213 C C . LYS A 1 84 ? -19.452 6.120 -3.727 1.00 0.00 84 LYS A C 10
ATOM 13214 O O . LYS A 1 84 ? -18.852 5.585 -2.789 1.00 0.00 84 LYS A O 10
ATOM 13233 N N . GLY A 1 85 ? -19.204 7.370 -4.130 1.00 0.00 85 GLY A N 10
ATOM 13234 C CA . GLY A 1 85 ? -18.281 8.256 -3.434 1.00 0.00 85 GLY A CA 10
ATOM 13235 C C . GLY A 1 85 ? -18.727 8.441 -1.987 1.00 0.00 85 GLY A C 10
ATOM 13236 O O . GLY A 1 85 ? -19.935 8.666 -1.757 1.00 0.00 85 GLY A O 10
ATOM 13241 N N . ALA A 1 1 ? 3.860 -2.066 -3.749 1.00 0.00 1 ALA A N 11
ATOM 13242 C CA . ALA A 1 1 ? 3.859 -0.638 -3.372 1.00 0.00 1 ALA A CA 11
ATOM 13243 C C . ALA A 1 1 ? 3.141 0.151 -4.464 1.00 0.00 1 ALA A C 11
ATOM 13244 O O . ALA A 1 1 ? 3.695 0.370 -5.546 1.00 0.00 1 ALA A O 11
ATOM 13253 N N . GLU A 1 2 ? 1.885 0.525 -4.218 1.00 0.00 2 GLU A N 11
ATOM 13254 C CA . GLU A 1 2 ? 1.004 1.126 -5.206 1.00 0.00 2 GLU A CA 11
ATOM 13255 C C . GLU A 1 2 ? -0.051 1.979 -4.497 1.00 0.00 2 GLU A C 11
ATOM 13256 O O . GLU A 1 2 ? -0.321 1.777 -3.308 1.00 0.00 2 GLU A O 11
ATOM 13268 N N . HIS A 1 3 ? -0.695 2.869 -5.251 1.00 0.00 3 HIS A N 11
ATOM 13269 C CA . HIS A 1 3 ? -1.875 3.626 -4.853 1.00 0.00 3 HIS A CA 11
ATOM 13270 C C . HIS A 1 3 ? -2.758 3.745 -6.092 1.00 0.00 3 HIS A C 11
ATOM 13271 O O . HIS A 1 3 ? -2.237 3.871 -7.202 1.00 0.00 3 HIS A O 11
ATOM 13285 N N . TRP A 1 4 ? -4.078 3.731 -5.895 1.00 0.00 4 TRP A N 11
ATOM 13286 C CA . TRP A 1 4 ? -5.071 3.907 -6.947 1.00 0.00 4 TRP A CA 11
ATOM 13287 C C . TRP A 1 4 ? -5.630 5.313 -6.793 1.00 0.00 4 TRP A C 11
ATOM 13288 O O . TRP A 1 4 ? -6.156 5.642 -5.727 1.00 0.00 4 TRP A O 11
ATOM 13309 N N . ILE A 1 5 ? -5.539 6.133 -7.839 1.00 0.00 5 ILE A N 11
ATOM 13310 C CA . ILE A 1 5 ? -6.020 7.505 -7.815 1.00 0.00 5 ILE A CA 11
ATOM 13311 C C . ILE A 1 5 ? -6.959 7.691 -9.003 1.00 0.00 5 ILE A C 11
ATOM 13312 O O . ILE A 1 5 ? -6.558 7.521 -10.158 1.00 0.00 5 ILE A O 11
ATOM 13328 N N . ASP A 1 6 ? -8.213 8.031 -8.715 1.00 0.00 6 ASP A N 11
ATOM 13329 C CA . ASP A 1 6 ? -9.132 8.518 -9.729 1.00 0.00 6 ASP A CA 11
ATOM 13330 C C . ASP A 1 6 ? -8.701 9.955 -10.010 1.00 0.00 6 ASP A C 11
ATOM 13331 O O . ASP A 1 6 ? -8.572 10.743 -9.069 1.00 0.00 6 ASP A O 11
ATOM 13340 N N . VAL A 1 7 ? -8.477 10.336 -11.260 1.00 0.00 7 VAL A N 11
ATOM 13341 C CA . VAL A 1 7 ? -8.056 11.692 -11.609 1.00 0.00 7 VAL A CA 11
ATOM 13342 C C . VAL A 1 7 ? -9.135 12.411 -12.431 1.00 0.00 7 VAL A C 11
ATOM 13343 O O . VAL A 1 7 ? -8.871 13.475 -12.996 1.00 0.00 7 VAL A O 11
ATOM 13356 N N . ARG A 1 8 ? -10.359 11.865 -12.505 1.00 0.00 8 ARG A N 11
ATOM 13357 C CA . ARG A 1 8 ? -11.490 12.591 -13.078 1.00 0.00 8 ARG A CA 11
ATOM 13358 C C . ARG A 1 8 ? -11.794 13.841 -12.260 1.00 0.00 8 ARG A C 11
ATOM 13359 O O . ARG A 1 8 ? -11.365 13.962 -11.106 1.00 0.00 8 ARG A O 11
ATOM 13380 N N . VAL A 1 9 ? -12.548 14.757 -12.869 1.00 0.00 9 VAL A N 11
ATOM 13381 C CA . VAL A 1 9 ? -12.947 16.009 -12.238 1.00 0.00 9 VAL A CA 11
ATOM 13382 C C . VAL A 1 9 ? -13.691 15.702 -10.919 1.00 0.00 9 VAL A C 11
ATOM 13383 O O . VAL A 1 9 ? -14.397 14.690 -10.841 1.00 0.00 9 VAL A O 11
ATOM 13396 N N . PRO A 1 10 ? -13.593 16.551 -9.882 1.00 0.00 10 PRO A N 11
ATOM 13397 C CA . PRO A 1 10 ? -14.048 16.188 -8.540 1.00 0.00 10 PRO A CA 11
ATOM 13398 C C . PRO A 1 10 ? -15.556 15.938 -8.468 1.00 0.00 10 PRO A C 11
ATOM 13399 O O . PRO A 1 10 ? -16.012 15.099 -7.690 1.00 0.00 10 PRO A O 11
ATOM 13410 N N . GLU A 1 11 ? -16.346 16.634 -9.287 1.00 0.00 11 GLU A N 11
ATOM 13411 C CA . GLU A 1 11 ? -17.792 16.451 -9.343 1.00 0.00 11 GLU A CA 11
ATOM 13412 C C . GLU A 1 11 ? -18.171 15.104 -9.958 1.00 0.00 11 GLU A C 11
ATOM 13413 O O . GLU A 1 11 ? -19.213 14.557 -9.597 1.00 0.00 11 GLU A O 11
ATOM 13425 N N . GLN A 1 12 ? -17.348 14.546 -10.856 1.00 0.00 12 GLN A N 11
ATOM 13426 C CA . GLN A 1 12 ? -17.628 13.250 -11.458 1.00 0.00 12 GLN A CA 11
ATOM 13427 C C . GLN A 1 12 ? -17.196 12.167 -10.473 1.00 0.00 12 GLN A C 11
ATOM 13428 O O . GLN A 1 12 ? -17.900 11.171 -10.322 1.00 0.00 12 GLN A O 11
ATOM 13442 N N . TYR A 1 13 ? -16.071 12.369 -9.773 1.00 0.00 13 TYR A N 11
ATOM 13443 C CA . TYR A 1 13 ? -15.568 11.411 -8.794 1.00 0.00 13 TYR A CA 11
ATOM 13444 C C . TYR A 1 13 ? -16.620 11.119 -7.719 1.00 0.00 13 TYR A C 11
ATOM 13445 O O . TYR A 1 13 ? -16.816 9.966 -7.335 1.00 0.00 13 TYR A O 11
ATOM 13463 N N . GLN A 1 14 ? -17.320 12.161 -7.257 1.00 0.00 14 GLN A N 11
ATOM 13464 C CA . GLN A 1 14 ? -18.335 12.028 -6.219 1.00 0.00 14 GLN A CA 11
ATOM 13465 C C . GLN A 1 14 ? -19.455 11.063 -6.627 1.00 0.00 14 GLN A C 11
ATOM 13466 O O . GLN A 1 14 ? -20.024 10.412 -5.750 1.00 0.00 14 GLN A O 11
ATOM 13480 N N . GLN A 1 15 ? -19.764 10.944 -7.926 1.00 0.00 15 GLN A N 11
ATOM 13481 C CA . GLN A 1 15 ? -20.894 10.149 -8.392 1.00 0.00 15 GLN A CA 11
ATOM 13482 C C . GLN A 1 15 ? -20.643 8.660 -8.123 1.00 0.00 15 GLN A C 11
ATOM 13483 O O . GLN A 1 15 ? -21.483 8.006 -7.505 1.00 0.00 15 GLN A O 11
ATOM 13497 N N . GLU A 1 16 ? -19.480 8.135 -8.521 1.00 0.00 16 GLU A N 11
ATOM 13498 C CA . GLU A 1 16 ? -18.986 6.815 -8.141 1.00 0.00 16 GLU A CA 11
ATOM 13499 C C . GLU A 1 16 ? -17.497 6.742 -8.481 1.00 0.00 16 GLU A C 11
ATOM 13500 O O . GLU A 1 16 ? -17.047 7.426 -9.398 1.00 0.00 16 GLU A O 11
ATOM 13512 N N . HIS A 1 17 ? -16.743 5.870 -7.816 1.00 0.00 17 HIS A N 11
ATOM 13513 C CA . HIS A 1 17 ? -15.367 5.530 -8.156 1.00 0.00 17 HIS A CA 11
ATOM 13514 C C . HIS A 1 17 ? -15.070 4.116 -7.654 1.00 0.00 17 HIS A C 11
ATOM 13515 O O . HIS A 1 17 ? -15.791 3.604 -6.795 1.00 0.00 17 HIS A O 11
ATOM 13529 N N . VAL A 1 18 ? -14.036 3.478 -8.201 1.00 0.00 18 VAL A N 11
ATOM 13530 C CA . VAL A 1 18 ? -13.608 2.139 -7.805 1.00 0.00 18 VAL A CA 11
ATOM 13531 C C . VAL A 1 18 ? -13.232 2.148 -6.311 1.00 0.00 18 VAL A C 11
ATOM 13532 O O . VAL A 1 18 ? -12.663 3.126 -5.819 1.00 0.00 18 VAL A O 11
ATOM 13545 N N . GLN A 1 19 ? -13.550 1.066 -5.590 1.00 0.00 19 GLN A N 11
ATOM 13546 C CA . GLN A 1 19 ? -13.167 0.905 -4.187 1.00 0.00 19 GLN A CA 11
ATOM 13547 C C . GLN A 1 19 ? -11.642 0.977 -4.003 1.00 0.00 19 GLN A C 11
ATOM 13548 O O . GLN A 1 19 ? -10.874 0.667 -4.918 1.00 0.00 19 GLN A O 11
ATOM 13562 N N . GLY A 1 20 ? -11.214 1.301 -2.776 1.00 0.00 20 GLY A N 11
ATOM 13563 C CA . GLY A 1 20 ? -9.817 1.220 -2.358 1.00 0.00 20 GLY A CA 11
ATOM 13564 C C . GLY A 1 20 ? -8.928 2.237 -3.073 1.00 0.00 20 GLY A C 11
ATOM 13565 O O . GLY A 1 20 ? -7.820 1.890 -3.488 1.00 0.00 20 GLY A O 11
ATOM 13569 N N . ALA A 1 21 ? -9.414 3.471 -3.249 1.00 0.00 21 ALA A N 11
ATOM 13570 C CA . ALA A 1 21 ? -8.749 4.525 -4.007 1.00 0.00 21 ALA A CA 11
ATOM 13571 C C . ALA A 1 21 ? -8.929 5.890 -3.326 1.00 0.00 21 ALA A C 11
ATOM 13572 O O . ALA A 1 21 ? -9.614 6.011 -2.306 1.00 0.00 21 ALA A O 11
ATOM 13579 N N . ILE A 1 22 ? -8.324 6.917 -3.920 1.00 0.00 22 ILE A N 11
ATOM 13580 C CA . ILE A 1 22 ? -8.417 8.333 -3.557 1.00 0.00 22 ILE A CA 11
ATOM 13581 C C . ILE A 1 22 ? -8.747 9.094 -4.854 1.00 0.00 22 ILE A C 11
ATOM 13582 O O . ILE A 1 22 ? -8.668 8.510 -5.939 1.00 0.00 22 ILE A O 11
ATOM 13598 N N . ASN A 1 23 ? -9.090 10.385 -4.783 1.00 0.00 23 ASN A N 11
ATOM 13599 C CA . ASN A 1 23 ? -9.265 11.223 -5.967 1.00 0.00 23 ASN A CA 11
ATOM 13600 C C . ASN A 1 23 ? -8.411 12.466 -5.855 1.00 0.00 23 ASN A C 11
ATOM 13601 O O . ASN A 1 23 ? -8.426 13.156 -4.833 1.00 0.00 23 ASN A O 11
ATOM 13612 N N . ILE A 1 24 ? -7.675 12.739 -6.927 1.00 0.00 24 ILE A N 11
ATOM 13613 C CA . ILE A 1 24 ? -6.827 13.905 -7.079 1.00 0.00 24 ILE A CA 11
ATOM 13614 C C . ILE A 1 24 ? -7.017 14.305 -8.552 1.00 0.00 24 ILE A C 11
ATOM 13615 O O . ILE A 1 24 ? -6.340 13.748 -9.413 1.00 0.00 24 ILE A O 11
ATOM 13631 N N . PRO A 1 25 ? -8.010 15.154 -8.877 1.00 0.00 25 PRO A N 11
ATOM 13632 C CA . PRO A 1 25 ? -8.369 15.480 -10.255 1.00 0.00 25 PRO A CA 11
ATOM 13633 C C . PRO A 1 25 ? -7.181 15.966 -11.083 1.00 0.00 25 PRO A C 11
ATOM 13634 O O . PRO A 1 25 ? -6.279 16.596 -10.537 1.00 0.00 25 PRO A O 11
ATOM 13645 N N . LEU A 1 26 ? -7.215 15.795 -12.408 1.00 0.00 26 LEU A N 11
ATOM 13646 C CA . LEU A 1 26 ? -6.166 16.279 -13.318 1.00 0.00 26 LEU A CA 11
ATOM 13647 C C . LEU A 1 26 ? -5.859 17.776 -13.130 1.00 0.00 26 LEU A C 11
ATOM 13648 O O . LEU A 1 26 ? -4.703 18.181 -13.239 1.00 0.00 26 LEU A O 11
ATOM 13664 N N . LYS A 1 27 ? -6.867 18.598 -12.809 1.00 0.00 27 LYS A N 11
ATOM 13665 C CA . LYS A 1 27 ? -6.678 20.033 -12.563 1.00 0.00 27 LYS A CA 11
ATOM 13666 C C . LYS A 1 27 ? -5.904 20.323 -11.267 1.00 0.00 27 LYS A C 11
ATOM 13667 O O . LYS A 1 27 ? -5.448 21.450 -11.077 1.00 0.00 27 LYS A O 11
ATOM 13686 N N . GLU A 1 28 ? -5.748 19.339 -10.380 1.00 0.00 28 GLU A N 11
ATOM 13687 C CA . GLU A 1 28 ? -5.230 19.501 -9.023 1.00 0.00 28 GLU A CA 11
ATOM 13688 C C . GLU A 1 28 ? -3.998 18.614 -8.785 1.00 0.00 28 GLU A C 11
ATOM 13689 O O . GLU A 1 28 ? -3.176 18.925 -7.925 1.00 0.00 28 GLU A O 11
ATOM 13701 N N . VAL A 1 29 ? -3.845 17.518 -9.536 1.00 0.00 29 VAL A N 11
ATOM 13702 C CA . VAL A 1 29 ? -2.858 16.472 -9.280 1.00 0.00 29 VAL A CA 11
ATOM 13703 C C . VAL A 1 29 ? -1.430 17.013 -9.250 1.00 0.00 29 VAL A C 11
ATOM 13704 O O . VAL A 1 29 ? -0.672 16.637 -8.357 1.00 0.00 29 VAL A O 11
ATOM 13717 N N . LYS A 1 30 ? -1.084 17.964 -10.124 1.00 0.00 30 LYS A N 11
ATOM 13718 C CA . LYS A 1 30 ? 0.244 18.580 -10.162 1.00 0.00 30 LYS A CA 11
ATOM 13719 C C . LYS A 1 30 ? 0.622 19.223 -8.819 1.00 0.00 30 LYS A C 11
ATOM 13720 O O . LYS A 1 30 ? 1.804 19.288 -8.484 1.00 0.00 30 LYS A O 11
ATOM 13739 N N . GLU A 1 31 ? -0.362 19.667 -8.034 1.00 0.00 31 GLU A N 11
ATOM 13740 C CA . GLU A 1 31 ? -0.149 20.374 -6.777 1.00 0.00 31 GLU A CA 11
ATOM 13741 C C . GLU A 1 31 ? -0.299 19.448 -5.560 1.00 0.00 31 GLU A C 11
ATOM 13742 O O . GLU A 1 31 ? -0.039 19.892 -4.439 1.00 0.00 31 GLU A O 11
ATOM 13754 N N . ARG A 1 32 ? -0.716 18.183 -5.740 1.00 0.00 32 ARG A N 11
ATOM 13755 C CA . ARG A 1 32 ? -1.143 17.340 -4.616 1.00 0.00 32 ARG A CA 11
ATOM 13756 C C . ARG A 1 32 ? -0.641 15.899 -4.668 1.00 0.00 32 ARG A C 11
ATOM 13757 O O . ARG A 1 32 ? -0.525 15.294 -3.602 1.00 0.00 32 ARG A O 11
ATOM 13778 N N . ILE A 1 33 ? -0.287 15.331 -5.827 1.00 0.00 33 ILE A N 11
ATOM 13779 C CA . ILE A 1 33 ? 0.214 13.953 -5.853 1.00 0.00 33 ILE A CA 11
ATOM 13780 C C . ILE A 1 33 ? 1.515 13.830 -5.057 1.00 0.00 33 ILE A C 11
ATOM 13781 O O . ILE A 1 33 ? 1.689 12.846 -4.345 1.00 0.00 33 ILE A O 11
ATOM 13797 N N . ALA A 1 34 ? 2.378 14.853 -5.088 1.00 0.00 34 ALA A N 11
ATOM 13798 C CA . ALA A 1 34 ? 3.609 14.870 -4.306 1.00 0.00 34 ALA A CA 11
ATOM 13799 C C . ALA A 1 34 ? 3.329 14.778 -2.799 1.00 0.00 34 ALA A C 11
ATOM 13800 O O . ALA A 1 34 ? 4.141 14.223 -2.060 1.00 0.00 34 ALA A O 11
ATOM 13807 N N . THR A 1 35 ? 2.192 15.302 -2.336 1.00 0.00 35 THR A N 11
ATOM 13808 C CA . THR A 1 35 ? 1.776 15.237 -0.942 1.00 0.00 35 THR A CA 11
ATOM 13809 C C . THR A 1 35 ? 1.182 13.852 -0.641 1.00 0.00 35 THR A C 11
ATOM 13810 O O . THR A 1 35 ? 1.516 13.246 0.379 1.00 0.00 35 THR A O 11
ATOM 13821 N N . ALA A 1 36 ? 0.312 13.340 -1.523 1.00 0.00 36 ALA A N 11
ATOM 13822 C CA . ALA A 1 36 ? -0.410 12.089 -1.302 1.00 0.00 36 ALA A CA 11
ATOM 13823 C C . ALA A 1 36 ? 0.494 10.857 -1.441 1.00 0.00 36 ALA A C 11
ATOM 13824 O O . ALA A 1 36 ? 0.309 9.876 -0.720 1.00 0.00 36 ALA A O 11
ATOM 13831 N N . VAL A 1 37 ? 1.461 10.903 -2.359 1.00 0.00 37 VAL A N 11
ATOM 13832 C CA . VAL A 1 37 ? 2.342 9.803 -2.732 1.00 0.00 37 VAL A CA 11
ATOM 13833 C C . VAL A 1 37 ? 3.751 10.405 -2.890 1.00 0.00 37 VAL A C 11
ATOM 13834 O O . VAL A 1 37 ? 4.198 10.661 -4.011 1.00 0.00 37 VAL A O 11
ATOM 13847 N N . PRO A 1 38 ? 4.453 10.698 -1.778 1.00 0.00 38 PRO A N 11
ATOM 13848 C CA . PRO A 1 38 ? 5.784 11.292 -1.828 1.00 0.00 38 PRO A CA 11
ATOM 13849 C C . PRO A 1 38 ? 6.843 10.306 -2.342 1.00 0.00 38 PRO A C 11
ATOM 13850 O O . PRO A 1 38 ? 7.906 10.736 -2.790 1.00 0.00 38 PRO A O 11
ATOM 13861 N N . ASP A 1 39 ? 6.579 8.995 -2.277 1.00 0.00 39 ASP A N 11
ATOM 13862 C CA . ASP A 1 39 ? 7.459 7.969 -2.827 1.00 0.00 39 ASP A CA 11
ATOM 13863 C C . ASP A 1 39 ? 7.408 8.024 -4.354 1.00 0.00 39 ASP A C 11
ATOM 13864 O O . ASP A 1 39 ? 6.464 7.538 -4.981 1.00 0.00 39 ASP A O 11
ATOM 13873 N N . LYS A 1 40 ? 8.433 8.623 -4.965 1.00 0.00 40 LYS A N 11
ATOM 13874 C CA . LYS A 1 40 ? 8.533 8.783 -6.415 1.00 0.00 40 LYS A CA 11
ATOM 13875 C C . LYS A 1 40 ? 8.685 7.445 -7.149 1.00 0.00 40 LYS A C 11
ATOM 13876 O O . LYS A 1 40 ? 8.589 7.427 -8.377 1.00 0.00 40 LYS A O 11
ATOM 13895 N N . ASN A 1 41 ? 8.912 6.340 -6.431 1.00 0.00 41 ASN A N 11
ATOM 13896 C CA . ASN A 1 41 ? 9.054 5.000 -6.991 1.00 0.00 41 ASN A CA 11
ATOM 13897 C C . ASN A 1 41 ? 7.843 4.121 -6.642 1.00 0.00 41 ASN A C 11
ATOM 13898 O O . ASN A 1 41 ? 7.889 2.900 -6.798 1.00 0.00 41 ASN A O 11
ATOM 13909 N N . ASP A 1 42 ? 6.755 4.716 -6.143 1.00 0.00 42 ASP A N 11
ATOM 13910 C CA . ASP A 1 42 ? 5.478 4.026 -5.979 1.00 0.00 42 ASP A CA 11
ATOM 13911 C C . ASP A 1 42 ? 4.893 3.670 -7.350 1.00 0.00 42 ASP A C 11
ATOM 13912 O O . ASP A 1 42 ? 5.084 4.413 -8.318 1.00 0.00 42 ASP A O 11
ATOM 13921 N N . THR A 1 43 ? 4.152 2.566 -7.433 1.00 0.00 43 THR A N 11
ATOM 13922 C CA . THR A 1 43 ? 3.414 2.192 -8.633 1.00 0.00 43 THR A CA 11
ATOM 13923 C C . THR A 1 43 ? 2.131 3.031 -8.677 1.00 0.00 43 THR A C 11
ATOM 13924 O O . THR A 1 43 ? 1.074 2.593 -8.213 1.00 0.00 43 THR A O 11
ATOM 13935 N N . VAL A 1 44 ? 2.226 4.259 -9.188 1.00 0.00 44 VAL A N 11
ATOM 13936 C CA . VAL A 1 44 ? 1.087 5.163 -9.266 1.00 0.00 44 VAL A CA 11
ATOM 13937 C C . VAL A 1 44 ? 0.105 4.585 -10.297 1.00 0.00 44 VAL A C 11
ATOM 13938 O O . VAL A 1 44 ? 0.402 4.579 -11.494 1.00 0.00 44 VAL A O 11
ATOM 13951 N N . LYS A 1 45 ? -1.046 4.071 -9.856 1.00 0.00 45 LYS A N 11
ATOM 13952 C CA . LYS A 1 45 ? -2.087 3.563 -10.746 1.00 0.00 45 LYS A CA 11
ATOM 13953 C C . LYS A 1 45 ? -3.124 4.668 -10.888 1.00 0.00 45 LYS A C 11
ATOM 13954 O O . LYS A 1 45 ? -3.620 5.177 -9.879 1.00 0.00 45 LYS A O 11
ATOM 13973 N N . VAL A 1 46 ? -3.470 5.036 -12.118 1.00 0.00 46 VAL A N 11
ATOM 13974 C CA . VAL A 1 46 ? -4.366 6.153 -12.393 1.00 0.00 46 VAL A CA 11
ATOM 13975 C C . VAL A 1 46 ? -5.483 5.692 -13.318 1.00 0.00 46 VAL A C 11
ATOM 13976 O O . VAL A 1 46 ? -5.255 4.922 -14.254 1.00 0.00 46 VAL A O 11
ATOM 13989 N N . TYR A 1 47 ? -6.692 6.182 -13.081 1.00 0.00 47 TYR A N 11
ATOM 13990 C CA . TYR A 1 47 ? -7.852 5.967 -13.932 1.00 0.00 47 TYR A CA 11
ATOM 13991 C C . TYR A 1 47 ? -8.743 7.200 -13.818 1.00 0.00 47 TYR A C 11
ATOM 13992 O O . TYR A 1 47 ? -8.492 8.082 -12.995 1.00 0.00 47 TYR A O 11
ATOM 14010 N N . CYS A 1 48 ? -9.784 7.275 -14.636 1.00 0.00 48 CYS A N 11
ATOM 14011 C CA . CYS A 1 48 ? -10.812 8.299 -14.548 1.00 0.00 48 CYS A CA 11
ATOM 14012 C C . CYS A 1 48 ? -12.062 7.756 -15.237 1.00 0.00 48 CYS A C 11
ATOM 14013 O O . CYS A 1 48 ? -12.170 6.548 -15.456 1.00 0.00 48 CYS A O 11
ATOM 14021 N N . ASN A 1 49 ? -13.007 8.627 -15.593 1.00 0.00 49 ASN A N 11
ATOM 14022 C CA . ASN A 1 49 ? -14.297 8.199 -16.123 1.00 0.00 49 ASN A CA 11
ATOM 14023 C C . ASN A 1 49 ? -14.150 7.407 -17.429 1.00 0.00 49 ASN A C 11
ATOM 14024 O O . ASN A 1 49 ? -14.773 6.359 -17.583 1.00 0.00 49 ASN A O 11
ATOM 14035 N N . ALA A 1 50 ? -13.332 7.912 -18.358 1.00 0.00 50 ALA A N 11
ATOM 14036 C CA . ALA A 1 50 ? -13.141 7.363 -19.707 1.00 0.00 50 ALA A CA 11
ATOM 14037 C C . ALA A 1 50 ? -11.656 7.279 -20.112 1.00 0.00 50 ALA A C 11
ATOM 14038 O O . ALA A 1 50 ? -11.330 7.212 -21.300 1.00 0.00 50 ALA A O 11
ATOM 14045 N N . GLY A 1 51 ? -10.734 7.326 -19.148 1.00 0.00 51 GLY A N 11
ATOM 14046 C CA . GLY A 1 51 ? -9.302 7.104 -19.360 1.00 0.00 51 GLY A CA 11
ATOM 14047 C C . GLY A 1 51 ? -8.504 8.358 -19.743 1.00 0.00 51 GLY A C 11
ATOM 14048 O O . GLY A 1 51 ? -7.281 8.352 -19.601 1.00 0.00 51 GLY A O 11
ATOM 14052 N N . ARG A 1 52 ? -9.149 9.443 -20.200 1.00 0.00 52 ARG A N 11
ATOM 14053 C CA . ARG A 1 52 ? -8.433 10.620 -20.712 1.00 0.00 52 ARG A CA 11
ATOM 14054 C C . ARG A 1 52 ? -7.678 11.341 -19.618 1.00 0.00 52 ARG A C 11
ATOM 14055 O O . ARG A 1 52 ? -6.479 11.544 -19.784 1.00 0.00 52 ARG A O 11
ATOM 14076 N N . GLN A 1 53 ? -8.322 11.664 -18.494 1.00 0.00 53 GLN A N 11
ATOM 14077 C CA . GLN A 1 53 ? -7.649 12.390 -17.419 1.00 0.00 53 GLN A CA 11
ATOM 14078 C C . GLN A 1 53 ? -6.452 11.584 -16.910 1.00 0.00 53 GLN A C 11
ATOM 14079 O O . GLN A 1 53 ? -5.447 12.178 -16.538 1.00 0.00 53 GLN A O 11
ATOM 14093 N N . SER A 1 54 ? -6.527 10.251 -16.912 1.00 0.00 54 SER A N 11
ATOM 14094 C CA . SER A 1 54 ? -5.441 9.392 -16.445 1.00 0.00 54 SER A CA 11
ATOM 14095 C C . SER A 1 54 ? -4.296 9.282 -17.454 1.00 0.00 54 SER A C 11
ATOM 14096 O O . SER A 1 54 ? -3.135 9.361 -17.051 1.00 0.00 54 SER A O 11
ATOM 14104 N N . GLY A 1 55 ? -4.589 9.168 -18.753 1.00 0.00 55 GLY A N 11
ATOM 14105 C CA . GLY A 1 55 ? -3.558 9.201 -19.786 1.00 0.00 55 GLY A CA 11
ATOM 14106 C C . GLY A 1 55 ? -2.846 10.554 -19.776 1.00 0.00 55 GLY A C 11
ATOM 14107 O O . GLY A 1 55 ? -1.617 10.619 -19.802 1.00 0.00 55 GLY A O 11
ATOM 14111 N N . GLN A 1 56 ? -3.623 11.631 -19.652 1.00 0.00 56 GLN A N 11
ATOM 14112 C CA . GLN A 1 56 ? -3.144 12.993 -19.479 1.00 0.00 56 GLN A CA 11
ATOM 14113 C C . GLN A 1 56 ? -2.276 13.110 -18.215 1.00 0.00 56 GLN A C 11
ATOM 14114 O O . GLN A 1 56 ? -1.173 13.656 -18.278 1.00 0.00 56 GLN A O 11
ATOM 14128 N N . ALA A 1 57 ? -2.728 12.568 -17.077 1.00 0.00 57 ALA A N 11
ATOM 14129 C CA . ALA A 1 57 ? -1.994 12.631 -15.817 1.00 0.00 57 ALA A CA 11
ATOM 14130 C C . ALA A 1 57 ? -0.654 11.899 -15.910 1.00 0.00 57 ALA A C 11
ATOM 14131 O O . ALA A 1 57 ? 0.331 12.372 -15.347 1.00 0.00 57 ALA A O 11
ATOM 14138 N N . LYS A 1 58 ? -0.581 10.770 -16.625 1.00 0.00 58 LYS A N 11
ATOM 14139 C CA . LYS A 1 58 ? 0.674 10.035 -16.774 1.00 0.00 58 LYS A CA 11
ATOM 14140 C C . LYS A 1 58 ? 1.770 10.913 -17.379 1.00 0.00 58 LYS A C 11
ATOM 14141 O O . LYS A 1 58 ? 2.927 10.762 -16.983 1.00 0.00 58 LYS A O 11
ATOM 14160 N N . GLU A 1 59 ? 1.441 11.841 -18.280 1.00 0.00 59 GLU A N 11
ATOM 14161 C CA . GLU A 1 59 ? 2.443 12.717 -18.876 1.00 0.00 59 GLU A CA 11
ATOM 14162 C C . GLU A 1 59 ? 3.072 13.598 -17.794 1.00 0.00 59 GLU A C 11
ATOM 14163 O O . GLU A 1 59 ? 4.290 13.571 -17.615 1.00 0.00 59 GLU A O 11
ATOM 14175 N N . ILE A 1 60 ? 2.268 14.341 -17.025 1.00 0.00 60 ILE A N 11
ATOM 14176 C CA . ILE A 1 60 ? 2.793 15.239 -16.005 1.00 0.00 60 ILE A CA 11
ATOM 14177 C C . ILE A 1 60 ? 3.433 14.466 -14.848 1.00 0.00 60 ILE A C 11
ATOM 14178 O O . ILE A 1 60 ? 4.402 14.950 -14.274 1.00 0.00 60 ILE A O 11
ATOM 14194 N N . LEU A 1 61 ? 2.959 13.260 -14.522 1.00 0.00 61 LEU A N 11
ATOM 14195 C CA . LEU A 1 61 ? 3.592 12.416 -13.511 1.00 0.00 61 LEU A CA 11
ATOM 14196 C C . LEU A 1 61 ? 4.989 11.999 -13.974 1.00 0.00 61 LEU A C 11
ATOM 14197 O O . LEU A 1 61 ? 5.928 12.011 -13.175 1.00 0.00 61 LEU A O 11
ATOM 14213 N N . SER A 1 62 ? 5.144 11.670 -15.258 1.00 0.00 62 SER A N 11
ATOM 14214 C CA . SER A 1 62 ? 6.439 11.332 -15.829 1.00 0.00 62 SER A CA 11
ATOM 14215 C C . SER A 1 62 ? 7.359 12.559 -15.821 1.00 0.00 62 SER A C 11
ATOM 14216 O O . SER A 1 62 ? 8.527 12.438 -15.454 1.00 0.00 62 SER A O 11
ATOM 14224 N N . GLU A 1 63 ? 6.843 13.750 -16.151 1.00 0.00 63 GLU A N 11
ATOM 14225 C CA . GLU A 1 63 ? 7.619 14.990 -16.113 1.00 0.00 63 GLU A CA 11
ATOM 14226 C C . GLU A 1 63 ? 8.034 15.339 -14.676 1.00 0.00 63 GLU A C 11
ATOM 14227 O O . GLU A 1 63 ? 9.153 15.806 -14.458 1.00 0.00 63 GLU A O 11
ATOM 14239 N N . MET A 1 64 ? 7.171 15.070 -13.688 1.00 0.00 64 MET A N 11
ATOM 14240 C CA . MET A 1 64 ? 7.479 15.217 -12.265 1.00 0.00 64 MET A CA 11
ATOM 14241 C C . MET A 1 64 ? 8.420 14.114 -11.756 1.00 0.00 64 MET A C 11
ATOM 14242 O O . MET A 1 64 ? 8.820 14.154 -10.592 1.00 0.00 64 MET A O 11
ATOM 14256 N N . GLY A 1 65 ? 8.803 13.144 -12.589 1.00 0.00 65 GLY A N 11
ATOM 14257 C CA . GLY A 1 65 ? 9.865 12.199 -12.278 1.00 0.00 65 GLY A CA 11
ATOM 14258 C C . GLY A 1 65 ? 9.400 10.962 -11.516 1.00 0.00 65 GLY A C 11
ATOM 14259 O O . GLY A 1 65 ? 10.244 10.291 -10.918 1.00 0.00 65 GLY A O 11
ATOM 14263 N N . TYR A 1 66 ? 8.097 10.647 -11.493 1.00 0.00 66 TYR A N 11
ATOM 14264 C CA . TYR A 1 66 ? 7.662 9.343 -10.994 1.00 0.00 66 TYR A CA 11
ATOM 14265 C C . TYR A 1 66 ? 8.238 8.285 -11.939 1.00 0.00 66 TYR A C 11
ATOM 14266 O O . TYR A 1 66 ? 8.127 8.423 -13.161 1.00 0.00 66 TYR A O 11
ATOM 14284 N N . THR A 1 67 ? 8.891 7.259 -11.390 1.00 0.00 67 THR A N 11
ATOM 14285 C CA . THR A 1 67 ? 9.684 6.314 -12.177 1.00 0.00 67 THR A CA 11
ATOM 14286 C C . THR A 1 67 ? 8.811 5.495 -13.138 1.00 0.00 67 THR A C 11
ATOM 14287 O O . THR A 1 67 ? 9.248 5.170 -14.246 1.00 0.00 67 THR A O 11
ATOM 14298 N N . HIS A 1 68 ? 7.575 5.188 -12.733 1.00 0.00 68 HIS A N 11
ATOM 14299 C CA . HIS A 1 68 ? 6.589 4.468 -13.518 1.00 0.00 68 HIS A CA 11
ATOM 14300 C C . HIS A 1 68 ? 5.189 4.848 -13.042 1.00 0.00 68 HIS A C 11
ATOM 14301 O O . HIS A 1 68 ? 4.996 5.251 -11.892 1.00 0.00 68 HIS A O 11
ATOM 14315 N N . VAL A 1 69 ? 4.222 4.717 -13.946 1.00 0.00 69 VAL A N 11
ATOM 14316 C CA . VAL A 1 69 ? 2.819 5.048 -13.760 1.00 0.00 69 VAL A CA 11
ATOM 14317 C C . VAL A 1 69 ? 2.063 4.047 -14.635 1.00 0.00 69 VAL A C 11
ATOM 14318 O O . VAL A 1 69 ? 2.549 3.689 -15.715 1.00 0.00 69 VAL A O 11
ATOM 14331 N N . GLU A 1 70 ? 0.874 3.623 -14.221 1.00 0.00 70 GLU A N 11
ATOM 14332 C CA . GLU A 1 70 ? 0.064 2.663 -14.955 1.00 0.00 70 GLU A CA 11
ATOM 14333 C C . GLU A 1 70 ? -1.337 3.243 -15.093 1.00 0.00 70 GLU A C 11
ATOM 14334 O O . GLU A 1 70 ? -1.975 3.557 -14.086 1.00 0.00 70 GLU A O 11
ATOM 14346 N N . ASN A 1 71 ? -1.832 3.405 -16.324 1.00 0.00 71 ASN A N 11
ATOM 14347 C CA . ASN A 1 71 ? -3.246 3.699 -16.505 1.00 0.00 71 ASN A CA 11
ATOM 14348 C C . ASN A 1 71 ? -3.993 2.385 -16.289 1.00 0.00 71 ASN A C 11
ATOM 14349 O O . ASN A 1 71 ? -3.936 1.499 -17.144 1.00 0.00 71 ASN A O 11
ATOM 14360 N N . ALA A 1 72 ? -4.650 2.241 -15.136 1.00 0.00 72 ALA A N 11
ATOM 14361 C CA . ALA A 1 72 ? -5.350 1.016 -14.771 1.00 0.00 72 ALA A CA 11
ATOM 14362 C C . ALA A 1 72 ? -6.524 0.727 -15.716 1.00 0.00 72 ALA A C 11
ATOM 14363 O O . ALA A 1 72 ? -6.881 -0.437 -15.906 1.00 0.00 72 ALA A O 11
ATOM 14370 N N . GLY A 1 73 ? -7.120 1.767 -16.306 1.00 0.00 73 GLY A N 11
ATOM 14371 C CA . GLY A 1 73 ? -8.246 1.666 -17.219 1.00 0.00 73 GLY A CA 11
ATOM 14372 C C . GLY A 1 73 ? -9.097 2.923 -17.106 1.00 0.00 73 GLY A C 11
ATOM 14373 O O . GLY A 1 73 ? -8.584 4.005 -16.804 1.00 0.00 73 GLY A O 11
ATOM 14377 N N . GLY A 1 74 ? -10.400 2.764 -17.314 1.00 0.00 74 GLY A N 11
ATOM 14378 C CA . GLY A 1 74 ? -11.409 3.771 -17.029 1.00 0.00 74 GLY A CA 11
ATOM 14379 C C . GLY A 1 74 ? -12.498 3.121 -16.183 1.00 0.00 74 GLY A C 11
ATOM 14380 O O . GLY A 1 74 ? -12.557 1.892 -16.092 1.00 0.00 74 GLY A O 11
ATOM 14384 N N . LEU A 1 75 ? -13.352 3.935 -15.563 1.00 0.00 75 LEU A N 11
ATOM 14385 C CA . LEU A 1 75 ? -14.317 3.512 -14.545 1.00 0.00 75 LEU A CA 11
ATOM 14386 C C . LEU A 1 75 ? -15.135 2.296 -14.986 1.00 0.00 75 LEU A C 11
ATOM 14387 O O . LEU A 1 75 ? -15.241 1.321 -14.240 1.00 0.00 75 LEU A O 11
ATOM 14403 N N . LYS A 1 76 ? -15.701 2.341 -16.196 1.00 0.00 76 LYS A N 11
ATOM 14404 C CA . LYS A 1 76 ? -16.543 1.264 -16.714 1.00 0.00 76 LYS A CA 11
ATOM 14405 C C . LYS A 1 76 ? -15.719 0.008 -17.019 1.00 0.00 76 LYS A C 11
ATOM 14406 O O . LYS A 1 76 ? -16.211 -1.105 -16.835 1.00 0.00 76 LYS A O 11
ATOM 14425 N N . ASP A 1 77 ? -14.488 0.177 -17.505 1.00 0.00 77 ASP A N 11
ATOM 14426 C CA . ASP A 1 77 ? -13.642 -0.926 -17.959 1.00 0.00 77 ASP A CA 11
ATOM 14427 C C . ASP A 1 77 ? -13.065 -1.719 -16.784 1.00 0.00 77 ASP A C 11
ATOM 14428 O O . ASP A 1 77 ? -12.960 -2.944 -16.865 1.00 0.00 77 ASP A O 11
ATOM 14437 N N . ILE A 1 78 ? -12.704 -1.037 -15.692 1.00 0.00 78 ILE A N 11
ATOM 14438 C CA . ILE A 1 78 ? -12.163 -1.663 -14.488 1.00 0.00 78 ILE A CA 11
ATOM 14439 C C . ILE A 1 78 ? -13.268 -2.541 -13.886 1.00 0.00 78 ILE A C 11
ATOM 14440 O O . ILE A 1 78 ? -14.375 -2.062 -13.631 1.00 0.00 78 ILE A O 11
ATOM 14456 N N . ALA A 1 79 ? -12.978 -3.828 -13.667 1.00 0.00 79 ALA A N 11
ATOM 14457 C CA . ALA A 1 79 ? -13.972 -4.813 -13.242 1.00 0.00 79 ALA A CA 11
ATOM 14458 C C . ALA A 1 79 ? -14.310 -4.729 -11.745 1.00 0.00 79 ALA A C 11
ATOM 14459 O O . ALA A 1 79 ? -15.348 -5.249 -11.330 1.00 0.00 79 ALA A O 11
ATOM 14466 N N . MET A 1 80 ? -13.442 -4.116 -10.931 1.00 0.00 80 MET A N 11
ATOM 14467 C CA . MET A 1 80 ? -13.629 -4.016 -9.480 1.00 0.00 80 MET A CA 11
ATOM 14468 C C . MET A 1 80 ? -14.881 -3.184 -9.136 1.00 0.00 80 MET A C 11
ATOM 14469 O O . MET A 1 80 ? -15.297 -2.352 -9.951 1.00 0.00 80 MET A O 11
ATOM 14483 N N . PRO A 1 81 ? -15.494 -3.389 -7.953 1.00 0.00 81 PRO A N 11
ATOM 14484 C CA . PRO A 1 81 ? -16.711 -2.689 -7.539 1.00 0.00 81 PRO A CA 11
ATOM 14485 C C . PRO A 1 81 ? -16.470 -1.197 -7.271 1.00 0.00 81 PRO A C 11
ATOM 14486 O O . PRO A 1 81 ? -15.330 -0.745 -7.125 1.00 0.00 81 PRO A O 11
ATOM 14497 N N . LYS A 1 82 ? -17.565 -0.432 -7.178 1.00 0.00 82 LYS A N 11
ATOM 14498 C CA . LYS A 1 82 ? -17.552 1.026 -7.066 1.00 0.00 82 LYS A CA 11
ATOM 14499 C C . LYS A 1 82 ? -18.371 1.468 -5.855 1.00 0.00 82 LYS A C 11
ATOM 14500 O O . LYS A 1 82 ? -19.285 0.759 -5.431 1.00 0.00 82 LYS A O 11
ATOM 14519 N N . VAL A 1 83 ? -18.075 2.662 -5.343 1.00 0.00 83 VAL A N 11
ATOM 14520 C CA . VAL A 1 83 ? -18.780 3.341 -4.257 1.00 0.00 83 VAL A CA 11
ATOM 14521 C C . VAL A 1 83 ? -18.796 4.846 -4.558 1.00 0.00 83 VAL A C 11
ATOM 14522 O O . VAL A 1 83 ? -17.981 5.328 -5.353 1.00 0.00 83 VAL A O 11
ATOM 14535 N N . LYS A 1 84 ? -19.701 5.605 -3.929 1.00 0.00 84 LYS A N 11
ATOM 14536 C CA . LYS A 1 84 ? -19.721 7.070 -4.040 1.00 0.00 84 LYS A CA 11
ATOM 14537 C C . LYS A 1 84 ? -18.374 7.636 -3.582 1.00 0.00 84 LYS A C 11
ATOM 14538 O O . LYS A 1 84 ? -17.716 7.055 -2.713 1.00 0.00 84 LYS A O 11
ATOM 14557 N N . GLY A 1 85 ? -17.974 8.770 -4.160 1.00 0.00 85 GLY A N 11
ATOM 14558 C CA . GLY A 1 85 ? -16.791 9.493 -3.722 1.00 0.00 85 GLY A CA 11
ATOM 14559 C C . GLY A 1 85 ? -17.135 10.219 -2.430 1.00 0.00 85 GLY A C 11
ATOM 14560 O O . GLY A 1 85 ? -18.034 11.084 -2.463 1.00 0.00 85 GLY A O 11
ATOM 14565 N N . ALA A 1 1 ? 5.062 0.203 -2.858 1.00 0.00 1 ALA A N 12
ATOM 14566 C CA . ALA A 1 1 ? 3.695 -0.353 -2.881 1.00 0.00 1 ALA A CA 12
ATOM 14567 C C . ALA A 1 1 ? 2.924 0.270 -4.056 1.00 0.00 1 ALA A C 12
ATOM 14568 O O . ALA A 1 1 ? 3.519 0.560 -5.102 1.00 0.00 1 ALA A O 12
ATOM 14577 N N . GLU A 1 2 ? 1.608 0.464 -3.930 1.00 0.00 2 GLU A N 12
ATOM 14578 C CA . GLU A 1 2 ? 0.765 1.072 -4.950 1.00 0.00 2 GLU A CA 12
ATOM 14579 C C . GLU A 1 2 ? -0.344 1.885 -4.283 1.00 0.00 2 GLU A C 12
ATOM 14580 O O . GLU A 1 2 ? -0.691 1.632 -3.124 1.00 0.00 2 GLU A O 12
ATOM 14592 N N . HIS A 1 3 ? -0.945 2.799 -5.046 1.00 0.00 3 HIS A N 12
ATOM 14593 C CA . HIS A 1 3 ? -2.168 3.503 -4.695 1.00 0.00 3 HIS A CA 12
ATOM 14594 C C . HIS A 1 3 ? -3.021 3.594 -5.959 1.00 0.00 3 HIS A C 12
ATOM 14595 O O . HIS A 1 3 ? -2.506 3.872 -7.048 1.00 0.00 3 HIS A O 12
ATOM 14609 N N . TRP A 1 4 ? -4.323 3.351 -5.801 1.00 0.00 4 TRP A N 12
ATOM 14610 C CA . TRP A 1 4 ? -5.320 3.526 -6.846 1.00 0.00 4 TRP A CA 12
ATOM 14611 C C . TRP A 1 4 ? -5.808 4.957 -6.719 1.00 0.00 4 TRP A C 12
ATOM 14612 O O . TRP A 1 4 ? -6.322 5.347 -5.668 1.00 0.00 4 TRP A O 12
ATOM 14633 N N . ILE A 1 5 ? -5.608 5.746 -7.768 1.00 0.00 5 ILE A N 12
ATOM 14634 C CA . ILE A 1 5 ? -5.788 7.185 -7.745 1.00 0.00 5 ILE A CA 12
ATOM 14635 C C . ILE A 1 5 ? -6.676 7.514 -8.938 1.00 0.00 5 ILE A C 12
ATOM 14636 O O . ILE A 1 5 ? -6.249 7.466 -10.09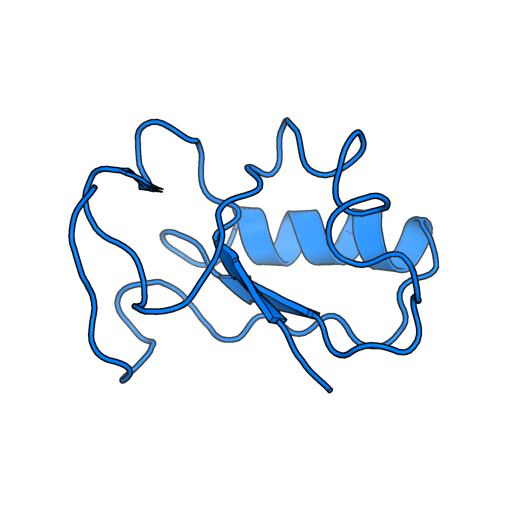2 1.00 0.00 5 ILE A O 12
ATOM 14652 N N . ASP A 1 6 ? -7.943 7.795 -8.663 1.00 0.00 6 ASP A N 12
ATOM 14653 C CA . ASP A 1 6 ? -8.822 8.374 -9.660 1.00 0.00 6 ASP A CA 12
ATOM 14654 C C . ASP A 1 6 ? -8.291 9.778 -9.987 1.00 0.00 6 ASP A C 12
ATOM 14655 O O . ASP A 1 6 ? -7.798 10.467 -9.091 1.00 0.00 6 ASP A O 12
ATOM 14664 N N . VAL A 1 7 ? -8.399 10.236 -11.233 1.00 0.00 7 VAL A N 12
ATOM 14665 C CA . VAL A 1 7 ? -7.927 11.565 -11.631 1.00 0.00 7 VAL A CA 12
ATOM 14666 C C . VAL A 1 7 ? -9.007 12.378 -12.362 1.00 0.00 7 VAL A C 12
ATOM 14667 O O . VAL A 1 7 ? -8.692 13.395 -12.987 1.00 0.00 7 VAL A O 12
ATOM 14680 N N . ARG A 1 8 ? -10.284 11.971 -12.285 1.00 0.00 8 ARG A N 12
ATOM 14681 C CA . ARG A 1 8 ? -11.394 12.771 -12.812 1.00 0.00 8 ARG A CA 12
ATOM 14682 C C . ARG A 1 8 ? -11.434 14.132 -12.143 1.00 0.00 8 ARG A C 12
ATOM 14683 O O . ARG A 1 8 ? -10.926 14.308 -11.030 1.00 0.00 8 ARG A O 12
ATOM 14704 N N . VAL A 1 9 ? -12.125 15.066 -12.801 1.00 0.00 9 VAL A N 12
ATOM 14705 C CA . VAL A 1 9 ? -12.493 16.324 -12.176 1.00 0.00 9 VAL A CA 12
ATOM 14706 C C . VAL A 1 9 ? -13.253 15.972 -10.872 1.00 0.00 9 VAL A C 12
ATOM 14707 O O . VAL A 1 9 ? -13.969 14.960 -10.846 1.00 0.00 9 VAL A O 12
ATOM 14720 N N . PRO A 1 10 ? -13.150 16.768 -9.794 1.00 0.00 10 PRO A N 12
ATOM 14721 C CA . PRO A 1 10 ? -13.608 16.349 -8.469 1.00 0.00 10 PRO A CA 12
ATOM 14722 C C . PRO A 1 10 ? -15.106 16.035 -8.404 1.00 0.00 10 PRO A C 12
ATOM 14723 O O . PRO A 1 10 ? -15.523 15.163 -7.640 1.00 0.00 10 PRO A O 12
ATOM 14734 N N . GLU A 1 11 ? -15.927 16.713 -9.207 1.00 0.00 11 GLU A N 12
ATOM 14735 C CA . GLU A 1 11 ? -17.367 16.482 -9.239 1.00 0.00 11 GLU A CA 12
ATOM 14736 C C . GLU A 1 11 ? -17.720 15.157 -9.918 1.00 0.00 11 GLU A C 12
ATOM 14737 O O . GLU A 1 11 ? -18.733 14.555 -9.562 1.00 0.00 11 GLU A O 12
ATOM 14749 N N . GLN A 1 12 ? -16.914 14.683 -10.878 1.00 0.00 12 GLN A N 12
ATOM 14750 C CA . GLN A 1 12 ? -17.205 13.448 -11.598 1.00 0.00 12 GLN A CA 12
ATOM 14751 C C . GLN A 1 12 ? -16.693 12.264 -10.786 1.00 0.00 12 GLN A C 12
ATOM 14752 O O . GLN A 1 12 ? -17.311 11.202 -10.820 1.00 0.00 12 GLN A O 12
ATOM 14766 N N . TYR A 1 13 ? -15.605 12.447 -10.030 1.00 0.00 13 TYR A N 12
ATOM 14767 C CA . TYR A 1 13 ? -15.054 11.429 -9.142 1.00 0.00 13 TYR A CA 12
ATOM 14768 C C . TYR A 1 13 ? -16.127 10.877 -8.199 1.00 0.00 13 TYR A C 12
ATOM 14769 O O . TYR A 1 13 ? -16.299 9.662 -8.092 1.00 0.00 13 TYR A O 12
ATOM 14787 N N . GLN A 1 14 ? -16.870 11.776 -7.546 1.00 0.00 14 GLN A N 12
ATOM 14788 C CA . GLN A 1 14 ? -17.806 11.430 -6.479 1.00 0.00 14 GLN A CA 12
ATOM 14789 C C . GLN A 1 14 ? -18.980 10.572 -6.970 1.00 0.00 14 GLN A C 12
ATOM 14790 O O . GLN A 1 14 ? -19.654 9.946 -6.149 1.00 0.00 14 GLN A O 12
ATOM 14804 N N . GLN A 1 15 ? -19.249 10.552 -8.281 1.00 0.00 15 GLN A N 12
ATOM 14805 C CA . GLN A 1 15 ? -20.444 9.928 -8.832 1.00 0.00 15 GLN A CA 12
ATOM 14806 C C . GLN A 1 15 ? -20.401 8.399 -8.701 1.00 0.00 15 GLN A C 12
ATOM 14807 O O . GLN A 1 15 ? -21.457 7.794 -8.531 1.00 0.00 15 GLN A O 12
ATOM 14821 N N . GLU A 1 16 ? -19.207 7.792 -8.754 1.00 0.00 16 GLU A N 12
ATOM 14822 C CA . GLU A 1 16 ? -18.916 6.363 -8.593 1.00 0.00 16 GLU A CA 12
ATOM 14823 C C . GLU A 1 16 ? -17.417 6.209 -8.840 1.00 0.00 16 GLU A C 12
ATOM 14824 O O . GLU A 1 16 ? -16.924 6.753 -9.824 1.00 0.00 16 GLU A O 12
ATOM 14836 N N . HIS A 1 17 ? -16.677 5.481 -8.004 1.00 0.00 17 HIS A N 12
ATOM 14837 C CA . HIS A 1 17 ? -15.250 5.221 -8.191 1.00 0.00 17 HIS A CA 12
ATOM 14838 C C . HIS A 1 17 ? -14.898 3.839 -7.635 1.00 0.00 17 HIS A C 12
ATOM 14839 O O . HIS A 1 17 ? -15.678 3.268 -6.871 1.00 0.00 17 HIS A O 12
ATOM 14853 N N . VAL A 1 18 ? -13.755 3.283 -8.035 1.00 0.00 18 VAL A N 12
ATOM 14854 C CA . VAL A 1 18 ? -13.317 1.954 -7.622 1.00 0.00 18 VAL A CA 12
ATOM 14855 C C . VAL A 1 18 ? -13.112 1.953 -6.103 1.00 0.00 18 VAL A C 12
ATOM 14856 O O . VAL A 1 18 ? -12.553 2.896 -5.540 1.00 0.00 18 VAL A O 12
ATOM 14869 N N . GLN A 1 19 ? -13.584 0.895 -5.439 1.00 0.00 19 GLN A N 12
ATOM 14870 C CA . GLN A 1 19 ? -13.457 0.726 -3.998 1.00 0.00 19 GLN A CA 12
ATOM 14871 C C . GLN A 1 19 ? -11.970 0.693 -3.606 1.00 0.00 19 GLN A C 12
ATOM 14872 O O . GLN A 1 19 ? -11.153 0.100 -4.316 1.00 0.00 19 GLN A O 12
ATOM 14886 N N . GLY A 1 20 ? -11.626 1.283 -2.456 1.00 0.00 20 GLY A N 12
ATOM 14887 C CA . GLY A 1 20 ? -10.269 1.243 -1.917 1.00 0.00 20 GLY A CA 12
ATOM 14888 C C . GLY A 1 20 ? -9.305 2.113 -2.726 1.00 0.00 20 GLY A C 12
ATOM 14889 O O . GLY A 1 20 ? -8.212 1.658 -3.071 1.00 0.00 20 GLY A O 12
ATOM 14893 N N . ALA A 1 21 ? -9.713 3.343 -3.053 1.00 0.00 21 ALA A N 12
ATOM 14894 C CA . ALA A 1 21 ? -8.949 4.297 -3.852 1.00 0.00 21 ALA A CA 12
ATOM 14895 C C . ALA A 1 21 ? -9.050 5.704 -3.242 1.00 0.00 21 ALA A C 12
ATOM 14896 O O . ALA A 1 21 ? -9.744 5.917 -2.243 1.00 0.00 21 ALA A O 12
ATOM 14903 N N . ILE A 1 22 ? -8.372 6.665 -3.867 1.00 0.00 22 ILE A N 12
ATOM 14904 C CA . ILE A 1 22 ? -8.417 8.097 -3.571 1.00 0.00 22 ILE A CA 12
ATOM 14905 C C . ILE A 1 22 ? -8.661 8.823 -4.906 1.00 0.00 22 ILE A C 12
ATOM 14906 O O . ILE A 1 22 ? -8.680 8.177 -5.957 1.00 0.00 22 ILE A O 12
ATOM 14922 N N . ASN A 1 23 ? -8.821 10.149 -4.902 1.00 0.00 23 ASN A N 12
ATOM 14923 C CA . ASN A 1 23 ? -8.930 10.961 -6.112 1.00 0.00 23 ASN A CA 12
ATOM 14924 C C . ASN A 1 23 ? -7.965 12.133 -6.016 1.00 0.00 23 ASN A C 12
ATOM 14925 O O . ASN A 1 23 ? -7.815 12.726 -4.946 1.00 0.00 23 ASN A O 12
ATOM 14936 N N . ILE A 1 24 ? -7.316 12.450 -7.134 1.00 0.00 24 ILE A N 12
ATOM 14937 C CA . ILE A 1 24 ? -6.330 13.508 -7.293 1.00 0.00 24 ILE A CA 12
ATOM 14938 C C . ILE A 1 24 ? -6.648 14.128 -8.666 1.00 0.00 24 ILE A C 12
ATOM 14939 O O . ILE A 1 24 ? -6.115 13.660 -9.672 1.00 0.00 24 ILE A O 12
ATOM 14955 N N . PRO A 1 25 ? -7.585 15.086 -8.764 1.00 0.00 25 PRO A N 12
ATOM 14956 C CA . PRO A 1 25 ? -8.079 15.559 -10.049 1.00 0.00 25 PRO A CA 12
ATOM 14957 C C . PRO A 1 25 ? -6.971 16.089 -10.947 1.00 0.00 25 PRO A C 12
ATOM 14958 O O . PRO A 1 25 ? -6.083 16.793 -10.467 1.00 0.00 25 PRO A O 12
ATOM 14969 N N . LEU A 1 26 ? -7.097 15.899 -12.264 1.00 0.00 26 LEU A N 12
ATOM 14970 C CA . LEU A 1 26 ? -6.234 16.556 -13.253 1.00 0.00 26 LEU A CA 12
ATOM 14971 C C . LEU A 1 26 ? -6.241 18.091 -13.080 1.00 0.00 26 LEU A C 12
ATOM 14972 O O . LEU A 1 26 ? -5.266 18.757 -13.420 1.00 0.00 26 LEU A O 12
ATOM 14988 N N . LYS A 1 27 ? -7.313 18.658 -12.508 1.00 0.00 27 LYS A N 12
ATOM 14989 C CA . LYS A 1 27 ? -7.418 20.085 -12.185 1.00 0.00 27 LYS A CA 12
ATOM 14990 C C . LYS A 1 27 ? -6.464 20.532 -11.068 1.00 0.00 27 LYS A C 12
ATOM 14991 O O . LYS A 1 27 ? -6.170 21.724 -10.992 1.00 0.00 27 LYS A O 12
ATOM 15010 N N . GLU A 1 28 ? -5.996 19.627 -10.200 1.00 0.00 28 GLU A N 12
ATOM 15011 C CA . GLU A 1 28 ? -5.268 19.977 -8.973 1.00 0.00 28 GLU A CA 12
ATOM 15012 C C . GLU A 1 28 ? -3.971 19.177 -8.802 1.00 0.00 28 GLU A C 12
ATOM 15013 O O . GLU A 1 28 ? -3.173 19.485 -7.919 1.00 0.00 28 GLU A O 12
ATOM 15025 N N . VAL A 1 29 ? -3.754 18.150 -9.626 1.00 0.00 29 VAL A N 12
ATOM 15026 C CA . VAL A 1 29 ? -2.700 17.146 -9.507 1.00 0.00 29 VAL A CA 12
ATOM 15027 C C . VAL A 1 29 ? -1.319 17.745 -9.212 1.00 0.00 29 VAL A C 12
ATOM 15028 O O . VAL A 1 29 ? -0.637 17.245 -8.319 1.00 0.00 29 VAL A O 12
ATOM 15041 N N . LYS A 1 30 ? -0.929 18.848 -9.867 1.00 0.00 30 LYS A N 12
ATOM 15042 C CA . LYS A 1 30 ? 0.383 19.479 -9.674 1.00 0.00 30 LYS A CA 12
ATOM 15043 C C . LYS A 1 30 ? 0.638 19.897 -8.222 1.00 0.00 30 LYS A C 12
ATOM 15044 O O . LYS A 1 30 ? 1.795 19.978 -7.814 1.00 0.00 30 LYS A O 12
ATOM 15063 N N . GLU A 1 31 ? -0.414 20.144 -7.441 1.00 0.00 31 GLU A N 12
ATOM 15064 C CA . GLU A 1 31 ? -0.341 20.628 -6.066 1.00 0.00 31 GLU A CA 12
ATOM 15065 C C . GLU A 1 31 ? -0.885 19.578 -5.083 1.00 0.00 31 GLU A C 12
ATOM 15066 O O . GLU A 1 31 ? -1.009 19.865 -3.890 1.00 0.00 31 GLU A O 12
ATOM 15078 N N . ARG A 1 32 ? -1.224 18.370 -5.557 1.00 0.00 32 ARG A N 12
ATOM 15079 C CA . ARG A 1 32 ? -1.989 17.395 -4.775 1.00 0.00 32 ARG A CA 12
ATOM 15080 C C . ARG A 1 32 ? -1.445 15.968 -4.894 1.00 0.00 32 ARG A C 12
ATOM 15081 O O . ARG A 1 32 ? -1.630 15.193 -3.959 1.00 0.00 32 ARG A O 12
ATOM 15102 N N . ILE A 1 33 ? -0.746 15.600 -5.976 1.00 0.00 33 ILE A N 12
ATOM 15103 C CA . ILE A 1 33 ? -0.271 14.225 -6.158 1.00 0.00 33 ILE A CA 12
ATOM 15104 C C . ILE A 1 33 ? 0.715 13.808 -5.066 1.00 0.00 33 ILE A C 12
ATOM 15105 O O . ILE A 1 33 ? 0.667 12.661 -4.621 1.00 0.00 33 ILE A O 12
ATOM 15121 N N . ALA A 1 34 ? 1.550 14.730 -4.572 1.00 0.00 34 ALA A N 12
ATOM 15122 C CA . ALA A 1 34 ? 2.520 14.432 -3.524 1.00 0.00 34 ALA A CA 12
ATOM 15123 C C . ALA A 1 34 ? 1.848 13.907 -2.247 1.00 0.00 34 ALA A C 12
ATOM 15124 O O . ALA A 1 34 ? 2.446 13.104 -1.532 1.00 0.00 34 ALA A O 12
ATOM 15131 N N . THR A 1 35 ? 0.610 14.321 -1.964 1.00 0.00 35 THR A N 12
ATOM 15132 C CA . THR A 1 35 ? -0.142 13.865 -0.802 1.00 0.00 35 THR A CA 12
ATOM 15133 C C . THR A 1 35 ? -0.469 12.366 -0.921 1.00 0.00 35 THR A C 12
ATOM 15134 O O . THR A 1 35 ? -0.441 11.653 0.084 1.00 0.00 35 THR A O 12
ATOM 15145 N N . ALA A 1 36 ? -0.747 11.873 -2.136 1.00 0.00 36 ALA A N 12
ATOM 15146 C CA . ALA A 1 36 ? -1.064 10.468 -2.378 1.00 0.00 36 ALA A CA 12
ATOM 15147 C C . ALA A 1 36 ? 0.188 9.639 -2.684 1.00 0.00 36 ALA A C 12
ATOM 15148 O O . ALA A 1 36 ? 0.179 8.430 -2.453 1.00 0.00 36 ALA A O 12
ATOM 15155 N N . VAL A 1 37 ? 1.253 10.261 -3.196 1.00 0.00 37 VAL A N 12
ATOM 15156 C CA . VAL A 1 37 ? 2.451 9.578 -3.670 1.00 0.00 37 VAL A CA 12
ATOM 15157 C C . VAL A 1 37 ? 3.675 10.368 -3.171 1.00 0.00 37 VAL A C 12
ATOM 15158 O O . VAL A 1 37 ? 4.255 11.160 -3.922 1.00 0.00 37 VAL A O 12
ATOM 15171 N N . PRO A 1 38 ? 4.049 10.215 -1.886 1.00 0.00 38 PRO A N 12
ATOM 15172 C CA . PRO A 1 38 ? 5.084 11.029 -1.253 1.00 0.00 38 PRO A CA 12
ATOM 15173 C C . PRO A 1 38 ? 6.512 10.659 -1.688 1.00 0.00 38 PRO A C 12
ATOM 15174 O O . PRO A 1 38 ? 7.449 11.385 -1.349 1.00 0.00 38 PRO A O 12
ATOM 15185 N N . ASP A 1 39 ? 6.705 9.564 -2.433 1.00 0.00 39 ASP A N 12
ATOM 15186 C CA . ASP A 1 39 ? 7.997 9.164 -2.986 1.00 0.00 39 ASP A CA 12
ATOM 15187 C C . ASP A 1 39 ? 7.769 8.612 -4.390 1.00 0.00 39 ASP A C 12
ATOM 15188 O O . ASP A 1 39 ? 6.833 7.840 -4.617 1.00 0.00 39 ASP A O 12
ATOM 15197 N N . LYS A 1 40 ? 8.607 9.031 -5.341 1.00 0.00 40 LYS A N 12
ATOM 15198 C CA . LYS A 1 40 ? 8.385 8.783 -6.763 1.00 0.00 40 LYS A CA 12
ATOM 15199 C C . LYS A 1 40 ? 8.489 7.310 -7.162 1.00 0.00 40 LYS A C 12
ATOM 15200 O O . LYS A 1 40 ? 8.027 6.970 -8.252 1.00 0.00 40 LYS A O 12
ATOM 15219 N N . ASN A 1 41 ? 9.076 6.437 -6.333 1.00 0.00 41 ASN A N 12
ATOM 15220 C CA . ASN A 1 41 ? 9.179 5.014 -6.660 1.00 0.00 41 ASN A CA 12
ATOM 15221 C C . ASN A 1 41 ? 7.837 4.282 -6.510 1.00 0.00 41 ASN A C 12
ATOM 15222 O O . ASN A 1 41 ? 7.694 3.179 -7.037 1.00 0.00 41 ASN A O 12
ATOM 15233 N N . ASP A 1 42 ? 6.877 4.834 -5.761 1.00 0.00 42 ASP A N 12
ATOM 15234 C CA . ASP A 1 42 ? 5.632 4.127 -5.457 1.00 0.00 42 ASP A CA 12
ATOM 15235 C C . ASP A 1 42 ? 4.718 4.078 -6.689 1.00 0.00 42 ASP A C 12
ATOM 15236 O O . ASP A 1 42 ? 4.733 5.001 -7.508 1.00 0.00 42 ASP A O 12
ATOM 15245 N N . THR A 1 43 ? 3.948 3.000 -6.852 1.00 0.00 43 THR A N 12
ATOM 15246 C CA . THR A 1 43 ? 3.171 2.758 -8.069 1.00 0.00 43 THR A CA 12
ATOM 15247 C C . THR A 1 43 ? 1.897 3.616 -8.061 1.00 0.00 43 THR A C 12
ATOM 15248 O O . THR A 1 43 ? 1.201 3.694 -7.046 1.00 0.00 43 THR A O 12
ATOM 15259 N N . VAL A 1 44 ? 1.546 4.207 -9.205 1.00 0.00 44 VAL A N 12
ATOM 15260 C CA . VAL A 1 44 ? 0.454 5.168 -9.329 1.00 0.00 44 VAL A CA 12
ATOM 15261 C C . VAL A 1 44 ? -0.519 4.602 -10.364 1.00 0.00 44 VAL A C 12
ATOM 15262 O O . VAL A 1 44 ? -0.336 4.786 -11.569 1.00 0.00 44 VAL A O 12
ATOM 15275 N N . LYS A 1 45 ? -1.521 3.847 -9.906 1.00 0.00 45 LYS A N 12
ATOM 15276 C CA . LYS A 1 45 ? -2.522 3.260 -10.790 1.00 0.00 45 LYS A CA 12
ATOM 15277 C C . LYS A 1 45 ? -3.590 4.318 -11.036 1.00 0.00 45 LYS A C 12
ATOM 15278 O O . LYS A 1 45 ? -4.498 4.478 -10.214 1.00 0.00 45 LYS A O 12
ATOM 15297 N N . VAL A 1 46 ? -3.442 5.085 -12.116 1.00 0.00 46 VAL A N 12
ATOM 15298 C CA . VAL A 1 46 ? -4.368 6.156 -12.455 1.00 0.00 46 VAL A CA 12
ATOM 15299 C C . VAL A 1 46 ? -5.567 5.583 -13.212 1.00 0.00 46 VAL A C 12
ATOM 15300 O O . VAL A 1 46 ? -5.407 4.690 -14.051 1.00 0.00 46 VAL A O 12
ATOM 15313 N N . TYR A 1 47 ? -6.765 6.111 -12.967 1.00 0.00 47 TYR A N 12
ATOM 15314 C CA . TYR A 1 47 ? -7.956 5.817 -13.758 1.00 0.00 47 TYR A CA 12
ATOM 15315 C C . TYR A 1 47 ? -8.893 7.023 -13.735 1.00 0.00 47 TYR A C 12
ATOM 15316 O O . TYR A 1 47 ? -8.718 7.945 -12.937 1.00 0.00 47 TYR A O 12
ATOM 15334 N N . CYS A 1 48 ? -9.869 7.043 -14.637 1.00 0.00 48 CYS A N 12
ATOM 15335 C CA . CYS A 1 48 ? -10.931 8.036 -14.691 1.00 0.00 48 CYS A CA 12
ATOM 15336 C C . CYS A 1 48 ? -12.087 7.421 -15.486 1.00 0.00 48 CYS A C 12
ATOM 15337 O O . CYS A 1 48 ? -12.139 6.201 -15.644 1.00 0.00 48 CYS A O 12
ATOM 15345 N N . ASN A 1 49 ? -13.006 8.241 -16.005 1.00 0.00 49 ASN A N 12
ATOM 15346 C CA . ASN A 1 49 ? -14.177 7.760 -16.740 1.00 0.00 49 ASN A CA 12
ATOM 15347 C C . ASN A 1 49 ? -13.762 6.904 -17.944 1.00 0.00 49 ASN A C 12
ATOM 15348 O O . ASN A 1 49 ? -14.281 5.802 -18.111 1.00 0.00 49 ASN A O 12
ATOM 15359 N N . ALA A 1 50 ? -12.863 7.420 -18.787 1.00 0.00 50 ALA A N 12
ATOM 15360 C CA . ALA A 1 50 ? -12.516 6.842 -20.091 1.00 0.00 50 ALA A CA 12
ATOM 15361 C C . ALA A 1 50 ? -11.011 6.947 -20.395 1.00 0.00 50 ALA A C 12
ATOM 15362 O O . ALA A 1 50 ? -10.601 6.983 -21.557 1.00 0.00 50 ALA A O 12
ATOM 15369 N N . GLY A 1 51 ? -10.172 7.062 -19.364 1.00 0.00 51 GLY A N 12
ATOM 15370 C CA . GLY A 1 51 ? -8.716 7.067 -19.487 1.00 0.00 51 GLY A CA 12
ATOM 15371 C C . GLY A 1 51 ? -8.109 8.401 -19.945 1.00 0.00 51 GLY A C 12
ATOM 15372 O O . GLY A 1 51 ? -6.884 8.500 -19.992 1.00 0.00 51 GLY A O 12
ATOM 15376 N N . ARG A 1 52 ? -8.899 9.438 -20.273 1.00 0.00 52 ARG A N 12
ATOM 15377 C CA . ARG A 1 52 ? -8.343 10.716 -20.758 1.00 0.00 52 ARG A CA 12
ATOM 15378 C C . ARG A 1 52 ? -7.599 11.435 -19.662 1.00 0.00 52 ARG A C 12
ATOM 15379 O O . ARG A 1 52 ? -6.423 11.736 -19.849 1.00 0.00 52 ARG A O 12
ATOM 15400 N N . GLN A 1 53 ? -8.240 11.655 -18.515 1.00 0.00 53 GLN A N 12
ATOM 15401 C CA . GLN A 1 53 ? -7.575 12.303 -17.390 1.00 0.00 53 GLN A CA 12
ATOM 15402 C C . GLN A 1 53 ? -6.377 11.446 -16.948 1.00 0.00 53 GLN A C 12
ATOM 15403 O O . GLN A 1 53 ? -5.366 12.003 -16.537 1.00 0.00 53 GLN A O 12
ATOM 15417 N N . SER A 1 54 ? -6.450 10.117 -17.083 1.00 0.00 54 SER A N 12
ATOM 15418 C CA . SER A 1 54 ? -5.366 9.195 -16.749 1.00 0.00 54 SER A CA 12
ATOM 15419 C C . SER A 1 54 ? -4.159 9.356 -17.670 1.00 0.00 54 SER A C 12
ATOM 15420 O O . SER A 1 54 ? -3.043 9.475 -17.173 1.00 0.00 54 SER A O 12
ATOM 15428 N N . GLY A 1 55 ? -4.356 9.397 -18.990 1.00 0.00 55 GLY A N 12
ATOM 15429 C CA . GLY A 1 55 ? -3.264 9.585 -19.939 1.00 0.00 55 GLY A CA 12
ATOM 15430 C C . GLY A 1 55 ? -2.672 10.982 -19.784 1.00 0.00 55 GLY A C 12
ATOM 15431 O O . GLY A 1 55 ? -1.454 11.141 -19.707 1.00 0.00 55 GLY A O 12
ATOM 15435 N N . GLN A 1 56 ? -3.543 11.985 -19.650 1.00 0.00 56 GLN A N 12
ATOM 15436 C CA . GLN A 1 56 ? -3.170 13.365 -19.384 1.00 0.00 56 GLN A CA 12
ATOM 15437 C C . GLN A 1 56 ? -2.308 13.466 -18.115 1.00 0.00 56 GLN A C 12
ATOM 15438 O O . GLN A 1 56 ? -1.257 14.109 -18.135 1.00 0.00 56 GLN A O 12
ATOM 15452 N N . ALA A 1 57 ? -2.710 12.800 -17.027 1.00 0.00 57 ALA A N 12
ATOM 15453 C CA . ALA A 1 57 ? -1.942 12.760 -15.791 1.00 0.00 57 ALA A CA 12
ATOM 15454 C C . ALA A 1 57 ? -0.648 11.959 -15.968 1.00 0.00 57 ALA A C 12
ATOM 15455 O O . ALA A 1 57 ? 0.382 12.357 -15.432 1.00 0.00 57 ALA A O 12
ATOM 15462 N N . LYS A 1 58 ? -0.643 10.853 -16.720 1.00 0.00 58 LYS A N 12
ATOM 15463 C CA . LYS A 1 58 ? 0.586 10.087 -16.903 1.00 0.00 58 LYS A CA 12
ATOM 15464 C C . LYS A 1 58 ? 1.654 10.943 -17.571 1.00 0.00 58 LYS A C 12
ATOM 15465 O O . LYS A 1 58 ? 2.809 10.848 -17.158 1.00 0.00 58 LYS A O 12
ATOM 15484 N N . GLU A 1 59 ? 1.304 11.776 -18.553 1.00 0.00 59 GLU A N 12
ATOM 15485 C CA . GLU A 1 59 ? 2.288 12.598 -19.250 1.00 0.00 59 GLU A CA 12
ATOM 15486 C C . GLU A 1 59 ? 3.034 13.497 -18.259 1.00 0.00 59 GLU A C 12
ATOM 15487 O O . GLU A 1 59 ? 4.266 13.455 -18.210 1.00 0.00 59 GLU A O 12
ATOM 15499 N N . ILE A 1 60 ? 2.317 14.274 -17.436 1.00 0.00 60 ILE A N 12
ATOM 15500 C CA . ILE A 1 60 ? 2.961 15.190 -16.506 1.00 0.00 60 ILE A CA 12
ATOM 15501 C C . ILE A 1 60 ? 3.689 14.413 -15.406 1.00 0.00 60 ILE A C 12
ATOM 15502 O O . ILE A 1 60 ? 4.797 14.792 -15.040 1.00 0.00 60 ILE A O 12
ATOM 15518 N N . LEU A 1 61 ? 3.116 13.319 -14.892 1.00 0.00 61 LEU A N 12
ATOM 15519 C CA . LEU A 1 61 ? 3.704 12.608 -13.762 1.00 0.00 61 LEU A CA 12
ATOM 15520 C C . LEU A 1 61 ? 4.971 11.868 -14.185 1.00 0.00 61 LEU A C 12
ATOM 15521 O O . LEU A 1 61 ? 5.934 11.837 -13.417 1.00 0.00 61 LEU A O 12
ATOM 15537 N N . SER A 1 62 ? 5.011 11.326 -15.405 1.00 0.00 62 SER A N 12
ATOM 15538 C CA . SER A 1 62 ? 6.216 10.709 -15.945 1.00 0.00 62 SER A CA 12
ATOM 15539 C C . SER A 1 62 ? 7.314 11.772 -16.093 1.00 0.00 62 SER A C 12
ATOM 15540 O O . SER A 1 62 ? 8.460 11.517 -15.726 1.00 0.00 62 SER A O 12
ATOM 15548 N N . GLU A 1 63 ? 6.969 12.979 -16.563 1.00 0.00 63 GLU A N 12
ATOM 15549 C CA . GLU A 1 63 ? 7.917 14.083 -16.705 1.00 0.00 63 GLU A CA 12
ATOM 15550 C C . GLU A 1 63 ? 8.413 14.564 -15.331 1.00 0.00 63 GLU A C 12
ATOM 15551 O O . GLU A 1 63 ? 9.604 14.835 -15.163 1.00 0.00 63 GLU A O 12
ATOM 15563 N N . MET A 1 64 ? 7.524 14.617 -14.332 1.00 0.00 64 MET A N 12
ATOM 15564 C CA . MET A 1 64 ? 7.854 14.948 -12.944 1.00 0.00 64 MET A CA 12
ATOM 15565 C C . MET A 1 64 ? 8.740 13.874 -12.298 1.00 0.00 64 MET A C 12
ATOM 15566 O O . MET A 1 64 ? 9.392 14.159 -11.292 1.00 0.00 64 MET A O 12
ATOM 15580 N N . GLY A 1 65 ? 8.797 12.663 -12.859 1.00 0.00 65 GLY A N 12
ATOM 15581 C CA . GLY A 1 65 ? 9.754 11.631 -12.482 1.00 0.00 65 GLY A CA 12
ATOM 15582 C C . GLY A 1 65 ? 9.121 10.436 -11.772 1.00 0.00 65 GLY A C 12
ATOM 15583 O O . GLY A 1 65 ? 9.861 9.592 -11.268 1.00 0.00 65 GLY A O 12
ATOM 15587 N N . TYR A 1 66 ? 7.788 10.343 -11.699 1.00 0.00 66 TYR A N 12
ATOM 15588 C CA . TYR A 1 66 ? 7.122 9.137 -11.223 1.00 0.00 66 TYR A CA 12
ATOM 15589 C C . TYR A 1 66 ? 7.281 8.064 -12.301 1.00 0.00 66 TYR A C 12
ATOM 15590 O O . TYR A 1 66 ? 6.545 8.039 -13.287 1.00 0.00 66 TYR A O 12
ATOM 15608 N N . THR A 1 67 ? 8.260 7.181 -12.136 1.00 0.00 67 THR A N 12
ATOM 15609 C CA . THR A 1 67 ? 8.620 6.153 -13.108 1.00 0.00 67 THR A CA 12
ATOM 15610 C C . THR A 1 67 ? 7.678 4.931 -13.077 1.00 0.00 67 THR A C 12
ATOM 15611 O O . THR A 1 67 ? 7.938 3.945 -13.771 1.00 0.00 67 THR A O 12
ATOM 15622 N N . HIS A 1 68 ? 6.587 4.974 -12.295 1.00 0.00 68 HIS A N 12
ATOM 15623 C CA . HIS A 1 68 ? 5.731 3.818 -11.998 1.00 0.00 68 HIS A CA 12
ATOM 15624 C C . HIS A 1 68 ? 4.246 4.182 -12.085 1.00 0.00 68 HIS A C 12
ATOM 15625 O O . HIS A 1 68 ? 3.414 3.649 -11.348 1.00 0.00 68 HIS A O 12
ATOM 15639 N N . VAL A 1 69 ? 3.908 5.127 -12.958 1.00 0.00 69 VAL A N 12
ATOM 15640 C CA . VAL A 1 69 ? 2.520 5.432 -13.282 1.00 0.00 69 VAL A CA 12
ATOM 15641 C C . VAL A 1 69 ? 2.056 4.389 -14.302 1.00 0.00 69 VAL A C 12
ATOM 15642 O O . VAL A 1 69 ? 2.808 4.042 -15.217 1.00 0.00 69 VAL A O 12
ATOM 15655 N N . GLU A 1 70 ? 0.816 3.918 -14.187 1.00 0.00 70 GLU A N 12
ATOM 15656 C CA . GLU A 1 70 ? 0.175 3.071 -15.183 1.00 0.00 70 GLU A CA 12
ATOM 15657 C C . GLU A 1 70 ? -1.320 3.380 -15.161 1.00 0.00 70 GLU A C 12
ATOM 15658 O O . GLU A 1 70 ? -1.877 3.661 -14.098 1.00 0.00 70 GLU A O 12
ATOM 15670 N N . ASN A 1 71 ? -1.980 3.333 -16.320 1.00 0.00 71 ASN A N 12
ATOM 15671 C CA . ASN A 1 71 ? -3.427 3.477 -16.382 1.00 0.00 71 ASN A CA 12
ATOM 15672 C C . ASN A 1 71 ? -4.064 2.112 -16.145 1.00 0.00 71 ASN A C 12
ATOM 15673 O O . ASN A 1 71 ? -3.900 1.206 -16.964 1.00 0.00 71 ASN A O 12
ATOM 15684 N N . ALA A 1 72 ? -4.793 1.968 -15.035 1.00 0.00 72 ALA A N 12
ATOM 15685 C CA . ALA A 1 72 ? -5.502 0.732 -14.719 1.00 0.00 72 ALA A CA 12
ATOM 15686 C C . ALA A 1 72 ? -6.616 0.446 -15.738 1.00 0.00 72 ALA A C 12
ATOM 15687 O O . ALA A 1 72 ? -6.878 -0.717 -16.044 1.00 0.00 72 ALA A O 12
ATOM 15694 N N . GLY A 1 73 ? -7.259 1.493 -16.264 1.00 0.00 73 GLY A N 12
ATOM 15695 C CA . GLY A 1 73 ? -8.320 1.403 -17.258 1.00 0.00 73 GLY A CA 12
ATOM 15696 C C . GLY A 1 73 ? -9.275 2.580 -17.109 1.00 0.00 73 GLY A C 12
ATOM 15697 O O . GLY A 1 73 ? -8.896 3.627 -16.572 1.00 0.00 73 GLY A O 12
ATOM 15701 N N . GLY A 1 74 ? -10.507 2.399 -17.580 1.00 0.00 74 GLY A N 12
ATOM 15702 C CA . GLY A 1 74 ? -11.609 3.317 -17.334 1.00 0.00 74 GLY A CA 12
ATOM 15703 C C . GLY A 1 74 ? -12.504 2.751 -16.235 1.00 0.00 74 GLY A C 12
ATOM 15704 O O . GLY A 1 74 ? -12.479 1.548 -15.963 1.00 0.00 74 GLY A O 12
ATOM 15708 N N . LEU A 1 75 ? -13.309 3.621 -15.624 1.00 0.00 75 LEU A N 12
ATOM 15709 C CA . LEU A 1 75 ? -14.093 3.370 -14.415 1.00 0.00 75 LEU A CA 12
ATOM 15710 C C . LEU A 1 75 ? -14.786 2.008 -14.412 1.00 0.00 75 LEU A C 12
ATOM 15711 O O . LEU A 1 75 ? -14.600 1.222 -13.484 1.00 0.00 75 LEU A O 12
ATOM 15727 N N . LYS A 1 76 ? -15.597 1.732 -15.437 1.00 0.00 76 LYS A N 12
ATOM 15728 C CA . LYS A 1 76 ? -16.420 0.523 -15.474 1.00 0.00 76 LYS A CA 12
ATOM 15729 C C . LYS A 1 76 ? -15.672 -0.650 -16.109 1.00 0.00 76 LYS A C 12
ATOM 15730 O O . LYS A 1 76 ? -16.093 -1.793 -15.932 1.00 0.00 76 LYS A O 12
ATOM 15749 N N . ASP A 1 77 ? -14.575 -0.395 -16.827 1.00 0.00 77 ASP A N 12
ATOM 15750 C CA . ASP A 1 77 ? -13.753 -1.445 -17.429 1.00 0.00 77 ASP A CA 12
ATOM 15751 C C . ASP A 1 77 ? -12.939 -2.181 -16.362 1.00 0.00 77 ASP A C 12
ATOM 15752 O O . ASP A 1 77 ? -12.738 -3.391 -16.473 1.00 0.00 77 ASP A O 12
ATOM 15761 N N . ILE A 1 78 ? -12.493 -1.469 -15.319 1.00 0.00 78 ILE A N 12
ATOM 15762 C CA . ILE A 1 78 ? -11.748 -2.045 -14.201 1.00 0.00 78 ILE A CA 12
ATOM 15763 C C . ILE A 1 78 ? -12.631 -3.098 -13.512 1.00 0.00 78 ILE A C 12
ATOM 15764 O O . ILE A 1 78 ? -13.765 -2.813 -13.112 1.00 0.00 78 ILE A O 12
ATOM 15780 N N . ALA A 1 79 ? -12.098 -4.315 -13.363 1.00 0.00 79 ALA A N 12
ATOM 15781 C CA . ALA A 1 79 ? -12.797 -5.489 -12.847 1.00 0.00 79 ALA A CA 12
ATOM 15782 C C . ALA A 1 79 ? -12.744 -5.536 -11.310 1.00 0.00 79 ALA A C 12
ATOM 15783 O O . ALA A 1 79 ? -12.266 -6.509 -10.720 1.00 0.00 79 ALA A O 12
ATOM 15790 N N . MET A 1 80 ? -13.202 -4.467 -10.657 1.00 0.00 80 MET A N 12
ATOM 15791 C CA . MET A 1 80 ? -13.271 -4.326 -9.200 1.00 0.00 80 MET A CA 12
ATOM 15792 C C . MET A 1 80 ? -14.625 -3.704 -8.830 1.00 0.00 80 MET A C 12
ATOM 15793 O O . MET A 1 80 ? -15.253 -3.091 -9.700 1.00 0.00 80 MET A O 12
ATOM 15807 N N . PRO A 1 81 ? -15.092 -3.829 -7.574 1.00 0.00 81 PRO A N 12
ATOM 15808 C CA . PRO A 1 81 ? -16.299 -3.150 -7.114 1.00 0.00 81 PRO A CA 12
ATOM 15809 C C . PRO A 1 81 ? -16.101 -1.628 -7.073 1.00 0.00 81 PRO A C 12
ATOM 15810 O O . PRO A 1 81 ? -14.972 -1.126 -7.063 1.00 0.00 81 PRO A O 12
ATOM 15821 N N . LYS A 1 82 ? -17.211 -0.886 -7.008 1.00 0.00 82 LYS A N 12
ATOM 15822 C CA . LYS A 1 82 ? -17.220 0.574 -6.978 1.00 0.00 82 LYS A CA 12
ATOM 15823 C C . LYS A 1 82 ? -18.135 1.059 -5.855 1.00 0.00 82 LYS A C 12
ATOM 15824 O O . LYS A 1 82 ? -19.057 0.344 -5.457 1.00 0.00 82 LYS A O 12
ATOM 15843 N N . VAL A 1 83 ? -17.899 2.280 -5.379 1.00 0.00 83 VAL A N 12
ATOM 15844 C CA . VAL A 1 83 ? -18.672 2.970 -4.348 1.00 0.00 83 VAL A CA 12
ATOM 15845 C C . VAL A 1 83 ? -18.754 4.455 -4.731 1.00 0.00 83 VAL A C 12
ATOM 15846 O O . VAL A 1 83 ? -17.936 4.937 -5.524 1.00 0.00 83 VAL A O 12
ATOM 15859 N N . LYS A 1 84 ? -19.717 5.198 -4.181 1.00 0.00 84 LYS A N 12
ATOM 15860 C CA . LYS A 1 84 ? -19.986 6.592 -4.548 1.00 0.00 84 LYS A CA 12
ATOM 15861 C C . LYS A 1 84 ? -20.268 7.438 -3.308 1.00 0.00 84 LYS A C 12
ATOM 15862 O O . LYS A 1 84 ? -20.528 6.892 -2.231 1.00 0.00 84 LYS A O 12
ATOM 15881 N N . GLY A 1 85 ? -20.259 8.763 -3.480 1.00 0.00 85 GLY A N 12
ATOM 15882 C CA . GLY A 1 85 ? -20.390 9.722 -2.392 1.00 0.00 85 GLY A CA 12
ATOM 15883 C C . GLY A 1 85 ? -19.325 9.462 -1.332 1.00 0.00 85 GLY A C 12
ATOM 15884 O O . GLY A 1 85 ? -18.147 9.271 -1.699 1.00 0.00 85 GLY A O 12
ATOM 15889 N N . ALA A 1 1 ? 4.015 -2.234 -4.661 1.00 0.00 1 ALA A N 13
ATOM 15890 C CA . ALA A 1 1 ? 3.905 -0.840 -4.183 1.00 0.00 1 ALA A CA 13
ATOM 15891 C C . ALA A 1 1 ? 3.089 -0.045 -5.198 1.00 0.00 1 ALA A C 13
ATOM 15892 O O . ALA A 1 1 ? 3.588 0.293 -6.277 1.00 0.00 1 ALA A O 13
ATOM 15901 N N . GLU A 1 2 ? 1.815 0.207 -4.897 1.00 0.00 2 GLU A N 13
ATOM 15902 C CA . GLU A 1 2 ? 0.864 0.800 -5.823 1.00 0.00 2 GLU A CA 13
ATOM 15903 C C . GLU A 1 2 ? -0.251 1.495 -5.039 1.00 0.00 2 GLU A C 13
ATOM 15904 O O . GLU A 1 2 ? -0.488 1.157 -3.874 1.00 0.00 2 GLU A O 13
ATOM 15916 N N . HIS A 1 3 ? -0.975 2.403 -5.697 1.00 0.00 3 HIS A N 13
ATOM 15917 C CA . HIS A 1 3 ? -2.179 3.039 -5.174 1.00 0.00 3 HIS A CA 13
ATOM 15918 C C . HIS A 1 3 ? -3.152 3.245 -6.334 1.00 0.00 3 HIS A C 13
ATOM 15919 O O . HIS A 1 3 ? -2.768 3.804 -7.365 1.00 0.00 3 HIS A O 13
ATOM 15933 N N . TRP A 1 4 ? -4.403 2.808 -6.156 1.00 0.00 4 TRP A N 13
ATOM 15934 C CA . TRP A 1 4 ? -5.503 3.119 -7.063 1.00 0.00 4 TRP A CA 13
ATOM 15935 C C . TRP A 1 4 ? -5.847 4.590 -6.866 1.00 0.00 4 TRP A C 13
ATOM 15936 O O . TRP A 1 4 ? -6.242 4.992 -5.768 1.00 0.00 4 TRP A O 13
ATOM 15957 N N . ILE A 1 5 ? -5.685 5.389 -7.916 1.00 0.00 5 ILE A N 13
ATOM 15958 C CA . ILE A 1 5 ? -5.761 6.838 -7.858 1.00 0.00 5 ILE A CA 13
ATOM 15959 C C . ILE A 1 5 ? -6.706 7.255 -8.981 1.00 0.00 5 ILE A C 13
ATOM 15960 O O . ILE A 1 5 ? -6.375 7.161 -10.164 1.00 0.00 5 ILE A O 13
ATOM 15976 N N . ASP A 1 6 ? -7.920 7.653 -8.613 1.00 0.00 6 ASP A N 13
ATOM 15977 C CA . ASP A 1 6 ? -8.807 8.328 -9.542 1.00 0.00 6 ASP A CA 13
ATOM 15978 C C . ASP A 1 6 ? -8.194 9.704 -9.830 1.00 0.00 6 ASP A C 13
ATOM 15979 O O . ASP A 1 6 ? -7.518 10.280 -8.967 1.00 0.00 6 ASP A O 13
ATOM 15988 N N . VAL A 1 7 ? -8.411 10.239 -11.027 1.00 0.00 7 VAL A N 13
ATOM 15989 C CA . VAL A 1 7 ? -7.970 11.578 -11.405 1.00 0.00 7 VAL A CA 13
ATOM 15990 C C . VAL A 1 7 ? -9.088 12.364 -12.107 1.00 0.00 7 VAL A C 13
ATOM 15991 O O . VAL A 1 7 ? -8.823 13.419 -12.694 1.00 0.00 7 VAL A O 13
ATOM 16004 N N . ARG A 1 8 ? -10.341 11.883 -12.053 1.00 0.00 8 ARG A N 13
ATOM 16005 C CA . ARG A 1 8 ? -11.506 12.638 -12.518 1.00 0.00 8 ARG A CA 13
ATOM 16006 C C . ARG A 1 8 ? -11.570 14.009 -11.861 1.00 0.00 8 ARG A C 13
ATOM 16007 O O . ARG A 1 8 ? -11.072 14.209 -10.749 1.00 0.00 8 ARG A O 13
ATOM 16028 N N . VAL A 1 9 ? -12.255 14.936 -12.534 1.00 0.00 9 VAL A N 13
ATOM 16029 C CA . VAL A 1 9 ? -12.622 16.204 -11.920 1.00 0.00 9 VAL A CA 13
ATOM 16030 C C . VAL A 1 9 ? -13.425 15.878 -10.638 1.00 0.00 9 VAL A C 13
ATOM 16031 O O . VAL A 1 9 ? -14.125 14.857 -10.610 1.00 0.00 9 VAL A O 13
ATOM 16044 N N . PRO A 1 10 ? -13.376 16.704 -9.578 1.00 0.00 10 PRO A N 13
ATOM 16045 C CA . PRO A 1 10 ? -13.874 16.314 -8.258 1.00 0.00 10 PRO A CA 13
ATOM 16046 C C . PRO A 1 10 ? -15.359 15.949 -8.235 1.00 0.00 10 PRO A C 13
ATOM 16047 O O . PRO A 1 10 ? -15.758 15.051 -7.493 1.00 0.00 10 PRO A O 13
ATOM 16058 N N . GLU A 1 11 ? -16.194 16.603 -9.041 1.00 0.00 11 GLU A N 13
ATOM 16059 C CA . GLU A 1 11 ? -17.622 16.298 -9.088 1.00 0.00 11 GLU A CA 13
ATOM 16060 C C . GLU A 1 11 ? -17.897 14.971 -9.799 1.00 0.00 11 GLU A C 13
ATOM 16061 O O . GLU A 1 11 ? -18.898 14.323 -9.498 1.00 0.00 11 GLU A O 13
ATOM 16073 N N . GLN A 1 12 ? -17.030 14.546 -10.727 1.00 0.00 12 GLN A N 13
ATOM 16074 C CA . GLN A 1 12 ? -17.210 13.290 -11.443 1.00 0.00 12 GLN A CA 13
ATOM 16075 C C . GLN A 1 12 ? -16.684 12.149 -10.573 1.00 0.00 12 GLN A C 13
ATOM 16076 O O . GLN A 1 12 ? -17.285 11.074 -10.566 1.00 0.00 12 GLN A O 13
ATOM 16090 N N . TYR A 1 13 ? -15.621 12.399 -9.800 1.00 0.00 13 TYR A N 13
ATOM 16091 C CA . TYR A 1 13 ? -15.125 11.490 -8.775 1.00 0.00 13 TYR A CA 13
ATOM 16092 C C . TYR A 1 13 ? -16.236 11.138 -7.778 1.00 0.00 13 TYR A C 13
ATOM 16093 O O . TYR A 1 13 ? -16.480 9.960 -7.517 1.00 0.00 13 TYR A O 13
ATOM 16111 N N . GLN A 1 14 ? -16.946 12.152 -7.269 1.00 0.00 14 GLN A N 13
ATOM 16112 C CA . GLN A 1 14 ? -17.963 12.004 -6.226 1.00 0.00 14 GLN A CA 13
ATOM 16113 C C . GLN A 1 14 ? -19.244 11.281 -6.690 1.00 0.00 14 GLN A C 13
ATOM 16114 O O . GLN A 1 14 ? -20.181 11.162 -5.900 1.00 0.00 14 GLN A O 13
ATOM 16128 N N . GLN A 1 15 ? -19.328 10.806 -7.937 1.00 0.00 15 GLN A N 13
ATOM 16129 C CA . GLN A 1 15 ? -20.462 10.003 -8.385 1.00 0.00 15 GLN A CA 13
ATOM 16130 C C . GLN A 1 15 ? -20.330 8.590 -7.794 1.00 0.00 15 GLN A C 13
ATOM 16131 O O . GLN A 1 15 ? -21.164 8.158 -6.997 1.00 0.00 15 GLN A O 13
ATOM 16145 N N . GLU A 1 16 ? -19.252 7.886 -8.138 1.00 0.00 16 GLU A N 13
ATOM 16146 C CA . GLU A 1 16 ? -18.882 6.570 -7.629 1.00 0.00 16 GLU A CA 13
ATOM 16147 C C . GLU A 1 16 ? -17.429 6.334 -8.019 1.00 0.00 16 GLU A C 13
ATOM 16148 O O . GLU A 1 16 ? -17.006 6.827 -9.069 1.00 0.00 16 GLU A O 13
ATOM 16160 N N . HIS A 1 17 ? -16.664 5.584 -7.227 1.00 0.00 17 HIS A N 13
ATOM 16161 C CA . HIS A 1 17 ? -15.262 5.292 -7.511 1.00 0.00 17 HIS A CA 13
ATOM 16162 C C . HIS A 1 17 ? -14.867 3.934 -6.915 1.00 0.00 17 HIS A C 13
ATOM 16163 O O . HIS A 1 17 ? -15.629 3.348 -6.142 1.00 0.00 17 HIS A O 13
ATOM 16177 N N . VAL A 1 18 ? -13.706 3.409 -7.319 1.00 0.00 18 VAL A N 13
ATOM 16178 C CA . VAL A 1 18 ? -13.216 2.092 -6.914 1.00 0.00 18 VAL A CA 13
ATOM 16179 C C . VAL A 1 18 ? -13.062 2.050 -5.389 1.00 0.00 18 VAL A C 13
ATOM 16180 O O . VAL A 1 18 ? -12.565 2.998 -4.775 1.00 0.00 18 VAL A O 13
ATOM 16193 N N . GLN A 1 19 ? -13.487 0.941 -4.776 1.00 0.00 19 GLN A N 13
ATOM 16194 C CA . GLN A 1 19 ? -13.389 0.740 -3.337 1.00 0.00 19 GLN A CA 13
ATOM 16195 C C . GLN A 1 19 ? -11.922 0.860 -2.899 1.00 0.00 19 GLN A C 13
ATOM 16196 O O . GLN A 1 19 ? -11.029 0.289 -3.529 1.00 0.00 19 GLN A O 13
ATOM 16210 N N . GLY A 1 20 ? -11.681 1.588 -1.806 1.00 0.00 20 GLY A N 13
ATOM 16211 C CA . GLY A 1 20 ? -10.365 1.739 -1.191 1.00 0.00 20 GLY A CA 13
ATOM 16212 C C . GLY A 1 20 ? -9.380 2.608 -1.986 1.00 0.00 20 GLY A C 13
ATOM 16213 O O . GLY A 1 20 ? -8.227 2.734 -1.568 1.00 0.00 20 GLY A O 13
ATOM 16217 N N . ALA A 1 21 ? -9.793 3.198 -3.114 1.00 0.00 21 ALA A N 13
ATOM 16218 C CA . ALA A 1 21 ? -8.973 4.132 -3.879 1.00 0.00 21 ALA A CA 13
ATOM 16219 C C . ALA A 1 21 ? -8.897 5.504 -3.181 1.00 0.00 21 ALA A C 13
ATOM 16220 O O . ALA A 1 21 ? -9.490 5.724 -2.120 1.00 0.00 21 ALA A O 13
ATOM 16227 N N . ILE A 1 22 ? -8.191 6.440 -3.813 1.00 0.00 22 ILE A N 13
ATOM 16228 C CA . ILE A 1 22 ? -8.128 7.862 -3.469 1.00 0.00 22 ILE A CA 13
ATOM 16229 C C . ILE A 1 22 ? -8.367 8.644 -4.774 1.00 0.00 22 ILE A C 13
ATOM 16230 O O . ILE A 1 22 ? -8.391 8.039 -5.849 1.00 0.00 22 ILE A O 13
ATOM 16246 N N . ASN A 1 23 ? -8.538 9.968 -4.717 1.00 0.00 23 ASN A N 13
ATOM 16247 C CA . ASN A 1 23 ? -8.740 10.808 -5.897 1.00 0.00 23 ASN A CA 13
ATOM 16248 C C . ASN A 1 23 ? -7.842 12.031 -5.852 1.00 0.00 23 ASN A C 13
ATOM 16249 O O . ASN A 1 23 ? -7.647 12.634 -4.793 1.00 0.00 23 ASN A O 13
ATOM 16260 N N . ILE A 1 24 ? -7.290 12.382 -7.009 1.00 0.00 24 ILE A N 13
ATOM 16261 C CA . ILE A 1 24 ? -6.296 13.423 -7.200 1.00 0.00 24 ILE A CA 13
ATOM 16262 C C . ILE A 1 24 ? -6.664 14.090 -8.540 1.00 0.00 24 ILE A C 13
ATOM 16263 O O . ILE A 1 24 ? -6.138 13.685 -9.575 1.00 0.00 24 ILE A O 13
ATOM 16279 N N . PRO A 1 25 ? -7.630 15.032 -8.567 1.00 0.00 25 PRO A N 13
ATOM 16280 C CA . PRO A 1 25 ? -8.173 15.563 -9.814 1.00 0.00 25 PRO A CA 13
ATOM 16281 C C . PRO A 1 25 ? -7.094 16.105 -10.744 1.00 0.00 25 PRO A C 13
ATOM 16282 O O . PRO A 1 25 ? -6.182 16.785 -10.277 1.00 0.00 25 PRO A O 13
ATOM 16293 N N . LEU A 1 26 ? -7.249 15.938 -12.059 1.00 0.00 26 LEU A N 13
ATOM 16294 C CA . LEU A 1 26 ? -6.356 16.548 -13.052 1.00 0.00 26 LEU A CA 13
ATOM 16295 C C . LEU A 1 26 ? -6.234 18.075 -12.874 1.00 0.00 26 LEU A C 13
ATOM 16296 O O . LEU A 1 26 ? -5.182 18.644 -13.158 1.00 0.00 26 LEU A O 13
ATOM 16312 N N . LYS A 1 27 ? -7.277 18.746 -12.369 1.00 0.00 27 LYS A N 13
ATOM 16313 C CA . LYS A 1 27 ? -7.248 20.188 -12.096 1.00 0.00 27 LYS A CA 13
ATOM 16314 C C . LYS A 1 27 ? -6.395 20.560 -10.873 1.00 0.00 27 LYS A C 13
ATOM 16315 O O . LYS A 1 27 ? -6.088 21.739 -10.698 1.00 0.00 27 LYS A O 13
ATOM 16334 N N . GLU A 1 28 ? -6.009 19.601 -10.026 1.00 0.00 28 GLU A N 13
ATOM 16335 C CA . GLU A 1 28 ? -5.390 19.844 -8.718 1.00 0.00 28 GLU A CA 13
ATOM 16336 C C . GLU A 1 28 ? -4.097 19.033 -8.530 1.00 0.00 28 GLU A C 13
ATOM 16337 O O . GLU A 1 28 ? -3.314 19.322 -7.626 1.00 0.00 28 GLU A O 13
ATOM 16349 N N . VAL A 1 29 ? -3.856 18.025 -9.374 1.00 0.00 29 VAL A N 13
ATOM 16350 C CA . VAL A 1 29 ? -2.809 17.017 -9.228 1.00 0.00 29 VAL A CA 13
ATOM 16351 C C . VAL A 1 29 ? -1.423 17.618 -8.994 1.00 0.00 29 VAL A C 13
ATOM 16352 O O . VAL A 1 29 ? -0.699 17.118 -8.135 1.00 0.00 29 VAL A O 13
ATOM 16365 N N . LYS A 1 30 ? -1.066 18.718 -9.666 1.00 0.00 30 LYS A N 13
ATOM 16366 C CA . LYS A 1 30 ? 0.259 19.333 -9.536 1.00 0.00 30 LYS A CA 13
ATOM 16367 C C . LYS A 1 30 ? 0.557 19.797 -8.105 1.00 0.00 30 LYS A C 13
ATOM 16368 O O . LYS A 1 30 ? 1.726 19.942 -7.750 1.00 0.00 30 LYS A O 13
ATOM 16387 N N . GLU A 1 31 ? -0.470 19.999 -7.275 1.00 0.00 31 GLU A N 13
ATOM 16388 C CA . GLU A 1 31 ? -0.353 20.470 -5.898 1.00 0.00 31 GLU A CA 13
ATOM 16389 C C . GLU A 1 31 ? -0.745 19.366 -4.899 1.00 0.00 31 GLU A C 13
ATOM 16390 O O . GLU A 1 31 ? -0.848 19.636 -3.699 1.00 0.00 31 GLU A O 13
ATOM 16402 N N . ARG A 1 32 ? -0.985 18.132 -5.367 1.00 0.00 32 ARG A N 13
ATOM 16403 C CA . ARG A 1 32 ? -1.616 17.081 -4.564 1.00 0.00 32 ARG A CA 13
ATOM 16404 C C . ARG A 1 32 ? -0.956 15.712 -4.730 1.00 0.00 32 ARG A C 13
ATOM 16405 O O . ARG A 1 32 ? -0.941 14.941 -3.770 1.00 0.00 32 ARG A O 13
ATOM 16426 N N . ILE A 1 33 ? -0.377 15.391 -5.892 1.00 0.00 33 ILE A N 13
ATOM 16427 C CA . ILE A 1 33 ? 0.272 14.094 -6.088 1.00 0.00 33 ILE A CA 13
ATOM 16428 C C . ILE A 1 33 ? 1.484 13.947 -5.164 1.00 0.00 33 ILE A C 13
ATOM 16429 O O . ILE A 1 33 ? 1.674 12.878 -4.590 1.00 0.00 33 ILE A O 13
ATOM 16445 N N . ALA A 1 34 ? 2.258 15.021 -4.955 1.00 0.00 34 ALA A N 13
ATOM 16446 C CA . ALA A 1 34 ? 3.449 14.982 -4.114 1.00 0.00 34 ALA A CA 13
ATOM 16447 C C . ALA A 1 34 ? 3.104 14.618 -2.665 1.00 0.00 34 ALA A C 13
ATOM 16448 O O . ALA A 1 34 ? 3.843 13.868 -2.029 1.00 0.00 34 ALA A O 13
ATOM 16455 N N . THR A 1 35 ? 1.990 15.132 -2.141 1.00 0.00 35 THR A N 13
ATOM 16456 C CA . THR A 1 35 ? 1.536 14.841 -0.787 1.00 0.00 35 THR A CA 13
ATOM 16457 C C . THR A 1 35 ? 0.904 13.444 -0.705 1.00 0.00 35 THR A C 13
ATOM 16458 O O . THR A 1 35 ? 1.123 12.734 0.279 1.00 0.00 35 THR A O 13
ATOM 16469 N N . ALA A 1 36 ? 0.146 13.026 -1.729 1.00 0.00 36 ALA A N 13
ATOM 16470 C CA . ALA A 1 36 ? -0.521 11.728 -1.737 1.00 0.00 36 ALA A CA 13
ATOM 16471 C C . ALA A 1 36 ? 0.478 10.577 -1.902 1.00 0.00 36 ALA A C 13
ATOM 16472 O O . ALA A 1 36 ? 0.301 9.521 -1.293 1.00 0.00 36 ALA A O 13
ATOM 16479 N N . VAL A 1 37 ? 1.516 10.773 -2.720 1.00 0.00 37 VAL A N 13
ATOM 16480 C CA . VAL A 1 37 ? 2.478 9.754 -3.118 1.00 0.00 37 VAL A CA 13
ATOM 16481 C C . VAL A 1 37 ? 3.871 10.411 -3.142 1.00 0.00 37 VAL A C 13
ATOM 16482 O O . VAL A 1 37 ? 4.350 10.802 -4.210 1.00 0.00 37 VAL A O 13
ATOM 16495 N N . PRO A 1 38 ? 4.527 10.593 -1.980 1.00 0.00 38 PRO A N 13
ATOM 16496 C CA . PRO A 1 38 ? 5.885 11.128 -1.925 1.00 0.00 38 PRO A CA 13
ATOM 16497 C C . PRO A 1 38 ? 6.894 10.276 -2.709 1.00 0.00 38 PRO A C 13
ATOM 16498 O O . PRO A 1 38 ? 7.834 10.815 -3.297 1.00 0.00 38 PRO A O 13
ATOM 16509 N N . ASP A 1 39 ? 6.725 8.948 -2.698 1.00 0.00 39 ASP A N 13
ATOM 16510 C CA . ASP A 1 39 ? 7.660 8.009 -3.312 1.00 0.00 39 ASP A CA 13
ATOM 16511 C C . ASP A 1 39 ? 7.371 7.865 -4.806 1.00 0.00 39 ASP A C 13
ATOM 16512 O O . ASP A 1 39 ? 6.422 7.187 -5.204 1.00 0.00 39 ASP A O 13
ATOM 16521 N N . LYS A 1 40 ? 8.202 8.482 -5.649 1.00 0.00 40 LYS A N 13
ATOM 16522 C CA . LYS A 1 40 ? 8.034 8.447 -7.102 1.00 0.00 40 LYS A CA 13
ATOM 16523 C C . LYS A 1 40 ? 8.200 7.045 -7.701 1.00 0.00 40 LYS A C 13
ATOM 16524 O O . LYS A 1 40 ? 7.815 6.849 -8.855 1.00 0.00 40 LYS A O 13
ATOM 16543 N N . ASN A 1 41 ? 8.751 6.072 -6.961 1.00 0.00 41 ASN A N 13
ATOM 16544 C CA . ASN A 1 41 ? 8.843 4.684 -7.417 1.00 0.00 41 ASN A CA 13
ATOM 16545 C C . ASN A 1 41 ? 7.499 3.947 -7.292 1.00 0.00 41 ASN A C 13
ATOM 16546 O O . ASN A 1 41 ? 7.342 2.866 -7.858 1.00 0.00 41 ASN A O 13
ATOM 16557 N N . ASP A 1 42 ? 6.523 4.492 -6.557 1.00 0.00 42 ASP A N 13
ATOM 16558 C CA . ASP A 1 42 ? 5.215 3.858 -6.388 1.00 0.00 42 ASP A CA 13
ATOM 16559 C C . ASP A 1 42 ? 4.478 3.755 -7.727 1.00 0.00 42 ASP A C 13
ATOM 16560 O O . ASP A 1 42 ? 4.575 4.652 -8.570 1.00 0.00 42 ASP A O 13
ATOM 16569 N N . THR A 1 43 ? 3.739 2.665 -7.920 1.00 0.00 43 THR A N 13
ATOM 16570 C CA . THR A 1 43 ? 2.995 2.404 -9.144 1.00 0.00 43 THR A CA 13
ATOM 16571 C C . THR A 1 43 ? 1.668 3.169 -9.082 1.00 0.00 43 THR A C 13
ATOM 16572 O O . THR A 1 43 ? 0.703 2.721 -8.454 1.00 0.00 43 THR A O 13
ATOM 16583 N N . VAL A 1 44 ? 1.625 4.343 -9.710 1.00 0.00 44 VAL A N 13
ATOM 16584 C CA . VAL A 1 44 ? 0.455 5.208 -9.718 1.00 0.00 44 VAL A CA 13
ATOM 16585 C C . VAL A 1 44 ? -0.563 4.583 -10.687 1.00 0.00 44 VAL A C 13
ATOM 16586 O O . VAL A 1 44 ? -0.467 4.776 -11.902 1.00 0.00 44 VAL A O 13
ATOM 16599 N N . LYS A 1 45 ? -1.502 3.781 -10.170 1.00 0.00 45 LYS A N 13
ATOM 16600 C CA . LYS A 1 45 ? -2.555 3.134 -10.956 1.00 0.00 45 LYS A CA 13
ATOM 16601 C C . LYS A 1 45 ? -3.637 4.179 -11.224 1.00 0.00 45 LYS A C 13
ATOM 16602 O O . LYS A 1 45 ? -4.632 4.248 -10.495 1.00 0.00 45 LYS A O 13
ATOM 16621 N N . VAL A 1 46 ? -3.404 5.050 -12.204 1.00 0.00 46 VAL A N 13
ATOM 16622 C CA . VAL A 1 46 ? -4.319 6.137 -12.523 1.00 0.00 46 VAL A CA 13
ATOM 16623 C C . VAL A 1 46 ? -5.535 5.583 -13.273 1.00 0.00 46 VAL A C 13
ATOM 16624 O O . VAL A 1 46 ? -5.389 4.740 -14.164 1.00 0.00 46 VAL A O 13
ATOM 16637 N N . TYR A 1 47 ? -6.735 6.071 -12.961 1.00 0.00 47 TYR A N 13
ATOM 16638 C CA . TYR A 1 47 ? -7.951 5.799 -13.723 1.00 0.00 47 TYR A CA 13
ATOM 16639 C C . TYR A 1 47 ? -8.878 7.010 -13.651 1.00 0.00 47 TYR A C 13
ATOM 16640 O O . TYR A 1 47 ? -8.660 7.907 -12.836 1.00 0.00 47 TYR A O 13
ATOM 16658 N N . CYS A 1 48 ? -9.891 7.057 -14.520 1.00 0.00 48 CYS A N 13
ATOM 16659 C CA . CYS A 1 48 ? -10.894 8.114 -14.553 1.00 0.00 48 CYS A CA 13
ATOM 16660 C C . CYS A 1 48 ? -12.037 7.694 -15.486 1.00 0.00 48 CYS A C 13
ATOM 16661 O O . CYS A 1 48 ? -12.186 6.509 -15.796 1.00 0.00 48 CYS A O 13
ATOM 16669 N N . ASN A 1 49 ? -12.837 8.654 -15.961 1.00 0.00 49 ASN A N 13
ATOM 16670 C CA . ASN A 1 49 ? -13.793 8.407 -17.033 1.00 0.00 49 ASN A CA 13
ATOM 16671 C C . ASN A 1 49 ? -13.034 8.372 -18.363 1.00 0.00 49 ASN A C 13
ATOM 16672 O O . ASN A 1 49 ? -12.280 9.300 -18.668 1.00 0.00 49 ASN A O 13
ATOM 16683 N N . ALA A 1 50 ? -13.240 7.310 -19.150 1.00 0.00 50 ALA A N 13
ATOM 16684 C CA . ALA A 1 50 ? -12.636 7.067 -20.466 1.00 0.00 50 ALA A CA 13
ATOM 16685 C C . ALA A 1 50 ? -11.094 7.146 -20.513 1.00 0.00 50 ALA A C 13
ATOM 16686 O O . ALA A 1 50 ? -10.522 7.211 -21.602 1.00 0.00 50 ALA A O 13
ATOM 16693 N N . GLY A 1 51 ? -10.406 7.142 -19.365 1.00 0.00 51 GLY A N 13
ATOM 16694 C CA . GLY A 1 51 ? -8.946 7.188 -19.286 1.00 0.00 51 GLY A CA 13
ATOM 16695 C C . GLY A 1 51 ? -8.335 8.537 -19.698 1.00 0.00 51 GLY A C 13
ATOM 16696 O O . GLY A 1 51 ? -7.110 8.653 -19.725 1.00 0.00 51 GLY A O 13
ATOM 16700 N N . ARG A 1 52 ? -9.128 9.572 -20.015 1.00 0.00 52 ARG A N 13
ATOM 16701 C CA . ARG A 1 52 ? -8.589 10.828 -20.559 1.00 0.00 52 ARG A CA 13
ATOM 16702 C C . ARG A 1 52 ? -7.911 11.673 -19.514 1.00 0.00 52 ARG A C 13
ATOM 16703 O O . ARG A 1 52 ? -6.879 12.255 -19.830 1.00 0.00 52 ARG A O 13
ATOM 16724 N N . GLN A 1 53 ? -8.441 11.764 -18.297 1.00 0.00 53 GLN A N 13
ATOM 16725 C CA . GLN A 1 53 ? -7.737 12.466 -17.230 1.00 0.00 53 GLN A CA 13
ATOM 16726 C C . GLN A 1 53 ? -6.474 11.678 -16.854 1.00 0.00 53 GLN A C 13
ATOM 16727 O O . GLN A 1 53 ? -5.474 12.288 -16.496 1.00 0.00 53 GLN A O 13
ATOM 16741 N N . SER A 1 54 ? -6.485 10.347 -16.987 1.00 0.00 54 SER A N 13
ATOM 16742 C CA . SER A 1 54 ? -5.338 9.486 -16.699 1.00 0.00 54 SER A CA 13
ATOM 16743 C C . SER A 1 54 ? -4.216 9.681 -17.715 1.00 0.00 54 SER A C 13
ATOM 16744 O O . SER A 1 54 ? -3.073 9.885 -17.313 1.00 0.00 54 SER A O 13
ATOM 16752 N N . GLY A 1 55 ? -4.522 9.666 -19.016 1.00 0.00 55 GLY A N 13
ATOM 16753 C CA . GLY A 1 55 ? -3.532 9.903 -20.059 1.00 0.00 55 GLY A CA 13
ATOM 16754 C C . GLY A 1 55 ? -2.962 11.313 -19.932 1.00 0.00 55 GLY A C 13
ATOM 16755 O O . GLY A 1 55 ? -1.746 11.499 -19.974 1.00 0.00 55 GLY A O 13
ATOM 16759 N N . GLN A 1 56 ? -3.840 12.293 -19.693 1.00 0.00 56 GLN A N 13
ATOM 16760 C CA . GLN A 1 56 ? -3.456 13.674 -19.442 1.00 0.00 56 GLN A CA 13
ATOM 16761 C C . GLN A 1 56 ? -2.513 13.779 -18.231 1.00 0.00 56 GLN A C 13
ATOM 16762 O O . GLN A 1 56 ? -1.463 14.417 -18.324 1.00 0.00 56 GLN A O 13
ATOM 16776 N N . ALA A 1 57 ? -2.854 13.132 -17.111 1.00 0.00 57 ALA A N 13
ATOM 16777 C CA . ALA A 1 57 ? -2.038 13.144 -15.903 1.00 0.00 57 ALA A CA 13
ATOM 16778 C C . ALA A 1 57 ? -0.704 12.425 -16.124 1.00 0.00 57 ALA A C 13
ATOM 16779 O O . ALA A 1 57 ? 0.321 12.884 -15.628 1.00 0.00 57 ALA A O 13
ATOM 16786 N N . LYS A 1 58 ? -0.676 11.317 -16.871 1.00 0.00 58 LYS A N 13
ATOM 16787 C CA . LYS A 1 58 ? 0.548 10.545 -17.073 1.00 0.00 58 LYS A CA 13
ATOM 16788 C C . LYS A 1 58 ? 1.654 11.402 -17.680 1.00 0.00 58 LYS A C 13
ATOM 16789 O O . LYS A 1 58 ? 2.806 11.225 -17.290 1.00 0.00 58 LYS A O 13
ATOM 16808 N N . GLU A 1 59 ? 1.335 12.341 -18.574 1.00 0.00 59 GLU A N 13
ATOM 16809 C CA . GLU A 1 59 ? 2.345 13.208 -19.171 1.00 0.00 59 GLU A CA 13
ATOM 16810 C C . GLU A 1 59 ? 3.031 14.053 -18.091 1.00 0.00 59 GLU A C 13
ATOM 16811 O O . GLU A 1 59 ? 4.256 13.998 -17.955 1.00 0.00 59 GLU A O 13
ATOM 16823 N N . ILE A 1 60 ? 2.266 14.805 -17.290 1.00 0.00 60 ILE A N 13
ATOM 16824 C CA . ILE A 1 60 ? 2.839 15.685 -16.281 1.00 0.00 60 ILE A CA 13
ATOM 16825 C C . ILE A 1 60 ? 3.483 14.880 -15.151 1.00 0.00 60 ILE A C 13
ATOM 16826 O O . ILE A 1 60 ? 4.519 15.293 -14.641 1.00 0.00 60 ILE A O 13
ATOM 16842 N N . LEU A 1 61 ? 2.933 13.721 -14.778 1.00 0.00 61 LEU A N 13
ATOM 16843 C CA . LEU A 1 61 ? 3.514 12.906 -13.719 1.00 0.00 61 LEU A CA 13
ATOM 16844 C C . LEU A 1 61 ? 4.841 12.301 -14.173 1.00 0.00 61 LEU A C 13
ATOM 16845 O O . LEU A 1 61 ? 5.778 12.242 -13.375 1.00 0.00 61 LEU A O 13
ATOM 16861 N N . SER A 1 62 ? 4.958 11.903 -15.442 1.00 0.00 62 SER A N 13
ATOM 16862 C CA . SER A 1 62 ? 6.225 11.437 -15.990 1.00 0.00 62 SER A CA 13
ATOM 16863 C C . SER A 1 62 ? 7.249 12.580 -15.986 1.00 0.00 62 SER A C 13
ATOM 16864 O O . SER A 1 62 ? 8.403 12.356 -15.623 1.00 0.00 62 SER A O 13
ATOM 16872 N N . GLU A 1 63 ? 6.834 13.810 -16.315 1.00 0.00 63 GLU A N 13
ATOM 16873 C CA . GLU A 1 63 ? 7.704 14.985 -16.268 1.00 0.00 63 GLU A CA 13
ATOM 16874 C C . GLU A 1 63 ? 8.144 15.285 -14.824 1.00 0.00 63 GLU A C 13
ATOM 16875 O O . GLU A 1 63 ? 9.313 15.595 -14.587 1.00 0.00 63 GLU A O 13
ATOM 16887 N N . MET A 1 64 ? 7.236 15.139 -13.850 1.00 0.00 64 MET A N 13
ATOM 16888 C CA . MET A 1 64 ? 7.530 15.276 -12.421 1.00 0.00 64 MET A CA 13
ATOM 16889 C C . MET A 1 64 ? 8.434 14.145 -11.909 1.00 0.00 64 MET A C 13
ATOM 16890 O O . MET A 1 64 ? 9.033 14.293 -10.842 1.00 0.00 64 MET A O 13
ATOM 16904 N N . GLY A 1 65 ? 8.564 13.037 -12.644 1.00 0.00 65 GLY A N 13
ATOM 16905 C CA . GLY A 1 65 ? 9.547 11.992 -12.386 1.00 0.00 65 GLY A CA 13
ATOM 16906 C C . GLY A 1 65 ? 8.943 10.694 -11.851 1.00 0.00 65 GLY A C 13
ATOM 16907 O O . GLY A 1 65 ? 9.703 9.819 -11.438 1.00 0.00 65 GLY A O 13
ATOM 16911 N N . TYR A 1 66 ? 7.614 10.547 -11.823 1.00 0.00 66 TYR A N 13
ATOM 16912 C CA . TYR A 1 66 ? 6.982 9.278 -11.476 1.00 0.00 66 TYR A CA 13
ATOM 16913 C C . TYR A 1 66 ? 7.176 8.328 -12.656 1.00 0.00 66 TYR A C 13
ATOM 16914 O O . TYR A 1 66 ? 6.541 8.480 -13.700 1.00 0.00 66 TYR A O 13
ATOM 16932 N N . THR A 1 67 ? 8.068 7.354 -12.506 1.00 0.00 67 THR A N 13
ATOM 16933 C CA . THR A 1 67 ? 8.489 6.458 -13.578 1.00 0.00 67 THR A CA 13
ATOM 16934 C C . THR A 1 67 ? 7.565 5.234 -13.740 1.00 0.00 67 THR A C 13
ATOM 16935 O O . THR A 1 67 ? 7.839 4.375 -14.581 1.00 0.00 67 THR A O 13
ATOM 16946 N N . HIS A 1 68 ? 6.470 5.140 -12.966 1.00 0.00 68 HIS A N 13
ATOM 16947 C CA . HIS A 1 68 ? 5.631 3.939 -12.865 1.00 0.00 68 HIS A CA 13
ATOM 16948 C C . HIS A 1 68 ? 4.141 4.297 -12.862 1.00 0.00 68 HIS A C 13
ATOM 16949 O O . HIS A 1 68 ? 3.325 3.644 -12.210 1.00 0.00 68 HIS A O 13
ATOM 16963 N N . VAL A 1 69 ? 3.781 5.375 -13.553 1.00 0.00 69 VAL A N 13
ATOM 16964 C CA . VAL A 1 69 ? 2.383 5.729 -13.770 1.00 0.00 69 VAL A CA 13
ATOM 16965 C C . VAL A 1 69 ? 1.854 4.767 -14.831 1.00 0.00 69 VAL A C 13
ATOM 16966 O O . VAL A 1 69 ? 2.478 4.618 -15.887 1.00 0.00 69 VAL A O 13
ATOM 16979 N N . GLU A 1 70 ? 0.709 4.140 -14.581 1.00 0.00 70 GLU A N 13
ATOM 16980 C CA . GLU A 1 70 ? 0.100 3.184 -15.490 1.00 0.00 70 GLU A CA 13
ATOM 16981 C C . GLU A 1 70 ? -1.407 3.399 -15.426 1.00 0.00 70 GLU A C 13
ATOM 16982 O O . GLU A 1 70 ? -1.980 3.453 -14.336 1.00 0.00 70 GLU A O 13
ATOM 16994 N N . ASN A 1 71 ? -2.054 3.548 -16.586 1.00 0.00 71 ASN A N 13
ATOM 16995 C CA . ASN A 1 71 ? -3.504 3.651 -16.630 1.00 0.00 71 ASN A CA 13
ATOM 16996 C C . ASN A 1 71 ? -4.107 2.269 -16.401 1.00 0.00 71 ASN A C 13
ATOM 16997 O O . ASN A 1 71 ? -3.972 1.389 -17.253 1.00 0.00 71 ASN A O 13
ATOM 17008 N N . ALA A 1 72 ? -4.765 2.081 -15.255 1.00 0.00 72 ALA A N 13
ATOM 17009 C CA . ALA A 1 72 ? -5.430 0.827 -14.922 1.00 0.00 72 ALA A CA 13
ATOM 17010 C C . ALA A 1 72 ? -6.615 0.551 -15.859 1.00 0.00 72 ALA A C 13
ATOM 17011 O O . ALA A 1 72 ? -6.921 -0.611 -16.131 1.00 0.00 72 ALA A O 13
ATOM 17018 N N . GLY A 1 73 ? -7.275 1.604 -16.352 1.00 0.00 73 GLY A N 13
ATOM 17019 C CA . GLY A 1 73 ? -8.421 1.525 -17.246 1.00 0.00 73 GLY A CA 13
ATOM 17020 C C . GLY A 1 73 ? -9.322 2.734 -17.028 1.00 0.00 73 GLY A C 13
ATOM 17021 O O . GLY A 1 73 ? -8.859 3.783 -16.569 1.00 0.00 73 GLY A O 13
ATOM 17025 N N . GLY A 1 74 ? -10.609 2.578 -17.331 1.00 0.00 74 GLY A N 13
ATOM 17026 C CA . GLY A 1 74 ? -11.637 3.554 -17.003 1.00 0.00 74 GLY A CA 13
ATOM 17027 C C . GLY A 1 74 ? -12.641 2.938 -16.035 1.00 0.00 74 GLY A C 13
ATOM 17028 O O . GLY A 1 74 ? -12.668 1.716 -15.868 1.00 0.00 74 GLY A O 13
ATOM 17032 N N . LEU A 1 75 ? -13.467 3.782 -15.410 1.00 0.00 75 LEU A N 13
ATOM 17033 C CA . LEU A 1 75 ? -14.375 3.426 -14.311 1.00 0.00 75 LEU A CA 13
ATOM 17034 C C . LEU A 1 75 ? -15.149 2.126 -14.563 1.00 0.00 75 LEU A C 13
ATOM 17035 O O . LEU A 1 75 ? -15.173 1.249 -13.701 1.00 0.00 75 LEU A O 13
ATOM 17051 N N . LYS A 1 76 ? -15.785 2.002 -15.733 1.00 0.00 76 LYS A N 13
ATOM 17052 C CA . LYS A 1 76 ? -16.616 0.842 -16.062 1.00 0.00 76 LYS A CA 13
ATOM 17053 C C . LYS A 1 76 ? -15.757 -0.365 -16.448 1.00 0.00 76 LYS A C 13
ATOM 17054 O O . LYS A 1 76 ? -16.119 -1.497 -16.130 1.00 0.00 76 LYS A O 13
ATOM 17073 N N . ASP A 1 77 ? -14.643 -0.134 -17.146 1.00 0.00 77 ASP A N 13
ATOM 17074 C CA . ASP A 1 77 ? -13.791 -1.195 -17.683 1.00 0.00 77 ASP A CA 13
ATOM 17075 C C . ASP A 1 77 ? -13.042 -1.936 -16.573 1.00 0.00 77 ASP A C 13
ATOM 17076 O O . ASP A 1 77 ? -12.858 -3.151 -16.655 1.00 0.00 77 ASP A O 13
ATOM 17085 N N . ILE A 1 78 ? -12.625 -1.212 -15.530 1.00 0.00 78 ILE A N 13
ATOM 17086 C CA . ILE A 1 78 ? -11.931 -1.762 -14.370 1.00 0.00 78 ILE A CA 13
ATOM 17087 C C . ILE A 1 78 ? -12.860 -2.768 -13.679 1.00 0.00 78 ILE A C 13
ATOM 17088 O O . ILE A 1 78 ? -14.009 -2.446 -13.371 1.00 0.00 78 ILE A O 13
ATOM 17104 N N . ALA A 1 79 ? -12.355 -3.978 -13.414 1.00 0.00 79 ALA A N 13
ATOM 17105 C CA . ALA A 1 79 ? -13.131 -5.072 -12.830 1.00 0.00 79 ALA A CA 13
ATOM 17106 C C . ALA A 1 79 ? -13.290 -4.960 -11.303 1.00 0.00 79 ALA A C 13
ATOM 17107 O O . ALA A 1 79 ? -14.058 -5.725 -10.716 1.00 0.00 79 ALA A O 13
ATOM 17114 N N . MET A 1 80 ? -12.558 -4.049 -10.650 1.00 0.00 80 MET A N 13
ATOM 17115 C CA . MET A 1 80 ? -12.624 -3.841 -9.201 1.00 0.00 80 MET A CA 13
ATOM 17116 C C . MET A 1 80 ? -14.039 -3.411 -8.776 1.00 0.00 80 MET A C 13
ATOM 17117 O O . MET A 1 80 ? -14.749 -2.800 -9.584 1.00 0.00 80 MET A O 13
ATOM 17131 N N . PRO A 1 81 ? -14.452 -3.670 -7.522 1.00 0.00 81 PRO A N 13
ATOM 17132 C CA . PRO A 1 81 ? -15.704 -3.153 -6.981 1.00 0.00 81 PRO A CA 13
ATOM 17133 C C . PRO A 1 81 ? -15.637 -1.631 -6.791 1.00 0.00 81 PRO A C 13
ATOM 17134 O O . PRO A 1 81 ? -14.555 -1.043 -6.701 1.00 0.00 81 PRO A O 13
ATOM 17145 N N . LYS A 1 82 ? -16.804 -0.991 -6.683 1.00 0.00 82 LYS A N 13
ATOM 17146 C CA . LYS A 1 82 ? -16.946 0.455 -6.514 1.00 0.00 82 LYS A CA 13
ATOM 17147 C C . LYS A 1 82 ? -17.868 0.733 -5.332 1.00 0.00 82 LYS A C 13
ATOM 17148 O O . LYS A 1 82 ? -18.591 -0.155 -4.873 1.00 0.00 82 LYS A O 13
ATOM 17167 N N . VAL A 1 83 ? -17.882 1.985 -4.893 1.00 0.00 83 VAL A N 13
ATOM 17168 C CA . VAL A 1 83 ? -18.819 2.530 -3.922 1.00 0.00 83 VAL A CA 13
ATOM 17169 C C . VAL A 1 83 ? -19.359 3.835 -4.509 1.00 0.00 83 VAL A C 13
ATOM 17170 O O . VAL A 1 83 ? -18.668 4.486 -5.297 1.00 0.00 83 VAL A O 13
ATOM 17183 N N . LYS A 1 84 ? -20.589 4.220 -4.154 1.00 0.00 84 LYS A N 13
ATOM 17184 C CA . LYS A 1 84 ? -21.103 5.549 -4.486 1.00 0.00 84 LYS A CA 13
ATOM 17185 C C . LYS A 1 84 ? -20.310 6.575 -3.675 1.00 0.00 84 LYS A C 13
ATOM 17186 O O . LYS A 1 84 ? -19.928 6.292 -2.533 1.00 0.00 84 LYS A O 13
ATOM 17205 N N . GLY A 1 85 ? -20.120 7.774 -4.229 1.00 0.00 85 GLY A N 13
ATOM 17206 C CA . GLY A 1 85 ? -19.206 8.754 -3.660 1.00 0.00 85 GLY A CA 13
ATOM 17207 C C . GLY A 1 85 ? -17.823 8.132 -3.494 1.00 0.00 85 GLY A C 13
ATOM 17208 O O . GLY A 1 85 ? -17.195 8.364 -2.440 1.00 0.00 85 GLY A O 13
ATOM 17213 N N . ALA A 1 1 ? 4.408 -1.966 -2.761 1.00 0.00 1 ALA A N 14
ATOM 17214 C CA . ALA A 1 1 ? 2.995 -1.729 -2.400 1.00 0.00 1 ALA A CA 14
ATOM 17215 C C . ALA A 1 1 ? 2.224 -1.253 -3.644 1.00 0.00 1 ALA A C 14
ATOM 17216 O O . ALA A 1 1 ? 2.584 -1.615 -4.767 1.00 0.00 1 ALA A O 14
ATOM 17225 N N . GLU A 1 2 ? 1.124 -0.510 -3.477 1.00 0.00 2 GLU A N 14
ATOM 17226 C CA . GLU A 1 2 ? 0.260 -0.050 -4.559 1.00 0.00 2 GLU A CA 14
ATOM 17227 C C . GLU A 1 2 ? -0.481 1.207 -4.080 1.00 0.00 2 GLU A C 14
ATOM 17228 O O . GLU A 1 2 ? -0.698 1.376 -2.875 1.00 0.00 2 GLU A O 14
ATOM 17240 N N . HIS A 1 3 ? -0.910 2.053 -5.019 1.00 0.00 3 HIS A N 14
ATOM 17241 C CA . HIS A 1 3 ? -1.819 3.173 -4.803 1.00 0.00 3 HIS A CA 14
ATOM 17242 C C . HIS A 1 3 ? -2.787 3.190 -5.984 1.00 0.00 3 HIS A C 14
ATOM 17243 O O . HIS A 1 3 ? -2.379 2.885 -7.108 1.00 0.00 3 HIS A O 14
ATOM 17257 N N . TRP A 1 4 ? -4.029 3.610 -5.746 1.00 0.00 4 TRP A N 14
ATOM 17258 C CA . TRP A 1 4 ? -5.022 3.870 -6.780 1.00 0.00 4 TRP A CA 14
ATOM 17259 C C . TRP A 1 4 ? -5.388 5.335 -6.643 1.00 0.00 4 TRP A C 14
ATOM 17260 O O . TRP A 1 4 ? -5.770 5.771 -5.555 1.00 0.00 4 TRP A O 14
ATOM 17281 N N . ILE A 1 5 ? -5.269 6.089 -7.730 1.00 0.00 5 ILE A N 14
ATOM 17282 C CA . ILE A 1 5 ? -5.563 7.507 -7.763 1.00 0.00 5 ILE A CA 14
ATOM 17283 C C . ILE A 1 5 ? -6.609 7.669 -8.863 1.00 0.00 5 ILE A C 14
ATOM 17284 O O . ILE A 1 5 ? -6.322 7.484 -10.047 1.00 0.00 5 ILE A O 14
ATOM 17300 N N . ASP A 1 6 ? -7.843 7.960 -8.469 1.00 0.00 6 ASP A N 14
ATOM 17301 C CA . ASP A 1 6 ? -8.873 8.371 -9.408 1.00 0.00 6 ASP A CA 14
ATOM 17302 C C . ASP A 1 6 ? -8.555 9.810 -9.798 1.00 0.00 6 ASP A C 14
ATOM 17303 O O . ASP A 1 6 ? -8.519 10.687 -8.929 1.00 0.00 6 ASP A O 14
ATOM 17312 N N . VAL A 1 7 ? -8.308 10.068 -11.078 1.00 0.00 7 VAL A N 14
ATOM 17313 C CA . VAL A 1 7 ? -7.939 11.395 -11.564 1.00 0.00 7 VAL A CA 14
ATOM 17314 C C . VAL A 1 7 ? -9.110 12.066 -12.299 1.00 0.00 7 VAL A C 14
ATOM 17315 O O . VAL A 1 7 ? -8.905 13.073 -12.982 1.00 0.00 7 VAL A O 14
ATOM 17328 N N . ARG A 1 8 ? -10.342 11.543 -12.162 1.00 0.00 8 ARG A N 14
ATOM 17329 C CA . ARG A 1 8 ? -11.544 12.247 -12.615 1.00 0.00 8 ARG A CA 14
ATOM 17330 C C . ARG A 1 8 ? -11.629 13.620 -11.982 1.00 0.00 8 ARG A C 14
ATOM 17331 O O . ARG A 1 8 ? -11.105 13.841 -10.884 1.00 0.00 8 ARG A O 14
ATOM 17352 N N . VAL A 1 9 ? -12.375 14.503 -12.650 1.00 0.00 9 VAL A N 14
ATOM 17353 C CA . VAL A 1 9 ? -12.798 15.763 -12.062 1.00 0.00 9 VAL A CA 14
ATOM 17354 C C . VAL A 1 9 ? -13.491 15.428 -10.722 1.00 0.00 9 VAL A C 14
ATOM 17355 O O . VAL A 1 9 ? -14.157 14.387 -10.624 1.00 0.00 9 VAL A O 14
ATOM 17368 N N . PRO A 1 10 ? -13.373 16.270 -9.683 1.00 0.00 10 PRO A N 14
ATOM 17369 C CA . PRO A 1 10 ? -13.761 15.879 -8.329 1.00 0.00 10 PRO A CA 14
ATOM 17370 C C . PRO A 1 10 ? -15.255 15.581 -8.203 1.00 0.00 10 PRO A C 14
ATOM 17371 O O . PRO A 1 10 ? -15.660 14.722 -7.418 1.00 0.00 10 PRO A O 14
ATOM 17382 N N . GLU A 1 11 ? -16.089 16.252 -8.997 1.00 0.00 11 GLU A N 14
ATOM 17383 C CA . GLU A 1 11 ? -17.529 16.042 -9.003 1.00 0.00 11 GLU A CA 14
ATOM 17384 C C . GLU A 1 11 ? -17.919 14.698 -9.627 1.00 0.00 11 GLU A C 14
ATOM 17385 O O . GLU A 1 11 ? -19.001 14.204 -9.316 1.00 0.00 11 GLU A O 14
ATOM 17397 N N . GLN A 1 12 ? -17.070 14.081 -10.463 1.00 0.00 12 GLN A N 14
ATOM 17398 C CA . GLN A 1 12 ? -17.353 12.772 -11.048 1.00 0.00 12 GLN A CA 14
ATOM 17399 C C . GLN A 1 12 ? -16.818 11.678 -10.124 1.00 0.00 12 GLN A C 14
ATOM 17400 O O . GLN A 1 12 ? -17.470 10.644 -9.979 1.00 0.00 12 GLN A O 14
ATOM 17414 N N . TYR A 1 13 ? -15.692 11.923 -9.441 1.00 0.00 13 TYR A N 14
ATOM 17415 C CA . TYR A 1 13 ? -15.174 11.023 -8.413 1.00 0.00 13 TYR A CA 14
ATOM 17416 C C . TYR A 1 13 ? -16.256 10.691 -7.380 1.00 0.00 13 TYR A C 14
ATOM 17417 O O . TYR A 1 13 ? -16.464 9.523 -7.051 1.00 0.00 13 TYR A O 14
ATOM 17435 N N . GLN A 1 14 ? -16.978 11.714 -6.909 1.00 0.00 14 GLN A N 14
ATOM 17436 C CA . GLN A 1 14 ? -17.979 11.568 -5.857 1.00 0.00 14 GLN A CA 14
ATOM 17437 C C . GLN A 1 14 ? -19.158 10.665 -6.257 1.00 0.00 14 GLN A C 14
ATOM 17438 O O . GLN A 1 14 ? -19.857 10.181 -5.365 1.00 0.00 14 GLN A O 14
ATOM 17452 N N . GLN A 1 15 ? -19.420 10.455 -7.555 1.00 0.00 15 GLN A N 14
ATOM 17453 C CA . GLN A 1 15 ? -20.635 9.769 -7.989 1.00 0.00 15 GLN A CA 14
ATOM 17454 C C . GLN A 1 15 ? -20.536 8.267 -7.700 1.00 0.00 15 GLN A C 14
ATOM 17455 O O . GLN A 1 15 ? -21.443 7.686 -7.103 1.00 0.00 15 GLN A O 14
ATOM 17469 N N . GLU A 1 16 ? -19.431 7.640 -8.108 1.00 0.00 16 GLU A N 14
ATOM 17470 C CA . GLU A 1 16 ? -19.183 6.208 -7.988 1.00 0.00 16 GLU A CA 14
ATOM 17471 C C . GLU A 1 16 ? -17.681 6.024 -8.166 1.00 0.00 16 GLU A C 14
ATOM 17472 O O . GLU A 1 16 ? -17.141 6.600 -9.111 1.00 0.00 16 GLU A O 14
ATOM 17484 N N . HIS A 1 17 ? -16.985 5.264 -7.314 1.00 0.00 17 HIS A N 14
ATOM 17485 C CA . HIS A 1 17 ? -15.540 5.067 -7.451 1.00 0.00 17 HIS A CA 14
ATOM 17486 C C . HIS A 1 17 ? -15.098 3.714 -6.894 1.00 0.00 17 HIS A C 14
ATOM 17487 O O . HIS A 1 17 ? -15.807 3.103 -6.092 1.00 0.00 17 HIS A O 14
ATOM 17501 N N . VAL A 1 18 ? -13.913 3.261 -7.310 1.00 0.00 18 VAL A N 14
ATOM 17502 C CA . VAL A 1 18 ? -13.243 2.102 -6.740 1.00 0.00 18 VAL A CA 14
ATOM 17503 C C . VAL A 1 18 ? -12.829 2.500 -5.320 1.00 0.00 18 VAL A C 14
ATOM 17504 O O . VAL A 1 18 ? -11.918 3.313 -5.145 1.00 0.00 18 VAL A O 14
ATOM 17517 N N . GLN A 1 19 ? -13.529 1.954 -4.321 1.00 0.00 19 GLN A N 14
ATOM 17518 C CA . GLN A 1 19 ? -13.281 2.191 -2.902 1.00 0.00 19 GLN A CA 14
ATOM 17519 C C . GLN A 1 19 ? -11.787 2.141 -2.571 1.00 0.00 19 GLN A C 14
ATOM 17520 O O . GLN A 1 19 ? -11.070 1.237 -3.009 1.00 0.00 19 GLN A O 14
ATOM 17534 N N . GLY A 1 20 ? -11.331 3.115 -1.783 1.00 0.00 20 GLY A N 14
ATOM 17535 C CA . GLY A 1 20 ? -9.959 3.204 -1.306 1.00 0.00 20 GLY A CA 14
ATOM 17536 C C . GLY A 1 20 ? -9.065 4.041 -2.221 1.00 0.00 20 GLY A C 14
ATOM 17537 O O . GLY A 1 20 ? -8.008 4.486 -1.768 1.00 0.00 20 GLY A O 14
ATOM 17541 N N . ALA A 1 21 ? -9.459 4.289 -3.479 1.00 0.00 21 ALA A N 14
ATOM 17542 C CA . ALA A 1 21 ? -8.709 5.183 -4.351 1.00 0.00 21 ALA A CA 14
ATOM 17543 C C . ALA A 1 21 ? -8.811 6.615 -3.815 1.00 0.00 21 ALA A C 14
ATOM 17544 O O . ALA A 1 21 ? -9.912 7.101 -3.541 1.00 0.00 21 ALA A O 14
ATOM 17551 N N . ILE A 1 22 ? -7.669 7.288 -3.670 1.00 0.00 22 ILE A N 14
ATOM 17552 C CA . ILE A 1 22 ? -7.622 8.725 -3.397 1.00 0.00 22 ILE A CA 14
ATOM 17553 C C . ILE A 1 22 ? -8.073 9.447 -4.679 1.00 0.00 22 ILE A C 14
ATOM 17554 O O . ILE A 1 22 ? -7.940 8.891 -5.772 1.00 0.00 22 ILE A O 14
ATOM 17570 N N . ASN A 1 23 ? -8.573 10.683 -4.578 1.00 0.00 23 ASN A N 14
ATOM 17571 C CA . ASN A 1 23 ? -8.928 11.480 -5.750 1.00 0.00 23 ASN A CA 14
ATOM 17572 C C . ASN A 1 23 ? -7.972 12.650 -5.880 1.00 0.00 23 ASN A C 14
ATOM 17573 O O . ASN A 1 23 ? -7.870 13.491 -4.982 1.00 0.00 23 ASN A O 14
ATOM 17584 N N . ILE A 1 24 ? -7.287 12.713 -7.016 1.00 0.00 24 ILE A N 14
ATOM 17585 C CA . ILE A 1 24 ? -6.407 13.812 -7.372 1.00 0.00 24 ILE A CA 14
ATOM 17586 C C . ILE A 1 24 ? -6.745 14.129 -8.832 1.00 0.00 24 ILE A C 14
ATOM 17587 O O . ILE A 1 24 ? -6.124 13.566 -9.730 1.00 0.00 24 ILE A O 14
ATOM 17603 N N . PRO A 1 25 ? -7.784 14.945 -9.087 1.00 0.00 25 PRO A N 14
ATOM 17604 C CA . PRO A 1 25 ? -8.158 15.360 -10.432 1.00 0.00 25 PRO A CA 14
ATOM 17605 C C . PRO A 1 25 ? -6.957 15.880 -11.215 1.00 0.00 25 PRO A C 14
ATOM 17606 O O . PRO A 1 25 ? -6.060 16.467 -10.617 1.00 0.00 25 PRO A O 14
ATOM 17617 N N . LEU A 1 26 ? -6.968 15.752 -12.544 1.00 0.00 26 LEU A N 14
ATOM 17618 C CA . LEU A 1 26 ? -5.862 16.157 -13.421 1.00 0.00 26 LEU A CA 14
ATOM 17619 C C . LEU A 1 26 ? -5.275 17.539 -13.079 1.00 0.00 26 LEU A C 14
ATOM 17620 O O . LEU A 1 26 ? -4.055 17.684 -13.024 1.00 0.00 26 LEU A O 14
ATOM 17636 N N . LYS A 1 27 ? -6.119 18.544 -12.812 1.00 0.00 27 LYS A N 14
ATOM 17637 C CA . LYS A 1 27 ? -5.654 19.885 -12.434 1.00 0.00 27 LYS A CA 14
ATOM 17638 C C . LYS A 1 27 ? -4.899 19.858 -11.102 1.00 0.00 27 LYS A C 14
ATOM 17639 O O . LYS A 1 27 ? -3.871 20.515 -10.951 1.00 0.00 27 LYS A O 14
ATOM 17658 N N . GLU A 1 28 ? -5.419 19.099 -10.141 1.00 0.00 28 GLU A N 14
ATOM 17659 C CA . GLU A 1 28 ? -4.934 19.007 -8.772 1.00 0.00 28 GLU A CA 14
ATOM 17660 C C . GLU A 1 28 ? -3.645 18.177 -8.693 1.00 0.00 28 GLU A C 14
ATOM 17661 O O . GLU A 1 28 ? -2.876 18.367 -7.751 1.00 0.00 28 GLU A O 14
ATOM 17673 N N . VAL A 1 29 ? -3.366 17.293 -9.665 1.00 0.00 29 VAL A N 14
ATOM 17674 C CA . VAL A 1 29 ? -2.138 16.486 -9.704 1.00 0.00 29 VAL A CA 14
ATOM 17675 C C . VAL A 1 29 ? -0.920 17.392 -9.528 1.00 0.00 29 VAL A C 14
ATOM 17676 O O . VAL A 1 29 ? -0.062 17.099 -8.697 1.00 0.00 29 VAL A O 14
ATOM 17689 N N . LYS A 1 30 ? -0.892 18.534 -10.224 1.00 0.00 30 LYS A N 14
ATOM 17690 C CA . LYS A 1 30 ? 0.225 19.476 -10.202 1.00 0.00 30 LYS A CA 14
ATOM 17691 C C . LYS A 1 30 ? 0.497 20.069 -8.816 1.00 0.00 30 LYS A C 14
ATOM 17692 O O . LYS A 1 30 ? 1.568 20.641 -8.613 1.00 0.00 30 LYS A O 14
ATOM 17711 N N . GLU A 1 31 ? -0.439 19.952 -7.871 1.00 0.00 31 GLU A N 14
ATOM 17712 C CA . GLU A 1 31 ? -0.350 20.563 -6.551 1.00 0.00 31 GLU A CA 14
ATOM 17713 C C . GLU A 1 31 ? -0.319 19.507 -5.438 1.00 0.00 31 GLU A C 14
ATOM 17714 O O . GLU A 1 31 ? 0.156 19.808 -4.341 1.00 0.00 31 GLU A O 14
ATOM 17726 N N . ARG A 1 32 ? -0.776 18.272 -5.701 1.00 0.00 32 ARG A N 14
ATOM 17727 C CA . ARG A 1 32 ? -1.044 17.301 -4.634 1.00 0.00 32 ARG A CA 14
ATOM 17728 C C . ARG A 1 32 ? -0.412 15.926 -4.835 1.00 0.00 32 ARG A C 14
ATOM 17729 O O . ARG A 1 32 ? -0.359 15.175 -3.860 1.00 0.00 32 ARG A O 14
ATOM 17750 N N . ILE A 1 33 ? 0.119 15.567 -6.014 1.00 0.00 33 ILE A N 14
ATOM 17751 C CA . ILE A 1 33 ? 0.731 14.239 -6.154 1.00 0.00 33 ILE A CA 14
ATOM 17752 C C . ILE A 1 33 ? 1.913 14.068 -5.190 1.00 0.00 33 ILE A C 14
ATOM 17753 O O . ILE A 1 33 ? 2.033 13.016 -4.565 1.00 0.00 33 ILE A O 14
ATOM 17769 N N . ALA A 1 34 ? 2.730 15.112 -4.995 1.00 0.00 34 ALA A N 14
ATOM 17770 C CA . ALA A 1 34 ? 3.850 15.065 -4.059 1.00 0.00 34 ALA A CA 14
ATOM 17771 C C . ALA A 1 34 ? 3.378 14.846 -2.618 1.00 0.00 34 ALA A C 14
ATOM 17772 O O . ALA A 1 34 ? 4.047 14.155 -1.850 1.00 0.00 34 ALA A O 14
ATOM 17779 N N . THR A 1 35 ? 2.232 15.419 -2.246 1.00 0.00 35 THR A N 14
ATOM 17780 C CA . THR A 1 35 ? 1.642 15.267 -0.924 1.00 0.00 35 THR A CA 14
ATOM 17781 C C . THR A 1 35 ? 1.162 13.820 -0.735 1.00 0.00 35 THR A C 14
ATOM 17782 O O . THR A 1 35 ? 1.414 13.215 0.309 1.00 0.00 35 THR A O 14
ATOM 17793 N N . ALA A 1 36 ? 0.486 13.259 -1.745 1.00 0.00 36 ALA A N 14
ATOM 17794 C CA . ALA A 1 36 ? -0.096 11.925 -1.673 1.00 0.00 36 ALA A CA 14
ATOM 17795 C C . ALA A 1 36 ? 0.973 10.829 -1.718 1.00 0.00 36 ALA A C 14
ATOM 17796 O O . ALA A 1 36 ? 0.851 9.830 -1.008 1.00 0.00 36 ALA A O 14
ATOM 17803 N N . VAL A 1 37 ? 2.007 11.005 -2.545 1.00 0.00 37 VAL A N 14
ATOM 17804 C CA . VAL A 1 37 ? 3.021 9.998 -2.825 1.00 0.00 37 VAL A CA 14
ATOM 17805 C C . VAL A 1 37 ? 4.377 10.728 -2.884 1.00 0.00 37 VAL A C 14
ATOM 17806 O O . VAL A 1 37 ? 4.781 11.194 -3.952 1.00 0.00 37 VAL A O 14
ATOM 17819 N N . PRO A 1 38 ? 5.074 10.904 -1.745 1.00 0.00 38 PRO A N 14
ATOM 17820 C CA . PRO A 1 38 ? 6.385 11.548 -1.728 1.00 0.00 38 PRO A CA 14
ATOM 17821 C C . PRO A 1 38 ? 7.483 10.634 -2.300 1.00 0.00 38 PRO A C 14
ATOM 17822 O O . PRO A 1 38 ? 8.501 11.128 -2.788 1.00 0.00 38 PRO A O 14
ATOM 17833 N N . ASP A 1 39 ? 7.295 9.311 -2.234 1.00 0.00 39 ASP A N 14
ATOM 17834 C CA . ASP A 1 39 ? 8.158 8.320 -2.881 1.00 0.00 39 ASP A CA 14
ATOM 17835 C C . ASP A 1 39 ? 7.996 8.399 -4.408 1.00 0.00 39 ASP A C 14
ATOM 17836 O O . ASP A 1 39 ? 6.928 8.789 -4.886 1.00 0.00 39 ASP A O 14
ATOM 17845 N N . LYS A 1 40 ? 9.025 8.022 -5.183 1.00 0.00 40 LYS A N 14
ATOM 17846 C CA . LYS A 1 40 ? 8.999 8.117 -6.648 1.00 0.00 40 LYS A CA 14
ATOM 17847 C C . LYS A 1 40 ? 9.416 6.801 -7.320 1.00 0.00 40 LYS A C 14
ATOM 17848 O O . LYS A 1 40 ? 10.095 6.823 -8.350 1.00 0.00 40 LYS A O 14
ATOM 17867 N N . ASN A 1 41 ? 9.065 5.649 -6.736 1.00 0.00 41 ASN A N 14
ATOM 17868 C CA . ASN A 1 41 ? 9.406 4.331 -7.281 1.00 0.00 41 ASN A CA 14
ATOM 17869 C C . ASN A 1 41 ? 8.294 3.294 -7.088 1.00 0.00 41 ASN A C 14
ATOM 17870 O O . ASN A 1 41 ? 8.127 2.424 -7.944 1.00 0.00 41 ASN A O 14
ATOM 17881 N N . ASP A 1 42 ? 7.552 3.350 -5.980 1.00 0.00 42 ASP A N 14
ATOM 17882 C CA . ASP A 1 42 ? 6.495 2.388 -5.659 1.00 0.00 42 ASP A CA 14
ATOM 17883 C C . ASP A 1 42 ? 5.354 2.446 -6.681 1.00 0.00 42 ASP A C 14
ATOM 17884 O O . ASP A 1 42 ? 5.099 3.495 -7.271 1.00 0.00 42 ASP A O 14
ATOM 17893 N N . THR A 1 43 ? 4.662 1.330 -6.903 1.00 0.00 43 THR A N 14
ATOM 17894 C CA . THR A 1 43 ? 3.631 1.212 -7.926 1.00 0.00 43 THR A CA 14
ATOM 17895 C C . THR A 1 43 ? 2.476 2.183 -7.641 1.00 0.00 43 THR A C 14
ATOM 17896 O O . THR A 1 43 ? 1.938 2.215 -6.530 1.00 0.00 43 THR A O 14
ATOM 17907 N N . VAL A 1 44 ? 2.043 2.923 -8.663 1.00 0.00 44 VAL A N 14
ATOM 17908 C CA . VAL A 1 44 ? 0.887 3.807 -8.609 1.00 0.00 44 VAL A CA 14
ATOM 17909 C C . VAL A 1 44 ? 0.053 3.512 -9.855 1.00 0.00 44 VAL A C 14
ATOM 17910 O O . VAL A 1 44 ? 0.597 3.334 -10.949 1.00 0.00 44 VAL A O 14
ATOM 17923 N N . LYS A 1 45 ? -1.270 3.478 -9.700 1.00 0.00 45 LYS A N 14
ATOM 17924 C CA . LYS A 1 45 ? -2.216 3.254 -10.782 1.00 0.00 45 LYS A CA 14
ATOM 17925 C C . LYS A 1 45 ? -3.131 4.463 -10.857 1.00 0.00 45 LYS A C 14
ATOM 17926 O O . LYS A 1 45 ? -3.579 4.958 -9.819 1.00 0.00 45 LYS A O 14
ATOM 17945 N N . VAL A 1 46 ? -3.433 4.914 -12.071 1.00 0.00 46 VAL A N 14
ATOM 17946 C CA . VAL A 1 46 ? -4.349 6.020 -12.320 1.00 0.00 46 VAL A CA 14
ATOM 17947 C C . VAL A 1 46 ? -5.495 5.506 -13.181 1.00 0.00 46 VAL A C 14
ATOM 17948 O O . VAL A 1 46 ? -5.279 4.702 -14.094 1.00 0.00 46 VAL A O 14
ATOM 17961 N N . TYR A 1 47 ? -6.712 5.972 -12.920 1.00 0.00 47 TYR A N 14
ATOM 17962 C CA . TYR A 1 47 ? -7.874 5.710 -13.760 1.00 0.00 47 TYR A CA 14
ATOM 17963 C C . TYR A 1 47 ? -8.792 6.926 -13.706 1.00 0.00 47 TYR A C 14
ATOM 17964 O O . TYR A 1 47 ? -8.642 7.767 -12.814 1.00 0.00 47 TYR A O 14
ATOM 17982 N N . CYS A 1 48 ? -9.729 7.035 -14.650 1.00 0.00 48 CYS A N 14
ATOM 17983 C CA . CYS A 1 48 ? -10.727 8.090 -14.634 1.00 0.00 48 CYS A CA 14
ATOM 17984 C C . CYS A 1 48 ? -11.939 7.714 -15.497 1.00 0.00 48 CYS A C 14
ATOM 17985 O O . CYS A 1 48 ? -12.211 6.528 -15.696 1.00 0.00 48 CYS A O 14
ATOM 17993 N N . ASN A 1 49 ? -12.669 8.711 -16.013 1.00 0.00 49 ASN A N 14
ATOM 17994 C CA . ASN A 1 49 ? -13.713 8.519 -17.010 1.00 0.00 49 ASN A CA 14
ATOM 17995 C C . ASN A 1 49 ? -13.089 8.687 -18.396 1.00 0.00 49 ASN A C 14
ATOM 17996 O O . ASN A 1 49 ? -12.400 9.680 -18.646 1.00 0.00 49 ASN A O 14
ATOM 18007 N N . ALA A 1 50 ? -13.344 7.724 -19.289 1.00 0.00 50 ALA A N 14
ATOM 18008 C CA . ALA A 1 50 ? -12.832 7.655 -20.661 1.00 0.00 50 ALA A CA 14
ATOM 18009 C C . ALA A 1 50 ? -11.298 7.726 -20.776 1.00 0.00 50 ALA A C 14
ATOM 18010 O O . ALA A 1 50 ? -10.779 8.019 -21.855 1.00 0.00 50 ALA A O 14
ATOM 18017 N N . GLY A 1 51 ? -10.555 7.483 -19.691 1.00 0.00 51 GLY A N 14
ATOM 18018 C CA . GLY A 1 51 ? -9.095 7.382 -19.682 1.00 0.00 51 GLY A CA 14
ATOM 18019 C C . GLY A 1 51 ? -8.348 8.697 -19.939 1.00 0.00 51 GLY A C 14
ATOM 18020 O O . GLY A 1 51 ? -7.143 8.754 -19.697 1.00 0.00 51 GLY A O 14
ATOM 18024 N N . ARG A 1 52 ? -9.010 9.765 -20.405 1.00 0.00 52 ARG A N 14
ATOM 18025 C CA . ARG A 1 52 ? -8.326 10.985 -20.844 1.00 0.00 52 ARG A CA 14
ATOM 18026 C C . ARG A 1 52 ? -7.607 11.671 -19.706 1.00 0.00 52 ARG A C 14
ATOM 18027 O O . ARG A 1 52 ? -6.445 12.018 -19.885 1.00 0.00 52 ARG A O 14
ATOM 18048 N N . GLN A 1 53 ? -8.238 11.811 -18.538 1.00 0.00 53 GLN A N 14
ATOM 18049 C CA . GLN A 1 53 ? -7.578 12.428 -17.392 1.00 0.00 53 GLN A CA 14
ATOM 18050 C C . GLN A 1 53 ? -6.372 11.578 -16.959 1.00 0.00 53 GLN A C 14
ATOM 18051 O O . GLN A 1 53 ? -5.394 12.142 -16.488 1.00 0.00 53 GLN A O 14
ATOM 18065 N N . SER A 1 54 ? -6.396 10.252 -17.145 1.00 0.00 54 SER A N 14
ATOM 18066 C CA . SER A 1 54 ? -5.295 9.358 -16.791 1.00 0.00 54 SER A CA 14
ATOM 18067 C C . SER A 1 54 ? -4.137 9.454 -17.775 1.00 0.00 54 SER A C 14
ATOM 18068 O O . SER A 1 54 ? -2.991 9.523 -17.335 1.00 0.00 54 SER A O 14
ATOM 18076 N N . GLY A 1 55 ? -4.409 9.495 -19.082 1.00 0.00 55 GLY A N 14
ATOM 18077 C CA . GLY A 1 55 ? -3.370 9.702 -20.082 1.00 0.00 55 GLY A CA 14
ATOM 18078 C C . GLY A 1 55 ? -2.716 11.060 -19.847 1.00 0.00 55 GLY A C 14
ATOM 18079 O O . GLY A 1 55 ? -1.500 11.152 -19.698 1.00 0.00 55 GLY A O 14
ATOM 18083 N N . GLN A 1 56 ? -3.543 12.095 -19.700 1.00 0.00 56 GLN A N 14
ATOM 18084 C CA . GLN A 1 56 ? -3.115 13.451 -19.400 1.00 0.00 56 GLN A CA 14
ATOM 18085 C C . GLN A 1 56 ? -2.316 13.525 -18.091 1.00 0.00 56 GLN A C 14
ATOM 18086 O O . GLN A 1 56 ? -1.299 14.218 -18.035 1.00 0.00 56 GLN A O 14
ATOM 18100 N N . ALA A 1 57 ? -2.730 12.796 -17.049 1.00 0.00 57 ALA A N 14
ATOM 18101 C CA . ALA A 1 57 ? -2.001 12.756 -15.792 1.00 0.00 57 ALA A CA 14
ATOM 18102 C C . ALA A 1 57 ? -0.664 12.045 -15.987 1.00 0.00 57 ALA A C 14
ATOM 18103 O O . ALA A 1 57 ? 0.352 12.550 -15.523 1.00 0.00 57 ALA A O 14
ATOM 18110 N N . LYS A 1 58 ? -0.611 10.911 -16.697 1.00 0.00 58 LYS A N 14
ATOM 18111 C CA . LYS A 1 58 ? 0.665 10.245 -16.940 1.00 0.00 58 LYS A CA 14
ATOM 18112 C C . LYS A 1 58 ? 1.597 11.151 -17.743 1.00 0.00 58 LYS A C 14
ATOM 18113 O O . LYS A 1 58 ? 2.798 11.129 -17.478 1.00 0.00 58 LYS A O 14
ATOM 18132 N N . GLU A 1 59 ? 1.089 11.950 -18.684 1.00 0.00 59 GLU A N 14
ATOM 18133 C CA . GLU A 1 59 ? 1.919 12.852 -19.474 1.00 0.00 59 GLU A CA 14
ATOM 18134 C C . GLU A 1 59 ? 2.666 13.829 -18.559 1.00 0.00 59 GLU A C 14
ATOM 18135 O O . GLU A 1 59 ? 3.895 13.891 -18.634 1.00 0.00 59 GLU A O 14
ATOM 18147 N N . ILE A 1 60 ? 1.976 14.553 -17.663 1.00 0.00 60 ILE A N 14
ATOM 18148 C CA . ILE A 1 60 ? 2.658 15.473 -16.760 1.00 0.00 60 ILE A CA 14
ATOM 18149 C C . ILE A 1 60 ? 3.515 14.700 -15.752 1.00 0.00 60 ILE A C 14
ATOM 18150 O O . ILE A 1 60 ? 4.640 15.106 -15.473 1.00 0.00 60 ILE A O 14
ATOM 18166 N N . LEU A 1 61 ? 3.027 13.565 -15.241 1.00 0.00 61 LEU A N 14
ATOM 18167 C CA . LEU A 1 61 ? 3.713 12.810 -14.201 1.00 0.00 61 LEU A CA 14
ATOM 18168 C C . LEU A 1 61 ? 5.037 12.257 -14.714 1.00 0.00 61 LEU A C 14
ATOM 18169 O O . LEU A 1 61 ? 6.033 12.332 -13.999 1.00 0.00 61 LEU A O 14
ATOM 18185 N N . SER A 1 62 ? 5.086 11.764 -15.950 1.00 0.00 62 SER A N 14
ATOM 18186 C CA . SER A 1 62 ? 6.316 11.242 -16.531 1.00 0.00 62 SER A CA 14
ATOM 18187 C C . SER A 1 62 ? 7.365 12.359 -16.640 1.00 0.00 62 SER A C 14
ATOM 18188 O O . SER A 1 62 ? 8.531 12.133 -16.316 1.00 0.00 62 SER A O 14
ATOM 18196 N N . GLU A 1 63 ? 6.959 13.581 -17.009 1.00 0.00 63 GLU A N 14
ATOM 18197 C CA . GLU A 1 63 ? 7.861 14.733 -17.064 1.00 0.00 63 GLU A CA 14
ATOM 18198 C C . GLU A 1 63 ? 8.294 15.162 -15.653 1.00 0.00 63 GLU A C 14
ATOM 18199 O O . GLU A 1 63 ? 9.440 15.568 -15.459 1.00 0.00 63 GLU A O 14
ATOM 18211 N N . MET A 1 64 ? 7.412 15.023 -14.656 1.00 0.00 64 MET A N 14
ATOM 18212 C CA . MET A 1 64 ? 7.706 15.260 -13.240 1.00 0.00 64 MET A CA 14
ATOM 18213 C C . MET A 1 64 ? 8.563 14.134 -12.630 1.00 0.00 64 MET A C 14
ATOM 18214 O O . MET A 1 64 ? 8.890 14.194 -11.444 1.00 0.00 64 MET A O 14
ATOM 18228 N N . GLY A 1 65 ? 8.924 13.094 -13.389 1.00 0.00 65 GLY A N 14
ATOM 18229 C CA . GLY A 1 65 ? 9.736 11.978 -12.911 1.00 0.00 65 GLY A CA 14
ATOM 18230 C C . GLY A 1 65 ? 8.923 10.922 -12.157 1.00 0.00 65 GLY A C 14
ATOM 18231 O O . GLY A 1 65 ? 9.486 9.929 -11.701 1.00 0.00 65 GLY A O 14
ATOM 18235 N N . TYR A 1 66 ? 7.602 11.086 -12.054 1.00 0.00 66 TYR A N 14
ATOM 18236 C CA . TYR A 1 66 ? 6.661 10.082 -11.563 1.00 0.00 66 TYR A CA 14
ATOM 18237 C C . TYR A 1 66 ? 6.398 9.060 -12.687 1.00 0.00 66 TYR A C 14
ATOM 18238 O O . TYR A 1 66 ? 5.270 8.847 -13.127 1.00 0.00 66 TYR A O 14
ATOM 18256 N N . THR A 1 67 ? 7.470 8.464 -13.213 1.00 0.00 67 THR A N 14
ATOM 18257 C CA . THR A 1 67 ? 7.444 7.505 -14.318 1.00 0.00 67 THR A CA 14
ATOM 18258 C C . THR A 1 67 ? 6.765 6.177 -13.912 1.00 0.00 67 THR A C 14
ATOM 18259 O O . THR A 1 67 ? 6.209 5.469 -14.753 1.00 0.00 67 THR A O 14
ATOM 18270 N N . HIS A 1 68 ? 6.772 5.856 -12.614 1.00 0.00 68 HIS A N 14
ATOM 18271 C CA . HIS A 1 68 ? 6.298 4.620 -11.982 1.00 0.00 68 HIS A CA 14
ATOM 18272 C C . HIS A 1 68 ? 4.760 4.566 -11.856 1.00 0.00 68 HIS A C 14
ATOM 18273 O O . HIS A 1 68 ? 4.211 4.027 -10.890 1.00 0.00 68 HIS A O 14
ATOM 18287 N N . VAL A 1 69 ? 4.062 5.147 -12.828 1.00 0.00 69 VAL A N 14
ATOM 18288 C CA . VAL A 1 69 ? 2.618 5.328 -12.856 1.00 0.00 69 VAL A CA 14
ATOM 18289 C C . VAL A 1 69 ? 2.116 4.609 -14.110 1.00 0.00 69 VAL A C 14
ATOM 18290 O O . VAL A 1 69 ? 2.756 4.681 -15.162 1.00 0.00 69 VAL A O 14
ATOM 18303 N N . GLU A 1 70 ? 0.973 3.930 -14.016 1.00 0.00 70 GLU A N 14
ATOM 18304 C CA . GLU A 1 70 ? 0.377 3.180 -15.115 1.00 0.00 70 GLU A CA 14
ATOM 18305 C C . GLU A 1 70 ? -1.129 3.445 -15.121 1.00 0.00 70 GLU A C 14
ATOM 18306 O O . GLU A 1 70 ? -1.749 3.551 -14.059 1.00 0.00 70 GLU A O 14
ATOM 18318 N N . ASN A 1 71 ? -1.730 3.568 -16.308 1.00 0.00 71 ASN A N 14
ATOM 18319 C CA . ASN A 1 71 ? -3.176 3.704 -16.421 1.00 0.00 71 ASN A CA 14
ATOM 18320 C C . ASN A 1 71 ? -3.821 2.324 -16.305 1.00 0.00 71 ASN A C 14
ATOM 18321 O O . ASN A 1 71 ? -3.623 1.478 -17.179 1.00 0.00 71 ASN A O 14
ATOM 18332 N N . ALA A 1 72 ? -4.594 2.100 -15.239 1.00 0.00 72 ALA A N 14
ATOM 18333 C CA . ALA A 1 72 ? -5.310 0.845 -15.028 1.00 0.00 72 ALA A CA 14
ATOM 18334 C C . ALA A 1 72 ? -6.456 0.660 -16.034 1.00 0.00 72 ALA A C 14
ATOM 18335 O O . ALA A 1 72 ? -6.791 -0.478 -16.367 1.00 0.00 72 ALA A O 14
ATOM 18342 N N . GLY A 1 73 ? -7.062 1.754 -16.506 1.00 0.00 73 GLY A N 14
ATOM 18343 C CA . GLY A 1 73 ? -8.217 1.741 -17.395 1.00 0.00 73 GLY A CA 14
ATOM 18344 C C . GLY A 1 73 ? -9.108 2.935 -17.080 1.00 0.00 73 GLY A C 14
ATOM 18345 O O . GLY A 1 73 ? -8.607 4.025 -16.791 1.00 0.00 73 GLY A O 14
ATOM 18349 N N . GLY A 1 74 ? -10.423 2.723 -17.092 1.00 0.00 74 GLY A N 14
ATOM 18350 C CA . GLY A 1 74 ? -11.408 3.702 -16.659 1.00 0.00 74 GLY A CA 14
ATOM 18351 C C . GLY A 1 74 ? -12.490 3.019 -15.832 1.00 0.00 74 GLY A C 14
ATOM 18352 O O . GLY A 1 74 ? -12.537 1.788 -15.781 1.00 0.00 74 GLY A O 14
ATOM 18356 N N . LEU A 1 75 ? -13.348 3.819 -15.187 1.00 0.00 75 LEU A N 14
ATOM 18357 C CA . LEU A 1 75 ? -14.316 3.385 -14.169 1.00 0.00 75 LEU A CA 14
ATOM 18358 C C . LEU A 1 75 ? -15.071 2.118 -14.583 1.00 0.00 75 LEU A C 14
ATOM 18359 O O . LEU A 1 75 ? -15.082 1.137 -13.839 1.00 0.00 75 LEU A O 14
ATOM 18375 N N . LYS A 1 76 ? -15.697 2.131 -15.765 1.00 0.00 76 LYS A N 14
ATOM 18376 C CA . LYS A 1 76 ? -16.532 1.021 -16.224 1.00 0.00 76 LYS A CA 14
ATOM 18377 C C . LYS A 1 76 ? -15.680 -0.187 -16.623 1.00 0.00 76 LYS A C 14
ATOM 18378 O O . LYS A 1 76 ? -16.085 -1.325 -16.390 1.00 0.00 76 LYS A O 14
ATOM 18397 N N . ASP A 1 77 ? -14.522 0.052 -17.244 1.00 0.00 77 ASP A N 14
ATOM 18398 C CA . ASP A 1 77 ? -13.682 -1.002 -17.812 1.00 0.00 77 ASP A CA 14
ATOM 18399 C C . ASP A 1 77 ? -12.979 -1.816 -16.724 1.00 0.00 77 ASP A C 14
ATOM 18400 O O . ASP A 1 77 ? -12.831 -3.032 -16.859 1.00 0.00 77 ASP A O 14
ATOM 18409 N N . ILE A 1 78 ? -12.550 -1.155 -15.646 1.00 0.00 78 ILE A N 14
ATOM 18410 C CA . ILE A 1 78 ? -11.838 -1.773 -14.532 1.00 0.00 78 ILE A CA 14
ATOM 18411 C C . ILE A 1 78 ? -12.782 -2.761 -13.837 1.00 0.00 78 ILE A C 14
ATOM 18412 O O . ILE A 1 78 ? -13.921 -2.417 -13.515 1.00 0.00 78 ILE A O 14
ATOM 18428 N N . ALA A 1 79 ? -12.299 -3.982 -13.582 1.00 0.00 79 ALA A N 14
ATOM 18429 C CA . ALA A 1 79 ? -13.095 -5.070 -13.013 1.00 0.00 79 ALA A CA 14
ATOM 18430 C C . ALA A 1 79 ? -13.257 -4.977 -11.485 1.00 0.00 79 ALA A C 14
ATOM 18431 O O . ALA A 1 79 ? -14.009 -5.767 -10.909 1.00 0.00 79 ALA A O 14
ATOM 18438 N N . MET A 1 80 ? -12.547 -4.059 -10.818 1.00 0.00 80 MET A N 14
ATOM 18439 C CA . MET A 1 80 ? -12.619 -3.883 -9.364 1.00 0.00 80 MET A CA 14
ATOM 18440 C C . MET A 1 80 ? -14.048 -3.509 -8.932 1.00 0.00 80 MET A C 14
ATOM 18441 O O . MET A 1 80 ? -14.760 -2.869 -9.715 1.00 0.00 80 MET A O 14
ATOM 18455 N N . PRO A 1 81 ? -14.476 -3.859 -7.703 1.00 0.00 81 PRO A N 14
ATOM 18456 C CA . PRO A 1 81 ? -15.712 -3.350 -7.113 1.00 0.00 81 PRO A CA 14
ATOM 18457 C C . PRO A 1 81 ? -15.706 -1.820 -7.005 1.00 0.00 81 PRO A C 14
ATOM 18458 O O . PRO A 1 81 ? -14.641 -1.193 -7.043 1.00 0.00 81 PRO A O 14
ATOM 18469 N N . LYS A 1 82 ? -16.886 -1.226 -6.799 1.00 0.00 82 LYS A N 14
ATOM 18470 C CA . LYS A 1 82 ? -17.057 0.207 -6.574 1.00 0.00 82 LYS A CA 14
ATOM 18471 C C . LYS A 1 82 ? -18.044 0.437 -5.433 1.00 0.00 82 LYS A C 14
ATOM 18472 O O . LYS A 1 82 ? -18.810 -0.462 -5.071 1.00 0.00 82 LYS A O 14
ATOM 18491 N N . VAL A 1 83 ? -18.080 1.672 -4.942 1.00 0.00 83 VAL A N 14
ATOM 18492 C CA . VAL A 1 83 ? -19.091 2.200 -4.034 1.00 0.00 83 VAL A CA 14
ATOM 18493 C C . VAL A 1 83 ? -19.693 3.430 -4.719 1.00 0.00 83 VAL A C 14
ATOM 18494 O O . VAL A 1 83 ? -19.048 4.032 -5.583 1.00 0.00 83 VAL A O 14
ATOM 18507 N N . LYS A 1 84 ? -20.926 3.797 -4.360 1.00 0.00 84 LYS A N 14
ATOM 18508 C CA . LYS A 1 84 ? -21.733 4.779 -5.085 1.00 0.00 84 LYS A CA 14
ATOM 18509 C C . LYS A 1 84 ? -22.456 5.689 -4.096 1.00 0.00 84 LYS A C 14
ATOM 18510 O O . LYS A 1 84 ? -22.738 5.272 -2.968 1.00 0.00 84 LYS A O 14
ATOM 18529 N N . GLY A 1 85 ? -22.774 6.913 -4.513 1.00 0.00 85 GLY A N 14
ATOM 18530 C CA . GLY A 1 85 ? -23.511 7.876 -3.709 1.00 0.00 85 GLY A CA 14
ATOM 18531 C C . GLY A 1 85 ? -23.961 9.028 -4.591 1.00 0.00 85 GLY A C 14
ATOM 18532 O O . GLY A 1 85 ? -24.701 8.775 -5.563 1.00 0.00 85 GLY A O 14
ATOM 18537 N N . ALA A 1 1 ? 4.843 0.512 -2.414 1.00 0.00 1 ALA A N 15
ATOM 18538 C CA . ALA A 1 1 ? 3.400 0.309 -2.175 1.00 0.00 1 ALA A CA 15
ATOM 18539 C C . ALA A 1 1 ? 2.635 0.544 -3.487 1.00 0.00 1 ALA A C 15
ATOM 18540 O O . ALA A 1 1 ? 3.217 0.451 -4.572 1.00 0.00 1 ALA A O 15
ATOM 18549 N N . GLU A 1 2 ? 1.330 0.821 -3.419 1.00 0.00 2 GLU A N 15
ATOM 18550 C CA . GLU A 1 2 ? 0.490 1.185 -4.553 1.00 0.00 2 GLU A CA 15
ATOM 18551 C C . GLU A 1 2 ? -0.613 2.106 -4.022 1.00 0.00 2 GLU A C 15
ATOM 18552 O O . GLU A 1 2 ? -1.056 1.938 -2.882 1.00 0.00 2 GLU A O 15
ATOM 18564 N N . HIS A 1 3 ? -1.075 3.047 -4.850 1.00 0.00 3 HIS A N 15
ATOM 18565 C CA . HIS A 1 3 ? -2.227 3.897 -4.575 1.00 0.00 3 HIS A CA 15
ATOM 18566 C C . HIS A 1 3 ? -3.095 3.917 -5.829 1.00 0.00 3 HIS A C 15
ATOM 18567 O O . HIS A 1 3 ? -2.593 4.186 -6.924 1.00 0.00 3 HIS A O 15
ATOM 18581 N N . TRP A 1 4 ? -4.388 3.629 -5.670 1.00 0.00 4 TRP A N 15
ATOM 18582 C CA . TRP A 1 4 ? -5.379 3.811 -6.721 1.00 0.00 4 TRP A CA 15
ATOM 18583 C C . TRP A 1 4 ? -5.891 5.234 -6.581 1.00 0.00 4 TRP A C 15
ATOM 18584 O O . TRP A 1 4 ? -6.381 5.604 -5.512 1.00 0.00 4 TRP A O 15
ATOM 18605 N N . ILE A 1 5 ? -5.770 6.028 -7.641 1.00 0.00 5 ILE A N 15
ATOM 18606 C CA . ILE A 1 5 ? -6.087 7.446 -7.618 1.00 0.00 5 ILE A CA 15
ATOM 18607 C C . ILE A 1 5 ? -7.028 7.684 -8.793 1.00 0.00 5 ILE A C 15
ATOM 18608 O O . ILE A 1 5 ? -6.653 7.495 -9.952 1.00 0.00 5 ILE A O 15
ATOM 18624 N N . ASP A 1 6 ? -8.263 8.068 -8.491 1.00 0.00 6 ASP A N 15
ATOM 18625 C CA . ASP A 1 6 ? -9.179 8.569 -9.497 1.00 0.00 6 ASP A CA 15
ATOM 18626 C C . ASP A 1 6 ? -8.648 9.929 -9.936 1.00 0.00 6 ASP A C 15
ATOM 18627 O O . ASP A 1 6 ? -8.394 10.780 -9.076 1.00 0.00 6 ASP A O 15
ATOM 18636 N N . VAL A 1 7 ? -8.496 10.164 -11.235 1.00 0.00 7 VAL A N 15
ATOM 18637 C CA . VAL A 1 7 ? -8.002 11.429 -11.768 1.00 0.00 7 VAL A CA 15
ATOM 18638 C C . VAL A 1 7 ? -9.042 12.107 -12.670 1.00 0.00 7 VAL A C 15
ATOM 18639 O O . VAL A 1 7 ? -8.734 13.127 -13.292 1.00 0.00 7 VAL A O 15
ATOM 18652 N N . ARG A 1 8 ? -10.278 11.588 -12.744 1.00 0.00 8 ARG A N 15
ATOM 18653 C CA . ARG A 1 8 ? -11.364 12.314 -13.405 1.00 0.00 8 ARG A CA 15
ATOM 18654 C C . ARG A 1 8 ? -11.690 13.587 -12.636 1.00 0.00 8 ARG A C 15
ATOM 18655 O O . ARG A 1 8 ? -11.309 13.725 -11.468 1.00 0.00 8 ARG A O 15
ATOM 18676 N N . VAL A 1 9 ? -12.394 14.507 -13.300 1.00 0.00 9 VAL A N 15
ATOM 18677 C CA . VAL A 1 9 ? -12.783 15.785 -12.713 1.00 0.00 9 VAL A CA 15
ATOM 18678 C C . VAL A 1 9 ? -13.549 15.524 -11.398 1.00 0.00 9 VAL A C 15
ATOM 18679 O O . VAL A 1 9 ? -14.269 14.522 -11.310 1.00 0.00 9 VAL A O 15
ATOM 18692 N N . PRO A 1 10 ? -13.441 16.388 -10.373 1.00 0.00 10 PRO A N 15
ATOM 18693 C CA . PRO A 1 10 ? -13.911 16.057 -9.029 1.00 0.00 10 PRO A CA 15
ATOM 18694 C C . PRO A 1 10 ? -15.412 15.755 -8.969 1.00 0.00 10 PRO A C 15
ATOM 18695 O O . PRO A 1 10 ? -15.824 14.810 -8.297 1.00 0.00 10 PRO A O 15
ATOM 18706 N N . GLU A 1 11 ? -16.235 16.488 -9.722 1.00 0.00 11 GLU A N 15
ATOM 18707 C CA . GLU A 1 11 ? -17.676 16.249 -9.757 1.00 0.00 11 GLU A CA 15
ATOM 18708 C C . GLU A 1 11 ? -18.019 14.892 -10.381 1.00 0.00 11 GLU A C 15
ATOM 18709 O O . GLU A 1 11 ? -19.051 14.317 -10.036 1.00 0.00 11 GLU A O 15
ATOM 18721 N N . GLN A 1 12 ? -17.182 14.366 -11.283 1.00 0.00 12 GLN A N 15
ATOM 18722 C CA . GLN A 1 12 ? -17.413 13.071 -11.905 1.00 0.00 12 GLN A CA 15
ATOM 18723 C C . GLN A 1 12 ? -16.910 11.976 -10.965 1.00 0.00 12 GLN A C 15
ATOM 18724 O O . GLN A 1 12 ? -17.516 10.907 -10.907 1.00 0.00 12 GLN A O 15
ATOM 18738 N N . TYR A 1 13 ? -15.845 12.237 -10.197 1.00 0.00 13 TYR A N 15
ATOM 18739 C CA . TYR A 1 13 ? -15.316 11.294 -9.220 1.00 0.00 13 TYR A CA 15
ATOM 18740 C C . TYR A 1 13 ? -16.402 10.886 -8.219 1.00 0.00 13 TYR A C 15
ATOM 18741 O O . TYR A 1 13 ? -16.586 9.696 -7.958 1.00 0.00 13 TYR A O 15
ATOM 18759 N N . GLN A 1 14 ? -17.148 11.867 -7.694 1.00 0.00 14 GLN A N 15
ATOM 18760 C CA . GLN A 1 14 ? -18.131 11.637 -6.636 1.00 0.00 14 GLN A CA 15
ATOM 18761 C C . GLN A 1 14 ? -19.251 10.675 -7.063 1.00 0.00 14 GLN A C 15
ATOM 18762 O O . GLN A 1 14 ? -19.903 10.088 -6.197 1.00 0.00 14 GLN A O 15
ATOM 18776 N N . GLN A 1 15 ? -19.502 10.528 -8.371 1.00 0.00 15 GLN A N 15
ATOM 18777 C CA . GLN A 1 15 ? -20.657 9.798 -8.878 1.00 0.00 15 GLN A CA 15
ATOM 18778 C C . GLN A 1 15 ? -20.557 8.304 -8.538 1.00 0.00 15 GLN A C 15
ATOM 18779 O O . GLN A 1 15 ? -21.541 7.729 -8.078 1.00 0.00 15 GLN A O 15
ATOM 18793 N N . GLU A 1 16 ? -19.380 7.693 -8.721 1.00 0.00 16 GLU A N 15
ATOM 18794 C CA . GLU A 1 16 ? -19.026 6.331 -8.311 1.00 0.00 16 GLU A CA 15
ATOM 18795 C C . GLU A 1 16 ? -17.550 6.131 -8.659 1.00 0.00 16 GLU A C 15
ATOM 18796 O O . GLU A 1 16 ? -17.130 6.546 -9.741 1.00 0.00 16 GLU A O 15
ATOM 18808 N N . HIS A 1 17 ? -16.752 5.506 -7.790 1.00 0.00 17 HIS A N 15
ATOM 18809 C CA . HIS A 1 17 ? -15.312 5.308 -7.980 1.00 0.00 17 HIS A CA 15
ATOM 18810 C C . HIS A 1 17 ? -14.861 4.012 -7.301 1.00 0.00 17 HIS A C 15
ATOM 18811 O O . HIS A 1 17 ? -15.606 3.464 -6.490 1.00 0.00 17 HIS A O 15
ATOM 18825 N N . VAL A 1 18 ? -13.672 3.508 -7.639 1.00 0.00 18 VAL A N 15
ATOM 18826 C CA . VAL A 1 18 ? -13.169 2.226 -7.150 1.00 0.00 18 VAL A CA 15
ATOM 18827 C C . VAL A 1 18 ? -13.071 2.256 -5.619 1.00 0.00 18 VAL A C 15
ATOM 18828 O O . VAL A 1 18 ? -12.575 3.221 -5.033 1.00 0.00 18 VAL A O 15
ATOM 18841 N N . GLN A 1 19 ? -13.540 1.182 -4.977 1.00 0.00 19 GLN A N 15
ATOM 18842 C CA . GLN A 1 19 ? -13.527 1.030 -3.528 1.00 0.00 19 GLN A CA 15
ATOM 18843 C C . GLN A 1 19 ? -12.098 1.212 -2.992 1.00 0.00 19 GLN A C 15
ATOM 18844 O O . GLN A 1 19 ? -11.157 0.592 -3.492 1.00 0.00 19 GLN A O 15
ATOM 18858 N N . GLY A 1 20 ? -11.945 2.052 -1.963 1.00 0.00 20 GLY A N 15
ATOM 18859 C CA . GLY A 1 20 ? -10.697 2.218 -1.221 1.00 0.00 20 GLY A CA 15
ATOM 18860 C C . GLY A 1 20 ? -9.683 3.154 -1.891 1.00 0.00 20 GLY A C 15
ATOM 18861 O O . GLY A 1 20 ? -8.595 3.349 -1.345 1.00 0.00 20 GLY A O 15
ATOM 18865 N N . ALA A 1 21 ? -10.006 3.724 -3.057 1.00 0.00 21 ALA A N 15
ATOM 18866 C CA . ALA A 1 21 ? -9.157 4.686 -3.752 1.00 0.00 21 ALA A CA 15
ATOM 18867 C C . ALA A 1 21 ? -9.196 6.072 -3.075 1.00 0.00 21 ALA A C 15
ATOM 18868 O O . ALA A 1 21 ? -9.894 6.290 -2.081 1.00 0.00 21 ALA A O 15
ATOM 18875 N N . ILE A 1 22 ? -8.467 7.021 -3.662 1.00 0.00 22 ILE A N 15
ATOM 18876 C CA . ILE A 1 22 ? -8.456 8.454 -3.354 1.00 0.00 22 ILE A CA 15
ATOM 18877 C C . ILE A 1 22 ? -8.736 9.190 -4.680 1.00 0.00 22 ILE A C 15
ATOM 18878 O O . ILE A 1 22 ? -8.753 8.552 -5.736 1.00 0.00 22 ILE A O 15
ATOM 18894 N N . ASN A 1 23 ? -8.939 10.512 -4.669 1.00 0.00 23 ASN A N 15
ATOM 18895 C CA . ASN A 1 23 ? -9.158 11.297 -5.884 1.00 0.00 23 ASN A CA 15
ATOM 18896 C C . ASN A 1 23 ? -8.237 12.504 -5.910 1.00 0.00 23 ASN A C 15
ATOM 18897 O O . ASN A 1 23 ? -8.247 13.340 -5.003 1.00 0.00 23 ASN A O 15
ATOM 18908 N N . ILE A 1 24 ? -7.464 12.604 -6.985 1.00 0.00 24 ILE A N 15
ATOM 18909 C CA . ILE A 1 24 ? -6.657 13.762 -7.310 1.00 0.00 24 ILE A CA 15
ATOM 18910 C C . ILE A 1 24 ? -6.917 13.992 -8.802 1.00 0.00 24 ILE A C 15
ATOM 18911 O O . ILE A 1 24 ? -6.223 13.404 -9.628 1.00 0.00 24 ILE A O 15
ATOM 18927 N N . PRO A 1 25 ? -7.965 14.755 -9.163 1.00 0.00 25 PRO A N 15
ATOM 18928 C CA . PRO A 1 25 ? -8.288 15.081 -10.544 1.00 0.00 25 PRO A CA 15
ATOM 18929 C C . PRO A 1 25 ? -7.069 15.603 -11.290 1.00 0.00 25 PRO A C 15
ATOM 18930 O O . PRO A 1 25 ? -6.218 16.242 -10.674 1.00 0.00 25 PRO A O 15
ATOM 18941 N N . LEU A 1 26 ? -7.028 15.449 -12.615 1.00 0.00 26 LEU A N 15
ATOM 18942 C CA . LEU A 1 26 ? -5.956 15.983 -13.463 1.00 0.00 26 LEU A CA 15
ATOM 18943 C C . LEU A 1 26 ? -5.645 17.458 -13.153 1.00 0.00 26 LEU A C 15
ATOM 18944 O O . LEU A 1 26 ? -4.478 17.843 -13.107 1.00 0.00 26 LEU A O 15
ATOM 18960 N N . LYS A 1 27 ? -6.678 18.268 -12.881 1.00 0.00 27 LYS A N 15
ATOM 18961 C CA . LYS A 1 27 ? -6.542 19.686 -12.531 1.00 0.00 27 LYS A CA 15
ATOM 18962 C C . LYS A 1 27 ? -5.813 19.915 -11.199 1.00 0.00 27 LYS A C 15
ATOM 18963 O O . LYS A 1 27 ? -5.295 21.009 -10.980 1.00 0.00 27 LYS A O 15
ATOM 18982 N N . GLU A 1 28 ? -5.771 18.919 -10.312 1.00 0.00 28 GLU A N 15
ATOM 18983 C CA . GLU A 1 28 ? -5.218 19.010 -8.963 1.00 0.00 28 GLU A CA 15
ATOM 18984 C C . GLU A 1 28 ? -3.926 18.188 -8.820 1.00 0.00 28 GLU A C 15
ATOM 18985 O O . GLU A 1 28 ? -3.204 18.393 -7.844 1.00 0.00 28 GLU A O 15
ATOM 18997 N N . VAL A 1 29 ? -3.595 17.291 -9.768 1.00 0.00 29 VAL A N 15
ATOM 18998 C CA . VAL A 1 29 ? -2.407 16.425 -9.708 1.00 0.00 29 VAL A CA 15
ATOM 18999 C C . VAL A 1 29 ? -1.163 17.246 -9.369 1.00 0.00 29 VAL A C 15
ATOM 19000 O O . VAL A 1 29 ? -0.497 16.947 -8.378 1.00 0.00 29 VAL A O 15
ATOM 19013 N N . LYS A 1 30 ? -0.892 18.320 -10.116 1.00 0.00 30 LYS A N 15
ATOM 19014 C CA . LYS A 1 30 ? 0.334 19.107 -9.963 1.00 0.00 30 LYS A CA 15
ATOM 19015 C C . LYS A 1 30 ? 0.448 19.801 -8.599 1.00 0.00 30 LYS A C 15
ATOM 19016 O O . LYS A 1 30 ? 1.519 20.320 -8.286 1.00 0.00 30 LYS A O 15
ATOM 19035 N N . GLU A 1 31 ? -0.614 19.821 -7.787 1.00 0.00 31 GLU A N 15
ATOM 19036 C CA . GLU A 1 31 ? -0.645 20.508 -6.499 1.00 0.00 31 GLU A CA 15
ATOM 19037 C C . GLU A 1 31 ? -0.794 19.530 -5.325 1.00 0.00 31 GLU A C 15
ATOM 19038 O O . GLU A 1 31 ? -0.629 19.953 -4.178 1.00 0.00 31 GLU A O 15
ATOM 19050 N N . ARG A 1 32 ? -1.091 18.241 -5.565 1.00 0.00 32 ARG A N 15
ATOM 19051 C CA . ARG A 1 32 ? -1.436 17.306 -4.484 1.00 0.00 32 ARG A CA 15
ATOM 19052 C C . ARG A 1 32 ? -0.865 15.900 -4.659 1.00 0.00 32 ARG A C 15
ATOM 19053 O O . ARG A 1 32 ? -0.837 15.157 -3.679 1.00 0.00 32 ARG A O 15
ATOM 19074 N N . ILE A 1 33 ? -0.379 15.506 -5.842 1.00 0.00 33 ILE A N 15
ATOM 19075 C CA . ILE A 1 33 ? 0.090 14.132 -6.036 1.00 0.00 33 ILE A CA 15
ATOM 19076 C C . ILE A 1 33 ? 1.254 13.792 -5.100 1.00 0.00 33 ILE A C 15
ATOM 19077 O O . ILE A 1 33 ? 1.285 12.688 -4.560 1.00 0.00 33 ILE A O 15
ATOM 19093 N N . ALA A 1 34 ? 2.155 14.744 -4.830 1.00 0.00 34 ALA A N 15
ATOM 19094 C CA . ALA A 1 34 ? 3.276 14.533 -3.920 1.00 0.00 34 ALA A CA 15
ATOM 19095 C C . ALA A 1 34 ? 2.810 14.189 -2.499 1.00 0.00 34 ALA A C 15
ATOM 19096 O O . ALA A 1 34 ? 3.505 13.465 -1.789 1.00 0.00 34 ALA A O 15
ATOM 19103 N N . THR A 1 35 ? 1.645 14.681 -2.071 1.00 0.00 35 THR A N 15
ATOM 19104 C CA . THR A 1 35 ? 1.097 14.398 -0.753 1.00 0.00 35 THR A CA 15
ATOM 19105 C C . THR A 1 35 ? 0.683 12.919 -0.660 1.00 0.00 35 THR A C 15
ATOM 19106 O O . THR A 1 35 ? 0.916 12.280 0.368 1.00 0.00 35 THR A O 15
ATOM 19117 N N . ALA A 1 36 ? 0.099 12.360 -1.730 1.00 0.00 36 ALA A N 15
ATOM 19118 C CA . ALA A 1 36 ? -0.343 10.968 -1.757 1.00 0.00 36 ALA A CA 15
ATOM 19119 C C . ALA A 1 36 ? 0.797 10.006 -2.115 1.00 0.00 36 ALA A C 15
ATOM 19120 O O . ALA A 1 36 ? 0.790 8.864 -1.656 1.00 0.00 36 ALA A O 15
ATOM 19127 N N . VAL A 1 37 ? 1.767 10.451 -2.917 1.00 0.00 37 VAL A N 15
ATOM 19128 C CA . VAL A 1 37 ? 2.820 9.623 -3.494 1.00 0.00 37 VAL A CA 15
ATOM 19129 C C . VAL A 1 37 ? 4.138 10.399 -3.322 1.00 0.00 37 VAL A C 15
ATOM 19130 O O . VAL A 1 37 ? 4.569 11.103 -4.240 1.00 0.00 37 VAL A O 15
ATOM 19143 N N . PRO A 1 38 ? 4.763 10.345 -2.131 1.00 0.00 38 PRO A N 15
ATOM 19144 C CA . PRO A 1 38 ? 5.887 11.207 -1.778 1.00 0.00 38 PRO A CA 15
ATOM 19145 C C . PRO A 1 38 ? 7.226 10.798 -2.412 1.00 0.00 38 PRO A C 15
ATOM 19146 O O . PRO A 1 38 ? 8.228 11.476 -2.172 1.00 0.00 38 PRO A O 15
ATOM 19157 N N . ASP A 1 39 ? 7.286 9.718 -3.201 1.00 0.00 39 ASP A N 15
ATOM 19158 C CA . ASP A 1 39 ? 8.527 9.226 -3.797 1.00 0.00 39 ASP A CA 15
ATOM 19159 C C . ASP A 1 39 ? 8.261 8.710 -5.211 1.00 0.00 39 ASP A C 15
ATOM 19160 O O . ASP A 1 39 ? 7.262 8.029 -5.456 1.00 0.00 39 ASP A O 15
ATOM 19169 N N . LYS A 1 40 ? 9.158 9.048 -6.143 1.00 0.00 40 LYS A N 15
ATOM 19170 C CA . LYS A 1 40 ? 9.010 8.778 -7.573 1.00 0.00 40 LYS A CA 15
ATOM 19171 C C . LYS A 1 40 ? 8.931 7.286 -7.908 1.00 0.00 40 LYS A C 15
ATOM 19172 O O . LYS A 1 40 ? 8.360 6.938 -8.945 1.00 0.00 40 LYS A O 15
ATOM 19191 N N . ASN A 1 41 ? 9.501 6.410 -7.072 1.00 0.00 41 ASN A N 15
ATOM 19192 C CA . ASN A 1 41 ? 9.529 4.974 -7.338 1.00 0.00 41 ASN A CA 15
ATOM 19193 C C . ASN A 1 41 ? 8.236 4.274 -6.897 1.00 0.00 41 ASN A C 15
ATOM 19194 O O . ASN A 1 41 ? 8.030 3.114 -7.251 1.00 0.00 41 ASN A O 15
ATOM 19205 N N . ASP A 1 42 ? 7.381 4.926 -6.100 1.00 0.00 42 ASP A N 15
ATOM 19206 C CA . ASP A 1 42 ? 6.186 4.274 -5.564 1.00 0.00 42 ASP A CA 15
ATOM 19207 C C . ASP A 1 42 ? 5.123 4.101 -6.656 1.00 0.00 42 ASP A C 15
ATOM 19208 O O . ASP A 1 42 ? 5.016 4.936 -7.559 1.00 0.00 42 ASP A O 15
ATOM 19217 N N . THR A 1 43 ? 4.353 3.013 -6.599 1.00 0.00 43 THR A N 15
ATOM 19218 C CA . THR A 1 43 ? 3.443 2.631 -7.677 1.00 0.00 43 THR A CA 15
ATOM 19219 C C . THR A 1 43 ? 2.162 3.467 -7.602 1.00 0.00 43 THR A C 15
ATOM 19220 O O . THR A 1 43 ? 1.671 3.764 -6.508 1.00 0.00 43 THR A O 15
ATOM 19231 N N . VAL A 1 44 ? 1.565 3.782 -8.754 1.00 0.00 44 VAL A N 15
ATOM 19232 C CA . VAL A 1 44 ? 0.305 4.510 -8.836 1.00 0.00 44 VAL A CA 15
ATOM 19233 C C . VAL A 1 44 ? -0.540 3.850 -9.923 1.00 0.00 44 VAL A C 15
ATOM 19234 O O . VAL A 1 44 ? -0.024 3.501 -10.988 1.00 0.00 44 VAL A O 15
ATOM 19247 N N . LYS A 1 45 ? -1.840 3.708 -9.670 1.00 0.00 45 LYS A N 15
ATOM 19248 C CA . LYS A 1 45 ? -2.809 3.170 -10.615 1.00 0.00 45 LYS A CA 15
ATOM 19249 C C . LYS A 1 45 ? -3.844 4.260 -10.832 1.00 0.00 45 LYS A C 15
ATOM 19250 O O . LYS A 1 45 ? -4.738 4.444 -10.004 1.00 0.00 45 LYS A O 15
ATOM 19269 N N . VAL A 1 46 ? -3.664 5.045 -11.893 1.00 0.00 46 VAL A N 15
ATOM 19270 C CA . VAL A 1 46 ? -4.586 6.122 -12.227 1.00 0.00 46 VAL A CA 15
ATOM 19271 C C . VAL A 1 46 ? -5.748 5.534 -13.028 1.00 0.00 46 VAL A C 15
ATOM 19272 O O . VAL A 1 46 ? -5.550 4.634 -13.852 1.00 0.00 46 VAL A O 15
ATOM 19285 N N . TYR A 1 47 ? -6.958 6.037 -12.811 1.00 0.00 47 TYR A N 15
ATOM 19286 C CA . TYR A 1 47 ? -8.129 5.716 -13.617 1.00 0.00 47 TYR A CA 15
ATOM 19287 C C . TYR A 1 47 ? -9.038 6.939 -13.656 1.00 0.00 47 TYR A C 15
ATOM 19288 O O . TYR A 1 47 ? -8.920 7.828 -12.810 1.00 0.00 47 TYR A O 15
ATOM 19306 N N . CYS A 1 48 ? -9.940 7.006 -14.637 1.00 0.00 48 CYS A N 15
ATOM 19307 C CA . CYS A 1 48 ? -10.854 8.124 -14.802 1.00 0.00 48 CYS A CA 15
ATOM 19308 C C . CYS A 1 48 ? -12.011 7.700 -15.707 1.00 0.00 48 CYS A C 15
ATOM 19309 O O . CYS A 1 48 ? -12.177 6.510 -15.991 1.00 0.00 48 CYS A O 15
ATOM 19317 N N . ASN A 1 49 ? -12.795 8.666 -16.195 1.00 0.00 49 ASN A N 15
ATOM 19318 C CA . ASN A 1 49 ? -13.761 8.403 -17.253 1.00 0.00 49 ASN A CA 15
ATOM 19319 C C . ASN A 1 49 ? -13.040 8.519 -18.598 1.00 0.00 49 ASN A C 15
ATOM 19320 O O . ASN A 1 49 ? -12.268 9.459 -18.803 1.00 0.00 49 ASN A O 15
ATOM 19331 N N . ALA A 1 50 ? -13.295 7.571 -19.505 1.00 0.00 50 ALA A N 15
ATOM 19332 C CA . ALA A 1 50 ? -12.788 7.528 -20.881 1.00 0.00 50 ALA A CA 15
ATOM 19333 C C . ALA A 1 50 ? -11.252 7.575 -21.022 1.00 0.00 50 ALA A C 15
ATOM 19334 O O . ALA A 1 50 ? -10.751 7.858 -22.110 1.00 0.00 50 ALA A O 15
ATOM 19341 N N . GLY A 1 51 ? -10.490 7.304 -19.956 1.00 0.00 51 GLY A N 15
ATOM 19342 C CA . GLY A 1 51 ? -9.037 7.117 -19.991 1.00 0.00 51 GLY A CA 15
ATOM 19343 C C . GLY A 1 51 ? -8.213 8.399 -20.172 1.00 0.00 51 GLY A C 15
ATOM 19344 O O . GLY A 1 51 ? -7.074 8.445 -19.709 1.00 0.00 51 GLY A O 15
ATOM 19348 N N . ARG A 1 52 ? -8.755 9.455 -20.792 1.00 0.00 52 ARG A N 15
ATOM 19349 C CA . ARG A 1 52 ? -8.016 10.683 -21.122 1.00 0.00 52 ARG A CA 15
ATOM 19350 C C . ARG A 1 52 ? -7.341 11.297 -19.917 1.00 0.00 52 ARG A C 15
ATOM 19351 O O . ARG A 1 52 ? -6.133 11.506 -19.977 1.00 0.00 52 ARG A O 15
ATOM 19372 N N . GLN A 1 53 ? -8.063 11.520 -18.818 1.00 0.00 53 GLN A N 15
ATOM 19373 C CA . GLN A 1 53 ? -7.459 12.153 -17.648 1.00 0.00 53 GLN A CA 15
ATOM 19374 C C . GLN A 1 53 ? -6.327 11.278 -17.088 1.00 0.00 53 GLN A C 15
ATOM 19375 O O . GLN A 1 53 ? -5.365 11.818 -16.551 1.00 0.00 53 GLN A O 15
ATOM 19389 N N . SER A 1 54 ? -6.399 9.950 -17.239 1.00 0.00 54 SER A N 15
ATOM 19390 C CA . SER A 1 54 ? -5.356 9.032 -16.790 1.00 0.00 54 SER A CA 15
ATOM 19391 C C . SER A 1 54 ? -4.131 9.068 -17.695 1.00 0.00 54 SER A C 15
ATOM 19392 O O . SER A 1 54 ? -3.018 9.122 -17.180 1.00 0.00 54 SER A O 15
ATOM 19400 N N . GLY A 1 55 ? -4.305 9.076 -19.020 1.00 0.00 55 GLY A N 15
ATOM 19401 C CA . GLY A 1 55 ? -3.184 9.209 -19.945 1.00 0.00 55 GLY A CA 15
ATOM 19402 C C . GLY A 1 55 ? -2.500 10.557 -19.734 1.00 0.00 55 GLY A C 15
ATOM 19403 O O . GLY A 1 55 ? -1.283 10.628 -19.572 1.00 0.00 55 GLY A O 15
ATOM 19407 N N . GLN A 1 56 ? -3.304 11.616 -19.637 1.00 0.00 56 GLN A N 15
ATOM 19408 C CA . GLN A 1 56 ? -2.862 12.970 -19.349 1.00 0.00 56 GLN A CA 15
ATOM 19409 C C . GLN A 1 56 ? -2.097 13.028 -18.014 1.00 0.00 56 GLN A C 15
ATOM 19410 O O . GLN A 1 56 ? -1.017 13.619 -17.957 1.00 0.00 56 GLN A O 15
ATOM 19424 N N . ALA A 1 57 ? -2.604 12.382 -16.955 1.00 0.00 57 ALA A N 15
ATOM 19425 C CA . ALA A 1 57 ? -1.925 12.329 -15.664 1.00 0.00 57 ALA A CA 15
ATOM 19426 C C . ALA A 1 57 ? -0.612 11.545 -15.767 1.00 0.00 57 ALA A C 15
ATOM 19427 O O . ALA A 1 57 ? 0.412 11.991 -15.257 1.00 0.00 57 ALA A O 15
ATOM 19434 N N . LYS A 1 58 ? -0.609 10.394 -16.443 1.00 0.00 58 LYS A N 15
ATOM 19435 C CA . LYS A 1 58 ? 0.592 9.583 -16.622 1.00 0.00 58 LYS A CA 15
ATOM 19436 C C . LYS A 1 58 ? 1.672 10.394 -17.337 1.00 0.00 58 LYS A C 15
ATOM 19437 O O . LYS A 1 58 ? 2.835 10.319 -16.941 1.00 0.00 58 LYS A O 15
ATOM 19456 N N . GLU A 1 59 ? 1.309 11.194 -18.342 1.00 0.00 59 GLU A N 15
ATOM 19457 C CA . GLU A 1 59 ? 2.258 12.035 -19.060 1.00 0.00 59 GLU A CA 15
ATOM 19458 C C . GLU A 1 59 ? 2.892 13.069 -18.124 1.00 0.00 59 GLU A C 15
ATOM 19459 O O . GLU A 1 59 ? 4.121 13.106 -18.031 1.00 0.00 59 GLU A O 15
ATOM 19471 N N . ILE A 1 60 ? 2.109 13.884 -17.399 1.00 0.00 60 ILE A N 15
ATOM 19472 C CA . ILE A 1 60 ? 2.703 14.908 -16.546 1.00 0.00 60 ILE A CA 15
ATOM 19473 C C . ILE A 1 60 ? 3.491 14.276 -15.398 1.00 0.00 60 ILE A C 15
ATOM 19474 O O . ILE A 1 60 ? 4.518 14.820 -15.007 1.00 0.00 60 ILE A O 15
ATOM 19490 N N . LEU A 1 61 ? 3.071 13.118 -14.880 1.00 0.00 61 LEU A N 15
ATOM 19491 C CA . LEU A 1 61 ? 3.787 12.456 -13.798 1.00 0.00 61 LEU A CA 15
ATOM 19492 C C . LEU A 1 61 ? 5.107 11.876 -14.293 1.00 0.00 61 LEU A C 15
ATOM 19493 O O . LEU A 1 61 ? 6.096 11.929 -13.560 1.00 0.00 61 LEU A O 15
ATOM 19509 N N . SER A 1 62 ? 5.157 11.389 -15.533 1.00 0.00 62 SER A N 15
ATOM 19510 C CA . SER A 1 62 ? 6.405 10.967 -16.153 1.00 0.00 62 SER A CA 15
ATOM 19511 C C . SER A 1 62 ? 7.349 12.166 -16.311 1.00 0.00 62 SER A C 15
ATOM 19512 O O . SER A 1 62 ? 8.549 12.033 -16.068 1.00 0.00 62 SER A O 15
ATOM 19520 N N . GLU A 1 63 ? 6.822 13.345 -16.664 1.00 0.00 63 GLU A N 15
ATOM 19521 C CA . GLU A 1 63 ? 7.612 14.568 -16.780 1.00 0.00 63 GLU A CA 15
ATOM 19522 C C . GLU A 1 63 ? 8.110 15.030 -15.399 1.00 0.00 63 GLU A C 15
ATOM 19523 O O . GLU A 1 63 ? 9.271 15.421 -15.264 1.00 0.00 63 GLU A O 15
ATOM 19535 N N . MET A 1 64 ? 7.263 14.944 -14.364 1.00 0.00 64 MET A N 15
ATOM 19536 C CA . MET A 1 64 ? 7.626 15.254 -12.980 1.00 0.00 64 MET A CA 15
ATOM 19537 C C . MET A 1 64 ? 8.693 14.281 -12.460 1.00 0.00 64 MET A C 15
ATOM 19538 O O . MET A 1 64 ? 9.515 14.673 -11.630 1.00 0.00 64 MET A O 15
ATOM 19552 N N . GLY A 1 65 ? 8.708 13.037 -12.953 1.00 0.00 65 GLY A N 15
ATOM 19553 C CA . GLY A 1 65 ? 9.794 12.086 -12.749 1.00 0.00 65 GLY A CA 15
ATOM 19554 C C . GLY A 1 65 ? 9.358 10.739 -12.176 1.00 0.00 65 GLY A C 15
ATOM 19555 O O . GLY A 1 65 ? 10.226 9.897 -11.945 1.00 0.00 65 GLY A O 15
ATOM 19559 N N . TYR A 1 66 ? 8.065 10.513 -11.914 1.00 0.00 66 TYR A N 15
ATOM 19560 C CA . TYR A 1 66 ? 7.602 9.200 -11.471 1.00 0.00 66 TYR A CA 15
ATOM 19561 C C . TYR A 1 66 ? 7.805 8.187 -12.600 1.00 0.00 66 TYR A C 15
ATOM 19562 O O . TYR A 1 66 ? 7.714 8.535 -13.780 1.00 0.00 66 TYR A O 15
ATOM 19580 N N . THR A 1 67 ? 8.014 6.923 -12.238 1.00 0.00 67 THR A N 15
ATOM 19581 C CA . THR A 1 67 ? 8.390 5.868 -13.181 1.00 0.00 67 THR A CA 15
ATOM 19582 C C . THR A 1 67 ? 7.527 4.602 -13.021 1.00 0.00 67 THR A C 15
ATOM 19583 O O . THR A 1 67 ? 7.771 3.605 -13.703 1.00 0.00 67 THR A O 15
ATOM 19594 N N . HIS A 1 68 ? 6.504 4.635 -12.152 1.00 0.00 68 HIS A N 15
ATOM 19595 C CA . HIS A 1 68 ? 5.672 3.476 -11.803 1.00 0.00 68 HIS A CA 15
ATOM 19596 C C . HIS A 1 68 ? 4.187 3.861 -11.769 1.00 0.00 68 HIS A C 15
ATOM 19597 O O . HIS A 1 68 ? 3.400 3.312 -10.996 1.00 0.00 68 HIS A O 15
ATOM 19611 N N . VAL A 1 69 ? 3.810 4.837 -12.592 1.00 0.00 69 VAL A N 15
ATOM 19612 C CA . VAL A 1 69 ? 2.417 5.188 -12.831 1.00 0.00 69 VAL A CA 15
ATOM 19613 C C . VAL A 1 69 ? 1.944 4.299 -13.981 1.00 0.00 69 VAL A C 15
ATOM 19614 O O . VAL A 1 69 ? 2.650 4.158 -14.983 1.00 0.00 69 VAL A O 15
ATOM 19627 N N . GLU A 1 70 ? 0.745 3.734 -13.871 1.00 0.00 70 GLU A N 15
ATOM 19628 C CA . GLU A 1 70 ? 0.091 3.038 -14.967 1.00 0.00 70 GLU A CA 15
ATOM 19629 C C . GLU A 1 70 ? -1.400 3.365 -14.921 1.00 0.00 70 GLU A C 15
ATOM 19630 O O . GLU A 1 70 ? -1.953 3.618 -13.847 1.00 0.00 70 GLU A O 15
ATOM 19642 N N . ASN A 1 71 ? -2.054 3.372 -16.083 1.00 0.00 71 ASN A N 15
ATOM 19643 C CA . ASN A 1 71 ? -3.499 3.514 -16.157 1.00 0.00 71 ASN A CA 15
ATOM 19644 C C . ASN A 1 71 ? -4.137 2.138 -15.993 1.00 0.00 71 ASN A C 15
ATOM 19645 O O . ASN A 1 71 ? -3.928 1.261 -16.833 1.00 0.00 71 ASN A O 15
ATOM 19656 N N . ALA A 1 72 ? -4.924 1.952 -14.929 1.00 0.00 72 ALA A N 15
ATOM 19657 C CA . ALA A 1 72 ? -5.661 0.712 -14.702 1.00 0.00 72 ALA A CA 15
ATOM 19658 C C . ALA A 1 72 ? -6.721 0.479 -15.791 1.00 0.00 72 ALA A C 15
ATOM 19659 O O . ALA A 1 72 ? -7.001 -0.669 -16.138 1.00 0.00 72 ALA A O 15
ATOM 19666 N N . GLY A 1 73 ? -7.303 1.555 -16.326 1.00 0.00 73 GLY A N 15
ATOM 19667 C CA . GLY A 1 73 ? -8.331 1.538 -17.357 1.00 0.00 73 GLY A CA 15
ATOM 19668 C C . GLY A 1 73 ? -9.271 2.724 -17.165 1.00 0.00 73 GLY A C 15
ATOM 19669 O O . GLY A 1 73 ? -8.943 3.672 -16.441 1.00 0.00 73 GLY A O 15
ATOM 19673 N N . GLY A 1 74 ? -10.436 2.671 -17.807 1.00 0.00 74 GLY A N 15
ATOM 19674 C CA . GLY A 1 74 ? -11.531 3.590 -17.531 1.00 0.00 74 GLY A CA 15
ATOM 19675 C C . GLY A 1 74 ? -12.448 2.945 -16.495 1.00 0.00 74 GLY A C 15
ATOM 19676 O O . GLY A 1 74 ? -12.502 1.717 -16.400 1.00 0.00 74 GLY A O 15
ATOM 19680 N N . LEU A 1 75 ? -13.177 3.757 -15.725 1.00 0.00 75 LEU A N 15
ATOM 19681 C CA . LEU A 1 75 ? -13.967 3.300 -14.574 1.00 0.00 75 LEU A CA 15
ATOM 19682 C C . LEU A 1 75 ? -14.903 2.137 -14.931 1.00 0.00 75 LEU A C 15
ATOM 19683 O O . LEU A 1 75 ? -14.977 1.156 -14.190 1.00 0.00 75 LEU A O 15
ATOM 19699 N N . LYS A 1 76 ? -15.602 2.228 -16.068 1.00 0.00 76 LYS A N 15
ATOM 19700 C CA . LYS A 1 76 ? -16.548 1.199 -16.500 1.00 0.00 76 LYS A CA 15
ATOM 19701 C C . LYS A 1 76 ? -15.831 -0.106 -16.861 1.00 0.00 76 LYS A C 15
ATOM 19702 O O . LYS A 1 76 ? -16.362 -1.186 -16.599 1.00 0.00 76 LYS A O 15
ATOM 19721 N N . ASP A 1 77 ? -14.647 -0.020 -17.473 1.00 0.00 77 ASP A N 15
ATOM 19722 C CA . ASP A 1 77 ? -13.896 -1.188 -17.938 1.00 0.00 77 ASP A CA 15
ATOM 19723 C C . ASP A 1 77 ? -13.236 -1.930 -16.774 1.00 0.00 77 ASP A C 15
ATOM 19724 O O . ASP A 1 77 ? -13.152 -3.159 -16.794 1.00 0.00 77 ASP A O 15
ATOM 19733 N N . ILE A 1 78 ? -12.783 -1.192 -15.755 1.00 0.00 78 ILE A N 15
ATOM 19734 C CA . ILE A 1 78 ? -12.161 -1.735 -14.551 1.00 0.00 78 ILE A CA 15
ATOM 19735 C C . ILE A 1 78 ? -13.167 -2.662 -13.854 1.00 0.00 78 ILE A C 15
ATOM 19736 O O . ILE A 1 78 ? -14.298 -2.260 -13.574 1.00 0.00 78 ILE A O 15
ATOM 19752 N N . ALA A 1 79 ? -12.746 -3.894 -13.545 1.00 0.00 79 ALA A N 15
ATOM 19753 C CA . ALA A 1 79 ? -13.598 -4.919 -12.939 1.00 0.00 79 ALA A CA 15
ATOM 19754 C C . ALA A 1 79 ? -13.724 -4.782 -11.411 1.00 0.00 79 ALA A C 15
ATOM 19755 O O . ALA A 1 79 ? -14.515 -5.504 -10.800 1.00 0.00 79 ALA A O 15
ATOM 19762 N N . MET A 1 80 ? -12.941 -3.896 -10.783 1.00 0.00 80 MET A N 15
ATOM 19763 C CA . MET A 1 80 ? -12.967 -3.663 -9.335 1.00 0.00 80 MET A CA 15
ATOM 19764 C C . MET A 1 80 ? -14.355 -3.166 -8.892 1.00 0.00 80 MET A C 15
ATOM 19765 O O . MET A 1 80 ? -15.051 -2.538 -9.698 1.00 0.00 80 MET A O 15
ATOM 19779 N N . PRO A 1 81 ? -14.764 -3.391 -7.628 1.00 0.00 81 PRO A N 15
ATOM 19780 C CA . PRO A 1 81 ? -16.003 -2.843 -7.082 1.00 0.00 81 PRO A CA 15
ATOM 19781 C C . PRO A 1 81 ? -15.902 -1.322 -6.897 1.00 0.00 81 PRO A C 15
ATOM 19782 O O . PRO A 1 81 ? -14.802 -0.762 -6.843 1.00 0.00 81 PRO A O 15
ATOM 19793 N N . LYS A 1 82 ? -17.052 -0.651 -6.756 1.00 0.00 82 LYS A N 15
ATOM 19794 C CA . LYS A 1 82 ? -17.135 0.806 -6.640 1.00 0.00 82 LYS A CA 15
ATOM 19795 C C . LYS A 1 82 ? -17.981 1.210 -5.435 1.00 0.00 82 LYS A C 15
ATOM 19796 O O . LYS A 1 82 ? -18.831 0.441 -4.983 1.00 0.00 82 LYS A O 15
ATOM 19815 N N . VAL A 1 83 ? -17.778 2.442 -4.968 1.00 0.00 83 VAL A N 15
ATOM 19816 C CA . VAL A 1 83 ? -18.557 3.120 -3.936 1.00 0.00 83 VAL A CA 15
ATOM 19817 C C . VAL A 1 83 ? -18.734 4.585 -4.365 1.00 0.00 83 VAL A C 15
ATOM 19818 O O . VAL A 1 83 ? -18.011 5.072 -5.244 1.00 0.00 83 VAL A O 15
ATOM 19831 N N . LYS A 1 84 ? -19.681 5.302 -3.757 1.00 0.00 84 LYS A N 15
ATOM 19832 C CA . LYS A 1 84 ? -20.081 6.649 -4.177 1.00 0.00 84 LYS A CA 15
ATOM 19833 C C . LYS A 1 84 ? -19.741 7.668 -3.091 1.00 0.00 84 LYS A C 15
ATOM 19834 O O . LYS A 1 84 ? -19.492 7.291 -1.941 1.00 0.00 84 LYS A O 15
ATOM 19853 N N . GLY A 1 85 ? -19.733 8.951 -3.459 1.00 0.00 85 GLY A N 15
ATOM 19854 C CA . GLY A 1 85 ? -19.587 10.059 -2.526 1.00 0.00 85 GLY A CA 15
ATOM 19855 C C . GLY A 1 85 ? -20.645 9.974 -1.432 1.00 0.00 85 GLY A C 15
ATOM 19856 O O . GLY A 1 85 ? -21.834 9.787 -1.763 1.00 0.00 85 GLY A O 15
ATOM 19861 N N . ALA A 1 1 ? 4.447 -1.667 -3.745 1.00 0.00 1 ALA A N 16
ATOM 19862 C CA . ALA A 1 1 ? 4.294 -0.242 -3.387 1.00 0.00 1 ALA A CA 16
ATOM 19863 C C . ALA A 1 1 ? 3.431 0.433 -4.450 1.00 0.00 1 ALA A C 16
ATOM 19864 O O . ALA A 1 1 ? 3.898 0.688 -5.565 1.00 0.00 1 ALA A O 16
ATOM 19873 N N . GLU A 1 2 ? 2.156 0.672 -4.143 1.00 0.00 2 GLU A N 16
ATOM 19874 C CA . GLU A 1 2 ? 1.162 1.148 -5.092 1.00 0.00 2 GLU A CA 16
ATOM 19875 C C . GLU A 1 2 ? 0.056 1.889 -4.338 1.00 0.00 2 GLU A C 16
ATOM 19876 O O . GLU A 1 2 ? -0.168 1.623 -3.152 1.00 0.00 2 GLU A O 16
ATOM 19888 N N . HIS A 1 3 ? -0.670 2.757 -5.043 1.00 0.00 3 HIS A N 16
ATOM 19889 C CA . HIS A 1 3 ? -1.880 3.427 -4.576 1.00 0.00 3 HIS A CA 16
ATOM 19890 C C . HIS A 1 3 ? -2.792 3.640 -5.787 1.00 0.00 3 HIS A C 16
ATOM 19891 O O . HIS A 1 3 ? -2.303 3.739 -6.915 1.00 0.00 3 HIS A O 16
ATOM 19905 N N . TRP A 1 4 ? -4.102 3.747 -5.550 1.00 0.00 4 TRP A N 16
ATOM 19906 C CA . TRP A 1 4 ? -5.093 4.060 -6.572 1.00 0.00 4 TRP A CA 16
ATOM 19907 C C . TRP A 1 4 ? -5.424 5.543 -6.450 1.00 0.00 4 TRP A C 16
ATOM 19908 O O . TRP A 1 4 ? -6.016 5.960 -5.450 1.00 0.00 4 TRP A O 16
ATOM 19929 N N . ILE A 1 5 ? -5.039 6.335 -7.449 1.00 0.00 5 ILE A N 16
ATOM 19930 C CA . ILE A 1 5 ? -5.335 7.758 -7.528 1.00 0.00 5 ILE A CA 16
ATOM 19931 C C . ILE A 1 5 ? -6.311 7.876 -8.698 1.00 0.00 5 ILE A C 16
ATOM 19932 O O . ILE A 1 5 ? -5.927 7.752 -9.861 1.00 0.00 5 ILE A O 16
ATOM 19948 N N . ASP A 1 6 ? -7.595 8.041 -8.400 1.00 0.00 6 ASP A N 16
ATOM 19949 C CA . ASP A 1 6 ? -8.570 8.447 -9.400 1.00 0.00 6 ASP A CA 16
ATOM 19950 C C . ASP A 1 6 ? -8.220 9.888 -9.805 1.00 0.00 6 ASP A C 16
ATOM 19951 O O . ASP A 1 6 ? -7.769 10.671 -8.961 1.00 0.00 6 ASP A O 16
ATOM 19960 N N . VAL A 1 7 ? -8.408 10.261 -11.071 1.00 0.00 7 VAL A N 16
ATOM 19961 C CA . VAL A 1 7 ? -7.954 11.557 -11.589 1.00 0.00 7 VAL A CA 16
ATOM 19962 C C . VAL A 1 7 ? -9.104 12.338 -12.245 1.00 0.00 7 VAL A C 16
ATOM 19963 O O . VAL A 1 7 ? -8.869 13.369 -12.884 1.00 0.00 7 VAL A O 16
ATOM 19976 N N . ARG A 1 8 ? -10.354 11.875 -12.096 1.00 0.00 8 ARG A N 16
ATOM 19977 C CA . ARG A 1 8 ? -11.519 12.555 -12.655 1.00 0.00 8 ARG A CA 16
ATOM 19978 C C . ARG A 1 8 ? -11.658 13.944 -12.069 1.00 0.00 8 ARG A C 16
ATOM 19979 O O . ARG A 1 8 ? -11.200 14.202 -10.950 1.00 0.00 8 ARG A O 16
ATOM 20000 N N . VAL A 1 9 ? -12.364 14.812 -12.798 1.00 0.00 9 VAL A N 16
ATOM 20001 C CA . VAL A 1 9 ? -12.828 16.070 -12.231 1.00 0.00 9 VAL A CA 16
ATOM 20002 C C . VAL A 1 9 ? -13.633 15.708 -10.961 1.00 0.00 9 VAL A C 16
ATOM 20003 O O . VAL A 1 9 ? -14.295 14.661 -10.943 1.00 0.00 9 VAL A O 16
ATOM 20016 N N . PRO A 1 10 ? -13.610 16.525 -9.897 1.00 0.00 10 PRO A N 16
ATOM 20017 C CA . PRO A 1 10 ? -14.088 16.098 -8.584 1.00 0.00 10 PRO A CA 16
ATOM 20018 C C . PRO A 1 10 ? -15.568 15.707 -8.565 1.00 0.00 10 PRO A C 16
ATOM 20019 O O . PRO A 1 10 ? -15.961 14.804 -7.824 1.00 0.00 10 PRO A O 16
ATOM 20030 N N . GLU A 1 11 ? -16.399 16.340 -9.392 1.00 0.00 11 GLU A N 16
ATOM 20031 C CA . GLU A 1 11 ? -17.825 16.035 -9.466 1.00 0.00 11 GLU A CA 16
ATOM 20032 C C . GLU A 1 11 ? -18.116 14.793 -10.317 1.00 0.00 11 GLU A C 16
ATOM 20033 O O . GLU A 1 11 ? -19.214 14.250 -10.214 1.00 0.00 11 GLU A O 16
ATOM 20045 N N . GLN A 1 12 ? -17.170 14.310 -11.134 1.00 0.00 12 GLN A N 16
ATOM 20046 C CA . GLN A 1 12 ? -17.313 13.036 -11.837 1.00 0.00 12 GLN A CA 16
ATOM 20047 C C . GLN A 1 12 ? -16.791 11.916 -10.940 1.00 0.00 12 GLN A C 16
ATOM 20048 O O . GLN A 1 12 ? -17.316 10.807 -11.008 1.00 0.00 12 GLN A O 16
ATOM 20062 N N . TYR A 1 13 ? -15.791 12.189 -10.093 1.00 0.00 13 TYR A N 16
ATOM 20063 C CA . TYR A 1 13 ? -15.253 11.218 -9.146 1.00 0.00 13 TYR A CA 16
ATOM 20064 C C . TYR A 1 13 ? -16.324 10.748 -8.160 1.00 0.00 13 TYR A C 16
ATOM 20065 O O . TYR A 1 13 ? -16.518 9.543 -7.992 1.00 0.00 13 TYR A O 16
ATOM 20083 N N . GLN A 1 14 ? -17.032 11.692 -7.529 1.00 0.00 14 GLN A N 16
ATOM 20084 C CA . GLN A 1 14 ? -17.928 11.396 -6.409 1.00 0.00 14 GLN A CA 16
ATOM 20085 C C . GLN A 1 14 ? -19.085 10.465 -6.794 1.00 0.00 14 GLN A C 16
ATOM 20086 O O . GLN A 1 14 ? -19.645 9.801 -5.919 1.00 0.00 14 GLN A O 16
ATOM 20100 N N . GLN A 1 15 ? -19.457 10.420 -8.078 1.00 0.00 15 GLN A N 16
ATOM 20101 C CA . GLN A 1 15 ? -20.641 9.708 -8.538 1.00 0.00 15 GLN A CA 16
ATOM 20102 C C . GLN A 1 15 ? -20.525 8.197 -8.296 1.00 0.00 15 GLN A C 16
ATOM 20103 O O . GLN A 1 15 ? -21.522 7.581 -7.926 1.00 0.00 15 GLN A O 16
ATOM 20117 N N . GLU A 1 16 ? -19.338 7.602 -8.472 1.00 0.00 16 GLU A N 16
ATOM 20118 C CA . GLU A 1 16 ? -19.056 6.186 -8.227 1.00 0.00 16 GLU A CA 16
ATOM 20119 C C . GLU A 1 16 ? -17.553 5.977 -8.424 1.00 0.00 16 GLU A C 16
ATOM 20120 O O . GLU A 1 16 ? -17.008 6.487 -9.403 1.00 0.00 16 GLU A O 16
ATOM 20132 N N . HIS A 1 17 ? -16.862 5.238 -7.553 1.00 0.00 17 HIS A N 16
ATOM 20133 C CA . HIS A 1 17 ? -15.426 4.987 -7.682 1.00 0.00 17 HIS A CA 16
ATOM 20134 C C . HIS A 1 17 ? -15.040 3.659 -7.028 1.00 0.00 17 HIS A C 16
ATOM 20135 O O . HIS A 1 17 ? -15.756 3.157 -6.161 1.00 0.00 17 HIS A O 16
ATOM 20149 N N . VAL A 1 18 ? -13.912 3.084 -7.437 1.00 0.00 18 VAL A N 16
ATOM 20150 C CA . VAL A 1 18 ? -13.361 1.884 -6.823 1.00 0.00 18 VAL A CA 16
ATOM 20151 C C . VAL A 1 18 ? -12.916 2.275 -5.406 1.00 0.00 18 VAL A C 16
ATOM 20152 O O . VAL A 1 18 ? -12.126 3.205 -5.235 1.00 0.00 18 VAL A O 16
ATOM 20165 N N . GLN A 1 19 ? -13.447 1.580 -4.396 1.00 0.00 19 GLN A N 16
ATOM 20166 C CA . GLN A 1 19 ? -13.052 1.734 -2.996 1.00 0.00 19 GLN A CA 16
ATOM 20167 C C . GLN A 1 19 ? -11.549 1.472 -2.806 1.00 0.00 19 GLN A C 16
ATOM 20168 O O . GLN A 1 19 ? -10.930 0.762 -3.604 1.00 0.00 19 GLN A O 16
ATOM 20182 N N . GLY A 1 20 ? -10.979 1.988 -1.713 1.00 0.00 20 GLY A N 16
ATOM 20183 C CA . GLY A 1 20 ? -9.561 1.823 -1.405 1.00 0.00 20 GLY A CA 16
ATOM 20184 C C . GLY A 1 20 ? -8.691 2.709 -2.299 1.00 0.00 20 GLY A C 16
ATOM 20185 O O . GLY A 1 20 ? -7.640 2.267 -2.767 1.00 0.00 20 GLY A O 16
ATOM 20189 N N . ALA A 1 21 ? -9.146 3.937 -2.568 1.00 0.00 21 ALA A N 16
ATOM 20190 C CA . ALA A 1 21 ? -8.508 4.894 -3.463 1.00 0.00 21 ALA A CA 16
ATOM 20191 C C . ALA A 1 21 ? -8.624 6.310 -2.887 1.00 0.00 21 ALA A C 16
ATOM 20192 O O . ALA A 1 21 ? -9.323 6.542 -1.896 1.00 0.00 21 ALA A O 16
ATOM 20199 N N . ILE A 1 22 ? -7.975 7.260 -3.556 1.00 0.00 22 ILE A N 16
ATOM 20200 C CA . ILE A 1 22 ? -8.098 8.701 -3.349 1.00 0.00 22 ILE A CA 16
ATOM 20201 C C . ILE A 1 22 ? -8.449 9.298 -4.719 1.00 0.00 22 ILE A C 16
ATOM 20202 O O . ILE A 1 22 ? -8.252 8.633 -5.738 1.00 0.00 22 ILE A O 16
ATOM 20218 N N . ASN A 1 23 ? -8.931 10.541 -4.778 1.00 0.00 23 ASN A N 16
ATOM 20219 C CA . ASN A 1 23 ? -9.089 11.274 -6.033 1.00 0.00 23 ASN A CA 16
ATOM 20220 C C . ASN A 1 23 ? -8.279 12.551 -5.946 1.00 0.00 23 ASN A C 16
ATOM 20221 O O . ASN A 1 23 ? -8.314 13.246 -4.928 1.00 0.00 23 ASN A O 16
ATOM 20232 N N . ILE A 1 24 ? -7.554 12.845 -7.019 1.00 0.00 24 ILE A N 16
ATOM 20233 C CA . ILE A 1 24 ? -6.732 14.030 -7.162 1.00 0.00 24 ILE A CA 16
ATOM 20234 C C . ILE A 1 24 ? -6.978 14.478 -8.610 1.00 0.00 24 ILE A C 16
ATOM 20235 O O . ILE A 1 24 ? -6.359 13.919 -9.512 1.00 0.00 24 ILE A O 16
ATOM 20251 N N . PRO A 1 25 ? -7.941 15.380 -8.867 1.00 0.00 25 PRO A N 16
ATOM 20252 C CA . PRO A 1 25 ? -8.369 15.721 -10.220 1.00 0.00 25 PRO A CA 16
ATOM 20253 C C . PRO A 1 25 ? -7.220 16.161 -11.119 1.00 0.00 25 PRO A C 16
ATOM 20254 O O . PRO A 1 25 ? -6.301 16.827 -10.651 1.00 0.00 25 PRO A O 16
ATOM 20265 N N . LEU A 1 26 ? -7.316 15.915 -12.429 1.00 0.00 26 LEU A N 16
ATOM 20266 C CA . LEU A 1 26 ? -6.323 16.374 -13.409 1.00 0.00 26 LEU A CA 16
ATOM 20267 C C . LEU A 1 26 ? -6.118 17.901 -13.365 1.00 0.00 26 LEU A C 16
ATOM 20268 O O . LEU A 1 26 ? -5.021 18.385 -13.639 1.00 0.00 26 LEU A O 16
ATOM 20284 N N . LYS A 1 27 ? -7.145 18.666 -12.975 1.00 0.00 27 LYS A N 16
ATOM 20285 C CA . LYS A 1 27 ? -7.061 20.114 -12.791 1.00 0.00 27 LYS A CA 16
ATOM 20286 C C . LYS A 1 27 ? -6.214 20.511 -11.568 1.00 0.00 27 LYS A C 16
ATOM 20287 O O . LYS A 1 27 ? -5.698 21.626 -11.527 1.00 0.00 27 LYS A O 16
ATOM 20306 N N . GLU A 1 28 ? -6.043 19.618 -10.589 1.00 0.00 28 GLU A N 16
ATOM 20307 C CA . GLU A 1 28 ? -5.473 19.910 -9.271 1.00 0.00 28 GLU A CA 16
ATOM 20308 C C . GLU A 1 28 ? -4.161 19.144 -9.025 1.00 0.00 28 GLU A C 16
ATOM 20309 O O . GLU A 1 28 ? -3.332 19.581 -8.228 1.00 0.00 28 GLU A O 16
ATOM 20321 N N . VAL A 1 29 ? -3.956 18.007 -9.700 1.00 0.00 29 VAL A N 16
ATOM 20322 C CA . VAL A 1 29 ? -2.892 17.040 -9.427 1.00 0.00 29 VAL A CA 16
ATOM 20323 C C . VAL A 1 29 ? -1.492 17.659 -9.433 1.00 0.00 29 VAL A C 16
ATOM 20324 O O . VAL A 1 29 ? -0.672 17.298 -8.587 1.00 0.00 29 VAL A O 16
ATOM 20337 N N . LYS A 1 30 ? -1.229 18.642 -10.301 1.00 0.00 30 LYS A N 16
ATOM 20338 C CA . LYS A 1 30 ? 0.076 19.302 -10.395 1.00 0.00 30 LYS A CA 16
ATOM 20339 C C . LYS A 1 30 ? 0.474 20.017 -9.099 1.00 0.00 30 LYS A C 16
ATOM 20340 O O . LYS A 1 30 ? 1.656 20.300 -8.909 1.00 0.00 30 LYS A O 16
ATOM 20359 N N . GLU A 1 31 ? -0.478 20.294 -8.205 1.00 0.00 31 GLU A N 16
ATOM 20360 C CA . GLU A 1 31 ? -0.252 20.988 -6.941 1.00 0.00 31 GLU A CA 16
ATOM 20361 C C . GLU A 1 31 ? -0.419 20.042 -5.745 1.00 0.00 31 GLU A C 16
ATOM 20362 O O . GLU A 1 31 ? -0.374 20.502 -4.600 1.00 0.00 31 GLU A O 16
ATOM 20374 N N . ARG A 1 32 ? -0.652 18.738 -5.964 1.00 0.00 32 ARG A N 16
ATOM 20375 C CA . ARG A 1 32 ? -1.065 17.832 -4.887 1.00 0.00 32 ARG A CA 16
ATOM 20376 C C . ARG A 1 32 ? -0.459 16.434 -4.956 1.00 0.00 32 ARG A C 16
ATOM 20377 O O . ARG A 1 32 ? -0.393 15.771 -3.921 1.00 0.00 32 ARG A O 16
ATOM 20398 N N . ILE A 1 33 ? 0.007 15.967 -6.117 1.00 0.00 33 ILE A N 16
ATOM 20399 C CA . ILE A 1 33 ? 0.576 14.624 -6.209 1.00 0.00 33 ILE A CA 16
ATOM 20400 C C . ILE A 1 33 ? 1.826 14.497 -5.331 1.00 0.00 33 ILE A C 16
ATOM 20401 O O . ILE A 1 33 ? 1.999 13.469 -4.681 1.00 0.00 33 ILE A O 16
ATOM 20417 N N . ALA A 1 34 ? 2.645 15.553 -5.236 1.00 0.00 34 ALA A N 16
ATOM 20418 C CA . ALA A 1 34 ? 3.850 15.546 -4.414 1.00 0.00 34 ALA A CA 16
ATOM 20419 C C . ALA A 1 34 ? 3.521 15.344 -2.931 1.00 0.00 34 ALA A C 16
ATOM 20420 O O . ALA A 1 34 ? 4.234 14.617 -2.241 1.00 0.00 34 ALA A O 16
ATOM 20427 N N . THR A 1 35 ? 2.452 15.968 -2.430 1.00 0.00 35 THR A N 16
ATOM 20428 C CA . THR A 1 35 ? 2.023 15.813 -1.045 1.00 0.00 35 THR A CA 16
ATOM 20429 C C . THR A 1 35 ? 1.359 14.446 -0.821 1.00 0.00 35 THR A C 16
ATOM 20430 O O . THR A 1 35 ? 1.570 13.831 0.227 1.00 0.00 35 THR A O 16
ATOM 20441 N N . ALA A 1 36 ? 0.577 13.952 -1.790 1.00 0.00 36 ALA A N 16
ATOM 20442 C CA . ALA A 1 36 ? -0.151 12.695 -1.654 1.00 0.00 36 ALA A CA 16
ATOM 20443 C C . ALA A 1 36 ? 0.780 11.480 -1.750 1.00 0.00 36 ALA A C 16
ATOM 20444 O O . ALA A 1 36 ? 0.597 10.508 -1.015 1.00 0.00 36 ALA A O 16
ATOM 20451 N N . VAL A 1 37 ? 1.766 11.530 -2.648 1.00 0.00 37 VAL A N 16
ATOM 20452 C CA . VAL A 1 37 ? 2.661 10.431 -2.985 1.00 0.00 37 VAL A CA 16
ATOM 20453 C C . VAL A 1 37 ? 4.057 11.048 -3.183 1.00 0.00 37 VAL A C 16
ATOM 20454 O O . VAL A 1 37 ? 4.445 11.347 -4.314 1.00 0.00 37 VAL A O 16
ATOM 20467 N N . PRO A 1 38 ? 4.818 11.306 -2.104 1.00 0.00 38 PRO A N 16
ATOM 20468 C CA . PRO A 1 38 ? 6.137 11.921 -2.220 1.00 0.00 38 PRO A CA 16
ATOM 20469 C C . PRO A 1 38 ? 7.166 10.974 -2.853 1.00 0.00 38 PRO A C 16
ATOM 20470 O O . PRO A 1 38 ? 8.139 11.439 -3.450 1.00 0.00 38 PRO A O 16
ATOM 20481 N N . ASP A 1 39 ? 6.977 9.655 -2.725 1.00 0.00 39 ASP A N 16
ATOM 20482 C CA . ASP A 1 39 ? 7.895 8.656 -3.261 1.00 0.00 39 ASP A CA 16
ATOM 20483 C C . ASP A 1 39 ? 7.578 8.383 -4.732 1.00 0.00 39 ASP A C 16
ATOM 20484 O O . ASP A 1 39 ? 6.621 7.675 -5.051 1.00 0.00 39 ASP A O 16
ATOM 20493 N N . LYS A 1 40 ? 8.387 8.933 -5.642 1.00 0.00 40 LYS A N 16
ATOM 20494 C CA . LYS A 1 40 ? 8.191 8.769 -7.083 1.00 0.00 40 LYS A CA 16
ATOM 20495 C C . LYS A 1 40 ? 8.371 7.322 -7.559 1.00 0.00 40 LYS A C 16
ATOM 20496 O O . LYS A 1 40 ? 7.965 7.013 -8.681 1.00 0.00 40 LYS A O 16
ATOM 20515 N N . ASN A 1 41 ? 8.953 6.431 -6.745 1.00 0.00 41 ASN A N 16
ATOM 20516 C CA . ASN A 1 41 ? 9.045 5.007 -7.068 1.00 0.00 41 ASN A CA 16
ATOM 20517 C C . ASN A 1 41 ? 7.678 4.311 -6.971 1.00 0.00 41 ASN A C 16
ATOM 20518 O O . ASN A 1 41 ? 7.521 3.207 -7.491 1.00 0.00 41 ASN A O 16
ATOM 20529 N N . ASP A 1 42 ? 6.694 4.911 -6.290 1.00 0.00 42 ASP A N 16
ATOM 20530 C CA . ASP A 1 42 ? 5.392 4.285 -6.060 1.00 0.00 42 ASP A CA 16
ATOM 20531 C C . ASP A 1 42 ? 4.657 4.018 -7.374 1.00 0.00 42 ASP A C 16
ATOM 20532 O O . ASP A 1 42 ? 4.698 4.828 -8.306 1.00 0.00 42 ASP A O 16
ATOM 20541 N N . THR A 1 43 ? 3.969 2.883 -7.438 1.00 0.00 43 THR A N 16
ATOM 20542 C CA . THR A 1 43 ? 3.208 2.455 -8.600 1.00 0.00 43 THR A CA 16
ATOM 20543 C C . THR A 1 43 ? 1.831 3.130 -8.550 1.00 0.00 43 THR A C 16
ATOM 20544 O O . THR A 1 43 ? 0.861 2.554 -8.051 1.00 0.00 43 THR A O 16
ATOM 20555 N N . VAL A 1 44 ? 1.754 4.382 -9.005 1.00 0.00 44 VAL A N 16
ATOM 20556 C CA . VAL A 1 44 ? 0.511 5.144 -9.019 1.00 0.00 44 VAL A CA 16
ATOM 20557 C C . VAL A 1 44 ? -0.415 4.519 -10.075 1.00 0.00 44 VAL A C 16
ATOM 20558 O O . VAL A 1 44 ? -0.247 4.740 -11.277 1.00 0.00 44 VAL A O 16
ATOM 20571 N N . LYS A 1 45 ? -1.377 3.701 -9.646 1.00 0.00 45 LYS A N 16
ATOM 20572 C CA . LYS A 1 45 ? -2.432 3.208 -10.523 1.00 0.00 45 LYS A CA 16
ATOM 20573 C C . LYS A 1 45 ? -3.402 4.364 -10.721 1.00 0.00 45 LYS A C 16
ATOM 20574 O O . LYS A 1 45 ? -3.833 4.963 -9.731 1.00 0.00 45 LYS A O 16
ATOM 20593 N N . VAL A 1 46 ? -3.767 4.667 -11.965 1.00 0.00 46 VAL A N 16
ATOM 20594 C CA . VAL A 1 46 ? -4.659 5.778 -12.274 1.00 0.00 46 VAL A CA 16
ATOM 20595 C C . VAL A 1 46 ? -5.785 5.290 -13.184 1.00 0.00 46 VAL A C 16
ATOM 20596 O O . VAL A 1 46 ? -5.547 4.508 -14.106 1.00 0.00 46 VAL A O 16
ATOM 20609 N N . TYR A 1 47 ? -7.016 5.736 -12.938 1.00 0.00 47 TYR A N 16
ATOM 20610 C CA . TYR A 1 47 ? -8.197 5.389 -13.726 1.00 0.00 47 TYR A CA 16
ATOM 20611 C C . TYR A 1 47 ? -9.216 6.523 -13.598 1.00 0.00 47 TYR A C 16
ATOM 20612 O O . TYR A 1 47 ? -9.202 7.240 -12.593 1.00 0.00 47 TYR A O 16
ATOM 20630 N N . CYS A 1 48 ? -10.076 6.682 -14.612 1.00 0.00 48 CYS A N 16
ATOM 20631 C CA . CYS A 1 48 ? -11.102 7.723 -14.712 1.00 0.00 48 CYS A CA 16
ATOM 20632 C C . CYS A 1 48 ? -12.241 7.240 -15.615 1.00 0.00 48 CYS A C 16
ATOM 20633 O O . CYS A 1 48 ? -12.218 6.110 -16.109 1.00 0.00 48 CYS A O 16
ATOM 20641 N N . ASN A 1 49 ? -13.208 8.116 -15.907 1.00 0.00 49 ASN A N 16
ATOM 20642 C CA . ASN A 1 49 ? -14.197 7.871 -16.952 1.00 0.00 49 ASN A CA 16
ATOM 20643 C C . ASN A 1 49 ? -13.454 7.746 -18.285 1.00 0.00 49 ASN A C 16
ATOM 20644 O O . ASN A 1 49 ? -12.656 8.626 -18.622 1.00 0.00 49 ASN A O 16
ATOM 20655 N N . ALA A 1 50 ? -13.670 6.634 -19.000 1.00 0.00 50 ALA A N 16
ATOM 20656 C CA . ALA A 1 50 ? -12.924 6.220 -20.195 1.00 0.00 50 ALA A CA 16
ATOM 20657 C C . ALA A 1 50 ? -11.390 6.295 -20.040 1.00 0.00 50 ALA A C 16
ATOM 20658 O O . ALA A 1 50 ? -10.667 6.320 -21.038 1.00 0.00 50 ALA A O 16
ATOM 20665 N N . GLY A 1 51 ? -10.874 6.364 -18.810 1.00 0.00 51 GLY A N 16
ATOM 20666 C CA . GLY A 1 51 ? -9.462 6.552 -18.512 1.00 0.00 51 GLY A CA 16
ATOM 20667 C C . GLY A 1 51 ? -8.843 7.860 -19.026 1.00 0.00 51 GLY A C 16
ATOM 20668 O O . GLY A 1 51 ? -7.620 7.967 -18.985 1.00 0.00 51 GLY A O 16
ATOM 20672 N N . ARG A 1 52 ? -9.600 8.856 -19.517 1.00 0.00 52 ARG A N 16
ATOM 20673 C CA . ARG A 1 52 ? -8.978 10.005 -20.206 1.00 0.00 52 ARG A CA 16
ATOM 20674 C C . ARG A 1 52 ? -8.209 10.922 -19.287 1.00 0.00 52 ARG A C 16
ATOM 20675 O O . ARG A 1 52 ? -7.121 11.337 -19.674 1.00 0.00 52 ARG A O 16
ATOM 20696 N N . GLN A 1 53 ? -8.730 11.276 -18.116 1.00 0.00 53 GLN A N 16
ATOM 20697 C CA . GLN A 1 53 ? -7.995 12.165 -17.219 1.00 0.00 53 GLN A CA 16
ATOM 20698 C C . GLN A 1 53 ? -6.753 11.436 -16.680 1.00 0.00 53 GLN A C 16
ATOM 20699 O O . GLN A 1 53 ? -5.722 12.067 -16.459 1.00 0.00 53 GLN A O 16
ATOM 20713 N N . SER A 1 54 ? -6.814 10.109 -16.530 1.00 0.00 54 SER A N 16
ATOM 20714 C CA . SER A 1 54 ? -5.706 9.296 -16.035 1.00 0.00 54 SER A CA 16
ATOM 20715 C C . SER A 1 54 ? -4.629 9.084 -17.099 1.00 0.00 54 SER A C 16
ATOM 20716 O O . SER A 1 54 ? -3.445 9.194 -16.788 1.00 0.00 54 SER A O 16
ATOM 20724 N N . GLY A 1 55 ? -5.008 8.835 -18.356 1.00 0.00 55 GLY A N 16
ATOM 20725 C CA . GLY A 1 55 ? -4.063 8.727 -19.461 1.00 0.00 55 GLY A CA 16
ATOM 20726 C C . GLY A 1 55 ? -3.368 10.067 -19.683 1.00 0.00 55 GLY A C 16
ATOM 20727 O O . GLY A 1 55 ? -2.147 10.117 -19.829 1.00 0.00 55 GLY A O 16
ATOM 20731 N N . GLN A 1 56 ? -4.134 11.160 -19.614 1.00 0.00 56 GLN A N 16
ATOM 20732 C CA . GLN A 1 56 ? -3.605 12.516 -19.625 1.00 0.00 56 GLN A CA 16
ATOM 20733 C C . GLN A 1 56 ? -2.609 12.725 -18.474 1.00 0.00 56 GLN A C 16
ATOM 20734 O O . GLN A 1 56 ? -1.511 13.239 -18.695 1.00 0.00 56 GLN A O 16
ATOM 20748 N N . ALA A 1 57 ? -2.946 12.289 -17.255 1.00 0.00 57 ALA A N 16
ATOM 20749 C CA . ALA A 1 57 ? -2.062 12.420 -16.104 1.00 0.00 57 ALA A CA 16
ATOM 20750 C C . ALA A 1 57 ? -0.800 11.562 -16.227 1.00 0.00 57 ALA A C 16
ATOM 20751 O O . ALA A 1 57 ? 0.255 11.979 -15.759 1.00 0.00 57 ALA A O 16
ATOM 20758 N N . LYS A 1 58 ? -0.859 10.384 -16.857 1.00 0.00 58 LYS A N 16
ATOM 20759 C CA . LYS A 1 58 ? 0.322 9.535 -17.024 1.00 0.00 58 LYS A CA 16
ATOM 20760 C C . LYS A 1 58 ? 1.442 10.308 -17.725 1.00 0.00 58 LYS A C 16
ATOM 20761 O O . LYS A 1 58 ? 2.606 10.154 -17.353 1.00 0.00 58 LYS A O 16
ATOM 20780 N N . GLU A 1 59 ? 1.105 11.170 -18.689 1.00 0.00 59 GLU A N 16
ATOM 20781 C CA . GLU A 1 59 ? 2.089 11.979 -19.395 1.00 0.00 59 GLU A CA 16
ATOM 20782 C C . GLU A 1 59 ? 2.754 12.975 -18.438 1.00 0.00 59 GLU A C 16
ATOM 20783 O O . GLU A 1 59 ? 3.979 12.962 -18.308 1.00 0.00 59 GLU A O 16
ATOM 20795 N N . ILE A 1 60 ? 1.985 13.819 -17.733 1.00 0.00 60 ILE A N 16
ATOM 20796 C CA . ILE A 1 60 ? 2.585 14.853 -16.897 1.00 0.00 60 ILE A CA 16
ATOM 20797 C C . ILE A 1 60 ? 3.339 14.224 -15.719 1.00 0.00 60 ILE A C 16
ATOM 20798 O O . ILE A 1 60 ? 4.379 14.738 -15.316 1.00 0.00 60 ILE A O 16
ATOM 20814 N N . LEU A 1 61 ? 2.844 13.111 -15.167 1.00 0.00 61 LEU A N 16
ATOM 20815 C CA . LEU A 1 61 ? 3.433 12.507 -13.983 1.00 0.00 61 LEU A CA 16
ATOM 20816 C C . LEU A 1 61 ? 4.734 11.790 -14.329 1.00 0.00 61 LEU A C 16
ATOM 20817 O O . LEU A 1 61 ? 5.677 11.852 -13.537 1.00 0.00 61 LEU A O 16
ATOM 20833 N N . SER A 1 62 ? 4.835 11.156 -15.501 1.00 0.00 62 SER A N 16
ATOM 20834 C CA . SER A 1 62 ? 6.105 10.579 -15.922 1.00 0.00 62 SER A CA 16
ATOM 20835 C C . SER A 1 62 ? 7.135 11.688 -16.181 1.00 0.00 62 SER A C 16
ATOM 20836 O O . SER A 1 62 ? 8.297 11.523 -15.808 1.00 0.00 62 SER A O 16
ATOM 20844 N N . GLU A 1 63 ? 6.725 12.848 -16.714 1.00 0.00 63 GLU A N 16
ATOM 20845 C CA . GLU A 1 63 ? 7.610 14.006 -16.856 1.00 0.00 63 GLU A CA 16
ATOM 20846 C C . GLU A 1 63 ? 8.017 14.575 -15.486 1.00 0.00 63 GLU A C 16
ATOM 20847 O O . GLU A 1 63 ? 9.170 14.975 -15.311 1.00 0.00 63 GLU A O 16
ATOM 20859 N N . MET A 1 64 ? 7.113 14.569 -14.497 1.00 0.00 64 MET A N 16
ATOM 20860 C CA . MET A 1 64 ? 7.417 14.932 -13.108 1.00 0.00 64 MET A CA 16
ATOM 20861 C C . MET A 1 64 ? 8.372 13.925 -12.450 1.00 0.00 64 MET A C 16
ATOM 20862 O O . MET A 1 64 ? 8.968 14.244 -11.420 1.00 0.00 64 MET A O 16
ATOM 20876 N N . GLY A 1 65 ? 8.540 12.729 -13.022 1.00 0.00 65 GLY A N 16
ATOM 20877 C CA . GLY A 1 65 ? 9.543 11.754 -12.615 1.00 0.00 65 GLY A CA 16
ATOM 20878 C C . GLY A 1 65 ? 8.946 10.510 -11.959 1.00 0.00 65 GLY A C 16
ATOM 20879 O O . GLY A 1 65 ? 9.709 9.672 -11.479 1.00 0.00 65 GLY A O 16
ATOM 20883 N N . TYR A 1 66 ? 7.616 10.369 -11.906 1.00 0.00 66 TYR A N 16
ATOM 20884 C CA . TYR A 1 66 ? 6.973 9.150 -11.429 1.00 0.00 66 TYR A CA 16
ATOM 20885 C C . TYR A 1 66 ? 7.111 8.094 -12.523 1.00 0.00 66 TYR A C 16
ATOM 20886 O O . TYR A 1 66 ? 6.309 8.027 -13.453 1.00 0.00 66 TYR A O 16
ATOM 20904 N N . THR A 1 67 ? 8.156 7.281 -12.442 1.00 0.00 67 THR A N 16
ATOM 20905 C CA . THR A 1 67 ? 8.530 6.317 -13.469 1.00 0.00 67 THR A CA 16
ATOM 20906 C C . THR A 1 67 ? 7.631 5.062 -13.495 1.00 0.00 67 THR A C 16
ATOM 20907 O O . THR A 1 67 ? 7.906 4.144 -14.271 1.00 0.00 67 THR A O 16
ATOM 20918 N N . HIS A 1 68 ? 6.564 4.999 -12.678 1.00 0.00 68 HIS A N 16
ATOM 20919 C CA . HIS A 1 68 ? 5.766 3.784 -12.464 1.00 0.00 68 HIS A CA 16
ATOM 20920 C C . HIS A 1 68 ? 4.262 4.067 -12.418 1.00 0.00 68 HIS A C 16
ATOM 20921 O O . HIS A 1 68 ? 3.494 3.322 -11.808 1.00 0.00 68 HIS A O 16
ATOM 20935 N N . VAL A 1 69 ? 3.831 5.157 -13.046 1.00 0.00 69 VAL A N 16
ATOM 20936 C CA . VAL A 1 69 ? 2.405 5.416 -13.231 1.00 0.00 69 VAL A CA 16
ATOM 20937 C C . VAL A 1 69 ? 1.902 4.422 -14.278 1.00 0.00 69 VAL A C 16
ATOM 20938 O O . VAL A 1 69 ? 2.592 4.178 -15.273 1.00 0.00 69 VAL A O 16
ATOM 20951 N N . GLU A 1 70 ? 0.699 3.876 -14.097 1.00 0.00 70 GLU A N 16
ATOM 20952 C CA . GLU A 1 70 ? 0.058 3.063 -15.118 1.00 0.00 70 GLU A CA 16
ATOM 20953 C C . GLU A 1 70 ? -1.443 3.324 -15.098 1.00 0.00 70 GLU A C 16
ATOM 20954 O O . GLU A 1 70 ? -2.053 3.431 -14.030 1.00 0.00 70 GLU A O 16
ATOM 20966 N N . ASN A 1 71 ? -2.037 3.423 -16.289 1.00 0.00 71 ASN A N 16
ATOM 20967 C CA . ASN A 1 71 ? -3.478 3.532 -16.423 1.00 0.00 71 ASN A CA 16
ATOM 20968 C C . ASN A 1 71 ? -4.079 2.141 -16.245 1.00 0.00 71 ASN A C 16
ATOM 20969 O O . ASN A 1 71 ? -3.959 1.294 -17.131 1.00 0.00 71 ASN A O 16
ATOM 20980 N N . ALA A 1 72 ? -4.699 1.902 -15.087 1.00 0.00 72 ALA A N 16
ATOM 20981 C CA . ALA A 1 72 ? -5.278 0.611 -14.741 1.00 0.00 72 ALA A CA 16
ATOM 20982 C C . ALA A 1 72 ? -6.474 0.259 -15.637 1.00 0.00 72 ALA A C 16
ATOM 20983 O O . ALA A 1 72 ? -6.741 -0.923 -15.858 1.00 0.00 72 ALA A O 16
ATOM 20990 N N . GLY A 1 73 ? -7.194 1.264 -16.146 1.00 0.00 73 GLY A N 16
ATOM 20991 C CA . GLY A 1 73 ? -8.379 1.088 -16.972 1.00 0.00 73 GLY A CA 16
ATOM 20992 C C . GLY A 1 73 ? -9.264 2.321 -16.862 1.00 0.00 73 GLY A C 16
ATOM 20993 O O . GLY A 1 73 ? -8.773 3.426 -16.612 1.00 0.00 73 GLY A O 16
ATOM 20997 N N . GLY A 1 74 ? -10.572 2.128 -17.008 1.00 0.00 74 GLY A N 16
ATOM 20998 C CA . GLY A 1 74 ? -11.575 3.142 -16.728 1.00 0.00 74 GLY A CA 16
ATOM 20999 C C . GLY A 1 74 ? -12.684 2.539 -15.877 1.00 0.00 74 GLY A C 16
ATOM 21000 O O . GLY A 1 74 ? -12.747 1.317 -15.721 1.00 0.00 74 GLY A O 16
ATOM 21004 N N . LEU A 1 75 ? -13.555 3.391 -15.329 1.00 0.00 75 LEU A N 16
ATOM 21005 C CA . LEU A 1 75 ? -14.541 3.020 -14.305 1.00 0.00 75 LEU A CA 16
ATOM 21006 C C . LEU A 1 75 ? -15.364 1.782 -14.679 1.00 0.00 75 LEU A C 16
ATOM 21007 O O . LEU A 1 75 ? -15.539 0.890 -13.850 1.00 0.00 75 LEU A O 16
ATOM 21023 N N . LYS A 1 76 ? -15.867 1.719 -15.917 1.00 0.00 76 LYS A N 16
ATOM 21024 C CA . LYS A 1 76 ? -16.709 0.606 -16.365 1.00 0.00 76 LYS A CA 16
ATOM 21025 C C . LYS A 1 76 ? -15.874 -0.609 -16.773 1.00 0.00 76 LYS A C 16
ATOM 21026 O O . LYS A 1 76 ? -16.364 -1.735 -16.688 1.00 0.00 76 LYS A O 16
ATOM 21045 N N . ASP A 1 77 ? -14.641 -0.399 -17.240 1.00 0.00 77 ASP A N 16
ATOM 21046 C CA . ASP A 1 77 ? -13.776 -1.470 -17.736 1.00 0.00 77 ASP A CA 16
ATOM 21047 C C . ASP A 1 77 ? -13.184 -2.280 -16.581 1.00 0.00 77 ASP A C 16
ATOM 21048 O O . ASP A 1 77 ? -13.075 -3.503 -16.676 1.00 0.00 77 ASP A O 16
ATOM 21057 N N . ILE A 1 78 ? -12.820 -1.607 -15.485 1.00 0.00 78 ILE A N 16
ATOM 21058 C CA . ILE A 1 78 ? -12.286 -2.234 -14.281 1.00 0.00 78 ILE A CA 16
ATOM 21059 C C . ILE A 1 78 ? -13.412 -3.077 -13.669 1.00 0.00 78 ILE A C 16
ATOM 21060 O O . ILE A 1 78 ? -14.491 -2.557 -13.379 1.00 0.00 78 ILE A O 16
ATOM 21076 N N . ALA A 1 79 ? -13.164 -4.376 -13.467 1.00 0.00 79 ALA A N 16
ATOM 21077 C CA . ALA A 1 79 ? -14.170 -5.333 -13.006 1.00 0.00 79 ALA A CA 16
ATOM 21078 C C . ALA A 1 79 ? -14.411 -5.285 -11.486 1.00 0.00 79 ALA A C 16
ATOM 21079 O O . ALA A 1 79 ? -15.311 -5.968 -10.991 1.00 0.00 79 ALA A O 16
ATOM 21086 N N . MET A 1 80 ? -13.603 -4.525 -10.738 1.00 0.00 80 MET A N 16
ATOM 21087 C CA . MET A 1 80 ? -13.720 -4.392 -9.283 1.00 0.00 80 MET A CA 16
ATOM 21088 C C . MET A 1 80 ? -15.077 -3.776 -8.899 1.00 0.00 80 MET A C 16
ATOM 21089 O O . MET A 1 80 ? -15.663 -3.055 -9.716 1.00 0.00 80 MET A O 16
ATOM 21103 N N . PRO A 1 81 ? -15.575 -4.000 -7.667 1.00 0.00 81 PRO A N 16
ATOM 21104 C CA . PRO A 1 81 ? -16.738 -3.288 -7.143 1.00 0.00 81 PRO A CA 16
ATOM 21105 C C . PRO A 1 81 ? -16.420 -1.800 -6.930 1.00 0.00 81 PRO A C 16
ATOM 21106 O O . PRO A 1 81 ? -15.256 -1.385 -6.988 1.00 0.00 81 PRO A O 16
ATOM 21117 N N . LYS A 1 82 ? -17.455 -0.994 -6.670 1.00 0.00 82 LYS A N 16
ATOM 21118 C CA . LYS A 1 82 ? -17.349 0.451 -6.473 1.00 0.00 82 LYS A CA 16
ATOM 21119 C C . LYS A 1 82 ? -18.272 0.898 -5.341 1.00 0.00 82 LYS A C 16
ATOM 21120 O O . LYS A 1 82 ? -19.209 0.180 -4.983 1.00 0.00 82 LYS A O 16
ATOM 21139 N N . VAL A 1 83 ? -18.049 2.115 -4.846 1.00 0.00 83 VAL A N 16
ATOM 21140 C CA . VAL A 1 83 ? -18.885 2.815 -3.877 1.00 0.00 83 VAL A CA 16
ATOM 21141 C C . VAL A 1 83 ? -18.966 4.291 -4.291 1.00 0.00 83 VAL A C 16
ATOM 21142 O O . VAL A 1 83 ? -18.106 4.791 -5.025 1.00 0.00 83 VAL A O 16
ATOM 21155 N N . LYS A 1 84 ? -19.988 5.010 -3.826 1.00 0.00 84 LYS A N 16
ATOM 21156 C CA . LYS A 1 84 ? -20.079 6.461 -4.015 1.00 0.00 84 LYS A CA 16
ATOM 21157 C C . LYS A 1 84 ? -18.980 7.148 -3.197 1.00 0.00 84 LYS A C 16
ATOM 21158 O O . LYS A 1 84 ? -18.499 6.591 -2.205 1.00 0.00 84 LYS A O 16
ATOM 21177 N N . GLY A 1 85 ? -18.581 8.349 -3.621 1.00 0.00 85 GLY A N 16
ATOM 21178 C CA . GLY A 1 85 ? -17.622 9.180 -2.903 1.00 0.00 85 GLY A CA 16
ATOM 21179 C C . GLY A 1 85 ? -18.117 9.444 -1.485 1.00 0.00 85 GLY A C 16
ATOM 21180 O O . GLY A 1 85 ? -19.305 9.794 -1.320 1.00 0.00 85 GLY A O 16
ATOM 21185 N N . ALA A 1 1 ? 4.681 0.837 -2.438 1.00 0.00 1 ALA A N 17
ATOM 21186 C CA . ALA A 1 1 ? 3.576 -0.109 -2.690 1.00 0.00 1 ALA A CA 17
ATOM 21187 C C . ALA A 1 1 ? 2.778 0.377 -3.910 1.00 0.00 1 ALA A C 17
ATOM 21188 O O . ALA A 1 1 ? 3.352 0.522 -4.994 1.00 0.00 1 ALA A O 17
ATOM 21197 N N . GLU A 1 2 ? 1.479 0.653 -3.763 1.00 0.00 2 GLU A N 17
ATOM 21198 C CA . GLU A 1 2 ? 0.629 1.233 -4.793 1.00 0.00 2 GLU A CA 17
ATOM 21199 C C . GLU A 1 2 ? -0.371 2.181 -4.125 1.00 0.00 2 GLU A C 17
ATOM 21200 O O . GLU A 1 2 ? -0.642 2.051 -2.926 1.00 0.00 2 GLU A O 17
ATOM 21212 N N . HIS A 1 3 ? -0.968 3.075 -4.913 1.00 0.00 3 HIS A N 17
ATOM 21213 C CA . HIS A 1 3 ? -2.094 3.911 -4.516 1.00 0.00 3 HIS A CA 17
ATOM 21214 C C . HIS A 1 3 ? -3.009 4.029 -5.730 1.00 0.00 3 HIS A C 17
ATOM 21215 O O . HIS A 1 3 ? -2.536 4.345 -6.823 1.00 0.00 3 HIS A O 17
ATOM 21229 N N . TRP A 1 4 ? -4.305 3.772 -5.534 1.00 0.00 4 TRP A N 17
ATOM 21230 C CA . TRP A 1 4 ? -5.328 3.946 -6.556 1.00 0.00 4 TRP A CA 17
ATOM 21231 C C . TRP A 1 4 ? -5.846 5.369 -6.423 1.00 0.00 4 TRP A C 17
ATOM 21232 O O . TRP A 1 4 ? -6.427 5.724 -5.395 1.00 0.00 4 TRP A O 17
ATOM 21253 N N . ILE A 1 5 ? -5.625 6.178 -7.452 1.00 0.00 5 ILE A N 17
ATOM 21254 C CA . ILE A 1 5 ? -5.929 7.597 -7.466 1.00 0.00 5 ILE A CA 17
ATOM 21255 C C . ILE A 1 5 ? -6.815 7.812 -8.690 1.00 0.00 5 ILE A C 17
ATOM 21256 O O . ILE A 1 5 ? -6.358 7.705 -9.829 1.00 0.00 5 ILE A O 17
ATOM 21272 N N . ASP A 1 6 ? -8.100 8.068 -8.462 1.00 0.00 6 ASP A N 17
ATOM 21273 C CA . ASP A 1 6 ? -8.975 8.525 -9.530 1.00 0.00 6 ASP A CA 17
ATOM 21274 C C . ASP A 1 6 ? -8.508 9.930 -9.908 1.00 0.00 6 ASP A C 17
ATOM 21275 O O . ASP A 1 6 ? -8.228 10.738 -9.015 1.00 0.00 6 ASP A O 17
ATOM 21284 N N . VAL A 1 7 ? -8.448 10.264 -11.191 1.00 0.00 7 VAL A N 17
ATOM 21285 C CA . VAL A 1 7 ? -8.017 11.581 -11.658 1.00 0.00 7 VAL A CA 17
ATOM 21286 C C . VAL A 1 7 ? -9.141 12.313 -12.406 1.00 0.00 7 VAL A C 17
ATOM 21287 O O . VAL A 1 7 ? -8.904 13.396 -12.948 1.00 0.00 7 VAL A O 17
ATOM 21300 N N . ARG A 1 8 ? -10.369 11.770 -12.426 1.00 0.00 8 ARG A N 17
ATOM 21301 C CA . ARG A 1 8 ? -11.538 12.499 -12.924 1.00 0.00 8 ARG A CA 17
ATOM 21302 C C . ARG A 1 8 ? -11.766 13.765 -12.103 1.00 0.00 8 ARG A C 17
ATOM 21303 O O . ARG A 1 8 ? -11.250 13.897 -10.986 1.00 0.00 8 ARG A O 17
ATOM 21324 N N . VAL A 1 9 ? -12.550 14.686 -12.665 1.00 0.00 9 VAL A N 17
ATOM 21325 C CA . VAL A 1 9 ? -12.865 15.948 -12.010 1.00 0.00 9 VAL A CA 17
ATOM 21326 C C . VAL A 1 9 ? -13.544 15.650 -10.652 1.00 0.00 9 VAL A C 17
ATOM 21327 O O . VAL A 1 9 ? -14.250 14.641 -10.538 1.00 0.00 9 VAL A O 17
ATOM 21340 N N . PRO A 1 10 ? -13.394 16.496 -9.618 1.00 0.00 10 PRO A N 17
ATOM 21341 C CA . PRO A 1 10 ? -13.799 16.127 -8.260 1.00 0.00 10 PRO A CA 17
ATOM 21342 C C . PRO A 1 10 ? -15.307 15.902 -8.136 1.00 0.00 10 PRO A C 17
ATOM 21343 O O . PRO A 1 10 ? -15.753 15.063 -7.352 1.00 0.00 10 PRO A O 17
ATOM 21354 N N . GLU A 1 11 ? -16.108 16.621 -8.924 1.00 0.00 11 GLU A N 17
ATOM 21355 C CA . GLU A 1 11 ? -17.559 16.482 -8.932 1.00 0.00 11 GLU A CA 17
ATOM 21356 C C . GLU A 1 11 ? -17.999 15.134 -9.510 1.00 0.00 11 GLU A C 17
ATOM 21357 O O . GLU A 1 11 ? -19.081 14.664 -9.161 1.00 0.00 11 GLU A O 17
ATOM 21369 N N . GLN A 1 12 ? -17.184 14.489 -10.358 1.00 0.00 12 GLN A N 17
ATOM 21370 C CA . GLN A 1 12 ? -17.523 13.202 -10.949 1.00 0.00 12 GLN A CA 17
ATOM 21371 C C . GLN A 1 12 ? -17.095 12.092 -9.993 1.00 0.00 12 GLN A C 17
ATOM 21372 O O . GLN A 1 12 ? -17.817 11.107 -9.851 1.00 0.00 12 GLN A O 17
ATOM 21386 N N . TYR A 1 13 ? -15.957 12.246 -9.302 1.00 0.00 13 TYR A N 17
ATOM 21387 C CA . TYR A 1 13 ? -15.474 11.239 -8.356 1.00 0.00 13 TYR A CA 17
ATOM 21388 C C . TYR A 1 13 ? -16.492 11.013 -7.230 1.00 0.00 13 TYR A C 17
ATOM 21389 O O . TYR A 1 13 ? -16.712 9.878 -6.798 1.00 0.00 13 TYR A O 17
ATOM 21407 N N . GLN A 1 14 ? -17.152 12.093 -6.797 1.00 0.00 14 GLN A N 17
ATOM 21408 C CA . GLN A 1 14 ? -18.193 12.046 -5.780 1.00 0.00 14 GLN A CA 17
ATOM 21409 C C . GLN A 1 14 ? -19.437 11.276 -6.250 1.00 0.00 14 GLN A C 17
ATOM 21410 O O . GLN A 1 14 ? -20.211 10.834 -5.400 1.00 0.00 14 GLN A O 17
ATOM 21424 N N . GLN A 1 15 ? -19.651 11.104 -7.564 1.00 0.00 15 GLN A N 17
ATOM 21425 C CA . GLN A 1 15 ? -20.770 10.311 -8.061 1.00 0.00 15 GLN A CA 17
ATOM 21426 C C . GLN A 1 15 ? -20.436 8.830 -7.888 1.00 0.00 15 GLN A C 17
ATOM 21427 O O . GLN A 1 15 ? -21.203 8.113 -7.248 1.00 0.00 15 GLN A O 17
ATOM 21441 N N . GLU A 1 16 ? -19.292 8.376 -8.414 1.00 0.00 16 GLU A N 17
ATOM 21442 C CA . GLU A 1 16 ? -18.817 7.001 -8.285 1.00 0.00 16 GLU A CA 17
ATOM 21443 C C . GLU A 1 16 ? -17.336 6.910 -8.663 1.00 0.00 16 GLU A C 17
ATOM 21444 O O . GLU A 1 16 ? -16.849 7.709 -9.467 1.00 0.00 16 GLU A O 17
ATOM 21456 N N . HIS A 1 17 ? -16.633 5.921 -8.102 1.00 0.00 17 HIS A N 17
ATOM 21457 C CA . HIS A 1 17 ? -15.227 5.611 -8.364 1.00 0.00 17 HIS A CA 17
ATOM 21458 C C . HIS A 1 17 ? -14.923 4.185 -7.863 1.00 0.00 17 HIS A C 17
ATOM 21459 O O . HIS A 1 17 ? -15.812 3.521 -7.323 1.00 0.00 17 HIS A O 17
ATOM 21473 N N . VAL A 1 18 ? -13.706 3.670 -8.077 1.00 0.00 18 VAL A N 17
ATOM 21474 C CA . VAL A 1 18 ? -13.327 2.318 -7.653 1.00 0.00 18 VAL A CA 17
ATOM 21475 C C . VAL A 1 18 ? -13.226 2.296 -6.120 1.00 0.00 18 VAL A C 17
ATOM 21476 O O . VAL A 1 18 ? -12.834 3.282 -5.494 1.00 0.00 18 VAL A O 17
ATOM 21489 N N . GLN A 1 19 ? -13.603 1.169 -5.511 1.00 0.00 19 GLN A N 17
ATOM 21490 C CA . GLN A 1 19 ? -13.545 0.962 -4.069 1.00 0.00 19 GLN A CA 17
ATOM 21491 C C . GLN A 1 19 ? -12.086 1.022 -3.582 1.00 0.00 19 GLN A C 17
ATOM 21492 O O . GLN A 1 19 ? -11.181 0.547 -4.271 1.00 0.00 19 GLN A O 17
ATOM 21506 N N . GLY A 1 20 ? -11.865 1.537 -2.366 1.00 0.00 20 GLY A N 17
ATOM 21507 C CA . GLY A 1 20 ? -10.558 1.501 -1.711 1.00 0.00 20 GLY A CA 17
ATOM 21508 C C . GLY A 1 20 ? -9.526 2.365 -2.438 1.00 0.00 20 GLY A C 17
ATOM 21509 O O . GLY A 1 20 ? -8.413 1.905 -2.703 1.00 0.00 20 GLY A O 17
ATOM 21513 N N . ALA A 1 21 ? -9.906 3.595 -2.795 1.00 0.00 21 ALA A N 17
ATOM 21514 C CA . ALA A 1 21 ? -9.104 4.531 -3.576 1.00 0.00 21 ALA A CA 17
ATOM 21515 C C . ALA A 1 21 ? -9.267 5.955 -3.026 1.00 0.00 21 ALA A C 17
ATOM 21516 O O . ALA A 1 21 ? -10.060 6.194 -2.110 1.00 0.00 21 ALA A O 17
ATOM 21523 N N . ILE A 1 22 ? -8.539 6.903 -3.615 1.00 0.00 22 ILE A N 17
ATOM 21524 C CA . ILE A 1 22 ? -8.618 8.340 -3.347 1.00 0.00 22 ILE A CA 17
ATOM 21525 C C . ILE A 1 22 ? -8.848 9.042 -4.697 1.00 0.00 22 ILE A C 17
ATOM 21526 O O . ILE A 1 22 ? -8.840 8.385 -5.741 1.00 0.00 22 ILE A O 17
ATOM 21542 N N . ASN A 1 23 ? -9.025 10.366 -4.710 1.00 0.00 23 ASN A N 17
ATOM 21543 C CA . ASN A 1 23 ? -9.114 11.153 -5.936 1.00 0.00 23 ASN A CA 17
ATOM 21544 C C . ASN A 1 23 ? -8.219 12.368 -5.821 1.00 0.00 23 ASN A C 17
ATOM 21545 O O . ASN A 1 23 ? -8.226 13.064 -4.803 1.00 0.00 23 ASN A O 17
ATOM 21556 N N . ILE A 1 24 ? -7.460 12.615 -6.883 1.00 0.00 24 ILE A N 17
ATOM 21557 C CA . ILE A 1 24 ? -6.592 13.765 -7.043 1.00 0.00 24 ILE A CA 17
ATOM 21558 C C . ILE A 1 24 ? -6.819 14.185 -8.504 1.00 0.00 24 ILE A C 17
ATOM 21559 O O . ILE A 1 24 ? -6.179 13.625 -9.392 1.00 0.00 24 ILE A O 17
ATOM 21575 N N . PRO A 1 25 ? -7.801 15.063 -8.785 1.00 0.00 25 PRO A N 17
ATOM 21576 C CA . PRO A 1 25 ? -8.196 15.409 -10.146 1.00 0.00 25 PRO A CA 17
ATOM 21577 C C . PRO A 1 25 ? -7.022 15.865 -11.007 1.00 0.00 25 PRO A C 17
ATOM 21578 O O . PRO A 1 25 ? -6.103 16.509 -10.502 1.00 0.00 25 PRO A O 17
ATOM 21589 N N . LEU A 1 26 ? -7.108 15.660 -12.325 1.00 0.00 26 LEU A N 17
ATOM 21590 C CA . LEU A 1 26 ? -6.132 16.173 -13.293 1.00 0.00 26 LEU A CA 17
ATOM 21591 C C . LEU A 1 26 ? -5.881 17.683 -13.121 1.00 0.00 26 LEU A C 17
ATOM 21592 O O . LEU A 1 26 ? -4.758 18.149 -13.306 1.00 0.00 26 LEU A O 17
ATOM 21608 N N . LYS A 1 27 ? -6.910 18.446 -12.734 1.00 0.00 27 LYS A N 17
ATOM 21609 C CA . LYS A 1 27 ? -6.813 19.891 -12.510 1.00 0.00 27 LYS A CA 17
ATOM 21610 C C . LYS A 1 27 ? -5.977 20.260 -11.274 1.00 0.00 27 LYS A C 17
ATOM 21611 O O . LYS A 1 27 ? -5.579 21.417 -11.149 1.00 0.00 27 LYS A O 17
ATOM 21630 N N . GLU A 1 28 ? -5.705 19.317 -10.367 1.00 0.00 28 GLU A N 17
ATOM 21631 C CA . GLU A 1 28 ? -5.122 19.578 -9.048 1.00 0.00 28 GLU A CA 17
ATOM 21632 C C . GLU A 1 28 ? -3.849 18.755 -8.810 1.00 0.00 28 GLU A C 17
ATOM 21633 O O . GLU A 1 28 ? -3.006 19.145 -8.002 1.00 0.00 28 GLU A O 17
ATOM 21645 N N . VAL A 1 29 ? -3.690 17.621 -9.502 1.00 0.00 29 VAL A N 17
ATOM 21646 C CA . VAL A 1 29 ? -2.656 16.624 -9.236 1.00 0.00 29 VAL A CA 17
ATOM 21647 C C . VAL A 1 29 ? -1.241 17.208 -9.247 1.00 0.00 29 VAL A C 17
ATOM 21648 O O . VAL A 1 29 ? -0.438 16.821 -8.397 1.00 0.00 29 VAL A O 17
ATOM 21661 N N . LYS A 1 30 ? -0.954 18.199 -10.101 1.00 0.00 30 LYS A N 17
ATOM 21662 C CA . LYS A 1 30 ? 0.360 18.849 -10.180 1.00 0.00 30 LYS A CA 17
ATOM 21663 C C . LYS A 1 30 ? 0.812 19.438 -8.841 1.00 0.00 30 LYS A C 17
ATOM 21664 O O . LYS A 1 30 ? 2.014 19.578 -8.620 1.00 0.00 30 LYS A O 17
ATOM 21683 N N . GLU A 1 31 ? -0.123 19.780 -7.951 1.00 0.00 31 GLU A N 17
ATOM 21684 C CA . GLU A 1 31 ? 0.158 20.435 -6.677 1.00 0.00 31 GLU A CA 17
ATOM 21685 C C . GLU A 1 31 ? -0.053 19.483 -5.492 1.00 0.00 31 GLU A C 17
ATOM 21686 O O . GLU A 1 31 ? 0.151 19.894 -4.347 1.00 0.00 31 GLU A O 17
ATOM 21698 N N . ARG A 1 32 ? -0.463 18.228 -5.731 1.00 0.00 32 ARG A N 17
ATOM 21699 C CA . ARG A 1 32 ? -0.937 17.348 -4.660 1.00 0.00 32 ARG A CA 17
ATOM 21700 C C . ARG A 1 32 ? -0.409 15.918 -4.743 1.00 0.00 32 ARG A C 17
ATOM 21701 O O . ARG A 1 32 ? -0.304 15.279 -3.698 1.00 0.00 32 ARG A O 17
ATOM 21722 N N . ILE A 1 33 ? -0.010 15.395 -5.909 1.00 0.00 33 ILE A N 17
ATOM 21723 C CA . ILE A 1 33 ? 0.607 14.065 -5.933 1.00 0.00 33 ILE A CA 17
ATOM 21724 C C . ILE A 1 33 ? 1.909 14.068 -5.123 1.00 0.00 33 ILE A C 17
ATOM 21725 O O . ILE A 1 33 ? 2.175 13.111 -4.398 1.00 0.00 33 ILE A O 17
ATOM 21741 N N . ALA A 1 34 ? 2.657 15.179 -5.162 1.00 0.00 34 ALA A N 17
ATOM 21742 C CA . ALA A 1 34 ? 3.923 15.342 -4.456 1.00 0.00 34 ALA A CA 17
ATOM 21743 C C . ALA A 1 34 ? 3.801 15.198 -2.931 1.00 0.00 34 ALA A C 17
ATOM 21744 O O . ALA A 1 34 ? 4.819 14.989 -2.272 1.00 0.00 34 ALA A O 17
ATOM 21751 N N . THR A 1 35 ? 2.597 15.302 -2.360 1.00 0.00 35 THR A N 17
ATOM 21752 C CA . THR A 1 35 ? 2.354 15.231 -0.928 1.00 0.00 35 THR A CA 17
ATOM 21753 C C . THR A 1 35 ? 1.455 14.036 -0.582 1.00 0.00 35 THR A C 17
ATOM 21754 O O . THR A 1 35 ? 1.624 13.444 0.486 1.00 0.00 35 THR A O 17
ATOM 21765 N N . ALA A 1 36 ? 0.553 13.624 -1.484 1.00 0.00 36 ALA A N 17
ATOM 21766 C CA . ALA A 1 36 ? -0.220 12.396 -1.332 1.00 0.00 36 ALA A CA 17
ATOM 21767 C C . ALA A 1 36 ? 0.686 11.163 -1.432 1.00 0.00 36 ALA A C 17
ATOM 21768 O O . ALA A 1 36 ? 0.516 10.216 -0.662 1.00 0.00 36 ALA A O 17
ATOM 21775 N N . VAL A 1 37 ? 1.647 11.176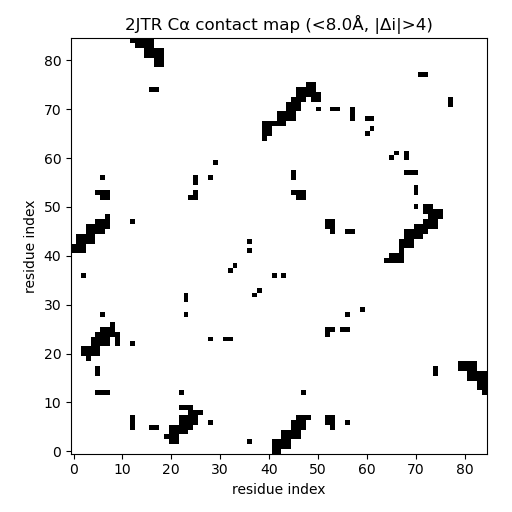 -2.362 1.00 0.00 37 VAL A N 17
ATOM 21776 C CA . VAL A 1 37 ? 2.553 10.071 -2.651 1.00 0.00 37 VAL A CA 17
ATOM 21777 C C . VAL A 1 37 ? 3.940 10.682 -2.922 1.00 0.00 37 VAL A C 17
ATOM 21778 O O . VAL A 1 37 ? 4.338 10.833 -4.079 1.00 0.00 37 VAL A O 17
ATOM 21791 N N . PRO A 1 38 ? 4.680 11.096 -1.877 1.00 0.00 38 PRO A N 17
ATOM 21792 C CA . PRO A 1 38 ? 5.987 11.723 -2.051 1.00 0.00 38 PRO A CA 17
ATOM 21793 C C . PRO A 1 38 ? 7.036 10.739 -2.590 1.00 0.00 38 PRO A C 17
ATOM 21794 O O . PRO A 1 38 ? 8.007 11.165 -3.217 1.00 0.00 38 PRO A O 17
ATOM 21805 N N . ASP A 1 39 ? 6.866 9.433 -2.349 1.00 0.00 39 ASP A N 17
ATOM 21806 C CA . ASP A 1 39 ? 7.770 8.401 -2.846 1.00 0.00 39 ASP A CA 17
ATOM 21807 C C . ASP A 1 39 ? 7.505 8.142 -4.330 1.00 0.00 39 ASP A C 17
ATOM 21808 O O . ASP A 1 39 ? 6.549 7.451 -4.691 1.00 0.00 39 ASP A O 17
ATOM 21817 N N . LYS A 1 40 ? 8.356 8.684 -5.202 1.00 0.00 40 LYS A N 17
ATOM 21818 C CA . LYS A 1 40 ? 8.207 8.547 -6.651 1.00 0.00 40 LYS A CA 17
ATOM 21819 C C . LYS A 1 40 ? 8.394 7.107 -7.147 1.00 0.00 40 LYS A C 17
ATOM 21820 O O . LYS A 1 40 ? 8.046 6.826 -8.296 1.00 0.00 40 LYS A O 17
ATOM 21839 N N . ASN A 1 41 ? 8.923 6.194 -6.321 1.00 0.00 41 ASN A N 17
ATOM 21840 C CA . ASN A 1 41 ? 9.018 4.774 -6.664 1.00 0.00 41 ASN A CA 17
ATOM 21841 C C . ASN A 1 41 ? 7.664 4.060 -6.514 1.00 0.00 41 ASN A C 17
ATOM 21842 O O . ASN A 1 41 ? 7.509 2.940 -7.001 1.00 0.00 41 ASN A O 17
ATOM 21853 N N . ASP A 1 42 ? 6.681 4.663 -5.837 1.00 0.00 42 ASP A N 17
ATOM 21854 C CA . ASP A 1 42 ? 5.393 4.018 -5.583 1.00 0.00 42 ASP A CA 17
ATOM 21855 C C . ASP A 1 42 ? 4.606 3.804 -6.882 1.00 0.00 42 ASP A C 17
ATOM 21856 O O . ASP A 1 42 ? 4.696 4.611 -7.813 1.00 0.00 42 ASP A O 17
ATOM 21865 N N . THR A 1 43 ? 3.821 2.727 -6.945 1.00 0.00 43 THR A N 17
ATOM 21866 C CA . THR A 1 43 ? 2.977 2.401 -8.087 1.00 0.00 43 THR A CA 17
ATOM 21867 C C . THR A 1 43 ? 1.719 3.286 -8.060 1.00 0.00 43 THR A C 17
ATOM 21868 O O . THR A 1 43 ? 0.645 2.864 -7.621 1.00 0.00 43 THR A O 17
ATOM 21879 N N . VAL A 1 44 ? 1.861 4.539 -8.494 1.00 0.00 44 VAL A N 17
ATOM 21880 C CA . VAL A 1 44 ? 0.757 5.469 -8.692 1.00 0.00 44 VAL A CA 17
ATOM 21881 C C . VAL A 1 44 ? -0.136 4.900 -9.806 1.00 0.00 44 VAL A C 17
ATOM 21882 O O . VAL A 1 44 ? 0.191 5.002 -10.991 1.00 0.00 44 VAL A O 17
ATOM 21895 N N . LYS A 1 45 ? -1.249 4.263 -9.434 1.00 0.00 45 LYS A N 17
ATOM 21896 C CA . LYS A 1 45 ? -2.222 3.738 -10.384 1.00 0.00 45 LYS A CA 17
ATOM 21897 C C . LYS A 1 45 ? -3.269 4.817 -10.599 1.00 0.00 45 LYS A C 17
ATOM 21898 O O . LYS A 1 45 ? -3.836 5.321 -9.625 1.00 0.00 45 LYS A O 17
ATOM 21917 N N . VAL A 1 46 ? -3.551 5.150 -11.855 1.00 0.00 46 VAL A N 17
ATOM 21918 C CA . VAL A 1 46 ? -4.483 6.211 -12.210 1.00 0.00 46 VAL A CA 17
ATOM 21919 C C . VAL A 1 46 ? -5.592 5.644 -13.083 1.00 0.00 46 VAL A C 17
ATOM 21920 O O . VAL A 1 46 ? -5.356 4.773 -13.923 1.00 0.00 46 VAL A O 17
ATOM 21933 N N . TYR A 1 47 ? -6.807 6.138 -12.885 1.00 0.00 47 TYR A N 17
ATOM 21934 C CA . TYR A 1 47 ? -7.987 5.783 -13.655 1.00 0.00 47 TYR A CA 17
ATOM 21935 C C . TYR A 1 47 ? -8.954 6.962 -13.587 1.00 0.00 47 TYR A C 17
ATOM 21936 O O . TYR A 1 47 ? -8.755 7.887 -12.796 1.00 0.00 47 TYR A O 17
ATOM 21954 N N . CYS A 1 48 ? -9.981 6.956 -14.428 1.00 0.00 48 CYS A N 17
ATOM 21955 C CA . CYS A 1 48 ? -11.064 7.924 -14.404 1.00 0.00 48 CYS A CA 17
ATOM 21956 C C . CYS A 1 48 ? -12.239 7.321 -15.172 1.00 0.00 48 CYS A C 17
ATOM 21957 O O . CYS A 1 48 ? -12.199 6.151 -15.561 1.00 0.00 48 CYS A O 17
ATOM 21965 N N . ASN A 1 49 ? -13.273 8.126 -15.423 1.00 0.00 49 ASN A N 17
ATOM 21966 C CA . ASN A 1 49 ? -14.488 7.710 -16.119 1.00 0.00 49 ASN A CA 17
ATOM 21967 C C . ASN A 1 49 ? -14.179 7.015 -17.453 1.00 0.00 49 ASN A C 17
ATOM 21968 O O . ASN A 1 49 ? -14.758 5.969 -17.738 1.00 0.00 49 ASN A O 17
ATOM 21979 N N . ALA A 1 50 ? -13.303 7.604 -18.272 1.00 0.00 50 ALA A N 17
ATOM 21980 C CA . ALA A 1 50 ? -13.059 7.193 -19.660 1.00 0.00 50 ALA A CA 17
ATOM 21981 C C . ALA A 1 50 ? -11.565 7.230 -20.029 1.00 0.00 50 ALA A C 17
ATOM 21982 O O . ALA A 1 50 ? -11.213 7.449 -21.190 1.00 0.00 50 ALA A O 17
ATOM 21989 N N . GLY A 1 51 ? -10.670 7.084 -19.050 1.00 0.00 51 GLY A N 17
ATOM 21990 C CA . GLY A 1 51 ? -9.222 6.978 -19.251 1.00 0.00 51 GLY A CA 17
ATOM 21991 C C . GLY A 1 51 ? -8.515 8.276 -19.665 1.00 0.00 51 GLY A C 17
ATOM 21992 O O . GLY A 1 51 ? -7.299 8.367 -19.508 1.00 0.00 51 GLY A O 17
ATOM 21996 N N . ARG A 1 52 ? -9.217 9.300 -20.169 1.00 0.00 52 ARG A N 17
ATOM 21997 C CA . ARG A 1 52 ? -8.566 10.502 -20.710 1.00 0.00 52 ARG A CA 17
ATOM 21998 C C . ARG A 1 52 ? -7.867 11.320 -19.654 1.00 0.00 52 ARG A C 17
ATOM 21999 O O . ARG A 1 52 ? -6.771 11.796 -19.930 1.00 0.00 52 ARG A O 17
ATOM 22020 N N . GLN A 1 53 ? -8.440 11.491 -18.466 1.00 0.00 53 GLN A N 17
ATOM 22021 C CA . GLN A 1 53 ? -7.744 12.192 -17.391 1.00 0.00 53 GLN A CA 17
ATOM 22022 C C . GLN A 1 53 ? -6.519 11.373 -16.962 1.00 0.00 53 GLN A C 17
ATOM 22023 O O . GLN A 1 53 ? -5.518 11.963 -16.578 1.00 0.00 53 GLN A O 17
ATOM 22037 N N . SER A 1 54 ? -6.554 10.042 -17.069 1.00 0.00 54 SER A N 17
ATOM 22038 C CA . SER A 1 54 ? -5.450 9.157 -16.699 1.00 0.00 54 SER A CA 17
ATOM 22039 C C . SER A 1 54 ? -4.301 9.215 -17.701 1.00 0.00 54 SER A C 17
ATOM 22040 O O . SER A 1 54 ? -3.150 9.347 -17.288 1.00 0.00 54 SER A O 17
ATOM 22048 N N . GLY A 1 55 ? -4.591 9.168 -19.004 1.00 0.00 55 GLY A N 17
ATOM 22049 C CA . GLY A 1 55 ? -3.574 9.312 -20.039 1.00 0.00 55 GLY A CA 17
ATOM 22050 C C . GLY A 1 55 ? -2.922 10.688 -19.934 1.00 0.00 55 GLY A C 17
ATOM 22051 O O . GLY A 1 55 ? -1.696 10.802 -19.929 1.00 0.00 55 GLY A O 17
ATOM 22055 N N . GLN A 1 56 ? -3.749 11.723 -19.756 1.00 0.00 56 GLN A N 17
ATOM 22056 C CA . GLN A 1 56 ? -3.302 13.085 -19.510 1.00 0.00 56 GLN A CA 17
ATOM 22057 C C . GLN A 1 56 ? -2.421 13.162 -18.249 1.00 0.00 56 GLN A C 17
ATOM 22058 O O . GLN A 1 56 ? -1.343 13.759 -18.290 1.00 0.00 56 GLN A O 17
ATOM 22072 N N . ALA A 1 57 ? -2.837 12.535 -17.143 1.00 0.00 57 ALA A N 17
ATOM 22073 C CA . ALA A 1 57 ? -2.091 12.542 -15.890 1.00 0.00 57 ALA A CA 17
ATOM 22074 C C . ALA A 1 57 ? -0.753 11.814 -16.028 1.00 0.00 57 ALA A C 17
ATOM 22075 O O . ALA A 1 57 ? 0.238 12.254 -15.451 1.00 0.00 57 ALA A O 17
ATOM 22082 N N . LYS A 1 58 ? -0.688 10.716 -16.789 1.00 0.00 58 LYS A N 17
ATOM 22083 C CA . LYS A 1 58 ? 0.550 9.956 -16.934 1.00 0.00 58 LYS A CA 17
ATOM 22084 C C . LYS A 1 58 ? 1.664 10.828 -17.506 1.00 0.00 58 LYS A C 17
ATOM 22085 O O . LYS A 1 58 ? 2.809 10.678 -17.078 1.00 0.00 58 LYS A O 17
ATOM 22104 N N . GLU A 1 59 ? 1.356 11.746 -18.425 1.00 0.00 59 GLU A N 17
ATOM 22105 C CA . GLU A 1 59 ? 2.367 12.615 -19.017 1.00 0.00 59 GLU A CA 17
ATOM 22106 C C . GLU A 1 59 ? 3.000 13.494 -17.936 1.00 0.00 59 GLU A C 17
ATOM 22107 O O . GLU A 1 59 ? 4.219 13.458 -17.757 1.00 0.00 59 GLU A O 17
ATOM 22119 N N . ILE A 1 60 ? 2.197 14.247 -17.175 1.00 0.00 60 ILE A N 17
ATOM 22120 C CA . ILE A 1 60 ? 2.724 15.139 -16.151 1.00 0.00 60 ILE A CA 17
ATOM 22121 C C . ILE A 1 60 ? 3.388 14.351 -15.019 1.00 0.00 60 ILE A C 17
ATOM 22122 O O . ILE A 1 60 ? 4.406 14.798 -14.502 1.00 0.00 60 ILE A O 17
ATOM 22138 N N . LEU A 1 61 ? 2.881 13.167 -14.659 1.00 0.00 61 LEU A N 17
ATOM 22139 C CA . LEU A 1 61 ? 3.493 12.338 -13.624 1.00 0.00 61 LEU A CA 17
ATOM 22140 C C . LEU A 1 61 ? 4.873 11.859 -14.074 1.00 0.00 61 LEU A C 17
ATOM 22141 O O . LEU A 1 61 ? 5.811 11.863 -13.274 1.00 0.00 61 LEU A O 17
ATOM 22157 N N . SER A 1 62 ? 5.018 11.493 -15.350 1.00 0.00 62 SER A N 17
ATOM 22158 C CA . SER A 1 62 ? 6.303 11.103 -15.912 1.00 0.00 62 SER A CA 17
ATOM 22159 C C . SER A 1 62 ? 7.269 12.295 -15.894 1.00 0.00 62 SER A C 17
ATOM 22160 O O . SER A 1 62 ? 8.424 12.135 -15.498 1.00 0.00 62 SER A O 17
ATOM 22168 N N . GLU A 1 63 ? 6.805 13.500 -16.248 1.00 0.00 63 GLU A N 17
ATOM 22169 C CA . GLU A 1 63 ? 7.627 14.710 -16.219 1.00 0.00 63 GLU A CA 17
ATOM 22170 C C . GLU A 1 63 ? 8.025 15.081 -14.781 1.00 0.00 63 GLU A C 17
ATOM 22171 O O . GLU A 1 63 ? 9.152 15.525 -14.554 1.00 0.00 63 GLU A O 17
ATOM 22183 N N . MET A 1 64 ? 7.138 14.862 -13.804 1.00 0.00 64 MET A N 17
ATOM 22184 C CA . MET A 1 64 ? 7.420 15.044 -12.379 1.00 0.00 64 MET A CA 17
ATOM 22185 C C . MET A 1 64 ? 8.379 13.972 -11.841 1.00 0.00 64 MET A C 17
ATOM 22186 O O . MET A 1 64 ? 8.882 14.120 -10.726 1.00 0.00 64 MET A O 17
ATOM 22200 N N . GLY A 1 65 ? 8.670 12.917 -12.607 1.00 0.00 65 GLY A N 17
ATOM 22201 C CA . GLY A 1 65 ? 9.719 11.955 -12.300 1.00 0.00 65 GLY A CA 17
ATOM 22202 C C . GLY A 1 65 ? 9.202 10.677 -11.643 1.00 0.00 65 GLY A C 17
ATOM 22203 O O . GLY A 1 65 ? 10.015 9.900 -11.142 1.00 0.00 65 GLY A O 17
ATOM 22207 N N . TYR A 1 66 ? 7.885 10.443 -11.610 1.00 0.00 66 TYR A N 17
ATOM 22208 C CA . TYR A 1 66 ? 7.354 9.147 -11.203 1.00 0.00 66 TYR A CA 17
ATOM 22209 C C . TYR A 1 66 ? 7.655 8.157 -12.328 1.00 0.00 66 TYR A C 17
ATOM 22210 O O . TYR A 1 66 ? 7.436 8.464 -13.502 1.00 0.00 66 TYR A O 17
ATOM 22228 N N . THR A 1 67 ? 8.133 6.965 -11.975 1.00 0.00 67 THR A N 17
ATOM 22229 C CA . THR A 1 67 ? 8.675 5.993 -12.928 1.00 0.00 67 THR A CA 17
ATOM 22230 C C . THR A 1 67 ? 7.877 4.678 -12.941 1.00 0.00 67 THR A C 17
ATOM 22231 O O . THR A 1 67 ? 8.247 3.740 -13.650 1.00 0.00 67 THR A O 17
ATOM 22242 N N . HIS A 1 68 ? 6.770 4.609 -12.187 1.00 0.00 68 HIS A N 17
ATOM 22243 C CA . HIS A 1 68 ? 5.968 3.396 -11.989 1.00 0.00 68 HIS A CA 17
ATOM 22244 C C . HIS A 1 68 ? 4.475 3.732 -12.078 1.00 0.00 68 HIS A C 17
ATOM 22245 O O . HIS A 1 68 ? 3.636 3.115 -11.420 1.00 0.00 68 HIS A O 17
ATOM 22259 N N . VAL A 1 69 ? 4.154 4.760 -12.863 1.00 0.00 69 VAL A N 17
ATOM 22260 C CA . VAL A 1 69 ? 2.782 5.157 -13.138 1.00 0.00 69 VAL A CA 17
ATOM 22261 C C . VAL A 1 69 ? 2.156 4.051 -13.994 1.00 0.00 69 VAL A C 17
ATOM 22262 O O . VAL A 1 69 ? 2.818 3.510 -14.886 1.00 0.00 69 VAL A O 17
ATOM 22275 N N . GLU A 1 70 ? 0.883 3.738 -13.768 1.00 0.00 70 GLU A N 17
ATOM 22276 C CA . GLU A 1 70 ? 0.147 2.776 -14.572 1.00 0.00 70 GLU A CA 17
ATOM 22277 C C . GLU A 1 70 ? -1.290 3.269 -14.692 1.00 0.00 70 GLU A C 17
ATOM 22278 O O . GLU A 1 70 ? -1.922 3.583 -13.682 1.00 0.00 70 GLU A O 17
ATOM 22290 N N . ASN A 1 71 ? -1.817 3.353 -15.916 1.00 0.00 71 ASN A N 17
ATOM 22291 C CA . ASN A 1 71 ? -3.247 3.564 -16.087 1.00 0.00 71 ASN A CA 17
ATOM 22292 C C . ASN A 1 71 ? -3.919 2.210 -15.881 1.00 0.00 71 ASN A C 17
ATOM 22293 O O . ASN A 1 71 ? -3.750 1.315 -16.712 1.00 0.00 71 ASN A O 17
ATOM 22304 N N . ALA A 1 72 ? -4.656 2.050 -14.779 1.00 0.00 72 ALA A N 17
ATOM 22305 C CA . ALA A 1 72 ? -5.360 0.806 -14.481 1.00 0.00 72 ALA A CA 17
ATOM 22306 C C . ALA A 1 72 ? -6.420 0.496 -15.550 1.00 0.00 72 ALA A C 17
ATOM 22307 O O . ALA A 1 72 ? -6.693 -0.673 -15.823 1.00 0.00 72 ALA A O 17
ATOM 22314 N N . GLY A 1 73 ? -7.002 1.534 -16.158 1.00 0.00 73 GLY A N 17
ATOM 22315 C CA . GLY A 1 73 ? -8.009 1.444 -17.204 1.00 0.00 73 GLY A CA 17
ATOM 22316 C C . GLY A 1 73 ? -8.961 2.628 -17.084 1.00 0.00 73 GLY A C 17
ATOM 22317 O O . GLY A 1 73 ? -8.615 3.653 -16.485 1.00 0.00 73 GLY A O 17
ATOM 22321 N N . GLY A 1 74 ? -10.162 2.479 -17.635 1.00 0.00 74 GLY A N 17
ATOM 22322 C CA . GLY A 1 74 ? -11.274 3.389 -17.403 1.00 0.00 74 GLY A CA 17
ATOM 22323 C C . GLY A 1 74 ? -12.282 2.679 -16.507 1.00 0.00 74 GLY A C 17
ATOM 22324 O O . GLY A 1 74 ? -12.283 1.448 -16.422 1.00 0.00 74 GLY A O 17
ATOM 22328 N N . LEU A 1 75 ? -13.148 3.441 -15.839 1.00 0.00 75 LEU A N 17
ATOM 22329 C CA . LEU A 1 75 ? -14.077 2.938 -14.823 1.00 0.00 75 LEU A CA 17
ATOM 22330 C C . LEU A 1 75 ? -14.902 1.757 -15.342 1.00 0.00 75 LEU A C 17
ATOM 22331 O O . LEU A 1 75 ? -15.031 0.741 -14.659 1.00 0.00 75 LEU A O 17
ATOM 22347 N N . LYS A 1 76 ? -15.421 1.877 -16.568 1.00 0.00 76 LYS A N 17
ATOM 22348 C CA . LYS A 1 76 ? -16.264 0.861 -17.202 1.00 0.00 76 LYS A CA 17
ATOM 22349 C C . LYS A 1 76 ? -15.517 -0.430 -17.563 1.00 0.00 76 LYS A C 17
ATOM 22350 O O . LYS A 1 76 ? -16.167 -1.411 -17.926 1.00 0.00 76 LYS A O 17
ATOM 22369 N N . ASP A 1 77 ? -14.183 -0.447 -17.498 1.00 0.00 77 ASP A N 17
ATOM 22370 C CA . ASP A 1 77 ? -13.346 -1.547 -17.986 1.00 0.00 77 ASP A CA 17
ATOM 22371 C C . ASP A 1 77 ? -12.541 -2.195 -16.857 1.00 0.00 77 ASP A C 17
ATOM 22372 O O . ASP A 1 77 ? -12.289 -3.399 -16.903 1.00 0.00 77 ASP A O 17
ATOM 22381 N N . ILE A 1 78 ? -12.178 -1.428 -15.822 1.00 0.00 78 ILE A N 17
ATOM 22382 C CA . ILE A 1 78 ? -11.548 -1.939 -14.607 1.00 0.00 78 ILE A CA 17
ATOM 22383 C C . ILE A 1 78 ? -12.485 -2.975 -13.967 1.00 0.00 78 ILE A C 17
ATOM 22384 O O . ILE A 1 78 ? -13.673 -2.706 -13.777 1.00 0.00 78 ILE A O 17
ATOM 22400 N N . ALA A 1 79 ? -11.946 -4.147 -13.611 1.00 0.00 79 ALA A N 17
ATOM 22401 C CA . ALA A 1 79 ? -12.716 -5.252 -13.039 1.00 0.00 79 ALA A CA 17
ATOM 22402 C C . ALA A 1 79 ? -12.960 -5.102 -11.527 1.00 0.00 79 ALA A C 17
ATOM 22403 O O . ALA A 1 79 ? -13.780 -5.835 -10.970 1.00 0.00 79 ALA A O 17
ATOM 22410 N N . MET A 1 80 ? -12.247 -4.191 -10.854 1.00 0.00 80 MET A N 17
ATOM 22411 C CA . MET A 1 80 ? -12.391 -3.938 -9.417 1.00 0.00 80 MET A CA 17
ATOM 22412 C C . MET A 1 80 ? -13.819 -3.464 -9.089 1.00 0.00 80 MET A C 17
ATOM 22413 O O . MET A 1 80 ? -14.470 -2.872 -9.959 1.00 0.00 80 MET A O 17
ATOM 22427 N N . PRO A 1 81 ? -14.312 -3.676 -7.854 1.00 0.00 81 PRO A N 17
ATOM 22428 C CA . PRO A 1 81 ? -15.603 -3.157 -7.414 1.00 0.00 81 PRO A CA 17
ATOM 22429 C C . PRO A 1 81 ? -15.586 -1.627 -7.301 1.00 0.00 81 PRO A C 17
ATOM 22430 O O . PRO A 1 81 ? -14.526 -0.997 -7.239 1.00 0.00 81 PRO A O 17
ATOM 22441 N N . LYS A 1 82 ? -16.773 -1.019 -7.243 1.00 0.00 82 LYS A N 17
ATOM 22442 C CA . LYS A 1 82 ? -16.957 0.432 -7.228 1.00 0.00 82 LYS A CA 17
ATOM 22443 C C . LYS A 1 82 ? -17.760 0.834 -5.996 1.00 0.00 82 LYS A C 17
ATOM 22444 O O . LYS A 1 82 ? -18.407 -0.001 -5.360 1.00 0.00 82 LYS A O 17
ATOM 22463 N N . VAL A 1 83 ? -17.750 2.128 -5.703 1.00 0.00 83 VAL A N 17
ATOM 22464 C CA . VAL A 1 83 ? -18.576 2.781 -4.700 1.00 0.00 83 VAL A CA 17
ATOM 22465 C C . VAL A 1 83 ? -19.287 3.936 -5.407 1.00 0.00 83 VAL A C 17
ATOM 22466 O O . VAL A 1 83 ? -18.755 4.492 -6.373 1.00 0.00 83 VAL A O 17
ATOM 22479 N N . LYS A 1 84 ? -20.501 4.269 -4.967 1.00 0.00 84 LYS A N 17
ATOM 22480 C CA . LYS A 1 84 ? -21.399 5.196 -5.651 1.00 0.00 84 LYS A CA 17
ATOM 22481 C C . LYS A 1 84 ? -22.257 5.909 -4.609 1.00 0.00 84 LYS A C 17
ATOM 22482 O O . LYS A 1 84 ? -22.544 5.337 -3.553 1.00 0.00 84 LYS A O 17
ATOM 22501 N N . GLY A 1 85 ? -22.681 7.135 -4.904 1.00 0.00 85 GLY A N 17
ATOM 22502 C CA . GLY A 1 85 ? -23.566 7.918 -4.055 1.00 0.00 85 GLY A CA 17
ATOM 22503 C C . GLY A 1 85 ? -24.065 9.126 -4.830 1.00 0.00 85 GLY A C 17
ATOM 22504 O O . GLY A 1 85 ? -23.915 10.257 -4.328 1.00 0.00 85 GLY A O 17
ATOM 22509 N N . ALA A 1 1 ? 5.705 0.425 -2.963 1.00 0.00 1 ALA A N 18
ATOM 22510 C CA . ALA A 1 1 ? 4.276 0.102 -2.777 1.00 0.00 1 ALA A CA 18
ATOM 22511 C C . ALA A 1 1 ? 3.468 0.712 -3.933 1.00 0.00 1 ALA A C 18
ATOM 22512 O O . ALA A 1 1 ? 4.011 0.937 -5.022 1.00 0.00 1 ALA A O 18
ATOM 22521 N N . GLU A 1 2 ? 2.169 0.958 -3.739 1.00 0.00 2 GLU A N 18
ATOM 22522 C CA . GLU A 1 2 ? 1.305 1.617 -4.707 1.00 0.00 2 GLU A CA 18
ATOM 22523 C C . GLU A 1 2 ? 0.255 2.462 -3.979 1.00 0.00 2 GLU A C 18
ATOM 22524 O O . GLU A 1 2 ? 0.067 2.321 -2.767 1.00 0.00 2 GLU A O 18
ATOM 22536 N N . HIS A 1 3 ? -0.468 3.287 -4.739 1.00 0.00 3 HIS A N 18
ATOM 22537 C CA . HIS A 1 3 ? -1.658 4.006 -4.305 1.00 0.00 3 HIS A CA 18
ATOM 22538 C C . HIS A 1 3 ? -2.685 3.917 -5.433 1.00 0.00 3 HIS A C 18
ATOM 22539 O O . HIS A 1 3 ? -2.313 3.908 -6.611 1.00 0.00 3 HIS A O 18
ATOM 22553 N N . TRP A 1 4 ? -3.966 3.878 -5.060 1.00 0.00 4 TRP A N 18
ATOM 22554 C CA . TRP A 1 4 ? -5.100 3.880 -5.974 1.00 0.00 4 TRP A CA 18
ATOM 22555 C C . TRP A 1 4 ? -5.675 5.287 -5.947 1.00 0.00 4 TRP A C 18
ATOM 22556 O O . TRP A 1 4 ? -6.203 5.724 -4.921 1.00 0.00 4 TRP A O 18
ATOM 22577 N N . ILE A 1 5 ? -5.504 6.011 -7.049 1.00 0.00 5 ILE A N 18
ATOM 22578 C CA . ILE A 1 5 ? -5.825 7.420 -7.169 1.00 0.00 5 ILE A CA 18
ATOM 22579 C C . ILE A 1 5 ? -6.700 7.525 -8.413 1.00 0.00 5 ILE A C 18
ATOM 22580 O O . ILE A 1 5 ? -6.219 7.373 -9.538 1.00 0.00 5 ILE A O 18
ATOM 22596 N N . ASP A 1 6 ? -7.998 7.753 -8.219 1.00 0.00 6 ASP A N 18
ATOM 22597 C CA . ASP A 1 6 ? -8.860 8.095 -9.339 1.00 0.00 6 ASP A CA 18
ATOM 22598 C C . ASP A 1 6 ? -8.489 9.513 -9.773 1.00 0.00 6 ASP A C 18
ATOM 22599 O O . ASP A 1 6 ? -8.289 10.377 -8.912 1.00 0.00 6 ASP A O 18
ATOM 22608 N N . VAL A 1 7 ? -8.410 9.792 -11.071 1.00 0.00 7 VAL A N 18
ATOM 22609 C CA . VAL A 1 7 ? -7.994 11.098 -11.586 1.00 0.00 7 VAL A CA 18
ATOM 22610 C C . VAL A 1 7 ? -9.120 11.787 -12.366 1.00 0.00 7 VAL A C 18
ATOM 22611 O O . VAL A 1 7 ? -8.880 12.828 -12.984 1.00 0.00 7 VAL A O 18
ATOM 22624 N N . ARG A 1 8 ? -10.349 11.248 -12.343 1.00 0.00 8 ARG A N 18
ATOM 22625 C CA . ARG A 1 8 ? -11.491 11.937 -12.941 1.00 0.00 8 ARG A CA 18
ATOM 22626 C C . ARG A 1 8 ? -11.749 13.263 -12.236 1.00 0.00 8 ARG A C 18
ATOM 22627 O O . ARG A 1 8 ? -11.335 13.452 -11.086 1.00 0.00 8 ARG A O 18
ATOM 22648 N N . VAL A 1 9 ? -12.449 14.160 -12.934 1.00 0.00 9 VAL A N 18
ATOM 22649 C CA . VAL A 1 9 ? -12.814 15.478 -12.424 1.00 0.00 9 VAL A CA 18
ATOM 22650 C C . VAL A 1 9 ? -13.562 15.318 -11.082 1.00 0.00 9 VAL A C 18
ATOM 22651 O O . VAL A 1 9 ? -14.287 14.331 -10.911 1.00 0.00 9 VAL A O 18
ATOM 22664 N N . PRO A 1 10 ? -13.444 16.260 -10.127 1.00 0.00 10 PRO A N 18
ATOM 22665 C CA . PRO A 1 10 ? -13.937 16.046 -8.765 1.00 0.00 10 PRO A CA 18
ATOM 22666 C C . PRO A 1 10 ? -15.455 15.858 -8.720 1.00 0.00 10 PRO A C 18
ATOM 22667 O O . PRO A 1 10 ? -15.973 15.092 -7.907 1.00 0.00 10 PRO A O 18
ATOM 22678 N N . GLU A 1 11 ? -16.180 16.526 -9.616 1.00 0.00 11 GLU A N 18
ATOM 22679 C CA . GLU A 1 11 ? -17.628 16.416 -9.727 1.00 0.00 11 GLU A CA 18
ATOM 22680 C C . GLU A 1 11 ? -18.054 15.039 -10.249 1.00 0.00 11 GLU A C 18
ATOM 22681 O O . GLU A 1 11 ? -19.170 14.614 -9.955 1.00 0.00 11 GLU A O 18
ATOM 22693 N N . GLN A 1 12 ? -17.186 14.317 -10.973 1.00 0.00 12 GLN A N 18
ATOM 22694 C CA . GLN A 1 12 ? -17.487 12.989 -11.493 1.00 0.00 12 GLN A CA 18
ATOM 22695 C C . GLN A 1 12 ? -17.087 11.950 -10.443 1.00 0.00 12 GLN A C 18
ATOM 22696 O O . GLN A 1 12 ? -17.784 10.952 -10.280 1.00 0.00 12 GLN A O 18
ATOM 22710 N N . TYR A 1 13 ? -16.016 12.205 -9.680 1.00 0.00 13 TYR A N 18
ATOM 22711 C CA . TYR A 1 13 ? -15.612 11.366 -8.554 1.00 0.00 13 TYR A CA 18
ATOM 22712 C C . TYR A 1 13 ? -16.745 11.246 -7.530 1.00 0.00 13 TYR A C 18
ATOM 22713 O O . TYR A 1 13 ? -17.015 10.153 -7.029 1.00 0.00 13 TYR A O 18
ATOM 22731 N N . GLN A 1 14 ? -17.442 12.355 -7.261 1.00 0.00 14 GLN A N 18
ATOM 22732 C CA . GLN A 1 14 ? -18.596 12.359 -6.367 1.00 0.00 14 GLN A CA 18
ATOM 22733 C C . GLN A 1 14 ? -19.727 11.465 -6.896 1.00 0.00 14 GLN A C 18
ATOM 22734 O O . GLN A 1 14 ? -20.491 10.937 -6.086 1.00 0.00 14 GLN A O 18
ATOM 22748 N N . GLN A 1 15 ? -19.846 11.273 -8.218 1.00 0.00 15 GLN A N 18
ATOM 22749 C CA . GLN A 1 15 ? -20.868 10.392 -8.765 1.00 0.00 15 GLN A CA 18
ATOM 22750 C C . GLN A 1 15 ? -20.487 8.939 -8.488 1.00 0.00 15 GLN A C 18
ATOM 22751 O O . GLN A 1 15 ? -21.317 8.219 -7.945 1.00 0.00 15 GLN A O 18
ATOM 22765 N N . GLU A 1 16 ? -19.258 8.509 -8.808 1.00 0.00 16 GLU A N 18
ATOM 22766 C CA . GLU A 1 16 ? -18.759 7.166 -8.506 1.00 0.00 16 GLU A CA 18
ATOM 22767 C C . GLU A 1 16 ? -17.236 7.107 -8.710 1.00 0.00 16 GLU A C 18
ATOM 22768 O O . GLU A 1 16 ? -16.700 7.831 -9.553 1.00 0.00 16 GLU A O 18
ATOM 22780 N N . HIS A 1 17 ? -16.547 6.216 -7.983 1.00 0.00 17 HIS A N 18
ATOM 22781 C CA . HIS A 1 17 ? -15.146 5.847 -8.195 1.00 0.00 17 HIS A CA 18
ATOM 22782 C C . HIS A 1 17 ? -14.901 4.423 -7.672 1.00 0.00 17 HIS A C 18
ATOM 22783 O O . HIS A 1 17 ? -15.747 3.862 -6.971 1.00 0.00 17 HIS A O 18
ATOM 22797 N N . VAL A 1 18 ? -13.753 3.832 -8.012 1.00 0.00 18 VAL A N 18
ATOM 22798 C CA . VAL A 1 18 ? -13.349 2.500 -7.552 1.00 0.00 18 VAL A CA 18
ATOM 22799 C C . VAL A 1 18 ? -13.123 2.536 -6.029 1.00 0.00 18 VAL A C 18
ATOM 22800 O O . VAL A 1 18 ? -12.571 3.508 -5.515 1.00 0.00 18 VAL A O 18
ATOM 22813 N N . GLN A 1 19 ? -13.545 1.490 -5.306 1.00 0.00 19 GLN A N 18
ATOM 22814 C CA . GLN A 1 19 ? -13.348 1.387 -3.857 1.00 0.00 19 GLN A CA 18
ATOM 22815 C C . GLN A 1 19 ? -11.860 1.281 -3.484 1.00 0.00 19 GLN A C 18
ATOM 22816 O O . GLN A 1 19 ? -11.022 0.889 -4.301 1.00 0.00 19 GLN A O 18
ATOM 22830 N N . GLY A 1 20 ? -11.556 1.562 -2.210 1.00 0.00 20 GLY A N 18
ATOM 22831 C CA . GLY A 1 20 ? -10.231 1.370 -1.628 1.00 0.00 20 GLY A CA 18
ATOM 22832 C C . GLY A 1 20 ? -9.212 2.354 -2.199 1.00 0.00 20 GLY A C 18
ATOM 22833 O O . GLY A 1 20 ? -8.073 1.966 -2.466 1.00 0.00 20 GLY A O 18
ATOM 22837 N N . ALA A 1 21 ? -9.626 3.605 -2.430 1.00 0.00 21 ALA A N 18
ATOM 22838 C CA . ALA A 1 21 ? -8.863 4.597 -3.170 1.00 0.00 21 ALA A CA 18
ATOM 22839 C C . ALA A 1 21 ? -9.042 6.004 -2.592 1.00 0.00 21 ALA A C 18
ATOM 22840 O O . ALA A 1 21 ? -9.805 6.221 -1.646 1.00 0.00 21 ALA A O 18
ATOM 22847 N N . ILE A 1 22 ? -8.358 6.960 -3.217 1.00 0.00 22 ILE A N 18
ATOM 22848 C CA . ILE A 1 22 ? -8.510 8.399 -3.040 1.00 0.00 22 ILE A CA 18
ATOM 22849 C C . ILE A 1 22 ? -8.766 8.975 -4.446 1.00 0.00 22 ILE A C 18
ATOM 22850 O O . ILE A 1 22 ? -8.708 8.244 -5.441 1.00 0.00 22 ILE A O 18
ATOM 22866 N N . ASN A 1 23 ? -9.025 10.277 -4.561 1.00 0.00 23 ASN A N 18
ATOM 22867 C CA . ASN A 1 23 ? -9.160 10.956 -5.843 1.00 0.00 23 ASN A CA 18
ATOM 22868 C C . ASN A 1 23 ? -8.310 12.208 -5.820 1.00 0.00 23 ASN A C 18
ATOM 22869 O O . ASN A 1 23 ? -8.347 12.977 -4.855 1.00 0.00 23 ASN A O 18
ATOM 22880 N N . ILE A 1 24 ? -7.547 12.394 -6.892 1.00 0.00 24 ILE A N 18
ATOM 22881 C CA . ILE A 1 24 ? -6.689 13.541 -7.110 1.00 0.00 24 ILE A CA 18
ATOM 22882 C C . ILE A 1 24 ? -6.925 13.921 -8.581 1.00 0.00 24 ILE A C 18
ATOM 22883 O O . ILE A 1 24 ? -6.230 13.411 -9.460 1.00 0.00 24 ILE A O 18
ATOM 22899 N N . PRO A 1 25 ? -7.980 14.704 -8.877 1.00 0.00 25 PRO A N 18
ATOM 22900 C CA . PRO A 1 25 ? -8.400 14.989 -10.241 1.00 0.00 25 PRO A CA 18
ATOM 22901 C C . PRO A 1 25 ? -7.289 15.582 -11.094 1.00 0.00 25 PRO A C 18
ATOM 22902 O O . PRO A 1 25 ? -6.543 16.434 -10.615 1.00 0.00 25 PRO A O 18
ATOM 22913 N N . LEU A 1 26 ? -7.285 15.269 -12.392 1.00 0.00 26 LEU A N 18
ATOM 22914 C CA . LEU A 1 26 ? -6.425 15.918 -13.387 1.00 0.00 26 LEU A CA 18
ATOM 22915 C C . LEU A 1 26 ? -6.474 17.453 -13.292 1.00 0.00 26 LEU A C 18
ATOM 22916 O O . LEU A 1 26 ? -5.456 18.113 -13.492 1.00 0.00 26 LEU A O 18
ATOM 22932 N N . LYS A 1 27 ? -7.638 18.019 -12.946 1.00 0.00 27 LYS A N 18
ATOM 22933 C CA . LYS A 1 27 ? -7.843 19.458 -12.767 1.00 0.00 27 LYS A CA 18
ATOM 22934 C C . LYS A 1 27 ? -6.865 20.082 -11.759 1.00 0.00 27 LYS A C 18
ATOM 22935 O O . LYS A 1 27 ? -6.550 21.265 -11.884 1.00 0.00 27 LYS A O 18
ATOM 22954 N N . GLU A 1 28 ? -6.382 19.320 -10.774 1.00 0.00 28 GLU A N 18
ATOM 22955 C CA . GLU A 1 28 ? -5.620 19.836 -9.636 1.00 0.00 28 GLU A CA 18
ATOM 22956 C C . GLU A 1 28 ? -4.442 18.928 -9.239 1.00 0.00 28 GLU A C 18
ATOM 22957 O O . GLU A 1 28 ? -3.743 19.229 -8.273 1.00 0.00 28 GLU A O 18
ATOM 22969 N N . VAL A 1 29 ? -4.191 17.833 -9.966 1.00 0.00 29 VAL A N 18
ATOM 22970 C CA . VAL A 1 29 ? -3.255 16.783 -9.562 1.00 0.00 29 VAL A CA 18
ATOM 22971 C C . VAL A 1 29 ? -1.856 17.306 -9.242 1.00 0.00 29 VAL A C 18
ATOM 22972 O O . VAL A 1 29 ? -1.280 16.886 -8.238 1.00 0.00 29 VAL A O 18
ATOM 22985 N N . LYS A 1 30 ? -1.333 18.270 -10.009 1.00 0.00 30 LYS A N 18
ATOM 22986 C CA . LYS A 1 30 ? 0.008 18.819 -9.787 1.00 0.00 30 LYS A CA 18
ATOM 22987 C C . LYS A 1 30 ? 0.160 19.422 -8.387 1.00 0.00 30 LYS A C 18
ATOM 22988 O O . LYS A 1 30 ? 1.264 19.426 -7.846 1.00 0.00 30 LYS A O 18
ATOM 23007 N N . GLU A 1 31 ? -0.926 19.927 -7.795 1.00 0.00 31 GLU A N 18
ATOM 23008 C CA . GLU A 1 31 ? -0.909 20.586 -6.493 1.00 0.00 31 GLU A CA 18
ATOM 23009 C C . GLU A 1 31 ? -0.848 19.566 -5.341 1.00 0.00 31 GLU A C 18
ATOM 23010 O O . GLU A 1 31 ? -0.510 19.936 -4.215 1.00 0.00 31 GLU A O 18
ATOM 23022 N N . ARG A 1 32 ? -1.158 18.284 -5.593 1.00 0.00 32 ARG A N 18
ATOM 23023 C CA . ARG A 1 32 ? -1.359 17.284 -4.538 1.00 0.00 32 ARG A CA 18
ATOM 23024 C C . ARG A 1 32 ? -0.486 16.052 -4.712 1.00 0.00 32 ARG A C 18
ATOM 23025 O O . ARG A 1 32 ? -0.021 15.522 -3.703 1.00 0.00 32 ARG A O 18
ATOM 23046 N N . ILE A 1 33 ? -0.237 15.576 -5.935 1.00 0.00 33 ILE A N 18
ATOM 23047 C CA . ILE A 1 33 ? 0.434 14.289 -6.131 1.00 0.00 33 ILE A CA 18
ATOM 23048 C C . ILE A 1 33 ? 1.838 14.291 -5.511 1.00 0.00 33 ILE A C 18
ATOM 23049 O O . ILE A 1 33 ? 2.215 13.312 -4.870 1.00 0.00 33 ILE A O 18
ATOM 23065 N N . ALA A 1 34 ? 2.545 15.426 -5.583 1.00 0.00 34 ALA A N 18
ATOM 23066 C CA . ALA A 1 34 ? 3.877 15.615 -5.011 1.00 0.00 34 ALA A CA 18
ATOM 23067 C C . ALA A 1 34 ? 3.928 15.480 -3.477 1.00 0.00 34 ALA A C 18
ATOM 23068 O O . ALA A 1 34 ? 5.025 15.471 -2.916 1.00 0.00 34 ALA A O 18
ATOM 23075 N N . THR A 1 35 ? 2.782 15.367 -2.801 1.00 0.00 35 THR A N 18
ATOM 23076 C CA . THR A 1 35 ? 2.678 15.271 -1.347 1.00 0.00 35 THR A CA 18
ATOM 23077 C C . THR A 1 35 ? 1.868 14.023 -0.961 1.00 0.00 35 THR A C 18
ATOM 23078 O O . THR A 1 35 ? 2.174 13.384 0.046 1.00 0.00 35 THR A O 18
ATOM 23089 N N . ALA A 1 36 ? 0.882 13.624 -1.778 1.00 0.00 36 ALA A N 18
ATOM 23090 C CA . ALA A 1 36 ? 0.146 12.378 -1.608 1.00 0.00 36 ALA A CA 18
ATOM 23091 C C . ALA A 1 36 ? 1.048 11.164 -1.873 1.00 0.00 36 ALA A C 18
ATOM 23092 O O . ALA A 1 36 ? 0.943 10.161 -1.166 1.00 0.00 36 ALA A O 18
ATOM 23099 N N . VAL A 1 37 ? 1.943 11.260 -2.863 1.00 0.00 37 VAL A N 18
ATOM 23100 C CA . VAL A 1 37 ? 2.878 10.213 -3.264 1.00 0.00 37 VAL A CA 18
ATOM 23101 C C . VAL A 1 37 ? 4.213 10.917 -3.562 1.00 0.00 37 VAL A C 18
ATOM 23102 O O . VAL A 1 37 ? 4.534 11.168 -4.724 1.00 0.00 37 VAL A O 18
ATOM 23115 N N . PRO A 1 38 ? 4.972 11.336 -2.534 1.00 0.00 38 PRO A N 18
ATOM 23116 C CA . PRO A 1 38 ? 6.153 12.165 -2.741 1.00 0.00 38 PRO A CA 18
ATOM 23117 C C . PRO A 1 38 ? 7.279 11.395 -3.441 1.00 0.00 38 PRO A C 18
ATOM 23118 O O . PRO A 1 38 ? 8.002 11.978 -4.253 1.00 0.00 38 PRO A O 18
ATOM 23129 N N . ASP A 1 39 ? 7.433 10.099 -3.144 1.00 0.00 39 ASP A N 18
ATOM 23130 C CA . ASP A 1 39 ? 8.464 9.258 -3.744 1.00 0.00 39 ASP A CA 18
ATOM 23131 C C . ASP A 1 39 ? 8.100 8.934 -5.192 1.00 0.00 39 ASP A C 18
ATOM 23132 O O . ASP A 1 39 ? 7.133 8.215 -5.451 1.00 0.00 39 ASP A O 18
ATOM 23141 N N . LYS A 1 40 ? 8.893 9.438 -6.141 1.00 0.00 40 LYS A N 18
ATOM 23142 C CA . LYS A 1 40 ? 8.666 9.229 -7.571 1.00 0.00 40 LYS A CA 18
ATOM 23143 C C . LYS A 1 40 ? 8.820 7.763 -7.986 1.00 0.00 40 LYS A C 18
ATOM 23144 O O . LYS A 1 40 ? 8.303 7.377 -9.036 1.00 0.00 40 LYS A O 18
ATOM 23163 N N . ASN A 1 41 ? 9.526 6.950 -7.189 1.00 0.00 41 ASN A N 18
ATOM 23164 C CA . ASN A 1 41 ? 9.673 5.517 -7.431 1.00 0.00 41 ASN A CA 18
ATOM 23165 C C . ASN A 1 41 ? 8.392 4.743 -7.075 1.00 0.00 41 ASN A C 18
ATOM 23166 O O . ASN A 1 41 ? 8.208 3.630 -7.566 1.00 0.00 41 ASN A O 18
ATOM 23177 N N . ASP A 1 42 ? 7.510 5.282 -6.228 1.00 0.00 42 ASP A N 18
ATOM 23178 C CA . ASP A 1 42 ? 6.336 4.536 -5.770 1.00 0.00 42 ASP A CA 18
ATOM 23179 C C . ASP A 1 42 ? 5.284 4.444 -6.884 1.00 0.00 42 ASP A C 18
ATOM 23180 O O . ASP A 1 42 ? 5.169 5.357 -7.706 1.00 0.00 42 ASP A O 18
ATOM 23189 N N . THR A 1 43 ? 4.539 3.338 -6.946 1.00 0.00 43 THR A N 18
ATOM 23190 C CA . THR A 1 43 ? 3.626 3.063 -8.055 1.00 0.00 43 THR A CA 18
ATOM 23191 C C . THR A 1 43 ? 2.364 3.934 -7.932 1.00 0.00 43 THR A C 18
ATOM 23192 O O . THR A 1 43 ? 1.878 4.176 -6.824 1.00 0.00 43 THR A O 18
ATOM 23203 N N . VAL A 1 44 ? 1.779 4.352 -9.059 1.00 0.00 44 VAL A N 18
ATOM 23204 C CA . VAL A 1 44 ? 0.606 5.224 -9.081 1.00 0.00 44 VAL A CA 18
ATOM 23205 C C . VAL A 1 44 ? -0.416 4.589 -10.027 1.00 0.00 44 VAL A C 18
ATOM 23206 O O . VAL A 1 44 ? -0.297 4.708 -11.249 1.00 0.00 44 VAL A O 18
ATOM 23219 N N . LYS A 1 45 ? -1.397 3.863 -9.478 1.00 0.00 45 LYS A N 18
ATOM 23220 C CA . LYS A 1 45 ? -2.518 3.357 -10.266 1.00 0.00 45 LYS A CA 18
ATOM 23221 C C . LYS A 1 45 ? -3.408 4.561 -10.563 1.00 0.00 45 LYS A C 18
ATOM 23222 O O . LYS A 1 45 ? -3.869 5.205 -9.616 1.00 0.00 45 LYS A O 18
ATOM 23241 N N . VAL A 1 46 ? -3.671 4.844 -11.839 1.00 0.00 46 VAL A N 18
ATOM 23242 C CA . VAL A 1 46 ? -4.519 5.957 -12.261 1.00 0.00 46 VAL A CA 18
ATOM 23243 C C . VAL A 1 46 ? -5.609 5.430 -13.189 1.00 0.00 46 VAL A C 18
ATOM 23244 O O . VAL A 1 46 ? -5.378 4.515 -13.982 1.00 0.00 46 VAL A O 18
ATOM 23257 N N . TYR A 1 47 ? -6.819 5.954 -13.052 1.00 0.00 47 TYR A N 18
ATOM 23258 C CA . TYR A 1 47 ? -8.009 5.536 -13.783 1.00 0.00 47 TYR A CA 18
ATOM 23259 C C . TYR A 1 47 ? -9.041 6.646 -13.608 1.00 0.00 47 TYR A C 18
ATOM 23260 O O . TYR A 1 47 ? -8.943 7.444 -12.670 1.00 0.00 47 TYR A O 18
ATOM 23278 N N . CYS A 1 48 ? -10.011 6.728 -14.519 1.00 0.00 48 CYS A N 18
ATOM 23279 C C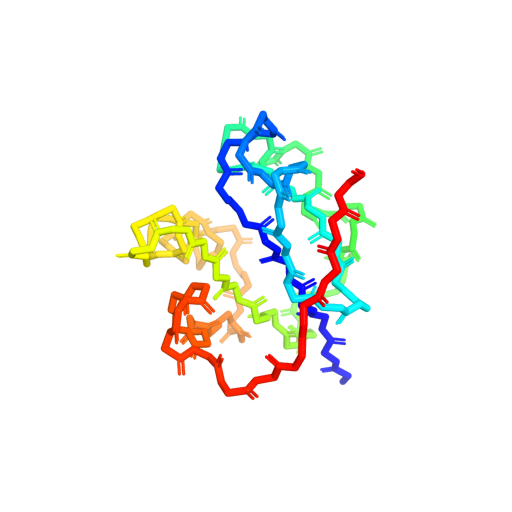A . CYS A 1 48 ? -10.995 7.800 -14.555 1.00 0.00 48 CYS A CA 18
ATOM 23280 C C . CYS A 1 48 ? -12.143 7.418 -15.493 1.00 0.00 48 CYS A C 18
ATOM 23281 O O . CYS A 1 48 ? -12.205 6.289 -15.988 1.00 0.00 48 CYS A O 18
ATOM 23289 N N . ASN A 1 49 ? -13.032 8.371 -15.785 1.00 0.00 49 ASN A N 18
ATOM 23290 C CA . ASN A 1 49 ? -14.011 8.209 -16.853 1.00 0.00 49 ASN A CA 18
ATOM 23291 C C . ASN A 1 49 ? -13.273 8.206 -18.196 1.00 0.00 49 ASN A C 18
ATOM 23292 O O . ASN A 1 49 ? -12.435 9.080 -18.436 1.00 0.00 49 ASN A O 18
ATOM 23303 N N . ALA A 1 50 ? -13.594 7.236 -19.058 1.00 0.00 50 ALA A N 18
ATOM 23304 C CA . ALA A 1 50 ? -13.056 7.049 -20.409 1.00 0.00 50 ALA A CA 18
ATOM 23305 C C . ALA A 1 50 ? -11.519 7.027 -20.514 1.00 0.00 50 ALA A C 18
ATOM 23306 O O . ALA A 1 50 ? -10.986 7.202 -21.612 1.00 0.00 50 ALA A O 18
ATOM 23313 N N . GLY A 1 51 ? -10.785 6.845 -19.411 1.00 0.00 51 GLY A N 18
ATOM 23314 C CA . GLY A 1 51 ? -9.324 6.747 -19.388 1.00 0.00 51 GLY A CA 18
ATOM 23315 C C . GLY A 1 51 ? -8.571 8.035 -19.760 1.00 0.00 51 GLY A C 18
ATOM 23316 O O . GLY A 1 51 ? -7.374 8.127 -19.488 1.00 0.00 51 GLY A O 18
ATOM 23320 N N . ARG A 1 52 ? -9.218 9.053 -20.345 1.00 0.00 52 ARG A N 18
ATOM 23321 C CA . ARG A 1 52 ? -8.520 10.210 -20.921 1.00 0.00 52 ARG A CA 18
ATOM 23322 C C . ARG A 1 52 ? -7.767 11.021 -19.880 1.00 0.00 52 ARG A C 18
ATOM 23323 O O . ARG A 1 52 ? -6.635 11.424 -20.138 1.00 0.00 52 ARG A O 18
ATOM 23344 N N . GLN A 1 53 ? -8.342 11.220 -18.694 1.00 0.00 53 GLN A N 18
ATOM 23345 C CA . GLN A 1 53 ? -7.663 11.939 -17.625 1.00 0.00 53 GLN A CA 18
ATOM 23346 C C . GLN A 1 53 ? -6.434 11.156 -17.143 1.00 0.00 53 GLN A C 18
ATOM 23347 O O . GLN A 1 53 ? -5.472 11.772 -16.697 1.00 0.00 53 GLN A O 18
ATOM 23361 N N . SER A 1 54 ? -6.427 9.826 -17.268 1.00 0.00 54 SER A N 18
ATOM 23362 C CA . SER A 1 54 ? -5.297 8.984 -16.882 1.00 0.00 54 SER A CA 18
ATOM 23363 C C . SER A 1 54 ? -4.209 9.005 -17.950 1.00 0.00 54 SER A C 18
ATOM 23364 O O . SER A 1 54 ? -3.037 9.172 -17.616 1.00 0.00 54 SER A O 18
ATOM 23372 N N . GLY A 1 55 ? -4.583 8.909 -19.230 1.00 0.00 55 GLY A N 18
ATOM 23373 C CA . GLY A 1 55 ? -3.649 9.081 -20.336 1.00 0.00 55 GLY A CA 18
ATOM 23374 C C . GLY A 1 55 ? -2.979 10.450 -20.246 1.00 0.00 55 GLY A C 18
ATOM 23375 O O . GLY A 1 55 ? -1.759 10.555 -20.374 1.00 0.00 55 GLY A O 18
ATOM 23379 N N . GLN A 1 56 ? -3.761 11.491 -19.944 1.00 0.00 56 GLN A N 18
ATOM 23380 C CA . GLN A 1 56 ? -3.252 12.830 -19.746 1.00 0.00 56 GLN A CA 18
ATOM 23381 C C . GLN A 1 56 ? -2.350 12.906 -18.505 1.00 0.00 56 GLN A C 18
ATOM 23382 O O . GLN A 1 56 ? -1.298 13.548 -18.562 1.00 0.00 56 GLN A O 18
ATOM 23396 N N . ALA A 1 57 ? -2.744 12.265 -17.399 1.00 0.00 57 ALA A N 18
ATOM 23397 C CA . ALA A 1 57 ? -1.977 12.269 -16.161 1.00 0.00 57 ALA A CA 18
ATOM 23398 C C . ALA A 1 57 ? -0.606 11.621 -16.359 1.00 0.00 57 ALA A C 18
ATOM 23399 O O . ALA A 1 57 ? 0.378 12.135 -15.836 1.00 0.00 57 ALA A O 18
ATOM 23406 N N . LYS A 1 58 ? -0.499 10.537 -17.136 1.00 0.00 58 LYS A N 18
ATOM 23407 C CA . LYS A 1 58 ? 0.790 9.891 -17.394 1.00 0.00 58 LYS A CA 18
ATOM 23408 C C . LYS A 1 58 ? 1.807 10.883 -17.957 1.00 0.00 58 LYS A C 18
ATOM 23409 O O . LYS A 1 58 ? 2.971 10.829 -17.561 1.00 0.00 58 LYS A O 18
ATOM 23428 N N . GLU A 1 59 ? 1.394 11.798 -18.837 1.00 0.00 59 GLU A N 18
ATOM 23429 C CA . GLU A 1 59 ? 2.314 12.746 -19.458 1.00 0.00 59 GLU A CA 18
ATOM 23430 C C . GLU A 1 59 ? 2.866 13.713 -18.407 1.00 0.00 59 GLU A C 18
ATOM 23431 O O . GLU A 1 59 ? 4.083 13.833 -18.254 1.00 0.00 59 GLU A O 18
ATOM 23443 N N . ILE A 1 60 ? 1.991 14.383 -17.649 1.00 0.00 60 ILE A N 18
ATOM 23444 C CA . ILE A 1 60 ? 2.415 15.377 -16.670 1.00 0.00 60 ILE A CA 18
ATOM 23445 C C . ILE A 1 60 ? 3.161 14.717 -15.507 1.00 0.00 60 ILE A C 18
ATOM 23446 O O . ILE A 1 60 ? 4.110 15.298 -14.989 1.00 0.00 60 ILE A O 18
ATOM 23462 N N . LEU A 1 61 ? 2.793 13.495 -15.115 1.00 0.00 61 LEU A N 18
ATOM 23463 C CA . LEU A 1 61 ? 3.482 12.780 -14.050 1.00 0.00 61 LEU A CA 18
ATOM 23464 C C . LEU A 1 61 ? 4.874 12.356 -14.515 1.00 0.00 61 LEU A C 18
ATOM 23465 O O . LEU A 1 61 ? 5.815 12.426 -13.726 1.00 0.00 61 LEU A O 18
ATOM 23481 N N . SER A 1 62 ? 5.042 11.984 -15.788 1.00 0.00 62 SER A N 18
ATOM 23482 C CA . SER A 1 62 ? 6.366 11.727 -16.342 1.00 0.00 62 SER A CA 18
ATOM 23483 C C . SER A 1 62 ? 7.215 13.004 -16.300 1.00 0.00 62 SER A C 18
ATOM 23484 O O . SER A 1 62 ? 8.391 12.938 -15.944 1.00 0.00 62 SER A O 18
ATOM 23492 N N . GLU A 1 63 ? 6.627 14.171 -16.589 1.00 0.00 63 GLU A N 18
ATOM 23493 C CA . GLU A 1 63 ? 7.325 15.453 -16.503 1.00 0.00 63 GLU A CA 18
ATOM 23494 C C . GLU A 1 63 ? 7.708 15.769 -15.045 1.00 0.00 63 GLU A C 18
ATOM 23495 O O . GLU A 1 63 ? 8.815 16.244 -14.786 1.00 0.00 63 GLU A O 18
ATOM 23507 N N . MET A 1 64 ? 6.831 15.453 -14.082 1.00 0.00 64 MET A N 18
ATOM 23508 C CA . MET A 1 64 ? 7.103 15.577 -12.646 1.00 0.00 64 MET A CA 18
ATOM 23509 C C . MET A 1 64 ? 8.123 14.534 -12.149 1.00 0.00 64 MET A C 18
ATOM 23510 O O . MET A 1 64 ? 8.598 14.645 -11.017 1.00 0.00 64 MET A O 18
ATOM 23524 N N . GLY A 1 65 ? 8.482 13.542 -12.970 1.00 0.00 65 GLY A N 18
ATOM 23525 C CA . GLY A 1 65 ? 9.584 12.622 -12.721 1.00 0.00 65 GLY A CA 18
ATOM 23526 C C . GLY A 1 65 ? 9.144 11.234 -12.256 1.00 0.00 65 GLY A C 18
ATOM 23527 O O . GLY A 1 65 ? 10.012 10.405 -11.978 1.00 0.00 65 GLY A O 18
ATOM 23531 N N . TYR A 1 66 ? 7.839 10.958 -12.149 1.00 0.00 66 TYR A N 18
ATOM 23532 C CA . TYR A 1 66 ? 7.358 9.617 -11.825 1.00 0.00 66 TYR A CA 18
ATOM 23533 C C . TYR A 1 66 ? 7.676 8.675 -12.988 1.00 0.00 66 TYR A C 18
ATOM 23534 O O . TYR A 1 66 ? 7.597 9.069 -14.154 1.00 0.00 66 TYR A O 18
ATOM 23552 N N . THR A 1 67 ? 7.973 7.416 -12.670 1.00 0.00 67 THR A N 18
ATOM 23553 C CA . THR A 1 67 ? 8.366 6.396 -13.645 1.00 0.00 67 THR A CA 18
ATOM 23554 C C . THR A 1 67 ? 7.570 5.090 -13.460 1.00 0.00 67 THR A C 18
ATOM 23555 O O . THR A 1 67 ? 7.866 4.088 -14.114 1.00 0.00 67 THR A O 18
ATOM 23566 N N . HIS A 1 68 ? 6.549 5.095 -12.588 1.00 0.00 68 HIS A N 18
ATOM 23567 C CA . HIS A 1 68 ? 5.788 3.908 -12.181 1.00 0.00 68 HIS A CA 18
ATOM 23568 C C . HIS A 1 68 ? 4.288 4.222 -12.139 1.00 0.00 68 HIS A C 18
ATOM 23569 O O . HIS A 1 68 ? 3.538 3.693 -11.316 1.00 0.00 68 HIS A O 18
ATOM 23583 N N . VAL A 1 69 ? 3.848 5.134 -13.003 1.00 0.00 69 VAL A N 18
ATOM 23584 C CA . VAL A 1 69 ? 2.431 5.375 -13.232 1.00 0.00 69 VAL A CA 18
ATOM 23585 C C . VAL A 1 69 ? 1.927 4.202 -14.081 1.00 0.00 69 VAL A C 18
ATOM 23586 O O . VAL A 1 69 ? 2.630 3.749 -14.989 1.00 0.00 69 VAL A O 18
ATOM 23599 N N . GLU A 1 70 ? 0.714 3.720 -13.817 1.00 0.00 70 GLU A N 18
ATOM 23600 C CA . GLU A 1 70 ? 0.086 2.665 -14.596 1.00 0.00 70 GLU A CA 18
ATOM 23601 C C . GLU A 1 70 ? -1.397 2.999 -14.702 1.00 0.00 70 GLU A C 18
ATOM 23602 O O . GLU A 1 70 ? -2.065 3.208 -13.685 1.00 0.00 70 GLU A O 18
ATOM 23614 N N . ASN A 1 71 ? -1.917 3.073 -15.931 1.00 0.00 71 ASN A N 18
ATOM 23615 C CA . ASN A 1 71 ? -3.349 3.233 -16.124 1.00 0.00 71 ASN A CA 18
ATOM 23616 C C . ASN A 1 71 ? -4.026 1.891 -15.847 1.00 0.00 71 ASN A C 18
ATOM 23617 O O . ASN A 1 71 ? -3.877 0.957 -16.636 1.00 0.00 71 ASN A O 18
ATOM 23628 N N . ALA A 1 72 ? -4.751 1.790 -14.730 1.00 0.00 72 ALA A N 18
ATOM 23629 C CA . ALA A 1 72 ? -5.475 0.575 -14.369 1.00 0.00 72 ALA A CA 18
ATOM 23630 C C . ALA A 1 72 ? -6.625 0.297 -15.349 1.00 0.00 72 ALA A C 18
ATOM 23631 O O . ALA A 1 72 ? -6.981 -0.864 -15.553 1.00 0.00 72 ALA A O 18
ATOM 23638 N N . GLY A 1 73 ? -7.198 1.344 -15.952 1.00 0.00 73 GLY A N 18
ATOM 23639 C CA . GLY A 1 73 ? -8.296 1.256 -16.904 1.00 0.00 73 GLY A CA 18
ATOM 23640 C C . GLY A 1 73 ? -9.193 2.477 -16.760 1.00 0.00 73 GLY A C 18
ATOM 23641 O O . GLY A 1 73 ? -8.715 3.576 -16.467 1.00 0.00 73 GLY A O 18
ATOM 23645 N N . GLY A 1 74 ? -10.495 2.273 -16.931 1.00 0.00 74 GLY A N 18
ATOM 23646 C CA . GLY A 1 74 ? -11.525 3.255 -16.637 1.00 0.00 74 GLY A CA 18
ATOM 23647 C C . GLY A 1 74 ? -12.698 2.556 -15.962 1.00 0.00 74 GLY A C 18
ATOM 23648 O O . GLY A 1 74 ? -12.693 1.330 -15.825 1.00 0.00 74 GLY A O 18
ATOM 23652 N N . LEU A 1 75 ? -13.693 3.342 -15.542 1.00 0.00 75 LEU A N 18
ATOM 23653 C CA . LEU A 1 75 ? -14.805 2.914 -14.684 1.00 0.00 75 LEU A CA 18
ATOM 23654 C C . LEU A 1 75 ? -15.412 1.574 -15.112 1.00 0.00 75 LEU A C 18
ATOM 23655 O O . LEU A 1 75 ? -15.542 0.668 -14.288 1.00 0.00 75 LEU A O 18
ATOM 23671 N N . LYS A 1 76 ? -15.789 1.448 -16.389 1.00 0.00 76 LYS A N 18
ATOM 23672 C CA . LYS A 1 76 ? -16.476 0.258 -16.890 1.00 0.00 76 LYS A CA 18
ATOM 23673 C C . LYS A 1 76 ? -15.518 -0.930 -17.004 1.00 0.00 76 LYS A C 18
ATOM 23674 O O . LYS A 1 76 ? -15.925 -2.069 -16.774 1.00 0.00 76 LYS A O 18
ATOM 23693 N N . ASP A 1 77 ? -14.264 -0.678 -17.385 1.00 0.00 77 ASP A N 18
ATOM 23694 C CA . ASP A 1 77 ? -13.293 -1.730 -17.682 1.00 0.00 77 ASP A CA 18
ATOM 23695 C C . ASP A 1 77 ? -12.778 -2.398 -16.406 1.00 0.00 77 ASP A C 18
ATOM 23696 O O . ASP A 1 77 ? -12.585 -3.614 -16.383 1.00 0.00 77 ASP A O 18
ATOM 23705 N N . ILE A 1 78 ? -12.561 -1.615 -15.345 1.00 0.00 78 ILE A N 18
ATOM 23706 C CA . ILE A 1 78 ? -12.039 -2.102 -14.072 1.00 0.00 78 ILE A CA 18
ATOM 23707 C C . ILE A 1 78 ? -13.089 -3.024 -13.439 1.00 0.00 78 ILE A C 18
ATOM 23708 O O . ILE A 1 78 ? -14.251 -2.639 -13.288 1.00 0.00 78 ILE A O 18
ATOM 23724 N N . ALA A 1 79 ? -12.679 -4.235 -13.047 1.00 0.00 79 ALA A N 18
ATOM 23725 C CA . ALA A 1 79 ? -13.568 -5.243 -12.469 1.00 0.00 79 ALA A CA 18
ATOM 23726 C C . ALA A 1 79 ? -13.806 -5.046 -10.962 1.00 0.00 79 ALA A C 18
ATOM 23727 O O . ALA A 1 79 ? -14.709 -5.673 -10.404 1.00 0.00 79 ALA A O 18
ATOM 23734 N N . MET A 1 80 ? -12.999 -4.213 -10.294 1.00 0.00 80 MET A N 18
ATOM 23735 C CA . MET A 1 80 ? -13.096 -3.968 -8.852 1.00 0.00 80 MET A CA 18
ATOM 23736 C C . MET A 1 80 ? -14.443 -3.316 -8.485 1.00 0.00 80 MET A C 18
ATOM 23737 O O . MET A 1 80 ? -15.050 -2.665 -9.343 1.00 0.00 80 MET A O 18
ATOM 23751 N N . PRO A 1 81 ? -14.912 -3.452 -7.229 1.00 0.00 81 PRO A N 18
ATOM 23752 C CA . PRO A 1 81 ? -16.063 -2.720 -6.700 1.00 0.00 81 PRO A CA 18
ATOM 23753 C C . PRO A 1 81 ? -15.925 -1.193 -6.803 1.00 0.00 81 PRO A C 18
ATOM 23754 O O . PRO A 1 81 ? -14.817 -0.656 -6.899 1.00 0.00 81 PRO A O 18
ATOM 23765 N N . LYS A 1 82 ? -17.051 -0.480 -6.702 1.00 0.00 82 LYS A N 18
ATOM 23766 C CA . LYS A 1 82 ? -17.122 0.981 -6.780 1.00 0.00 82 LYS A CA 18
ATOM 23767 C C . LYS A 1 82 ? -18.034 1.518 -5.680 1.00 0.00 82 LYS A C 18
ATOM 23768 O O . LYS A 1 82 ? -18.882 0.785 -5.167 1.00 0.00 82 LYS A O 18
ATOM 23787 N N . VAL A 1 83 ? -17.881 2.798 -5.342 1.00 0.00 83 VAL A N 18
ATOM 23788 C CA . VAL A 1 83 ? -18.705 3.495 -4.363 1.00 0.00 83 VAL A CA 18
ATOM 23789 C C . VAL A 1 83 ? -18.879 4.944 -4.805 1.00 0.00 83 VAL A C 18
ATOM 23790 O O . VAL A 1 83 ? -18.159 5.453 -5.670 1.00 0.00 83 VAL A O 18
ATOM 23803 N N . LYS A 1 84 ? -19.852 5.601 -4.187 1.00 0.00 84 LYS A N 18
ATOM 23804 C CA . LYS A 1 84 ? -20.369 6.910 -4.578 1.00 0.00 84 LYS A CA 18
ATOM 23805 C C . LYS A 1 84 ? -20.289 7.881 -3.399 1.00 0.00 84 LYS A C 18
ATOM 23806 O O . LYS A 1 84 ? -20.157 7.446 -2.251 1.00 0.00 84 LYS A O 18
ATOM 23825 N N . GLY A 1 85 ? -20.363 9.184 -3.682 1.00 0.00 85 GLY A N 18
ATOM 23826 C CA . GLY A 1 85 ? -20.411 10.227 -2.665 1.00 0.00 85 GLY A CA 18
ATOM 23827 C C . GLY A 1 85 ? -21.595 10.000 -1.731 1.00 0.00 85 GLY A C 18
ATOM 23828 O O . GLY A 1 85 ? -22.712 9.743 -2.229 1.00 0.00 85 GLY A O 18
ATOM 23833 N N . ALA A 1 1 ? 4.966 -1.452 -3.601 1.00 0.00 1 ALA A N 19
ATOM 23834 C CA . ALA A 1 1 ? 4.017 -0.433 -3.101 1.00 0.00 1 ALA A CA 19
ATOM 23835 C C . ALA A 1 1 ? 3.170 0.092 -4.259 1.00 0.00 1 ALA A C 19
ATOM 23836 O O . ALA A 1 1 ? 3.712 0.429 -5.317 1.00 0.00 1 ALA A O 19
ATOM 23845 N N . GLU A 1 2 ? 1.850 0.173 -4.081 1.00 0.00 2 GLU A N 19
ATOM 23846 C CA . GLU A 1 2 ? 0.936 0.764 -5.051 1.00 0.00 2 GLU A CA 19
ATOM 23847 C C . GLU A 1 2 ? -0.140 1.564 -4.319 1.00 0.00 2 GLU A C 19
ATOM 23848 O O . GLU A 1 2 ? -0.429 1.302 -3.146 1.00 0.00 2 GLU A O 19
ATOM 23860 N N . HIS A 1 3 ? -0.778 2.475 -5.050 1.00 0.00 3 HIS A N 19
ATOM 23861 C CA . HIS A 1 3 ? -1.986 3.181 -4.657 1.00 0.00 3 HIS A CA 19
ATOM 23862 C C . HIS A 1 3 ? -2.827 3.335 -5.925 1.00 0.00 3 HIS A C 19
ATOM 23863 O O . HIS A 1 3 ? -2.286 3.374 -7.034 1.00 0.00 3 HIS A O 19
ATOM 23877 N N . TRP A 1 4 ? -4.145 3.436 -5.755 1.00 0.00 4 TRP A N 19
ATOM 23878 C CA . TRP A 1 4 ? -5.094 3.612 -6.844 1.00 0.00 4 TRP A CA 19
ATOM 23879 C C . TRP A 1 4 ? -5.601 5.041 -6.744 1.00 0.00 4 TRP A C 19
ATOM 23880 O O . TRP A 1 4 ? -6.182 5.425 -5.729 1.00 0.00 4 TRP A O 19
ATOM 23901 N N . ILE A 1 5 ? -5.343 5.839 -7.772 1.00 0.00 5 ILE A N 19
ATOM 23902 C CA . ILE A 1 5 ? -5.616 7.261 -7.790 1.00 0.00 5 ILE A CA 19
ATOM 23903 C C . ILE A 1 5 ? -6.730 7.461 -8.816 1.00 0.00 5 ILE A C 19
ATOM 23904 O O . ILE A 1 5 ? -6.542 7.229 -10.014 1.00 0.00 5 ILE A O 19
ATOM 23920 N N . ASP A 1 6 ? -7.904 7.864 -8.342 1.00 0.00 6 ASP A N 19
ATOM 23921 C CA . ASP A 1 6 ? -8.931 8.386 -9.222 1.00 0.00 6 ASP A CA 19
ATOM 23922 C C . ASP A 1 6 ? -8.440 9.758 -9.696 1.00 0.00 6 ASP A C 19
ATOM 23923 O O . ASP A 1 6 ? -8.030 10.576 -8.869 1.00 0.00 6 ASP A O 19
ATOM 23932 N N . VAL A 1 7 ? -8.514 10.031 -10.997 1.00 0.00 7 VAL A N 19
ATOM 23933 C CA . VAL A 1 7 ? -8.108 11.308 -11.585 1.00 0.00 7 VAL A CA 19
ATOM 23934 C C . VAL A 1 7 ? -9.233 11.903 -12.452 1.00 0.00 7 VAL A C 19
ATOM 23935 O O . VAL A 1 7 ? -9.023 12.915 -13.127 1.00 0.00 7 VAL A O 19
ATOM 23948 N N . ARG A 1 8 ? -10.452 11.336 -12.416 1.00 0.00 8 ARG A N 19
ATOM 23949 C CA . ARG A 1 8 ? -11.612 11.964 -13.059 1.00 0.00 8 ARG A CA 19
ATOM 23950 C C . ARG A 1 8 ? -11.936 13.296 -12.376 1.00 0.00 8 ARG A C 19
ATOM 23951 O O . ARG A 1 8 ? -11.492 13.559 -11.255 1.00 0.00 8 ARG A O 19
ATOM 23972 N N . VAL A 1 9 ? -12.695 14.149 -13.067 1.00 0.00 9 VAL A N 19
ATOM 23973 C CA . VAL A 1 9 ? -13.076 15.463 -12.551 1.00 0.00 9 VAL A CA 19
ATOM 23974 C C . VAL A 1 9 ? -13.863 15.293 -11.235 1.00 0.00 9 VAL A C 19
ATOM 23975 O O . VAL A 1 9 ? -14.539 14.272 -11.064 1.00 0.00 9 VAL A O 19
ATOM 23988 N N . PRO A 1 10 ? -13.834 16.265 -10.303 1.00 0.00 10 PRO A N 19
ATOM 23989 C CA . PRO A 1 10 ? -14.437 16.089 -8.983 1.00 0.00 10 PRO A CA 19
ATOM 23990 C C . PRO A 1 10 ? -15.946 15.840 -9.069 1.00 0.00 10 PRO A C 19
ATOM 23991 O O . PRO A 1 10 ? -16.466 14.984 -8.358 1.00 0.00 10 PRO A O 19
ATOM 24002 N N . GLU A 1 11 ? -16.644 16.499 -9.997 1.00 0.00 11 GLU A N 19
ATOM 24003 C CA . GLU A 1 11 ? -18.082 16.311 -10.201 1.00 0.00 11 GLU A CA 19
ATOM 24004 C C . GLU A 1 11 ? -18.427 14.933 -10.787 1.00 0.00 11 GLU A C 19
ATOM 24005 O O . GLU A 1 11 ? -19.608 14.601 -10.886 1.00 0.00 11 GLU A O 19
ATOM 24017 N N . GLN A 1 12 ? -17.436 14.122 -11.170 1.00 0.00 12 GLN A N 19
ATOM 24018 C CA . GLN A 1 12 ? -17.629 12.732 -11.557 1.00 0.00 12 GLN A CA 19
ATOM 24019 C C . GLN A 1 12 ? -17.139 11.797 -10.443 1.00 0.00 12 GLN A C 19
ATOM 24020 O O . GLN A 1 12 ? -17.743 10.746 -10.240 1.00 0.00 12 GLN A O 19
ATOM 24034 N N . TYR A 1 13 ? -16.120 12.174 -9.661 1.00 0.00 13 TYR A N 19
ATOM 24035 C CA . TYR A 1 13 ? -15.757 11.437 -8.447 1.00 0.00 13 TYR A CA 19
ATOM 24036 C C . TYR A 1 13 ? -16.940 11.404 -7.472 1.00 0.00 13 TYR A C 19
ATOM 24037 O O . TYR A 1 13 ? -17.244 10.362 -6.891 1.00 0.00 13 TYR A O 19
ATOM 24055 N N . GLN A 1 14 ? -17.651 12.531 -7.341 1.00 0.00 14 GLN A N 19
ATOM 24056 C CA . GLN A 1 14 ? -18.864 12.639 -6.538 1.00 0.00 14 GLN A CA 19
ATOM 24057 C C . GLN A 1 14 ? -20.010 11.761 -7.074 1.00 0.00 14 GLN A C 19
ATOM 24058 O O . GLN A 1 14 ? -21.030 11.636 -6.395 1.00 0.00 14 GLN A O 19
ATOM 24072 N N . GLN A 1 15 ? -19.869 11.146 -8.255 1.00 0.00 15 GLN A N 19
ATOM 24073 C CA . GLN A 1 15 ? -20.823 10.173 -8.764 1.00 0.00 15 GLN A CA 19
ATOM 24074 C C . GLN A 1 15 ? -20.337 8.783 -8.342 1.00 0.00 15 GLN A C 19
ATOM 24075 O O . GLN A 1 15 ? -21.023 8.138 -7.551 1.00 0.00 15 GLN A O 19
ATOM 24089 N N . GLU A 1 16 ? -19.137 8.346 -8.745 1.00 0.00 16 GLU A N 19
ATOM 24090 C CA . GLU A 1 16 ? -18.517 7.116 -8.244 1.00 0.00 16 GLU A CA 19
ATOM 24091 C C . GLU A 1 16 ? -17.022 7.066 -8.571 1.00 0.00 16 GLU A C 19
ATOM 24092 O O . GLU A 1 16 ? -16.525 7.855 -9.380 1.00 0.00 16 GLU A O 19
ATOM 24104 N N . HIS A 1 17 ? -16.318 6.095 -7.986 1.00 0.00 17 HIS A N 19
ATOM 24105 C CA . HIS A 1 17 ? -14.948 5.729 -8.331 1.00 0.00 17 HIS A CA 19
ATOM 24106 C C . HIS A 1 17 ? -14.721 4.254 -7.952 1.00 0.00 17 HIS A C 19
ATOM 24107 O O . HIS A 1 17 ? -15.606 3.631 -7.357 1.00 0.00 17 HIS A O 19
ATOM 24121 N N . VAL A 1 18 ? -13.575 3.673 -8.315 1.00 0.00 18 VAL A N 19
ATOM 24122 C CA . VAL A 1 18 ? -13.213 2.307 -7.930 1.00 0.00 18 VAL A CA 19
ATOM 24123 C C . VAL A 1 18 ? -12.940 2.305 -6.416 1.00 0.00 18 VAL A C 19
ATOM 24124 O O . VAL A 1 18 ? -12.417 3.283 -5.879 1.00 0.00 18 VAL A O 19
ATOM 24137 N N . GLN A 1 19 ? -13.303 1.226 -5.715 1.00 0.00 19 GLN A N 19
ATOM 24138 C CA . GLN A 1 19 ? -13.068 1.109 -4.277 1.00 0.00 19 GLN A CA 19
ATOM 24139 C C . GLN A 1 19 ? -11.566 1.154 -3.940 1.00 0.00 19 GLN A C 19
ATOM 24140 O O . GLN A 1 19 ? -10.722 0.832 -4.780 1.00 0.00 19 GLN A O 19
ATOM 24154 N N . GLY A 1 20 ? -11.241 1.471 -2.681 1.00 0.00 20 GLY A N 19
ATOM 24155 C CA . GLY A 1 20 ? -9.882 1.379 -2.153 1.00 0.00 20 GLY A CA 19
ATOM 24156 C C . GLY A 1 20 ? -8.912 2.327 -2.860 1.00 0.00 20 GLY A C 19
ATOM 24157 O O . GLY A 1 20 ? -7.791 1.927 -3.184 1.00 0.00 20 GLY A O 19
ATOM 24161 N N . ALA A 1 21 ? -9.346 3.562 -3.130 1.00 0.00 21 ALA A N 19
ATOM 24162 C CA . ALA A 1 21 ? -8.624 4.546 -3.930 1.00 0.00 21 ALA A CA 19
ATOM 24163 C C . ALA A 1 21 ? -8.691 5.935 -3.276 1.00 0.00 21 ALA A C 19
ATOM 24164 O O . ALA A 1 21 ? -9.342 6.114 -2.242 1.00 0.00 21 ALA A O 19
ATOM 24171 N N . ILE A 1 22 ? -8.026 6.919 -3.888 1.00 0.00 22 ILE A N 19
ATOM 24172 C CA . ILE A 1 22 ? -7.941 8.302 -3.420 1.00 0.00 22 ILE A CA 19
ATOM 24173 C C . ILE A 1 22 ? -8.246 9.236 -4.598 1.00 0.00 22 ILE A C 19
ATOM 24174 O O . ILE A 1 22 ? -7.834 8.969 -5.727 1.00 0.00 22 ILE A O 19
ATOM 24190 N N . ASN A 1 23 ? -8.978 10.323 -4.341 1.00 0.00 23 ASN A N 19
ATOM 24191 C CA . ASN A 1 23 ? -9.343 11.320 -5.345 1.00 0.00 23 ASN A CA 19
ATOM 24192 C C . ASN A 1 23 ? -8.202 12.312 -5.544 1.00 0.00 23 ASN A C 19
ATOM 24193 O O . ASN A 1 23 ? -7.824 13.009 -4.599 1.00 0.00 23 ASN A O 19
ATOM 24204 N N . ILE A 1 24 ? -7.687 12.425 -6.767 1.00 0.00 24 ILE A N 19
ATOM 24205 C CA . ILE A 1 24 ? -6.675 13.398 -7.168 1.00 0.00 24 ILE A CA 19
ATOM 24206 C C . ILE A 1 24 ? -7.006 13.818 -8.619 1.00 0.00 24 ILE A C 19
ATOM 24207 O O . ILE A 1 24 ? -6.362 13.336 -9.551 1.00 0.00 24 ILE A O 19
ATOM 24223 N N . PRO A 1 25 ? -8.042 14.654 -8.845 1.00 0.00 25 PRO A N 19
ATOM 24224 C CA . PRO A 1 25 ? -8.476 15.061 -10.180 1.00 0.00 25 PRO A CA 19
ATOM 24225 C C . PRO A 1 25 ? -7.333 15.644 -11.003 1.00 0.00 25 PRO A C 19
ATOM 24226 O O . PRO A 1 25 ? -6.462 16.318 -10.456 1.00 0.00 25 PRO A O 19
ATOM 24237 N N . LEU A 1 26 ? -7.380 15.507 -12.328 1.00 0.00 26 LEU A N 19
ATOM 24238 C CA . LEU A 1 26 ? -6.376 16.114 -13.209 1.00 0.00 26 LEU A CA 19
ATOM 24239 C C . LEU A 1 26 ? -6.350 17.649 -13.076 1.00 0.00 26 LEU A C 19
ATOM 24240 O O . LEU A 1 26 ? -5.300 18.263 -13.249 1.00 0.00 26 LEU A O 19
ATOM 24256 N N . LYS A 1 27 ? -7.472 18.276 -12.697 1.00 0.00 27 LYS A N 19
ATOM 24257 C CA . LYS A 1 27 ? -7.537 19.715 -12.409 1.00 0.00 27 LYS A CA 19
ATOM 24258 C C . LYS A 1 27 ? -6.800 20.110 -11.117 1.00 0.00 27 LYS A C 19
ATOM 24259 O O . LYS A 1 27 ? -6.625 21.301 -10.865 1.00 0.00 27 LYS A O 19
ATOM 24278 N N . GLU A 1 28 ? -6.377 19.147 -10.294 1.00 0.00 28 GLU A N 19
ATOM 24279 C CA . GLU A 1 28 ? -5.873 19.356 -8.936 1.00 0.00 28 GLU A CA 19
ATOM 24280 C C . GLU A 1 28 ? -4.524 18.661 -8.708 1.00 0.00 28 GLU A C 19
ATOM 24281 O O . GLU A 1 28 ? -3.791 19.045 -7.799 1.00 0.00 28 GLU A O 19
ATOM 24293 N N . VAL A 1 29 ? -4.183 17.649 -9.514 1.00 0.00 29 VAL A N 19
ATOM 24294 C CA . VAL A 1 29 ? -3.054 16.749 -9.294 1.00 0.00 29 VAL A CA 19
ATOM 24295 C C . VAL A 1 29 ? -1.739 17.496 -9.068 1.00 0.00 29 VAL A C 19
ATOM 24296 O O . VAL A 1 29 ? -1.018 17.155 -8.132 1.00 0.00 29 VAL A O 19
ATOM 24309 N N . LYS A 1 30 ? -1.467 18.566 -9.825 1.00 0.00 30 LYS A N 19
ATOM 24310 C CA . LYS A 1 30 ? -0.230 19.346 -9.706 1.00 0.00 30 LYS A CA 19
ATOM 24311 C C . LYS A 1 30 ? -0.037 19.938 -8.306 1.00 0.00 30 LYS A C 19
ATOM 24312 O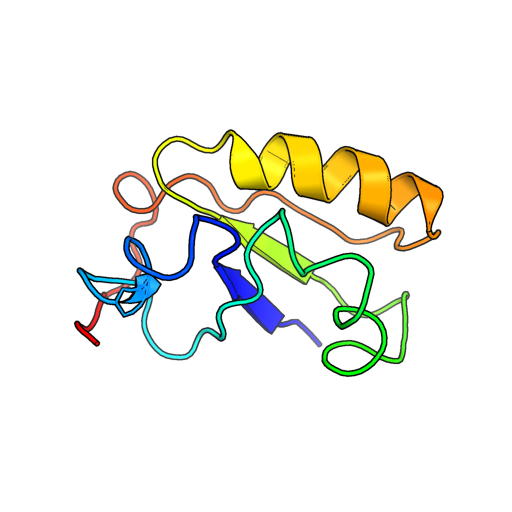 O . LYS A 1 30 ? 1.098 20.213 -7.918 1.00 0.00 30 LYS A O 19
ATOM 24331 N N . GLU A 1 31 ? -1.117 20.119 -7.543 1.00 0.00 31 GLU A N 19
ATOM 24332 C CA . GLU A 1 31 ? -1.113 20.744 -6.226 1.00 0.00 31 GLU A CA 19
ATOM 24333 C C . GLU A 1 31 ? -1.402 19.715 -5.119 1.00 0.00 31 GLU A C 19
ATOM 24334 O O . GLU A 1 31 ? -1.494 20.097 -3.949 1.00 0.00 31 GLU A O 19
ATOM 24346 N N . ARG A 1 32 ? -1.556 18.422 -5.452 1.00 0.00 32 ARG A N 19
ATOM 24347 C CA . ARG A 1 32 ? -2.042 17.409 -4.508 1.00 0.00 32 ARG A CA 19
ATOM 24348 C C . ARG A 1 32 ? -1.199 16.133 -4.532 1.00 0.00 32 ARG A C 19
ATOM 24349 O O . ARG A 1 32 ? -0.955 15.575 -3.461 1.00 0.00 32 ARG A O 19
ATOM 24370 N N . ILE A 1 33 ? -0.702 15.670 -5.688 1.00 0.00 33 ILE A N 19
ATOM 24371 C CA . ILE A 1 33 ? 0.015 14.389 -5.749 1.00 0.00 33 ILE A CA 19
ATOM 24372 C C . ILE A 1 33 ? 1.276 14.412 -4.878 1.00 0.00 33 ILE A C 19
ATOM 24373 O O . ILE A 1 33 ? 1.550 13.434 -4.187 1.00 0.00 33 ILE A O 19
ATOM 24389 N N . ALA A 1 34 ? 1.976 15.552 -4.822 1.00 0.00 34 ALA A N 19
ATOM 24390 C CA . ALA A 1 34 ? 3.199 15.718 -4.041 1.00 0.00 34 ALA A CA 19
ATOM 24391 C C . ALA A 1 34 ? 2.989 15.568 -2.523 1.00 0.00 34 ALA A C 19
ATOM 24392 O O . ALA A 1 34 ? 3.975 15.486 -1.789 1.00 0.00 34 ALA A O 19
ATOM 24399 N N . THR A 1 35 ? 1.740 15.523 -2.045 1.00 0.00 35 THR A N 19
ATOM 24400 C CA . THR A 1 35 ? 1.408 15.331 -0.634 1.00 0.00 35 THR A CA 19
ATOM 24401 C C . THR A 1 35 ? 0.646 14.009 -0.452 1.00 0.00 35 THR A C 19
ATOM 24402 O O . THR A 1 35 ? 0.871 13.307 0.534 1.00 0.00 35 THR A O 19
ATOM 24413 N N . ALA A 1 36 ? -0.207 13.628 -1.413 1.00 0.00 36 ALA A N 19
ATOM 24414 C CA . ALA A 1 36 ? -0.925 12.358 -1.392 1.00 0.00 36 ALA A CA 19
ATOM 24415 C C . ALA A 1 36 ? 0.023 11.160 -1.539 1.00 0.00 36 ALA A C 19
ATOM 24416 O O . ALA A 1 36 ? -0.189 10.128 -0.902 1.00 0.00 36 ALA A O 19
ATOM 24423 N N . VAL A 1 37 ? 1.061 11.295 -2.369 1.00 0.00 37 VAL A N 19
ATOM 24424 C CA . VAL A 1 37 ? 2.044 10.263 -2.676 1.00 0.00 37 VAL A CA 19
ATOM 24425 C C . VAL A 1 37 ? 3.410 10.972 -2.649 1.00 0.00 37 VAL A C 19
ATOM 24426 O O . VAL A 1 37 ? 3.955 11.321 -3.697 1.00 0.00 37 VAL A O 19
ATOM 24439 N N . PRO A 1 38 ? 3.951 11.264 -1.451 1.00 0.00 38 PRO A N 19
ATOM 24440 C CA . PRO A 1 38 ? 5.109 12.138 -1.275 1.00 0.00 38 PRO A CA 19
ATOM 24441 C C . PRO A 1 38 ? 6.454 11.490 -1.659 1.00 0.00 38 PRO A C 19
ATOM 24442 O O . PRO A 1 38 ? 7.506 12.064 -1.364 1.00 0.00 38 PRO A O 19
ATOM 24453 N N . ASP A 1 39 ? 6.461 10.317 -2.300 1.00 0.00 39 ASP A N 19
ATOM 24454 C CA . ASP A 1 39 ? 7.674 9.628 -2.735 1.00 0.00 39 ASP A CA 19
ATOM 24455 C C . ASP A 1 39 ? 7.428 9.008 -4.109 1.00 0.00 39 ASP A C 19
ATOM 24456 O O . ASP A 1 39 ? 6.383 8.399 -4.351 1.00 0.00 39 ASP A O 19
ATOM 24465 N N . LYS A 1 40 ? 8.383 9.198 -5.023 1.00 0.00 40 LYS A N 19
ATOM 24466 C CA . LYS A 1 40 ? 8.225 8.858 -6.433 1.00 0.00 40 LYS A CA 19
ATOM 24467 C C . LYS A 1 40 ? 8.218 7.356 -6.739 1.00 0.00 40 LYS A C 19
ATOM 24468 O O . LYS A 1 40 ? 7.866 6.995 -7.862 1.00 0.00 40 LYS A O 19
ATOM 24487 N N . ASN A 1 41 ? 8.647 6.484 -5.817 1.00 0.00 41 ASN A N 19
ATOM 24488 C CA . ASN A 1 41 ? 8.801 5.056 -6.117 1.00 0.00 41 ASN A CA 19
ATOM 24489 C C . ASN A 1 41 ? 7.458 4.315 -6.165 1.00 0.00 41 ASN A C 19
ATOM 24490 O O . ASN A 1 41 ? 7.406 3.197 -6.677 1.00 0.00 41 ASN A O 19
ATOM 24501 N N . ASP A 1 42 ? 6.391 4.894 -5.605 1.00 0.00 42 ASP A N 19
ATOM 24502 C CA . ASP A 1 42 ? 5.088 4.237 -5.523 1.00 0.00 42 ASP A CA 19
ATOM 24503 C C . ASP A 1 42 ? 4.517 3.948 -6.913 1.00 0.00 42 ASP A C 19
ATOM 24504 O O . ASP A 1 42 ? 4.682 4.745 -7.839 1.00 0.00 42 ASP A O 19
ATOM 24513 N N . THR A 1 43 ? 3.820 2.821 -7.048 1.00 0.00 43 THR A N 19
ATOM 24514 C CA . THR A 1 43 ? 3.118 2.455 -8.269 1.00 0.00 43 THR A CA 19
ATOM 24515 C C . THR A 1 43 ? 1.794 3.228 -8.305 1.00 0.00 43 THR A C 19
ATOM 24516 O O . THR A 1 43 ? 0.774 2.752 -7.797 1.00 0.00 43 THR A O 19
ATOM 24527 N N . VAL A 1 44 ? 1.827 4.443 -8.859 1.00 0.00 44 VAL A N 19
ATOM 24528 C CA . VAL A 1 44 ? 0.675 5.330 -8.971 1.00 0.00 44 VAL A CA 19
ATOM 24529 C C . VAL A 1 44 ? -0.241 4.796 -10.083 1.00 0.00 44 VAL A C 19
ATOM 24530 O O . VAL A 1 44 ? -0.160 5.227 -11.237 1.00 0.00 44 VAL A O 19
ATOM 24543 N N . LYS A 1 45 ? -1.086 3.810 -9.776 1.00 0.00 45 LYS A N 19
ATOM 24544 C CA . LYS A 1 45 ? -2.097 3.355 -10.724 1.00 0.00 45 LYS A CA 19
ATOM 24545 C C . LYS A 1 45 ? -3.129 4.472 -10.847 1.00 0.00 45 LYS A C 19
ATOM 24546 O O . LYS A 1 45 ? -3.592 4.975 -9.824 1.00 0.00 45 LYS A O 19
ATOM 24565 N N . VAL A 1 46 ? -3.514 4.848 -12.064 1.00 0.00 46 VAL A N 19
ATOM 24566 C CA . VAL A 1 46 ? -4.423 5.965 -12.316 1.00 0.00 46 VAL A CA 19
ATOM 24567 C C . VAL A 1 46 ? -5.583 5.492 -13.188 1.00 0.00 46 VAL A C 19
ATOM 24568 O O . VAL A 1 46 ? -5.385 4.665 -14.083 1.00 0.00 46 VAL A O 19
ATOM 24581 N N . TYR A 1 47 ? -6.791 6.008 -12.954 1.00 0.00 47 TYR A N 19
ATOM 24582 C CA . TYR A 1 47 ? -7.969 5.694 -13.760 1.00 0.00 47 TYR A CA 19
ATOM 24583 C C . TYR A 1 47 ? -8.953 6.863 -13.755 1.00 0.00 47 TYR A C 19
ATOM 24584 O O . TYR A 1 47 ? -8.919 7.722 -12.868 1.00 0.00 47 TYR A O 19
ATOM 24602 N N . CYS A 1 48 ? -9.842 6.881 -14.751 1.00 0.00 48 CYS A N 19
ATOM 24603 C CA . CYS A 1 48 ? -10.918 7.850 -14.915 1.00 0.00 48 CYS A CA 19
ATOM 24604 C C . CYS A 1 48 ? -11.860 7.349 -16.017 1.00 0.00 48 CYS A C 19
ATOM 24605 O O . CYS A 1 48 ? -11.621 6.294 -16.613 1.00 0.00 48 CYS A O 19
ATOM 24613 N N . ASN A 1 49 ? -12.909 8.113 -16.337 1.00 0.00 49 ASN A N 19
ATOM 24614 C CA . ASN A 1 49 ? -13.733 7.845 -17.514 1.00 0.00 49 ASN A CA 19
ATOM 24615 C C . ASN A 1 49 ? -12.856 7.886 -18.773 1.00 0.00 49 ASN A C 19
ATOM 24616 O O . ASN A 1 49 ? -12.136 8.862 -18.993 1.00 0.00 49 ASN A O 19
ATOM 24627 N N . ALA A 1 50 ? -12.924 6.825 -19.585 1.00 0.00 50 ALA A N 19
ATOM 24628 C CA . ALA A 1 50 ? -12.167 6.624 -20.824 1.00 0.00 50 ALA A CA 19
ATOM 24629 C C . ALA A 1 50 ? -10.639 6.793 -20.698 1.00 0.00 50 ALA A C 19
ATOM 24630 O O . ALA A 1 50 ? -9.965 6.962 -21.716 1.00 0.00 50 ALA A O 19
ATOM 24637 N N . GLY A 1 51 ? -10.067 6.763 -19.487 1.00 0.00 51 GLY A N 19
ATOM 24638 C CA . GLY A 1 51 ? -8.620 6.805 -19.263 1.00 0.00 51 GLY A CA 19
ATOM 24639 C C . GLY A 1 51 ? -7.929 8.110 -19.690 1.00 0.00 51 GLY A C 19
ATOM 24640 O O . GLY A 1 51 ? -6.711 8.217 -19.550 1.00 0.00 51 GLY A O 19
ATOM 24644 N N . ARG A 1 52 ? -8.650 9.116 -20.204 1.00 0.00 52 ARG A N 19
ATOM 24645 C CA . ARG A 1 52 ? -8.032 10.323 -20.767 1.00 0.00 52 ARG A CA 19
ATOM 24646 C C . ARG A 1 52 ? -7.387 11.184 -19.715 1.00 0.00 52 ARG A C 19
ATOM 24647 O O . ARG A 1 52 ? -6.310 11.709 -19.979 1.00 0.00 52 ARG A O 19
ATOM 24668 N N . GLN A 1 53 ? -7.992 11.343 -18.545 1.00 0.00 53 GLN A N 19
ATOM 24669 C CA . GLN A 1 53 ? -7.380 12.123 -17.478 1.00 0.00 53 GLN A CA 19
ATOM 24670 C C . GLN A 1 53 ? -6.147 11.379 -16.941 1.00 0.00 53 GLN A C 19
ATOM 24671 O O . GLN A 1 53 ? -5.180 12.026 -16.553 1.00 0.00 53 GLN A O 19
ATOM 24685 N N . SER A 1 54 ? -6.134 10.043 -16.983 1.00 0.00 54 SER A N 19
ATOM 24686 C CA . SER A 1 54 ? -4.998 9.217 -16.582 1.00 0.00 54 SER A CA 19
ATOM 24687 C C . SER A 1 54 ? -3.835 9.340 -17.568 1.00 0.00 54 SER A C 19
ATOM 24688 O O . SER A 1 54 ? -2.703 9.570 -17.145 1.00 0.00 54 SER A O 19
ATOM 24696 N N . GLY A 1 55 ? -4.099 9.234 -18.875 1.00 0.00 55 GLY A N 19
ATOM 24697 C CA . GLY A 1 55 ? -3.072 9.375 -19.903 1.00 0.00 55 GLY A CA 19
ATOM 24698 C C . GLY A 1 55 ? -2.477 10.781 -19.873 1.00 0.00 55 GLY A C 19
ATOM 24699 O O . GLY A 1 55 ? -1.257 10.943 -19.899 1.00 0.00 55 GLY A O 19
ATOM 24703 N N . GLN A 1 56 ? -3.340 11.791 -19.732 1.00 0.00 56 GLN A N 19
ATOM 24704 C CA . GLN A 1 56 ? -2.949 13.179 -19.529 1.00 0.00 56 GLN A CA 19
ATOM 24705 C C . GLN A 1 56 ? -2.065 13.324 -18.279 1.00 0.00 56 GLN A C 19
ATOM 24706 O O . GLN A 1 56 ? -0.987 13.917 -18.357 1.00 0.00 56 GLN A O 19
ATOM 24720 N N . ALA A 1 57 ? -2.483 12.761 -17.139 1.00 0.00 57 ALA A N 19
ATOM 24721 C CA . ALA A 1 57 ? -1.734 12.848 -15.890 1.00 0.00 57 ALA A CA 19
ATOM 24722 C C . ALA A 1 57 ? -0.374 12.156 -15.991 1.00 0.00 57 ALA A C 19
ATOM 24723 O O . ALA A 1 57 ? 0.591 12.639 -15.402 1.00 0.00 57 ALA A O 19
ATOM 24730 N N . LYS A 1 58 ? -0.261 11.045 -16.726 1.00 0.00 58 LYS A N 19
ATOM 24731 C CA . LYS A 1 58 ? 0.998 10.309 -16.815 1.00 0.00 58 LYS A CA 19
ATOM 24732 C C . LYS A 1 58 ? 2.128 11.199 -17.327 1.00 0.00 58 LYS A C 19
ATOM 24733 O O . LYS A 1 58 ? 3.253 11.051 -16.850 1.00 0.00 58 LYS A O 19
ATOM 24752 N N . GLU A 1 59 ? 1.857 12.132 -18.242 1.00 0.00 59 GLU A N 19
ATOM 24753 C CA . GLU A 1 59 ? 2.890 13.008 -18.783 1.00 0.00 59 GLU A CA 19
ATOM 24754 C C . GLU A 1 59 ? 3.475 13.888 -17.672 1.00 0.00 59 GLU A C 19
ATOM 24755 O O . GLU A 1 59 ? 4.688 13.882 -17.454 1.00 0.00 59 GLU A O 19
ATOM 24767 N N . ILE A 1 60 ? 2.629 14.616 -16.933 1.00 0.00 60 ILE A N 19
ATOM 24768 C CA . ILE A 1 60 ? 3.093 15.518 -15.888 1.00 0.00 60 ILE A CA 19
ATOM 24769 C C . ILE A 1 60 ? 3.667 14.738 -14.702 1.00 0.00 60 ILE A C 19
ATOM 24770 O O . ILE A 1 60 ? 4.633 15.192 -14.099 1.00 0.00 60 ILE A O 19
ATOM 24786 N N . LEU A 1 61 ? 3.140 13.551 -14.388 1.00 0.00 61 LEU A N 19
ATOM 24787 C CA . LEU A 1 61 ? 3.677 12.721 -13.315 1.00 0.00 61 LEU A CA 19
ATOM 24788 C C . LEU A 1 61 ? 5.077 12.226 -13.682 1.00 0.00 61 LEU A C 19
ATOM 24789 O O . LEU A 1 61 ? 5.968 12.243 -12.831 1.00 0.00 61 LEU A O 19
ATOM 24805 N N . SER A 1 62 ? 5.297 11.844 -14.943 1.00 0.00 62 SER A N 19
ATOM 24806 C CA . SER A 1 62 ? 6.617 11.454 -15.422 1.00 0.00 62 SER A CA 19
ATOM 24807 C C . SER A 1 62 ? 7.585 12.642 -15.345 1.00 0.00 62 SER A C 19
ATOM 24808 O O . SER A 1 62 ? 8.741 12.461 -14.961 1.00 0.00 62 SER A O 19
ATOM 24816 N N . GLU A 1 63 ? 7.120 13.858 -15.657 1.00 0.00 63 GLU A N 19
ATOM 24817 C CA . GLU A 1 63 ? 7.928 15.070 -15.561 1.00 0.00 63 GLU A CA 19
ATOM 24818 C C . GLU A 1 63 ? 8.275 15.384 -14.095 1.00 0.00 63 GLU A C 19
ATOM 24819 O O . GLU A 1 63 ? 9.419 15.734 -13.798 1.00 0.00 63 GLU A O 19
ATOM 24831 N N . MET A 1 64 ? 7.318 15.220 -13.171 1.00 0.00 64 MET A N 19
ATOM 24832 C CA . MET A 1 64 ? 7.537 15.401 -11.735 1.00 0.00 64 MET A CA 19
ATOM 24833 C C . MET A 1 64 ? 8.533 14.366 -11.197 1.00 0.00 64 MET A C 19
ATOM 24834 O O . MET A 1 64 ? 9.308 14.688 -10.294 1.00 0.00 64 MET A O 19
ATOM 24848 N N . GLY A 1 65 ? 8.543 13.150 -11.755 1.00 0.00 65 GLY A N 19
ATOM 24849 C CA . GLY A 1 65 ? 9.574 12.146 -11.510 1.00 0.00 65 GLY A CA 19
ATOM 24850 C C . GLY A 1 65 ? 9.030 10.761 -11.170 1.00 0.00 65 GLY A C 19
ATOM 24851 O O . GLY A 1 65 ? 9.833 9.854 -10.949 1.00 0.00 65 GLY A O 19
ATOM 24855 N N . TYR A 1 66 ? 7.709 10.572 -11.095 1.00 0.00 66 TYR A N 19
ATOM 24856 C CA . TYR A 1 66 ? 7.119 9.264 -10.833 1.00 0.00 66 TYR A CA 19
ATOM 24857 C C . TYR A 1 66 ? 7.386 8.371 -12.049 1.00 0.00 66 TYR A C 19
ATOM 24858 O O . TYR A 1 66 ? 7.025 8.731 -13.170 1.00 0.00 66 TYR A O 19
ATOM 24876 N N . THR A 1 67 ? 7.991 7.202 -11.836 1.00 0.00 67 THR A N 19
ATOM 24877 C CA . THR A 1 67 ? 8.454 6.312 -12.908 1.00 0.00 67 THR A CA 19
ATOM 24878 C C . THR A 1 67 ? 7.679 4.985 -12.940 1.00 0.00 67 THR A C 19
ATOM 24879 O O . THR A 1 67 ? 8.041 4.074 -13.688 1.00 0.00 67 THR A O 19
ATOM 24890 N N . HIS A 1 68 ? 6.597 4.878 -12.158 1.00 0.00 68 HIS A N 19
ATOM 24891 C CA . HIS A 1 68 ? 5.822 3.649 -11.972 1.00 0.00 68 HIS A CA 19
ATOM 24892 C C . HIS A 1 68 ? 4.322 3.946 -12.100 1.00 0.00 68 HIS A C 19
ATOM 24893 O O . HIS A 1 68 ? 3.481 3.313 -11.462 1.00 0.00 68 HIS A O 19
ATOM 24907 N N . VAL A 1 69 ? 3.992 4.964 -12.892 1.00 0.00 69 VAL A N 19
ATOM 24908 C CA . VAL A 1 69 ? 2.620 5.334 -13.206 1.00 0.00 69 VAL A CA 19
ATOM 24909 C C . VAL A 1 69 ? 2.116 4.334 -14.253 1.00 0.00 69 VAL A C 19
ATOM 24910 O O . VAL A 1 69 ? 2.858 3.986 -15.176 1.00 0.00 69 VAL A O 19
ATOM 24923 N N . GLU A 1 70 ? 0.858 3.905 -14.155 1.00 0.00 70 GLU A N 19
ATOM 24924 C CA . GLU A 1 70 ? 0.205 3.109 -15.188 1.00 0.00 70 GLU A CA 19
ATOM 24925 C C . GLU A 1 70 ? -1.288 3.422 -15.168 1.00 0.00 70 GLU A C 19
ATOM 24926 O O . GLU A 1 70 ? -1.865 3.627 -14.097 1.00 0.00 70 GLU A O 19
ATOM 24938 N N . ASN A 1 71 ? -1.927 3.459 -16.340 1.00 0.00 71 ASN A N 19
ATOM 24939 C CA . ASN A 1 71 ? -3.380 3.534 -16.397 1.00 0.00 71 ASN A CA 19
ATOM 24940 C C . ASN A 1 71 ? -3.935 2.141 -16.110 1.00 0.00 71 ASN A C 19
ATOM 24941 O O . ASN A 1 71 ? -3.703 1.219 -16.895 1.00 0.00 71 ASN A O 19
ATOM 24952 N N . ALA A 1 72 ? -4.657 1.984 -14.997 1.00 0.00 72 ALA A N 19
ATOM 24953 C CA . ALA A 1 72 ? -5.292 0.717 -14.644 1.00 0.00 72 ALA A CA 19
ATOM 24954 C C . ALA A 1 72 ? -6.358 0.328 -15.679 1.00 0.00 72 ALA A C 19
ATOM 24955 O O . ALA A 1 72 ? -6.553 -0.858 -15.949 1.00 0.00 72 ALA A O 19
ATOM 24962 N N . GLY A 1 73 ? -7.029 1.322 -16.264 1.00 0.00 73 GLY A N 19
ATOM 24963 C CA . GLY A 1 73 ? -8.040 1.171 -17.298 1.00 0.00 73 GLY A CA 19
ATOM 24964 C C . GLY A 1 73 ? -8.998 2.356 -17.241 1.00 0.00 73 GLY A C 19
ATOM 24965 O O . GLY A 1 73 ? -8.748 3.333 -16.525 1.00 0.00 73 GLY A O 19
ATOM 24969 N N . GLY A 1 74 ? -10.091 2.279 -17.997 1.00 0.00 74 GLY A N 19
ATOM 24970 C CA . GLY A 1 74 ? -11.196 3.213 -17.843 1.00 0.00 74 GLY A CA 19
ATOM 24971 C C . GLY A 1 74 ? -12.052 2.769 -16.658 1.00 0.00 74 GLY A C 19
ATOM 24972 O O . GLY A 1 74 ? -12.069 1.583 -16.323 1.00 0.00 74 GLY A O 19
ATOM 24976 N N . LEU A 1 75 ? -12.791 3.701 -16.047 1.00 0.00 75 LEU A N 19
ATOM 24977 C CA . LEU A 1 75 ? -13.611 3.461 -14.852 1.00 0.00 75 LEU A CA 19
ATOM 24978 C C . LEU A 1 75 ? -14.490 2.219 -15.011 1.00 0.00 75 LEU A C 19
ATOM 24979 O O . LEU A 1 75 ? -14.489 1.354 -14.134 1.00 0.00 75 LEU A O 19
ATOM 24995 N N . LYS A 1 76 ? -15.222 2.114 -16.125 1.00 0.00 76 LYS A N 19
ATOM 24996 C CA . LYS A 1 76 ? -16.125 0.991 -16.382 1.00 0.00 76 LYS A CA 19
ATOM 24997 C C . LYS A 1 76 ? -15.356 -0.261 -16.813 1.00 0.00 76 LYS A C 19
ATOM 24998 O O . LYS A 1 76 ? -15.784 -1.372 -16.504 1.00 0.00 76 LYS A O 19
ATOM 25017 N N . ASP A 1 77 ? -14.245 -0.096 -17.537 1.00 0.00 77 ASP A N 19
ATOM 25018 C CA . ASP A 1 77 ? -13.465 -1.207 -18.086 1.00 0.00 77 ASP A CA 19
ATOM 25019 C C . ASP A 1 77 ? -12.765 -2.006 -16.983 1.00 0.00 77 ASP A C 19
ATOM 25020 O O . ASP A 1 77 ? -12.654 -3.228 -17.085 1.00 0.00 77 ASP A O 19
ATOM 25029 N N . ILE A 1 78 ? -12.322 -1.327 -15.920 1.00 0.00 78 ILE A N 19
ATOM 25030 C CA . ILE A 1 78 ? -11.753 -1.943 -14.725 1.00 0.00 78 ILE A CA 19
ATOM 25031 C C . ILE A 1 78 ? -12.802 -2.900 -14.141 1.00 0.00 78 ILE A C 19
ATOM 25032 O O . ILE A 1 78 ? -13.929 -2.488 -13.865 1.00 0.00 78 ILE A O 19
ATOM 25048 N N . ALA A 1 79 ? -12.435 -4.167 -13.923 1.00 0.00 79 ALA A N 19
ATOM 25049 C CA . ALA A 1 79 ? -13.326 -5.152 -13.308 1.00 0.00 79 ALA A CA 19
ATOM 25050 C C . ALA A 1 79 ? -13.492 -4.917 -11.797 1.00 0.00 79 ALA A C 19
ATOM 25051 O O . ALA A 1 79 ? -14.477 -5.367 -11.210 1.00 0.00 79 ALA A O 19
ATOM 25058 N N . MET A 1 80 ? -12.522 -4.245 -11.165 1.00 0.00 80 MET A N 19
ATOM 25059 C CA . MET A 1 80 ? -12.499 -3.975 -9.728 1.00 0.00 80 MET A CA 19
ATOM 25060 C C . MET A 1 80 ? -13.741 -3.152 -9.307 1.00 0.00 80 MET A C 19
ATOM 25061 O O . MET A 1 80 ? -14.151 -2.273 -10.077 1.00 0.00 80 MET A O 19
ATOM 25075 N N . PRO A 1 81 ? -14.353 -3.423 -8.132 1.00 0.00 81 PRO A N 19
ATOM 25076 C CA . PRO A 1 81 ? -15.650 -2.859 -7.741 1.00 0.00 81 PRO A CA 19
ATOM 25077 C C . PRO A 1 81 ? -15.664 -1.334 -7.615 1.00 0.00 81 PRO A C 19
ATOM 25078 O O . PRO A 1 81 ? -14.621 -0.705 -7.425 1.00 0.00 81 PRO A O 19
ATOM 25089 N N . LYS A 1 82 ? -16.863 -0.740 -7.640 1.00 0.00 82 LYS A N 19
ATOM 25090 C CA . LYS A 1 82 ? -17.065 0.708 -7.526 1.00 0.00 82 LYS A CA 19
ATOM 25091 C C . LYS A 1 82 ? -17.728 1.032 -6.191 1.00 0.00 82 LYS A C 19
ATOM 25092 O O . LYS A 1 82 ? -18.378 0.170 -5.595 1.00 0.00 82 LYS A O 19
ATOM 25111 N N . VAL A 1 83 ? -17.639 2.293 -5.777 1.00 0.00 83 VAL A N 19
ATOM 25112 C CA . VAL A 1 83 ? -18.400 2.858 -4.670 1.00 0.00 83 VAL A CA 19
ATOM 25113 C C . VAL A 1 83 ? -18.851 4.253 -5.108 1.00 0.00 83 VAL A C 19
ATOM 25114 O O . VAL A 1 83 ? -18.096 4.982 -5.765 1.00 0.00 83 VAL A O 19
ATOM 25127 N N . LYS A 1 84 ? -20.097 4.610 -4.786 1.00 0.00 84 LYS A N 19
ATOM 25128 C CA . LYS A 1 84 ? -20.649 5.926 -5.104 1.00 0.00 84 LYS A CA 19
ATOM 25129 C C . LYS A 1 84 ? -19.892 7.000 -4.318 1.00 0.00 84 LYS A C 19
ATOM 25130 O O . LYS A 1 84 ? -19.337 6.718 -3.250 1.00 0.00 84 LYS A O 19
ATOM 25149 N N . GLY A 1 85 ? -19.882 8.225 -4.844 1.00 0.00 85 GLY A N 19
ATOM 25150 C CA . GLY A 1 85 ? -19.319 9.384 -4.165 1.00 0.00 85 GLY A CA 19
ATOM 25151 C C . GLY A 1 85 ? -19.985 9.571 -2.806 1.00 0.00 85 GLY A C 19
ATOM 25152 O O . GLY A 1 85 ? -19.264 9.798 -1.814 1.00 0.00 85 GLY A O 19
ATOM 25157 N N . ALA A 1 1 ? 3.999 -1.708 -2.602 1.00 0.00 1 ALA A N 20
ATOM 25158 C CA . ALA A 1 1 ? 3.317 -0.456 -2.210 1.00 0.00 1 ALA A CA 20
ATOM 25159 C C . ALA A 1 1 ? 2.611 0.134 -3.430 1.00 0.00 1 ALA A C 20
ATOM 25160 O O . ALA A 1 1 ? 3.268 0.468 -4.423 1.00 0.00 1 ALA A O 20
ATOM 25169 N N . GLU A 1 2 ? 1.281 0.241 -3.389 1.00 0.00 2 GLU A N 20
ATOM 25170 C CA . GLU A 1 2 ? 0.487 0.804 -4.472 1.00 0.00 2 GLU A CA 20
ATOM 25171 C C . GLU A 1 2 ? -0.776 1.461 -3.911 1.00 0.00 2 GLU A C 20
ATOM 25172 O O . GLU A 1 2 ? -1.236 1.091 -2.826 1.00 0.00 2 GLU A O 20
ATOM 25184 N N . HIS A 1 3 ? -1.362 2.382 -4.679 1.00 0.00 3 HIS A N 20
ATOM 25185 C CA . HIS A 1 3 ? -2.672 2.974 -4.435 1.00 0.00 3 HIS A CA 20
ATOM 25186 C C . HIS A 1 3 ? -3.368 3.199 -5.781 1.00 0.00 3 HIS A C 20
ATOM 25187 O O . HIS A 1 3 ? -2.712 3.309 -6.824 1.00 0.00 3 HIS A O 20
ATOM 25201 N N . TRP A 1 4 ? -4.699 3.295 -5.741 1.00 0.00 4 TRP A N 20
ATOM 25202 C CA . TRP A 1 4 ? -5.538 3.632 -6.884 1.00 0.00 4 TRP A CA 20
ATOM 25203 C C . TRP A 1 4 ? -5.867 5.108 -6.769 1.00 0.00 4 TRP A C 20
ATOM 25204 O O . TRP A 1 4 ? -6.318 5.554 -5.713 1.00 0.00 4 TRP A O 20
ATOM 25225 N N . ILE A 1 5 ? -5.631 5.872 -7.830 1.00 0.00 5 ILE A N 20
ATOM 25226 C CA . ILE A 1 5 ? -5.848 7.308 -7.854 1.00 0.00 5 ILE A CA 20
ATOM 25227 C C . ILE A 1 5 ? -6.841 7.522 -8.992 1.00 0.00 5 ILE A C 20
ATOM 25228 O O . ILE A 1 5 ? -6.541 7.223 -10.151 1.00 0.00 5 ILE A O 20
ATOM 25244 N N . ASP A 1 6 ? -8.030 8.009 -8.647 1.00 0.00 6 ASP A N 20
ATOM 25245 C CA . ASP A 1 6 ? -8.999 8.467 -9.622 1.00 0.00 6 ASP A CA 20
ATOM 25246 C C . ASP A 1 6 ? -8.561 9.842 -10.108 1.00 0.00 6 ASP A C 20
ATOM 25247 O O . ASP A 1 6 ? -8.292 10.737 -9.297 1.00 0.00 6 ASP A O 20
ATOM 25256 N N . VAL A 1 7 ? -8.507 10.009 -11.424 1.00 0.00 7 VAL A N 20
ATOM 25257 C CA . VAL A 1 7 ? -8.064 11.207 -12.110 1.00 0.00 7 VAL A CA 20
ATOM 25258 C C . VAL A 1 7 ? -9.243 11.824 -12.894 1.00 0.00 7 VAL A C 20
ATOM 25259 O O . VAL A 1 7 ? -9.075 12.883 -13.503 1.00 0.00 7 VAL A O 20
ATOM 25272 N N . ARG A 1 8 ? -10.447 11.221 -12.880 1.00 0.00 8 ARG A N 20
ATOM 25273 C CA . ARG A 1 8 ? -11.651 11.873 -13.417 1.00 0.00 8 ARG A CA 20
ATOM 25274 C C . ARG A 1 8 ? -11.946 13.141 -12.615 1.00 0.00 8 ARG A C 20
ATOM 25275 O O . ARG A 1 8 ? -11.448 13.301 -11.499 1.00 0.00 8 ARG A O 20
ATOM 25296 N N . VAL A 1 9 ? -12.753 14.038 -13.186 1.00 0.00 9 VAL A N 20
ATOM 25297 C CA . VAL A 1 9 ? -13.111 15.302 -12.546 1.00 0.00 9 VAL A CA 20
ATOM 25298 C C . VAL A 1 9 ? -13.730 15.029 -11.160 1.00 0.00 9 VAL A C 20
ATOM 25299 O O . VAL A 1 9 ? -14.393 14.001 -10.980 1.00 0.00 9 VAL A O 20
ATOM 25312 N N . PRO A 1 10 ? -13.565 15.923 -10.168 1.00 0.00 10 PRO A N 20
ATOM 25313 C CA . PRO A 1 10 ? -13.930 15.608 -8.788 1.00 0.00 10 PRO A CA 20
ATOM 25314 C C . PRO A 1 10 ? -15.441 15.434 -8.625 1.00 0.00 10 PRO A C 20
ATOM 25315 O O . PRO A 1 10 ? -15.901 14.633 -7.809 1.00 0.00 10 PRO A O 20
ATOM 25326 N N . GLU A 1 11 ? -16.230 16.152 -9.425 1.00 0.00 11 GLU A N 20
ATOM 25327 C CA . GLU A 1 11 ? -17.682 16.036 -9.448 1.00 0.00 11 GLU A CA 20
ATOM 25328 C C . GLU A 1 11 ? -18.135 14.692 -10.032 1.00 0.00 11 GLU A C 20
ATOM 25329 O O . GLU A 1 11 ? -19.276 14.299 -9.798 1.00 0.00 11 GLU A O 20
ATOM 25341 N N . GLN A 1 12 ? -17.277 13.961 -10.756 1.00 0.00 12 GLN A N 20
ATOM 25342 C CA . GLN A 1 12 ? -17.584 12.610 -11.203 1.00 0.00 12 GLN A CA 20
ATOM 25343 C C . GLN A 1 12 ? -17.125 11.607 -10.143 1.00 0.00 12 GLN A C 20
ATOM 25344 O O . GLN A 1 12 ? -17.877 10.680 -9.860 1.00 0.00 12 GLN A O 20
ATOM 25358 N N . TYR A 1 13 ? -15.959 11.803 -9.510 1.00 0.00 13 TYR A N 20
ATOM 25359 C CA . TYR A 1 13 ? -15.483 10.927 -8.432 1.00 0.00 13 TYR A CA 20
ATOM 25360 C C . TYR A 1 13 ? -16.538 10.800 -7.324 1.00 0.00 13 TYR A C 20
ATOM 25361 O O . TYR A 1 13 ? -16.819 9.697 -6.847 1.00 0.00 13 TYR A O 20
ATOM 25379 N N . GLN A 1 14 ? -17.160 11.923 -6.942 1.00 0.00 14 GLN A N 20
ATOM 25380 C CA . GLN A 1 14 ? -18.204 11.944 -5.919 1.00 0.00 14 GLN A CA 20
ATOM 25381 C C . GLN A 1 14 ? -19.417 11.097 -6.329 1.00 0.00 14 GLN A C 20
ATOM 25382 O O . GLN A 1 14 ? -20.073 10.514 -5.465 1.00 0.00 14 GLN A O 20
ATOM 25396 N N . GLN A 1 15 ? -19.724 11.028 -7.629 1.00 0.00 15 GLN A N 20
ATOM 25397 C CA . GLN A 1 15 ? -20.865 10.281 -8.136 1.00 0.00 15 GLN A CA 20
ATOM 25398 C C . GLN A 1 15 ? -20.521 8.801 -8.320 1.00 0.00 15 GLN A C 20
ATOM 25399 O O . GLN A 1 15 ? -21.410 7.969 -8.156 1.00 0.00 15 GLN A O 20
ATOM 25413 N N . GLU A 1 16 ? -19.274 8.455 -8.659 1.00 0.00 16 GLU A N 20
ATOM 25414 C CA . GLU A 1 16 ? -18.868 7.107 -9.039 1.00 0.00 16 GLU A CA 20
ATOM 25415 C C . GLU A 1 16 ? -17.332 7.028 -9.023 1.00 0.00 16 GLU A C 20
ATOM 25416 O O . GLU A 1 16 ? -16.681 7.821 -9.706 1.00 0.00 16 GLU A O 20
ATOM 25428 N N . HIS A 1 17 ? -16.737 6.059 -8.316 1.00 0.00 17 HIS A N 20
ATOM 25429 C CA . HIS A 1 17 ? -15.305 5.753 -8.411 1.00 0.00 17 HIS A CA 20
ATOM 25430 C C . HIS A 1 17 ? -15.025 4.319 -7.931 1.00 0.00 17 HIS A C 20
ATOM 25431 O O . HIS A 1 17 ? -15.887 3.697 -7.304 1.00 0.00 17 HIS A O 20
ATOM 25445 N N . VAL A 1 18 ? -13.842 3.771 -8.242 1.00 0.00 18 VAL A N 20
ATOM 25446 C CA . VAL A 1 18 ? -13.402 2.460 -7.758 1.00 0.00 18 VAL A CA 20
ATOM 25447 C C . VAL A 1 18 ? -13.251 2.551 -6.238 1.00 0.00 18 VAL A C 20
ATOM 25448 O O . VAL A 1 18 ? -12.713 3.534 -5.722 1.00 0.00 18 VAL A O 20
ATOM 25461 N N . GLN A 1 19 ? -13.720 1.524 -5.528 1.00 0.00 19 GLN A N 20
ATOM 25462 C CA . GLN A 1 19 ? -13.764 1.487 -4.073 1.00 0.00 19 GLN A CA 20
ATOM 25463 C C . GLN A 1 19 ? -12.385 1.810 -3.476 1.00 0.00 19 GLN A C 20
ATOM 25464 O O . GLN A 1 19 ? -11.411 1.095 -3.723 1.00 0.00 19 GLN A O 20
ATOM 25478 N N . GLY A 1 20 ? -12.317 2.879 -2.676 1.00 0.00 20 GLY A N 20
ATOM 25479 C CA . GLY A 1 20 ? -11.160 3.218 -1.853 1.00 0.00 20 GLY A CA 20
ATOM 25480 C C . GLY A 1 20 ? -10.081 4.042 -2.565 1.00 0.00 20 GLY A C 20
ATOM 25481 O O . GLY A 1 20 ? -9.054 4.329 -1.946 1.00 0.00 20 GLY A O 20
ATOM 25485 N N . ALA A 1 21 ? -10.267 4.417 -3.837 1.00 0.00 21 ALA A N 20
ATOM 25486 C CA . ALA A 1 21 ? -9.286 5.223 -4.564 1.00 0.00 21 ALA A CA 20
ATOM 25487 C C . ALA A 1 21 ? -9.173 6.643 -3.984 1.00 0.00 21 ALA A C 20
ATOM 25488 O O . ALA A 1 21 ? -10.140 7.167 -3.424 1.00 0.00 21 ALA A O 20
ATOM 25495 N N . ILE A 1 22 ? -8.015 7.287 -4.167 1.00 0.00 22 ILE A N 20
ATOM 25496 C CA . ILE A 1 22 ? -7.837 8.711 -3.872 1.00 0.00 22 ILE A CA 20
ATOM 25497 C C . ILE A 1 22 ? -8.551 9.518 -4.967 1.00 0.00 22 ILE A C 20
ATOM 25498 O O . ILE A 1 22 ? -8.668 9.055 -6.102 1.00 0.00 22 ILE A O 20
ATOM 25514 N N . ASN A 1 23 ? -8.944 10.753 -4.659 1.00 0.00 23 ASN A N 20
ATOM 25515 C CA . ASN A 1 23 ? -9.405 11.741 -5.630 1.00 0.00 23 ASN A CA 20
ATOM 25516 C C . ASN A 1 23 ? -8.231 12.669 -5.923 1.00 0.00 23 ASN A C 20
ATOM 25517 O O . ASN A 1 23 ? -7.921 13.513 -5.081 1.00 0.00 23 ASN A O 20
ATOM 25528 N N . ILE A 1 24 ? -7.586 12.536 -7.087 1.00 0.00 24 ILE A N 20
ATOM 25529 C CA . ILE A 1 24 ? -6.585 13.494 -7.565 1.00 0.00 24 ILE A CA 20
ATOM 25530 C C . ILE A 1 24 ? -6.843 13.703 -9.079 1.00 0.00 24 ILE A C 20
ATOM 25531 O O . ILE A 1 24 ? -6.153 13.093 -9.896 1.00 0.00 24 ILE A O 20
ATOM 25547 N N . PRO A 1 25 ? -7.867 14.487 -9.479 1.00 0.00 25 PRO A N 20
ATOM 25548 C CA . PRO A 1 25 ? -8.173 14.781 -10.878 1.00 0.00 25 PRO A CA 20
ATOM 25549 C C . PRO A 1 25 ? -6.979 15.335 -11.648 1.00 0.00 25 PRO A C 20
ATOM 25550 O O . PRO A 1 25 ? -6.087 15.925 -11.043 1.00 0.00 25 PRO A O 20
ATOM 25561 N N . LEU A 1 26 ? -6.998 15.260 -12.984 1.00 0.00 26 LEU A N 20
ATOM 25562 C CA . LEU A 1 26 ? -5.878 15.702 -13.829 1.00 0.00 26 LEU A CA 20
ATOM 25563 C C . LEU A 1 26 ? -5.451 17.142 -13.515 1.00 0.00 26 LEU A C 20
ATOM 25564 O O . LEU A 1 26 ? -4.259 17.425 -13.412 1.00 0.00 26 LEU A O 20
ATOM 25580 N N . LYS A 1 27 ? -6.427 18.038 -13.324 1.00 0.00 27 LYS A N 20
ATOM 25581 C CA . LYS A 1 27 ? -6.181 19.444 -12.989 1.00 0.00 27 LYS A CA 20
ATOM 25582 C C . LYS A 1 27 ? -5.433 19.588 -11.662 1.00 0.00 27 LYS A C 20
ATOM 25583 O O . LYS A 1 27 ? -4.699 20.557 -11.471 1.00 0.00 27 LYS A O 20
ATOM 25602 N N . GLU A 1 28 ? -5.633 18.646 -10.743 1.00 0.00 28 GLU A N 20
ATOM 25603 C CA . GLU A 1 28 ? -5.107 18.681 -9.391 1.00 0.00 28 GLU A CA 20
ATOM 25604 C C . GLU A 1 28 ? -3.752 17.971 -9.321 1.00 0.00 28 GLU A C 20
ATOM 25605 O O . GLU A 1 28 ? -2.914 18.405 -8.537 1.00 0.00 28 GLU A O 20
ATOM 25617 N N . VAL A 1 29 ? -3.497 16.936 -10.142 1.00 0.00 29 VAL A N 20
ATOM 25618 C CA . VAL A 1 29 ? -2.261 16.138 -10.112 1.00 0.00 29 VAL A CA 20
ATOM 25619 C C . VAL A 1 29 ? -1.030 17.040 -10.004 1.00 0.00 29 VAL A C 20
ATOM 25620 O O . VAL A 1 29 ? -0.235 16.866 -9.080 1.00 0.00 29 VAL A O 20
ATOM 25633 N N . LYS A 1 30 ? -0.916 18.042 -10.884 1.00 0.00 30 LYS A N 20
ATOM 25634 C CA . LYS A 1 30 ? 0.266 18.896 -10.998 1.00 0.00 30 LYS A CA 20
ATOM 25635 C C . LYS A 1 30 ? 0.624 19.618 -9.691 1.00 0.00 30 LYS A C 20
ATOM 25636 O O . LYS A 1 30 ? 1.783 19.988 -9.511 1.00 0.00 30 LYS A O 20
ATOM 25655 N N . GLU A 1 31 ? -0.333 19.813 -8.778 1.00 0.00 31 GLU A N 20
ATOM 25656 C CA . GLU A 1 31 ? -0.148 20.601 -7.560 1.00 0.00 31 GLU A CA 20
ATOM 25657 C C . GLU A 1 31 ? -0.533 19.818 -6.293 1.00 0.00 31 GLU A C 20
ATOM 25658 O O . GLU A 1 31 ? -0.375 20.344 -5.189 1.00 0.00 31 GLU A O 20
ATOM 25670 N N . ARG A 1 32 ? -1.019 18.573 -6.416 1.00 0.00 32 ARG A N 20
ATOM 25671 C CA . ARG A 1 32 ? -1.618 17.835 -5.297 1.00 0.00 32 ARG A CA 20
ATOM 25672 C C . ARG A 1 32 ? -1.153 16.388 -5.206 1.00 0.00 32 ARG A C 20
ATOM 25673 O O . ARG A 1 32 ? -1.252 15.825 -4.116 1.00 0.00 32 ARG A O 20
ATOM 25694 N N . ILE A 1 33 ? -0.630 15.767 -6.272 1.00 0.00 33 ILE A N 20
ATOM 25695 C CA . ILE A 1 33 ? -0.325 14.332 -6.237 1.00 0.00 33 ILE A CA 20
ATOM 25696 C C . ILE A 1 33 ? 0.702 13.979 -5.154 1.00 0.00 33 ILE A C 20
ATOM 25697 O O . ILE A 1 33 ? 0.609 12.900 -4.572 1.00 0.00 33 ILE A O 20
ATOM 25713 N N . ALA A 1 34 ? 1.612 14.895 -4.802 1.00 0.00 34 ALA A N 20
ATOM 25714 C CA . ALA A 1 34 ? 2.580 14.688 -3.726 1.00 0.00 34 ALA A CA 20
ATOM 25715 C C . ALA A 1 34 ? 1.911 14.385 -2.376 1.00 0.00 34 ALA A C 20
ATOM 25716 O O . ALA A 1 34 ? 2.512 13.715 -1.538 1.00 0.00 34 ALA A O 20
ATOM 25723 N N . THR A 1 35 ? 0.675 14.839 -2.153 1.00 0.00 35 THR A N 20
ATOM 25724 C CA . THR A 1 35 ? -0.078 14.543 -0.935 1.00 0.00 35 THR A CA 20
ATOM 25725 C C . THR A 1 35 ? -0.405 13.042 -0.859 1.00 0.00 35 THR A C 20
ATOM 25726 O O . THR A 1 35 ? -0.397 12.457 0.226 1.00 0.00 35 THR A O 20
ATOM 25737 N N . ALA A 1 36 ? -0.684 12.416 -2.009 1.00 0.00 36 ALA A N 20
ATOM 25738 C CA . ALA A 1 36 ? -1.082 11.018 -2.110 1.00 0.00 36 ALA A CA 20
ATOM 25739 C C . ALA A 1 36 ? 0.121 10.102 -2.364 1.00 0.00 36 ALA A C 20
ATOM 25740 O O . ALA A 1 36 ? 0.086 8.932 -1.984 1.00 0.00 36 ALA A O 20
ATOM 25747 N N . VAL A 1 37 ? 1.179 10.626 -2.989 1.00 0.00 37 VAL A N 20
ATOM 25748 C CA . VAL A 1 37 ? 2.342 9.879 -3.447 1.00 0.00 37 VAL A CA 20
ATOM 25749 C C . VAL A 1 37 ? 3.584 10.709 -3.064 1.00 0.00 37 VAL A C 20
ATOM 25750 O O . VAL A 1 37 ? 4.137 11.423 -3.906 1.00 0.00 37 VAL A O 20
ATOM 25763 N N . PRO A 1 38 ? 3.990 10.703 -1.778 1.00 0.00 38 PRO A N 20
ATOM 25764 C CA . PRO A 1 38 ? 5.012 11.612 -1.264 1.00 0.00 38 PRO A CA 20
ATOM 25765 C C . PRO A 1 38 ? 6.434 11.294 -1.749 1.00 0.00 38 PRO A C 20
ATOM 25766 O O . PRO A 1 38 ? 7.317 12.144 -1.617 1.00 0.00 38 PRO A O 20
ATOM 25777 N N . ASP A 1 39 ? 6.673 10.112 -2.325 1.00 0.00 39 ASP A N 20
ATOM 25778 C CA . ASP A 1 39 ? 7.916 9.776 -3.015 1.00 0.00 39 ASP A CA 20
ATOM 25779 C C . ASP A 1 39 ? 7.590 8.830 -4.168 1.00 0.00 39 ASP A C 20
ATOM 25780 O O . ASP A 1 39 ? 6.605 8.089 -4.119 1.00 0.00 39 ASP A O 20
ATOM 25789 N N . LYS A 1 40 ? 8.424 8.866 -5.207 1.00 0.00 40 LYS A N 20
ATOM 25790 C CA . LYS A 1 40 ? 8.222 8.188 -6.483 1.00 0.00 40 LYS A CA 20
ATOM 25791 C C . LYS A 1 40 ? 8.014 6.679 -6.365 1.00 0.00 40 LYS A C 20
ATOM 25792 O O . LYS A 1 40 ? 7.394 6.107 -7.255 1.00 0.00 40 LYS A O 20
ATOM 25811 N N . ASN A 1 41 ? 8.555 6.041 -5.321 1.00 0.00 41 ASN A N 20
ATOM 25812 C CA . ASN A 1 41 ? 8.603 4.586 -5.207 1.00 0.00 41 ASN A CA 20
ATOM 25813 C C . ASN A 1 41 ? 7.212 3.956 -5.091 1.00 0.00 41 ASN A C 20
ATOM 25814 O O . ASN A 1 41 ? 7.018 2.825 -5.537 1.00 0.00 41 ASN A O 20
ATOM 25825 N N . ASP A 1 42 ? 6.254 4.651 -4.469 1.00 0.00 42 ASP A N 20
ATOM 25826 C CA . ASP A 1 42 ? 4.891 4.136 -4.342 1.00 0.00 42 ASP A CA 20
ATOM 25827 C C . ASP A 1 42 ? 4.221 4.097 -5.712 1.00 0.00 42 ASP A C 20
ATOM 25828 O O . ASP A 1 42 ? 4.341 5.033 -6.505 1.00 0.00 42 ASP A O 20
ATOM 25837 N N . THR A 1 43 ? 3.531 2.998 -5.991 1.00 0.00 43 THR A N 20
ATOM 25838 C CA . THR A 1 43 ? 2.988 2.720 -7.315 1.00 0.00 43 THR A CA 20
ATOM 25839 C C . THR A 1 43 ? 1.630 3.415 -7.457 1.00 0.00 43 THR A C 20
ATOM 25840 O O . THR A 1 43 ? 0.803 3.372 -6.543 1.00 0.00 43 THR A O 20
ATOM 25851 N N . VAL A 1 44 ? 1.374 4.017 -8.618 1.00 0.00 44 VAL A N 20
ATOM 25852 C CA . VAL A 1 44 ? 0.233 4.893 -8.840 1.00 0.00 44 VAL A CA 20
ATOM 25853 C C . VAL A 1 44 ? -0.595 4.275 -9.965 1.00 0.00 44 VAL A C 20
ATOM 25854 O O . VAL A 1 44 ? -0.280 4.434 -11.148 1.00 0.00 44 VAL A O 20
ATOM 25867 N N . LYS A 1 45 ? -1.631 3.516 -9.598 1.00 0.00 45 LYS A N 20
ATOM 25868 C CA . LYS A 1 45 ? -2.599 2.983 -10.551 1.00 0.00 45 LYS A CA 20
ATOM 25869 C C . LYS A 1 45 ? -3.554 4.125 -10.886 1.00 0.00 45 LYS A C 20
ATOM 25870 O O . LYS A 1 45 ? -4.535 4.340 -10.168 1.00 0.00 45 LYS A O 20
ATOM 25889 N N . VAL A 1 46 ? -3.229 4.912 -11.910 1.00 0.00 46 VAL A N 20
ATOM 25890 C CA . VAL A 1 46 ? -4.076 6.022 -12.329 1.00 0.00 46 VAL A CA 20
ATOM 25891 C C . VAL A 1 46 ? -5.197 5.469 -13.212 1.00 0.00 46 VAL A C 20
ATOM 25892 O O . VAL A 1 46 ? -4.958 4.624 -14.080 1.00 0.00 46 VAL A O 20
ATOM 25905 N N . TYR A 1 47 ? -6.418 5.962 -13.037 1.00 0.00 47 TYR A N 20
ATOM 25906 C CA . TYR A 1 47 ? -7.549 5.676 -13.914 1.00 0.00 47 TYR A CA 20
ATOM 25907 C C . TYR A 1 47 ? -8.481 6.889 -13.914 1.00 0.00 47 TYR A C 20
ATOM 25908 O O . TYR A 1 47 ? -8.292 7.815 -13.126 1.00 0.00 47 TYR A O 20
ATOM 25926 N N . CYS A 1 48 ? -9.490 6.898 -14.780 1.00 0.00 48 CYS A N 20
ATOM 25927 C CA . CYS A 1 48 ? -10.571 7.876 -14.754 1.00 0.00 48 CYS A CA 20
ATOM 25928 C C . CYS A 1 48 ? -11.809 7.206 -15.355 1.00 0.00 48 CYS A C 20
ATOM 25929 O O . CYS A 1 48 ? -11.916 5.982 -15.291 1.00 0.00 48 CYS A O 20
ATOM 25937 N N . ASN A 1 49 ? -12.744 7.959 -15.947 1.00 0.00 49 ASN A N 20
ATOM 25938 C CA . ASN A 1 49 ? -13.968 7.387 -16.518 1.00 0.00 49 ASN A CA 20
ATOM 25939 C C . ASN A 1 49 ? -13.639 6.289 -17.537 1.00 0.00 49 ASN A C 20
ATOM 25940 O O . ASN A 1 49 ? -14.239 5.215 -17.485 1.00 0.00 49 ASN A O 20
ATOM 25951 N N . ALA A 1 50 ? -12.713 6.562 -18.462 1.00 0.00 50 ALA A N 20
ATOM 25952 C CA . ALA A 1 50 ? -12.384 5.668 -19.575 1.00 0.00 50 ALA A CA 20
ATOM 25953 C C . ALA A 1 50 ? -10.881 5.594 -19.894 1.00 0.00 50 ALA A C 20
ATOM 25954 O O . ALA A 1 50 ? -10.465 4.630 -20.537 1.00 0.00 50 ALA A O 20
ATOM 25961 N N . GLY A 1 51 ? -10.064 6.563 -19.457 1.00 0.00 51 GLY A N 20
ATOM 25962 C CA . GLY A 1 51 ? -8.604 6.490 -19.569 1.00 0.00 51 GLY A CA 20
ATOM 25963 C C . GLY A 1 51 ? -7.915 7.837 -19.800 1.00 0.00 51 GLY A C 20
ATOM 25964 O O . GLY A 1 51 ? -6.763 7.989 -19.395 1.00 0.00 51 GLY A O 20
ATOM 25968 N N . ARG A 1 52 ? -8.587 8.823 -20.413 1.00 0.00 52 ARG A N 20
ATOM 25969 C CA . ARG A 1 52 ? -7.945 10.068 -20.865 1.00 0.00 52 ARG A CA 20
ATOM 25970 C C . ARG A 1 52 ? -7.234 10.825 -19.761 1.00 0.00 52 ARG A C 20
ATOM 25971 O O . ARG A 1 52 ? -6.035 11.040 -19.888 1.00 0.00 52 ARG A O 20
ATOM 25992 N N . GLN A 1 53 ? -7.928 11.220 -18.690 1.00 0.00 53 GLN A N 20
ATOM 25993 C CA . GLN A 1 53 ? -7.309 12.041 -17.644 1.00 0.00 53 GLN A CA 20
ATOM 25994 C C . GLN A 1 53 ? -6.106 11.326 -17.027 1.00 0.00 53 GLN A C 20
ATOM 25995 O O . GLN A 1 53 ? -5.100 11.962 -16.727 1.00 0.00 53 GLN A O 20
ATOM 26009 N N . SER A 1 54 ? -6.192 10.011 -16.858 1.00 0.00 54 SER A N 20
ATOM 26010 C CA . SER A 1 54 ? -5.130 9.217 -16.256 1.00 0.00 54 SER A CA 20
ATOM 26011 C C . SER A 1 54 ? -3.938 9.037 -17.202 1.00 0.00 54 SER A C 20
ATOM 26012 O O . SER A 1 54 ? -2.795 9.169 -16.767 1.00 0.00 54 SER A O 20
ATOM 26020 N N . GLY A 1 55 ? -4.178 8.795 -18.495 1.00 0.00 55 GLY A N 20
ATOM 26021 C CA . GLY A 1 55 ? -3.119 8.707 -19.493 1.00 0.00 55 GLY A CA 20
ATOM 26022 C C . GLY A 1 55 ? -2.424 10.058 -19.645 1.00 0.00 55 GLY A C 20
ATOM 26023 O O . GLY A 1 55 ? -1.196 10.131 -19.634 1.00 0.00 55 GLY A O 20
ATOM 26027 N N . GLN A 1 56 ? -3.211 11.135 -19.694 1.00 0.00 56 GLN A N 20
ATOM 26028 C CA . GLN A 1 56 ? -2.734 12.510 -19.678 1.00 0.00 56 GLN A CA 20
ATOM 26029 C C . GLN A 1 56 ? -1.869 12.766 -18.437 1.00 0.00 56 GLN A C 20
ATOM 26030 O O . GLN A 1 56 ? -0.788 13.346 -18.552 1.00 0.00 56 GLN A O 20
ATOM 26044 N N . ALA A 1 57 ? -2.295 12.293 -17.261 1.00 0.00 57 ALA A N 20
ATOM 26045 C CA . ALA A 1 57 ? -1.543 12.476 -16.027 1.00 0.00 57 ALA A CA 20
ATOM 26046 C C . ALA A 1 57 ? -0.178 11.783 -16.065 1.00 0.00 57 ALA A C 20
ATOM 26047 O O . ALA A 1 57 ? 0.752 12.282 -15.433 1.00 0.00 57 ALA A O 20
ATOM 26054 N N . LYS A 1 58 ? -0.001 10.682 -16.809 1.00 0.00 58 LYS A N 20
ATOM 26055 C CA . LYS A 1 58 ? 1.319 10.051 -16.908 1.00 0.00 58 LYS A CA 20
ATOM 26056 C C . LYS A 1 58 ? 2.358 11.015 -17.478 1.00 0.00 58 LYS A C 20
ATOM 26057 O O . LYS A 1 58 ? 3.523 10.926 -17.090 1.00 0.00 58 LYS A O 20
ATOM 26076 N N . GLU A 1 59 ? 1.972 11.931 -18.370 1.00 0.00 59 GLU A N 20
ATOM 26077 C CA . GLU A 1 59 ? 2.920 12.843 -19.001 1.00 0.00 59 GLU A CA 20
ATOM 26078 C C . GLU A 1 59 ? 3.485 13.806 -17.954 1.00 0.00 59 GLU A C 20
ATOM 26079 O O . GLU A 1 59 ? 4.704 13.884 -17.781 1.00 0.00 59 GLU A O 20
ATOM 26091 N N . ILE A 1 60 ? 2.616 14.501 -17.209 1.00 0.00 60 ILE A N 20
ATOM 26092 C CA . ILE A 1 60 ? 3.052 15.426 -16.174 1.00 0.00 60 ILE A CA 20
ATOM 26093 C C . ILE A 1 60 ? 3.752 14.672 -15.042 1.00 0.00 60 ILE A C 20
ATOM 26094 O O . ILE A 1 60 ? 4.742 15.170 -14.521 1.00 0.00 60 ILE A O 20
ATOM 26110 N N . LEU A 1 61 ? 3.312 13.459 -14.692 1.00 0.00 61 LEU A N 20
ATOM 26111 C CA . LEU A 1 61 ? 3.941 12.687 -13.626 1.00 0.00 61 LEU A CA 20
ATOM 26112 C C . LEU A 1 61 ? 5.356 12.269 -14.012 1.00 0.00 61 LEU A C 20
ATOM 26113 O O . LEU A 1 61 ? 6.245 12.299 -13.160 1.00 0.00 61 LEU A O 20
ATOM 26129 N N . SER A 1 62 ? 5.589 11.931 -15.282 1.00 0.00 62 SER A N 20
ATOM 26130 C CA . SER A 1 62 ? 6.926 11.637 -15.777 1.00 0.00 62 SER A CA 20
ATOM 26131 C C . SER A 1 62 ? 7.808 12.887 -15.682 1.00 0.00 62 SER A C 20
ATOM 26132 O O . SER A 1 62 ? 8.952 12.794 -15.237 1.00 0.00 62 SER A O 20
ATOM 26140 N N . GLU A 1 63 ? 7.278 14.066 -16.034 1.00 0.00 63 GLU A N 20
ATOM 26141 C CA . GLU A 1 63 ? 8.011 15.328 -15.941 1.00 0.00 63 GLU A CA 20
ATOM 26142 C C . GLU A 1 63 ? 8.320 15.675 -14.473 1.00 0.00 63 GLU A C 20
ATOM 26143 O O . GLU A 1 63 ? 9.423 16.126 -14.159 1.00 0.00 63 GLU A O 20
ATOM 26155 N N . MET A 1 64 ? 7.374 15.412 -13.565 1.00 0.00 64 MET A N 20
ATOM 26156 C CA . MET A 1 64 ? 7.521 15.589 -12.120 1.00 0.00 64 MET A CA 20
ATOM 26157 C C . MET A 1 64 ? 8.480 14.552 -11.508 1.00 0.00 64 MET A C 20
ATOM 26158 O O . MET A 1 64 ? 8.890 14.712 -10.357 1.00 0.00 64 MET A O 20
ATOM 26172 N N . GLY A 1 65 ? 8.869 13.515 -12.259 1.00 0.00 65 GLY A N 20
ATOM 26173 C CA . GLY A 1 65 ? 9.929 12.586 -11.891 1.00 0.00 65 GLY A CA 20
ATOM 26174 C C . GLY A 1 65 ? 9.422 11.290 -11.258 1.00 0.00 65 GLY A C 20
ATOM 26175 O O . GLY A 1 65 ? 10.232 10.550 -10.695 1.00 0.00 65 GLY A O 20
ATOM 26179 N N . TYR A 1 66 ? 8.117 11.000 -11.313 1.00 0.00 66 TYR A N 20
ATOM 26180 C CA . TYR A 1 66 ? 7.609 9.698 -10.891 1.00 0.00 66 TYR A CA 20
ATOM 26181 C C . TYR A 1 66 ? 7.967 8.648 -11.946 1.00 0.00 66 TYR A C 20
ATOM 26182 O O . TYR A 1 66 ? 8.051 8.951 -13.139 1.00 0.00 66 TYR A O 20
ATOM 26200 N N . THR A 1 67 ? 8.128 7.403 -11.501 1.00 0.00 67 THR A N 20
ATOM 26201 C CA . THR A 1 67 ? 8.675 6.306 -12.300 1.00 0.00 67 THR A CA 20
ATOM 26202 C C . THR A 1 67 ? 7.907 4.988 -12.065 1.00 0.00 67 THR A C 20
ATOM 26203 O O . THR A 1 67 ? 8.330 3.931 -12.538 1.00 0.00 67 THR A O 20
ATOM 26214 N N . HIS A 1 68 ? 6.772 5.038 -11.350 1.00 0.00 68 HIS A N 20
ATOM 26215 C CA . HIS A 1 68 ? 5.987 3.876 -10.920 1.00 0.00 68 HIS A CA 20
ATOM 26216 C C . HIS A 1 68 ? 4.496 4.137 -11.185 1.00 0.00 68 HIS A C 20
ATOM 26217 O O . HIS A 1 68 ? 3.636 3.818 -10.364 1.00 0.00 68 HIS A O 20
ATOM 26231 N N . VAL A 1 69 ? 4.179 4.774 -12.311 1.00 0.00 69 VAL A N 20
ATOM 26232 C CA . VAL A 1 69 ? 2.818 5.146 -12.684 1.00 0.00 69 VAL A CA 20
ATOM 26233 C C . VAL A 1 69 ? 2.416 4.257 -13.859 1.00 0.00 69 VAL A C 20
ATOM 26234 O O . VAL A 1 69 ? 3.215 4.054 -14.778 1.00 0.00 69 VAL A O 20
ATOM 26247 N N . GLU A 1 70 ? 1.181 3.753 -13.862 1.00 0.00 70 GLU A N 20
ATOM 26248 C CA . GLU A 1 70 ? 0.611 3.098 -15.030 1.00 0.00 70 GLU A CA 20
ATOM 26249 C C . GLU A 1 70 ? -0.894 3.350 -15.040 1.00 0.00 70 GLU A C 20
ATOM 26250 O O . GLU A 1 70 ? -1.529 3.424 -13.983 1.00 0.00 70 GLU A O 20
ATOM 26262 N N . ASN A 1 71 ? -1.462 3.495 -16.239 1.00 0.00 71 ASN A N 20
ATOM 26263 C CA . ASN A 1 71 ? -2.896 3.613 -16.411 1.00 0.00 71 ASN A CA 20
ATOM 26264 C C . ASN A 1 71 ? -3.507 2.219 -16.337 1.00 0.00 71 ASN A C 20
ATOM 26265 O O . ASN A 1 71 ? -3.361 1.426 -17.268 1.00 0.00 71 ASN A O 20
ATOM 26276 N N . ALA A 1 72 ? -4.171 1.922 -15.220 1.00 0.00 72 ALA A N 20
ATOM 26277 C CA . ALA A 1 72 ? -4.767 0.615 -14.981 1.00 0.00 72 ALA A CA 20
ATOM 26278 C C . ALA A 1 72 ? -5.950 0.333 -15.918 1.00 0.00 72 ALA A C 20
ATOM 26279 O O . ALA A 1 72 ? -6.227 -0.831 -16.211 1.00 0.00 72 ALA A O 20
ATOM 26286 N N . GLY A 1 73 ? -6.653 1.373 -16.377 1.00 0.00 73 GLY A N 20
ATOM 26287 C CA . GLY A 1 73 ? -7.840 1.254 -17.210 1.00 0.00 73 GLY A CA 20
ATOM 26288 C C . GLY A 1 73 ? -8.726 2.475 -17.003 1.00 0.00 73 GLY A C 20
ATOM 26289 O O . GLY A 1 73 ? -8.226 3.578 -16.764 1.00 0.00 73 GLY A O 20
ATOM 26293 N N . GLY A 1 74 ? -10.039 2.269 -17.047 1.00 0.00 74 GLY A N 20
ATOM 26294 C CA . GLY A 1 74 ? -11.029 3.260 -16.665 1.00 0.00 74 GLY A CA 20
ATOM 26295 C C . GLY A 1 74 ? -12.135 2.578 -15.870 1.00 0.00 74 GLY A C 20
ATOM 26296 O O . GLY A 1 74 ? -12.227 1.349 -15.860 1.00 0.00 74 GLY A O 20
ATOM 26300 N N . LEU A 1 75 ? -12.966 3.372 -15.195 1.00 0.00 75 LEU A N 20
ATOM 26301 C CA . LEU A 1 75 ? -13.990 2.920 -14.254 1.00 0.00 75 LEU A CA 20
ATOM 26302 C C . LEU A 1 75 ? -14.848 1.814 -14.868 1.00 0.00 75 LEU A C 20
ATOM 26303 O O . LEU A 1 75 ? -15.060 0.772 -14.249 1.00 0.00 75 LEU A O 20
ATOM 26319 N N . LYS A 1 76 ? -15.300 2.028 -16.107 1.00 0.00 76 LYS A N 20
ATOM 26320 C CA . LYS A 1 76 ? -16.221 1.134 -16.808 1.00 0.00 76 LYS A CA 20
ATOM 26321 C C . LYS A 1 76 ? -15.566 -0.189 -17.242 1.00 0.00 76 LYS A C 20
ATOM 26322 O O . LYS A 1 76 ? -16.257 -1.031 -17.817 1.00 0.00 76 LYS A O 20
ATOM 26341 N N . ASP A 1 77 ? -14.266 -0.390 -16.999 1.00 0.00 77 ASP A N 20
ATOM 26342 C CA . ASP A 1 77 ? -13.499 -1.543 -17.482 1.00 0.00 77 ASP A CA 20
ATOM 26343 C C . ASP A 1 77 ? -12.704 -2.231 -16.366 1.00 0.00 77 ASP A C 20
ATOM 26344 O O . ASP A 1 77 ? -12.523 -3.449 -16.412 1.00 0.00 77 ASP A O 20
ATOM 26353 N N . ILE A 1 78 ? -12.263 -1.485 -15.346 1.00 0.00 78 ILE A N 20
ATOM 26354 C CA . ILE A 1 78 ? -11.588 -2.022 -14.164 1.00 0.00 78 ILE A CA 20
ATOM 26355 C C . ILE A 1 78 ? -12.538 -3.007 -13.465 1.00 0.00 78 ILE A C 20
ATOM 26356 O O . ILE A 1 78 ? -13.722 -2.712 -13.282 1.00 0.00 78 ILE A O 20
ATOM 26372 N N . ALA A 1 79 ? -12.023 -4.176 -13.071 1.00 0.00 79 ALA A N 20
ATOM 26373 C CA . ALA A 1 79 ? -12.828 -5.267 -12.523 1.00 0.00 79 ALA A CA 20
ATOM 26374 C C . ALA A 1 79 ? -13.182 -5.082 -11.038 1.00 0.00 79 ALA A C 20
ATOM 26375 O O . ALA A 1 79 ? -14.071 -5.775 -10.538 1.00 0.00 79 ALA A O 20
ATOM 26382 N N . MET A 1 80 ? -12.486 -4.192 -10.320 1.00 0.00 80 MET A N 20
ATOM 26383 C CA . MET A 1 80 ? -12.701 -3.965 -8.888 1.00 0.00 80 MET A CA 20
ATOM 26384 C C . MET A 1 80 ? -14.111 -3.416 -8.602 1.00 0.00 80 MET A C 20
ATOM 26385 O O . MET A 1 80 ? -14.730 -2.837 -9.502 1.00 0.00 80 MET A O 20
ATOM 26399 N N . PRO A 1 81 ? -14.618 -3.560 -7.360 1.00 0.00 81 PRO A N 20
ATOM 26400 C CA . PRO A 1 81 ? -15.837 -2.899 -6.903 1.00 0.00 81 PRO A CA 20
ATOM 26401 C C . PRO A 1 81 ? -15.792 -1.376 -7.059 1.00 0.00 81 PRO A C 20
ATOM 26402 O O . PRO A 1 81 ? -14.724 -0.760 -7.119 1.00 0.00 81 PRO A O 20
ATOM 26413 N N . LYS A 1 82 ? -16.972 -0.756 -7.038 1.00 0.00 82 LYS A N 20
ATOM 26414 C CA . LYS A 1 82 ? -17.151 0.688 -7.137 1.00 0.00 82 LYS A CA 20
ATOM 26415 C C . LYS A 1 82 ? -18.013 1.156 -5.974 1.00 0.00 82 LYS A C 20
ATOM 26416 O O . LYS A 1 82 ? -18.711 0.357 -5.345 1.00 0.00 82 LYS A O 20
ATOM 26435 N N . VAL A 1 83 ? -17.994 2.459 -5.729 1.00 0.00 83 VAL A N 20
ATOM 26436 C CA . VAL A 1 83 ? -18.871 3.151 -4.798 1.00 0.00 83 VAL A CA 20
ATOM 26437 C C . VAL A 1 83 ? -19.427 4.368 -5.539 1.00 0.00 83 VAL A C 20
ATOM 26438 O O . VAL A 1 83 ? -18.828 4.834 -6.515 1.00 0.00 83 VAL A O 20
ATOM 26451 N N . LYS A 1 84 ? -20.593 4.857 -5.113 1.00 0.00 84 LYS A N 20
ATOM 26452 C CA . LYS A 1 84 ? -21.351 5.883 -5.824 1.00 0.00 84 LYS A CA 20
ATOM 26453 C C . LYS A 1 84 ? -21.971 6.862 -4.831 1.00 0.00 84 LYS A C 20
ATOM 26454 O O . LYS A 1 84 ? -21.993 6.600 -3.624 1.00 0.00 84 LYS A O 20
ATOM 26473 N N . GLY A 1 85 ? -22.496 7.975 -5.336 1.00 0.00 85 GLY A N 20
ATOM 26474 C CA . GLY A 1 85 ? -23.157 9.006 -4.551 1.00 0.00 85 GLY A CA 20
ATOM 26475 C C . GLY A 1 85 ? -23.809 10.014 -5.484 1.00 0.00 85 GLY A C 20
ATOM 26476 O O . GLY A 1 85 ? -24.231 9.618 -6.591 1.00 0.00 85 GLY A O 20
ATOM 26481 N N . ALA A 1 1 ? 4.549 -1.283 -3.193 1.00 0.00 1 ALA A N 21
ATOM 26482 C CA . ALA A 1 1 ? 3.605 -0.242 -2.729 1.00 0.00 1 ALA A CA 21
ATOM 26483 C C . ALA A 1 1 ? 2.872 0.364 -3.926 1.00 0.00 1 ALA A C 21
ATOM 26484 O O . ALA A 1 1 ? 3.481 0.586 -4.978 1.00 0.00 1 ALA A O 21
ATOM 26493 N N . GLU A 1 2 ? 1.570 0.625 -3.787 1.00 0.00 2 GLU A N 21
ATOM 26494 C CA . GLU A 1 2 ? 0.748 1.275 -4.801 1.00 0.00 2 GLU A CA 21
ATOM 26495 C C . GLU A 1 2 ? -0.291 2.168 -4.114 1.00 0.00 2 GLU A C 21
ATOM 26496 O O . GLU A 1 2 ? -0.591 1.982 -2.929 1.00 0.00 2 GLU A O 21
ATOM 26508 N N . HIS A 1 3 ? -0.889 3.079 -4.881 1.00 0.00 3 HIS A N 21
ATOM 26509 C CA . HIS A 1 3 ? -2.050 3.882 -4.514 1.00 0.00 3 HIS A CA 21
ATOM 26510 C C . HIS A 1 3 ? -2.887 4.055 -5.783 1.00 0.00 3 HIS A C 21
ATOM 26511 O O . HIS A 1 3 ? -2.334 4.036 -6.885 1.00 0.00 3 HIS A O 21
ATOM 26525 N N . TRP A 1 4 ? -4.200 4.245 -5.630 1.00 0.00 4 TRP A N 21
ATOM 26526 C CA . TRP A 1 4 ? -5.145 4.373 -6.734 1.00 0.00 4 TRP A CA 21
ATOM 26527 C C . TRP A 1 4 ? -5.700 5.786 -6.701 1.00 0.00 4 TRP A C 21
ATOM 26528 O O . TRP A 1 4 ? -6.403 6.144 -5.754 1.00 0.00 4 TRP A O 21
ATOM 26549 N N . ILE A 1 5 ? -5.366 6.587 -7.712 1.00 0.00 5 ILE A N 21
ATOM 26550 C CA . ILE A 1 5 ? -5.766 7.979 -7.808 1.00 0.00 5 ILE A CA 21
ATOM 26551 C C . ILE A 1 5 ? -6.707 8.057 -9.009 1.00 0.00 5 ILE A C 21
ATOM 26552 O O . ILE A 1 5 ? -6.296 7.858 -10.154 1.00 0.00 5 ILE A O 21
ATOM 26568 N N . ASP A 1 6 ? -7.984 8.310 -8.747 1.00 0.00 6 ASP A N 21
ATOM 26569 C CA . ASP A 1 6 ? -8.927 8.691 -9.784 1.00 0.00 6 ASP A CA 21
ATOM 26570 C C . ASP A 1 6 ? -8.515 10.095 -10.223 1.00 0.00 6 ASP A C 21
ATOM 26571 O O . ASP A 1 6 ? -8.372 10.977 -9.370 1.00 0.00 6 ASP A O 21
ATOM 26580 N N . VAL A 1 7 ? -8.322 10.330 -11.516 1.00 0.00 7 VAL A N 21
ATOM 26581 C CA . VAL A 1 7 ? -7.895 11.624 -12.043 1.00 0.00 7 VAL A CA 21
ATOM 26582 C C . VAL A 1 7 ? -8.992 12.269 -12.901 1.00 0.00 7 VAL A C 21
ATOM 26583 O O . VAL A 1 7 ? -8.751 13.308 -13.519 1.00 0.00 7 VAL A O 21
ATOM 26596 N N . ARG A 1 8 ? -10.206 11.701 -12.950 1.00 0.00 8 ARG A N 21
ATOM 26597 C CA . ARG A 1 8 ? -11.339 12.374 -13.591 1.00 0.00 8 ARG A CA 21
ATOM 26598 C C . ARG A 1 8 ? -11.697 13.654 -12.836 1.00 0.00 8 ARG A C 21
ATOM 26599 O O . ARG A 1 8 ? -11.306 13.828 -11.675 1.00 0.00 8 ARG A O 21
ATOM 26620 N N . VAL A 1 9 ? -12.445 14.538 -13.504 1.00 0.00 9 VAL A N 21
ATOM 26621 C CA . VAL A 1 9 ? -12.906 15.792 -12.916 1.00 0.00 9 VAL A CA 21
ATOM 26622 C C . VAL A 1 9 ? -13.660 15.487 -11.609 1.00 0.00 9 VAL A C 21
ATOM 26623 O O . VAL A 1 9 ? -14.348 14.461 -11.539 1.00 0.00 9 VAL A O 21
ATOM 26636 N N . PRO A 1 10 ? -13.574 16.337 -10.570 1.00 0.00 10 PRO A N 21
ATOM 26637 C CA . PRO A 1 10 ? -14.065 15.963 -9.247 1.00 0.00 10 PRO A CA 21
ATOM 26638 C C . PRO A 1 10 ? -15.574 15.701 -9.261 1.00 0.00 10 PRO A C 21
ATOM 26639 O O . PRO A 1 10 ? -16.057 14.786 -8.592 1.00 0.00 10 PRO A O 21
ATOM 26650 N N . GLU A 1 11 ? -16.310 16.439 -10.097 1.00 0.00 11 GLU A N 21
ATOM 26651 C CA . GLU A 1 11 ? -17.741 16.256 -10.284 1.00 0.00 11 GLU A CA 21
ATOM 26652 C C . GLU A 1 11 ? -18.115 14.880 -10.830 1.00 0.00 11 GLU A C 21
ATOM 26653 O O . GLU A 1 11 ? -19.202 14.402 -10.518 1.00 0.00 11 GLU A O 21
ATOM 26665 N N . GLN A 1 12 ? -17.249 14.240 -11.624 1.00 0.00 12 GLN A N 21
ATOM 26666 C CA . GLN A 1 12 ? -17.527 12.933 -12.200 1.00 0.00 12 GLN A CA 21
ATOM 26667 C C . GLN A 1 12 ? -17.086 11.873 -11.193 1.00 0.00 12 GLN A C 21
ATOM 26668 O O . GLN A 1 12 ? -17.779 10.871 -11.025 1.00 0.00 12 GLN A O 21
ATOM 26682 N N . TYR A 1 13 ? -15.967 12.103 -10.491 1.00 0.00 13 TYR A N 21
ATOM 26683 C CA . TYR A 1 13 ? -15.488 11.206 -9.445 1.00 0.00 13 TYR A CA 21
ATOM 26684 C C . TYR A 1 13 ? -16.576 10.995 -8.390 1.00 0.00 13 TYR A C 21
ATOM 26685 O O . TYR A 1 13 ? -16.839 9.861 -7.987 1.00 0.00 13 TYR A O 21
ATOM 26703 N N . GLN A 1 14 ? -17.233 12.084 -7.976 1.00 0.00 14 GLN A N 21
ATOM 26704 C CA . GLN A 1 14 ? -18.212 12.073 -6.905 1.00 0.00 14 GLN A CA 21
ATOM 26705 C C . GLN A 1 14 ? -19.405 11.153 -7.208 1.00 0.00 14 GLN A C 21
ATOM 26706 O O . GLN A 1 14 ? -20.052 10.683 -6.268 1.00 0.00 14 GLN A O 21
ATOM 26720 N N . GLN A 1 15 ? -19.715 10.907 -8.487 1.00 0.00 15 GLN A N 21
ATOM 26721 C CA . GLN A 1 15 ? -20.902 10.159 -8.874 1.00 0.00 15 GLN A CA 21
ATOM 26722 C C . GLN A 1 15 ? -20.740 8.675 -8.517 1.00 0.00 15 GLN A C 21
ATOM 26723 O O . GLN A 1 15 ? -21.626 8.105 -7.882 1.00 0.00 15 GLN A O 21
ATOM 26737 N N . GLU A 1 16 ? -19.613 8.057 -8.886 1.00 0.00 16 GLU A N 21
ATOM 26738 C CA . GLU A 1 16 ? -19.304 6.654 -8.618 1.00 0.00 16 GLU A CA 21
ATOM 26739 C C . GLU A 1 16 ? -17.813 6.453 -8.884 1.00 0.00 16 GLU A C 21
ATOM 26740 O O . GLU A 1 16 ? -17.336 6.885 -9.936 1.00 0.00 16 GLU A O 21
ATOM 26752 N N . HIS A 1 17 ? -17.070 5.786 -7.995 1.00 0.00 17 HIS A N 21
ATOM 26753 C CA . HIS A 1 17 ? -15.644 5.513 -8.187 1.00 0.00 17 HIS A CA 21
ATOM 26754 C C . HIS A 1 17 ? -15.247 4.170 -7.575 1.00 0.00 17 HIS A C 21
ATOM 26755 O O . HIS A 1 17 ? -15.995 3.607 -6.775 1.00 0.00 17 HIS A O 21
ATOM 26769 N N . VAL A 1 18 ? -14.096 3.636 -7.989 1.00 0.00 18 VAL A N 21
ATOM 26770 C CA . VAL A 1 18 ? -13.603 2.333 -7.555 1.00 0.00 18 VAL A CA 21
ATOM 26771 C C . VAL A 1 18 ? -13.287 2.414 -6.057 1.00 0.00 18 VAL A C 21
ATOM 26772 O O . VAL A 1 18 ? -12.698 3.391 -5.588 1.00 0.00 18 VAL A O 21
ATOM 26785 N N . GLN A 1 19 ? -13.694 1.387 -5.309 1.00 0.00 19 GLN A N 21
ATOM 26786 C CA . GLN A 1 19 ? -13.471 1.288 -3.874 1.00 0.00 19 GLN A CA 21
ATOM 26787 C C . GLN A 1 19 ? -11.962 1.298 -3.572 1.00 0.00 19 GLN A C 21
ATOM 26788 O O . GLN A 1 19 ? -11.175 0.709 -4.319 1.00 0.00 19 GLN A O 21
ATOM 26802 N N . GLY A 1 20 ? -11.565 1.911 -2.451 1.00 0.00 20 GLY A N 21
ATOM 26803 C CA . GLY A 1 20 ? -10.186 1.877 -1.969 1.00 0.00 20 GLY A CA 21
ATOM 26804 C C . GLY A 1 20 ? -9.260 2.756 -2.811 1.00 0.00 20 GLY A C 21
ATOM 26805 O O . GLY A 1 20 ? -8.199 2.296 -3.237 1.00 0.00 20 GLY A O 21
ATOM 26809 N N . ALA A 1 21 ? -9.668 4.001 -3.077 1.00 0.00 21 ALA A N 21
ATOM 26810 C CA . ALA A 1 21 ? -8.942 4.963 -3.901 1.00 0.00 21 ALA A CA 21
ATOM 26811 C C . ALA A 1 21 ? -9.067 6.376 -3.309 1.00 0.00 21 ALA A C 21
ATOM 26812 O O . ALA A 1 21 ? -9.819 6.600 -2.356 1.00 0.00 21 ALA A O 21
ATOM 26819 N N . ILE A 1 22 ? -8.354 7.329 -3.908 1.00 0.00 22 ILE A N 21
ATOM 26820 C CA . ILE A 1 22 ? -8.442 8.769 -3.661 1.00 0.00 22 ILE A CA 21
ATOM 26821 C C . ILE A 1 22 ? -8.763 9.430 -5.012 1.00 0.00 22 ILE A C 21
ATOM 26822 O O . ILE A 1 22 ? -8.678 8.770 -6.050 1.00 0.00 22 ILE A O 21
ATOM 26838 N N . ASN A 1 23 ? -9.097 10.722 -5.036 1.00 0.00 23 ASN A N 21
ATOM 26839 C CA . ASN A 1 23 ? -9.266 11.480 -6.273 1.00 0.00 23 ASN A CA 21
ATOM 26840 C C . ASN A 1 23 ? -8.424 12.735 -6.206 1.00 0.00 23 ASN A C 21
ATOM 26841 O O . ASN A 1 23 ? -8.522 13.503 -5.248 1.00 0.00 23 ASN A O 21
ATOM 26852 N N . ILE A 1 24 ? -7.613 12.932 -7.239 1.00 0.00 24 ILE A N 21
ATOM 26853 C CA . ILE A 1 24 ? -6.845 14.138 -7.469 1.00 0.00 24 ILE A CA 21
ATOM 26854 C C . ILE A 1 24 ? -7.036 14.369 -8.972 1.00 0.00 24 ILE A C 21
ATOM 26855 O O . ILE A 1 24 ? -6.340 13.734 -9.761 1.00 0.00 24 ILE A O 21
ATOM 26871 N N . PRO A 1 25 ? -8.045 15.158 -9.384 1.00 0.00 25 PRO A N 21
ATOM 26872 C CA . PRO A 1 25 ? -8.355 15.403 -10.789 1.00 0.00 25 PRO A CA 21
ATOM 26873 C C . PRO A 1 25 ? -7.117 15.810 -11.585 1.00 0.00 25 PRO A C 21
ATOM 26874 O O . PRO A 1 25 ? -6.227 16.435 -11.019 1.00 0.00 25 PRO A O 21
ATOM 26885 N N . LEU A 1 26 ? -7.079 15.548 -12.896 1.00 0.00 26 LEU A N 21
ATOM 26886 C CA . LEU A 1 26 ? -5.948 15.870 -13.778 1.00 0.00 26 LEU A CA 21
ATOM 26887 C C . LEU A 1 26 ? -5.420 17.297 -13.561 1.00 0.00 26 LEU A C 21
ATOM 26888 O O . LEU A 1 26 ? -4.217 17.490 -13.388 1.00 0.00 26 LEU A O 21
ATOM 26904 N N . LYS A 1 27 ? -6.323 18.285 -13.519 1.00 0.00 27 LYS A N 21
ATOM 26905 C CA . LYS A 1 27 ? -6.006 19.696 -13.274 1.00 0.00 27 LYS A CA 21
ATOM 26906 C C . LYS A 1 27 ? -5.270 19.905 -11.942 1.00 0.00 27 LYS A C 21
ATOM 26907 O O . LYS A 1 27 ? -4.457 20.819 -11.816 1.00 0.00 27 LYS A O 21
ATOM 26926 N N . GLU A 1 28 ? -5.557 19.065 -10.953 1.00 0.00 28 GLU A N 21
ATOM 26927 C CA . GLU A 1 28 ? -5.145 19.195 -9.567 1.00 0.00 28 GLU A CA 21
ATOM 26928 C C . GLU A 1 28 ? -3.956 18.280 -9.233 1.00 0.00 28 GLU A C 21
ATOM 26929 O O . GLU A 1 28 ? -3.399 18.423 -8.145 1.00 0.00 28 GLU A O 21
ATOM 26941 N N . VAL A 1 29 ? -3.549 17.356 -10.119 1.00 0.00 29 VAL A N 21
ATOM 26942 C CA . VAL A 1 29 ? -2.473 16.389 -9.856 1.00 0.00 29 VAL A CA 21
ATOM 26943 C C . VAL A 1 29 ? -1.224 17.115 -9.355 1.00 0.00 29 VAL A C 21
ATOM 26944 O O . VAL A 1 29 ? -0.740 16.812 -8.263 1.00 0.00 29 VAL A O 21
ATOM 26957 N N . LYS A 1 30 ? -0.748 18.123 -10.093 1.00 0.00 30 LYS A N 21
ATOM 26958 C CA . LYS A 1 30 ? 0.474 18.854 -9.748 1.00 0.00 30 LYS A CA 21
ATOM 26959 C C . LYS A 1 30 ? 0.370 19.562 -8.394 1.00 0.00 30 LYS A C 21
ATOM 26960 O O . LYS A 1 30 ? 1.402 19.860 -7.792 1.00 0.00 30 LYS A O 21
ATOM 26979 N N . GLU A 1 31 ? -0.842 19.839 -7.908 1.00 0.00 31 GLU A N 21
ATOM 26980 C CA . GLU A 1 31 ? -1.054 20.572 -6.667 1.00 0.00 31 GLU A CA 21
ATOM 26981 C C . GLU A 1 31 ? -0.949 19.652 -5.444 1.00 0.00 31 GLU A C 21
ATOM 26982 O O . GLU A 1 31 ? -0.718 20.157 -4.343 1.00 0.00 31 GLU A O 21
ATOM 26994 N N . ARG A 1 32 ? -1.122 18.326 -5.597 1.00 0.00 32 ARG A N 21
ATOM 26995 C CA . ARG A 1 32 ? -1.272 17.422 -4.447 1.00 0.00 32 ARG A CA 21
ATOM 26996 C C . ARG A 1 32 ? -0.480 16.129 -4.542 1.00 0.00 32 ARG A C 21
ATOM 26997 O O . ARG A 1 32 ? -0.138 15.599 -3.485 1.00 0.00 32 ARG A O 21
ATOM 27018 N N . ILE A 1 33 ? -0.178 15.587 -5.727 1.00 0.00 33 ILE A N 21
ATOM 27019 C CA . ILE A 1 33 ? 0.386 14.235 -5.793 1.00 0.00 33 ILE A CA 21
ATOM 27020 C C . ILE A 1 33 ? 1.726 14.152 -5.052 1.00 0.00 33 ILE A C 21
ATOM 27021 O O . ILE A 1 33 ? 1.955 13.182 -4.333 1.00 0.00 33 ILE A O 21
ATOM 27037 N N . ALA A 1 34 ? 2.542 15.213 -5.112 1.00 0.00 34 ALA A N 21
ATOM 27038 C CA . ALA A 1 34 ? 3.834 15.305 -4.434 1.00 0.00 34 ALA A CA 21
ATOM 27039 C C . ALA A 1 34 ? 3.745 15.255 -2.897 1.00 0.00 34 ALA A C 21
ATOM 27040 O O . ALA A 1 34 ? 4.786 15.198 -2.241 1.00 0.00 34 ALA A O 21
ATOM 27047 N N . THR A 1 35 ? 2.541 15.266 -2.320 1.00 0.00 35 THR A N 21
ATOM 27048 C CA . THR A 1 35 ? 2.305 15.259 -0.879 1.00 0.00 35 THR A CA 21
ATOM 27049 C C . THR A 1 35 ? 1.361 14.103 -0.509 1.00 0.00 35 THR A C 21
ATOM 27050 O O . THR A 1 35 ? 1.533 13.488 0.545 1.00 0.00 35 THR A O 21
ATOM 27061 N N . ALA A 1 36 ? 0.408 13.754 -1.383 1.00 0.00 36 ALA A N 21
ATOM 27062 C CA . ALA A 1 36 ? -0.451 12.588 -1.220 1.00 0.00 36 ALA A CA 21
ATOM 27063 C C . ALA A 1 36 ? 0.346 11.286 -1.390 1.00 0.00 36 ALA A C 21
ATOM 27064 O O . ALA A 1 36 ? 0.107 10.323 -0.660 1.00 0.00 36 ALA A O 21
ATOM 27071 N N . VAL A 1 37 ? 1.299 11.263 -2.327 1.00 0.00 37 VAL A N 21
ATOM 27072 C CA . VAL A 1 37 ? 2.166 10.130 -2.638 1.00 0.00 37 VAL A CA 21
ATOM 27073 C C . VAL A 1 37 ? 3.569 10.714 -2.888 1.00 0.00 37 VAL A C 21
ATOM 27074 O O . VAL A 1 37 ? 3.981 10.875 -4.039 1.00 0.00 37 VAL A O 21
ATOM 27087 N N . PRO A 1 38 ? 4.301 11.110 -1.830 1.00 0.00 38 PRO A N 21
ATOM 27088 C CA . PRO A 1 38 ? 5.593 11.771 -1.981 1.00 0.00 38 PRO A CA 21
ATOM 27089 C C . PRO A 1 38 ? 6.673 10.819 -2.517 1.00 0.00 38 PRO A C 21
ATOM 27090 O O . PRO A 1 38 ? 7.663 11.277 -3.090 1.00 0.00 38 PRO A O 21
ATOM 27101 N N . ASP A 1 39 ? 6.506 9.504 -2.328 1.00 0.00 39 ASP A N 21
ATOM 27102 C CA . ASP A 1 39 ? 7.430 8.490 -2.824 1.00 0.00 39 ASP A CA 21
ATOM 27103 C C . ASP A 1 39 ? 7.321 8.389 -4.346 1.00 0.00 39 ASP A C 21
ATOM 27104 O O . ASP A 1 39 ? 6.364 7.819 -4.877 1.00 0.00 39 ASP A O 21
ATOM 27113 N N . LYS A 1 40 ? 8.313 8.930 -5.061 1.00 0.00 40 LYS A N 21
ATOM 27114 C CA . LYS A 1 40 ? 8.367 8.885 -6.522 1.00 0.00 40 LYS A CA 21
ATOM 27115 C C . LYS A 1 40 ? 8.483 7.461 -7.075 1.00 0.00 40 LYS A C 21
ATOM 27116 O O . LYS A 1 40 ? 8.288 7.278 -8.275 1.00 0.00 40 LYS A O 21
ATOM 27135 N N . ASN A 1 41 ? 8.786 6.461 -6.242 1.00 0.00 41 ASN A N 21
ATOM 27136 C CA . ASN A 1 41 ? 8.901 5.063 -6.646 1.00 0.00 41 ASN A CA 21
ATOM 27137 C C . ASN A 1 41 ? 7.675 4.250 -6.204 1.00 0.00 41 ASN A C 21
ATOM 27138 O O . ASN A 1 41 ? 7.698 3.019 -6.241 1.00 0.00 41 ASN A O 21
ATOM 27149 N N . ASP A 1 42 ? 6.597 4.908 -5.759 1.00 0.00 42 ASP A N 21
ATOM 27150 C CA . ASP A 1 42 ? 5.313 4.240 -5.556 1.00 0.00 42 ASP A CA 21
ATOM 27151 C C . ASP A 1 42 ? 4.742 3.820 -6.913 1.00 0.00 42 ASP A C 21
ATOM 27152 O O . ASP A 1 42 ? 4.927 4.522 -7.914 1.00 0.00 42 ASP A O 21
ATOM 27161 N N . THR A 1 43 ? 4.023 2.701 -6.954 1.00 0.00 43 THR A N 21
ATOM 27162 C CA . THR A 1 43 ? 3.339 2.241 -8.155 1.00 0.00 43 THR A CA 21
ATOM 27163 C C . THR A 1 43 ? 2.026 3.026 -8.289 1.00 0.00 43 THR A C 21
ATOM 27164 O O . THR A 1 43 ? 0.958 2.525 -7.930 1.00 0.00 43 THR A O 21
ATOM 27175 N N . VAL A 1 44 ? 2.100 4.275 -8.755 1.00 0.00 44 VAL A N 21
ATOM 27176 C CA . VAL A 1 44 ? 0.929 5.131 -8.900 1.00 0.00 44 VAL A CA 21
ATOM 27177 C C . VAL A 1 44 ? -0.002 4.490 -9.938 1.00 0.00 44 VAL A C 21
ATOM 27178 O O . VAL A 1 44 ? 0.340 4.412 -11.123 1.00 0.00 44 VAL A O 21
ATOM 27191 N N . LYS A 1 45 ? -1.168 4.007 -9.505 1.00 0.00 45 LYS A N 21
ATOM 27192 C CA . LYS A 1 45 ? -2.215 3.535 -10.400 1.00 0.00 45 LYS A CA 21
ATOM 27193 C C . LYS A 1 45 ? -3.132 4.721 -10.663 1.00 0.00 45 LYS A C 21
ATOM 27194 O O . LYS A 1 45 ? -3.498 5.432 -9.722 1.00 0.00 45 LYS A O 21
ATOM 27213 N N . VAL A 1 46 ? -3.541 4.917 -11.913 1.00 0.00 46 VAL A N 21
ATOM 27214 C CA . VAL A 1 46 ? -4.431 6.008 -12.292 1.00 0.00 46 VAL A CA 21
ATOM 27215 C C . VAL A 1 46 ? -5.581 5.451 -13.120 1.00 0.00 46 VAL A C 21
ATOM 27216 O O . VAL A 1 46 ? -5.391 4.536 -13.926 1.00 0.00 46 VAL A O 21
ATOM 27229 N N . TYR A 1 47 ? -6.773 6.010 -12.944 1.00 0.00 47 TYR A N 21
ATOM 27230 C CA . TYR A 1 47 ? -7.939 5.721 -13.765 1.00 0.00 47 TYR A CA 21
ATOM 27231 C C . TYR A 1 47 ? -8.811 6.970 -13.810 1.00 0.00 47 TYR A C 21
ATOM 27232 O O . TYR A 1 47 ? -8.578 7.926 -13.067 1.00 0.00 47 TYR A O 21
ATOM 27250 N N . CYS A 1 48 ? -9.794 6.981 -14.700 1.00 0.00 48 CYS A N 21
ATOM 27251 C CA . CYS A 1 48 ? -10.797 8.026 -14.800 1.00 0.00 48 CYS A CA 21
ATOM 27252 C C . CYS A 1 48 ? -12.020 7.411 -15.481 1.00 0.00 48 CYS A C 21
ATOM 27253 O O . CYS A 1 48 ? -12.169 6.188 -15.485 1.00 0.00 48 CYS A O 21
ATOM 27261 N N . ASN A 1 49 ? -12.903 8.226 -16.064 1.00 0.00 49 ASN A N 21
ATOM 27262 C CA . ASN A 1 49 ? -14.089 7.714 -16.745 1.00 0.00 49 ASN A CA 21
ATOM 27263 C C . ASN A 1 49 ? -13.697 6.856 -17.958 1.00 0.00 49 ASN A C 21
ATOM 27264 O O . ASN A 1 49 ? -14.223 5.756 -18.115 1.00 0.00 49 ASN A O 21
ATOM 27275 N N . ALA A 1 50 ? -12.815 7.369 -18.823 1.00 0.00 50 ALA A N 21
ATOM 27276 C CA . ALA A 1 50 ? -12.513 6.802 -20.143 1.00 0.00 50 ALA A CA 21
ATOM 27277 C C . ALA A 1 50 ? -11.021 6.922 -20.509 1.00 0.00 50 ALA A C 21
ATOM 27278 O O . ALA A 1 50 ? -10.670 7.179 -21.663 1.00 0.00 50 ALA A O 21
ATOM 27285 N N . GLY A 1 51 ? -10.128 6.802 -19.527 1.00 0.00 51 GLY A N 21
ATOM 27286 C CA . GLY A 1 51 ? -8.679 6.696 -19.718 1.00 0.00 51 GLY A CA 21
ATOM 27287 C C . GLY A 1 51 ? -7.955 7.993 -20.106 1.00 0.00 51 GLY A C 21
ATOM 27288 O O . GLY A 1 51 ? -6.746 8.081 -19.895 1.00 0.00 51 GLY A O 21
ATOM 27292 N N . ARG A 1 52 ? -8.636 9.013 -20.648 1.00 0.00 52 ARG A N 21
ATOM 27293 C CA . ARG A 1 52 ? -7.969 10.225 -21.150 1.00 0.00 52 ARG A CA 21
ATOM 27294 C C . ARG A 1 52 ? -7.280 10.988 -20.041 1.00 0.00 52 ARG A C 21
ATOM 27295 O O . ARG A 1 52 ? -6.077 11.216 -20.150 1.00 0.00 52 ARG A O 21
ATOM 27316 N N . GLN A 1 53 ? -7.990 11.300 -18.956 1.00 0.00 53 GLN A N 21
ATOM 27317 C CA . GLN A 1 53 ? -7.378 11.989 -17.823 1.00 0.00 53 GLN A CA 21
ATOM 27318 C C . GLN A 1 53 ? -6.214 11.150 -17.266 1.00 0.00 53 GLN A C 21
ATOM 27319 O O . GLN A 1 53 ? -5.244 11.731 -16.797 1.00 0.00 53 GLN A O 21
ATOM 27333 N N . SER A 1 54 ? -6.258 9.815 -17.351 1.00 0.00 54 SER A N 21
ATOM 27334 C CA . SER A 1 54 ? -5.192 8.931 -16.880 1.00 0.00 54 SER A CA 21
ATOM 27335 C C . SER A 1 54 ? -3.941 8.994 -17.756 1.00 0.00 54 SER A C 21
ATOM 27336 O O . SER A 1 54 ? -2.843 9.150 -17.224 1.00 0.00 54 SER A O 21
ATOM 27344 N N . GLY A 1 55 ? -4.079 8.922 -19.082 1.00 0.00 55 GLY A N 21
ATOM 27345 C CA . GLY A 1 55 ? -2.943 9.052 -19.990 1.00 0.00 55 GLY A CA 21
ATOM 27346 C C . GLY A 1 55 ? -2.341 10.451 -19.879 1.00 0.00 55 GLY A C 21
ATOM 27347 O O . GLY A 1 55 ? -1.124 10.613 -19.771 1.00 0.00 55 GLY A O 21
ATOM 27351 N N . GLN A 1 56 ? -3.211 11.459 -19.815 1.00 0.00 56 GLN A N 21
ATOM 27352 C CA . GLN A 1 56 ? -2.844 12.848 -19.597 1.00 0.00 56 GLN A CA 21
ATOM 27353 C C . GLN A 1 56 ? -2.147 13.043 -18.237 1.00 0.00 56 GLN A C 21
ATOM 27354 O O . GLN A 1 56 ? -1.229 13.857 -18.134 1.00 0.00 56 GLN A O 21
ATOM 27368 N N . ALA A 1 57 ? -2.532 12.297 -17.195 1.00 0.00 57 ALA A N 21
ATOM 27369 C CA . ALA A 1 57 ? -1.875 12.355 -15.895 1.00 0.00 57 ALA A CA 21
ATOM 27370 C C . ALA A 1 57 ? -0.514 11.655 -15.941 1.00 0.00 57 ALA A C 21
ATOM 27371 O O . ALA A 1 57 ? 0.438 12.134 -15.330 1.00 0.00 57 ALA A O 21
ATOM 27378 N N . LYS A 1 58 ? -0.383 10.540 -16.666 1.00 0.00 58 LYS A N 21
ATOM 27379 C CA . LYS A 1 58 ? 0.880 9.809 -16.736 1.00 0.00 58 LYS A CA 21
ATOM 27380 C C . LYS A 1 58 ? 2.001 10.692 -17.279 1.00 0.00 58 LYS A C 21
ATOM 27381 O O . LYS A 1 58 ? 3.113 10.619 -16.753 1.00 0.00 58 LYS A O 21
ATOM 27400 N N . GLU A 1 59 ? 1.747 11.540 -18.279 1.00 0.00 59 GLU A N 21
ATOM 27401 C CA . GLU A 1 59 ? 2.809 12.384 -18.820 1.00 0.00 59 GLU A CA 21
ATOM 27402 C C . GLU A 1 59 ? 3.282 13.427 -17.796 1.00 0.00 59 GLU A C 21
ATOM 27403 O O . GLU A 1 59 ? 4.493 13.569 -17.614 1.00 0.00 59 GLU A O 21
ATOM 27415 N N . ILE A 1 60 ? 2.389 14.111 -17.064 1.00 0.00 60 ILE A N 21
ATOM 27416 C CA . ILE A 1 60 ? 2.822 15.076 -16.058 1.00 0.00 60 ILE A CA 21
ATOM 27417 C C . ILE A 1 60 ? 3.471 14.370 -14.863 1.00 0.00 60 ILE A C 21
ATOM 27418 O O . ILE A 1 60 ? 4.418 14.902 -14.294 1.00 0.00 60 ILE A O 21
ATOM 27434 N N . LEU A 1 61 ? 3.032 13.161 -14.502 1.00 0.00 61 LEU A N 21
ATOM 27435 C CA . LEU A 1 61 ? 3.656 12.387 -13.433 1.00 0.00 61 LEU A CA 21
ATOM 27436 C C . LEU A 1 61 ? 5.067 11.962 -13.841 1.00 0.00 61 LEU A C 21
ATOM 27437 O O . LEU A 1 61 ? 5.982 11.994 -13.018 1.00 0.00 61 LEU A O 21
ATOM 27453 N N . SER A 1 62 ? 5.265 11.609 -15.112 1.00 0.00 62 SER A N 21
ATOM 27454 C CA . SER A 1 62 ? 6.585 11.302 -15.641 1.00 0.00 62 SER A CA 21
ATOM 27455 C C . SER A 1 62 ? 7.475 12.551 -15.590 1.00 0.00 62 SER A C 21
ATOM 27456 O O . SER A 1 62 ? 8.638 12.455 -15.199 1.00 0.00 62 SER A O 21
ATOM 27464 N N . GLU A 1 63 ? 6.933 13.734 -15.907 1.00 0.00 63 GLU A N 21
ATOM 27465 C CA . GLU A 1 63 ? 7.661 14.999 -15.812 1.00 0.00 63 GLU A CA 21
ATOM 27466 C C . GLU A 1 63 ? 8.017 15.314 -14.347 1.00 0.00 63 GLU A C 21
ATOM 27467 O O . GLU A 1 63 ? 9.127 15.765 -14.062 1.00 0.00 63 GLU A O 21
ATOM 27479 N N . MET A 1 64 ? 7.112 15.016 -13.406 1.00 0.00 64 MET A N 21
ATOM 27480 C CA . MET A 1 64 ? 7.343 15.121 -11.963 1.00 0.00 64 MET A CA 21
ATOM 27481 C C . MET A 1 64 ? 8.303 14.038 -11.441 1.00 0.00 64 MET A C 21
ATOM 27482 O O . MET A 1 64 ? 8.654 14.057 -10.259 1.00 0.00 64 MET A O 21
ATOM 27496 N N . GLY A 1 65 ? 8.752 13.108 -12.286 1.00 0.00 65 GLY A N 21
ATOM 27497 C CA . GLY A 1 65 ? 9.823 12.178 -11.966 1.00 0.00 65 GLY A CA 21
ATOM 27498 C C . GLY A 1 65 ? 9.350 10.910 -11.259 1.00 0.00 65 GLY A C 21
ATOM 27499 O O . GLY A 1 65 ? 10.191 10.206 -10.697 1.00 0.00 65 GLY A O 21
ATOM 27503 N N . TYR A 1 66 ? 8.046 10.600 -11.257 1.00 0.00 66 TYR A N 21
ATOM 27504 C CA . TYR A 1 66 ? 7.584 9.293 -10.790 1.00 0.00 66 TYR A CA 21
ATOM 27505 C C . TYR A 1 66 ? 8.184 8.233 -11.718 1.00 0.00 66 TYR A C 21
ATOM 27506 O O . TYR A 1 66 ? 8.106 8.373 -12.942 1.00 0.00 66 TYR A O 21
ATOM 27524 N N . THR A 1 67 ? 8.820 7.203 -11.153 1.00 0.00 67 THR A N 21
ATOM 27525 C CA . THR A 1 67 ? 9.621 6.254 -11.925 1.00 0.00 67 THR A CA 21
ATOM 27526 C C . THR A 1 67 ? 8.751 5.418 -12.873 1.00 0.00 67 THR A C 21
ATOM 27527 O O . THR A 1 67 ? 9.213 5.005 -13.940 1.00 0.00 67 THR A O 21
ATOM 27538 N N . HIS A 1 68 ? 7.491 5.186 -12.494 1.00 0.00 68 HIS A N 21
ATOM 27539 C CA . HIS A 1 68 ? 6.501 4.452 -13.262 1.00 0.00 68 HIS A CA 21
ATOM 27540 C C . HIS A 1 68 ? 5.107 4.900 -12.822 1.00 0.00 68 HIS A C 21
ATOM 27541 O O . HIS A 1 68 ? 4.926 5.413 -11.716 1.00 0.00 68 HIS A O 21
ATOM 27555 N N . VAL A 1 69 ? 4.127 4.687 -13.697 1.00 0.00 69 VAL A N 21
ATOM 27556 C CA . VAL A 1 69 ? 2.708 4.943 -13.490 1.00 0.00 69 VAL A CA 21
ATOM 27557 C C . VAL A 1 69 ? 2.005 3.883 -14.345 1.00 0.00 69 VAL A C 21
ATOM 27558 O O . VAL A 1 69 ? 2.513 3.532 -15.417 1.00 0.00 69 VAL A O 21
ATOM 27571 N N . GLU A 1 70 ? 0.839 3.399 -13.925 1.00 0.00 70 GLU A N 21
ATOM 27572 C CA . GLU A 1 70 ? 0.070 2.413 -14.673 1.00 0.00 70 GLU A CA 21
ATOM 27573 C C . GLU A 1 70 ? -1.376 2.892 -14.742 1.00 0.00 70 GLU A C 21
ATOM 27574 O O . GLU A 1 70 ? -1.993 3.170 -13.712 1.00 0.00 70 GLU A O 21
ATOM 27586 N N . ASN A 1 71 ? -1.923 3.003 -15.955 1.00 0.00 71 ASN A N 21
ATOM 27587 C CA . ASN A 1 71 ? -3.351 3.227 -16.113 1.00 0.00 71 ASN A CA 21
ATOM 27588 C C . ASN A 1 71 ? -4.062 1.898 -15.870 1.00 0.00 71 ASN A C 21
ATOM 27589 O O . ASN A 1 71 ? -3.910 0.968 -16.664 1.00 0.00 71 ASN A O 21
ATOM 27600 N N . ALA A 1 72 ? -4.822 1.805 -14.777 1.00 0.00 72 ALA A N 21
ATOM 27601 C CA . ALA A 1 72 ? -5.568 0.600 -14.435 1.00 0.00 72 ALA A CA 21
ATOM 27602 C C . ALA A 1 72 ? -6.670 0.302 -15.463 1.00 0.00 72 ALA A C 21
ATOM 27603 O O . ALA A 1 72 ? -6.999 -0.863 -15.686 1.00 0.00 72 ALA A O 21
ATOM 27610 N N . GLY A 1 73 ? -7.239 1.342 -16.079 1.00 0.00 73 GLY A N 21
ATOM 27611 C CA . GLY A 1 73 ? -8.329 1.248 -17.038 1.00 0.00 73 GLY A CA 21
ATOM 27612 C C . GLY A 1 73 ? -9.204 2.490 -16.922 1.00 0.00 73 GLY A C 21
ATOM 27613 O O . GLY A 1 73 ? -8.717 3.563 -16.549 1.00 0.00 73 GLY A O 21
ATOM 27617 N N . GLY A 1 74 ? -10.495 2.336 -17.204 1.00 0.00 74 GLY A N 21
ATOM 27618 C CA . GLY A 1 74 ? -11.506 3.347 -16.939 1.00 0.00 74 GLY A CA 21
ATOM 27619 C C . GLY A 1 74 ? -12.585 2.749 -16.044 1.00 0.00 74 GLY A C 21
ATOM 27620 O O . GLY A 1 74 ? -12.684 1.525 -15.919 1.00 0.00 74 GLY A O 21
ATOM 27624 N N . LEU A 1 75 ? -13.395 3.607 -15.422 1.00 0.00 75 LEU A N 21
ATOM 27625 C CA . LEU A 1 75 ? -14.403 3.242 -14.422 1.00 0.00 75 LEU A CA 21
ATOM 27626 C C . LEU A 1 75 ? -15.298 2.099 -14.910 1.00 0.00 75 LEU A C 21
ATOM 27627 O O . LEU A 1 75 ? -15.549 1.145 -14.173 1.00 0.00 75 LEU A O 21
ATOM 27643 N N . LYS A 1 76 ? -15.747 2.177 -16.167 1.00 0.00 76 LYS A N 21
ATOM 27644 C CA . LYS A 1 76 ? -16.681 1.219 -16.763 1.00 0.00 76 LYS A CA 21
ATOM 27645 C C . LYS A 1 76 ? -16.021 -0.120 -17.123 1.00 0.00 76 LYS A C 21
ATOM 27646 O O . LYS A 1 76 ? -16.729 -1.036 -17.545 1.00 0.00 76 LYS A O 21
ATOM 27665 N N . ASP A 1 77 ? -14.699 -0.255 -16.988 1.00 0.00 77 ASP A N 21
ATOM 27666 C CA . ASP A 1 77 ? -13.932 -1.402 -17.485 1.00 0.00 77 ASP A CA 21
ATOM 27667 C C . ASP A 1 77 ? -13.132 -2.090 -16.375 1.00 0.00 77 ASP A C 21
ATOM 27668 O O . ASP A 1 77 ? -12.951 -3.307 -16.422 1.00 0.00 77 ASP A O 21
ATOM 27677 N N . ILE A 1 78 ? -12.693 -1.343 -15.357 1.00 0.00 78 ILE A N 21
ATOM 27678 C CA . ILE A 1 78 ? -12.046 -1.887 -14.164 1.00 0.00 78 ILE A CA 21
ATOM 27679 C C . ILE A 1 78 ? -13.037 -2.838 -13.477 1.00 0.00 78 ILE A C 21
ATOM 27680 O O . ILE A 1 78 ? -14.193 -2.473 -13.252 1.00 0.00 78 ILE A O 21
ATOM 27696 N N . ALA A 1 79 ? -12.590 -4.053 -13.141 1.00 0.00 79 ALA A N 21
ATOM 27697 C CA . ALA A 1 79 ? -13.449 -5.107 -12.598 1.00 0.00 79 ALA A CA 21
ATOM 27698 C C . ALA A 1 79 ? -13.708 -4.965 -11.089 1.00 0.00 79 ALA A C 21
ATOM 27699 O O . ALA A 1 79 ? -14.619 -5.611 -10.567 1.00 0.00 79 ALA A O 21
ATOM 27706 N N . MET A 1 80 ? -12.908 -4.160 -10.380 1.00 0.00 80 MET A N 21
ATOM 27707 C CA . MET A 1 80 ? -13.044 -3.932 -8.938 1.00 0.00 80 MET A CA 21
ATOM 27708 C C . MET A 1 80 ? -14.404 -3.288 -8.604 1.00 0.00 80 MET A C 21
ATOM 27709 O O . MET A 1 80 ? -14.998 -2.641 -9.475 1.00 0.00 80 MET A O 21
ATOM 27723 N N . PRO A 1 81 ? -14.906 -3.439 -7.362 1.00 0.00 81 PRO A N 21
ATOM 27724 C CA . PRO A 1 81 ? -16.174 -2.852 -6.936 1.00 0.00 81 PRO A CA 21
ATOM 27725 C C . PRO A 1 81 ? -16.091 -1.323 -6.847 1.00 0.00 81 PRO A C 21
ATOM 27726 O O . PRO A 1 81 ? -15.004 -0.738 -6.819 1.00 0.00 81 PRO A O 21
ATOM 27737 N N . LYS A 1 82 ? -17.255 -0.671 -6.769 1.00 0.00 82 LYS A N 21
ATOM 27738 C CA . LYS A 1 82 ? -17.383 0.784 -6.753 1.00 0.00 82 LYS A CA 21
ATOM 27739 C C . LYS A 1 82 ? -18.218 1.219 -5.552 1.00 0.00 82 LYS A C 21
ATOM 27740 O O . LYS A 1 82 ? -18.970 0.422 -4.987 1.00 0.00 82 LYS A O 21
ATOM 27759 N N . VAL A 1 83 ? -18.114 2.498 -5.207 1.00 0.00 83 VAL A N 21
ATOM 27760 C CA . VAL A 1 83 ? -18.878 3.181 -4.171 1.00 0.00 83 VAL A CA 21
ATOM 27761 C C . VAL A 1 83 ? -19.300 4.548 -4.730 1.00 0.00 83 VAL A C 21
ATOM 27762 O O . VAL A 1 83 ? -18.760 4.999 -5.746 1.00 0.00 83 VAL A O 21
ATOM 27775 N N . LYS A 1 84 ? -20.268 5.211 -4.091 1.00 0.00 84 LYS A N 21
ATOM 27776 C CA . LYS A 1 84 ? -20.900 6.435 -4.595 1.00 0.00 84 LYS A CA 21
ATOM 27777 C C . LYS A 1 84 ? -21.021 7.462 -3.472 1.00 0.00 84 LYS A C 21
ATOM 27778 O O . LYS A 1 84 ? -20.940 7.101 -2.293 1.00 0.00 84 LYS A O 21
ATOM 27797 N N . GLY A 1 85 ? -21.228 8.730 -3.839 1.00 0.00 85 GLY A N 21
ATOM 27798 C CA . GLY A 1 85 ? -21.577 9.789 -2.900 1.00 0.00 85 GLY A CA 21
ATOM 27799 C C . GLY A 1 85 ? -22.823 9.401 -2.112 1.00 0.00 85 GLY A C 21
ATOM 27800 O O . GLY A 1 85 ? -23.813 8.964 -2.736 1.00 0.00 85 GLY A O 21
#

Solvent-accessible surface area: 5211 Å² total; per-residue (Å²): 118,83,85,50,0,0,0,10,55,60,131,78,58,96,119,62,15,0,92,79,20,86,20,2,3,42,172,77,0,133,160,111,0,58,112,30,2,115,81,94,100,19,44,0,51,0,0,0,75,75,16,170,38,0,35,94,0,88,129,44,0,62,160,67,26,11,113,72,12,103,59,36,14,12,17,191,115,10,107,77,86,68,63,152,93

Sequence (85 aa):
AEHWIDVRVPEQYQQEHVQGAINIPLKEVKERIATAVPDKNDTVKVYCNAGRQSGQAKEILSEMGYTHVENAGGLKDIAMPKVKGAEHWIDVRVPEQYQQEHVQGAINIPLKEVKERIATAVPDKNDTVKVYCNAGRQSGQAKEILSEMGYTHVENAGGLKDIAMPKVKGAEHWIDVRVPEQYQQEHVQGAINIPLKEVKERIATAVPDKNDTVKVYCNAGRQSGQAKEILSEMGYTHVENAGGLKDIAMPKVKGAEHWIDVRVPEQYQQEHVQGAINIPLKEVKERIATAVPDKNDTVKVYCNAGRQSGQAKEILSEMGYTHVENAGGLKDIAMPKVKGAEHWIDVRVPEQYQQEHVQGAINIPLKEVKERIATAVPDKNDTVKVYCNAGRQSGQAKEILSEMGYTHVENAGGLKDIAMPKVKGAEHWIDVRVPEQYQQEHVQGAINIPLKEVKERIATAVPDKNDTVKVYCNAGRQSGQAKEILSEMGYTHVENAGGLKDIAMPKVKGAEHWIDVRVPEQYQQEHVQGAINIPLKEVKERIATAVPDKNDTVKVYCNAGRQSGQAKEILSEMGYTHVENAGGLKDIAMPKVKGAEHWIDVRVPEQYQQEHVQGAINIPLKEVKERIATAVPDKNDTVKVYCNAGRQSGQAKEILSEMGYTHVENAGGLKDIAMPKVKGAEHWIDVRVPEQYQQEHVQGAINIPLKEVKERIATAVPDKNDTVKVYCNAGRQSGQAKEILSEMGYTHVENAGGLKDIAMPKVKGAEHWIDVRVPEQYQQEHVQGAINIPLKEVKERIATAVPDKNDTVKVYCNAGRQSGQAKEILSEMGYTHVENAGGLKDIAMPKVKGAEHWIDVRVPEQYQQEHVQGAINIPLKEVKERIATAVPDKNDTVKVYCNAGRQSGQAKEILSEMGYTHVENAGGLKDIAMPKVKGAEHWIDVRVPEQYQQEHVQGAINIPLKEVKERIATAVPDKNDTVKVYCNAGRQSGQAKEILSEMGYTHVENAGGLKDIAMPKVKGAEHWIDVRVPEQYQQEHVQGAINIPLKEVKERIATAVPDKNDTVKVYCNAGRQSGQAKEILSEMGYTHVENAGGLKDIAMPKVKGAEHWIDVRVPEQYQQEHVQGAINIPLKEVKERIATAVPDKNDTVKVYCNAGRQSGQAKEILSEMGYTHVENAGGLKDIAMPKVKGAEHWIDVRVPEQYQQEHVQGAINIPLKEVKERIATAVPDKNDTVKVYCNAGRQSGQAKEILSEMGYTHVENAGGLKDIAMPKVKGAEHWIDVRVPEQYQQEHVQGAINIPLKEVKERIATAVPDKNDTVKVYCNAGRQSGQAKEILSEMGYTHVENAGGLKDIAMPKVKGAEHWIDVRVPEQYQQEHVQGAINIPLKEVKERIATAVPDKNDTVKVYCNAGRQSGQAKEILSEMGYTHVENAGGLKDIAMPKVKGAEHWIDVRVPEQYQQEHVQGAINIPLKEVKERIATAVPDKNDTVKVYCNAGRQSGQAKEILSEMGYTHVENAGGLKDIAMPKVKGAEHWIDVRVPEQYQQEHVQGAINIPLKEVKERIATAVPDKNDTVKVYCNAGRQSGQAKEILSEMGYTHVENAGGLKDIAMPKVKGAEHWIDVRVPEQYQQEHVQGAINIPLKEVKERIATAVPDKNDTVKVYCNAGRQSGQAKEILSEMGYTHVENAGGLKDIAMPKVKGAEHWIDVRVPEQYQQEHVQGAINIPLKEVKERIATAVPDKNDTVKVYCNAGRQSGQAKEILSEMGYTHVENAGGLKDIAMPKVKG

Nearest PDB structures (foldseek):
  2jts-assembly1_A  TM=9.192E-01  e=9.322E-14  unclassified
  6mxv-assembly1_A  TM=8.560E-01  e=2.123E-05  Francisella tularensis subsp. tularensis SCHU S4
  1yt8-assembly1_A  TM=8.684E-01  e=1.107E-03  Pseudomonas aeruginosa
  2k0z-assembly1_A  TM=7.933E-01  e=4.402E-04  Helicobacter pylori 26695
  3iwh-assembly1_A  TM=7.619E-01  e=9.161E-02  Staphylococcus aureus subsp. aureus COL

Foldseek 3Di:
DEAEEEQDDVVQCQAKAFPRHYYQHLVRCVVPVCPVPVPLAHAYEYEYAACPSVVSSQVVSVVVPNVHYHHCGYRVPRPGDMDHD

CATH classification: 3.40.250.10

InterPro domains:
  IPR001763 Rhodanese-like domain [PF00581] (22-95)
  IPR001763 Rhodanese-like domain [PS50206] (24-103)
  IPR001763 Rhodanese-like domain [SM00450] (7-103)
  IPR014323 Thiosulfate sulfurtransferase PspE [TIGR02981] (3-103)
  IPR036873 Rhodanese-like domain superfamily [G3DSA:3.40.250.10] (20-104)
  IPR036873 Rhodanese-like domain superfamily [SSF52821] (23-93)
  IPR052367 Thiosulfate Sulfurtransferase/Rhodanese-like Domain-Containing Protein [PTHR45431] (19-94)

Organism: Escherichia coli (strain K12) (NCBI:txid83333)

GO terms:
  GO:0004792 thiosulfate-cyanide sulfurtransferase activity (F, IDA)
  GO:0042597 periplasmic space (C, IDA)
  GO:0030288 outer membrane-bounded periplasmic space (C, IDA)